Protein 4L3T (pdb70)

Organism: Homo sapiens (NCBI:txid9606)

GO terms:
  GO:0005759 mitochondrial matrix (C, IDA)
  GO:0008270 zinc ion binding (F, IDA)
  GO:0004222 metalloendopeptidase activity (F, IDA)
  GO:0006508 proteolysis (P, IDA)
  GO:0005739 mitochondrion (C, EXP)
  GO:0004222 metalloendopeptidase activity (F, IMP)
  GO:0006508 proteolysis (P, IMP)
  GO:0008047 enzyme activator activity (F, TAS)
  GO:0005739 mitochondrion (C, HTP)
  GO:0008237 metallopeptidase activity (F, EXP)
  GO:0005759 mitochondrial matrix (C, TAS)
  GO:0070585 protein localization to mitochondrion (P, TAS)
  GO:0005739 mitochondrion (C, IDA)
  GO:0005759 mitochondrial matrix (C, EXP)
  GO:0005515 protein binding (F, IPI)

Solvent-accessible surface area: 74390 Å² total

InterPro domains:
  IPR007863 Peptidase M16, C-terminal [PF05193] (245-429)
  IPR011249 Metalloenzyme, LuxS/M16 peptidase-like [SSF63411] (44-289)
  IPR011249 Metalloenzyme, LuxS/M16 peptidase-like [SSF63411] (300-562)
  IPR011249 Metalloenzyme, LuxS/M16 peptidase-like [SSF63411] (560-812)
  IPR011249 Metalloenzyme, LuxS/M16 peptidase-like [SSF63411] (846-1024)
  IPR011765 Peptidase M16, N-terminal [PF00675] (96-177)
  IPR013578 Peptidase M16C associated [PF08367] (504-752)
  IPR013578 Peptidase M16C associated [SM01264] (504-752)
  IPR055130 Presequence protease, mitochondrial-type, C-terminal domain [PF22516] (856-1001)

Nearest PDB structures (foldseek):
  4l3t-assembly2_B  TM=1.001E+00  e=0.000E+00  Homo sapiens
  4rpu-assembly2_B  TM=9.990E-01  e=0.000E+00  Homo sapiens
  4rpu-assembly1_A  TM=9.993E-01  e=0.000E+00  Homo sapiens
  6xot-assembly1_A  TM=9.472E-01  e=0.000E+00  Homo sapiens
  3s5k-assembly1_A  TM=8.993E-01  e=4.885E-51  Plasmodium falciparum HB3

Foldseek 3Di:
DQQVVQVPDDQQDDFLQWGKHDWADLVLLQWIWITARNFQRFAEIETTHAFLWKKKKKKWFFFDFAQLLLVQLLQQFLQQAFCLRAGRVQLLLLLFALWLDFDKDDDLGMIMGMTIDSPVSVLLVLLSVQRSLFGGADQLSSCLAFKAWAFPDLQDLVGHTDIFHQLLLVVLQVLQVLSVVVLCVQLVLQVDGRSVYNNSHDSLSPVDDRVNNVSSVQIRASSRMYIYMYHNPDPSVSSVNNPSHNVDGDDGPRADDDRDADPAEEEDEAEADLCWKWKKKKFWAAFCLVPLSLVLQQLLQCQQDPDCPHLLVLALLVVQALAWRRPAGWAHLARTIMHMTTHTSGDPVCRVVRVVSVLVSLVVCLVPPGDVLVSLLSLLVSCVSWDDSPVRVVLCVQQVRSVSNVHDSVVVSPPVSSVVSVCVVVDVSVSSVSCVGPVPGRSMYMYMYDYDHCVVCCVVSSVCSVVVVPDDPVNSVVSSVSVVSVVSLPDDDSPSDGDFLVVDDLADDAFDWDWDQFPHGATEIEGAFPRPQKKKKKKKWFCQAPDPVCLLCVQLLFQCLQQQAFDPGGNNNSRSLCSNWPDKTKAWDWFAAQADLAKITTTIMIITMHGLVCLLVVLVSLLRSLPGTFPSPSVSSSLSVLVVLSSCCSVCVQVLFALQFCLQQYVSSVSCCSRRHVVSSVVSCQVPDPDNVSRVSVSSVRHSARAAMYMYMFYHPVSVVVNSSVNVSNNSGDYDDGPAPDWDFDDFLPTHIMDGDPPRDGAEAAEEADPDQFKKKKKKFAAGANLPLCQLLLLLQLLLQSPAFCSQFPSCNFNGWTWADNSGIIMTITHSHNDDVSNVVSLLSLVVCVFDDPVSSRSSSSVSSVVVNDDRSSCVVCCVRRRNGSVSVSVSSVSNVVRDRVNSVSSVVTVDPPRHMYIYMYYHDDPVLVPDPRYYYD/DFFQVVQVVAAQDDFLQWGKHDWADQVLQQWIWITARNQQRFAEIETTHAFLWKKKKKKWFAFDFAQLLLVQLLQQQLCCFCLNAPRLQLLLLLFALWLDFDKDDDLGMIMGMTIDNDPVRVLLVLLSVQRSLFGGADQLSSCLAFKAWAFPDLQDLVGHTDMHQLLLVVLLQVLQVLSVQVLCVQLVLQVPGSSVYNNSHDSLNNVVDDSVNNCSSVQISASSRMYIYMYHRPDPSVSSVNSVSHNVDGDDRPRADDDRDADPAEEEDEAEADLFKWKKDKFWAAFCLVPLVLVVQQLLQCCQDPDPNHLLVLALLVPQAQAWRRPATWAHLARTIMHMTTHGHGDPVCLVVRVVSLVVSLVVCLVPPGDPLLSLLSLLVSCVSQFFDLPVRVVLCVVQVRSVSNVHDSVVVSPPVSSVNVVVVVDVSVSSVSVGCVGRRYMYMYDYDHCVVCCVVSSVVVSVVCVPADPVRSVVSSCSVVSVVSLVDDDSPRDGDFLVVFDLADDAFDWDWAQFLHRATEIEGAFPRRQKKKKKKKFFCFVPDVVCLLCVQLLQQPLLCAFDPGGSRRSVSLCSNWPDWTKAWDWFAAQADLAKITTTIMIITMHGLVCLLVVLVSLLRSLPGTFDNPSVSLSSLSVLVVLSSCCSVCVQVLFALQFCLLQYVSSVSCCSRRHVVSSVVSVCNPDPDNVSSVSVSSVRGSARAAMYMYMFYHPVSVVVNVVSVSVSNNSGDYDHDADWDWDPVTHTMHGDVPRDRAEAAEEADPRQFKKKKKKFAAGANLPLCLLLLLLQLLLQSPAFCSQFPSCNFNGWTWADNSGIIMTITHSHNDDVSSVVSLLSLVVCVFDDPVSSRSSSSVSSPVVRDDGSNCVVCCVRRVDGSVSSVSSVSNVVRDRVNNVRSVVTVDPPRHMGIYMYYHDDVVLVPDPRYDYD

Secondary structure (DSSP, 8-state):
-HHHHHTT--TT-EETTEE----EEEGGGTEEE--EETTT--EEEEEE-S-SSEEEEEEEE---SSSS-HHHHHHHHGGG-----SS-HHHHHHTS---SEE--EE-SSEEEEEEEES---HHHHHHHHHHHHH----HHHHHHHS-EEEESSTT-TTSPEEEE-HHHHH--GGGSHHHHHHHHHHHHHS-SSGGGS-TT-----TT--TTT--HHHHH-SGGGEEEEEEESS-HHHH--HIIIII------S---PPPPPPSS-EEEEE------EEEEEEEEEEETTSHHHHHHHHHHHHHHHSSTTSS----TTTTSSSEEPTT-EEE-SSSEEEEEEEEEEE-GGGHHHHHHHHHHHHHHHHHH---HHHHHHHH--TTT----S-HHHHHHHHHHHHHHTT--HHHH--HHHHHHHH---S-TTTTT--IIIIIS---EEEEEE---TTS---HHHHH-----TT--HHHHHHHH--HHHHHHH-----------GGGS-SS-PPPP-EEEEETTTEEEEEEE---SSEEEEEEEEE-TTS-GGGGGGHHHHHHHTTTS-BTTB-HHHHHHHHH---EEEEEEEEEE-SS-TTEEEEEEEEEEEEEGGGHHHHHHHHHHHHH-----TTT-----HHHHHHHTTTTTHHHHHHHHHHTTTSHHHHHHHHHHSHHHHHH--GGG-S------------SSSSTTEEEEEEE-TTTHHHH--HHHHHHHS-----SSS-EEEEE---EEEEEE-TT-------EEE---SSEEEEEEEE---TTSHHHHH--HHHHHIIIIIIIIII----SEEE---TTSEEEEEEEEES-SHHHHHHH--TTT-----HHHHHH--HHHHHHT----TT--HIIIII---HHHHHHHHHHHHH-----HHHIIIIIS----EEEEEEES--HHHHT-TTS-B-/--HHHHHTT----EETTEE----EEEGGGTEEE--EETTT--EEEEEE-S-SSEEEEEEEE---SSSS-HHHHHHHHH------SS-HHHHHTTS---SEE--EE-SSEEEEEEEES-HHHHHHHHHHHHHHHH----HHHHHHHS---EESSTT-TTSPEE--HHHHHHHHHTTSHHHHHHHHHHHHHSTTSGGGS-TT--TTTGGG--TTT--HHHHH-SGGGEEEEEEESS-HHHH--HIIIII------S---PPPPPPSS--EEEE-----EEEEEEEEEEETTSHHHHHHHHHHHHHHHSSTTSS----GGGTS-SEEPTT-EEE-SSSEEEEEEEEEEE-GGGHHHHHHHHHHHHHHHHHH---HHHHHHHH--HHHHH---TTHHHHHHHHHHHHHHTT--HHHH--HHHH------S-TTTTT----------EEEE---TTS---HHHHHHHHH--TT--HHHHHHHH--HHHHHHH-----------GGGS-SSPPPPP-EEEEETTTEEEEEEE---SSEEEEEEEEE-TTS-GGGGGGHHHHHHH----BTTB-HHHHHHHHH---EEEEEEEEEE-SS-TTEEEEEEEEEEEEEGGGHHHHHHHHHHHHH-----HHHHHHH--HHHHHHHTTGGGHHHHHHHHHHTTT-HHHHHHHHHHSHHHHHH--GGG-S------------SSSSSSEEEEEEE-TTTHHHHHHHHHHHHHHS-------EEEE---EEEEE-TT-------EEE---SSEEEEEEEE---TTSHHHHH--HHHHHIIIIIIIIII----SEEE---TT-EEEEEEEEES-SHHHHHHH--TTT-----HHHHHH--HHHHHHT----TT--HHHHHH---S---HHHHHHHH-----HHHIIIIIS----EEEEEEES--HHHHT-TTPPB-

Structure (mmCIF, N/CA/C/O backbone):
data_4L3T
#
_entry.id   4L3T
#
_cell.length_a   245.782
_cell.length_b   85.093
_cell.length_c   158.459
_cell.angle_alpha   90.00
_cell.angle_beta   127.54
_cell.angle_gamma   90.00
#
_symmetry.space_group_name_H-M   'C 1 2 1'
#
loop_
_entity.id
_entity.type
_entity.pdbx_description
1 polymer 'Presequence protease, mitochondrial'
2 polymer 'Presequence protease, mitochondrial'
3 non-polymer 'ZINC ION'
4 non-polymer GLYCEROL
5 non-polymer 'ACETATE ION'
6 water water
#
loop_
_atom_site.group_PDB
_atom_site.id
_atom_site.type_symbol
_atom_site.label_atom_id
_atom_site.label_alt_id
_atom_site.label_comp_id
_atom_site.label_asym_id
_atom_site.label_entity_id
_atom_site.label_seq_id
_atom_site.pdbx_PDB_ins_code
_atom_site.Cartn_x
_atom_site.Cartn_y
_atom_site.Cartn_z
_atom_site.occupancy
_atom_site.B_iso_or_equiv
_atom_site.auth_seq_id
_atom_site.auth_comp_id
_atom_site.auth_asym_id
_atom_site.auth_atom_id
_atom_site.pdbx_PDB_model_num
ATOM 1 N N . ALA A 1 9 ? 118.616 79.705 -8.076 1.00 50.43 32 ALA A N 1
ATOM 2 C CA . ALA A 1 9 ? 117.187 79.864 -7.813 1.00 49.46 32 ALA A CA 1
ATOM 3 C C . ALA A 1 9 ? 116.593 80.983 -8.659 1.00 48.42 32 ALA A C 1
ATOM 4 O O . ALA A 1 9 ? 117.198 82.045 -8.809 1.00 46.46 32 ALA A O 1
ATOM 6 N N . ALA A 1 10 ? 115.402 80.736 -9.196 1.00 45.63 33 ALA A N 1
ATOM 7 C CA . ALA A 1 10 ? 114.739 81.677 -10.092 1.00 40.39 33 ALA A CA 1
ATOM 8 C C . ALA A 1 10 ? 114.564 83.056 -9.462 1.00 32.73 33 ALA A C 1
ATOM 9 O O . ALA A 1 10 ? 114.821 84.071 -10.108 1.00 35.31 33 ALA A O 1
ATOM 11 N N . CYS A 1 11 ? 114.129 83.088 -8.206 1.00 32.08 34 CYS A N 1
ATOM 12 C CA . CYS A 1 11 ? 113.891 84.353 -7.516 1.00 36.94 34 CYS A CA 1
ATOM 13 C C . CYS A 1 11 ? 115.183 85.138 -7.340 1.00 40.74 34 CYS A C 1
ATOM 14 O O . CYS A 1 11 ? 115.176 86.369 -7.378 1.00 40.99 34 CYS A O 1
ATOM 17 N N . GLU A 1 12 ? 116.290 84.424 -7.154 1.00 47.17 35 GLU A N 1
ATOM 18 C CA . GLU A 1 12 ? 117.595 85.068 -7.027 1.00 54.55 35 GLU A CA 1
ATOM 19 C C . GLU A 1 12 ? 118.077 85.603 -8.371 1.00 47.51 35 GLU A C 1
ATOM 20 O O . GLU A 1 12 ? 118.619 86.705 -8.445 1.00 50.69 35 GLU A O 1
ATOM 26 N N . ARG A 1 13 ? 117.871 84.826 -9.431 1.00 42.66 36 ARG A N 1
ATOM 27 C CA . ARG A 1 13 ? 118.273 85.252 -10.770 1.00 45.95 36 ARG A CA 1
ATOM 28 C C . ARG A 1 13 ? 117.582 86.556 -11.153 1.00 43.98 36 ARG A C 1
ATOM 29 O O . ARG A 1 13 ? 118.202 87.454 -11.717 1.00 43.30 36 ARG A O 1
ATOM 37 N N . ALA A 1 14 ? 116.297 86.662 -10.825 1.00 36.23 37 ALA A N 1
ATOM 38 C CA . ALA A 1 14 ? 115.521 87.844 -11.182 1.00 38.19 37 ALA A CA 1
ATOM 39 C C . ALA A 1 14 ? 115.978 89.104 -10.440 1.00 34.95 37 ALA A C 1
ATOM 40 O O . ALA A 1 14 ? 115.777 90.220 -10.923 1.00 34.60 37 ALA A O 1
ATOM 42 N N . LEU A 1 15 ? 116.591 88.927 -9.272 1.00 33.51 38 LEU A N 1
ATOM 43 C CA . LEU A 1 15 ? 117.142 90.058 -8.522 1.00 41.15 38 LEU A CA 1
ATOM 44 C C . LEU A 1 15 ? 118.291 90.729 -9.276 1.00 43.05 38 LEU A C 1
ATOM 45 O O . LEU A 1 15 ? 118.702 91.838 -8.933 1.00 48.72 38 LEU A O 1
ATOM 50 N N . GLN A 1 16 ? 118.801 90.059 -10.306 1.00 35.37 39 GLN A N 1
ATOM 51 C CA . GLN A 1 16 ? 119.899 90.602 -11.097 1.00 39.84 39 GLN A CA 1
ATOM 52 C C . GLN A 1 16 ? 119.427 91.560 -12.184 1.00 41.28 39 GLN A C 1
ATOM 53 O O . GLN A 1 16 ? 120.239 92.268 -12.776 1.00 44.37 39 GLN A O 1
ATOM 59 N N . TYR A 1 17 ? 118.123 91.582 -12.452 1.00 38.04 40 TYR A N 1
ATOM 60 C CA . TYR A 1 17 ? 117.570 92.553 -13.394 1.00 37.15 40 TYR A CA 1
ATOM 61 C C . TYR A 1 17 ? 117.721 93.961 -12.836 1.00 39.11 40 TYR A C 1
ATOM 62 O O . TYR A 1 17 ? 117.517 94.193 -11.642 1.00 41.16 40 TYR A O 1
ATOM 71 N N . LYS A 1 18 ? 118.090 94.895 -13.706 1.00 40.29 41 LYS A N 1
ATOM 72 C CA . LYS A 1 18 ? 118.252 96.292 -13.319 1.00 44.88 41 LYS A CA 1
ATOM 73 C C . LYS A 1 18 ? 117.147 97.131 -13.950 1.00 39.57 41 LYS A C 1
ATOM 74 O O . LYS A 1 18 ? 116.645 96.796 -15.023 1.00 34.73 41 LYS A O 1
ATOM 80 N N . LEU A 1 19 ? 116.754 98.205 -13.273 1.00 37.75 42 LEU A N 1
ATOM 81 C CA . LEU A 1 19 ? 115.850 99.183 -13.865 1.00 38.72 42 LEU A CA 1
ATOM 82 C C . LEU A 1 19 ? 116.477 99.686 -15.154 1.00 37.93 42 LEU A C 1
ATOM 83 O O . LEU A 1 19 ? 117.685 99.921 -15.210 1.00 42.19 42 LEU A O 1
ATOM 88 N N . GLY A 1 20 ? 115.664 99.833 -16.195 1.00 36.01 43 GLY A N 1
ATOM 89 C CA . GLY A 1 20 ? 116.155 100.298 -17.480 1.00 35.19 43 GLY A CA 1
ATOM 90 C C . GLY A 1 20 ? 116.634 99.199 -18.411 1.00 37.20 43 GLY A C 1
ATOM 91 O O . GLY A 1 20 ? 116.912 99.460 -19.582 1.00 41.48 43 GLY A O 1
ATOM 92 N N . ASP A 1 21 ? 116.743 97.973 -17.904 1.00 33.47 44 ASP A N 1
ATOM 93 C CA . ASP A 1 21 ? 117.171 96.852 -18.743 1.00 33.90 44 ASP A CA 1
ATOM 94 C C . ASP A 1 21 ? 116.233 96.638 -19.928 1.00 34.22 44 ASP A C 1
ATOM 95 O O . ASP A 1 21 ? 115.008 96.721 -19.789 1.00 32.60 44 ASP A O 1
ATOM 100 N N . LYS A 1 22 ? 116.813 96.367 -21.093 1.00 34.28 45 LYS A N 1
ATOM 101 C CA . LYS A 1 22 ? 116.032 96.115 -22.300 1.00 39.32 45 LYS A CA 1
ATOM 102 C C . LYS A 1 22 ? 116.083 94.637 -22.653 1.00 39.05 45 LYS A C 1
ATOM 103 O O . LYS A 1 22 ? 117.163 94.071 -22.810 1.00 37.95 45 LYS A O 1
ATOM 109 N N . ILE A 1 23 ? 114.916 94.006 -22.756 1.00 37.14 46 ILE A N 1
ATOM 110 C CA . ILE A 1 23 ? 114.846 92.586 -23.084 1.00 33.88 46 ILE A CA 1
ATOM 111 C C . ILE A 1 23 ? 113.780 92.343 -24.134 1.00 31.41 46 ILE A C 1
ATOM 112 O O . ILE A 1 23 ? 112.586 92.443 -23.842 1.00 29.98 46 ILE A O 1
ATOM 117 N N . HIS A 1 24 ? 114.214 92.024 -25.350 1.00 25.53 47 HIS A N 1
ATOM 118 C CA . HIS A 1 24 ? 113.307 91.667 -26.438 1.00 26.74 47 HIS A CA 1
ATOM 119 C C . HIS A 1 24 ? 112.124 92.624 -26.580 1.00 30.41 47 HIS A C 1
ATOM 120 O O . HIS A 1 24 ? 110.970 92.196 -26.632 1.00 29.20 47 HIS A O 1
ATOM 127 N N . GLY A 1 25 ? 112.419 93.920 -26.621 1.00 28.39 48 GLY A N 1
ATOM 128 C CA . GLY A 1 25 ? 111.394 94.929 -26.826 1.00 28.73 48 GLY A CA 1
ATOM 129 C C . GLY A 1 25 ? 110.736 95.452 -25.562 1.00 30.88 48 GLY A C 1
ATOM 130 O O . GLY A 1 25 ? 109.918 96.374 -25.627 1.00 30.28 48 GLY A O 1
ATOM 131 N N . PHE A 1 26 ? 111.073 94.866 -24.415 1.00 29.51 49 PHE A N 1
ATOM 132 C CA . PHE A 1 26 ? 110.522 95.320 -23.139 1.00 25.68 49 PHE A CA 1
ATOM 133 C C . PHE A 1 26 ? 111.561 96.085 -22.341 1.00 26.17 49 PHE A C 1
ATOM 134 O O . PHE A 1 26 ? 112.761 95.896 -22.535 1.00 34.11 49 PHE A O 1
ATOM 142 N N . THR A 1 27 ? 111.093 96.935 -21.432 1.00 28.58 50 THR A N 1
ATOM 143 C CA . THR A 1 27 ? 111.978 97.596 -20.480 1.00 28.89 50 THR A CA 1
ATOM 144 C C . THR A 1 27 ? 111.563 97.242 -19.051 1.00 28.66 50 THR A C 1
ATOM 145 O O . THR A 1 27 ? 110.383 97.307 -18.703 1.00 30.19 50 THR A O 1
ATOM 149 N N . VAL A 1 28 ? 112.534 96.853 -18.231 1.00 31.94 51 VAL A N 1
ATOM 150 C CA . VAL A 1 28 ? 112.274 96.581 -16.821 1.00 31.99 51 VAL A CA 1
ATOM 151 C C . VAL A 1 28 ? 112.000 97.893 -16.091 1.00 36.74 51 VAL A C 1
ATOM 152 O O . VAL A 1 28 ? 112.817 98.817 -16.139 1.00 39.92 51 VAL A O 1
ATOM 156 N N . ASN A 1 29 ? 110.848 97.976 -15.428 1.00 35.23 52 ASN A N 1
ATOM 157 C CA . ASN A 1 29 ? 110.452 99.192 -14.718 1.00 32.12 52 ASN A CA 1
ATOM 158 C C . ASN A 1 29 ? 110.597 99.075 -13.203 1.00 32.01 52 ASN A C 1
ATOM 159 O O . ASN A 1 29 ? 110.750 100.081 -12.501 1.00 35.21 52 ASN A O 1
ATOM 164 N N . GLN A 1 30 ? 110.550 97.847 -12.697 1.00 29.51 53 GLN A N 1
ATOM 165 C CA . GLN A 1 30 ? 110.621 97.618 -11.255 1.00 28.41 53 GLN A CA 1
ATOM 166 C C . GLN A 1 30 ? 110.989 96.174 -10.931 1.00 31.92 53 GLN A C 1
ATOM 167 O O . GLN A 1 30 ? 110.527 95.246 -11.600 1.00 28.64 53 GLN A O 1
ATOM 173 N N . VAL A 1 31 ? 111.828 95.998 -9.911 1.00 30.10 54 VAL A N 1
ATOM 174 C CA . VAL A 1 31 ? 112.190 94.677 -9.408 1.00 30.68 54 VAL A CA 1
ATOM 175 C C . VAL A 1 31 ? 111.982 94.661 -7.897 1.00 37.41 54 VAL A C 1
ATOM 176 O O . VAL A 1 31 ? 112.574 95.468 -7.177 1.00 40.50 54 VAL A O 1
ATOM 180 N N . THR A 1 32 ? 111.133 93.754 -7.418 1.00 33.59 55 THR A N 1
ATOM 181 C CA . THR A 1 32 ? 110.738 93.750 -6.010 1.00 33.50 55 THR A CA 1
ATOM 182 C C . THR A 1 32 ? 110.785 92.354 -5.378 1.00 33.04 55 THR A C 1
ATOM 183 O O . THR A 1 32 ? 110.140 91.424 -5.863 1.00 30.48 55 THR A O 1
ATOM 187 N N . SER A 1 33 ? 111.547 92.209 -4.297 1.00 29.17 56 SER A N 1
ATOM 188 C CA . SER A 1 33 ? 111.520 90.977 -3.509 1.00 31.85 56 SER A CA 1
ATOM 189 C C . SER A 1 33 ? 110.241 90.903 -2.673 1.00 30.45 56 SER A C 1
ATOM 190 O O . SER A 1 33 ? 109.868 91.871 -2.016 1.00 30.62 56 SER A O 1
ATOM 193 N N . VAL A 1 34 ? 109.566 89.758 -2.711 1.00 27.64 57 VAL A N 1
ATOM 194 C CA . VAL A 1 34 ? 108.433 89.504 -1.823 1.00 29.44 57 VAL A CA 1
ATOM 195 C C . VAL A 1 34 ? 108.718 88.216 -1.055 1.00 29.14 57 VAL A C 1
ATOM 196 O O . VAL A 1 34 ? 108.167 87.159 -1.365 1.00 30.88 57 VAL A O 1
ATOM 200 N N . PRO A 1 35 ? 109.600 88.304 -0.052 1.00 34.83 58 PRO A N 1
ATOM 201 C CA . PRO A 1 35 ? 110.123 87.111 0.625 1.00 35.98 58 PRO A CA 1
ATOM 202 C C . PRO A 1 35 ? 109.046 86.268 1.305 1.00 33.12 58 PRO A C 1
ATOM 203 O O . PRO A 1 35 ? 109.241 85.058 1.449 1.00 33.21 58 PRO A O 1
ATOM 207 N N . GLU A 1 36 ? 107.931 86.876 1.705 1.00 28.21 59 GLU A N 1
ATOM 208 C CA . GLU A 1 36 ? 106.860 86.107 2.340 1.00 36.56 59 GLU A CA 1
ATOM 209 C C . GLU A 1 36 ? 106.205 85.132 1.360 1.00 39.09 59 GLU A C 1
ATOM 210 O O . GLU A 1 36 ? 105.535 84.184 1.768 1.00 39.66 59 GLU A O 1
ATOM 216 N N . LEU A 1 37 ? 106.415 85.363 0.068 1.00 34.13 60 LEU A N 1
ATOM 217 C CA . LEU A 1 37 ? 105.875 84.482 -0.961 1.00 34.44 60 LEU A CA 1
ATOM 218 C C . LEU A 1 37 ? 107.003 83.807 -1.741 1.00 35.89 60 LEU A C 1
ATOM 219 O O . LEU A 1 37 ? 106.762 83.171 -2.768 1.00 35.47 60 LEU A O 1
ATOM 224 N N . PHE A 1 38 ? 108.231 83.952 -1.243 1.00 32.27 61 PHE A N 1
ATOM 225 C CA . PHE A 1 38 ? 109.412 83.334 -1.854 1.00 34.49 61 PHE A CA 1
ATOM 226 C C . PHE A 1 38 ? 109.573 83.674 -3.332 1.00 33.84 61 PHE A C 1
ATOM 227 O O . PHE A 1 38 ? 109.936 82.812 -4.133 1.00 32.06 61 PHE A O 1
ATOM 235 N N . LEU A 1 39 ? 109.306 84.922 -3.699 1.00 26.21 62 LEU A N 1
ATOM 236 C CA . LEU A 1 39 ? 109.362 85.292 -5.106 1.00 26.60 62 LEU A CA 1
ATOM 237 C C . LEU A 1 39 ? 109.903 86.692 -5.339 1.00 23.17 62 LEU A C 1
ATOM 238 O O . LEU A 1 39 ? 109.924 87.524 -4.433 1.00 23.73 62 LEU A O 1
ATOM 243 N N . THR A 1 40 ? 110.335 86.937 -6.570 1.00 26.96 63 THR A N 1
ATOM 244 C CA . THR A 1 40 ? 110.760 88.264 -6.988 1.00 27.83 63 THR A CA 1
ATOM 245 C C . THR A 1 40 ? 109.832 88.710 -8.097 1.00 28.86 63 THR A C 1
ATOM 246 O O . THR A 1 40 ? 109.625 87.988 -9.077 1.00 22.46 63 THR A O 1
ATOM 250 N N . ALA A 1 41 ? 109.249 89.890 -7.929 1.00 25.09 64 ALA A N 1
ATOM 251 C CA . ALA A 1 41 ? 108.349 90.440 -8.931 1.00 27.41 64 ALA A CA 1
ATOM 252 C C . ALA A 1 41 ? 109.119 91.370 -9.848 1.00 29.99 64 ALA A C 1
ATOM 253 O O . ALA A 1 41 ? 109.811 92.277 -9.382 1.00 29.92 64 ALA A O 1
ATOM 255 N N . VAL A 1 42 ? 108.988 91.147 -11.150 1.00 28.02 65 VAL A N 1
ATOM 256 C CA . VAL A 1 42 ? 109.608 92.016 -12.141 1.00 25.15 65 VAL A CA 1
ATOM 257 C C . VAL A 1 42 ? 108.508 92.678 -12.961 1.00 25.48 65 VAL A C 1
ATOM 258 O O . VAL A 1 42 ? 107.693 91.991 -13.586 1.00 26.25 65 VAL A O 1
ATOM 273 N N . LEU A 1 44 ? 107.532 95.051 -16.154 1.00 24.83 67 LEU A N 1
ATOM 274 C CA . LEU A 1 44 ? 108.063 95.523 -17.430 1.00 24.60 67 LEU A CA 1
ATOM 275 C C . LEU A 1 44 ? 106.951 96.153 -18.260 1.00 28.29 67 LEU A C 1
ATOM 276 O O . LEU A 1 44 ? 105.768 95.903 -18.020 1.00 29.47 67 LEU A O 1
ATOM 281 N N . THR A 1 45 ? 107.341 96.960 -19.241 1.00 23.09 68 THR A N 1
ATOM 282 C CA . THR A 1 45 ? 106.410 97.481 -20.238 1.00 30.31 68 THR A CA 1
ATOM 283 C C . THR A 1 45 ? 106.993 97.249 -21.630 1.00 29.25 68 THR A C 1
ATOM 284 O O . THR A 1 45 ? 108.198 97.389 -21.834 1.00 32.47 68 THR A O 1
ATOM 288 N N . HIS A 1 46 ? 106.151 96.869 -22.585 1.00 25.26 69 HIS A N 1
ATOM 289 C CA . HIS A 1 46 ? 106.612 96.732 -23.963 1.00 27.47 69 HIS A CA 1
ATOM 290 C C . HIS A 1 46 ? 106.819 98.133 -24.533 1.00 32.21 69 HIS A C 1
ATOM 291 O O . HIS A 1 46 ? 105.920 98.968 -24.455 1.00 31.02 69 HIS A O 1
ATOM 298 N N . ASP A 1 47 ? 108.001 98.384 -25.092 1.00 32.65 70 ASP A N 1
ATOM 299 C CA . ASP A 1 47 ? 108.393 99.730 -25.529 1.00 37.26 70 ASP A CA 1
ATOM 300 C C . ASP A 1 47 ? 107.455 100.360 -26.565 1.00 38.38 70 ASP A C 1
ATOM 301 O O . ASP A 1 47 ? 107.037 101.511 -26.412 1.00 37.69 70 ASP A O 1
ATOM 306 N N . ASP A 1 48 ? 107.113 99.603 -27.603 1.00 35.47 71 ASP A N 1
ATOM 307 C CA . ASP A 1 48 ? 106.327 100.147 -28.714 1.00 36.76 71 ASP A CA 1
ATOM 308 C C . ASP A 1 48 ? 104.810 100.169 -28.501 1.00 35.38 71 ASP A C 1
ATOM 309 O O . ASP A 1 48 ? 104.120 101.033 -29.041 1.00 37.45 71 ASP A O 1
ATOM 314 N N . THR A 1 49 ? 104.286 99.221 -27.729 1.00 28.22 72 THR A N 1
ATOM 315 C CA . THR A 1 49 ? 102.839 99.143 -27.525 1.00 27.90 72 THR A CA 1
ATOM 316 C C . THR A 1 49 ? 102.399 99.638 -26.152 1.00 26.41 72 THR A C 1
ATOM 317 O O . THR A 1 49 ? 101.223 99.946 -25.943 1.00 31.62 72 THR A O 1
ATOM 321 N N . GLY A 1 50 ? 103.336 99.695 -25.212 1.00 27.84 73 GLY A N 1
ATOM 322 C CA . GLY A 1 50 ? 103.006 100.050 -23.843 1.00 28.88 73 GLY A CA 1
ATOM 323 C C . GLY A 1 50 ? 102.371 98.909 -23.061 1.00 33.40 73 GLY A C 1
ATOM 324 O O . GLY A 1 50 ? 101.932 99.105 -21.926 1.00 32.37 73 GLY A O 1
ATOM 325 N N . ALA A 1 51 ? 102.313 97.721 -23.663 1.00 24.32 74 ALA A N 1
ATOM 326 C CA . ALA A 1 51 ? 101.711 96.565 -22.992 1.00 24.27 74 ALA A CA 1
ATOM 327 C C . ALA A 1 51 ? 102.401 96.303 -21.660 1.00 21.35 74 ALA A C 1
ATOM 328 O O . ALA A 1 51 ? 103.633 96.307 -21.578 1.00 22.02 74 ALA A O 1
ATOM 330 N N . ARG A 1 52 ? 101.609 96.080 -20.618 1.00 22.03 75 ARG A N 1
ATOM 331 C CA . ARG A 1 52 ? 102.165 95.841 -19.289 1.00 23.49 75 ARG A CA 1
ATOM 332 C C . ARG A 1 52 ? 102.477 94.371 -19.031 1.00 25.82 75 ARG A C 1
ATOM 333 O O . ARG A 1 52 ? 101.732 93.484 -19.449 1.00 27.23 75 ARG A O 1
ATOM 341 N N . TYR A 1 53 ? 103.589 94.128 -18.342 1.00 24.10 76 TYR A N 1
ATOM 342 C CA . TYR A 1 53 ? 104.037 92.775 -18.052 1.00 22.38 76 TYR A CA 1
ATOM 343 C C . TYR A 1 53 ? 104.371 92.634 -16.573 1.00 28.41 76 TYR A C 1
ATOM 344 O O . TYR A 1 53 ? 104.974 93.528 -15.973 1.00 27.92 76 TYR A O 1
ATOM 353 N N . LEU A 1 54 ? 103.979 91.505 -15.991 1.00 23.23 77 LEU A N 1
ATOM 354 C CA . LEU A 1 54 ? 104.413 91.152 -14.644 1.00 20.86 77 LEU A CA 1
ATOM 355 C C . LEU A 1 54 ? 104.982 89.739 -14.638 1.00 21.78 77 LEU A C 1
ATOM 356 O O . LEU A 1 54 ? 104.294 88.784 -15.010 1.00 21.43 77 LEU A O 1
ATOM 361 N N . HIS A 1 55 ? 106.239 89.605 -14.226 1.00 19.82 78 HIS A N 1
ATOM 362 C CA . HIS A 1 55 ? 106.828 88.282 -14.044 1.00 21.98 78 HIS A CA 1
ATOM 363 C C . HIS A 1 55 ? 107.072 88.009 -12.570 1.00 25.04 78 HIS A C 1
ATOM 364 O O . HIS A 1 55 ? 107.695 88.814 -11.868 1.00 25.68 78 HIS A O 1
ATOM 371 N N . LEU A 1 56 ? 106.574 86.872 -12.102 1.00 21.74 79 LEU A N 1
ATOM 372 C CA . LEU A 1 56 ? 106.801 86.459 -10.724 1.00 19.05 79 LEU A CA 1
ATOM 373 C C . LEU A 1 56 ? 107.764 85.281 -10.730 1.00 23.37 79 LEU A C 1
ATOM 374 O O . LEU A 1 56 ? 107.392 84.155 -11.073 1.00 23.52 79 LEU A O 1
ATOM 379 N N . ALA A 1 57 ? 109.014 85.550 -10.372 1.00 19.76 80 ALA A N 1
ATOM 380 C CA . ALA A 1 57 ? 110.046 84.519 -10.413 1.00 24.51 80 ALA A CA 1
ATOM 381 C C . ALA A 1 57 ? 110.082 83.748 -9.100 1.00 30.13 80 ALA A C 1
ATOM 382 O O . ALA A 1 57 ? 110.313 84.329 -8.039 1.00 28.74 80 ALA A O 1
ATOM 384 N N . ARG A 1 58 ? 109.862 82.438 -9.187 1.00 27.51 81 ARG A N 1
ATOM 385 C CA . ARG A 1 58 ? 109.807 81.576 -8.012 1.00 26.65 81 ARG A CA 1
ATOM 386 C C . ARG A 1 58 ? 110.218 80.157 -8.388 1.00 28.93 81 ARG A C 1
ATOM 387 O O . ARG A 1 58 ? 109.958 79.706 -9.513 1.00 21.06 81 ARG A O 1
ATOM 395 N N . GLU A 1 59 ? 110.881 79.462 -7.465 1.00 26.94 82 GLU A N 1
ATOM 396 C CA . GLU A 1 59 ? 111.273 78.076 -7.705 1.00 34.68 82 GLU A CA 1
ATOM 397 C C . GLU A 1 59 ? 110.066 77.152 -7.662 1.00 33.09 82 GLU A C 1
ATOM 398 O O . GLU A 1 59 ? 109.815 76.470 -6.667 1.00 34.95 82 GLU A O 1
ATOM 404 N N . ASP A 1 60 ? 109.320 77.147 -8.760 1.00 27.75 83 ASP A N 1
ATOM 405 C CA . ASP A 1 60 ? 108.120 76.338 -8.888 1.00 26.04 83 ASP A CA 1
ATOM 406 C C . ASP A 1 60 ? 108.105 75.871 -10.330 1.00 27.48 83 ASP A C 1
ATOM 407 O O . ASP A 1 60 ? 108.108 76.689 -11.252 1.00 29.19 83 ASP A O 1
ATOM 412 N N . THR A 1 61 ? 108.120 74.558 -10.527 1.00 24.54 84 THR A N 1
ATOM 413 C CA . THR A 1 61 ? 108.186 73.989 -11.871 1.00 23.54 84 THR A CA 1
ATOM 414 C C . THR A 1 61 ? 106.858 74.079 -12.626 1.00 17.85 84 THR A C 1
ATOM 415 O O . THR A 1 61 ? 106.822 73.943 -13.852 1.00 27.56 84 THR A O 1
ATOM 419 N N . ASN A 1 62 ? 105.770 74.293 -11.894 1.00 21.55 85 ASN A N 1
ATOM 420 C CA . ASN A 1 62 ? 104.462 74.484 -12.520 1.00 19.62 85 ASN A CA 1
ATOM 421 C C . ASN A 1 62 ? 104.311 75.947 -12.942 1.00 23.52 85 ASN A C 1
ATOM 422 O O . ASN A 1 62 ? 103.790 76.773 -12.189 1.00 25.80 85 ASN A O 1
ATOM 427 N N . ASN A 1 63 ? 104.794 76.258 -14.142 1.00 22.65 86 ASN A N 1
ATOM 428 C CA . ASN A 1 63 ? 104.829 77.629 -14.635 1.00 23.93 86 ASN A CA 1
ATOM 429 C C . ASN A 1 63 ? 103.495 78.015 -15.241 1.00 26.23 86 ASN A C 1
ATOM 430 O O . ASN A 1 63 ? 102.812 77.175 -15.825 1.00 24.20 86 ASN A O 1
ATOM 435 N N . LEU A 1 64 ? 103.126 79.285 -15.126 1.00 21.03 87 LEU A N 1
ATOM 436 C CA . LEU A 1 64 ? 101.870 79.751 -15.708 1.00 21.93 87 LEU A CA 1
ATOM 437 C C . LEU A 1 64 ? 102.049 80.978 -16.598 1.00 21.85 87 LEU A C 1
ATOM 438 O O . LEU A 1 64 ? 102.853 81.859 -16.305 1.00 21.02 87 LEU A O 1
ATOM 443 N N . PHE A 1 65 ? 101.299 81.017 -17.691 1.00 19.86 88 PHE A N 1
ATOM 444 C CA . PHE A 1 65 ? 101.171 82.223 -18.492 1.00 17.59 88 PHE A CA 1
ATOM 445 C C . PHE A 1 65 ? 99.718 82.649 -18.466 1.00 20.40 88 PHE A C 1
ATOM 446 O O . PHE A 1 65 ? 98.822 81.805 -18.497 1.00 19.51 88 PHE A O 1
ATOM 454 N N . SER A 1 66 ? 99.475 83.952 -18.413 1.00 16.08 89 SER A N 1
ATOM 455 C CA . SER A 1 66 ? 98.145 84.454 -18.737 1.00 17.61 89 SER A CA 1
ATOM 456 C C . SER A 1 66 ? 98.222 85.776 -19.484 1.00 21.89 89 SER A C 1
ATOM 457 O O . SER A 1 66 ? 99.163 86.553 -19.307 1.00 19.77 89 SER A O 1
ATOM 460 N N . VAL A 1 67 ? 97.238 86.010 -20.344 1.00 20.68 90 VAL A N 1
ATOM 461 C CA . VAL A 1 67 ? 97.044 87.328 -20.923 1.00 23.51 90 VAL A CA 1
ATOM 462 C C . VAL A 1 67 ? 95.623 87.777 -20.605 1.00 21.80 90 VAL A C 1
ATOM 463 O O . VAL A 1 67 ? 94.680 86.985 -20.659 1.00 20.48 90 VAL A O 1
ATOM 467 N N . GLN A 1 68 ? 95.489 89.044 -20.230 1.00 16.98 91 GLN A N 1
ATOM 468 C CA . GLN A 1 68 ? 94.218 89.610 -19.805 1.00 16.68 91 GLN A CA 1
ATOM 469 C C . GLN A 1 68 ? 93.865 90.819 -20.673 1.00 20.78 91 GLN A C 1
ATOM 470 O O . GLN A 1 68 ? 94.729 91.647 -20.960 1.00 25.59 91 GLN A O 1
ATOM 476 N N . PHE A 1 69 ? 92.606 90.916 -21.097 1.00 19.51 92 PHE A N 1
ATOM 477 C CA . PHE A 1 69 ? 92.156 92.054 -21.900 1.00 23.10 92 PHE A CA 1
ATOM 478 C C . PHE A 1 69 ? 91.017 92.761 -21.185 1.00 28.22 92 PHE A C 1
ATOM 479 O O . PHE A 1 69 ? 90.124 92.110 -20.642 1.00 21.34 92 PHE A O 1
ATOM 487 N N . ARG A 1 70 ? 91.032 94.090 -21.175 1.00 21.40 93 ARG A N 1
ATOM 488 C CA . ARG A 1 70 ? 89.897 94.806 -20.607 1.00 18.72 93 ARG A CA 1
ATOM 489 C C . ARG A 1 70 ? 88.784 94.826 -21.644 1.00 18.98 93 ARG A C 1
ATOM 490 O O . ARG A 1 70 ? 88.928 95.414 -22.713 1.00 27.74 93 ARG A O 1
ATOM 498 N N . THR A 1 71 ? 87.682 94.159 -21.327 1.00 20.63 94 THR A N 1
ATOM 499 C CA . THR A 1 71 ? 86.588 93.967 -22.271 1.00 21.60 94 THR A CA 1
ATOM 500 C C . THR A 1 71 ? 85.320 94.532 -21.654 1.00 30.85 94 THR A C 1
ATOM 501 O O . THR A 1 71 ? 84.879 94.063 -20.610 1.00 33.49 94 THR A O 1
ATOM 505 N N . THR A 1 72 ? 84.732 95.535 -22.299 1.00 20.84 95 THR A N 1
ATOM 506 C CA . THR A 1 72 ? 83.641 96.289 -21.684 1.00 26.28 95 THR A CA 1
ATOM 507 C C . THR A 1 72 ? 82.384 96.271 -22.542 1.00 31.20 95 THR A C 1
ATOM 508 O O . THR A 1 72 ? 82.142 97.199 -23.316 1.00 34.82 95 THR A O 1
ATOM 512 N N . PRO A 1 73 ? 81.573 95.212 -22.403 1.00 28.66 96 PRO A N 1
ATOM 513 C CA . PRO A 1 73 ? 80.336 95.102 -23.183 1.00 24.50 96 PRO A CA 1
ATOM 514 C C . PRO A 1 73 ? 79.344 96.196 -22.811 1.00 25.08 96 PRO A C 1
ATOM 515 O O . PRO A 1 73 ? 79.279 96.588 -21.646 1.00 25.74 96 PRO A O 1
ATOM 519 N N . MET A 1 74 ? 78.578 96.674 -23.787 1.00 28.51 97 MET A N 1
ATOM 520 C CA . MET A 1 74 ? 77.547 97.672 -23.526 1.00 33.65 97 MET A CA 1
ATOM 521 C C . MET A 1 74 ? 76.150 97.120 -23.804 1.00 33.94 97 MET A C 1
ATOM 522 O O . MET A 1 74 ? 75.176 97.874 -23.872 1.00 36.49 97 MET A O 1
ATOM 527 N N . ASP A 1 75 ? 76.061 95.802 -23.973 1.00 29.94 98 ASP A N 1
ATOM 528 C CA . ASP A 1 75 ? 74.769 95.114 -24.036 1.00 27.52 98 ASP A CA 1
ATOM 529 C C . ASP A 1 75 ? 74.875 93.714 -23.427 1.00 26.05 98 ASP A C 1
ATOM 530 O O . ASP A 1 75 ? 75.957 93.298 -23.018 1.00 19.46 98 ASP A O 1
ATOM 535 N N . SER A 1 76 ? 73.758 92.991 -23.393 1.00 26.64 99 SER A N 1
ATOM 536 C CA . SER A 1 76 ? 73.708 91.666 -22.771 1.00 30.36 99 SER A CA 1
ATOM 537 C C . SER A 1 76 ? 73.742 90.509 -23.776 1.00 25.71 99 SER A C 1
ATOM 538 O O . SER A 1 76 ? 73.269 89.409 -23.474 1.00 22.83 99 SER A O 1
ATOM 541 N N . THR A 1 77 ? 74.292 90.761 -24.960 1.00 21.89 100 THR A N 1
ATOM 542 C CA . THR A 1 77 ? 74.442 89.729 -25.989 1.00 26.13 100 THR A CA 1
ATOM 543 C C . THR A 1 77 ? 75.484 88.676 -25.623 1.00 26.48 100 THR A C 1
ATOM 544 O O . THR A 1 77 ? 75.506 87.592 -26.208 1.00 27.83 100 THR A O 1
ATOM 548 N N . GLY A 1 78 ? 76.359 89.001 -24.677 1.00 23.79 101 GLY A N 1
ATOM 549 C CA . GLY A 1 78 ? 77.411 88.086 -24.278 1.00 21.59 101 GLY A CA 1
ATOM 550 C C . GLY A 1 78 ? 78.594 88.116 -25.225 1.00 26.81 101 GLY A C 1
ATOM 551 O O . GLY A 1 78 ? 79.400 87.179 -25.262 1.00 26.58 101 GLY A O 1
ATOM 552 N N . VAL A 1 79 ? 78.711 89.202 -25.983 1.00 20.92 102 VAL A N 1
ATOM 553 C CA . VAL A 1 79 ? 79.786 89.316 -26.962 1.00 22.69 102 VAL A CA 1
ATOM 554 C C . VAL A 1 79 ? 81.207 89.011 -26.424 1.00 20.32 102 VAL A C 1
ATOM 555 O O . VAL A 1 79 ? 81.953 88.289 -27.087 1.00 20.97 102 VAL A O 1
ATOM 559 N N . PRO A 1 80 ? 81.572 89.495 -25.212 1.00 20.44 103 PRO A N 1
ATOM 560 C CA . PRO A 1 80 ? 82.955 89.159 -24.843 1.00 20.82 103 PRO A CA 1
ATOM 561 C C . PRO A 1 80 ? 83.121 87.676 -24.502 1.00 22.73 103 PRO A C 1
ATOM 562 O O . PRO A 1 80 ? 84.221 87.132 -24.641 1.00 17.52 103 PRO A O 1
ATOM 566 N N . HIS A 1 81 ? 82.037 87.037 -24.071 1.00 22.28 104 HIS A N 1
ATOM 567 C CA . HIS A 1 81 ? 82.049 85.613 -23.733 1.00 21.25 104 HIS A CA 1
ATOM 568 C C . HIS A 1 81 ? 82.095 84.790 -25.013 1.00 21.81 104 HIS A C 1
ATOM 569 O O . HIS A 1 81 ? 82.885 83.855 -25.145 1.00 18.55 104 HIS A O 1
ATOM 576 N N . ILE A 1 82 ? 81.225 85.132 -25.953 1.00 22.70 105 ILE A N 1
ATOM 577 C CA . ILE A 1 82 ? 81.206 84.450 -27.239 1.00 24.76 105 ILE A CA 1
ATOM 578 C C . ILE A 1 82 ? 82.507 84.679 -28.015 1.00 22.01 105 ILE A C 1
ATOM 579 O O . ILE A 1 82 ? 83.005 83.766 -28.684 1.00 17.09 105 ILE A O 1
ATOM 584 N N . LEU A 1 83 ? 83.085 85.874 -27.899 1.00 18.08 106 LEU A N 1
ATOM 585 C CA . LEU A 1 83 ? 84.389 86.135 -28.513 1.00 17.06 106 LEU A CA 1
ATOM 586 C C . LEU A 1 83 ? 85.467 85.238 -27.926 1.00 17.31 106 LEU A C 1
ATOM 587 O O . LEU A 1 83 ? 86.308 84.699 -28.648 1.00 20.92 106 LEU A O 1
ATOM 592 N N . GLN A 1 84 ? 85.442 85.088 -26.609 1.00 21.14 107 GLN A N 1
ATOM 593 C CA . GLN A 1 84 ? 86.412 84.249 -25.918 1.00 21.19 107 GLN A CA 1
ATOM 594 C C . GLN A 1 84 ? 86.372 82.798 -26.417 1.00 22.03 107 GLN A C 1
ATOM 595 O O . GLN A 1 84 ? 87.413 82.163 -26.588 1.00 25.04 107 GLN A O 1
ATOM 601 N N . HIS A 1 85 ? 85.176 82.276 -26.675 1.00 13.48 108 HIS A N 1
ATOM 602 C CA . HIS A 1 85 ? 85.061 80.931 -27.262 1.00 19.42 108 HIS A CA 1
ATOM 603 C C . HIS A 1 85 ? 85.560 80.909 -28.707 1.00 24.03 108 HIS A C 1
ATOM 604 O O . HIS A 1 85 ? 86.187 79.941 -29.138 1.00 22.25 108 HIS A O 1
ATOM 611 N N . THR A 1 86 ? 85.269 81.966 -29.465 1.00 18.09 109 THR A N 1
ATOM 612 C CA . THR A 1 86 ? 85.507 81.945 -30.915 1.00 21.03 109 THR A CA 1
ATOM 613 C C . THR A 1 86 ? 86.975 82.135 -31.321 1.00 22.07 109 THR A C 1
ATOM 614 O O . THR A 1 86 ? 87.421 81.568 -32.325 1.00 23.84 109 THR A O 1
ATOM 618 N N . VAL A 1 87 ? 87.731 82.910 -30.544 1.00 15.62 110 VAL A N 1
ATOM 619 C CA . VAL A 1 87 ? 89.146 83.115 -30.855 1.00 20.63 110 VAL A CA 1
ATOM 620 C C . VAL A 1 87 ? 89.935 81.821 -30.724 1.00 23.76 110 VAL A C 1
ATOM 621 O O . VAL A 1 87 ? 91.017 81.689 -31.297 1.00 23.41 110 VAL A O 1
ATOM 625 N N . LEU A 1 88 ? 89.393 80.871 -29.966 1.00 23.60 111 LEU A N 1
ATOM 626 C CA . LEU A 1 88 ? 90.044 79.578 -29.785 1.00 26.24 111 LEU A CA 1
ATOM 627 C C . LEU A 1 88 ? 89.682 78.604 -30.902 1.00 26.83 111 LEU A C 1
ATOM 628 O O . LEU A 1 88 ? 90.083 77.443 -30.862 1.00 27.28 111 LEU A O 1
ATOM 633 N N . CYS A 1 89 ? 88.938 79.078 -31.903 1.00 26.36 112 CYS A N 1
ATOM 634 C CA . CYS A 1 89 ? 88.461 78.208 -32.983 1.00 24.77 112 CYS A CA 1
ATOM 635 C C . CYS A 1 89 ? 89.325 78.206 -34.241 1.00 28.31 112 CYS A C 1
ATOM 636 O O . CYS A 1 89 ? 89.011 77.509 -35.209 1.00 33.59 112 CYS A O 1
ATOM 639 N N . GLY A 1 90 ? 90.415 78.967 -34.227 1.00 22.02 113 GLY A N 1
ATOM 640 C CA . GLY A 1 90 ? 91.318 78.998 -35.364 1.00 20.35 113 GLY A CA 1
ATOM 641 C C . GLY A 1 90 ? 91.955 80.364 -35.523 1.00 24.64 113 GLY A C 1
ATOM 642 O O . GLY A 1 90 ? 91.315 81.391 -35.271 1.00 20.32 113 GLY A O 1
ATOM 643 N N . SER A 1 91 ? 93.214 80.383 -35.947 1.00 23.77 114 SER A N 1
ATOM 644 C CA . SER A 1 91 ? 93.951 81.637 -36.057 1.00 25.41 114 SER A CA 1
ATOM 645 C C . SER A 1 91 ? 94.874 81.631 -37.264 1.00 26.65 114 SER A C 1
ATOM 646 O O . SER A 1 91 ? 95.008 80.607 -37.945 1.00 21.36 114 SER A O 1
ATOM 649 N N . GLN A 1 92 ? 95.506 82.769 -37.537 1.00 23.35 115 GLN A N 1
ATOM 650 C CA . GLN A 1 92 ? 96.291 82.918 -38.760 1.00 27.63 115 GLN A CA 1
ATOM 651 C C . GLN A 1 92 ? 97.384 81.867 -38.910 1.00 29.20 115 GLN A C 1
ATOM 652 O O . GLN A 1 92 ? 97.560 81.304 -39.989 1.00 24.80 115 GLN A O 1
ATOM 669 N N . TYR A 1 94 ? 97.527 79.069 -37.043 1.00 28.43 117 TYR A N 1
ATOM 670 C CA . TYR A 1 94 ? 96.925 77.754 -36.830 1.00 28.25 117 TYR A CA 1
ATOM 671 C C . TYR A 1 94 ? 95.473 77.771 -37.296 1.00 30.31 117 TYR A C 1
ATOM 672 O O . TYR A 1 94 ? 94.553 77.815 -36.475 1.00 29.89 117 TYR A O 1
ATOM 681 N N . PRO A 1 95 ? 95.263 77.754 -38.624 1.00 31.45 118 PRO A N 1
ATOM 682 C CA . PRO A 1 95 ? 93.924 77.928 -39.200 1.00 33.29 118 PRO A CA 1
ATOM 683 C C . PRO A 1 95 ? 93.065 76.673 -39.129 1.00 35.41 118 PRO A C 1
ATOM 684 O O . PRO A 1 95 ? 91.903 76.701 -39.541 1.00 42.58 118 PRO A O 1
ATOM 688 N N . CYS A 1 96 ? 93.624 75.585 -38.615 1.00 33.92 119 CYS A N 1
ATOM 689 C CA . CYS A 1 96 ? 92.855 74.361 -38.456 1.00 35.91 119 CYS A CA 1
ATOM 690 C C . CYS A 1 96 ? 91.730 74.619 -37.473 1.00 38.78 119 CYS A C 1
ATOM 691 O O . CYS A 1 96 ? 91.792 75.551 -36.668 1.00 40.38 119 CYS A O 1
ATOM 694 N N . ARG A 1 97 ? 90.691 73.800 -37.550 1.00 37.78 120 ARG A N 1
ATOM 695 C CA . ARG A 1 97 ? 89.542 73.960 -36.678 1.00 40.89 120 ARG A CA 1
ATOM 696 C C . ARG A 1 97 ? 89.923 73.623 -35.237 1.00 39.00 120 ARG A C 1
ATOM 697 O O . ARG A 1 97 ? 90.625 72.641 -34.991 1.00 39.16 120 ARG A O 1
ATOM 705 N N . ASP A 1 98 ? 89.488 74.458 -34.298 1.00 32.12 121 ASP A N 1
ATOM 706 C CA . ASP A 1 98 ? 89.603 74.154 -32.872 1.00 33.35 121 ASP A CA 1
ATOM 707 C C . ASP A 1 98 ? 91.031 73.906 -32.347 1.00 31.79 121 ASP A C 1
ATOM 708 O O . ASP A 1 98 ? 91.305 72.838 -31.797 1.00 32.68 121 ASP A O 1
ATOM 713 N N . PRO A 1 99 ? 91.936 74.890 -32.495 1.00 31.78 122 PRO A N 1
ATOM 714 C CA . PRO A 1 99 ? 93.291 74.736 -31.944 1.00 26.63 122 PRO A CA 1
ATOM 715 C C . PRO A 1 99 ? 93.310 74.440 -30.446 1.00 27.52 122 PRO A C 1
ATOM 716 O O . PRO A 1 99 ? 94.106 73.614 -30.010 1.00 30.38 122 PRO A O 1
ATOM 720 N N . PHE A 1 100 ? 92.449 75.096 -29.675 1.00 22.85 123 PHE A N 1
ATOM 721 C CA . PHE A 1 100 ? 92.465 74.944 -28.224 1.00 23.49 123 PHE A CA 1
ATOM 722 C C . PHE A 1 100 ? 92.157 73.522 -27.758 1.00 26.50 123 PHE A C 1
ATOM 723 O O . PHE A 1 100 ? 92.911 72.949 -26.969 1.00 23.12 123 PHE A O 1
ATOM 731 N N . PHE A 1 101 ? 91.033 72.969 -28.207 1.00 19.60 124 PHE A N 1
ATOM 732 C CA . PHE A 1 101 ? 90.664 71.619 -27.803 1.00 25.88 124 PHE A CA 1
ATOM 733 C C . PHE A 1 101 ? 91.666 70.593 -28.317 1.00 24.09 124 PHE A C 1
ATOM 734 O O . PHE A 1 101 ? 91.953 69.618 -27.631 1.00 23.54 124 PHE A O 1
ATOM 742 N N . LYS A 1 102 ? 92.213 70.816 -29.508 1.00 24.10 125 LYS A N 1
ATOM 743 C CA . LYS A 1 102 ? 93.237 69.908 -30.027 1.00 25.82 125 LYS A CA 1
ATOM 744 C C . LYS A 1 102 ? 94.516 69.945 -29.187 1.00 30.27 125 LYS A C 1
ATOM 745 O O . LYS A 1 102 ? 95.099 68.896 -28.898 1.00 26.81 125 LYS A O 1
ATOM 751 N N . MET A 1 103 ? 94.935 71.142 -28.778 1.00 21.85 126 MET A N 1
ATOM 752 C CA . MET A 1 103 ? 96.115 71.273 -27.920 1.00 18.69 126 MET A CA 1
ATOM 753 C C . MET A 1 103 ? 95.947 70.598 -26.562 1.00 23.39 126 MET A C 1
ATOM 754 O O . MET A 1 103 ? 96.933 70.160 -25.973 1.00 18.55 126 MET A O 1
ATOM 759 N N . LEU A 1 104 ? 94.710 70.514 -26.068 1.00 25.38 127 LEU A N 1
ATOM 760 C CA . LEU A 1 104 ? 94.425 69.801 -24.824 1.00 29.90 127 LEU A CA 1
ATOM 761 C C . LEU A 1 104 ? 94.980 68.382 -24.866 1.00 28.03 127 LEU A C 1
ATOM 762 O O . LEU A 1 104 ? 95.367 67.825 -23.837 1.00 30.62 127 LEU A O 1
ATOM 767 N N . ASN A 1 105 ? 95.025 67.814 -26.067 1.00 27.05 128 ASN A N 1
ATOM 768 C CA . ASN A 1 105 ? 95.476 66.443 -26.259 1.00 30.42 128 ASN A CA 1
ATOM 769 C C . ASN A 1 105 ? 96.851 66.362 -26.906 1.00 30.88 128 ASN A C 1
ATOM 770 O O . ASN A 1 105 ? 97.278 65.288 -27.310 1.00 28.35 128 ASN A O 1
ATOM 775 N N . ARG A 1 106 ? 97.548 67.493 -27.000 1.00 21.88 129 ARG A N 1
ATOM 776 C CA . ARG A 1 106 ? 98.883 67.509 -27.604 1.00 22.01 129 ARG A CA 1
ATOM 777 C C . ARG A 1 106 ? 99.886 68.132 -26.649 1.00 28.76 129 ARG A C 1
ATOM 778 O O . ARG A 1 106 ? 100.939 68.633 -27.061 1.00 28.65 129 ARG A O 1
ATOM 786 N N . SER A 1 107 ? 99.557 68.068 -25.364 1.00 24.35 130 SER A N 1
ATOM 787 C CA . SER A 1 107 ? 100.274 68.809 -24.337 1.00 22.73 130 SER A CA 1
ATOM 788 C C . SER A 1 107 ? 100.293 68.023 -23.034 1.00 25.25 130 SER A C 1
ATOM 789 O O . SER A 1 107 ? 99.557 67.046 -22.881 1.00 26.40 130 SER A O 1
ATOM 792 N N . LEU A 1 108 ? 101.135 68.447 -22.096 1.00 22.74 131 LEU A N 1
ATOM 793 C CA . LEU A 1 108 ? 101.119 67.882 -20.750 1.00 27.78 131 LEU A CA 1
ATOM 794 C C . LEU A 1 108 ? 100.743 68.966 -19.758 1.00 27.46 131 LEU A C 1
ATOM 795 O O . LEU A 1 108 ? 101.224 68.988 -18.624 1.00 27.28 131 LEU A O 1
ATOM 800 N N . SER A 1 109 ? 99.873 69.867 -20.199 1.00 25.55 132 SER A N 1
ATOM 801 C CA . SER A 1 109 ? 99.464 71.006 -19.387 1.00 25.29 132 SER A CA 1
ATOM 802 C C . SER A 1 109 ? 98.889 70.579 -18.043 1.00 27.06 132 SER A C 1
ATOM 803 O O . SER A 1 109 ? 98.290 69.509 -17.916 1.00 24.68 132 SER A O 1
ATOM 806 N N . THR A 1 110 ? 99.080 71.423 -17.037 1.00 22.38 133 THR A N 1
ATOM 807 C CA . THR A 1 110 ? 98.465 71.211 -15.736 1.00 17.11 133 THR A CA 1
ATOM 808 C C . THR A 1 110 ? 97.171 72.017 -15.639 1.00 24.20 133 THR A C 1
ATOM 809 O O . THR A 1 110 ? 96.329 71.756 -14.781 1.00 24.95 133 THR A O 1
ATOM 813 N N . PHE A 1 111 ? 97.025 72.999 -16.523 1.00 21.67 134 PHE A N 1
ATOM 814 C CA . PHE A 1 111 ? 95.798 73.790 -16.616 1.00 17.64 134 PHE A CA 1
ATOM 815 C C . PHE A 1 111 ? 95.746 74.491 -17.970 1.00 18.55 134 PHE A C 1
ATOM 816 O O . PHE A 1 111 ? 96.752 75.022 -18.439 1.00 22.96 134 PHE A O 1
ATOM 824 N N . MET A 1 112 ? 94.575 74.483 -18.595 1.00 17.89 135 MET A N 1
ATOM 825 C CA . MET A 1 112 ? 94.372 75.140 -19.889 1.00 28.52 135 MET A CA 1
ATOM 826 C C . MET A 1 112 ? 92.921 75.577 -19.992 1.00 26.33 135 MET A C 1
ATOM 827 O O . MET A 1 112 ? 92.035 74.733 -20.111 1.00 26.29 135 MET A O 1
ATOM 832 N N . ASN A 1 113 ? 92.667 76.882 -19.950 1.00 19.28 136 ASN A N 1
ATOM 833 C CA . ASN A 1 113 ? 91.297 77.377 -20.085 1.00 19.75 136 ASN A CA 1
ATOM 834 C C . ASN A 1 113 ? 91.255 78.847 -20.489 1.00 19.94 136 ASN A C 1
ATOM 835 O O . ASN A 1 113 ? 92.251 79.407 -20.953 1.00 20.88 136 ASN A O 1
ATOM 840 N N . ALA A 1 114 ? 90.089 79.455 -20.322 1.00 19.12 137 ALA A N 1
ATOM 841 C CA . ALA A 1 114 ? 89.890 80.871 -20.592 1.00 25.76 137 ALA A CA 1
ATOM 842 C C . ALA A 1 114 ? 88.638 81.306 -19.844 1.00 28.69 137 ALA A C 1
ATOM 843 O O . ALA A 1 114 ? 87.677 80.546 -19.757 1.00 30.33 137 ALA A O 1
ATOM 845 N N . PHE A 1 115 ? 88.651 82.514 -19.288 1.00 26.68 138 PHE A N 1
ATOM 846 C CA . PHE A 1 115 ? 87.526 82.987 -18.480 1.00 27.57 138 PHE A CA 1
ATOM 847 C C . PHE A 1 115 ? 87.095 84.397 -18.873 1.00 24.16 138 PHE A C 1
ATOM 848 O O . PHE A 1 115 ? 87.935 85.251 -19.161 1.00 22.00 138 PHE A O 1
ATOM 856 N N . THR A 1 116 ? 85.787 84.643 -18.866 1.00 17.79 139 THR A N 1
ATOM 857 C CA . THR A 1 116 ? 85.264 85.987 -19.098 1.00 20.74 139 THR A CA 1
ATOM 858 C C . THR A 1 116 ? 84.630 86.525 -17.816 1.00 25.50 139 THR A C 1
ATOM 859 O O . THR A 1 116 ? 83.605 86.021 -17.369 1.00 24.57 139 THR A O 1
ATOM 863 N N . ALA A 1 117 ? 85.254 87.531 -17.213 1.00 20.92 140 ALA A N 1
ATOM 864 C CA . ALA A 1 117 ? 84.645 88.226 -16.083 1.00 19.76 140 ALA A CA 1
ATOM 865 C C . ALA A 1 117 ? 83.776 89.355 -16.620 1.00 21.87 140 ALA A C 1
ATOM 866 O O . ALA A 1 117 ? 83.589 89.475 -17.832 1.00 19.49 140 ALA A O 1
ATOM 868 N N . SER A 1 118 ? 83.260 90.198 -15.733 1.00 19.54 141 SER A N 1
ATOM 869 C CA . SER A 1 118 ? 82.392 91.289 -16.170 1.00 25.14 141 SER A CA 1
ATOM 870 C C . SER A 1 118 ? 83.091 92.256 -17.122 1.00 25.34 141 SER A C 1
ATOM 871 O O . SER A 1 118 ? 82.535 92.634 -18.154 1.00 24.88 141 SER A O 1
ATOM 874 N N . ASP A 1 119 ? 84.316 92.642 -16.791 1.00 22.74 142 ASP A N 1
ATOM 875 C CA . ASP A 1 119 ? 84.990 93.670 -17.583 1.00 20.22 142 ASP A CA 1
ATOM 876 C C . ASP A 1 119 ? 86.417 93.297 -17.959 1.00 21.85 142 ASP A C 1
ATOM 877 O O . ASP A 1 119 ? 87.222 94.158 -18.311 1.00 23.26 142 ASP A O 1
ATOM 882 N N . TYR A 1 120 ? 86.727 92.006 -17.874 1.00 17.69 143 TYR A N 1
ATOM 883 C CA . TYR A 1 120 ? 87.955 91.486 -18.454 1.00 18.79 143 TYR A CA 1
ATOM 884 C C . TYR A 1 120 ? 87.809 90.032 -18.868 1.00 19.77 143 TYR A C 1
ATOM 885 O O . TYR A 1 120 ? 86.957 89.302 -18.354 1.00 20.09 143 TYR A O 1
ATOM 894 N N . THR A 1 121 ? 88.643 89.634 -19.818 1.00 21.50 144 THR A N 1
ATOM 895 C CA . THR A 1 121 ? 88.714 88.256 -20.269 1.00 20.74 144 THR A CA 1
ATOM 896 C C . THR A 1 121 ? 90.153 87.814 -20.031 1.00 25.12 144 THR A C 1
ATOM 897 O O . THR A 1 121 ? 91.093 88.555 -20.332 1.00 22.29 144 THR A O 1
ATOM 901 N N . LEU A 1 122 ? 90.322 86.620 -19.470 1.00 18.28 145 LEU A N 1
ATOM 902 C CA . LEU A 1 122 ? 91.632 86.150 -19.019 1.00 14.94 145 LEU A CA 1
ATOM 903 C C . LEU A 1 122 ? 91.941 84.789 -19.650 1.00 18.23 145 LEU A C 1
ATOM 904 O O . LEU A 1 122 ? 91.097 83.891 -19.611 1.00 19.44 145 LEU A O 1
ATOM 909 N N . TYR A 1 123 ? 93.133 84.646 -20.236 1.00 17.87 146 TYR A N 1
ATOM 910 C CA . TYR A 1 123 ? 93.542 83.417 -20.932 1.00 17.15 146 TYR A CA 1
ATOM 911 C C . TYR A 1 123 ? 94.784 82.786 -20.296 1.00 18.71 146 TYR A C 1
ATOM 912 O O . TYR A 1 123 ? 95.908 83.129 -20.658 1.00 20.43 146 TYR A O 1
ATOM 921 N N . PRO A 1 124 ? 94.589 81.857 -19.349 1.00 18.88 147 PRO A N 1
ATOM 922 C CA . PRO A 1 124 ? 95.736 81.243 -18.676 1.00 15.74 147 PRO A CA 1
ATOM 923 C C . PRO A 1 124 ? 95.989 79.786 -19.061 1.00 20.59 147 PRO A C 1
ATOM 924 O O . PRO A 1 124 ? 95.048 79.041 -19.348 1.00 18.67 147 PRO A O 1
ATOM 928 N N . PHE A 1 125 ? 97.259 79.391 -19.055 1.00 18.32 148 PHE A N 1
ATOM 929 C CA . PHE A 1 125 ? 97.617 77.979 -19.065 1.00 18.83 148 PHE A CA 1
ATOM 930 C C . PHE A 1 125 ? 98.815 77.762 -18.160 1.00 21.41 148 PHE A C 1
ATOM 931 O O . PHE A 1 125 ? 99.556 78.702 -17.846 1.00 20.60 148 PHE A O 1
ATOM 939 N N . SER A 1 126 ? 99.016 76.516 -17.751 1.00 14.80 149 SER A N 1
ATOM 940 C CA . SER A 1 126 ? 100.180 76.173 -16.954 1.00 15.56 149 SER A CA 1
ATOM 941 C C . SER A 1 126 ? 100.685 74.789 -17.332 1.00 21.22 149 SER A C 1
ATOM 942 O O . SER A 1 126 ? 99.917 73.959 -17.813 1.00 17.41 149 SER A O 1
ATOM 945 N N . THR A 1 127 ? 101.978 74.557 -17.123 1.00 18.46 150 THR A N 1
ATOM 946 C CA . THR A 1 127 ? 102.604 73.276 -17.433 1.00 20.73 150 THR A CA 1
ATOM 947 C C . THR A 1 127 ? 103.963 73.208 -16.749 1.00 22.79 150 THR A C 1
ATOM 948 O O . THR A 1 127 ? 104.537 74.243 -16.396 1.00 16.98 150 THR A O 1
ATOM 952 N N . GLN A 1 128 ? 104.471 71.995 -16.548 1.00 20.27 151 GLN A N 1
ATOM 953 C CA . GLN A 1 128 ? 105.781 71.816 -15.929 1.00 22.27 151 GLN A CA 1
ATOM 954 C C . GLN A 1 128 ? 106.834 71.462 -16.965 1.00 24.17 151 GLN A C 1
ATOM 955 O O . GLN A 1 128 ? 107.989 71.205 -16.626 1.00 23.09 151 GLN A O 1
ATOM 961 N N . ASN A 1 129 ? 106.426 71.453 -18.229 1.00 23.05 152 ASN A N 1
ATOM 962 C CA . ASN A 1 129 ? 107.331 71.156 -19.331 1.00 21.26 152 ASN A CA 1
ATOM 963 C C . ASN A 1 129 ? 107.628 72.422 -20.140 1.00 25.66 152 ASN A C 1
ATOM 964 O O . ASN A 1 129 ? 106.706 73.059 -20.651 1.00 22.76 152 ASN A O 1
ATOM 969 N N . PRO A 1 130 ? 108.918 72.783 -20.263 1.00 29.47 153 PRO A N 1
ATOM 970 C CA . PRO A 1 130 ? 109.321 74.052 -20.886 1.00 25.71 153 PRO A CA 1
ATOM 971 C C . PRO A 1 130 ? 109.039 74.126 -22.382 1.00 29.16 153 PRO A C 1
ATOM 972 O O . PRO A 1 130 ? 108.761 75.218 -22.883 1.00 23.92 153 PRO A O 1
ATOM 987 N N . ASP A 1 132 ? 106.548 72.428 -23.898 1.00 20.23 155 ASP A N 1
ATOM 988 C CA . ASP A 1 132 ? 105.090 72.524 -23.864 1.00 20.45 155 ASP A CA 1
ATOM 989 C C . ASP A 1 132 ? 104.644 73.979 -23.604 1.00 18.70 155 ASP A C 1
ATOM 990 O O . ASP A 1 132 ? 103.694 74.471 -24.217 1.00 21.10 155 ASP A O 1
ATOM 995 N N . PHE A 1 133 ? 105.334 74.662 -22.695 1.00 16.64 156 PHE A N 1
ATOM 996 C CA . PHE A 1 133 ? 105.019 76.051 -22.372 1.00 15.30 156 PHE A CA 1
ATOM 997 C C . PHE A 1 133 ? 105.158 76.936 -23.620 1.00 18.92 156 PHE A C 1
ATOM 998 O O . PHE A 1 133 ? 104.284 77.764 -23.906 1.00 16.66 156 PHE A O 1
ATOM 1006 N N . GLN A 1 134 ? 106.255 76.765 -24.357 1.00 20.50 157 GLN A N 1
ATOM 1007 C CA . GLN A 1 134 ? 106.477 77.531 -25.583 1.00 19.94 157 GLN A CA 1
ATOM 1008 C C . GLN A 1 134 ? 105.410 77.220 -26.622 1.00 26.27 157 GLN A C 1
ATOM 1009 O O . GLN A 1 134 ? 104.932 78.119 -27.326 1.00 25.04 157 GLN A O 1
ATOM 1015 N N . ASN A 1 135 ? 105.054 75.941 -26.736 1.00 22.82 158 ASN A N 1
ATOM 1016 C CA . ASN A 1 135 ? 104.016 75.531 -27.676 1.00 24.59 158 ASN A CA 1
ATOM 1017 C C . ASN A 1 135 ? 102.692 76.217 -27.362 1.00 21.37 158 ASN A C 1
ATOM 1018 O O . ASN A 1 135 ? 102.054 76.787 -28.247 1.00 20.74 158 ASN A O 1
ATOM 1023 N N . LEU A 1 136 ? 102.278 76.149 -26.101 1.00 17.83 159 LEU A N 1
ATOM 1024 C CA . LEU A 1 136 ? 100.999 76.706 -25.691 1.00 19.57 159 LEU A CA 1
ATOM 1025 C C . LEU A 1 136 ? 101.021 78.226 -25.775 1.00 18.54 159 LEU A C 1
ATOM 1026 O O . LEU A 1 136 ? 99.996 78.855 -26.052 1.00 20.60 159 LEU A O 1
ATOM 1031 N N . LEU A 1 137 ? 102.188 78.817 -25.537 1.00 14.90 160 LEU A N 1
ATOM 1032 C CA . LEU A 1 137 ? 102.320 80.273 -25.635 1.00 23.58 160 LEU A CA 1
ATOM 1033 C C . LEU A 1 137 ? 102.068 80.747 -27.069 1.00 22.47 160 LEU A C 1
ATOM 1034 O O . LEU A 1 137 ? 101.389 81.751 -27.285 1.00 21.75 160 LEU A O 1
ATOM 1039 N N . SER A 1 138 ? 102.584 80.013 -28.051 1.00 22.37 161 SER A N 1
ATOM 1040 C CA . SER A 1 138 ? 102.373 80.396 -29.450 1.00 16.85 161 SER A CA 1
ATOM 1041 C C . SER A 1 138 ? 100.910 80.259 -29.869 1.00 20.73 161 SER A C 1
ATOM 1042 O O . SER A 1 138 ? 100.386 81.107 -30.593 1.00 21.80 161 SER A O 1
ATOM 1045 N N . VAL A 1 139 ? 100.242 79.212 -29.397 1.00 20.08 162 VAL A N 1
ATOM 1046 C CA . VAL A 1 139 ? 98.830 79.019 -29.720 1.00 19.93 162 VAL A CA 1
ATOM 1047 C C . VAL A 1 139 ? 97.938 80.094 -29.089 1.00 18.60 162 VAL A C 1
ATOM 1048 O O . VAL A 1 139 ? 97.033 80.618 -29.740 1.00 22.23 162 VAL A O 1
ATOM 1052 N N . TYR A 1 140 ? 98.198 80.421 -27.827 1.00 18.63 163 TYR A N 1
ATOM 1053 C CA . TYR A 1 140 ? 97.416 81.424 -27.108 1.00 20.24 163 TYR A CA 1
ATOM 1054 C C . TYR A 1 140 ? 97.611 82.816 -27.702 1.00 18.39 163 TYR A C 1
ATOM 1055 O O . TYR A 1 140 ? 96.652 83.574 -27.861 1.00 20.05 163 TYR A O 1
ATOM 1064 N N . LEU A 1 141 ? 98.859 83.148 -28.011 1.00 15.96 164 LEU A N 1
ATOM 1065 C CA . LEU A 1 141 ? 99.183 84.442 -28.608 1.00 21.66 164 LEU A CA 1
ATOM 1066 C C . LEU A 1 141 ? 98.523 84.591 -29.963 1.00 22.66 164 LEU A C 1
ATOM 1067 O O . LEU A 1 141 ? 97.940 85.632 -30.269 1.00 24.24 164 LEU A O 1
ATOM 1072 N N . ASP A 1 142 ? 98.603 83.544 -30.778 1.00 18.15 165 ASP A N 1
ATOM 1073 C CA . ASP A 1 142 ? 97.993 83.600 -32.100 1.00 25.16 165 ASP A CA 1
ATOM 1074 C C . ASP A 1 142 ? 96.470 83.655 -32.032 1.00 25.30 165 ASP A C 1
ATOM 1075 O O . ASP A 1 142 ? 95.829 84.354 -32.826 1.00 21.22 165 ASP A O 1
ATOM 1080 N N . ALA A 1 143 ? 95.891 82.920 -31.087 1.00 20.82 166 ALA A N 1
ATOM 1081 C CA . ALA A 1 143 ? 94.438 82.900 -30.941 1.00 25.73 166 ALA A CA 1
ATOM 1082 C C . ALA A 1 143 ? 93.896 84.255 -30.491 1.00 20.61 166 ALA A C 1
ATOM 1083 O O . ALA A 1 143 ? 92.916 84.752 -31.043 1.00 20.67 166 ALA A O 1
ATOM 1085 N N . THR A 1 144 ? 94.524 84.850 -29.483 1.00 15.69 167 THR A N 1
ATOM 1086 C CA . THR A 1 144 ? 94.007 86.111 -28.955 1.00 22.70 167 THR A CA 1
ATOM 1087 C C . THR A 1 144 ? 94.235 87.288 -29.909 1.00 20.74 167 THR A C 1
ATOM 1088 O O . THR A 1 144 ? 93.345 88.120 -30.097 1.00 23.61 167 THR A O 1
ATOM 1092 N N . PHE A 1 145 ? 95.410 87.339 -30.534 1.00 22.78 168 PHE A N 1
ATOM 1093 C CA . PHE A 1 145 ? 95.763 88.477 -31.383 1.00 21.81 168 PHE A CA 1
ATOM 1094 C C . PHE A 1 145 ? 95.432 88.335 -32.858 1.00 25.97 168 PHE A C 1
ATOM 1095 O O . PHE A 1 145 ? 95.076 89.320 -33.501 1.00 20.71 168 PHE A O 1
ATOM 1103 N N . PHE A 1 146 ? 95.541 87.122 -33.397 1.00 20.91 169 PHE A N 1
ATOM 1104 C CA . PHE A 1 146 ? 95.280 86.910 -34.824 1.00 18.12 169 PHE A CA 1
ATOM 1105 C C . PHE A 1 146 ? 94.246 85.813 -35.115 1.00 20.27 169 PHE A C 1
ATOM 1106 O O . PHE A 1 146 ? 94.522 84.894 -35.895 1.00 22.08 169 PHE A O 1
ATOM 1114 N N . PRO A 1 147 ? 93.040 85.925 -34.521 1.00 22.79 170 PRO A N 1
ATOM 1115 C CA . PRO A 1 147 ? 92.049 84.849 -34.633 1.00 20.49 170 PRO A CA 1
ATOM 1116 C C . PRO A 1 147 ? 91.349 84.811 -35.980 1.00 27.44 170 PRO A C 1
ATOM 1117 O O . PRO A 1 147 ? 91.250 85.828 -36.672 1.00 25.43 170 PRO A O 1
ATOM 1130 N N . LEU A 1 149 ? 88.014 84.127 -36.429 1.00 25.10 172 LEU A N 1
ATOM 1131 C CA . LEU A 1 149 ? 86.680 84.703 -36.329 1.00 29.65 172 LEU A CA 1
ATOM 1132 C C . LEU A 1 149 ? 85.831 84.356 -37.546 1.00 29.58 172 LEU A C 1
ATOM 1133 O O . LEU A 1 149 ? 85.178 85.224 -38.131 1.00 27.58 172 LEU A O 1
ATOM 1138 N N . ARG A 1 150 ? 85.843 83.080 -37.920 1.00 23.59 173 ARG A N 1
ATOM 1139 C CA . ARG A 1 150 ? 85.033 82.614 -39.044 1.00 27.90 173 ARG A CA 1
ATOM 1140 C C . ARG A 1 150 ? 83.556 82.610 -38.677 1.00 27.05 173 ARG A C 1
ATOM 1141 O O . ARG A 1 150 ? 83.196 82.289 -37.544 1.00 24.16 173 ARG A O 1
ATOM 1149 N N . GLU A 1 151 ? 82.705 82.978 -39.629 1.00 20.22 174 GLU A N 1
ATOM 1150 C CA . GLU A 1 151 ? 81.273 83.083 -39.368 1.00 23.79 174 GLU A CA 1
ATOM 1151 C C . GLU A 1 151 ? 80.707 81.793 -38.777 1.00 24.99 174 GLU A C 1
ATOM 1152 O O . GLU A 1 151 ? 79.909 81.826 -37.844 1.00 23.81 174 GLU A O 1
ATOM 1158 N N . LEU A 1 152 ? 81.143 80.655 -39.306 1.00 21.73 175 LEU A N 1
ATOM 1159 C CA . LEU A 1 152 ? 80.616 79.365 -38.866 1.00 25.18 175 LEU A CA 1
ATOM 1160 C C . LEU A 1 152 ? 81.157 78.858 -37.514 1.00 22.02 175 LEU A C 1
ATOM 1161 O O . LEU A 1 152 ? 80.472 78.097 -36.831 1.00 21.60 175 LEU A O 1
ATOM 1166 N N . ASP A 1 153 ? 82.347 79.312 -37.135 1.00 28.82 176 ASP A N 1
ATOM 1167 C CA . ASP A 1 153 ? 82.886 79.017 -35.815 1.00 43.97 176 ASP A CA 1
ATOM 1168 C C . ASP A 1 153 ? 82.069 79.765 -34.767 1.00 51.40 176 ASP A C 1
ATOM 1169 O O . ASP A 1 153 ? 81.885 79.287 -33.648 1.00 62.73 176 ASP A O 1
ATOM 1174 N N . PHE A 1 154 ? 81.575 80.940 -35.147 1.00 23.63 177 PHE A N 1
ATOM 1175 C CA . PHE A 1 154 ? 80.720 81.741 -34.279 1.00 27.07 177 PHE A CA 1
ATOM 1176 C C . PHE A 1 154 ? 79.356 81.074 -34.147 1.00 22.65 177 PHE A C 1
ATOM 1177 O O . PHE A 1 154 ? 78.858 80.861 -33.042 1.00 24.43 177 PHE A O 1
ATOM 1185 N N . TRP A 1 155 ? 78.760 80.742 -35.288 1.00 23.32 178 TRP A N 1
ATOM 1186 C CA . TRP A 1 155 ? 77.499 79.994 -35.324 1.00 22.52 178 TRP A CA 1
ATOM 1187 C C . TRP A 1 155 ? 77.518 78.781 -34.399 1.00 21.76 178 TRP A C 1
ATOM 1188 O O . TRP A 1 155 ? 76.514 78.457 -33.768 1.00 25.27 178 TRP A O 1
ATOM 1199 N N . GLN A 1 156 ? 78.657 78.102 -34.337 1.00 21.19 179 GLN A N 1
ATOM 1200 C CA . GLN A 1 156 ? 78.798 76.942 -33.465 1.00 21.09 179 GLN A CA 1
ATOM 1201 C C . GLN A 1 156 ? 78.870 77.361 -31.996 1.00 23.37 179 GLN A C 1
ATOM 1202 O O . GLN A 1 156 ? 78.123 76.858 -31.154 1.00 21.17 179 GLN A O 1
ATOM 1208 N N . GLU A 1 157 ? 79.763 78.299 -31.699 1.00 20.06 180 GLU A N 1
ATOM 1209 C CA . GLU A 1 157 ? 80.054 78.663 -30.318 1.00 20.16 180 GLU A CA 1
ATOM 1210 C C . GLU A 1 157 ? 79.046 79.629 -29.709 1.00 26.08 180 GLU A C 1
ATOM 1211 O O . GLU A 1 157 ? 78.811 79.590 -28.504 1.00 26.72 180 GLU A O 1
ATOM 1217 N N . GLY A 1 158 ? 78.465 80.493 -30.539 1.00 25.68 181 GLY A N 1
ATOM 1218 C CA . GLY A 1 158 ? 77.591 81.546 -30.049 1.00 24.04 181 GLY A CA 1
ATOM 1219 C C . GLY A 1 158 ? 76.122 81.198 -30.140 1.00 24.74 181 GLY A C 1
ATOM 1220 O O . GLY A 1 158 ? 75.521 80.751 -29.164 1.00 21.10 181 GLY A O 1
ATOM 1221 N N . TRP A 1 159 ? 75.543 81.422 -31.317 1.00 21.40 182 TRP A N 1
ATOM 1222 C CA . TRP A 1 159 ? 74.157 81.062 -31.582 1.00 25.07 182 TRP A CA 1
ATOM 1223 C C . TRP A 1 159 ? 73.948 80.945 -33.087 1.00 27.83 182 TRP A C 1
ATOM 1224 O O . TRP A 1 159 ? 74.659 81.571 -33.873 1.00 27.51 182 TRP A O 1
ATOM 1235 N N . ARG A 1 160 ? 72.970 80.146 -33.490 1.00 24.94 183 ARG A N 1
ATOM 1236 C CA . ARG A 1 160 ? 72.607 80.076 -34.897 1.00 25.96 183 ARG A CA 1
ATOM 1237 C C . ARG A 1 160 ? 71.166 79.637 -35.021 1.00 28.51 183 ARG A C 1
ATOM 1238 O O . ARG A 1 160 ? 70.590 79.102 -34.072 1.00 27.49 183 ARG A O 1
ATOM 1246 N N . LEU A 1 161 ? 70.585 79.887 -36.189 1.00 25.92 184 LEU A N 1
ATOM 1247 C CA . LEU A 1 161 ? 69.341 79.248 -36.575 1.00 29.54 184 LEU A CA 1
ATOM 1248 C C . LEU A 1 161 ? 69.730 78.002 -37.350 1.00 27.26 184 LEU A C 1
ATOM 1249 O O . LEU A 1 161 ? 70.591 78.056 -38.229 1.00 29.24 184 LEU A O 1
ATOM 1254 N N . GLU A 1 162 ? 69.112 76.876 -37.019 1.00 28.70 185 GLU A N 1
ATOM 1255 C CA . GLU A 1 162 ? 69.446 75.624 -37.677 1.00 33.85 185 GLU A CA 1
ATOM 1256 C C . GLU A 1 162 ? 68.199 74.770 -37.802 1.00 34.51 185 GLU A C 1
ATOM 1257 O O . GLU A 1 162 ? 67.373 74.722 -36.889 1.00 37.56 185 GLU A O 1
ATOM 1263 N N . HIS A 1 163 ? 68.055 74.113 -38.947 1.00 28.47 186 HIS A N 1
ATOM 1264 C CA . HIS A 1 163 ? 66.993 73.138 -39.122 1.00 36.88 186 HIS A CA 1
ATOM 1265 C C . HIS A 1 163 ? 67.268 71.972 -38.188 1.00 37.98 186 HIS A C 1
ATOM 1266 O O . HIS A 1 163 ? 68.425 71.609 -37.968 1.00 37.82 186 HIS A O 1
ATOM 1273 N N . GLU A 1 164 ? 66.209 71.386 -37.637 1.00 34.39 187 GLU A N 1
ATOM 1274 C CA . GLU A 1 164 ? 66.361 70.238 -36.745 1.00 45.16 187 GLU A CA 1
ATOM 1275 C C . GLU A 1 164 ? 67.086 69.078 -37.432 1.00 46.24 187 GLU A C 1
ATOM 1276 O O . GLU A 1 164 ? 67.777 68.296 -36.780 1.00 49.42 187 GLU A O 1
ATOM 1282 N N . ASN A 1 165 ? 66.916 68.979 -38.747 1.00 46.78 188 ASN A N 1
ATOM 1283 C CA . ASN A 1 165 ? 67.761 68.133 -39.586 1.00 43.65 188 ASN A CA 1
ATOM 1284 C C . ASN A 1 165 ? 68.381 69.013 -40.663 1.00 41.89 188 ASN A C 1
ATOM 1285 O O . ASN A 1 165 ? 67.702 69.404 -41.613 1.00 44.45 188 ASN A O 1
ATOM 1290 N N . PRO A 1 166 ? 69.676 69.335 -40.507 1.00 40.77 189 PRO A N 1
ATOM 1291 C CA . PRO A 1 166 ? 70.398 70.282 -41.368 1.00 46.07 189 PRO A CA 1
ATOM 1292 C C . PRO A 1 166 ? 70.343 69.928 -42.854 1.00 46.27 189 PRO A C 1
ATOM 1293 O O . PRO A 1 166 ? 70.473 70.817 -43.696 1.00 43.58 189 PRO A O 1
ATOM 1297 N N . SER A 1 167 ? 70.157 68.650 -43.171 1.00 46.95 190 SER A N 1
ATOM 1298 C CA . SER A 1 167 ? 70.053 68.226 -44.566 1.00 48.94 190 SER A CA 1
ATOM 1299 C C . SER A 1 167 ? 68.601 68.119 -45.045 1.00 49.21 190 SER A C 1
ATOM 1300 O O . SER A 1 167 ? 68.340 67.645 -46.153 1.00 44.72 190 SER A O 1
ATOM 1303 N N . ASP A 1 168 ? 67.664 68.566 -44.207 1.00 45.44 191 ASP A N 1
ATOM 1304 C CA . ASP A 1 168 ? 66.241 68.585 -44.558 1.00 42.58 191 ASP A CA 1
ATOM 1305 C C . ASP A 1 168 ? 65.611 69.945 -44.237 1.00 38.28 191 ASP A C 1
ATOM 1306 O O . ASP A 1 168 ? 65.136 70.163 -43.124 1.00 38.36 191 ASP A O 1
ATOM 1311 N N . PRO A 1 169 ? 65.576 70.847 -45.229 1.00 39.41 192 PRO A N 1
ATOM 1312 C CA . PRO A 1 169 ? 65.120 72.234 -45.062 1.00 46.33 192 PRO A CA 1
ATOM 1313 C C . PRO A 1 169 ? 63.619 72.382 -44.832 1.00 50.92 192 PRO A C 1
ATOM 1314 O O . PRO A 1 169 ? 63.131 73.513 -44.759 1.00 52.23 192 PRO A O 1
ATOM 1318 N N . GLN A 1 170 ? 62.901 71.270 -44.723 1.00 54.23 193 GLN A N 1
ATOM 1319 C CA . GLN A 1 170 ? 61.480 71.324 -44.389 1.00 60.11 193 GLN A CA 1
ATOM 1320 C C . GLN A 1 170 ? 61.249 71.094 -42.894 1.00 55.93 193 GLN A C 1
ATOM 1321 O O . GLN A 1 170 ? 60.117 71.154 -42.412 1.00 52.61 193 GLN A O 1
ATOM 1327 N N . THR A 1 171 ? 62.334 70.837 -42.168 1.00 50.54 194 THR A N 1
ATOM 1328 C CA . THR A 1 171 ? 62.284 70.737 -40.710 1.00 49.80 194 THR A CA 1
ATOM 1329 C C . THR A 1 171 ? 62.373 72.139 -40.096 1.00 46.53 194 THR A C 1
ATOM 1330 O O . THR A 1 171 ? 62.991 73.032 -40.676 1.00 42.88 194 THR A O 1
ATOM 1334 N N . PRO A 1 172 ? 61.740 72.343 -38.928 1.00 47.52 195 PRO A N 1
ATOM 1335 C CA . PRO A 1 172 ? 61.665 73.685 -38.332 1.00 48.63 195 PRO A CA 1
ATOM 1336 C C . PRO A 1 172 ? 63.027 74.254 -37.936 1.00 41.95 195 PRO A C 1
ATOM 1337 O O . PRO A 1 172 ? 63.934 73.498 -37.578 1.00 40.08 195 PRO A O 1
ATOM 1341 N N . LEU A 1 173 ? 63.158 75.577 -38.002 1.00 36.12 196 LEU A N 1
ATOM 1342 C CA . LEU A 1 173 ? 64.367 76.255 -37.547 1.00 41.42 196 LEU A CA 1
ATOM 1343 C C . LEU A 1 173 ? 64.315 76.427 -36.033 1.00 38.88 196 LEU A C 1
ATOM 1344 O O . LEU A 1 173 ? 63.282 76.810 -35.484 1.00 36.67 196 LEU A O 1
ATOM 1349 N N . VAL A 1 174 ? 65.419 76.121 -35.356 1.00 34.41 197 VAL A N 1
ATOM 1350 C CA . VAL A 1 174 ? 65.506 76.303 -33.905 1.00 30.47 197 VAL A CA 1
ATOM 1351 C C . VAL A 1 174 ? 66.811 77.012 -33.551 1.00 30.91 197 VAL A C 1
ATOM 1352 O O . VAL A 1 174 ? 67.717 77.090 -34.380 1.00 30.57 197 VAL A O 1
ATOM 1356 N N . PHE A 1 175 ? 66.900 77.531 -32.327 1.00 27.44 198 PHE A N 1
ATOM 1357 C CA . PHE A 1 175 ? 68.124 78.162 -31.834 1.00 28.61 198 PHE A CA 1
ATOM 1358 C C . PHE A 1 175 ? 69.098 77.101 -31.329 1.00 31.11 198 PHE A C 1
ATOM 1359 O O . PHE A 1 175 ? 68.697 76.164 -30.632 1.00 31.74 198 PHE A O 1
ATOM 1367 N N . LYS A 1 176 ? 70.375 77.250 -31.669 1.00 25.34 199 LYS A N 1
ATOM 1368 C CA . LYS A 1 176 ? 71.416 76.373 -31.135 1.00 26.91 199 LYS A CA 1
ATOM 1369 C C . LYS A 1 176 ? 72.676 77.175 -30.891 1.00 26.39 199 LYS A C 1
ATOM 1370 O O . LYS A 1 176 ? 72.841 78.260 -31.445 1.00 26.47 199 LYS A O 1
ATOM 1376 N N . GLY A 1 177 ? 73.575 76.627 -30.078 1.00 19.43 200 GLY A N 1
ATOM 1377 C CA . GLY A 1 177 ? 74.857 77.257 -29.830 1.00 19.69 200 GLY A CA 1
ATOM 1378 C C . GLY A 1 177 ? 75.402 76.876 -28.469 1.00 22.11 200 GLY A C 1
ATOM 1379 O O . GLY A 1 177 ? 74.635 76.706 -27.516 1.00 24.17 200 GLY A O 1
ATOM 1380 N N . VAL A 1 178 ? 76.724 76.750 -28.369 1.00 18.39 201 VAL A N 1
ATOM 1381 C CA . VAL A 1 178 ? 77.347 76.363 -27.108 1.00 17.70 201 VAL A CA 1
ATOM 1382 C C . VAL A 1 178 ? 77.116 77.385 -25.982 1.00 19.14 201 VAL A C 1
ATOM 1383 O O . VAL A 1 178 ? 76.585 77.034 -24.930 1.00 19.88 201 VAL A O 1
ATOM 1387 N N . VAL A 1 179 ? 77.512 78.639 -26.193 1.00 20.27 202 VAL A N 1
ATOM 1388 C CA . VAL A 1 179 ? 77.333 79.658 -25.155 1.00 21.26 202 VAL A CA 1
ATOM 1389 C C . VAL A 1 179 ? 75.859 79.832 -24.817 1.00 22.99 202 VAL A C 1
ATOM 1390 O O . VAL A 1 179 ? 75.494 80.028 -23.652 1.00 25.55 202 VAL A O 1
ATOM 1394 N N . PHE A 1 180 ? 75.019 79.749 -25.842 1.00 21.90 203 PHE A N 1
ATOM 1395 C CA . PHE A 1 180 ? 73.574 79.809 -25.660 1.00 19.68 203 PHE A CA 1
ATOM 1396 C C . PHE A 1 180 ? 73.127 78.859 -24.555 1.00 20.39 203 PHE A C 1
ATOM 1397 O O . PHE A 1 180 ? 72.466 79.266 -23.603 1.00 22.98 203 PHE A O 1
ATOM 1405 N N . ASN A 1 181 ? 73.510 77.593 -24.671 1.00 21.98 204 ASN A N 1
ATOM 1406 C CA . ASN A 1 181 ? 73.163 76.610 -23.648 1.00 19.80 204 ASN A CA 1
ATOM 1407 C C . ASN A 1 181 ? 73.960 76.741 -22.357 1.00 20.02 204 ASN A C 1
ATOM 1408 O O . ASN A 1 181 ? 73.440 76.486 -21.279 1.00 23.95 204 ASN A O 1
ATOM 1413 N N . GLU A 1 182 ? 75.228 77.122 -22.476 1.00 19.58 205 GLU A N 1
ATOM 1414 C CA . GLU A 1 182 ? 76.086 77.341 -21.318 1.00 23.09 205 GLU A CA 1
ATOM 1415 C C . GLU A 1 182 ? 75.410 78.348 -20.364 1.00 21.93 205 GLU A C 1
ATOM 1416 O O . GLU A 1 182 ? 75.352 78.147 -19.140 1.00 19.16 205 GLU A O 1
ATOM 1422 N N . MET A 1 183 ? 74.892 79.432 -20.935 1.00 16.15 206 MET A N 1
ATOM 1423 C CA . MET A 1 183 ? 74.291 80.500 -20.135 1.00 21.08 206 MET A CA 1
ATOM 1424 C C . MET A 1 183 ? 72.892 80.136 -19.622 1.00 22.52 206 MET A C 1
ATOM 1425 O O . MET A 1 183 ? 72.483 80.593 -18.555 1.00 21.37 206 MET A O 1
ATOM 1440 N N . GLY A 1 185 ? 72.183 77.197 -18.656 1.00 23.55 208 GLY A N 1
ATOM 1441 C CA . GLY A 1 185 ? 72.511 76.385 -17.495 1.00 21.48 208 GLY A CA 1
ATOM 1442 C C . GLY A 1 185 ? 73.082 77.199 -16.346 1.00 21.13 208 GLY A C 1
ATOM 1443 O O . GLY A 1 185 ? 72.838 76.898 -15.178 1.00 20.19 208 GLY A O 1
ATOM 1444 N N . ALA A 1 186 ? 73.851 78.232 -16.671 1.00 20.03 209 ALA A N 1
ATOM 1445 C CA . ALA A 1 186 ? 74.427 79.084 -15.634 1.00 22.11 209 ALA A CA 1
ATOM 1446 C C . ALA A 1 186 ? 73.326 79.752 -14.818 1.00 23.10 209 ALA A C 1
ATOM 1447 O O . ALA A 1 186 ? 73.409 79.831 -13.587 1.00 24.00 209 ALA A O 1
ATOM 1449 N N . PHE A 1 187 ? 72.289 80.227 -15.502 1.00 23.32 210 PHE A N 1
ATOM 1450 C CA . PHE A 1 187 ? 71.175 80.881 -14.817 1.00 25.61 210 PHE A CA 1
ATOM 1451 C C . PHE A 1 187 ? 70.061 79.908 -14.411 1.00 30.49 210 PHE A C 1
ATOM 1452 O O . PHE A 1 187 ? 68.932 80.313 -14.116 1.00 31.87 210 PHE A O 1
ATOM 1460 N N . THR A 1 188 ? 70.392 78.622 -14.394 1.00 24.11 211 THR A N 1
ATOM 1461 C CA . THR A 1 188 ? 69.544 77.622 -13.756 1.00 23.35 211 THR A CA 1
ATOM 1462 C C . THR A 1 188 ? 69.855 77.668 -12.260 1.00 23.58 211 THR A C 1
ATOM 1463 O O . THR A 1 188 ? 69.045 77.279 -11.420 1.00 26.83 211 THR A O 1
ATOM 1467 N N . ASP A 1 189 ? 71.039 78.178 -11.941 1.00 21.77 212 ASP A N 1
ATOM 1468 C CA . ASP A 1 189 ? 71.452 78.398 -10.559 1.00 25.92 212 ASP A CA 1
ATOM 1469 C C . ASP A 1 189 ? 70.830 79.711 -10.093 1.00 25.88 212 ASP A C 1
ATOM 1470 O O . ASP A 1 189 ? 71.203 80.785 -10.573 1.00 23.69 212 ASP A O 1
ATOM 1475 N N . ASN A 1 190 ? 69.880 79.631 -9.166 1.00 27.30 213 ASN A N 1
ATOM 1476 C CA . ASN A 1 190 ? 69.152 80.823 -8.724 1.00 31.20 213 ASN A CA 1
ATOM 1477 C C . ASN A 1 190 ? 69.997 81.844 -7.960 1.00 29.18 213 ASN A C 1
ATOM 1478 O O . ASN A 1 190 ? 69.661 83.032 -7.925 1.00 25.57 213 ASN A O 1
ATOM 1483 N N . GLU A 1 191 ? 71.087 81.387 -7.351 1.00 21.76 214 GLU A N 1
ATOM 1484 C CA . GLU A 1 191 ? 72.021 82.295 -6.696 1.00 30.44 214 GLU A CA 1
ATOM 1485 C C . GLU A 1 191 ? 72.760 83.134 -7.737 1.00 30.27 214 GLU A C 1
ATOM 1486 O O . GLU A 1 191 ? 73.132 84.284 -7.482 1.00 23.77 214 GLU A O 1
ATOM 1492 N N . ARG A 1 192 ? 72.967 82.549 -8.913 1.00 24.38 215 ARG A N 1
ATOM 1493 C CA . ARG A 1 192 ? 73.656 83.236 -10.006 1.00 24.03 215 ARG A CA 1
ATOM 1494 C C . ARG A 1 192 ? 72.744 84.290 -10.635 1.00 21.15 215 ARG A C 1
ATOM 1495 O O . ARG A 1 192 ? 73.202 85.360 -11.062 1.00 22.10 215 ARG A O 1
ATOM 1503 N N . ILE A 1 193 ? 71.449 83.994 -10.681 1.00 19.91 216 ILE A N 1
ATOM 1504 C CA . ILE A 1 193 ? 70.462 84.985 -11.104 1.00 26.46 216 ILE A CA 1
ATOM 1505 C C . ILE A 1 193 ? 70.480 86.184 -10.155 1.00 25.19 216 ILE A C 1
ATOM 1506 O O . ILE A 1 193 ? 70.519 87.335 -10.593 1.00 23.37 216 ILE A O 1
ATOM 1511 N N . PHE A 1 194 ? 70.460 85.905 -8.855 1.00 23.23 217 PHE A N 1
ATOM 1512 C CA . PHE A 1 194 ? 70.445 86.959 -7.840 1.00 23.59 217 PHE A CA 1
ATOM 1513 C C . PHE A 1 194 ? 71.715 87.785 -7.930 1.00 24.13 217 PHE A C 1
ATOM 1514 O O . PHE A 1 194 ? 71.683 89.019 -7.905 1.00 24.75 217 PHE A O 1
ATOM 1522 N N . SER A 1 195 ? 72.839 87.088 -8.027 1.00 20.37 218 SER A N 1
ATOM 1523 C CA . SER A 1 195 ? 74.138 87.729 -8.054 1.00 24.42 218 SER A CA 1
ATOM 1524 C C . SER A 1 195 ? 74.281 88.638 -9.276 1.00 25.28 218 SER A C 1
ATOM 1525 O O . SER A 1 195 ? 74.843 89.725 -9.188 1.00 21.71 218 SER A O 1
ATOM 1528 N N . GLN A 1 196 ? 73.769 88.190 -10.415 1.00 21.05 219 GLN A N 1
ATOM 1529 C CA . GLN A 1 196 ? 73.852 88.988 -11.632 1.00 20.62 219 GLN A CA 1
ATOM 1530 C C . GLN A 1 196 ? 73.048 90.286 -11.495 1.00 21.12 219 GLN A C 1
ATOM 1531 O O . GLN A 1 196 ? 73.535 91.372 -11.823 1.00 24.04 219 GLN A O 1
ATOM 1537 N N . HIS A 1 197 ? 71.816 90.163 -11.012 1.00 20.43 220 HIS A N 1
ATOM 1538 C CA . HIS A 1 197 ? 70.936 91.319 -10.838 1.00 28.93 220 HIS A CA 1
ATOM 1539 C C . HIS A 1 197 ? 71.461 92.314 -9.805 1.00 26.95 220 HIS A C 1
ATOM 1540 O O . HIS A 1 197 ? 71.313 93.528 -9.974 1.00 28.55 220 HIS A O 1
ATOM 1547 N N . LEU A 1 198 ? 72.054 91.797 -8.730 1.00 26.15 221 LEU A N 1
ATOM 1548 C CA . LEU A 1 198 ? 72.629 92.646 -7.686 1.00 20.76 221 LEU A CA 1
ATOM 1549 C C . LEU A 1 198 ? 73.640 93.588 -8.316 1.00 24.07 221 LEU A C 1
ATOM 1550 O O . LEU A 1 198 ? 73.550 94.804 -8.148 1.00 22.47 221 LEU A O 1
ATOM 1555 N N . GLN A 1 199 ? 74.595 93.021 -9.052 1.00 22.31 222 GLN A N 1
ATOM 1556 C CA . GLN A 1 199 ? 75.641 93.817 -9.685 1.00 22.20 222 GLN A CA 1
ATOM 1557 C C . GLN A 1 199 ? 75.051 94.801 -10.683 1.00 23.27 222 GLN A C 1
ATOM 1558 O O . GLN A 1 199 ? 75.408 95.979 -10.686 1.00 23.38 222 GLN A O 1
ATOM 1564 N N . ASN A 1 200 ? 74.148 94.314 -11.529 1.00 18.87 223 ASN A N 1
ATOM 1565 C CA . ASN A 1 200 ? 73.545 95.160 -12.556 1.00 24.31 223 ASN A CA 1
ATOM 1566 C C . ASN A 1 200 ? 72.799 96.373 -11.972 1.00 30.28 223 ASN A C 1
ATOM 1567 O O . ASN A 1 200 ? 72.833 97.461 -12.547 1.00 26.90 223 ASN A O 1
ATOM 1572 N N . ARG A 1 201 ? 72.149 96.185 -10.824 1.00 26.63 224 ARG A N 1
ATOM 1573 C CA . ARG A 1 201 ? 71.373 97.251 -10.186 1.00 28.02 224 ARG A CA 1
ATOM 1574 C C . ARG A 1 201 ? 72.224 98.178 -9.317 1.00 28.13 224 ARG A C 1
ATOM 1575 O O . ARG A 1 201 ? 71.916 99.362 -9.159 1.00 29.08 224 ARG A O 1
ATOM 1583 N N . LEU A 1 202 ? 73.290 97.638 -8.742 1.00 22.42 225 LEU A N 1
ATOM 1584 C CA . LEU A 1 202 ? 74.142 98.425 -7.866 1.00 22.82 225 LEU A CA 1
ATOM 1585 C C . LEU A 1 202 ? 75.057 99.335 -8.673 1.00 27.78 225 LEU A C 1
ATOM 1586 O O . LEU A 1 202 ? 75.411 100.424 -8.230 1.00 29.15 225 LEU A O 1
ATOM 1591 N N . LEU A 1 203 ? 75.432 98.878 -9.865 1.00 23.10 226 LEU A N 1
ATOM 1592 C CA . LEU A 1 203 ? 76.327 99.625 -10.739 1.00 27.87 226 LEU A CA 1
ATOM 1593 C C . LEU A 1 203 ? 75.668 99.789 -12.107 1.00 30.60 226 LEU A C 1
ATOM 1594 O O . LEU A 1 203 ? 76.067 99.145 -13.080 1.00 28.00 226 LEU A O 1
ATOM 1599 N N . PRO A 1 204 ? 74.647 100.655 -12.182 1.00 35.79 227 PRO A N 1
ATOM 1600 C CA . PRO A 1 204 ? 73.765 100.673 -13.353 1.00 34.85 227 PRO A CA 1
ATOM 1601 C C . PRO A 1 204 ? 74.218 101.578 -14.497 1.00 30.92 227 PRO A C 1
ATOM 1602 O O . PRO A 1 204 ? 73.557 101.582 -15.533 1.00 34.78 227 PRO A O 1
ATOM 1606 N N . ASP A 1 205 ? 75.313 102.314 -14.333 1.00 31.47 228 ASP A N 1
ATOM 1607 C CA . ASP A 1 205 ? 75.647 103.379 -15.291 1.00 39.03 228 ASP A CA 1
ATOM 1608 C C . ASP A 1 205 ? 76.418 102.969 -16.548 1.00 43.93 228 ASP A C 1
ATOM 1609 O O . ASP A 1 205 ? 76.294 103.617 -17.590 1.00 43.61 228 ASP A O 1
ATOM 1614 N N . HIS A 1 206 ? 77.224 101.917 -16.451 1.00 38.17 229 HIS A N 1
ATOM 1615 C CA . HIS A 1 206 ? 78.142 101.581 -17.534 1.00 36.77 229 HIS A CA 1
ATOM 1616 C C . HIS A 1 206 ? 78.123 100.082 -17.847 1.00 32.74 229 HIS A C 1
ATOM 1617 O O . HIS A 1 206 ? 77.061 99.459 -17.903 1.00 31.87 229 HIS A O 1
ATOM 1624 N N . THR A 1 207 ? 79.301 99.503 -18.043 1.00 31.15 230 THR A N 1
ATOM 1625 C CA . THR A 1 207 ? 79.403 98.114 -18.461 1.00 32.19 230 THR A CA 1
ATOM 1626 C C . THR A 1 207 ? 78.839 97.142 -17.416 1.00 24.84 230 THR A C 1
ATOM 1627 O O . THR A 1 207 ? 78.322 96.082 -17.761 1.00 23.22 230 THR A O 1
ATOM 1631 N N . TYR A 1 208 ? 78.900 97.515 -16.143 1.00 24.30 231 TYR A N 1
ATOM 1632 C CA . TYR A 1 208 ? 78.474 96.607 -15.084 1.00 26.07 231 TYR A CA 1
ATOM 1633 C C . TYR A 1 208 ? 76.960 96.421 -15.011 1.00 24.52 231 TYR A C 1
ATOM 1634 O O . TYR A 1 208 ? 76.481 95.592 -14.243 1.00 23.09 231 TYR A O 1
ATOM 1643 N N . SER A 1 209 ? 76.210 97.182 -15.807 1.00 18.64 232 SER A N 1
ATOM 1644 C CA . SER A 1 209 ? 74.753 97.069 -15.820 1.00 27.15 232 SER A CA 1
ATOM 1645 C C . SER A 1 209 ? 74.244 95.949 -16.734 1.00 28.08 232 SER A C 1
ATOM 1646 O O . SER A 1 209 ? 73.051 95.645 -16.734 1.00 27.63 232 SER A O 1
ATOM 1649 N N . VAL A 1 210 ? 75.135 95.349 -17.520 1.00 22.05 233 VAL A N 1
ATOM 1650 C CA . VAL A 1 210 ? 74.724 94.322 -18.480 1.00 26.01 233 VAL A CA 1
ATOM 1651 C C . VAL A 1 210 ? 75.180 92.921 -18.066 1.00 29.38 233 VAL A C 1
ATOM 1652 O O . VAL A 1 210 ? 75.982 92.763 -17.144 1.00 27.37 233 VAL A O 1
ATOM 1656 N N . VAL A 1 211 ? 74.663 91.909 -18.755 1.00 28.52 234 VAL A N 1
ATOM 1657 C CA . VAL A 1 211 ? 75.069 90.529 -18.520 1.00 27.61 234 VAL A CA 1
ATOM 1658 C C . VAL A 1 211 ? 76.231 90.161 -19.449 1.00 25.47 234 VAL A C 1
ATOM 1659 O O . VAL A 1 211 ? 76.025 89.799 -20.611 1.00 21.91 234 VAL A O 1
ATOM 1663 N N . SER A 1 212 ? 77.455 90.259 -18.937 1.00 24.72 235 SER A N 1
ATOM 1664 C CA . SER A 1 212 ? 78.650 90.010 -19.744 1.00 27.37 235 SER A CA 1
ATOM 1665 C C . SER A 1 212 ? 78.745 88.594 -20.307 1.00 24.43 235 SER A C 1
ATOM 1666 O O . SER A 1 212 ? 79.326 88.385 -21.375 1.00 24.87 235 SER A O 1
ATOM 1669 N N . GLY A 1 213 ? 78.194 87.616 -19.597 1.00 23.60 236 GLY A N 1
ATOM 1670 C CA . GLY A 1 213 ? 78.284 86.238 -20.066 1.00 21.18 236 GLY A CA 1
ATOM 1671 C C . GLY A 1 213 ? 77.276 85.970 -21.166 1.00 24.75 236 GLY A C 1
ATOM 1672 O O . GLY A 1 213 ? 77.440 85.048 -21.971 1.00 24.56 236 GLY A O 1
ATOM 1673 N N . GLY A 1 214 ? 76.231 86.793 -21.203 1.00 25.80 237 GLY A N 1
ATOM 1674 C CA . GLY A 1 214 ? 75.151 86.617 -22.155 1.00 23.70 237 GLY A CA 1
ATOM 1675 C C . GLY A 1 214 ? 73.844 86.218 -21.498 1.00 27.91 237 GLY A C 1
ATOM 1676 O O . GLY A 1 214 ? 73.742 85.148 -20.888 1.00 27.20 237 GLY A O 1
ATOM 1677 N N . ASP A 1 215 ? 72.848 87.092 -21.599 1.00 26.13 238 ASP A N 1
ATOM 1678 C CA . ASP A 1 215 ? 71.482 86.748 -21.228 1.00 22.34 238 ASP A CA 1
ATOM 1679 C C . ASP A 1 215 ? 70.952 85.952 -22.410 1.00 24.89 238 ASP A C 1
ATOM 1680 O O . ASP A 1 215 ? 70.956 86.447 -23.533 1.00 25.97 238 ASP A O 1
ATOM 1685 N N . PRO A 1 216 ? 70.528 84.704 -22.172 1.00 25.96 239 PRO A N 1
ATOM 1686 C CA . PRO A 1 216 ? 70.058 83.837 -23.263 1.00 31.20 239 PRO A CA 1
ATOM 1687 C C . PRO A 1 216 ? 69.019 84.497 -24.190 1.00 32.70 239 PRO A C 1
ATOM 1688 O O . PRO A 1 216 ? 69.000 84.189 -25.380 1.00 31.83 239 PRO A O 1
ATOM 1692 N N . LEU A 1 217 ? 68.179 85.368 -23.641 1.00 33.41 240 LEU A N 1
ATOM 1693 C CA . LEU A 1 217 ? 67.155 86.041 -24.430 1.00 36.38 240 LEU A CA 1
ATOM 1694 C C . LEU A 1 217 ? 67.747 87.217 -25.196 1.00 34.04 240 LEU A C 1
ATOM 1695 O O . LEU A 1 217 ? 67.044 87.906 -25.935 1.00 46.20 240 LEU A O 1
ATOM 1709 N N . ILE A 1 219 ? 71.266 86.833 -26.405 1.00 27.56 242 ILE A N 1
ATOM 1710 C CA . ILE A 1 219 ? 72.293 86.282 -27.286 1.00 26.80 242 ILE A CA 1
ATOM 1711 C C . ILE A 1 219 ? 72.000 86.337 -28.794 1.00 29.18 242 ILE A C 1
ATOM 1712 O O . ILE A 1 219 ? 72.878 86.725 -29.560 1.00 28.24 242 ILE A O 1
ATOM 1717 N N . PRO A 1 220 ? 70.771 85.985 -29.226 1.00 27.19 243 PRO A N 1
ATOM 1718 C CA . PRO A 1 220 ? 70.564 85.995 -30.683 1.00 31.22 243 PRO A CA 1
ATOM 1719 C C . PRO A 1 220 ? 70.536 87.394 -31.311 1.00 33.33 243 PRO A C 1
ATOM 1720 O O . PRO A 1 220 ? 70.334 87.497 -32.521 1.00 32.07 243 PRO A O 1
ATOM 1724 N N . GLU A 1 221 ? 70.723 88.442 -30.512 1.00 28.33 244 GLU A N 1
ATOM 1725 C CA . GLU A 1 221 ? 70.851 89.792 -31.057 1.00 32.49 244 GLU A CA 1
ATOM 1726 C C . GLU A 1 221 ? 72.270 90.040 -31.555 1.00 33.05 244 GLU A C 1
ATOM 1727 O O . GLU A 1 221 ? 72.514 90.971 -32.320 1.00 37.16 244 GLU A O 1
ATOM 1733 N N . LEU A 1 222 ? 73.205 89.202 -31.116 1.00 31.48 245 LEU A N 1
ATOM 1734 C CA . LEU A 1 222 ? 74.607 89.354 -31.499 1.00 30.91 245 LEU A CA 1
ATOM 1735 C C . LEU A 1 222 ? 74.840 89.047 -32.983 1.00 29.19 245 LEU A C 1
ATOM 1736 O O . LEU A 1 222 ? 74.415 88.004 -33.480 1.00 31.23 245 LEU A O 1
ATOM 1741 N N . THR A 1 223 ? 75.509 89.953 -33.692 1.00 25.58 246 THR A N 1
ATOM 1742 C CA . THR A 1 223 ? 75.832 89.704 -35.096 1.00 28.36 246 THR A CA 1
ATOM 1743 C C . THR A 1 223 ? 77.309 89.381 -35.257 1.00 27.84 246 THR A C 1
ATOM 1744 O O . THR A 1 223 ? 78.123 89.732 -34.404 1.00 25.12 246 THR A O 1
ATOM 1748 N N . TRP A 1 224 ? 77.641 88.714 -36.359 1.00 28.19 247 TRP A N 1
ATOM 1749 C CA . TRP A 1 224 ? 79.026 88.393 -36.686 1.00 28.47 247 TRP A CA 1
ATOM 1750 C C . TRP A 1 224 ? 79.892 89.650 -36.732 1.00 30.04 247 TRP A C 1
ATOM 1751 O O . TRP A 1 224 ? 80.993 89.674 -36.181 1.00 29.89 247 TRP A O 1
ATOM 1762 N N . GLU A 1 225 ? 79.392 90.702 -37.371 1.00 31.45 248 GLU A N 1
ATOM 1763 C CA . GLU A 1 225 ? 80.159 91.947 -37.465 1.00 30.00 248 GLU A CA 1
ATOM 1764 C C . GLU A 1 225 ? 80.397 92.594 -36.097 1.00 19.94 248 GLU A C 1
ATOM 1765 O O . GLU A 1 225 ? 81.490 93.101 -35.827 1.00 26.55 248 GLU A O 1
ATOM 1771 N N . GLN A 1 226 ? 79.379 92.583 -35.240 1.00 24.24 249 GLN A N 1
ATOM 1772 C CA . GLN A 1 226 ? 79.545 93.059 -33.866 1.00 33.91 249 GLN A CA 1
ATOM 1773 C C . GLN A 1 226 ? 80.636 92.268 -33.135 1.00 28.18 249 GLN A C 1
ATOM 1774 O O . GLN A 1 226 ? 81.427 92.832 -32.374 1.00 23.60 249 GLN A O 1
ATOM 1780 N N . LEU A 1 227 ? 80.670 90.961 -33.369 1.00 24.18 250 LEU A N 1
ATOM 1781 C CA . LEU A 1 227 ? 81.673 90.101 -32.752 1.00 26.94 250 LEU A CA 1
ATOM 1782 C C . LEU A 1 227 ? 83.082 90.520 -33.168 1.00 27.66 250 LEU A C 1
ATOM 1783 O O . LEU A 1 227 ? 83.960 90.675 -32.319 1.00 25.77 250 LEU A O 1
ATOM 1799 N N . GLN A 1 229 ? 84.044 93.436 -34.502 1.00 24.79 252 GLN A N 1
ATOM 1800 C CA . GLN A 1 229 ? 84.298 94.794 -34.015 1.00 27.59 252 GLN A CA 1
ATOM 1801 C C . GLN A 1 229 ? 84.780 94.783 -32.561 1.00 23.13 252 GLN A C 1
ATOM 1802 O O . GLN A 1 229 ? 85.761 95.443 -32.208 1.00 25.18 252 GLN A O 1
ATOM 1808 N N . PHE A 1 230 ? 84.091 94.020 -31.720 1.00 20.25 253 PHE A N 1
ATOM 1809 C CA . PHE A 1 230 ? 84.469 93.918 -30.314 1.00 20.50 253 PHE A CA 1
ATOM 1810 C C . PHE A 1 230 ? 85.910 93.427 -30.194 1.00 22.08 253 PHE A C 1
ATOM 1811 O O . PHE A 1 230 ? 86.669 93.916 -29.360 1.00 24.11 253 PHE A O 1
ATOM 1819 N N . HIS A 1 231 ? 86.303 92.481 -31.042 1.00 18.74 254 HIS A N 1
ATOM 1820 C CA . HIS A 1 231 ? 87.685 92.006 -31.005 1.00 25.11 254 HIS A CA 1
ATOM 1821 C C . HIS A 1 231 ? 88.673 93.103 -31.399 1.00 24.97 254 HIS A C 1
ATOM 1822 O O . HIS A 1 231 ? 89.709 93.274 -30.756 1.00 25.29 254 HIS A O 1
ATOM 1829 N N . ALA A 1 232 ? 88.354 93.843 -32.456 1.00 24.54 255 ALA A N 1
ATOM 1830 C CA . ALA A 1 232 ? 89.240 94.905 -32.928 1.00 25.41 255 ALA A CA 1
ATOM 1831 C C . ALA A 1 232 ? 89.456 95.991 -31.871 1.00 24.54 255 ALA A C 1
ATOM 1832 O O . ALA A 1 232 ? 90.552 96.539 -31.749 1.00 29.99 255 ALA A O 1
ATOM 1834 N N . THR A 1 233 ? 88.410 96.282 -31.105 1.00 27.41 256 THR A N 1
ATOM 1835 C CA . THR A 1 233 ? 88.447 97.330 -30.081 1.00 26.27 256 THR A CA 1
ATOM 1836 C C . THR A 1 233 ? 89.169 96.919 -28.785 1.00 27.95 256 THR A C 1
ATOM 1837 O O . THR A 1 233 ? 89.831 97.740 -28.145 1.00 30.66 256 THR A O 1
ATOM 1841 N N . HIS A 1 234 ? 89.060 95.650 -28.400 1.00 20.56 257 HIS A N 1
ATOM 1842 C CA . HIS A 1 234 ? 89.560 95.236 -27.082 1.00 21.01 257 HIS A CA 1
ATOM 1843 C C . HIS A 1 234 ? 90.800 94.345 -27.096 1.00 22.52 257 HIS A C 1
ATOM 1844 O O . HIS A 1 234 ? 91.475 94.223 -26.078 1.00 28.27 257 HIS A O 1
ATOM 1851 N N . TYR A 1 235 ? 91.098 93.717 -28.230 1.00 21.22 258 TYR A N 1
ATOM 1852 C CA . TYR A 1 235 ? 92.185 92.736 -28.275 1.00 24.74 258 TYR A CA 1
ATOM 1853 C C . TYR A 1 235 ? 93.458 93.285 -28.906 1.00 31.53 258 TYR A C 1
ATOM 1854 O O . TYR A 1 235 ? 94.050 92.691 -29.806 1.00 34.16 258 TYR A O 1
ATOM 1863 N N . HIS A 1 236 ? 93.869 94.435 -28.398 1.00 32.31 259 HIS A N 1
ATOM 1864 C CA . HIS A 1 236 ? 95.090 95.080 -28.818 1.00 23.76 259 HIS A CA 1
ATOM 1865 C C . HIS A 1 236 ? 96.011 95.031 -27.610 1.00 22.51 259 HIS A C 1
ATOM 1866 O O . HIS A 1 236 ? 95.547 95.186 -26.485 1.00 29.57 259 HIS A O 1
ATOM 1873 N N . PRO A 1 237 ? 97.314 94.793 -27.835 1.00 24.76 260 PRO A N 1
ATOM 1874 C CA . PRO A 1 237 ? 98.269 94.660 -26.727 1.00 25.18 260 PRO A CA 1
ATOM 1875 C C . PRO A 1 237 ? 98.335 95.886 -25.810 1.00 27.70 260 PRO A C 1
ATOM 1876 O O . PRO A 1 237 ? 98.710 95.732 -24.649 1.00 23.37 260 PRO A O 1
ATOM 1880 N N . SER A 1 238 ? 97.981 97.070 -26.310 1.00 26.73 261 SER A N 1
ATOM 1881 C CA . SER A 1 238 ? 97.903 98.258 -25.451 1.00 27.74 261 SER A CA 1
ATOM 1882 C C . SER A 1 238 ? 96.772 98.118 -24.433 1.00 26.92 261 SER A C 1
ATOM 1883 O O . SER A 1 238 ? 96.738 98.822 -23.423 1.00 25.58 261 SER A O 1
ATOM 1886 N N . ASN A 1 239 ? 95.841 97.210 -24.710 1.00 21.88 262 ASN A N 1
ATOM 1887 C CA . ASN A 1 239 ? 94.712 96.972 -23.823 1.00 18.95 262 ASN A CA 1
ATOM 1888 C C . ASN A 1 239 ? 94.876 95.684 -23.009 1.00 25.90 262 ASN A C 1
ATOM 1889 O O . ASN A 1 239 ? 93.906 95.174 -22.438 1.00 22.04 262 ASN A O 1
ATOM 1894 N N . ALA A 1 240 ? 96.104 95.174 -22.943 1.00 25.66 263 ALA A N 1
ATOM 1895 C CA . ALA A 1 240 ? 96.350 93.865 -22.337 1.00 25.20 263 ALA A CA 1
ATOM 1896 C C . ALA A 1 240 ? 97.300 93.896 -21.144 1.00 28.44 263 ALA A C 1
ATOM 1897 O O . ALA A 1 240 ? 98.062 94.850 -20.962 1.00 26.03 263 ALA A O 1
ATOM 1899 N N . ARG A 1 241 ? 97.248 92.836 -20.339 1.00 19.96 264 ARG A N 1
ATOM 1900 C CA . ARG A 1 241 ? 98.212 92.628 -19.261 1.00 21.06 264 ARG A CA 1
ATOM 1901 C C . ARG A 1 241 ? 98.808 91.234 -19.422 1.00 24.03 264 ARG A C 1
ATOM 1902 O O . ARG A 1 241 ? 98.069 90.245 -19.506 1.00 22.42 264 ARG A O 1
ATOM 1910 N N . PHE A 1 242 ? 100.132 91.144 -19.460 1.00 19.22 265 PHE A N 1
ATOM 1911 C CA . PHE A 1 242 ? 100.788 89.845 -19.583 1.00 20.71 265 PHE A CA 1
ATOM 1912 C C . PHE A 1 242 ? 101.371 89.411 -18.240 1.00 22.07 265 PHE A C 1
ATOM 1913 O O . PHE A 1 242 ? 101.946 90.220 -17.509 1.00 24.39 265 PHE A O 1
ATOM 1921 N N . PHE A 1 243 ? 101.232 88.126 -17.935 1.00 16.50 266 PHE A N 1
ATOM 1922 C CA . PHE A 1 243 ? 101.633 87.589 -16.642 1.00 19.34 266 PHE A CA 1
ATOM 1923 C C . PHE A 1 243 ? 102.334 86.250 -16.823 1.00 22.25 266 PHE A C 1
ATOM 1924 O O . PHE A 1 243 ? 101.830 85.366 -17.525 1.00 17.74 266 PHE A O 1
ATOM 1932 N N . THR A 1 244 ? 103.500 86.097 -16.208 1.00 21.18 267 THR A N 1
ATOM 1933 C CA . THR A 1 244 ? 104.112 84.771 -16.110 1.00 19.07 267 THR A CA 1
ATOM 1934 C C . THR A 1 244 ? 104.559 84.480 -14.682 1.00 22.66 267 THR A C 1
ATOM 1935 O O . THR A 1 244 ? 104.833 85.396 -13.901 1.00 21.30 267 THR A O 1
ATOM 1939 N N . TYR A 1 245 ? 104.612 83.197 -14.345 1.00 19.84 268 TYR A N 1
ATOM 1940 C CA . TYR A 1 245 ? 104.991 82.767 -13.007 1.00 17.00 268 TYR A CA 1
ATOM 1941 C C . TYR A 1 245 ? 105.809 81.490 -13.101 1.00 21.02 268 TYR A C 1
ATOM 1942 O O . TYR A 1 245 ? 105.489 80.601 -13.890 1.00 20.31 268 TYR A O 1
ATOM 1951 N N . GLY A 1 246 ? 106.851 81.391 -12.284 1.00 21.46 269 GLY A N 1
ATOM 1952 C CA . GLY A 1 246 ? 107.560 80.135 -12.151 1.00 25.45 269 GLY A CA 1
ATOM 1953 C C . GLY A 1 246 ? 109.044 80.256 -12.398 1.00 28.31 269 GLY A C 1
ATOM 1954 O O . GLY A 1 246 ? 109.610 81.349 -12.337 1.00 27.10 269 GLY A O 1
ATOM 1955 N N . ASN A 1 247 ? 109.678 79.126 -12.689 1.00 26.52 270 ASN A N 1
ATOM 1956 C CA . ASN A 1 247 ? 111.126 79.092 -12.780 1.00 25.86 270 ASN A CA 1
ATOM 1957 C C . ASN A 1 247 ? 111.677 79.045 -14.199 1.00 26.37 270 ASN A C 1
ATOM 1958 O O . ASN A 1 247 ? 112.891 79.044 -14.379 1.00 27.31 270 ASN A O 1
ATOM 1963 N N . PHE A 1 248 ? 110.806 78.990 -15.204 1.00 20.85 271 PHE A N 1
ATOM 1964 C CA . PHE A 1 248 ? 111.283 79.090 -16.585 1.00 24.04 271 PHE A CA 1
ATOM 1965 C C . PHE A 1 248 ? 111.784 80.513 -16.821 1.00 28.62 271 PHE A C 1
ATOM 1966 O O . PHE A 1 248 ? 111.163 81.473 -16.358 1.00 25.95 271 PHE A O 1
ATOM 1974 N N . PRO A 1 249 ? 112.910 80.651 -17.541 1.00 26.20 272 PRO A N 1
ATOM 1975 C CA . PRO A 1 249 ? 113.530 81.955 -17.812 1.00 30.65 272 PRO A CA 1
ATOM 1976 C C . PRO A 1 249 ? 112.593 82.947 -18.499 1.00 27.53 272 PRO A C 1
ATOM 1977 O O . PRO A 1 249 ? 111.927 82.616 -19.483 1.00 26.19 272 PRO A O 1
ATOM 1981 N N . LEU A 1 250 ? 112.551 84.162 -17.962 1.00 23.93 273 LEU A N 1
ATOM 1982 C CA . LEU A 1 250 ? 111.685 85.216 -18.474 1.00 23.01 273 LEU A CA 1
ATOM 1983 C C . LEU A 1 250 ? 111.994 85.576 -19.927 1.00 24.72 273 LEU A C 1
ATOM 1984 O O . LEU A 1 250 ? 111.079 85.838 -20.713 1.00 21.97 273 LEU A O 1
ATOM 1989 N N . GLU A 1 251 ? 113.279 85.580 -20.278 1.00 28.79 274 GLU A N 1
ATOM 1990 C CA . GLU A 1 251 ? 113.738 86.045 -21.592 1.00 26.72 274 GLU A CA 1
ATOM 1991 C C . GLU A 1 251 ? 113.072 85.327 -22.760 1.00 27.02 274 GLU A C 1
ATOM 1992 O O . GLU A 1 251 ? 112.680 85.964 -23.741 1.00 23.50 274 GLU A O 1
ATOM 1998 N N . GLN A 1 252 ? 112.947 84.007 -22.659 1.00 23.65 275 GLN A N 1
ATOM 1999 C CA . GLN A 1 252 ? 112.281 83.230 -23.703 1.00 24.35 275 GLN A CA 1
ATOM 2000 C C . GLN A 1 252 ? 110.804 83.619 -23.855 1.00 27.84 275 GLN A C 1
ATOM 2001 O O . GLN A 1 252 ? 110.278 83.640 -24.972 1.00 30.59 275 GLN A O 1
ATOM 2007 N N . HIS A 1 253 ? 110.133 83.922 -22.741 1.00 21.85 276 HIS A N 1
ATOM 2008 C CA . HIS A 1 253 ? 108.734 84.368 -22.812 1.00 26.26 276 HIS A CA 1
ATOM 2009 C C . HIS A 1 253 ? 108.652 85.686 -23.582 1.00 25.91 276 HIS A C 1
ATOM 2010 O O . HIS A 1 253 ? 107.866 85.823 -24.518 1.00 24.68 276 HIS A O 1
ATOM 2017 N N . LEU A 1 254 ? 109.458 86.662 -23.170 1.00 23.30 277 LEU A N 1
ATOM 2018 C CA . LEU A 1 254 ? 109.439 87.982 -23.804 1.00 25.04 277 LEU A CA 1
ATOM 2019 C C . LEU A 1 254 ? 109.779 87.913 -25.292 1.00 28.81 277 LEU A C 1
ATOM 2020 O O . LEU A 1 254 ? 109.196 88.642 -26.103 1.00 29.63 277 LEU A O 1
ATOM 2036 N N . GLN A 1 256 ? 109.224 85.375 -27.385 1.00 19.47 279 GLN A N 1
ATOM 2037 C CA . GLN A 1 256 ? 108.035 84.899 -28.097 1.00 23.66 279 GLN A CA 1
ATOM 2038 C C . GLN A 1 256 ? 106.947 85.959 -28.182 1.00 20.07 279 GLN A C 1
ATOM 2039 O O . GLN A 1 256 ? 106.357 86.168 -29.244 1.00 26.66 279 GLN A O 1
ATOM 2045 N N . ILE A 1 257 ? 106.669 86.617 -27.059 1.00 17.06 280 ILE A N 1
ATOM 2046 C CA . ILE A 1 257 ? 105.574 87.579 -27.018 1.00 21.76 280 ILE A CA 1
ATOM 2047 C C . ILE A 1 257 ? 105.843 88.751 -27.976 1.00 22.26 280 ILE A C 1
ATOM 2048 O O . ILE A 1 257 ? 104.961 89.162 -28.728 1.00 22.69 280 ILE A O 1
ATOM 2053 N N . HIS A 1 258 ? 107.073 89.248 -27.983 1.00 23.41 281 HIS A N 1
ATOM 2054 C CA . HIS A 1 258 ? 107.456 90.297 -28.927 1.00 26.57 281 HIS A CA 1
ATOM 2055 C C . HIS A 1 258 ? 107.439 89.839 -30.394 1.00 22.97 281 HIS A C 1
ATOM 2056 O O . HIS A 1 258 ? 106.810 90.471 -31.243 1.00 26.43 281 HIS A O 1
ATOM 2063 N N . GLU A 1 259 ? 108.122 88.740 -30.695 1.00 21.11 282 GLU A N 1
ATOM 2064 C CA . GLU A 1 259 ? 108.318 88.330 -32.088 1.00 23.77 282 GLU A CA 1
ATOM 2065 C C . GLU A 1 259 ? 107.093 87.698 -32.746 1.00 25.22 282 GLU A C 1
ATOM 2066 O O . GLU A 1 259 ? 106.919 87.804 -33.959 1.00 27.91 282 GLU A O 1
ATOM 2072 N N . GLU A 1 260 ? 106.244 87.042 -31.960 1.00 25.63 283 GLU A N 1
ATOM 2073 C CA . GLU A 1 260 ? 105.072 86.374 -32.528 1.00 26.40 283 GLU A CA 1
ATOM 2074 C C . GLU A 1 260 ? 103.800 87.228 -32.508 1.00 26.95 283 GLU A C 1
ATOM 2075 O O . GLU A 1 260 ? 102.807 86.880 -33.146 1.00 32.59 283 GLU A O 1
ATOM 2081 N N . ALA A 1 261 ? 103.828 88.344 -31.789 1.00 19.87 284 ALA A N 1
ATOM 2082 C CA . ALA A 1 261 ? 102.617 89.146 -31.628 1.00 19.89 284 ALA A CA 1
ATOM 2083 C C . ALA A 1 261 ? 102.855 90.653 -31.567 1.00 18.23 284 ALA A C 1
ATOM 2084 O O . ALA A 1 261 ? 102.495 91.381 -32.490 1.00 26.94 284 ALA A O 1
ATOM 2086 N N . LEU A 1 262 ? 103.454 91.113 -30.476 1.00 19.23 285 LEU A N 1
ATOM 2087 C CA . LEU A 1 262 ? 103.506 92.545 -30.170 1.00 22.60 285 LEU A CA 1
ATOM 2088 C C . LEU A 1 262 ? 104.245 93.398 -31.211 1.00 25.63 285 LEU A C 1
ATOM 2089 O O . LEU A 1 262 ? 103.924 94.572 -31.394 1.00 27.66 285 LEU A O 1
ATOM 2094 N N . SER A 1 263 ? 105.218 92.810 -31.901 1.00 25.72 286 SER A N 1
ATOM 2095 C CA . SER A 1 263 ? 105.981 93.537 -32.914 1.00 23.12 286 SER A CA 1
ATOM 2096 C C . SER A 1 263 ? 105.118 93.959 -34.105 1.00 27.59 286 SER A C 1
ATOM 2097 O O . SER A 1 263 ? 105.513 94.821 -34.888 1.00 28.38 286 SER A O 1
ATOM 2111 N N . PHE A 1 265 ? 102.226 95.400 -33.813 1.00 26.56 288 PHE A N 1
ATOM 2112 C CA . PHE A 1 265 ? 101.309 96.454 -33.369 1.00 29.33 288 PHE A CA 1
ATOM 2113 C C . PHE A 1 265 ? 102.016 97.751 -33.015 1.00 27.58 288 PHE A C 1
ATOM 2114 O O . PHE A 1 265 ? 103.215 97.765 -32.736 1.00 31.42 288 PHE A O 1
ATOM 2122 N N . GLN A 1 266 ? 101.256 98.840 -33.008 1.00 28.13 289 GLN A N 1
ATOM 2123 C CA . GLN A 1 266 ? 101.761 100.113 -32.510 1.00 34.79 289 GLN A CA 1
ATOM 2124 C C . GLN A 1 266 ? 100.883 100.550 -31.359 1.00 34.85 289 GLN A C 1
ATOM 2125 O O . GLN A 1 266 ? 99.801 100.004 -31.181 1.00 37.33 289 GLN A O 1
ATOM 2142 N N . ILE A 1 268 ? 98.209 102.215 -29.087 1.00 28.23 291 ILE A N 1
ATOM 2143 C CA . ILE A 1 268 ? 96.956 102.961 -29.145 1.00 28.55 291 ILE A CA 1
ATOM 2144 C C . ILE A 1 268 ? 96.507 103.324 -27.737 1.00 28.20 291 ILE A C 1
ATOM 2145 O O . ILE A 1 268 ? 97.033 102.802 -26.755 1.00 28.87 291 ILE A O 1
ATOM 2150 N N . GLU A 1 269 ? 95.540 104.231 -27.651 1.00 30.75 292 GLU A N 1
ATOM 2151 C CA . GLU A 1 269 ? 94.847 104.522 -26.402 1.00 33.06 292 GLU A CA 1
ATOM 2152 C C . GLU A 1 269 ? 93.500 103.821 -26.472 1.00 31.64 292 GLU A C 1
ATOM 2153 O O . GLU A 1 269 ? 92.585 104.305 -27.139 1.00 35.58 292 GLU A O 1
ATOM 2159 N N . PRO A 1 270 ? 93.372 102.670 -25.792 1.00 35.55 293 PRO A N 1
ATOM 2160 C CA . PRO A 1 270 ? 92.183 101.830 -25.976 1.00 31.60 293 PRO A CA 1
ATOM 2161 C C . PRO A 1 270 ? 90.910 102.555 -25.559 1.00 26.16 293 PRO A C 1
ATOM 2162 O O . PRO A 1 270 ? 90.929 103.295 -24.574 1.00 29.25 293 PRO A O 1
ATOM 2166 N N . SER A 1 271 ? 89.822 102.348 -26.294 1.00 25.86 294 SER A N 1
ATOM 2167 C CA . SER A 1 271 ? 88.538 102.926 -25.909 1.00 33.22 294 SER A CA 1
ATOM 2168 C C . SER A 1 271 ? 87.806 101.961 -24.984 1.00 30.61 294 SER A C 1
ATOM 2169 O O . SER A 1 271 ? 86.724 101.472 -25.313 1.00 36.37 294 SER A O 1
ATOM 2172 N N . THR A 1 272 ? 88.404 101.684 -23.828 1.00 29.31 295 THR A N 1
ATOM 2173 C CA . THR A 1 272 ? 87.934 100.602 -22.968 1.00 26.99 295 THR A CA 1
ATOM 2174 C C . THR A 1 272 ? 87.890 100.989 -21.495 1.00 32.32 295 THR A C 1
ATOM 2175 O O . THR A 1 272 ? 87.744 100.124 -20.623 1.00 24.94 295 THR A O 1
ATOM 2179 N N . VAL A 1 273 ? 88.029 102.279 -21.210 1.00 31.10 296 VAL A N 1
ATOM 2180 C CA . VAL A 1 273 ? 88.013 102.749 -19.827 1.00 35.57 296 VAL A CA 1
ATOM 2181 C C . VAL A 1 273 ? 86.651 102.522 -19.167 1.00 34.23 296 VAL A C 1
ATOM 2182 O O . VAL A 1 273 ? 85.611 102.825 -19.751 1.00 32.13 296 VAL A O 1
ATOM 2186 N N . VAL A 1 274 ? 86.661 101.967 -17.957 1.00 34.51 297 VAL A N 1
ATOM 2187 C CA . VAL A 1 274 ? 85.445 101.859 -17.161 1.00 30.20 297 VAL A CA 1
ATOM 2188 C C . VAL A 1 274 ? 85.412 103.026 -16.173 1.00 31.05 297 VAL A C 1
ATOM 2189 O O . VAL A 1 274 ? 86.230 103.082 -15.256 1.00 32.11 297 VAL A O 1
ATOM 2193 N N . PRO A 1 275 ? 84.476 103.970 -16.367 1.00 35.38 298 PRO A N 1
ATOM 2194 C CA . PRO A 1 275 ? 84.430 105.177 -15.531 1.00 39.21 298 PRO A CA 1
ATOM 2195 C C . PRO A 1 275 ? 83.920 104.888 -14.125 1.00 41.23 298 PRO A C 1
ATOM 2196 O O . PRO A 1 275 ? 83.313 103.843 -13.889 1.00 35.90 298 PRO A O 1
ATOM 2200 N N . ALA A 1 276 ? 84.166 105.809 -13.200 1.00 39.50 299 ALA A N 1
ATOM 2201 C CA . ALA A 1 276 ? 83.649 105.671 -11.848 1.00 39.36 299 ALA A CA 1
ATOM 2202 C C . ALA A 1 276 ? 82.126 105.652 -11.846 1.00 38.48 299 ALA A C 1
ATOM 2203 O O . ALA A 1 276 ? 81.480 106.370 -12.615 1.00 35.60 299 ALA A O 1
ATOM 2205 N N . GLN A 1 277 ? 81.553 104.815 -10.992 1.00 31.13 300 GLN A N 1
ATOM 2206 C CA . GLN A 1 277 ? 80.124 104.862 -10.754 1.00 29.49 300 GLN A CA 1
ATOM 2207 C C . GLN A 1 277 ? 79.826 106.117 -9.935 1.00 37.93 300 GLN A C 1
ATOM 2208 O O . GLN A 1 277 ? 80.414 106.323 -8.871 1.00 39.82 300 GLN A O 1
ATOM 2214 N N . THR A 1 278 ? 78.932 106.967 -10.426 1.00 40.64 301 THR A N 1
ATOM 2215 C CA . THR A 1 278 ? 78.527 108.135 -9.648 1.00 48.65 301 THR A CA 1
ATOM 2216 C C . THR A 1 278 ? 77.621 107.712 -8.492 1.00 41.42 301 THR A C 1
ATOM 2217 O O . THR A 1 278 ? 76.568 107.119 -8.713 1.00 37.84 301 THR A O 1
ATOM 2221 N N . PRO A 1 279 ? 78.044 108.005 -7.250 1.00 43.38 302 PRO A N 1
ATOM 2222 C CA . PRO A 1 279 ? 77.319 107.594 -6.039 1.00 42.52 302 PRO A CA 1
ATOM 2223 C C . PRO A 1 279 ? 75.900 108.159 -5.967 1.00 39.77 302 PRO A C 1
ATOM 2224 O O . PRO A 1 279 ? 75.677 109.311 -6.345 1.00 40.12 302 PRO A O 1
ATOM 2228 N N . TRP A 1 280 ? 74.958 107.349 -5.491 1.00 35.00 303 TRP A N 1
ATOM 2229 C CA . TRP A 1 280 ? 73.561 107.762 -5.380 1.00 42.00 303 TRP A CA 1
ATOM 2230 C C . TRP A 1 280 ? 73.359 108.771 -4.252 1.00 43.72 303 TRP A C 1
ATOM 2231 O O . TRP A 1 280 ? 74.207 108.904 -3.368 1.00 37.65 303 TRP A O 1
ATOM 2242 N N . ASP A 1 281 ? 72.232 109.478 -4.291 1.00 49.23 304 ASP A N 1
ATOM 2243 C CA . ASP A 1 281 ? 71.859 110.402 -3.221 1.00 48.58 304 ASP A CA 1
ATOM 2244 C C . ASP A 1 281 ? 70.983 109.693 -2.199 1.00 43.12 304 ASP A C 1
ATOM 2245 O O . ASP A 1 281 ? 70.977 110.040 -1.020 1.00 46.58 304 ASP A O 1
ATOM 2250 N N . LYS A 1 282 ? 70.239 108.696 -2.666 1.00 38.50 305 LYS A N 1
ATOM 2251 C CA . LYS A 1 282 ? 69.345 107.925 -1.810 1.00 41.79 305 LYS A CA 1
ATOM 2252 C C . LYS A 1 282 ? 69.358 106.448 -2.188 1.00 37.57 305 LYS A C 1
ATOM 2253 O O . LYS A 1 282 ? 69.566 106.105 -3.354 1.00 35.38 305 LYS A O 1
ATOM 2259 N N . PRO A 1 283 ? 69.151 105.569 -1.195 1.00 32.15 306 PRO A N 1
ATOM 2260 C CA . PRO A 1 283 ? 69.157 104.123 -1.436 1.00 31.30 306 PRO A CA 1
ATOM 2261 C C . PRO A 1 283 ? 68.100 103.728 -2.451 1.00 35.73 306 PRO A C 1
ATOM 2262 O O . PRO A 1 283 ? 67.158 104.487 -2.677 1.00 35.58 306 PRO A O 1
ATOM 2266 N N . ARG A 1 284 ? 68.260 102.564 -3.068 1.00 28.84 307 ARG A N 1
ATOM 2267 C CA . ARG A 1 284 ? 67.245 102.064 -3.980 1.00 27.96 307 ARG A CA 1
ATOM 2268 C C . ARG A 1 284 ? 66.839 100.664 -3.561 1.00 29.32 307 ARG A C 1
ATOM 2269 O O . ARG A 1 284 ? 67.541 100.009 -2.786 1.00 31.86 307 ARG A O 1
ATOM 2277 N N . GLU A 1 285 ? 65.694 100.212 -4.056 1.00 29.51 308 GLU A N 1
ATOM 2278 C CA . GLU A 1 285 ? 65.262 98.846 -3.807 1.00 35.43 308 GLU A CA 1
ATOM 2279 C C . GLU A 1 285 ? 64.580 98.265 -5.034 1.00 35.04 308 GLU A C 1
ATOM 2280 O O . GLU A 1 285 ? 63.933 98.986 -5.795 1.00 35.66 308 GLU A O 1
ATOM 2286 N N . PHE A 1 286 ? 64.749 96.961 -5.234 1.00 29.62 309 PHE A N 1
ATOM 2287 C CA . PHE A 1 286 ? 64.188 96.290 -6.401 1.00 31.88 309 PHE A CA 1
ATOM 2288 C C . PHE A 1 286 ? 63.732 94.890 -6.043 1.00 34.02 309 PHE A C 1
ATOM 2289 O O . PHE A 1 286 ? 64.175 94.317 -5.048 1.00 35.80 309 PHE A O 1
ATOM 2297 N N . GLN A 1 287 ? 62.845 94.343 -6.864 1.00 34.70 310 GLN A N 1
ATOM 2298 C CA . GLN A 1 287 ? 62.341 92.994 -6.674 1.00 36.07 310 GLN A CA 1
ATOM 2299 C C . GLN A 1 287 ? 62.471 92.257 -7.993 1.00 41.67 310 GLN A C 1
ATOM 2300 O O . GLN A 1 287 ? 62.218 92.829 -9.052 1.00 43.50 310 GLN A O 1
ATOM 2306 N N . ILE A 1 288 ? 62.876 90.993 -7.934 1.00 34.19 311 ILE A N 1
ATOM 2307 C CA . ILE A 1 288 ? 63.006 90.179 -9.136 1.00 32.96 311 ILE A CA 1
ATOM 2308 C C . ILE A 1 288 ? 62.435 88.798 -8.870 1.00 36.97 311 ILE A C 1
ATOM 2309 O O . ILE A 1 288 ? 61.997 88.511 -7.753 1.00 36.44 311 ILE A O 1
ATOM 2314 N N . THR A 1 289 ? 62.438 87.949 -9.892 1.00 33.34 312 THR A N 1
ATOM 2315 C CA . THR A 1 289 ? 61.947 86.583 -9.762 1.00 42.06 312 THR A CA 1
ATOM 2316 C C . THR A 1 289 ? 62.953 85.630 -10.397 1.00 49.67 312 THR A C 1
ATOM 2317 O O . THR A 1 289 ? 63.941 86.065 -10.987 1.00 47.11 312 THR A O 1
ATOM 2330 N N . GLY A 1 291 ? 63.511 80.929 -10.875 1.00 55.93 314 GLY A N 1
ATOM 2331 C CA . GLY A 1 291 ? 62.869 79.631 -10.837 1.00 54.05 314 GLY A CA 1
ATOM 2332 C C . GLY A 1 291 ? 62.524 78.892 -9.558 1.00 52.61 314 GLY A C 1
ATOM 2333 O O . GLY A 1 291 ? 63.092 79.195 -8.513 1.00 45.84 314 GLY A O 1
ATOM 2334 N N . PRO A 1 292 ? 61.596 77.926 -9.622 1.00 55.91 315 PRO A N 1
ATOM 2335 C CA . PRO A 1 292 ? 61.235 77.185 -8.406 1.00 60.10 315 PRO A CA 1
ATOM 2336 C C . PRO A 1 292 ? 62.374 76.277 -7.944 1.00 62.51 315 PRO A C 1
ATOM 2337 O O . PRO A 1 292 ? 63.354 76.119 -8.672 1.00 61.29 315 PRO A O 1
ATOM 2341 N N . ASP A 1 293 ? 62.253 75.694 -6.755 1.00 65.41 316 ASP A N 1
ATOM 2342 C CA . ASP A 1 293 ? 63.286 74.785 -6.263 1.00 70.64 316 ASP A CA 1
ATOM 2343 C C . ASP A 1 293 ? 63.101 73.386 -6.845 1.00 76.79 316 ASP A C 1
ATOM 2344 O O . ASP A 1 293 ? 61.986 72.987 -7.189 1.00 78.36 316 ASP A O 1
ATOM 2349 N N . LYS A 1 301 ? 57.898 81.676 1.538 1.00 53.29 324 LYS A N 1
ATOM 2350 C CA . LYS A 1 301 ? 58.499 80.370 1.788 1.00 52.26 324 LYS A CA 1
ATOM 2351 C C . LYS A 1 301 ? 60.008 80.368 1.522 1.00 51.75 324 LYS A C 1
ATOM 2352 O O . LYS A 1 301 ? 60.792 79.897 2.346 1.00 52.55 324 LYS A O 1
ATOM 2358 N N . GLN A 1 302 ? 60.404 80.908 0.374 1.00 48.91 325 GLN A N 1
ATOM 2359 C CA . GLN A 1 302 ? 61.800 80.911 -0.046 1.00 47.17 325 GLN A CA 1
ATOM 2360 C C . GLN A 1 302 ? 62.151 82.213 -0.763 1.00 43.20 325 GLN A C 1
ATOM 2361 O O . GLN A 1 302 ? 62.489 82.224 -1.948 1.00 46.47 325 GLN A O 1
ATOM 2367 N N . THR A 1 303 ? 62.061 83.311 -0.021 1.00 34.90 326 THR A N 1
ATOM 2368 C CA . THR A 1 303 ? 62.442 84.628 -0.517 1.00 29.39 326 THR A CA 1
ATOM 2369 C C . THR A 1 303 ? 63.896 84.920 -0.126 1.00 27.13 326 THR A C 1
ATOM 2370 O O . THR A 1 303 ? 64.344 84.545 0.964 1.00 26.27 326 THR A O 1
ATOM 2374 N N . THR A 1 304 ? 64.643 85.550 -1.029 1.00 20.87 327 THR A N 1
ATOM 2375 C CA . THR A 1 304 ? 65.988 86.012 -0.714 1.00 24.84 327 THR A CA 1
ATOM 2376 C C . THR A 1 304 ? 65.978 87.536 -0.652 1.00 28.41 327 THR A C 1
ATOM 2377 O O . THR A 1 304 ? 65.351 88.188 -1.487 1.00 25.99 327 THR A O 1
ATOM 2381 N N . VAL A 1 305 ? 66.645 88.103 0.350 1.00 28.31 328 VAL A N 1
ATOM 2382 C CA . VAL A 1 305 ? 66.802 89.553 0.437 1.00 25.23 328 VAL A CA 1
ATOM 2383 C C . VAL A 1 305 ? 68.221 89.911 0.859 1.00 26.32 328 VAL A C 1
ATOM 2384 O O . VAL A 1 305 ? 68.773 89.315 1.788 1.00 27.30 328 VAL A O 1
ATOM 2388 N N . SER A 1 306 ? 68.825 90.867 0.158 1.00 21.08 329 SER A N 1
ATOM 2389 C CA . SER A 1 306 ? 70.138 91.358 0.554 1.00 25.74 329 SER A CA 1
ATOM 2390 C C . SER A 1 306 ? 70.186 92.877 0.550 1.00 24.81 329 SER A C 1
ATOM 2391 O O . SER A 1 306 ? 69.425 93.544 -0.160 1.00 23.89 329 SER A O 1
ATOM 2394 N N . VAL A 1 307 ? 71.094 93.413 1.355 1.00 26.28 330 VAL A N 1
ATOM 2395 C CA . VAL A 1 307 ? 71.384 94.836 1.365 1.00 27.56 330 VAL A CA 1
ATOM 2396 C C . VAL A 1 307 ? 72.853 94.994 1.000 1.00 30.13 330 VAL A C 1
ATOM 2397 O O . VAL A 1 307 ? 73.714 94.346 1.598 1.00 26.24 330 VAL A O 1
ATOM 2401 N N . SER A 1 308 ? 73.137 95.835 0.008 1.00 25.51 331 SER A N 1
ATOM 2402 C CA . SER A 1 308 ? 74.504 96.004 -0.472 1.00 24.22 331 SER A CA 1
ATOM 2403 C C . SER A 1 308 ? 74.928 97.472 -0.507 1.00 27.62 331 SER A C 1
ATOM 2404 O O . SER A 1 308 ? 74.105 98.361 -0.734 1.00 26.49 331 SER A O 1
ATOM 2407 N N . PHE A 1 309 ? 76.221 97.709 -0.294 1.00 21.76 332 PHE A N 1
ATOM 2408 C CA . PHE A 1 309 ? 76.761 99.057 -0.151 1.00 27.75 332 PHE A CA 1
ATOM 2409 C C . PHE A 1 309 ? 77.920 99.240 -1.110 1.00 28.05 332 PHE A C 1
ATOM 2410 O O . PHE A 1 309 ? 78.823 98.401 -1.155 1.00 28.44 332 PHE A O 1
ATOM 2418 N N . LEU A 1 310 ? 77.915 100.338 -1.861 1.00 23.67 333 LEU A N 1
ATOM 2419 C CA . LEU A 1 310 ? 79.032 100.637 -2.751 1.00 27.73 333 LEU A CA 1
ATOM 2420 C C . LEU A 1 310 ? 80.257 101.056 -1.941 1.00 28.48 333 LEU A C 1
ATOM 2421 O O . LEU A 1 310 ? 80.153 101.849 -1.006 1.00 31.24 333 LEU A O 1
ATOM 2426 N N . LEU A 1 311 ? 81.413 100.516 -2.309 1.00 23.10 334 LEU A N 1
ATOM 2427 C CA . LEU A 1 311 ? 82.661 100.747 -1.585 1.00 24.59 334 LEU A CA 1
ATOM 2428 C C . LEU A 1 311 ? 83.683 101.421 -2.514 1.00 27.42 334 LEU A C 1
ATOM 2429 O O . LEU A 1 311 ? 83.423 101.559 -3.710 1.00 31.07 334 LEU A O 1
ATOM 2434 N N . PRO A 1 312 ? 84.840 101.860 -1.975 1.00 28.07 335 PRO A N 1
ATOM 2435 C CA . PRO A 1 312 ? 85.782 102.568 -2.854 1.00 33.79 335 PRO A CA 1
ATOM 2436 C C . PRO A 1 312 ? 86.416 101.743 -3.980 1.00 35.19 335 PRO A C 1
ATOM 2437 O O . PRO A 1 312 ? 86.290 100.514 -4.050 1.00 31.17 335 PRO A O 1
ATOM 2441 N N . ASP A 1 313 ? 87.106 102.474 -4.852 1.00 33.16 336 ASP A N 1
ATOM 2442 C CA . ASP A 1 313 ? 87.866 101.951 -5.981 1.00 37.95 336 ASP A CA 1
ATOM 2443 C C . ASP A 1 313 ? 88.886 100.938 -5.487 1.00 29.99 336 ASP A C 1
ATOM 2444 O O . ASP A 1 313 ? 89.663 101.245 -4.586 1.00 28.65 336 ASP A O 1
ATOM 2449 N N . ILE A 1 314 ? 88.897 99.737 -6.064 1.00 27.76 337 ILE A N 1
ATOM 2450 C CA . ILE A 1 314 ? 89.821 98.697 -5.599 1.00 26.44 337 ILE A CA 1
ATOM 2451 C C . ILE A 1 314 ? 91.290 99.044 -5.851 1.00 26.13 337 ILE A C 1
ATOM 2452 O O . ILE A 1 314 ? 92.186 98.410 -5.291 1.00 29.23 337 ILE A O 1
ATOM 2457 N N . THR A 1 315 ? 91.546 100.050 -6.682 1.00 24.71 338 THR A N 1
ATOM 2458 C CA . THR A 1 315 ? 92.931 100.460 -6.945 1.00 29.75 338 THR A CA 1
ATOM 2459 C C . THR A 1 315 ? 93.595 101.116 -5.725 1.00 35.15 338 THR A C 1
ATOM 2460 O O . THR A 1 315 ? 94.822 101.222 -5.659 1.00 31.07 338 THR A O 1
ATOM 2464 N N . ASP A 1 316 ? 92.785 101.556 -4.764 1.00 38.76 339 ASP A N 1
ATOM 2465 C CA . ASP A 1 316 ? 93.310 101.923 -3.447 1.00 35.77 339 ASP A CA 1
ATOM 2466 C C . ASP A 1 316 ? 93.510 100.625 -2.679 1.00 29.05 339 ASP A C 1
ATOM 2467 O O . ASP A 1 316 ? 92.620 100.175 -1.952 1.00 29.22 339 ASP A O 1
ATOM 2472 N N . THR A 1 317 ? 94.690 100.037 -2.841 1.00 31.03 340 THR A N 1
ATOM 2473 C CA . THR A 1 317 ? 94.935 98.664 -2.414 1.00 33.95 340 THR A CA 1
ATOM 2474 C C . THR A 1 317 ? 94.839 98.440 -0.908 1.00 31.22 340 THR A C 1
ATOM 2475 O O . THR A 1 317 ? 94.286 97.433 -0.476 1.00 30.10 340 THR A O 1
ATOM 2479 N N . PHE A 1 318 ? 95.367 99.357 -0.103 1.00 26.68 341 PHE A N 1
ATOM 2480 C CA . PHE A 1 318 ? 95.311 99.145 1.340 1.00 30.65 341 PHE A CA 1
ATOM 2481 C C . PHE A 1 318 ? 93.890 99.285 1.863 1.00 30.08 341 PHE A C 1
ATOM 2482 O O . PHE A 1 318 ? 93.481 98.563 2.777 1.00 27.76 341 PHE A O 1
ATOM 2490 N N . GLU A 1 319 ? 93.140 100.215 1.284 1.00 26.23 342 GLU A N 1
ATOM 2491 C CA . GLU A 1 319 ? 91.752 100.395 1.673 1.00 32.09 342 GLU A CA 1
ATOM 2492 C C . GLU A 1 319 ? 90.921 99.180 1.272 1.00 30.80 342 GLU A C 1
ATOM 2493 O O . GLU A 1 319 ? 90.022 98.770 2.004 1.00 32.60 342 GLU A O 1
ATOM 2499 N N . ALA A 1 320 ? 91.235 98.602 0.117 1.00 29.45 343 ALA A N 1
ATOM 2500 C CA . ALA A 1 320 ? 90.567 97.383 -0.323 1.00 26.09 343 ALA A CA 1
ATOM 2501 C C . ALA A 1 320 ? 90.868 96.249 0.647 1.00 23.60 343 ALA A C 1
ATOM 2502 O O . ALA A 1 320 ? 89.966 95.516 1.048 1.00 28.20 343 ALA A O 1
ATOM 2504 N N . PHE A 1 321 ? 92.141 96.114 1.015 1.00 24.08 344 PHE A N 1
ATOM 2505 C CA . PHE A 1 321 ? 92.583 95.108 1.980 1.00 23.85 344 PHE A CA 1
ATOM 2506 C C . PHE A 1 321 ? 91.865 95.279 3.311 1.00 26.58 344 PHE A C 1
ATOM 2507 O O . PHE A 1 321 ? 91.375 94.309 3.900 1.00 24.33 344 PHE A O 1
ATOM 2515 N N . THR A 1 322 ? 91.806 96.520 3.785 1.00 23.94 345 THR A N 1
ATOM 2516 C CA . THR A 1 322 ? 91.143 96.831 5.048 1.00 27.59 345 THR A CA 1
ATOM 2517 C C . THR A 1 322 ? 89.668 96.435 5.014 1.00 24.38 345 THR A C 1
ATOM 2518 O O . THR A 1 322 ? 89.157 95.807 5.945 1.00 25.10 345 THR A O 1
ATOM 2522 N N . LEU A 1 323 ? 88.992 96.789 3.928 1.00 25.27 346 LEU A N 1
ATOM 2523 C CA . LEU A 1 323 ? 87.565 96.514 3.805 1.00 28.68 346 LEU A CA 1
ATOM 2524 C C . LEU A 1 323 ? 87.266 95.026 3.611 1.00 29.23 346 LEU A C 1
ATOM 2525 O O . LEU A 1 323 ? 86.221 94.534 4.043 1.00 25.06 346 LEU A O 1
ATOM 2530 N N . SER A 1 324 ? 88.187 94.304 2.984 1.00 24.95 347 SER A N 1
ATOM 2531 C CA . SER A 1 324 ? 88.003 92.870 2.813 1.00 25.41 347 SER A CA 1
ATOM 2532 C C . SER A 1 324 ? 88.049 92.175 4.170 1.00 26.63 347 SER A C 1
ATOM 2533 O O . SER A 1 324 ? 87.186 91.355 4.491 1.00 23.81 347 SER A O 1
ATOM 2536 N N . LEU A 1 325 ? 89.050 92.518 4.973 1.00 23.61 348 LEU A N 1
ATOM 2537 C CA . LEU A 1 325 ? 89.154 91.989 6.331 1.00 27.49 348 LEU A CA 1
ATOM 2538 C C . LEU A 1 325 ? 87.936 92.394 7.164 1.00 28.99 348 LEU A C 1
ATOM 2539 O O . LEU A 1 325 ? 87.385 91.585 7.918 1.00 22.14 348 LEU A O 1
ATOM 2544 N N . LEU A 1 326 ? 87.515 93.647 7.024 1.00 25.35 349 LEU A N 1
ATOM 2545 C CA . LEU A 1 326 ? 86.352 94.137 7.757 1.00 26.22 349 LEU A CA 1
ATOM 2546 C C . LEU A 1 326 ? 85.113 93.317 7.416 1.00 23.52 349 LEU A C 1
ATOM 2547 O O . LEU A 1 326 ? 84.343 92.948 8.300 1.00 27.61 349 LEU A O 1
ATOM 2552 N N . SER A 1 327 ? 84.939 93.025 6.132 1.00 24.01 350 SER A N 1
ATOM 2553 C CA . SER A 1 327 ? 83.813 92.226 5.660 1.00 22.80 350 SER A CA 1
ATOM 2554 C C . SER A 1 327 ? 83.839 90.813 6.235 1.00 23.53 350 SER A C 1
ATOM 2555 O O . SER A 1 327 ? 82.794 90.232 6.532 1.00 25.47 350 SER A O 1
ATOM 2558 N N . SER A 1 328 ? 85.034 90.258 6.384 1.00 21.85 351 SER A N 1
ATOM 2559 C CA . SER A 1 328 ? 85.183 88.956 7.016 1.00 27.45 351 SER A CA 1
ATOM 2560 C C . SER A 1 328 ? 84.795 89.032 8.501 1.00 26.39 351 SER A C 1
ATOM 2561 O O . SER A 1 328 ? 84.073 88.176 9.012 1.00 25.03 351 SER A O 1
ATOM 2564 N N . LEU A 1 329 ? 85.261 90.064 9.196 1.00 22.91 352 LEU A N 1
ATOM 2565 C CA . LEU A 1 329 ? 84.891 90.238 10.603 1.00 22.06 352 LEU A CA 1
ATOM 2566 C C . LEU A 1 329 ? 83.374 90.348 10.783 1.00 26.11 352 LEU A C 1
ATOM 2567 O O . LEU A 1 329 ? 82.821 89.888 11.779 1.00 24.54 352 LEU A O 1
ATOM 2572 N N . LEU A 1 330 ? 82.707 90.943 9.799 1.00 21.81 353 LEU A N 1
ATOM 2573 C CA . LEU A 1 330 ? 81.273 91.176 9.870 1.00 21.29 353 LEU A CA 1
ATOM 2574 C C . LEU A 1 330 ? 80.437 89.931 9.591 1.00 23.22 353 LEU A C 1
ATOM 2575 O O . LEU A 1 330 ? 79.331 89.796 10.116 1.00 25.38 353 LEU A O 1
ATOM 2580 N N . THR A 1 331 ? 80.962 89.018 8.774 1.00 17.75 354 THR A N 1
ATOM 2581 C CA . THR A 1 331 ? 80.132 87.941 8.236 1.00 23.50 354 THR A CA 1
ATOM 2582 C C . THR A 1 331 ? 80.672 86.521 8.410 1.00 29.18 354 THR A C 1
ATOM 2583 O O . THR A 1 331 ? 79.953 85.553 8.162 1.00 29.06 354 THR A O 1
ATOM 2587 N N . SER A 1 332 ? 81.925 86.379 8.822 1.00 19.53 355 SER A N 1
ATOM 2588 C CA . SER A 1 332 ? 82.541 85.053 8.797 1.00 30.70 355 SER A CA 1
ATOM 2589 C C . SER A 1 332 ? 82.358 84.267 10.091 1.00 28.61 355 SER A C 1
ATOM 2590 O O . SER A 1 332 ? 82.856 84.661 11.142 1.00 29.94 355 SER A O 1
ATOM 2593 N N . GLY A 1 333 ? 81.639 83.153 10.005 1.00 28.70 356 GLY A N 1
ATOM 2594 C CA . GLY A 1 333 ? 81.490 82.256 11.137 1.00 29.78 356 GLY A CA 1
ATOM 2595 C C . GLY A 1 333 ? 80.437 82.667 12.147 1.00 33.22 356 GLY A C 1
ATOM 2596 O O . GLY A 1 333 ? 79.955 83.800 12.122 1.00 25.51 356 GLY A O 1
ATOM 2597 N N . PRO A 1 334 ? 80.094 81.743 13.061 1.00 36.22 357 PRO A N 1
ATOM 2598 C CA . PRO A 1 334 ? 79.031 81.910 14.058 1.00 32.01 357 PRO A CA 1
ATOM 2599 C C . PRO A 1 334 ? 79.280 83.016 15.080 1.00 30.25 357 PRO A C 1
ATOM 2600 O O . PRO A 1 334 ? 78.356 83.386 15.800 1.00 27.82 357 PRO A O 1
ATOM 2604 N N . ASN A 1 335 ? 80.496 83.543 15.149 1.00 25.44 358 ASN A N 1
ATOM 2605 C CA . ASN A 1 335 ? 80.758 84.650 16.071 1.00 27.51 358 ASN A CA 1
ATOM 2606 C C . ASN A 1 335 ? 80.668 86.026 15.413 1.00 24.89 358 ASN A C 1
ATOM 2607 O O . ASN A 1 335 ? 80.838 87.048 16.075 1.00 25.67 358 ASN A O 1
ATOM 2612 N N . SER A 1 336 ? 80.420 86.059 14.108 1.00 23.71 359 SER A N 1
ATOM 2613 C CA . SER A 1 336 ? 80.316 87.341 13.420 1.00 25.06 359 SER A CA 1
ATOM 2614 C C . SER A 1 336 ? 78.962 87.972 13.730 1.00 22.51 359 SER A C 1
ATOM 2615 O O . SER A 1 336 ? 77.970 87.259 13.916 1.00 22.06 359 SER A O 1
ATOM 2618 N N . PRO A 1 337 ? 78.921 89.311 13.815 1.00 26.12 360 PRO A N 1
ATOM 2619 C CA . PRO A 1 337 ? 77.680 90.027 14.141 1.00 28.08 360 PRO A CA 1
ATOM 2620 C C . PRO A 1 337 ? 76.507 89.714 13.208 1.00 28.70 360 PRO A C 1
ATOM 2621 O O . PRO A 1 337 ? 75.395 89.494 13.697 1.00 28.56 360 PRO A O 1
ATOM 2625 N N . PHE A 1 338 ? 76.732 89.690 11.897 1.00 23.22 361 PHE A N 1
ATOM 2626 C CA . PHE A 1 338 ? 75.632 89.399 10.976 1.00 23.54 361 PHE A CA 1
ATOM 2627 C C . PHE A 1 338 ? 75.147 87.948 11.068 1.00 21.54 361 PHE A C 1
ATOM 2628 O O . PHE A 1 338 ? 73.964 87.678 10.897 1.00 24.08 361 PHE A O 1
ATOM 2636 N N . TYR A 1 339 ? 76.052 87.019 11.362 1.00 25.06 362 TYR A N 1
ATOM 2637 C CA . TYR A 1 339 ? 75.658 85.626 11.576 1.00 23.45 362 TYR A CA 1
ATOM 2638 C C . TYR A 1 339 ? 74.759 85.508 12.806 1.00 26.06 362 TYR A C 1
ATOM 2639 O O . TYR A 1 339 ? 73.734 84.827 12.765 1.00 23.18 362 TYR A O 1
ATOM 2659 N N . ALA A 1 341 ? 72.981 87.876 14.226 1.00 26.12 364 ALA A N 1
ATOM 2660 C CA . ALA A 1 341 ? 71.743 88.625 14.052 1.00 29.62 364 ALA A CA 1
ATOM 2661 C C . ALA A 1 341 ? 70.790 87.971 13.050 1.00 27.48 364 ALA A C 1
ATOM 2662 O O . ALA A 1 341 ? 69.575 87.993 13.240 1.00 30.42 364 ALA A O 1
ATOM 2664 N N . LEU A 1 342 ? 71.338 87.395 11.983 1.00 26.24 365 LEU A N 1
ATOM 2665 C CA . LEU A 1 342 ? 70.506 86.924 10.873 1.00 24.94 365 LEU A CA 1
ATOM 2666 C C . LEU A 1 342 ? 70.320 85.401 10.808 1.00 25.47 365 LEU A C 1
ATOM 2667 O O . LEU A 1 342 ? 69.200 84.915 10.673 1.00 24.79 365 LEU A O 1
ATOM 2672 N N . ILE A 1 343 ? 71.418 84.658 10.891 1.00 23.17 366 ILE A N 1
ATOM 2673 C CA . ILE A 1 343 ? 71.371 83.200 10.815 1.00 32.72 366 ILE A CA 1
ATOM 2674 C C . ILE A 1 343 ? 70.769 82.607 12.087 1.00 35.03 366 ILE A C 1
ATOM 2675 O O . ILE A 1 343 ? 69.938 81.697 12.035 1.00 32.75 366 ILE A O 1
ATOM 2680 N N . GLU A 1 344 ? 71.201 83.132 13.231 1.00 43.11 367 GLU A N 1
ATOM 2681 C CA . GLU A 1 344 ? 70.714 82.680 14.531 1.00 47.81 367 GLU A CA 1
ATOM 2682 C C . GLU A 1 344 ? 69.298 83.168 14.810 1.00 40.26 367 GLU A C 1
ATOM 2683 O O . GLU A 1 344 ? 68.624 82.647 15.694 1.00 46.94 367 GLU A O 1
ATOM 2689 N N . SER A 1 345 ? 68.854 84.174 14.063 1.00 37.33 368 SER A N 1
ATOM 2690 C CA . SER A 1 345 ? 67.491 84.675 14.190 1.00 38.48 368 SER A CA 1
ATOM 2691 C C . SER A 1 345 ? 66.495 83.587 13.804 1.00 40.46 368 SER A C 1
ATOM 2692 O O . SER A 1 345 ? 65.367 83.561 14.297 1.00 38.09 368 SER A O 1
ATOM 2695 N N . GLY A 1 346 ? 66.919 82.693 12.915 1.00 39.28 369 GLY A N 1
ATOM 2696 C CA . GLY A 1 346 ? 66.050 81.646 12.414 1.00 36.61 369 GLY A CA 1
ATOM 2697 C C . GLY A 1 346 ? 65.037 82.182 11.419 1.00 36.19 369 GLY A C 1
ATOM 2698 O O . GLY A 1 346 ? 64.013 81.549 11.164 1.00 43.77 369 GLY A O 1
ATOM 2699 N N . LEU A 1 347 ? 65.316 83.353 10.855 1.00 33.49 370 LEU A N 1
ATOM 2700 C CA . LEU A 1 347 ? 64.422 83.932 9.853 1.00 39.27 370 LEU A CA 1
ATOM 2701 C C . LEU A 1 347 ? 64.673 83.358 8.461 1.00 39.76 370 LEU A C 1
ATOM 2702 O O . LEU A 1 347 ? 63.791 83.390 7.598 1.00 47.45 370 LEU A O 1
ATOM 2707 N N . GLY A 1 348 ? 65.871 82.822 8.250 1.00 29.83 371 GLY A N 1
ATOM 2708 C CA . GLY A 1 348 ? 66.228 82.240 6.963 1.00 34.89 371 GLY A CA 1
ATOM 2709 C C . GLY A 1 348 ? 66.950 80.910 7.085 1.00 34.16 371 GLY A C 1
ATOM 2710 O O . GLY A 1 348 ? 66.975 80.304 8.157 1.00 38.36 371 GLY A O 1
ATOM 2711 N N . THR A 1 349 ? 67.537 80.453 5.981 1.00 26.48 372 THR A N 1
ATOM 2712 C CA . THR A 1 349 ? 68.286 79.202 5.979 1.00 23.30 372 THR A CA 1
ATOM 2713 C C . THR A 1 349 ? 69.791 79.439 5.910 1.00 28.44 372 THR A C 1
ATOM 2714 O O . THR A 1 349 ? 70.567 78.640 6.424 1.00 28.16 372 THR A O 1
ATOM 2718 N N . ASP A 1 350 ? 70.197 80.530 5.265 1.00 21.96 373 ASP A N 1
ATOM 2719 C CA . ASP A 1 350 ? 71.616 80.789 5.009 1.00 20.50 373 ASP A CA 1
ATOM 2720 C C . ASP A 1 350 ? 71.784 82.230 4.533 1.00 26.40 373 ASP A C 1
ATOM 2721 O O . ASP A 1 350 ? 70.796 82.917 4.244 1.00 25.44 373 ASP A O 1
ATOM 2726 N N . PHE A 1 351 ? 73.027 82.698 4.465 1.00 22.45 374 PHE A N 1
ATOM 2727 C CA . PHE A 1 351 ? 73.302 84.025 3.913 1.00 23.84 374 PHE A CA 1
ATOM 2728 C C . PHE A 1 351 ? 72.855 84.102 2.456 1.00 28.05 374 PHE A C 1
ATOM 2729 O O . PHE A 1 351 ? 72.791 83.084 1.757 1.00 20.98 374 PHE A O 1
ATOM 2737 N N . SER A 1 352 ? 72.541 85.311 2.001 1.00 22.90 375 SER A N 1
ATOM 2738 C CA . SER A 1 352 ? 72.213 85.540 0.600 1.00 20.33 375 SER A CA 1
ATOM 2739 C C . SER A 1 352 ? 73.484 85.416 -0.244 1.00 23.85 375 SER A C 1
ATOM 2740 O O . SER A 1 352 ? 74.591 85.500 0.284 1.00 23.60 375 SER A O 1
ATOM 2743 N N . PRO A 1 353 ? 73.334 85.196 -1.557 1.00 26.00 376 PRO A N 1
ATOM 2744 C CA . PRO A 1 353 ? 74.519 85.039 -2.409 1.00 21.99 376 PRO A CA 1
ATOM 2745 C C . PRO A 1 353 ? 75.433 86.269 -2.388 1.00 28.24 376 PRO A C 1
ATOM 2746 O O . PRO A 1 353 ? 74.943 87.387 -2.213 1.00 26.66 376 PRO A O 1
ATOM 2750 N N . ASP A 1 354 ? 76.736 86.044 -2.561 1.00 24.61 377 ASP A N 1
ATOM 2751 C CA . ASP A 1 354 ? 77.755 87.100 -2.607 1.00 27.56 377 ASP A CA 1
ATOM 2752 C C . ASP A 1 354 ? 77.895 87.895 -1.314 1.00 24.80 377 ASP A C 1
ATOM 2753 O O . ASP A 1 354 ? 78.333 89.050 -1.338 1.00 23.33 377 ASP A O 1
ATOM 2758 N N . VAL A 1 355 ? 77.532 87.278 -0.193 1.00 22.19 378 VAL A N 1
ATOM 2759 C CA . VAL A 1 355 ? 77.730 87.893 1.120 1.00 25.78 378 VAL A CA 1
ATOM 2760 C C . VAL A 1 355 ? 79.204 88.257 1.328 1.00 25.10 378 VAL A C 1
ATOM 2761 O O . VAL A 1 355 ? 80.096 87.495 0.957 1.00 24.24 378 VAL A O 1
ATOM 2765 N N . GLY A 1 356 ? 79.464 89.427 1.901 1.00 25.80 379 GLY A N 1
ATOM 2766 C CA . GLY A 1 356 ? 80.829 89.827 2.189 1.00 18.50 379 GLY A CA 1
ATOM 2767 C C . GLY A 1 356 ? 81.365 90.776 1.141 1.00 20.60 379 GLY A C 1
ATOM 2768 O O . GLY A 1 356 ? 80.589 91.470 0.481 1.00 25.00 379 GLY A O 1
ATOM 2769 N N . TYR A 1 357 ? 82.690 90.792 0.987 1.00 20.26 380 TYR A N 1
ATOM 2770 C CA . TYR A 1 357 ? 83.379 91.712 0.086 1.00 22.97 380 TYR A CA 1
ATOM 2771 C C . TYR A 1 357 ? 83.409 91.201 -1.353 1.00 26.76 380 TYR A C 1
ATOM 2772 O O . TYR A 1 357 ? 83.800 90.062 -1.612 1.00 24.26 380 TYR A O 1
ATOM 2781 N N . ASN A 1 358 ? 83.001 92.057 -2.284 1.00 17.86 381 ASN A N 1
ATOM 2782 C CA . ASN A 1 358 ? 83.043 91.731 -3.706 1.00 23.97 381 ASN A CA 1
ATOM 2783 C C . ASN A 1 358 ? 83.974 92.695 -4.435 1.00 24.69 381 ASN A C 1
ATOM 2784 O O . ASN A 1 358 ? 83.675 93.883 -4.555 1.00 23.81 381 ASN A O 1
ATOM 2789 N N . GLY A 1 359 ? 85.107 92.185 -4.915 1.00 26.37 382 GLY A N 1
ATOM 2790 C CA . GLY A 1 359 ? 86.150 93.038 -5.459 1.00 23.88 382 GLY A CA 1
ATOM 2791 C C . GLY A 1 359 ? 86.531 92.768 -6.902 1.00 23.90 382 GLY A C 1
ATOM 2792 O O . GLY A 1 359 ? 87.670 92.996 -7.302 1.00 23.33 382 GLY A O 1
ATOM 2793 N N . TYR A 1 360 ? 85.575 92.295 -7.689 1.00 24.58 383 TYR A N 1
ATOM 2794 C CA . TYR A 1 360 ? 85.808 92.041 -9.107 1.00 25.48 383 TYR A CA 1
ATOM 2795 C C . TYR A 1 360 ? 85.556 93.288 -9.943 1.00 26.29 383 TYR A C 1
ATOM 2796 O O . TYR A 1 360 ? 86.052 93.415 -11.061 1.00 33.99 383 TYR A O 1
ATOM 2805 N N . THR A 1 361 ? 84.765 94.199 -9.394 1.00 22.19 384 THR A N 1
ATOM 2806 C CA . THR A 1 361 ? 84.342 95.391 -10.115 1.00 27.07 384 THR A CA 1
ATOM 2807 C C . THR A 1 361 ? 85.208 96.578 -9.701 1.00 29.78 384 THR A C 1
ATOM 2808 O O . THR A 1 361 ? 85.781 96.573 -8.607 1.00 28.56 384 THR A O 1
ATOM 2812 N N . ARG A 1 362 ? 85.309 97.582 -10.571 1.00 24.63 385 ARG A N 1
ATOM 2813 C CA . ARG A 1 362 ? 86.142 98.757 -10.302 1.00 22.18 385 ARG A CA 1
ATOM 2814 C C . ARG A 1 362 ? 85.887 99.342 -8.913 1.00 25.92 385 ARG A C 1
ATOM 2815 O O . ARG A 1 362 ? 86.826 99.581 -8.150 1.00 25.48 385 ARG A O 1
ATOM 2823 N N . GLU A 1 363 ? 84.618 99.568 -8.584 1.00 26.78 386 GLU A N 1
ATOM 2824 C CA . GLU A 1 363 ? 84.252 99.827 -7.199 1.00 28.39 386 GLU A CA 1
ATOM 2825 C C . GLU A 1 363 ? 83.823 98.520 -6.550 1.00 25.91 386 GLU A C 1
ATOM 2826 O O . GLU A 1 363 ? 82.966 97.809 -7.073 1.00 24.41 386 GLU A O 1
ATOM 2832 N N . ALA A 1 364 ? 84.422 98.199 -5.412 1.00 25.24 387 ALA A N 1
ATOM 2833 C CA . ALA A 1 364 ? 84.013 97.020 -4.664 1.00 27.76 387 ALA A CA 1
ATOM 2834 C C . ALA A 1 364 ? 82.642 97.244 -4.047 1.00 30.05 387 ALA A C 1
ATOM 2835 O O . ALA A 1 364 ? 82.139 98.372 -4.014 1.00 26.38 387 ALA A O 1
ATOM 2837 N N . TYR A 1 365 ? 82.032 96.171 -3.557 1.00 25.17 388 TYR A N 1
ATOM 2838 C CA . TYR A 1 365 ? 80.839 96.314 -2.731 1.00 24.00 388 TYR A CA 1
ATOM 2839 C C . TYR A 1 365 ? 80.715 95.235 -1.669 1.00 27.53 388 TYR A C 1
ATOM 2840 O O . TYR A 1 365 ? 81.207 94.117 -1.838 1.00 24.03 388 TYR A O 1
ATOM 2849 N N . PHE A 1 366 ? 80.067 95.594 -0.565 1.00 24.32 389 PHE A N 1
ATOM 2850 C CA . PHE A 1 366 ? 79.756 94.648 0.500 1.00 25.45 389 PHE A CA 1
ATOM 2851 C C . PHE A 1 366 ? 78.294 94.248 0.391 1.00 26.54 389 PHE A C 1
ATOM 2852 O O . PHE A 1 366 ? 77.436 95.082 0.099 1.00 24.82 389 PHE A O 1
ATOM 2860 N N . SER A 1 367 ? 78.001 92.976 0.641 1.00 24.94 390 SER A N 1
ATOM 2861 C CA . SER A 1 367 ? 76.614 92.532 0.647 1.00 21.63 390 SER A CA 1
ATOM 2862 C C . SER A 1 367 ? 76.319 91.644 1.851 1.00 22.15 390 SER A C 1
ATOM 2863 O O . SER A 1 367 ? 77.189 90.911 2.330 1.00 22.39 390 SER A O 1
ATOM 2866 N N . VAL A 1 368 ? 75.089 91.724 2.345 1.00 19.91 391 VAL A N 1
ATOM 2867 C CA . VAL A 1 368 ? 74.652 90.846 3.419 1.00 21.20 391 VAL A CA 1
ATOM 2868 C C . VAL A 1 368 ? 73.140 90.675 3.351 1.00 30.50 391 VAL A C 1
ATOM 2869 O O . VAL A 1 368 ? 72.424 91.555 2.861 1.00 29.03 391 VAL A O 1
ATOM 2873 N N . GLY A 1 369 ? 72.661 89.526 3.815 1.00 26.47 392 GLY A N 1
ATOM 2874 C CA . GLY A 1 369 ? 71.245 89.216 3.771 1.00 23.14 392 GLY A CA 1
ATOM 2875 C C . GLY A 1 369 ? 71.013 87.735 4.006 1.00 25.69 392 GLY A C 1
ATOM 2876 O O . GLY A 1 369 ? 71.907 87.030 4.470 1.00 24.30 392 GLY A O 1
ATOM 2877 N N . LEU A 1 370 ? 69.816 87.264 3.670 1.00 16.87 393 LEU A N 1
ATOM 2878 C CA . LEU A 1 370 ? 69.411 85.893 3.949 1.00 26.22 393 LEU A CA 1
ATOM 2879 C C . LEU A 1 370 ? 68.706 85.299 2.744 1.00 27.86 393 LEU A C 1
ATOM 2880 O O . LEU A 1 370 ? 68.106 86.026 1.956 1.00 24.64 393 LEU A O 1
ATOM 2885 N N . GLN A 1 371 ? 68.776 83.979 2.600 1.00 25.11 394 GLN A N 1
ATOM 2886 C CA . GLN A 1 371 ? 67.856 83.279 1.709 1.00 20.09 394 GLN A CA 1
ATOM 2887 C C . GLN A 1 371 ? 66.970 82.368 2.551 1.00 19.26 394 GLN A C 1
ATOM 2888 O O . GLN A 1 371 ? 67.196 82.211 3.755 1.00 22.31 394 GLN A O 1
ATOM 2894 N N . GLY A 1 372 ? 65.942 81.798 1.934 1.00 21.93 395 GLY A N 1
ATOM 2895 C CA . GLY A 1 372 ? 65.024 80.931 2.649 1.00 23.73 395 GLY A CA 1
ATOM 2896 C C . GLY A 1 372 ? 64.200 81.640 3.713 1.00 29.59 395 GLY A C 1
ATOM 2897 O O . GLY A 1 372 ? 63.892 81.061 4.759 1.00 29.09 395 GLY A O 1
ATOM 2898 N N . ILE A 1 373 ? 63.834 82.894 3.464 1.00 25.48 396 ILE A N 1
ATOM 2899 C CA . ILE A 1 373 ? 62.988 83.598 4.418 1.00 27.26 396 ILE A CA 1
ATOM 2900 C C . ILE A 1 373 ? 61.528 83.599 3.976 1.00 30.79 396 ILE A C 1
ATOM 2901 O O . ILE A 1 373 ? 61.222 83.655 2.782 1.00 28.01 396 ILE A O 1
ATOM 2906 N N . VAL A 1 374 ? 60.630 83.496 4.948 1.00 33.53 397 VAL A N 1
ATOM 2907 C CA . VAL A 1 374 ? 59.213 83.683 4.686 1.00 43.74 397 VAL A CA 1
ATOM 2908 C C . VAL A 1 374 ? 59.024 85.159 4.373 1.00 44.51 397 VAL A C 1
ATOM 2909 O O . VAL A 1 374 ? 59.555 86.019 5.078 1.00 39.91 397 VAL A O 1
ATOM 2913 N N . GLU A 1 375 ? 58.281 85.446 3.308 1.00 50.32 398 GLU A N 1
ATOM 2914 C CA . GLU A 1 375 ? 58.152 86.804 2.778 1.00 55.90 398 GLU A CA 1
ATOM 2915 C C . GLU A 1 375 ? 57.669 87.815 3.818 1.00 49.26 398 GLU A C 1
ATOM 2916 O O . GLU A 1 375 ? 57.910 89.018 3.686 1.00 48.03 398 GLU A O 1
ATOM 2922 N N . LYS A 1 376 ? 57.001 87.315 4.855 1.00 42.15 399 LYS A N 1
ATOM 2923 C CA . LYS A 1 376 ? 56.483 88.149 5.935 1.00 49.14 399 LYS A CA 1
ATOM 2924 C C . LYS A 1 376 ? 57.596 88.638 6.851 1.00 52.54 399 LYS A C 1
ATOM 2925 O O . LYS A 1 376 ? 57.345 89.399 7.788 1.00 48.97 399 LYS A O 1
ATOM 2931 N N . ASP A 1 377 ? 58.821 88.192 6.594 1.00 49.60 400 ASP A N 1
ATOM 2932 C CA . ASP A 1 377 ? 59.936 88.517 7.474 1.00 44.26 400 ASP A CA 1
ATOM 2933 C C . ASP A 1 377 ? 60.964 89.445 6.837 1.00 35.88 400 ASP A C 1
ATOM 2934 O O . ASP A 1 377 ? 61.985 89.754 7.454 1.00 37.34 400 ASP A O 1
ATOM 2939 N N . ILE A 1 378 ? 60.690 89.894 5.615 1.00 30.97 401 ILE A N 1
ATOM 2940 C CA . ILE A 1 378 ? 61.616 90.767 4.892 1.00 36.04 401 ILE A CA 1
ATOM 2941 C C . ILE A 1 378 ? 61.958 92.038 5.666 1.00 42.66 401 ILE A C 1
ATOM 2942 O O . ILE A 1 378 ? 63.131 92.391 5.805 1.00 39.70 401 ILE A O 1
ATOM 2947 N N . GLU A 1 379 ? 60.934 92.718 6.172 1.00 37.33 402 GLU A N 1
ATOM 2948 C CA . GLU A 1 379 ? 61.147 93.965 6.893 1.00 33.83 402 GLU A CA 1
ATOM 2949 C C . GLU A 1 379 ? 61.953 93.743 8.166 1.00 24.83 402 GLU A C 1
ATOM 2950 O O . GLU A 1 379 ? 62.803 94.563 8.514 1.00 27.22 402 GLU A O 1
ATOM 2956 N N . THR A 1 380 ? 61.698 92.631 8.853 1.00 25.43 403 THR A N 1
ATOM 2957 C CA . THR A 1 380 ? 62.458 92.304 10.056 1.00 29.02 403 THR A CA 1
ATOM 2958 C C . THR A 1 380 ? 63.940 92.096 9.727 1.00 30.14 403 THR A C 1
ATOM 2959 O O . THR A 1 380 ? 64.819 92.575 10.446 1.00 31.60 403 THR A O 1
ATOM 2963 N N . VAL A 1 381 ? 64.210 91.398 8.626 1.00 30.09 404 VAL A N 1
ATOM 2964 C CA . VAL A 1 381 ? 65.584 91.167 8.187 1.00 26.56 404 VAL A CA 1
ATOM 2965 C C . VAL A 1 381 ? 66.290 92.483 7.878 1.00 26.30 404 VAL A C 1
ATOM 2966 O O . VAL A 1 381 ? 67.427 92.704 8.308 1.00 22.68 404 VAL A O 1
ATOM 2970 N N . ARG A 1 382 ? 65.612 93.363 7.148 1.00 24.84 405 ARG A N 1
ATOM 2971 C CA . ARG A 1 382 ? 66.185 94.664 6.805 1.00 31.55 405 ARG A CA 1
ATOM 2972 C C . ARG A 1 382 ? 66.483 95.487 8.056 1.00 31.68 405 ARG A C 1
ATOM 2973 O O . ARG A 1 382 ? 67.508 96.170 8.134 1.00 32.37 405 ARG A O 1
ATOM 2981 N N . SER A 1 383 ? 65.586 95.406 9.035 1.00 30.63 406 SER A N 1
ATOM 2982 C CA . SER A 1 383 ? 65.756 96.111 10.303 1.00 28.49 406 SER A CA 1
ATOM 2983 C C . SER A 1 383 ? 66.940 95.566 11.098 1.00 24.42 406 SER A C 1
ATOM 2984 O O . SER A 1 383 ? 67.727 96.333 11.645 1.00 27.53 406 SER A O 1
ATOM 2987 N N . LEU A 1 384 ? 67.064 94.242 11.159 1.00 25.47 407 LEU A N 1
ATOM 2988 C CA . LEU A 1 384 ? 68.176 93.604 11.860 1.00 29.20 407 LEU A CA 1
ATOM 2989 C C . LEU A 1 384 ? 69.522 93.988 11.260 1.00 27.97 407 LEU A C 1
ATOM 2990 O O . LEU A 1 384 ? 70.510 94.144 11.978 1.00 28.38 407 LEU A O 1
ATOM 2995 N N . ILE A 1 385 ? 69.556 94.130 9.940 1.00 27.59 408 ILE A N 1
ATOM 2996 C CA . ILE A 1 385 ? 70.772 94.547 9.254 1.00 26.11 408 ILE A CA 1
ATOM 2997 C C . ILE A 1 385 ? 71.175 95.950 9.708 1.00 28.65 408 ILE A C 1
ATOM 2998 O O . ILE A 1 385 ? 72.332 96.186 10.053 1.00 29.48 408 ILE A O 1
ATOM 3003 N N . ASP A 1 386 ? 70.217 96.872 9.742 1.00 26.74 409 ASP A N 1
ATOM 3004 C CA . ASP A 1 386 ? 70.510 98.230 10.193 1.00 31.33 409 ASP A CA 1
ATOM 3005 C C . ASP A 1 386 ? 70.869 98.277 11.675 1.00 26.68 409 ASP A C 1
ATOM 3006 O O . ASP A 1 386 ? 71.790 98.993 12.073 1.00 30.09 409 ASP A O 1
ATOM 3011 N N . ARG A 1 387 ? 70.152 97.513 12.494 1.00 28.24 410 ARG A N 1
ATOM 3012 C CA . ARG A 1 387 ? 70.443 97.475 13.927 1.00 30.07 410 ARG A CA 1
ATOM 3013 C C . ARG A 1 387 ? 71.843 96.918 14.199 1.00 31.12 410 ARG A C 1
ATOM 3014 O O . ARG A 1 387 ? 72.545 97.386 15.096 1.00 26.85 410 ARG A O 1
ATOM 3022 N N . THR A 1 388 ? 72.248 95.925 13.414 1.00 25.39 411 THR A N 1
ATOM 3023 C CA . THR A 1 388 ? 73.560 95.301 13.589 1.00 24.19 411 THR A CA 1
ATOM 3024 C C . THR A 1 388 ? 74.684 96.284 13.259 1.00 28.14 411 THR A C 1
ATOM 3025 O O . THR A 1 388 ? 75.690 96.359 13.968 1.00 29.84 411 THR A O 1
ATOM 3029 N N . ILE A 1 389 ? 74.502 97.037 12.178 1.00 23.31 412 ILE A N 1
ATOM 3030 C CA . ILE A 1 389 ? 75.458 98.065 11.781 1.00 25.16 412 ILE A CA 1
ATOM 3031 C C . ILE A 1 389 ? 75.669 99.105 12.881 1.00 29.44 412 ILE A C 1
ATOM 3032 O O . ILE A 1 389 ? 76.808 99.459 13.197 1.00 29.00 412 ILE A O 1
ATOM 3037 N N . ASP A 1 390 ? 74.573 99.590 13.461 1.00 28.36 413 ASP A N 1
ATOM 3038 C CA . ASP A 1 390 ? 74.645 100.580 14.535 1.00 34.71 413 ASP A CA 1
ATOM 3039 C C . ASP A 1 390 ? 75.401 100.024 15.732 1.00 32.39 413 ASP A C 1
ATOM 3040 O O . ASP A 1 390 ? 76.192 100.722 16.361 1.00 30.95 413 ASP A O 1
ATOM 3045 N N . GLU A 1 391 ? 75.152 98.756 16.038 1.00 29.60 414 GLU A N 1
ATOM 3046 C CA . GLU A 1 391 ? 75.772 98.105 17.187 1.00 32.66 414 GLU A CA 1
ATOM 3047 C C . GLU A 1 391 ? 77.281 97.929 17.001 1.00 35.02 414 GLU A C 1
ATOM 3048 O O . GLU A 1 391 ? 78.056 98.157 17.933 1.00 30.97 414 GLU A O 1
ATOM 3054 N N . VAL A 1 392 ? 77.690 97.529 15.797 1.00 29.73 415 VAL A N 1
ATOM 3055 C CA . VAL A 1 392 ? 79.110 97.395 15.472 1.00 27.07 415 VAL A CA 1
ATOM 3056 C C . VAL A 1 392 ? 79.824 98.746 15.572 1.00 26.27 415 VAL A C 1
ATOM 3057 O O . VAL A 1 392 ? 80.893 98.845 16.179 1.00 26.74 415 VAL A O 1
ATOM 3061 N N . VAL A 1 393 ? 79.226 99.779 14.981 1.00 26.34 416 VAL A N 1
ATOM 3062 C CA . VAL A 1 393 ? 79.742 101.141 15.106 1.00 30.59 416 VAL A CA 1
ATOM 3063 C C . VAL A 1 393 ? 79.984 101.497 16.577 1.00 33.07 416 VAL A C 1
ATOM 3064 O O . VAL A 1 393 ? 81.009 102.078 16.927 1.00 33.74 416 VAL A O 1
ATOM 3068 N N . GLU A 1 394 ? 79.051 101.110 17.440 1.00 30.84 417 GLU A N 1
ATOM 3069 C CA . GLU A 1 394 ? 79.127 101.464 18.856 1.00 39.52 417 GLU A CA 1
ATOM 3070 C C . GLU A 1 394 ? 80.110 100.620 19.657 1.00 40.92 417 GLU A C 1
ATOM 3071 O O . GLU A 1 394 ? 80.800 101.138 20.531 1.00 43.56 417 GLU A O 1
ATOM 3077 N N . LYS A 1 395 ? 80.171 99.323 19.370 1.00 37.64 418 LYS A N 1
ATOM 3078 C CA . LYS A 1 395 ? 80.950 98.414 20.210 1.00 37.51 418 LYS A CA 1
ATOM 3079 C C . LYS A 1 395 ? 82.214 97.857 19.560 1.00 39.02 418 LYS A C 1
ATOM 3080 O O . LYS A 1 395 ? 83.104 97.366 20.255 1.00 41.70 418 LYS A O 1
ATOM 3086 N N . GLY A 1 396 ? 82.296 97.934 18.234 1.00 36.57 419 GLY A N 1
ATOM 3087 C CA . GLY A 1 396 ? 83.447 97.405 17.523 1.00 32.82 419 GLY A CA 1
ATOM 3088 C C . GLY A 1 396 ? 83.516 95.893 17.572 1.00 35.99 419 GLY A C 1
ATOM 3089 O O . GLY A 1 396 ? 82.495 95.229 17.752 1.00 37.19 419 GLY A O 1
ATOM 3090 N N . PHE A 1 397 ? 84.723 95.348 17.426 1.00 33.91 420 PHE A N 1
ATOM 3091 C CA . PHE A 1 397 ? 84.901 93.899 17.349 1.00 36.04 420 PHE A CA 1
ATOM 3092 C C . PHE A 1 397 ? 85.725 93.333 18.500 1.00 38.34 420 PHE A C 1
ATOM 3093 O O . PHE A 1 397 ? 86.579 94.017 19.065 1.00 36.13 420 PHE A O 1
ATOM 3101 N N . GLU A 1 398 ? 85.470 92.068 18.826 1.00 41.40 421 GLU A N 1
ATOM 3102 C CA . GLU A 1 398 ? 86.252 91.348 19.827 1.00 46.78 421 GLU A CA 1
ATOM 3103 C C . GLU A 1 398 ? 87.685 91.195 19.325 1.00 48.09 421 GLU A C 1
ATOM 3104 O O . GLU A 1 398 ? 87.908 90.848 18.162 1.00 46.79 421 GLU A O 1
ATOM 3110 N N . ASP A 1 399 ? 88.657 91.455 20.192 1.00 46.32 422 ASP A N 1
ATOM 3111 C CA . ASP A 1 399 ? 90.059 91.443 19.778 1.00 48.75 422 ASP A CA 1
ATOM 3112 C C . ASP A 1 399 ? 90.557 90.056 19.373 1.00 40.70 422 ASP A C 1
ATOM 3113 O O . ASP A 1 399 ? 91.394 89.930 18.478 1.00 34.15 422 ASP A O 1
ATOM 3118 N N . ASP A 1 400 ? 90.047 89.014 20.022 1.00 33.99 423 ASP A N 1
ATOM 3119 C CA . ASP A 1 400 ? 90.498 87.663 19.704 1.00 37.08 423 ASP A CA 1
ATOM 3120 C C . ASP A 1 400 ? 89.978 87.199 18.342 1.00 30.64 423 ASP A C 1
ATOM 3121 O O . ASP A 1 400 ? 90.583 86.333 17.711 1.00 35.42 423 ASP A O 1
ATOM 3126 N N . ARG A 1 401 ? 88.865 87.774 17.888 1.00 30.52 424 ARG A N 1
ATOM 3127 C CA . ARG A 1 401 ? 88.372 87.487 16.538 1.00 34.47 424 ARG A CA 1
ATOM 3128 C C . ARG A 1 401 ? 89.281 88.112 15.489 1.00 31.57 424 ARG A C 1
ATOM 3129 O O . ARG A 1 401 ? 89.522 87.525 14.434 1.00 31.74 424 ARG A O 1
ATOM 3137 N N . ILE A 1 402 ? 89.790 89.304 15.786 1.00 30.58 425 ILE A N 1
ATOM 3138 C CA . ILE A 1 402 ? 90.731 89.965 14.892 1.00 32.87 425 ILE A CA 1
ATOM 3139 C C . ILE A 1 402 ? 92.028 89.167 14.806 1.00 26.25 425 ILE A C 1
ATOM 3140 O O . ILE A 1 402 ? 92.584 88.982 13.720 1.00 24.72 425 ILE A O 1
ATOM 3145 N N . GLU A 1 403 ? 92.504 88.680 15.948 1.00 23.73 426 GLU A N 1
ATOM 3146 C CA . GLU A 1 403 ? 93.686 87.822 15.956 1.00 25.87 426 GLU A CA 1
ATOM 3147 C C . GLU A 1 403 ? 93.431 86.561 15.134 1.00 21.07 426 GLU A C 1
ATOM 3148 O O . GLU A 1 403 ? 94.296 86.129 14.385 1.00 23.00 426 GLU A O 1
ATOM 3154 N N . ALA A 1 404 ? 92.233 85.990 15.259 1.00 23.52 427 ALA A N 1
ATOM 3155 C CA . ALA A 1 404 ? 91.892 84.787 14.504 1.00 26.79 427 ALA A CA 1
ATOM 3156 C C . ALA A 1 404 ? 91.957 85.035 12.996 1.00 27.26 427 ALA A C 1
ATOM 3157 O O . ALA A 1 404 ? 92.440 84.190 12.239 1.00 25.28 427 ALA A O 1
ATOM 3159 N N . LEU A 1 405 ? 91.476 86.200 12.566 1.00 29.55 428 LEU A N 1
ATOM 3160 C CA . LEU A 1 405 ? 91.489 86.561 11.148 1.00 28.65 428 LEU A CA 1
ATOM 3161 C C . LEU A 1 405 ? 92.912 86.734 10.609 1.00 28.80 428 LEU A C 1
ATOM 3162 O O . LEU A 1 405 ? 93.244 86.234 9.530 1.00 23.87 428 LEU A O 1
ATOM 3167 N N . LEU A 1 406 ? 93.750 87.441 11.362 1.00 26.41 429 LEU A N 1
ATOM 3168 C CA . LEU A 1 406 ? 95.145 87.611 10.980 1.00 25.79 429 LEU A CA 1
ATOM 3169 C C . LEU A 1 406 ? 95.869 86.268 10.973 1.00 27.48 429 LEU A C 1
ATOM 3170 O O . LEU A 1 406 ? 96.750 86.038 10.146 1.00 28.21 429 LEU A O 1
ATOM 3175 N N . HIS A 1 407 ? 95.489 85.382 11.889 1.00 25.95 430 HIS A N 1
ATOM 3176 C CA . HIS A 1 407 ? 96.022 84.022 11.900 1.00 24.34 430 HIS A CA 1
ATOM 3177 C C . HIS A 1 407 ? 95.610 83.268 10.639 1.00 25.22 430 HIS A C 1
ATOM 3178 O O . HIS A 1 407 ? 96.420 82.558 10.043 1.00 26.81 430 HIS A O 1
ATOM 3196 N N . ILE A 1 409 ? 94.931 84.511 7.738 1.00 25.39 432 ILE A N 1
ATOM 3197 C CA . ILE A 1 409 ? 95.704 85.034 6.613 1.00 33.34 432 ILE A CA 1
ATOM 3198 C C . ILE A 1 409 ? 97.133 84.477 6.599 1.00 31.96 432 ILE A C 1
ATOM 3199 O O . ILE A 1 409 ? 97.680 84.196 5.535 1.00 30.26 432 ILE A O 1
ATOM 3204 N N . GLU A 1 410 ? 97.728 84.310 7.779 1.00 28.22 433 GLU A N 1
ATOM 3205 C CA . GLU A 1 410 ? 99.054 83.703 7.879 1.00 31.53 433 GLU A CA 1
ATOM 3206 C C . GLU A 1 410 ? 99.034 82.300 7.284 1.00 28.28 433 GLU A C 1
ATOM 3207 O O . GLU A 1 410 ? 99.953 81.900 6.570 1.00 24.00 433 GLU A O 1
ATOM 3213 N N . ILE A 1 411 ? 97.975 81.555 7.577 1.00 26.00 434 ILE A N 1
ATOM 3214 C CA . ILE A 1 411 ? 97.843 80.205 7.043 1.00 28.26 434 ILE A CA 1
ATOM 3215 C C . ILE A 1 411 ? 97.714 80.226 5.525 1.00 31.12 434 ILE A C 1
ATOM 3216 O O . ILE A 1 411 ? 98.346 79.424 4.834 1.00 31.35 434 ILE A O 1
ATOM 3221 N N . GLN A 1 412 ? 96.925 81.163 5.007 1.00 25.14 435 GLN A N 1
ATOM 3222 C CA . GLN A 1 412 ? 96.769 81.303 3.561 1.00 34.07 435 GLN A CA 1
ATOM 3223 C C . GLN A 1 412 ? 98.087 81.702 2.905 1.00 35.00 435 GLN A C 1
ATOM 3224 O O . GLN A 1 412 ? 98.355 81.329 1.763 1.00 33.95 435 GLN A O 1
ATOM 3230 N N . MET A 1 413 ? 98.913 82.453 3.629 1.00 32.90 436 MET A N 1
ATOM 3231 C CA . MET A 1 413 ? 100.217 82.855 3.110 1.00 34.00 436 MET A CA 1
ATOM 3232 C C . MET A 1 413 ? 101.217 81.702 3.092 1.00 30.99 436 MET A C 1
ATOM 3233 O O . MET A 1 413 ? 102.007 81.578 2.156 1.00 34.12 436 MET A O 1
ATOM 3248 N N . HIS A 1 415 ? 100.592 78.239 3.453 1.00 27.41 438 HIS A N 1
ATOM 3249 C CA . HIS A 1 415 ? 100.180 76.992 2.811 1.00 29.79 438 HIS A CA 1
ATOM 3250 C C . HIS A 1 415 ? 100.671 76.902 1.366 1.00 29.38 438 HIS A C 1
ATOM 3251 O O . HIS A 1 415 ? 100.483 77.830 0.580 1.00 31.61 438 HIS A O 1
ATOM 3258 N N . GLN A 1 416 ? 101.294 75.780 1.020 1.00 28.76 439 GLN A N 1
ATOM 3259 C CA . GLN A 1 416 ? 101.802 75.565 -0.333 1.00 26.47 439 GLN A CA 1
ATOM 3260 C C . GLN A 1 416 ? 100.763 74.883 -1.212 1.00 30.27 439 GLN A C 1
ATOM 3261 O O . GLN A 1 416 ? 100.362 73.755 -0.935 1.00 29.05 439 GLN A O 1
ATOM 3267 N N . SER A 1 417 ? 100.334 75.559 -2.274 1.00 27.39 440 SER A N 1
ATOM 3268 C CA . SER A 1 417 ? 99.392 74.959 -3.219 1.00 26.41 440 SER A CA 1
ATOM 3269 C C . SER A 1 417 ? 100.096 74.629 -4.537 1.00 30.01 440 SER A C 1
ATOM 3270 O O . SER A 1 417 ? 101.187 75.134 -4.802 1.00 31.65 440 SER A O 1
ATOM 3273 N N . THR A 1 418 ? 99.482 73.777 -5.356 1.00 25.40 441 THR A N 1
ATOM 3274 C CA . THR A 1 418 ? 100.074 73.388 -6.637 1.00 32.02 441 THR A CA 1
ATOM 3275 C C . THR A 1 418 ? 99.687 74.336 -7.760 1.00 36.75 441 THR A C 1
ATOM 3276 O O . THR A 1 418 ? 100.176 74.208 -8.883 1.00 40.20 441 THR A O 1
ATOM 3280 N N . SER A 1 419 ? 98.797 75.275 -7.460 1.00 29.92 442 SER A N 1
ATOM 3281 C CA . SER A 1 419 ? 98.290 76.187 -8.477 1.00 35.10 442 SER A CA 1
ATOM 3282 C C . SER A 1 419 ? 98.485 77.641 -8.063 1.00 28.58 442 SER A C 1
ATOM 3283 O O . SER A 1 419 ? 97.578 78.461 -8.195 1.00 28.74 442 SER A O 1
ATOM 3286 N N . PHE A 1 420 ? 99.676 77.962 -7.572 1.00 24.46 443 PHE A N 1
ATOM 3287 C CA . PHE A 1 420 ? 99.958 79.309 -7.087 1.00 27.06 443 PHE A CA 1
ATOM 3288 C C . PHE A 1 420 ? 99.888 80.363 -8.197 1.00 25.77 443 PHE A C 1
ATOM 3289 O O . PHE A 1 420 ? 99.345 81.449 -7.990 1.00 21.11 443 PHE A O 1
ATOM 3297 N N . GLY A 1 421 ? 100.438 80.045 -9.368 1.00 21.17 444 GLY A N 1
ATOM 3298 C CA . GLY A 1 421 ? 100.400 80.963 -10.495 1.00 26.80 444 GLY A CA 1
ATOM 3299 C C . GLY A 1 421 ? 98.983 81.351 -10.884 1.00 24.62 444 GLY A C 1
ATOM 3300 O O . GLY A 1 421 ? 98.673 82.532 -11.076 1.00 21.43 444 GLY A O 1
ATOM 3301 N N . LEU A 1 422 ? 98.111 80.357 -10.989 1.00 20.28 445 LEU A N 1
ATOM 3302 C CA . LEU A 1 422 ? 96.709 80.616 -11.299 1.00 23.44 445 LEU A CA 1
ATOM 3303 C C . LEU A 1 422 ? 96.019 81.449 -10.218 1.00 24.46 445 LEU A C 1
ATOM 3304 O O . LEU A 1 422 ? 95.239 82.356 -10.529 1.00 21.51 445 LEU A O 1
ATOM 3309 N N . MET A 1 423 ? 96.297 81.144 -8.953 1.00 19.57 446 MET A N 1
ATOM 3310 C CA . MET A 1 423 ? 95.705 81.901 -7.845 1.00 25.52 446 MET A CA 1
ATOM 3311 C C . MET A 1 423 ? 96.135 83.361 -7.901 1.00 21.56 446 MET A C 1
ATOM 3312 O O . MET A 1 423 ? 95.339 84.265 -7.651 1.00 20.82 446 MET A O 1
ATOM 3317 N N . LEU A 1 424 ? 97.403 83.581 -8.228 1.00 19.56 447 LEU A N 1
ATOM 3318 C CA . LEU A 1 424 ? 97.965 84.924 -8.222 1.00 20.51 447 LEU A CA 1
ATOM 3319 C C . LEU A 1 424 ? 97.423 85.787 -9.365 1.00 26.20 447 LEU A C 1
ATOM 3320 O O . LEU A 1 424 ? 97.028 86.932 -9.138 1.00 21.11 447 LEU A O 1
ATOM 3325 N N . THR A 1 425 ? 97.390 85.249 -10.585 1.00 24.94 448 THR A N 1
ATOM 3326 C CA . THR A 1 425 ? 96.882 86.034 -11.709 1.00 21.19 448 THR A CA 1
ATOM 3327 C C . THR A 1 425 ? 95.389 86.336 -11.540 1.00 23.71 448 THR A C 1
ATOM 3328 O O . THR A 1 425 ? 94.924 87.419 -11.896 1.00 21.35 448 THR A O 1
ATOM 3332 N N . SER A 1 426 ? 94.645 85.394 -10.967 1.00 18.52 449 SER A N 1
ATOM 3333 C CA . SER A 1 426 ? 93.217 85.602 -10.740 1.00 18.39 449 SER A CA 1
ATOM 3334 C C . SER A 1 426 ? 92.987 86.652 -9.652 1.00 20.16 449 SER A C 1
ATOM 3335 O O . SER A 1 426 ? 92.035 87.427 -9.716 1.00 25.23 449 SER A O 1
ATOM 3338 N N . TYR A 1 427 ? 93.874 86.668 -8.661 1.00 21.50 450 TYR A N 1
ATOM 3339 C CA . TYR A 1 427 ? 93.777 87.578 -7.519 1.00 24.61 450 TYR A CA 1
ATOM 3340 C C . TYR A 1 427 ? 94.080 89.031 -7.901 1.00 23.34 450 TYR A C 1
ATOM 3341 O O . TYR A 1 427 ? 93.423 89.952 -7.424 1.00 20.61 450 TYR A O 1
ATOM 3350 N N . ILE A 1 428 ? 95.077 89.233 -8.758 1.00 18.72 451 ILE A N 1
ATOM 3351 C CA . ILE A 1 428 ? 95.460 90.586 -9.170 1.00 22.83 451 ILE A CA 1
ATOM 3352 C C . ILE A 1 428 ? 94.671 91.119 -10.364 1.00 23.66 451 ILE A C 1
ATOM 3353 O O . ILE A 1 428 ? 94.760 92.306 -10.678 1.00 23.84 451 ILE A O 1
ATOM 3358 N N . ALA A 1 429 ? 93.909 90.251 -11.032 1.00 17.32 452 ALA A N 1
ATOM 3359 C CA . ALA A 1 429 ? 93.271 90.612 -12.303 1.00 18.29 452 ALA A CA 1
ATOM 3360 C C . ALA A 1 429 ? 92.438 91.903 -12.278 1.00 24.42 452 ALA A C 1
ATOM 3361 O O . ALA A 1 429 ? 92.655 92.794 -13.100 1.00 23.51 452 ALA A O 1
ATOM 3363 N N . SER A 1 430 ? 91.482 92.002 -11.358 1.00 22.16 453 SER A N 1
ATOM 3364 C CA . SER A 1 430 ? 90.564 93.146 -11.369 1.00 24.02 453 SER A CA 1
ATOM 3365 C C . SER A 1 430 ? 91.238 94.482 -11.028 1.00 22.73 453 SER A C 1
ATOM 3366 O O . SER A 1 430 ? 90.905 95.512 -11.612 1.00 23.10 453 SER A O 1
ATOM 3369 N N . CYS A 1 431 ? 92.176 94.465 -10.087 1.00 21.43 454 CYS A N 1
ATOM 3370 C CA . CYS A 1 431 ? 92.917 95.674 -9.725 1.00 28.47 454 CYS A CA 1
ATOM 3371 C C . CYS A 1 431 ? 93.780 96.133 -10.898 1.00 31.41 454 CYS A C 1
ATOM 3372 O O . CYS A 1 431 ? 93.841 97.322 -11.229 1.00 28.45 454 CYS A O 1
ATOM 3375 N N . TRP A 1 432 ? 94.432 95.169 -11.535 1.00 22.65 455 TRP A N 1
ATOM 3376 C CA . TRP A 1 432 ? 95.290 95.434 -12.681 1.00 23.69 455 TRP A CA 1
ATOM 3377 C C . TRP A 1 432 ? 94.463 95.932 -13.851 1.00 28.45 455 TRP A C 1
ATOM 3378 O O . TRP A 1 432 ? 94.918 96.775 -14.631 1.00 26.13 455 TRP A O 1
ATOM 3389 N N . ASN A 1 433 ? 93.249 95.400 -13.974 1.00 19.28 456 ASN A N 1
ATOM 3390 C CA . ASN A 1 433 ? 92.350 95.780 -15.055 1.00 21.92 456 ASN A CA 1
ATOM 3391 C C . ASN A 1 433 ? 92.116 97.286 -15.084 1.00 26.11 456 ASN A C 1
ATOM 3392 O O . ASN A 1 433 ? 91.956 97.881 -16.148 1.00 26.56 456 ASN A O 1
ATOM 3397 N N . HIS A 1 434 ? 92.093 97.898 -13.904 1.00 25.92 457 HIS A N 1
ATOM 3398 C CA . HIS A 1 434 ? 91.836 99.330 -13.803 1.00 28.35 457 HIS A CA 1
ATOM 3399 C C . HIS A 1 434 ? 93.101 100.112 -13.497 1.00 29.63 457 HIS A C 1
ATOM 3400 O O . HIS A 1 434 ? 93.066 101.118 -12.795 1.00 31.29 457 HIS A O 1
ATOM 3407 N N . ASP A 1 435 ? 94.217 99.623 -14.033 1.00 28.28 458 ASP A N 1
ATOM 3408 C CA . ASP A 1 435 ? 95.499 100.319 -13.967 1.00 33.95 458 ASP A CA 1
ATOM 3409 C C . ASP A 1 435 ? 96.027 100.481 -12.536 1.00 36.50 458 ASP A C 1
ATOM 3410 O O . ASP A 1 435 ? 96.807 101.388 -12.240 1.00 36.11 458 ASP A O 1
ATOM 3415 N N . GLY A 1 436 ? 95.607 99.586 -11.651 1.00 29.30 459 GLY A N 1
ATOM 3416 C CA . GLY A 1 436 ? 96.177 99.536 -10.316 1.00 25.46 459 GLY A CA 1
ATOM 3417 C C . GLY A 1 436 ? 97.525 98.846 -10.371 1.00 31.49 459 GLY A C 1
ATOM 3418 O O . GLY A 1 436 ? 97.940 98.374 -11.433 1.00 32.29 459 GLY A O 1
ATOM 3419 N N . ASP A 1 437 ? 98.212 98.781 -9.234 1.00 27.38 460 ASP A N 1
ATOM 3420 C CA . ASP A 1 437 ? 99.541 98.179 -9.190 1.00 31.88 460 ASP A CA 1
ATOM 3421 C C . ASP A 1 437 ? 99.483 96.816 -8.520 1.00 31.68 460 ASP A C 1
ATOM 3422 O O . ASP A 1 437 ? 99.400 96.731 -7.299 1.00 30.96 460 ASP A O 1
ATOM 3427 N N . PRO A 1 438 ? 99.557 95.743 -9.324 1.00 30.93 461 PRO A N 1
ATOM 3428 C CA . PRO A 1 438 ? 99.413 94.368 -8.829 1.00 29.03 461 PRO A CA 1
ATOM 3429 C C . PRO A 1 438 ? 100.476 93.988 -7.802 1.00 27.23 461 PRO A C 1
ATOM 3430 O O . PRO A 1 438 ? 100.222 93.123 -6.964 1.00 28.90 461 PRO A O 1
ATOM 3434 N N . VAL A 1 439 ? 101.646 94.619 -7.865 1.00 28.46 462 VAL A N 1
ATOM 3435 C CA . VAL A 1 439 ? 102.729 94.305 -6.933 1.00 28.87 462 VAL A CA 1
ATOM 3436 C C . VAL A 1 439 ? 102.364 94.663 -5.485 1.00 29.34 462 VAL A C 1
ATOM 3437 O O . VAL A 1 439 ? 102.719 93.937 -4.551 1.00 31.85 462 VAL A O 1
ATOM 3441 N N . GLU A 1 440 ? 101.630 95.758 -5.300 1.00 27.97 463 GLU A N 1
ATOM 3442 C CA . GLU A 1 440 ? 101.149 96.123 -3.966 1.00 34.24 463 GLU A CA 1
ATOM 3443 C C . GLU A 1 440 ? 100.250 95.043 -3.365 1.00 35.04 463 GLU A C 1
ATOM 3444 O O . GLU A 1 440 ? 100.224 94.860 -2.151 1.00 31.42 463 GLU A O 1
ATOM 3450 N N . LEU A 1 441 ? 99.526 94.322 -4.218 1.00 30.28 464 LEU A N 1
ATOM 3451 C CA . LEU A 1 441 ? 98.653 93.235 -3.767 1.00 29.13 464 LEU A CA 1
ATOM 3452 C C . LEU A 1 441 ? 99.457 92.042 -3.269 1.00 31.95 464 LEU A C 1
ATOM 3453 O O . LEU A 1 441 ? 98.958 91.226 -2.496 1.00 34.70 464 LEU A O 1
ATOM 3458 N N . LEU A 1 442 ? 100.700 91.934 -3.723 1.00 25.64 465 LEU A N 1
ATOM 3459 C CA . LEU A 1 442 ? 101.551 90.812 -3.337 1.00 34.19 465 LEU A CA 1
ATOM 3460 C C . LEU A 1 442 ? 102.264 91.077 -2.014 1.00 33.24 465 LEU A C 1
ATOM 3461 O O . LEU A 1 442 ? 102.783 90.154 -1.386 1.00 31.84 465 LEU A O 1
ATOM 3477 N N . LEU A 1 444 ? 101.711 91.332 1.102 1.00 35.39 467 LEU A N 1
ATOM 3478 C CA . LEU A 1 444 ? 100.822 91.025 2.216 1.00 40.59 467 LEU A CA 1
ATOM 3479 C C . LEU A 1 444 ? 101.431 91.390 3.568 1.00 43.26 467 LEU A C 1
ATOM 3480 O O . LEU A 1 444 ? 100.731 91.888 4.450 1.00 42.12 467 LEU A O 1
ATOM 3485 N N . GLY A 1 445 ? 102.727 91.130 3.730 1.00 40.42 468 GLY A N 1
ATOM 3486 C CA . GLY A 1 445 ? 103.419 91.434 4.973 1.00 36.42 468 GLY A CA 1
ATOM 3487 C C . GLY A 1 445 ? 103.295 92.900 5.337 1.00 35.65 468 GLY A C 1
ATOM 3488 O O . GLY A 1 445 ? 102.989 93.247 6.479 1.00 39.12 468 GLY A O 1
ATOM 3489 N N . ASN A 1 446 ? 103.524 93.767 4.356 1.00 34.00 469 ASN A N 1
ATOM 3490 C CA . ASN A 1 446 ? 103.338 95.197 4.554 1.00 36.59 469 ASN A CA 1
ATOM 3491 C C . ASN A 1 446 ? 101.897 95.525 4.926 1.00 37.95 469 ASN A C 1
ATOM 3492 O O . ASN A 1 446 ? 101.651 96.265 5.876 1.00 35.98 469 ASN A O 1
ATOM 3497 N N . GLN A 1 447 ? 100.950 94.969 4.174 1.00 33.02 470 GLN A N 1
ATOM 3498 C CA . GLN A 1 447 ? 99.532 95.237 4.406 1.00 33.11 470 GLN A CA 1
ATOM 3499 C C . GLN A 1 447 ? 99.101 94.811 5.804 1.00 31.70 470 GLN A C 1
ATOM 3500 O O . GLN A 1 447 ? 98.376 95.540 6.491 1.00 29.25 470 GLN A O 1
ATOM 3506 N N . LEU A 1 448 ? 99.547 93.632 6.224 1.00 28.26 471 LEU A N 1
ATOM 3507 C CA . LEU A 1 448 ? 99.247 93.146 7.565 1.00 33.22 471 LEU A CA 1
ATOM 3508 C C . LEU A 1 448 ? 99.829 94.071 8.631 1.00 36.37 471 LEU A C 1
ATOM 3509 O O . LEU A 1 448 ? 99.134 94.458 9.572 1.00 33.99 471 LEU A O 1
ATOM 3514 N N . ALA A 1 449 ? 101.100 94.434 8.473 1.00 39.49 472 ALA A N 1
ATOM 3515 C CA . ALA A 1 449 ? 101.771 95.302 9.436 1.00 37.48 472 ALA A CA 1
ATOM 3516 C C . ALA A 1 449 ? 101.109 96.673 9.511 1.00 36.08 472 ALA A C 1
ATOM 3517 O O . ALA A 1 449 ? 100.946 97.228 10.598 1.00 42.17 472 ALA A O 1
ATOM 3519 N N . LYS A 1 450 ? 100.722 97.219 8.362 1.00 29.57 473 LYS A N 1
ATOM 3520 C CA . LYS A 1 450 ? 100.041 98.508 8.360 1.00 36.16 473 LYS A CA 1
ATOM 3521 C C . LYS A 1 450 ? 98.651 98.407 8.995 1.00 38.64 473 LYS A C 1
ATOM 3522 O O . LYS A 1 450 ? 98.228 99.313 9.715 1.00 43.07 473 LYS A O 1
ATOM 3528 N N . PHE A 1 451 ? 97.949 97.307 8.730 1.00 34.75 474 PHE A N 1
ATOM 3529 C CA . PHE A 1 451 ? 96.640 97.062 9.344 1.00 33.10 474 PHE A CA 1
ATOM 3530 C C . PHE A 1 451 ? 96.763 97.007 10.866 1.00 33.32 474 PHE A C 1
ATOM 3531 O O . PHE A 1 451 ? 95.958 97.607 11.587 1.00 33.15 474 PHE A O 1
ATOM 3539 N N . ARG A 1 452 ? 97.773 96.284 11.347 1.00 32.17 475 ARG A N 1
ATOM 3540 C CA . ARG A 1 452 ? 98.035 96.174 12.783 1.00 35.73 475 ARG A CA 1
ATOM 3541 C C . ARG A 1 452 ? 98.377 97.523 13.398 1.00 39.08 475 ARG A C 1
ATOM 3542 O O . ARG A 1 452 ? 97.891 97.860 14.482 1.00 38.67 475 ARG A O 1
ATOM 3550 N N . GLN A 1 453 ? 99.212 98.292 12.706 1.00 34.41 476 GLN A N 1
ATOM 3551 C CA . GLN A 1 453 ? 99.613 99.609 13.184 1.00 41.39 476 GLN A CA 1
ATOM 3552 C C . GLN A 1 453 ? 98.419 100.556 13.251 1.00 43.61 476 GLN A C 1
ATOM 3553 O O . GLN A 1 453 ? 98.375 101.458 14.087 1.00 44.11 476 GLN A O 1
ATOM 3568 N N . LEU A 1 455 ? 95.365 99.604 13.925 1.00 39.93 478 LEU A N 1
ATOM 3569 C CA . LEU A 1 455 ? 94.577 99.196 15.082 1.00 40.88 478 LEU A CA 1
ATOM 3570 C C . LEU A 1 455 ? 95.188 99.722 16.376 1.00 44.59 478 LEU A C 1
ATOM 3571 O O . LEU A 1 455 ? 94.473 100.136 17.288 1.00 41.89 478 LEU A O 1
ATOM 3576 N N . GLN A 1 456 ? 96.515 99.704 16.448 1.00 47.80 479 GLN A N 1
ATOM 3577 C CA . GLN A 1 456 ? 97.226 100.184 17.630 1.00 51.03 479 GLN A CA 1
ATOM 3578 C C . GLN A 1 456 ? 97.087 101.696 17.803 1.00 47.93 479 GLN A C 1
ATOM 3579 O O . GLN A 1 456 ? 96.923 102.187 18.920 1.00 50.48 479 GLN A O 1
ATOM 3585 N N . GLU A 1 457 ? 97.141 102.429 16.695 1.00 44.19 480 GLU A N 1
ATOM 3586 C CA . GLU A 1 457 ? 97.123 103.892 16.750 1.00 47.55 480 GLU A CA 1
ATOM 3587 C C . GLU A 1 457 ? 95.721 104.481 16.899 1.00 47.21 480 GLU A C 1
ATOM 3588 O O . GLU A 1 457 ? 95.553 105.533 17.513 1.00 49.39 480 GLU A O 1
ATOM 3594 N N . ASN A 1 458 ? 94.721 103.812 16.330 1.00 42.80 481 ASN A N 1
ATOM 3595 C CA . ASN A 1 458 ? 93.331 104.236 16.494 1.00 40.78 481 ASN A CA 1
ATOM 3596 C C . ASN A 1 458 ? 92.441 103.082 16.954 1.00 44.26 481 ASN A C 1
ATOM 3597 O O . ASN A 1 458 ? 92.104 102.197 16.169 1.00 38.54 481 ASN A O 1
ATOM 3602 N N . PRO A 1 459 ? 92.040 103.102 18.233 1.00 51.40 482 PRO A N 1
ATOM 3603 C CA . PRO A 1 459 ? 91.210 102.033 18.801 1.00 52.81 482 PRO A CA 1
ATOM 3604 C C . PRO A 1 459 ? 89.784 102.028 18.248 1.00 49.72 482 PRO A C 1
ATOM 3605 O O . PRO A 1 459 ? 89.029 101.095 18.521 1.00 55.36 482 PRO A O 1
ATOM 3609 N N . LYS A 1 460 ? 89.421 103.053 17.483 1.00 40.66 483 LYS A N 1
ATOM 3610 C CA . LYS A 1 460 ? 88.094 103.113 16.874 1.00 43.98 483 LYS A CA 1
ATOM 3611 C C . LYS A 1 460 ? 88.181 103.064 15.351 1.00 43.90 483 LYS A C 1
ATOM 3612 O O . LYS A 1 460 ? 87.237 103.430 14.652 1.00 42.92 483 LYS A O 1
ATOM 3618 N N . PHE A 1 461 ? 89.322 102.596 14.853 1.00 42.04 484 PHE A N 1
ATOM 3619 C CA . PHE A 1 461 ? 89.588 102.502 13.418 1.00 40.05 484 PHE A CA 1
ATOM 3620 C C . PHE A 1 461 ? 88.497 101.757 12.639 1.00 34.62 484 PHE A C 1
ATOM 3621 O O . PHE A 1 461 ? 87.912 102.302 11.701 1.00 31.80 484 PHE A O 1
ATOM 3629 N N . LEU A 1 462 ? 88.213 100.521 13.039 1.00 33.48 485 LEU A N 1
ATOM 3630 C CA . LEU A 1 462 ? 87.239 99.701 12.324 1.00 34.04 485 LEU A CA 1
ATOM 3631 C C . LEU A 1 462 ? 85.807 100.231 12.470 1.00 32.01 485 LEU A C 1
ATOM 3632 O O . LEU A 1 462 ? 85.000 100.124 11.543 1.00 34.22 485 LEU A O 1
ATOM 3637 N N . GLN A 1 463 ? 85.500 100.812 13.628 1.00 33.74 486 GLN A N 1
ATOM 3638 C CA . GLN A 1 463 ? 84.183 101.398 13.871 1.00 28.49 486 GLN A CA 1
ATOM 3639 C C . GLN A 1 463 ? 83.935 102.585 12.945 1.00 27.23 486 GLN A C 1
ATOM 3640 O O . GLN A 1 463 ? 82.844 102.732 12.391 1.00 29.88 486 GLN A O 1
ATOM 3646 N N . GLU A 1 464 ? 84.955 103.420 12.772 1.00 30.86 487 GLU A N 1
ATOM 3647 C CA . GLU A 1 464 ? 84.873 104.565 11.868 1.00 35.83 487 GLU A CA 1
ATOM 3648 C C . GLU A 1 464 ? 84.661 104.121 10.425 1.00 33.41 487 GLU A C 1
ATOM 3649 O O . GLU A 1 464 ? 83.962 104.788 9.661 1.00 31.71 487 GLU A O 1
ATOM 3666 N N . VAL A 1 466 ? 83.139 101.283 9.457 1.00 31.69 489 VAL A N 1
ATOM 3667 C CA . VAL A 1 466 ? 81.762 100.806 9.386 1.00 32.70 489 VAL A CA 1
ATOM 3668 C C . VAL A 1 466 ? 80.794 101.982 9.329 1.00 32.70 489 VAL A C 1
ATOM 3669 O O . VAL A 1 466 ? 79.848 101.988 8.535 1.00 30.86 489 VAL A O 1
ATOM 3673 N N . LYS A 1 467 ? 81.045 102.989 10.161 1.00 34.35 490 LYS A N 1
ATOM 3674 C CA . LYS A 1 467 ? 80.209 104.185 10.180 1.00 32.85 490 LYS A CA 1
ATOM 3675 C C . LYS A 1 467 ? 80.239 104.901 8.826 1.00 30.61 490 LYS A C 1
ATOM 3676 O O . LYS A 1 467 ? 79.203 105.321 8.311 1.00 34.80 490 LYS A O 1
ATOM 3682 N N . GLN A 1 468 ? 81.425 105.014 8.240 1.00 30.77 491 GLN A N 1
ATOM 3683 C CA . GLN A 1 468 ? 81.582 105.711 6.966 1.00 35.31 491 GLN A CA 1
ATOM 3684 C C . GLN A 1 468 ? 80.991 104.963 5.765 1.00 38.03 491 GLN A C 1
ATOM 3685 O O . GLN A 1 468 ? 80.317 105.566 4.925 1.00 33.48 491 GLN A O 1
ATOM 3691 N N . TYR A 1 469 ? 81.239 103.659 5.677 1.00 30.96 492 TYR A N 1
ATOM 3692 C CA . TYR A 1 469 ? 80.867 102.914 4.474 1.00 30.10 492 TYR A CA 1
ATOM 3693 C C . TYR A 1 469 ? 79.526 102.193 4.562 1.00 27.45 492 TYR A C 1
ATOM 3694 O O . TYR A 1 469 ? 78.986 101.758 3.547 1.00 29.94 492 TYR A O 1
ATOM 3703 N N . PHE A 1 470 ? 78.988 102.064 5.768 1.00 24.37 493 PHE A N 1
ATOM 3704 C CA . PHE A 1 470 ? 77.727 101.354 5.945 1.00 29.08 493 PHE A CA 1
ATOM 3705 C C . PHE A 1 470 ? 76.629 102.268 6.473 1.00 35.00 493 PHE A C 1
ATOM 3706 O O . PHE A 1 470 ? 75.556 102.360 5.880 1.00 46.23 493 PHE A O 1
ATOM 3714 N N . LYS A 1 471 ? 76.905 102.956 7.575 1.00 35.33 494 LYS A N 1
ATOM 3715 C CA . LYS A 1 471 ? 75.895 103.796 8.224 1.00 32.94 494 LYS A CA 1
ATOM 3716 C C . LYS A 1 471 ? 75.537 105.040 7.404 1.00 33.29 494 LYS A C 1
ATOM 3717 O O . LYS A 1 471 ? 74.367 105.302 7.139 1.00 41.02 494 LYS A O 1
ATOM 3723 N N . ASN A 1 472 ? 76.548 105.794 6.988 1.00 31.18 495 ASN A N 1
ATOM 3724 C CA . ASN A 1 472 ? 76.321 107.057 6.288 1.00 36.36 495 ASN A CA 1
ATOM 3725 C C . ASN A 1 472 ? 76.355 106.970 4.762 1.00 44.60 495 ASN A C 1
ATOM 3726 O O . ASN A 1 472 ? 76.294 107.988 4.072 1.00 47.36 495 ASN A O 1
ATOM 3731 N N . ASN A 1 473 ? 76.444 105.755 4.237 1.00 40.97 496 ASN A N 1
ATOM 3732 C CA . ASN A 1 473 ? 76.549 105.557 2.797 1.00 33.92 496 ASN A CA 1
ATOM 3733 C C . ASN A 1 473 ? 75.177 105.434 2.150 1.00 31.11 496 ASN A C 1
ATOM 3734 O O . ASN A 1 473 ? 74.437 104.484 2.423 1.00 30.63 496 ASN A O 1
ATOM 3739 N N . GLN A 1 474 ? 74.840 106.394 1.291 1.00 27.83 497 GLN A N 1
ATOM 3740 C CA . GLN A 1 474 ? 73.544 106.400 0.612 1.00 31.39 497 GLN A CA 1
ATOM 3741 C C . GLN A 1 474 ? 73.492 105.464 -0.595 1.00 31.40 497 GLN A C 1
ATOM 3742 O O . GLN A 1 474 ? 72.406 105.118 -1.070 1.00 25.24 497 GLN A O 1
ATOM 3748 N N . HIS A 1 475 ? 74.654 105.061 -1.101 1.00 26.69 498 HIS A N 1
ATOM 3749 C CA . HIS A 1 475 ? 74.672 104.154 -2.245 1.00 27.00 498 HIS A CA 1
ATOM 3750 C C . HIS A 1 475 ? 74.442 102.735 -1.748 1.00 27.91 498 HIS A C 1
ATOM 3751 O O . HIS A 1 475 ? 75.370 101.919 -1.685 1.00 27.58 498 HIS A O 1
ATOM 3758 N N . LYS A 1 476 ? 73.190 102.461 -1.399 1.00 26.38 499 LYS A N 1
ATOM 3759 C CA . LYS A 1 476 ? 72.801 101.210 -0.771 1.00 32.24 499 LYS A CA 1
ATOM 3760 C C . LYS A 1 476 ? 71.662 100.584 -1.565 1.00 32.54 499 LYS A C 1
ATOM 3761 O O . LYS A 1 476 ? 70.699 101.264 -1.922 1.00 27.48 499 LYS A O 1
ATOM 3767 N N . LEU A 1 477 ? 71.781 99.293 -1.860 1.00 24.25 500 LEU A N 1
ATOM 3768 C CA . LEU A 1 477 ? 70.753 98.596 -2.619 1.00 23.46 500 LEU A CA 1
ATOM 3769 C C . LEU A 1 477 ? 70.120 97.497 -1.787 1.00 27.77 500 LEU A C 1
ATOM 3770 O O . LEU A 1 477 ? 70.822 96.664 -1.204 1.00 27.40 500 LEU A O 1
ATOM 3775 N N . THR A 1 478 ? 68.794 97.508 -1.722 1.00 23.32 501 THR A N 1
ATOM 3776 C CA . THR A 1 478 ? 68.056 96.389 -1.163 1.00 27.63 501 THR A CA 1
ATOM 3777 C C . THR A 1 478 ? 67.457 95.628 -2.334 1.00 29.21 501 THR A C 1
ATOM 3778 O O . THR A 1 478 ? 66.742 96.198 -3.160 1.00 30.09 501 THR A O 1
ATOM 3782 N N . LEU A 1 479 ? 67.783 94.345 -2.429 1.00 24.52 502 LEU A N 1
ATOM 3783 C CA . LEU A 1 479 ? 67.286 93.521 -3.522 1.00 22.66 502 LEU A CA 1
ATOM 3784 C C . LEU A 1 479 ? 66.600 92.304 -2.931 1.00 23.90 502 LEU A C 1
ATOM 3785 O O . LEU A 1 479 ? 67.166 91.613 -2.083 1.00 28.07 502 LEU A O 1
ATOM 3790 N N . SER A 1 480 ? 65.369 92.055 -3.357 1.00 22.18 503 SER A N 1
ATOM 3791 C CA . SER A 1 480 ? 64.653 90.877 -2.902 1.00 26.27 503 SER A CA 1
ATOM 3792 C C . SER A 1 480 ? 64.284 90.031 -4.104 1.00 30.00 503 SER A C 1
ATOM 3793 O O . SER A 1 480 ? 64.045 90.556 -5.194 1.00 28.38 503 SER A O 1
ATOM 3796 N N . MET A 1 481 ? 64.271 88.717 -3.910 1.00 26.06 504 MET A N 1
ATOM 3797 C CA . MET A 1 481 ? 63.976 87.793 -4.996 1.00 25.00 504 MET A CA 1
ATOM 3798 C C . MET A 1 481 ? 62.984 86.747 -4.507 1.00 30.21 504 MET A C 1
ATOM 3799 O O . MET A 1 481 ? 63.133 86.203 -3.409 1.00 29.27 504 MET A O 1
ATOM 3804 N N . ARG A 1 482 ? 61.972 86.483 -5.328 1.00 29.59 505 ARG A N 1
ATOM 3805 C CA . ARG A 1 482 ? 60.868 85.595 -4.980 1.00 36.57 505 ARG A CA 1
ATOM 3806 C C . ARG A 1 482 ? 60.678 84.619 -6.134 1.00 41.83 505 ARG A C 1
ATOM 3807 O O . ARG A 1 482 ? 60.697 85.027 -7.295 1.00 34.39 505 ARG A O 1
ATOM 3815 N N . PRO A 1 483 ? 60.493 83.326 -5.825 1.00 49.98 506 PRO A N 1
ATOM 3816 C CA . PRO A 1 483 ? 60.373 82.309 -6.878 1.00 51.67 506 PRO A CA 1
ATOM 3817 C C . PRO A 1 483 ? 59.107 82.430 -7.728 1.00 50.42 506 PRO A C 1
ATOM 3818 O O . PRO A 1 483 ? 58.039 82.783 -7.224 1.00 50.61 506 PRO A O 1
ATOM 3822 N N . ASP A 1 484 ? 59.250 82.129 -9.015 1.00 51.23 507 ASP A N 1
ATOM 3823 C CA . ASP A 1 484 ? 58.129 82.035 -9.947 1.00 54.30 507 ASP A CA 1
ATOM 3824 C C . ASP A 1 484 ? 58.101 80.593 -10.441 1.00 56.25 507 ASP A C 1
ATOM 3825 O O . ASP A 1 484 ? 59.084 80.114 -11.007 1.00 54.67 507 ASP A O 1
ATOM 3830 N N . ASP A 1 485 ? 56.987 79.898 -10.226 1.00 59.39 508 ASP A N 1
ATOM 3831 C CA . ASP A 1 485 ? 56.900 78.476 -10.574 1.00 69.33 508 ASP A CA 1
ATOM 3832 C C . ASP A 1 485 ? 56.893 78.206 -12.084 1.00 68.74 508 ASP A C 1
ATOM 3833 O O . ASP A 1 485 ? 57.109 77.073 -12.519 1.00 71.33 508 ASP A O 1
ATOM 3838 N N . LYS A 1 486 ? 56.647 79.247 -12.874 1.00 64.83 509 LYS A N 1
ATOM 3839 C CA . LYS A 1 486 ? 56.676 79.132 -14.329 1.00 63.55 509 LYS A CA 1
ATOM 3840 C C . LYS A 1 486 ? 57.771 80.016 -14.919 1.00 59.07 509 LYS A C 1
ATOM 3841 O O . LYS A 1 486 ? 57.642 80.501 -16.043 1.00 58.27 509 LYS A O 1
ATOM 3847 N N . TYR A 1 487 ? 58.844 80.224 -14.160 1.00 53.88 510 TYR A N 1
ATOM 3848 C CA . TYR A 1 487 ? 59.922 81.121 -14.576 1.00 53.00 510 TYR A CA 1
ATOM 3849 C C . TYR A 1 487 ? 60.510 80.748 -15.934 1.00 53.46 510 TYR A C 1
ATOM 3850 O O . TYR A 1 487 ? 60.535 81.566 -16.855 1.00 51.28 510 TYR A O 1
ATOM 3859 N N . HIS A 1 488 ? 60.981 79.511 -16.054 1.00 53.49 511 HIS A N 1
ATOM 3860 C CA . HIS A 1 488 ? 61.617 79.060 -17.287 1.00 58.60 511 HIS A CA 1
ATOM 3861 C C . HIS A 1 488 ? 60.605 78.863 -18.415 1.00 58.72 511 HIS A C 1
ATOM 3862 O O . HIS A 1 488 ? 60.935 79.039 -19.588 1.00 58.53 511 HIS A O 1
ATOM 3869 N N . GLU A 1 489 ? 59.375 78.508 -18.054 1.00 60.45 512 GLU A N 1
ATOM 3870 C CA . GLU A 1 489 ? 58.298 78.355 -19.029 1.00 64.11 512 GLU A CA 1
ATOM 3871 C C . GLU A 1 489 ? 58.005 79.681 -19.724 1.00 58.58 512 GLU A C 1
ATOM 3872 O O . GLU A 1 489 ? 57.803 79.721 -20.942 1.00 57.67 512 GLU A O 1
ATOM 3889 N N . GLN A 1 491 ? 60.180 82.053 -19.962 1.00 52.17 514 GLN A N 1
ATOM 3890 C CA . GLN A 1 491 ? 61.379 82.292 -20.759 1.00 54.83 514 GLN A CA 1
ATOM 3891 C C . GLN A 1 491 ? 61.276 81.569 -22.099 1.00 47.15 514 GLN A C 1
ATOM 3892 O O . GLN A 1 491 ? 61.582 82.137 -23.148 1.00 45.45 514 GLN A O 1
ATOM 3898 N N . ALA A 1 492 ? 60.846 80.311 -22.052 1.00 44.39 515 ALA A N 1
ATOM 3899 C CA . ALA A 1 492 ? 60.675 79.507 -23.257 1.00 49.44 515 ALA A CA 1
ATOM 3900 C C . ALA A 1 492 ? 59.630 80.127 -24.183 1.00 51.47 515 ALA A C 1
ATOM 3901 O O . ALA A 1 492 ? 59.825 80.191 -25.399 1.00 49.81 515 ALA A O 1
ATOM 3903 N N . GLN A 1 493 ? 58.524 80.583 -23.598 1.00 48.77 516 GLN A N 1
ATOM 3904 C CA . GLN A 1 493 ? 57.463 81.243 -24.353 1.00 51.58 516 GLN A CA 1
ATOM 3905 C C . GLN A 1 493 ? 57.988 82.500 -25.049 1.00 50.06 516 GLN A C 1
ATOM 3906 O O . GLN A 1 493 ? 57.704 82.735 -26.228 1.00 50.17 516 GLN A O 1
ATOM 3912 N N . VAL A 1 494 ? 58.761 83.300 -24.317 1.00 46.56 517 VAL A N 1
ATOM 3913 C CA . VAL A 1 494 ? 59.409 84.473 -24.895 1.00 45.38 517 VAL A CA 1
ATOM 3914 C C . VAL A 1 494 ? 60.379 84.054 -26.001 1.00 48.12 517 VAL A C 1
ATOM 3915 O O . VAL A 1 494 ? 60.433 84.682 -27.060 1.00 49.75 517 VAL A O 1
ATOM 3919 N N . GLU A 1 495 ? 61.125 82.979 -25.762 1.00 44.76 518 GLU A N 1
ATOM 3920 C CA . GLU A 1 495 ? 62.075 82.481 -26.755 1.00 52.31 518 GLU A CA 1
ATOM 3921 C C . GLU A 1 495 ? 61.368 81.976 -28.012 1.00 48.14 518 GLU A C 1
ATOM 3922 O O . GLU A 1 495 ? 61.759 82.315 -29.131 1.00 47.33 518 GLU A O 1
ATOM 3928 N N . ALA A 1 496 ? 60.326 81.170 -27.821 1.00 47.11 519 ALA A N 1
ATOM 3929 C CA . ALA A 1 496 ? 59.509 80.692 -28.932 1.00 47.20 519 ALA A CA 1
ATOM 3930 C C . ALA A 1 496 ? 58.934 81.870 -29.710 1.00 44.89 519 ALA A C 1
ATOM 3931 O O . ALA A 1 496 ? 58.767 81.803 -30.929 1.00 44.03 519 ALA A O 1
ATOM 3933 N N . THR A 1 497 ? 58.643 82.951 -28.992 1.00 39.26 520 THR A N 1
ATOM 3934 C CA . THR A 1 497 ? 58.127 84.171 -29.601 1.00 45.99 520 THR A CA 1
ATOM 3935 C C . THR A 1 497 ? 59.185 84.877 -30.453 1.00 48.03 520 THR A C 1
ATOM 3936 O O . THR A 1 497 ? 58.930 85.217 -31.611 1.00 49.46 520 THR A O 1
ATOM 3951 N N . LEU A 1 499 ? 61.920 83.594 -31.594 1.00 42.89 522 LEU A N 1
ATOM 3952 C CA . LEU A 1 499 ? 62.238 82.670 -32.677 1.00 42.71 522 LEU A CA 1
ATOM 3953 C C . LEU A 1 499 ? 61.296 82.893 -33.849 1.00 44.70 522 LEU A C 1
ATOM 3954 O O . LEU A 1 499 ? 61.735 83.049 -34.992 1.00 47.56 522 LEU A O 1
ATOM 3959 N N . LYS A 1 500 ? 60.000 82.918 -33.551 1.00 44.95 523 LYS A N 1
ATOM 3960 C CA . LYS A 1 500 ? 58.968 83.089 -34.569 1.00 47.27 523 LYS A CA 1
ATOM 3961 C C . LYS A 1 500 ? 59.133 84.4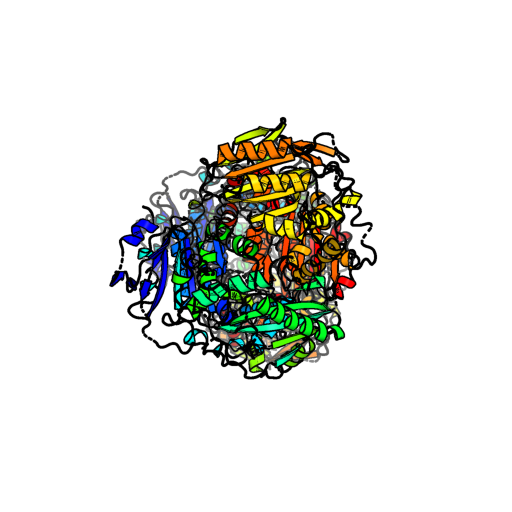02 -35.332 1.00 46.19 523 LYS A C 1
ATOM 3962 O O . LYS A 1 500 ? 58.983 84.436 -36.550 1.00 48.20 523 LYS A O 1
ATOM 3968 N N . GLN A 1 501 ? 59.454 85.476 -34.614 1.00 52.30 524 GLN A N 1
ATOM 3969 C CA . GLN A 1 501 ? 59.656 86.785 -35.237 1.00 56.94 524 GLN A CA 1
ATOM 3970 C C . GLN A 1 501 ? 60.843 86.797 -36.198 1.00 55.93 524 GLN A C 1
ATOM 3971 O O . GLN A 1 501 ? 60.786 87.411 -37.262 1.00 59.96 524 GLN A O 1
ATOM 3987 N N . VAL A 1 503 ? 62.289 84.088 -37.664 1.00 50.32 526 VAL A N 1
ATOM 3988 C CA . VAL A 1 503 ? 61.996 83.181 -38.769 1.00 48.92 526 VAL A CA 1
ATOM 3989 C C . VAL A 1 503 ? 61.052 83.796 -39.806 1.00 53.63 526 VAL A C 1
ATOM 3990 O O . VAL A 1 503 ? 61.289 83.691 -41.012 1.00 51.44 526 VAL A O 1
ATOM 3994 N N . GLU A 1 504 ? 59.991 84.443 -39.338 1.00 58.17 527 GLU A N 1
ATOM 3995 C CA . GLU A 1 504 ? 59.021 85.062 -40.239 1.00 63.42 527 GLU A CA 1
ATOM 3996 C C . GLU A 1 504 ? 59.632 86.221 -41.025 1.00 62.92 527 GLU A C 1
ATOM 3997 O O . GLU A 1 504 ? 59.183 86.541 -42.126 1.00 63.04 527 GLU A O 1
ATOM 4003 N N . ALA A 1 505 ? 60.662 86.841 -40.457 1.00 60.86 528 ALA A N 1
ATOM 4004 C CA . ALA A 1 505 ? 61.332 87.964 -41.104 1.00 61.80 528 ALA A CA 1
ATOM 4005 C C . ALA A 1 505 ? 62.246 87.513 -42.244 1.00 62.90 528 ALA A C 1
ATOM 4006 O O . ALA A 1 505 ? 62.711 88.331 -43.039 1.00 62.62 528 ALA A O 1
ATOM 4008 N N . LEU A 1 506 ? 62.494 86.209 -42.326 1.00 59.82 529 LEU A N 1
ATOM 4009 C CA . LEU A 1 506 ? 63.423 85.666 -43.315 1.00 54.53 529 LEU A CA 1
ATOM 4010 C C . LEU A 1 506 ? 62.909 85.737 -44.754 1.00 51.38 529 LEU A C 1
ATOM 4011 O O . LEU A 1 506 ? 61.825 85.242 -45.068 1.00 49.05 529 LEU A O 1
ATOM 4016 N N . SER A 1 507 ? 63.704 86.354 -45.623 1.00 52.93 530 SER A N 1
ATOM 4017 C CA . SER A 1 507 ? 63.457 86.327 -47.059 1.00 59.69 530 SER A CA 1
ATOM 4018 C C . SER A 1 507 ? 63.781 84.930 -47.593 1.00 63.44 530 SER A C 1
ATOM 4019 O O . SER A 1 507 ? 64.461 84.154 -46.918 1.00 63.98 530 SER A O 1
ATOM 4022 N N . PRO A 1 508 ? 63.274 84.591 -48.791 1.00 67.67 531 PRO A N 1
ATOM 4023 C CA . PRO A 1 508 ? 63.588 83.290 -49.395 1.00 66.09 531 PRO A CA 1
ATOM 4024 C C . PRO A 1 508 ? 65.091 83.063 -49.536 1.00 59.97 531 PRO A C 1
ATOM 4025 O O . PRO A 1 508 ? 65.557 81.937 -49.360 1.00 56.67 531 PRO A O 1
ATOM 4029 N N . GLY A 1 509 ? 65.832 84.122 -49.852 1.00 57.51 532 GLY A N 1
ATOM 4030 C CA . GLY A 1 509 ? 67.280 84.049 -49.920 1.00 54.25 532 GLY A CA 1
ATOM 4031 C C . GLY A 1 509 ? 67.888 83.742 -48.564 1.00 55.88 532 GLY A C 1
ATOM 4032 O O . GLY A 1 509 ? 68.821 82.941 -48.458 1.00 56.89 532 GLY A O 1
ATOM 4033 N N . ASP A 1 510 ? 67.352 84.382 -47.526 1.00 53.65 533 ASP A N 1
ATOM 4034 C CA . ASP A 1 510 ? 67.813 84.170 -46.158 1.00 51.01 533 ASP A CA 1
ATOM 4035 C C . ASP A 1 510 ? 67.687 82.705 -45.752 1.00 46.73 533 ASP A C 1
ATOM 4036 O O . ASP A 1 510 ? 68.613 82.132 -45.175 1.00 47.22 533 ASP A O 1
ATOM 4041 N N . ARG A 1 511 ? 66.538 82.107 -46.056 1.00 45.55 534 ARG A N 1
ATOM 4042 C CA . ARG A 1 511 ? 66.290 80.704 -45.737 1.00 47.54 534 ARG A CA 1
ATOM 4043 C C . ARG A 1 511 ? 67.280 79.795 -46.444 1.00 47.80 534 ARG A C 1
ATOM 4044 O O . ARG A 1 511 ? 67.706 78.781 -45.892 1.00 50.71 534 ARG A O 1
ATOM 4052 N N . GLN A 1 512 ? 67.646 80.170 -47.665 1.00 42.87 535 GLN A N 1
ATOM 4053 C CA . GLN A 1 512 ? 68.548 79.367 -48.478 1.00 45.57 535 GLN A CA 1
ATOM 4054 C C . GLN A 1 512 ? 69.981 79.483 -47.961 1.00 43.49 535 GLN A C 1
ATOM 4055 O O . GLN A 1 512 ? 70.714 78.494 -47.922 1.00 44.53 535 GLN A O 1
ATOM 4061 N N . GLN A 1 513 ? 70.368 80.694 -47.563 1.00 42.79 536 GLN A N 1
ATOM 4062 C CA . GLN A 1 513 ? 71.670 80.931 -46.940 1.00 47.53 536 GLN A CA 1
ATOM 4063 C C . GLN A 1 513 ? 71.812 80.120 -45.659 1.00 42.83 536 GLN A C 1
ATOM 4064 O O . GLN A 1 513 ? 72.858 79.519 -45.401 1.00 40.45 536 GLN A O 1
ATOM 4070 N N . ILE A 1 514 ? 70.755 80.124 -44.853 1.00 36.65 537 ILE A N 1
ATOM 4071 C CA . ILE A 1 514 ? 70.736 79.385 -43.595 1.00 40.67 537 ILE A CA 1
ATOM 4072 C C . ILE A 1 514 ? 70.873 77.880 -43.839 1.00 41.06 537 ILE A C 1
ATOM 4073 O O . ILE A 1 514 ? 71.636 77.202 -43.151 1.00 36.05 537 ILE A O 1
ATOM 4078 N N . TYR A 1 515 ? 70.145 77.366 -44.828 1.00 39.69 538 TYR A N 1
ATOM 4079 C CA . TYR A 1 515 ? 70.226 75.949 -45.174 1.00 37.46 538 TYR A CA 1
ATOM 4080 C C . TYR A 1 515 ? 71.634 75.559 -45.605 1.00 33.32 538 TYR A C 1
ATOM 4081 O O . TYR A 1 515 ? 72.203 74.602 -45.079 1.00 34.83 538 TYR A O 1
ATOM 4090 N N . GLU A 1 516 ? 72.190 76.304 -46.557 1.00 29.50 539 GLU A N 1
ATOM 4091 C CA . GLU A 1 516 ? 73.522 76.016 -47.089 1.00 37.89 539 GLU A CA 1
ATOM 4092 C C . GLU A 1 516 ? 74.643 76.139 -46.050 1.00 33.62 539 GLU A C 1
ATOM 4093 O O . GLU A 1 516 ? 75.559 75.318 -46.025 1.00 31.06 539 GLU A O 1
ATOM 4110 N N . GLY A 1 518 ? 74.244 75.914 -42.798 1.00 28.22 541 GLY A N 1
ATOM 4111 C CA . GLY A 1 518 ? 74.010 74.858 -41.831 1.00 28.30 541 GLY A CA 1
ATOM 4112 C C . GLY A 1 518 ? 74.658 73.565 -42.292 1.00 31.16 541 GLY A C 1
ATOM 4113 O O . GLY A 1 518 ? 75.315 72.873 -41.511 1.00 28.05 541 GLY A O 1
ATOM 4114 N N . LEU A 1 519 ? 74.480 73.244 -43.571 1.00 24.39 542 LEU A N 1
ATOM 4115 C CA . LEU A 1 519 ? 75.082 72.051 -44.150 1.00 31.94 542 LEU A CA 1
ATOM 4116 C C . LEU A 1 519 ? 76.593 72.179 -44.162 1.00 29.21 542 LEU A C 1
ATOM 4117 O O . LEU A 1 519 ? 77.312 71.219 -43.884 1.00 30.96 542 LEU A O 1
ATOM 4122 N N . GLU A 1 520 ? 77.068 73.375 -44.485 1.00 20.98 543 GLU A N 1
ATOM 4123 C CA . GLU A 1 520 ? 78.499 73.654 -44.514 1.00 26.03 543 GLU A CA 1
ATOM 4124 C C . GLU A 1 520 ? 79.136 73.456 -43.136 1.00 28.53 543 GLU A C 1
ATOM 4125 O O . GLU A 1 520 ? 80.196 72.831 -43.018 1.00 27.06 543 GLU A O 1
ATOM 4131 N N . LEU A 1 521 ? 78.485 73.979 -42.097 1.00 23.60 544 LEU A N 1
ATOM 4132 C CA . LEU A 1 521 ? 78.971 73.807 -40.725 1.00 24.75 544 LEU A CA 1
ATOM 4133 C C . LEU A 1 521 ? 79.003 72.332 -40.322 1.00 23.04 544 LEU A C 1
ATOM 4134 O O . LEU A 1 521 ? 80.005 71.848 -39.789 1.00 23.54 544 LEU A O 1
ATOM 4139 N N . ARG A 1 522 ? 77.907 71.622 -40.573 1.00 20.85 545 ARG A N 1
ATOM 4140 C CA . ARG A 1 522 ? 77.844 70.189 -40.282 1.00 25.62 545 ARG A CA 1
ATOM 4141 C C . ARG A 1 522 ? 78.986 69.455 -40.984 1.00 27.06 545 ARG A C 1
ATOM 4142 O O . ARG A 1 522 ? 79.647 68.592 -40.395 1.00 26.91 545 ARG A O 1
ATOM 4150 N N . SER A 1 523 ? 79.248 69.831 -42.232 1.00 24.94 546 SER A N 1
ATOM 4151 C CA . SER A 1 523 ? 80.363 69.254 -42.980 1.00 25.76 546 SER A CA 1
ATOM 4152 C C . SER A 1 523 ? 81.715 69.525 -42.306 1.00 27.94 546 SER A C 1
ATOM 4153 O O . SER A 1 523 ? 82.524 68.610 -42.138 1.00 28.27 546 SER A O 1
ATOM 4156 N N A GLN A 1 524 ? 81.955 70.774 -41.918 0.61 27.02 547 GLN A N 1
ATOM 4157 N N B GLN A 1 524 ? 81.943 70.780 -41.919 0.39 26.96 547 GLN A N 1
ATOM 4158 C CA A GLN A 1 524 ? 83.198 71.135 -41.238 0.61 25.40 547 GLN A CA 1
ATOM 4159 C CA B GLN A 1 524 ? 83.169 71.170 -41.223 0.39 26.52 547 GLN A CA 1
ATOM 4160 C C A GLN A 1 524 ? 83.346 70.439 -39.881 0.61 25.93 547 GLN A C 1
ATOM 4161 C C B GLN A 1 524 ? 83.336 70.400 -39.915 0.39 25.93 547 GLN A C 1
ATOM 4162 O O A GLN A 1 524 ? 84.462 70.173 -39.430 0.61 26.72 547 GLN A O 1
ATOM 4163 O O B GLN A 1 524 ? 84.453 70.053 -39.530 0.39 26.73 547 GLN A O 1
ATOM 4174 N N . GLN A 1 525 ? 82.219 70.139 -39.239 1.00 22.50 548 GLN A N 1
ATOM 4175 C CA . GLN A 1 525 ? 82.226 69.416 -37.966 1.00 25.99 548 GLN A CA 1
ATOM 4176 C C . GLN A 1 525 ? 82.481 67.919 -38.150 1.00 29.93 548 GLN A C 1
ATOM 4177 O O . GLN A 1 525 ? 82.851 67.226 -37.201 1.00 30.12 548 GLN A O 1
ATOM 4183 N N . SER A 1 526 ? 82.286 67.432 -39.373 1.00 29.54 549 SER A N 1
ATOM 4184 C CA . SER A 1 526 ? 82.354 65.998 -39.666 1.00 28.33 549 SER A CA 1
ATOM 4185 C C . SER A 1 526 ? 83.670 65.572 -40.306 1.00 28.83 549 SER A C 1
ATOM 4186 O O . SER A 1 526 ? 84.240 64.544 -39.945 1.00 37.45 549 SER A O 1
ATOM 4199 N N . PRO A 1 528 ? 87.203 64.829 -41.230 1.00 43.73 551 PRO A N 1
ATOM 4200 C CA . PRO A 1 528 ? 88.490 64.752 -40.528 1.00 43.64 551 PRO A CA 1
ATOM 4201 C C . PRO A 1 528 ? 89.472 65.726 -41.169 1.00 48.26 551 PRO A C 1
ATOM 4202 O O . PRO A 1 528 ? 89.507 65.836 -42.395 1.00 44.66 551 PRO A O 1
ATOM 4206 N N . GLN A 1 529 ? 90.250 66.429 -40.355 1.00 54.96 552 GLN A N 1
ATOM 4207 C CA . GLN A 1 529 ? 91.076 67.519 -40.859 1.00 57.50 552 GLN A CA 1
ATOM 4208 C C . GLN A 1 529 ? 92.542 67.339 -40.479 1.00 54.73 552 GLN A C 1
ATOM 4209 O O . GLN A 1 529 ? 92.859 66.677 -39.489 1.00 53.71 552 GLN A O 1
ATOM 4215 N N . ASP A 1 530 ? 93.431 67.927 -41.276 1.00 54.89 553 ASP A N 1
ATOM 4216 C CA . ASP A 1 530 ? 94.859 67.919 -40.980 1.00 55.53 553 ASP A CA 1
ATOM 4217 C C . ASP A 1 530 ? 95.168 68.870 -39.827 1.00 50.19 553 ASP A C 1
ATOM 4218 O O . ASP A 1 530 ? 94.760 70.033 -39.847 1.00 53.75 553 ASP A O 1
ATOM 4223 N N . ALA A 1 531 ? 95.882 68.372 -38.821 1.00 41.37 554 ALA A N 1
ATOM 4224 C CA . ALA A 1 531 ? 96.255 69.186 -37.669 1.00 42.19 554 ALA A CA 1
ATOM 4225 C C . ALA A 1 531 ? 97.767 69.361 -37.547 1.00 43.46 554 ALA A C 1
ATOM 4226 O O . ALA A 1 531 ? 98.256 69.798 -36.502 1.00 41.11 554 ALA A O 1
ATOM 4228 N N . SER A 1 532 ? 98.494 68.995 -38.597 1.00 39.75 555 SER A N 1
ATOM 4229 C CA . SER A 1 532 ? 99.949 69.083 -38.591 1.00 44.84 555 SER A CA 1
ATOM 4230 C C . SER A 1 532 ? 100.397 70.523 -38.392 1.00 43.63 555 SER A C 1
ATOM 4231 O O . SER A 1 532 ? 101.592 70.813 -38.343 1.00 44.29 555 SER A O 1
ATOM 4243 N N . LEU A 1 534 ? 99.420 72.452 -35.713 1.00 30.43 557 LEU A N 1
ATOM 4244 C CA . LEU A 1 534 ? 99.747 72.606 -34.305 1.00 32.53 557 LEU A CA 1
ATOM 4245 C C . LEU A 1 534 ? 101.028 71.977 -33.783 1.00 26.42 557 LEU A C 1
ATOM 4246 O O . LEU A 1 534 ? 101.441 70.911 -34.248 1.00 25.30 557 LEU A O 1
ATOM 4251 N N . PRO A 1 535 ? 101.667 72.636 -32.807 1.00 26.61 558 PRO A N 1
ATOM 4252 C CA . PRO A 1 535 ? 102.806 71.983 -32.165 1.00 29.05 558 PRO A CA 1
ATOM 4253 C C . PRO A 1 535 ? 102.290 70.797 -31.363 1.00 31.15 558 PRO A C 1
ATOM 4254 O O . PRO A 1 535 ? 101.077 70.671 -31.156 1.00 27.15 558 PRO A O 1
ATOM 4258 N N . ALA A 1 536 ? 103.189 69.927 -30.926 1.00 25.77 559 ALA A N 1
ATOM 4259 C CA . ALA A 1 536 ? 102.786 68.807 -30.084 1.00 28.78 559 ALA A CA 1
ATOM 4260 C C . ALA A 1 536 ? 103.973 68.220 -29.346 1.00 26.13 559 ALA A C 1
ATOM 4261 O O . ALA A 1 536 ? 105.085 68.187 -29.878 1.00 29.89 559 ALA A O 1
ATOM 4263 N N . LEU A 1 537 ? 103.737 67.765 -28.118 1.00 22.58 560 LEU A N 1
ATOM 4264 C CA . LEU A 1 537 ? 104.696 66.905 -27.439 1.00 27.38 560 LEU A CA 1
ATOM 4265 C C . LEU A 1 537 ? 104.510 65.493 -27.977 1.00 23.98 560 LEU A C 1
ATOM 4266 O O . LEU A 1 537 ? 103.564 65.227 -28.721 1.00 26.53 560 LEU A O 1
ATOM 4271 N N . LYS A 1 538 ? 105.411 64.592 -27.607 1.00 26.33 561 LYS A N 1
ATOM 4272 C CA . LYS A 1 538 ? 105.290 63.193 -27.986 1.00 28.45 561 LYS A CA 1
ATOM 4273 C C . LYS A 1 538 ? 105.174 62.356 -26.723 1.00 25.22 561 LYS A C 1
ATOM 4274 O O . LYS A 1 538 ? 105.475 62.836 -25.633 1.00 27.13 561 LYS A O 1
ATOM 4280 N N . VAL A 1 539 ? 104.758 61.104 -26.870 1.00 27.50 562 VAL A N 1
ATOM 4281 C CA . VAL A 1 539 ? 104.633 60.205 -25.724 1.00 31.64 562 VAL A CA 1
ATOM 4282 C C . VAL A 1 539 ? 105.985 60.034 -25.034 1.00 27.27 562 VAL A C 1
ATOM 4283 O O . VAL A 1 539 ? 106.059 59.838 -23.822 1.00 25.28 562 VAL A O 1
ATOM 4287 N N . SER A 1 540 ? 107.057 60.160 -25.809 1.00 28.88 563 SER A N 1
ATOM 4288 C CA . SER A 1 540 ? 108.412 60.047 -25.274 1.00 36.01 563 SER A CA 1
ATOM 4289 C C . SER A 1 540 ? 108.770 61.197 -24.332 1.00 38.44 563 SER A C 1
ATOM 4290 O O . SER A 1 540 ? 109.742 61.111 -23.581 1.00 45.90 563 SER A O 1
ATOM 4293 N N . ASP A 1 541 ? 107.986 62.270 -24.366 1.00 33.30 564 ASP A N 1
ATOM 4294 C CA . ASP A 1 541 ? 108.207 63.391 -23.452 1.00 34.86 564 ASP A CA 1
ATOM 4295 C C . ASP A 1 541 ? 107.607 63.135 -22.066 1.00 37.24 564 ASP A C 1
ATOM 4296 O O . ASP A 1 541 ? 107.793 63.928 -21.143 1.00 38.54 564 ASP A O 1
ATOM 4301 N N . ILE A 1 542 ? 106.882 62.027 -21.930 1.00 36.20 565 ILE A N 1
ATOM 4302 C CA . ILE A 1 542 ? 106.368 61.597 -20.632 1.00 34.23 565 ILE A CA 1
ATOM 4303 C C . ILE A 1 542 ? 107.461 60.855 -19.864 1.00 33.85 565 ILE A C 1
ATOM 4304 O O . ILE A 1 542 ? 108.155 60.004 -20.429 1.00 36.50 565 ILE A O 1
ATOM 4309 N N . GLU A 1 543 ? 107.621 61.181 -18.584 1.00 31.21 566 GLU A N 1
ATOM 4310 C CA . GLU A 1 543 ? 108.568 60.471 -17.726 1.00 35.62 566 GLU A CA 1
ATOM 4311 C C . GLU A 1 543 ? 108.166 59.002 -17.596 1.00 32.73 566 GLU A C 1
ATOM 4312 O O . GLU A 1 543 ? 106.998 58.695 -17.357 1.00 32.18 566 GLU A O 1
ATOM 4318 N N . PRO A 1 544 ? 109.134 58.088 -17.766 1.00 36.75 567 PRO A N 1
ATOM 4319 C CA . PRO A 1 544 ? 108.881 56.644 -17.675 1.00 38.13 567 PRO A CA 1
ATOM 4320 C C . PRO A 1 544 ? 108.520 56.209 -16.261 1.00 35.37 567 PRO A C 1
ATOM 4321 O O . PRO A 1 544 ? 107.736 55.274 -16.093 1.00 35.38 567 PRO A O 1
ATOM 4325 N N . THR A 1 545 ? 109.105 56.866 -15.262 1.00 35.64 568 THR A N 1
ATOM 4326 C CA . THR A 1 545 ? 108.828 56.546 -13.861 1.00 38.80 568 THR A CA 1
ATOM 4327 C C . THR A 1 545 ? 108.553 57.809 -13.040 1.00 40.72 568 THR A C 1
ATOM 4328 O O . THR A 1 545 ? 108.846 58.922 -13.478 1.00 43.74 568 THR A O 1
ATOM 4332 N N . ILE A 1 546 ? 107.997 57.631 -11.848 1.00 43.80 569 ILE A N 1
ATOM 4333 C CA . ILE A 1 546 ? 107.664 58.761 -10.982 1.00 46.37 569 ILE A CA 1
ATOM 4334 C C . ILE A 1 546 ? 108.553 58.755 -9.746 1.00 38.91 569 ILE A C 1
ATOM 4335 O O . ILE A 1 546 ? 109.010 57.694 -9.325 1.00 34.34 569 ILE A O 1
ATOM 4340 N N . PRO A 1 547 ? 108.811 59.938 -9.162 1.00 50.19 570 PRO A N 1
ATOM 4341 C CA . PRO A 1 547 ? 109.616 59.956 -7.936 1.00 50.62 570 PRO A CA 1
ATOM 4342 C C . PRO A 1 547 ? 108.910 59.170 -6.840 1.00 47.06 570 PRO A C 1
ATOM 4343 O O . PRO A 1 547 ? 107.692 59.277 -6.703 1.00 41.43 570 PRO A O 1
ATOM 4347 N N . VAL A 1 548 ? 109.656 58.372 -6.085 1.00 47.02 571 VAL A N 1
ATOM 4348 C CA . VAL A 1 548 ? 109.053 57.584 -5.019 1.00 46.68 571 VAL A CA 1
ATOM 4349 C C . VAL A 1 548 ? 108.683 58.489 -3.840 1.00 45.70 571 VAL A C 1
ATOM 4350 O O . VAL A 1 548 ? 109.381 59.459 -3.545 1.00 42.49 571 VAL A O 1
ATOM 4354 N N . THR A 1 549 ? 107.558 58.197 -3.196 1.00 47.76 572 THR A N 1
ATOM 4355 C CA . THR A 1 549 ? 107.144 58.944 -2.014 1.00 49.25 572 THR A CA 1
ATOM 4356 C C . THR A 1 549 ? 107.655 58.228 -0.770 1.00 42.36 572 THR A C 1
ATOM 4357 O O . THR A 1 549 ? 107.381 57.045 -0.569 1.00 41.47 572 THR A O 1
ATOM 4361 N N . GLU A 1 550 ? 108.416 58.941 0.052 1.00 35.22 573 GLU A N 1
ATOM 4362 C CA . GLU A 1 550 ? 108.998 58.344 1.250 1.00 41.45 573 GLU A CA 1
ATOM 4363 C C . GLU A 1 550 ? 108.087 58.557 2.453 1.00 38.10 573 GLU A C 1
ATOM 4364 O O . GLU A 1 550 ? 107.748 59.689 2.798 1.00 34.73 573 GLU A O 1
ATOM 4370 N N . LEU A 1 551 ? 107.689 57.465 3.092 1.00 32.57 574 LEU A N 1
ATOM 4371 C CA . LEU A 1 551 ? 106.866 57.563 4.287 1.00 40.05 574 LEU A CA 1
ATOM 4372 C C . LEU A 1 551 ? 107.229 56.499 5.316 1.00 41.13 574 LEU A C 1
ATOM 4373 O O . LEU A 1 551 ? 107.761 55.439 4.976 1.00 35.75 574 LEU A O 1
ATOM 4378 N N . ASP A 1 552 ? 106.950 56.801 6.579 1.00 34.65 575 ASP A N 1
ATOM 4379 C CA . ASP A 1 552 ? 107.266 55.894 7.670 1.00 40.98 575 ASP A CA 1
ATOM 4380 C C . ASP A 1 552 ? 105.994 55.593 8.456 1.00 41.19 575 ASP A C 1
ATOM 4381 O O . ASP A 1 552 ? 105.345 56.505 8.976 1.00 41.16 575 ASP A O 1
ATOM 4386 N N . VAL A 1 553 ? 105.626 54.319 8.522 1.00 37.46 576 VAL A N 1
ATOM 4387 C CA . VAL A 1 553 ? 104.448 53.909 9.279 1.00 43.15 576 VAL A CA 1
ATOM 4388 C C . VAL A 1 553 ? 104.836 53.435 10.676 1.00 48.04 576 VAL A C 1
ATOM 4389 O O . VAL A 1 553 ? 105.601 52.483 10.828 1.00 51.60 576 VAL A O 1
ATOM 4393 N N . VAL A 1 554 ? 104.310 54.107 11.695 1.00 44.17 577 VAL A N 1
ATOM 4394 C CA . VAL A 1 554 ? 104.627 53.765 13.077 1.00 41.89 577 VAL A CA 1
ATOM 4395 C C . VAL A 1 554 ? 103.379 53.338 13.837 1.00 42.69 577 VAL A C 1
ATOM 4396 O O . VAL A 1 554 ? 102.421 54.109 13.948 1.00 40.78 577 VAL A O 1
ATOM 4400 N N . LEU A 1 555 ? 103.385 52.105 14.342 1.00 42.52 578 LEU A N 1
ATOM 4401 C CA . LEU A 1 555 ? 102.317 51.640 15.224 1.00 44.97 578 LEU A CA 1
ATOM 4402 C C . LEU A 1 555 ? 102.327 52.473 16.499 1.00 43.87 578 LEU A C 1
ATOM 4403 O O . LEU A 1 555 ? 103.377 52.669 17.111 1.00 47.71 578 LEU A O 1
ATOM 4408 N N . THR A 1 556 ? 101.156 52.975 16.883 1.00 44.00 579 THR A N 1
ATOM 4409 C CA . THR A 1 556 ? 101.051 53.989 17.929 1.00 47.01 579 THR A CA 1
ATOM 4410 C C . THR A 1 556 ? 99.886 53.672 18.861 1.00 49.66 579 THR A C 1
ATOM 4411 O O . THR A 1 556 ? 98.874 53.125 18.418 1.00 49.27 579 THR A O 1
ATOM 4415 N N . ALA A 1 557 ? 100.035 54.018 20.141 1.00 54.79 580 ALA A N 1
ATOM 4416 C CA . ALA A 1 557 ? 99.012 53.770 21.158 1.00 53.56 580 ALA A CA 1
ATOM 4417 C C . ALA A 1 557 ? 98.568 52.319 21.113 1.00 55.67 580 ALA A C 1
ATOM 4418 O O . ALA A 1 557 ? 97.374 52.015 21.127 1.00 59.79 580 ALA A O 1
ATOM 4420 N N . GLY A 1 558 ? 99.549 51.427 21.041 1.00 55.80 581 GLY A N 1
ATOM 4421 C CA . GLY A 1 558 ? 99.285 50.014 20.871 1.00 59.82 581 GLY A CA 1
ATOM 4422 C C . GLY A 1 558 ? 99.522 49.573 19.439 1.00 63.35 581 GLY A C 1
ATOM 4423 O O . GLY A 1 558 ? 100.644 49.220 19.069 1.00 69.23 581 GLY A O 1
ATOM 4424 N N . ASP A 1 559 ? 98.465 49.613 18.631 1.00 53.98 582 ASP A N 1
ATOM 4425 C CA . ASP A 1 559 ? 98.507 49.071 17.276 1.00 53.16 582 ASP A CA 1
ATOM 4426 C C . ASP A 1 559 ? 97.800 49.954 16.247 1.00 45.16 582 ASP A C 1
ATOM 4427 O O . ASP A 1 559 ? 97.358 49.464 15.207 1.00 46.18 582 ASP A O 1
ATOM 4432 N N . ILE A 1 560 ? 97.675 51.246 16.537 1.00 38.61 583 ILE A N 1
ATOM 4433 C CA . ILE A 1 560 ? 97.114 52.182 15.567 1.00 34.56 583 ILE A CA 1
ATOM 4434 C C . ILE A 1 560 ? 98.220 52.674 14.645 1.00 32.85 583 ILE A C 1
ATOM 4435 O O . ILE A 1 560 ? 99.164 53.325 15.096 1.00 37.11 583 ILE A O 1
ATOM 4440 N N . PRO A 1 561 ? 98.116 52.357 13.346 1.00 30.73 584 PRO A N 1
ATOM 4441 C CA . PRO A 1 561 ? 99.166 52.785 12.419 1.00 30.45 584 PRO A CA 1
ATOM 4442 C C . PRO A 1 561 ? 99.076 54.278 12.117 1.00 32.97 584 PRO A C 1
ATOM 4443 O O . PRO A 1 561 ? 97.990 54.789 11.828 1.00 32.20 584 PRO A O 1
ATOM 4447 N N . VAL A 1 562 ? 100.209 54.968 12.215 1.00 34.44 585 VAL A N 1
ATOM 4448 C CA . VAL A 1 562 ? 100.293 56.375 11.850 1.00 31.86 585 VAL A CA 1
ATOM 4449 C C . VAL A 1 562 ? 101.332 56.540 10.751 1.00 33.08 585 VAL A C 1
ATOM 4450 O O . VAL A 1 562 ? 102.474 56.092 10.883 1.00 33.11 585 VAL A O 1
ATOM 4454 N N . GLN A 1 563 ? 100.926 57.182 9.664 1.00 33.03 586 GLN A N 1
ATOM 4455 C CA . GLN A 1 563 ? 101.785 57.353 8.500 1.00 31.83 586 GLN A CA 1
ATOM 4456 C C . GLN A 1 563 ? 102.427 58.737 8.521 1.00 32.11 586 GLN A C 1
ATOM 4457 O O . GLN A 1 563 ? 101.726 59.752 8.534 1.00 31.52 586 GLN A O 1
ATOM 4463 N N . TYR A 1 564 ? 103.757 58.780 8.537 1.00 30.18 587 TYR A N 1
ATOM 4464 C CA . TYR A 1 564 ? 104.472 60.055 8.555 1.00 27.98 587 TYR A CA 1
ATOM 4465 C C . TYR A 1 564 ? 105.138 60.326 7.215 1.00 26.98 587 TYR A C 1
ATOM 4466 O O . TYR A 1 564 ? 105.852 59.475 6.680 1.00 28.44 587 TYR A O 1
ATOM 4475 N N . CYS A 1 565 ? 104.888 61.511 6.669 1.00 26.63 588 CYS A N 1
ATOM 4476 C CA . CYS A 1 565 ? 105.455 61.892 5.378 1.00 27.53 588 CYS A CA 1
ATOM 4477 C C . CYS A 1 565 ? 106.087 63.265 5.504 1.00 32.12 588 CYS A C 1
ATOM 4478 O O . CYS A 1 565 ? 105.384 64.276 5.593 1.00 28.28 588 CYS A O 1
ATOM 4481 N N . ALA A 1 566 ? 107.416 63.299 5.533 1.00 29.83 589 ALA A N 1
ATOM 4482 C CA . ALA A 1 566 ? 108.138 64.557 5.654 1.00 31.92 589 ALA A CA 1
ATOM 4483 C C . ALA A 1 566 ? 108.080 65.295 4.329 1.00 31.90 589 ALA A C 1
ATOM 4484 O O . ALA A 1 566 ? 108.398 64.725 3.285 1.00 32.24 589 ALA A O 1
ATOM 4486 N N . GLN A 1 567 ? 107.664 66.559 4.370 1.00 27.44 590 GLN A N 1
ATOM 4487 C CA . GLN A 1 567 ? 107.501 67.353 3.151 1.00 26.10 590 GLN A CA 1
ATOM 4488 C C . GLN A 1 567 ? 107.813 68.824 3.410 1.00 31.77 590 GLN A C 1
ATOM 4489 O O . GLN A 1 567 ? 107.744 69.284 4.549 1.00 31.36 590 GLN A O 1
ATOM 4495 N N . PRO A 1 568 ? 108.160 69.572 2.353 1.00 28.42 591 PRO A N 1
ATOM 4496 C CA . PRO A 1 568 ? 108.369 71.008 2.569 1.00 32.80 591 PRO A CA 1
ATOM 4497 C C . PRO A 1 568 ? 107.033 71.742 2.664 1.00 30.20 591 PRO A C 1
ATOM 4498 O O . PRO A 1 568 ? 106.601 72.365 1.697 1.00 27.56 591 PRO A O 1
ATOM 4502 N N . THR A 1 569 ? 106.396 71.671 3.830 1.00 26.67 592 THR A N 1
ATOM 4503 C CA . THR A 1 569 ? 105.066 72.252 4.024 1.00 26.81 592 THR A CA 1
ATOM 4504 C C . THR A 1 569 ? 105.105 73.720 4.436 1.00 29.01 592 THR A C 1
ATOM 4505 O O . THR A 1 569 ? 104.056 74.338 4.611 1.00 28.99 592 THR A O 1
ATOM 4509 N N . ASN A 1 570 ? 106.308 74.263 4.608 1.00 31.70 593 ASN A N 1
ATOM 4510 C CA . ASN A 1 570 ? 106.487 75.664 5.000 1.00 30.16 593 ASN A CA 1
ATOM 4511 C C . ASN A 1 570 ? 105.878 75.985 6.366 1.00 26.91 593 ASN A C 1
ATOM 4512 O O . ASN A 1 570 ? 105.176 76.983 6.525 1.00 32.59 593 ASN A O 1
ATOM 4517 N N . GLY A 1 571 ? 106.139 75.128 7.350 1.00 27.20 594 GLY A N 1
ATOM 4518 C CA . GLY A 1 571 ? 105.722 75.387 8.720 1.00 29.97 594 GLY A CA 1
ATOM 4519 C C . GLY A 1 571 ? 104.269 75.055 9.011 1.00 32.18 594 GLY A C 1
ATOM 4520 O O . GLY A 1 571 ? 103.681 75.592 9.952 1.00 30.72 594 GLY A O 1
ATOM 4521 N N . MET A 1 572 ? 103.695 74.166 8.204 1.00 26.93 595 MET A N 1
ATOM 4522 C CA . MET A 1 572 ? 102.312 73.735 8.374 1.00 22.02 595 MET A CA 1
ATOM 4523 C C . MET A 1 572 ? 102.268 72.247 8.708 1.00 21.89 595 MET A C 1
ATOM 4524 O O . MET A 1 572 ? 103.119 71.477 8.255 1.00 27.51 595 MET A O 1
ATOM 4529 N N . VAL A 1 573 ? 101.271 71.844 9.492 1.00 22.49 596 VAL A N 1
ATOM 4530 C CA . VAL A 1 573 ? 101.069 70.431 9.816 1.00 25.07 596 VAL A CA 1
ATOM 4531 C C . VAL A 1 573 ? 99.699 69.990 9.315 1.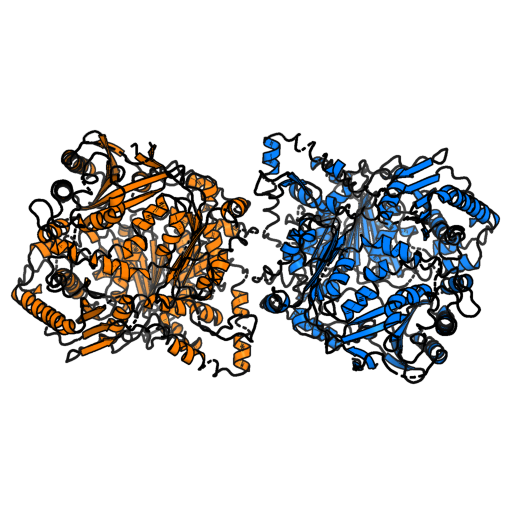00 24.33 596 VAL A C 1
ATOM 4532 O O . VAL A 1 573 ? 98.707 70.687 9.531 1.00 23.84 596 VAL A O 1
ATOM 4536 N N . TYR A 1 574 ? 99.641 68.848 8.633 1.00 24.25 597 TYR A N 1
ATOM 4537 C CA . TYR A 1 574 ? 98.366 68.333 8.125 1.00 24.75 597 TYR A CA 1
ATOM 4538 C C . TYR A 1 574 ? 98.074 66.970 8.740 1.00 30.06 597 TYR A C 1
ATOM 4539 O O . TYR A 1 574 ? 98.837 66.019 8.560 1.00 31.11 597 TYR A O 1
ATOM 4548 N N . PHE A 1 575 ? 96.970 66.885 9.474 1.00 25.81 598 PHE A N 1
ATOM 4549 C CA . PHE A 1 575 ? 96.624 65.657 10.175 1.00 24.93 598 PHE A CA 1
ATOM 4550 C C . PHE A 1 575 ? 95.350 65.047 9.624 1.00 24.40 598 PHE A C 1
ATOM 4551 O O . PHE A 1 575 ? 94.366 65.751 9.396 1.00 24.29 598 PHE A O 1
ATOM 4559 N N . ARG A 1 576 ? 95.383 63.737 9.397 1.00 21.44 599 ARG A N 1
ATOM 4560 C CA . ARG A 1 576 ? 94.195 62.989 9.008 1.00 21.18 599 ARG A CA 1
ATOM 4561 C C . ARG A 1 576 ? 94.070 61.753 9.869 1.00 25.50 599 ARG A C 1
ATOM 4562 O O . ARG A 1 576 ? 95.076 61.119 10.194 1.00 23.58 599 ARG A O 1
ATOM 4570 N N . ALA A 1 577 ? 92.832 61.422 10.233 1.00 23.90 600 ALA A N 1
ATOM 4571 C CA . ALA A 1 577 ? 92.515 60.155 10.873 1.00 25.62 600 ALA A CA 1
ATOM 4572 C C . ALA A 1 577 ? 91.381 59.521 10.091 1.00 28.57 600 ALA A C 1
ATOM 4573 O O . ALA A 1 577 ? 90.449 60.214 9.679 1.00 27.81 600 ALA A O 1
ATOM 4575 N N . PHE A 1 578 ? 91.458 58.211 9.879 1.00 24.60 601 PHE A N 1
ATOM 4576 C CA . PHE A 1 578 ? 90.388 57.489 9.199 1.00 23.90 601 PHE A CA 1
ATOM 4577 C C . PHE A 1 578 ? 89.812 56.427 10.125 1.00 25.26 601 PHE A C 1
ATOM 4578 O O . PHE A 1 578 ? 90.529 55.545 10.593 1.00 28.92 601 PHE A O 1
ATOM 4586 N N . SER A 1 579 ? 88.513 56.516 10.388 1.00 24.86 602 SER A N 1
ATOM 4587 C CA . SER A 1 579 ? 87.859 55.590 11.298 1.00 28.02 602 SER A CA 1
ATOM 4588 C C . SER A 1 579 ? 86.793 54.769 10.571 1.00 28.34 602 SER A C 1
ATOM 4589 O O . SER A 1 579 ? 85.904 55.323 9.924 1.00 26.07 602 SER A O 1
ATOM 4592 N N . SER A 1 580 ? 86.888 53.447 10.689 1.00 29.04 603 SER A N 1
ATOM 4593 C CA . SER A 1 580 ? 85.995 52.528 9.978 1.00 32.99 603 SER A CA 1
ATOM 4594 C C . SER A 1 580 ? 84.525 52.639 10.377 1.00 32.49 603 SER A C 1
ATOM 4595 O O . SER A 1 580 ? 84.199 52.947 11.518 1.00 33.26 603 SER A O 1
ATOM 4598 N N . LEU A 1 581 ? 83.645 52.368 9.420 1.00 32.03 604 LEU A N 1
ATOM 4599 C CA . LEU A 1 581 ? 82.207 52.379 9.656 1.00 32.47 604 LEU A CA 1
ATOM 4600 C C . LEU A 1 581 ? 81.637 50.963 9.791 1.00 30.05 604 LEU A C 1
ATOM 4601 O O . LEU A 1 581 ? 80.418 50.778 9.826 1.00 31.75 604 LEU A O 1
ATOM 4606 N N . ASN A 1 582 ? 82.521 49.972 9.877 1.00 26.05 605 ASN A N 1
ATOM 4607 C CA . ASN A 1 582 ? 82.115 48.562 9.830 1.00 29.08 605 ASN A CA 1
ATOM 4608 C C . ASN A 1 582 ? 81.212 48.070 10.967 1.00 32.16 605 ASN A C 1
ATOM 4609 O O . ASN A 1 582 ? 80.446 47.128 10.778 1.00 37.36 605 ASN A O 1
ATOM 4614 N N . THR A 1 583 ? 81.297 48.692 12.141 1.00 30.73 606 THR A N 1
ATOM 4615 C CA . THR A 1 583 ? 80.458 48.272 13.268 1.00 37.01 606 THR A CA 1
ATOM 4616 C C . THR A 1 583 ? 79.137 49.034 13.350 1.00 41.95 606 THR A C 1
ATOM 4617 O O . THR A 1 583 ? 78.238 48.651 14.100 1.00 43.14 606 THR A O 1
ATOM 4621 N N . LEU A 1 584 ? 79.021 50.108 12.576 1.00 36.55 607 LEU A N 1
ATOM 4622 C CA . LEU A 1 584 ? 77.821 50.945 12.603 1.00 34.61 607 LEU A CA 1
ATOM 4623 C C . LEU A 1 584 ? 76.594 50.232 12.044 1.00 32.95 607 LEU A C 1
ATOM 4624 O O . LEU A 1 584 ? 76.631 49.719 10.926 1.00 31.61 607 LEU A O 1
ATOM 4629 N N . PRO A 1 585 ? 75.497 50.211 12.820 1.00 38.71 608 PRO A N 1
ATOM 4630 C CA . PRO A 1 585 ? 74.227 49.662 12.326 1.00 36.79 608 PRO A CA 1
ATOM 4631 C C . PRO A 1 585 ? 73.829 50.371 11.039 1.00 43.38 608 PRO A C 1
ATOM 4632 O O . PRO A 1 585 ? 73.870 51.601 10.996 1.00 42.89 608 PRO A O 1
ATOM 4636 N N . GLU A 1 586 ? 73.455 49.610 10.014 1.00 42.77 609 GLU A N 1
ATOM 4637 C CA . GLU A 1 586 ? 73.241 50.166 8.681 1.00 46.28 609 GLU A CA 1
ATOM 4638 C C . GLU A 1 586 ? 72.128 51.207 8.611 1.00 41.63 609 GLU A C 1
ATOM 4639 O O . GLU A 1 586 ? 72.115 52.043 7.710 1.00 43.65 609 GLU A O 1
ATOM 4645 N N . GLU A 1 587 ? 71.204 51.159 9.566 1.00 39.50 610 GLU A N 1
ATOM 4646 C CA . GLU A 1 587 ? 70.090 52.102 9.609 1.00 43.91 610 GLU A CA 1
ATOM 4647 C C . GLU A 1 587 ? 70.573 53.531 9.869 1.00 41.93 610 GLU A C 1
ATOM 4648 O O . GLU A 1 587 ? 69.865 54.498 9.576 1.00 37.29 610 GLU A O 1
ATOM 4654 N N . LEU A 1 588 ? 71.780 53.657 10.417 1.00 37.90 611 LEU A N 1
ATOM 4655 C CA . LEU A 1 588 ? 72.335 54.960 10.780 1.00 36.35 611 LEU A CA 1
ATOM 4656 C C . LEU A 1 588 ? 73.212 55.542 9.675 1.00 36.82 611 LEU A C 1
ATOM 4657 O O . LEU A 1 588 ? 73.641 56.690 9.756 1.00 36.10 611 LEU A O 1
ATOM 4662 N N . ARG A 1 589 ? 73.484 54.743 8.650 1.00 34.78 612 ARG A N 1
ATOM 4663 C CA . ARG A 1 589 ? 74.349 55.171 7.552 1.00 36.83 612 ARG A CA 1
ATOM 4664 C C . ARG A 1 589 ? 73.930 56.472 6.839 1.00 33.23 612 ARG A C 1
ATOM 4665 O O . ARG A 1 589 ? 74.778 57.322 6.573 1.00 31.77 612 ARG A O 1
ATOM 4673 N N . PRO A 1 590 ? 72.630 56.640 6.535 1.00 32.34 613 PRO A N 1
ATOM 4674 C CA . PRO A 1 590 ? 72.263 57.891 5.859 1.00 32.12 613 PRO A CA 1
ATOM 4675 C C . PRO A 1 590 ? 72.464 59.148 6.709 1.00 31.81 613 PRO A C 1
ATOM 4676 O O . PRO A 1 590 ? 72.470 60.246 6.151 1.00 28.96 613 PRO A O 1
ATOM 4680 N N . TYR A 1 591 ? 72.630 59.000 8.022 1.00 27.63 614 TYR A N 1
ATOM 4681 C CA . TYR A 1 591 ? 72.777 60.162 8.905 1.00 27.08 614 TYR A CA 1
ATOM 4682 C C . TYR A 1 591 ? 74.240 60.484 9.200 1.00 24.47 614 TYR A C 1
ATOM 4683 O O . TYR A 1 591 ? 74.554 61.476 9.866 1.00 25.76 614 TYR A O 1
ATOM 4692 N N . VAL A 1 592 ? 75.130 59.639 8.693 1.00 23.01 615 VAL A N 1
ATOM 4693 C CA . VAL A 1 592 ? 76.567 59.854 8.830 1.00 22.34 615 VAL A CA 1
ATOM 4694 C C . VAL A 1 592 ? 77.084 61.167 8.198 1.00 26.46 615 VAL A C 1
ATOM 4695 O O . VAL A 1 592 ? 77.917 61.846 8.802 1.00 26.19 615 VAL A O 1
ATOM 4699 N N . PRO A 1 593 ? 76.603 61.533 6.990 1.00 21.62 616 PRO A N 1
ATOM 4700 C CA . PRO A 1 593 ? 77.078 62.827 6.476 1.00 22.24 616 PRO A CA 1
ATOM 4701 C C . PRO A 1 593 ? 76.660 64.005 7.357 1.00 22.94 616 PRO A C 1
ATOM 4702 O O . PRO A 1 593 ? 77.455 64.925 7.545 1.00 24.13 616 PRO A O 1
ATOM 4706 N N . LEU A 1 594 ? 75.441 63.974 7.888 1.00 24.76 617 LEU A N 1
ATOM 4707 C CA . LEU A 1 594 ? 74.980 65.010 8.820 1.00 29.44 617 LEU A CA 1
ATOM 4708 C C . LEU A 1 594 ? 75.811 65.028 10.105 1.00 29.10 617 LEU A C 1
ATOM 4709 O O . LEU A 1 594 ? 76.229 66.094 10.575 1.00 24.54 617 LEU A O 1
ATOM 4714 N N . PHE A 1 595 ? 76.023 63.845 10.677 1.00 23.50 618 PHE A N 1
ATOM 4715 C CA . PHE A 1 595 ? 76.915 63.683 11.821 1.00 25.47 618 PHE A CA 1
ATOM 4716 C C . PHE A 1 595 ? 78.253 64.368 11.540 1.00 22.83 618 PHE A C 1
ATOM 4717 O O . PHE A 1 595 ? 78.713 65.193 12.333 1.00 21.74 618 PHE A O 1
ATOM 4725 N N . CYS A 1 596 ? 78.855 64.040 10.395 1.00 24.18 619 CYS A N 1
ATOM 4726 C CA . CYS A 1 596 ? 80.149 64.598 10.006 1.00 26.19 619 CYS A CA 1
ATOM 4727 C C . CYS A 1 596 ? 80.145 66.124 9.895 1.00 27.17 619 CYS A C 1
ATOM 4728 O O . CYS A 1 596 ? 81.103 66.785 10.295 1.00 25.82 619 CYS A O 1
ATOM 4731 N N . SER A 1 597 ? 79.068 66.683 9.357 1.00 23.94 620 SER A N 1
ATOM 4732 C CA . SER A 1 597 ? 79.018 68.121 9.120 1.00 31.08 620 SER A CA 1
ATOM 4733 C C . SER A 1 597 ? 78.838 68.927 10.408 1.00 32.30 620 SER A C 1
ATOM 4734 O O . SER A 1 597 ? 79.249 70.086 10.478 1.00 31.94 620 SER A O 1
ATOM 4737 N N . VAL A 1 598 ? 78.235 68.325 11.429 1.00 25.70 621 VAL A N 1
ATOM 4738 C CA . VAL A 1 598 ? 78.018 69.058 12.678 1.00 23.59 621 VAL A CA 1
ATOM 4739 C C . VAL A 1 598 ? 79.008 68.692 13.787 1.00 28.85 621 VAL A C 1
ATOM 4740 O O . VAL A 1 598 ? 79.076 69.388 14.804 1.00 27.16 621 VAL A O 1
ATOM 4744 N N . LEU A 1 599 ? 79.766 67.612 13.595 1.00 26.94 622 LEU A N 1
ATOM 4745 C CA . LEU A 1 599 ? 80.638 67.081 14.655 1.00 25.91 622 LEU A CA 1
ATOM 4746 C C . LEU A 1 599 ? 81.598 68.114 15.243 1.00 25.48 622 LEU A C 1
ATOM 4747 O O . LEU A 1 599 ? 81.799 68.164 16.453 1.00 27.73 622 LEU A O 1
ATOM 4752 N N . THR A 1 600 ? 82.185 68.936 14.382 1.00 27.03 623 THR A N 1
ATOM 4753 C CA . THR A 1 600 ? 83.153 69.935 14.821 1.00 28.78 623 THR A CA 1
ATOM 4754 C C . THR A 1 600 ? 82.515 71.303 15.057 1.00 28.34 623 THR A C 1
ATOM 4755 O O . THR A 1 600 ? 83.223 72.305 15.144 1.00 25.32 623 THR A O 1
ATOM 4759 N N . LYS A 1 601 ? 81.188 71.353 15.159 1.00 23.18 624 LYS A N 1
ATOM 4760 C CA . LYS A 1 601 ? 80.494 72.647 15.205 1.00 26.80 624 LYS A CA 1
ATOM 4761 C C . LYS A 1 601 ? 79.467 72.819 16.325 1.00 30.11 624 LYS A C 1
ATOM 4762 O O . LYS A 1 601 ? 78.859 73.884 16.444 1.00 27.40 624 LYS A O 1
ATOM 4768 N N . LEU A 1 602 ? 79.268 71.789 17.144 1.00 24.57 625 LEU A N 1
ATOM 4769 C CA . LEU A 1 602 ? 78.222 71.843 18.168 1.00 24.81 625 LEU A CA 1
ATOM 4770 C C . LEU A 1 602 ? 78.758 72.171 19.561 1.00 25.89 625 LEU A C 1
ATOM 4771 O O . LEU A 1 602 ? 77.995 72.236 20.526 1.00 25.91 625 LEU A O 1
ATOM 4776 N N . GLY A 1 603 ? 80.065 72.387 19.659 1.00 26.50 626 GLY A N 1
ATOM 4777 C CA . GLY A 1 603 ? 80.707 72.567 20.949 1.00 29.62 626 GLY A CA 1
ATOM 4778 C C . GLY A 1 603 ? 81.348 71.271 21.411 1.00 33.23 626 GLY A C 1
ATOM 4779 O O . GLY A 1 603 ? 80.943 70.185 20.991 1.00 27.67 626 GLY A O 1
ATOM 4780 N N . CYS A 1 604 ? 82.360 71.383 22.266 1.00 31.60 627 CYS A N 1
ATOM 4781 C CA . CYS A 1 604 ? 83.009 70.207 22.832 1.00 30.51 627 CYS A CA 1
ATOM 4782 C C . CYS A 1 604 ? 83.483 70.483 24.256 1.00 29.37 627 CYS A C 1
ATOM 4783 O O . CYS A 1 604 ? 84.143 71.494 24.518 1.00 26.53 627 CYS A O 1
ATOM 4786 N N . GLY A 1 605 ? 83.147 69.577 25.170 1.00 27.25 628 GLY A N 1
ATOM 4787 C CA . GLY A 1 605 ? 83.518 69.727 26.567 1.00 26.11 628 GLY A CA 1
ATOM 4788 C C . GLY A 1 605 ? 82.962 71.012 27.145 1.00 29.81 628 GLY A C 1
ATOM 4789 O O . GLY A 1 605 ? 81.769 71.294 27.026 1.00 28.64 628 GLY A O 1
ATOM 4790 N N . LEU A 1 606 ? 83.833 71.811 27.751 1.00 29.42 629 LEU A N 1
ATOM 4791 C CA . LEU A 1 606 ? 83.409 73.080 28.320 1.00 29.58 629 LEU A CA 1
ATOM 4792 C C . LEU A 1 606 ? 83.341 74.172 27.264 1.00 29.67 629 LEU A C 1
ATOM 4793 O O . LEU A 1 606 ? 83.047 75.308 27.577 1.00 30.04 629 LEU A O 1
ATOM 4798 N N . LEU A 1 607 ? 83.642 73.850 26.016 1.00 22.18 630 LEU A N 1
ATOM 4799 C CA . LEU A 1 607 ? 83.579 74.869 24.972 1.00 25.76 630 LEU A CA 1
ATOM 4800 C C . LEU A 1 607 ? 82.227 74.798 24.264 1.00 31.76 630 LEU A C 1
ATOM 4801 O O . LEU A 1 607 ? 81.908 73.786 23.637 1.00 27.43 630 LEU A O 1
ATOM 4806 N N . ASP A 1 608 ? 81.421 75.853 24.369 1.00 25.83 631 ASP A N 1
ATOM 4807 C CA . ASP A 1 608 ? 80.160 75.874 23.627 1.00 27.85 631 ASP A CA 1
ATOM 4808 C C . ASP A 1 608 ? 80.449 76.113 22.144 1.00 26.52 631 ASP A C 1
ATOM 4809 O O . ASP A 1 608 ? 81.606 76.324 21.773 1.00 24.08 631 ASP A O 1
ATOM 4814 N N . TYR A 1 609 ? 79.424 76.082 21.294 1.00 26.80 632 TYR A N 1
ATOM 4815 C CA . TYR A 1 609 ? 79.679 76.129 19.850 1.00 25.63 632 TYR A CA 1
ATOM 4816 C C . TYR A 1 609 ? 80.384 77.419 19.417 1.00 22.35 632 TYR A C 1
ATOM 4817 O O . TYR A 1 609 ? 81.123 77.427 18.437 1.00 24.24 632 TYR A O 1
ATOM 4826 N N . ARG A 1 610 ? 80.165 78.499 20.161 1.00 22.99 633 ARG A N 1
ATOM 4827 C CA . ARG A 1 610 ? 80.814 79.773 19.864 1.00 25.63 633 ARG A CA 1
ATOM 4828 C C . ARG A 1 610 ? 82.267 79.782 20.306 1.00 25.27 633 ARG A C 1
ATOM 4829 O O . ARG A 1 610 ? 83.138 80.265 19.587 1.00 22.08 633 ARG A O 1
ATOM 4837 N N . GLU A 1 611 ? 82.524 79.266 21.502 1.00 25.33 634 GLU A N 1
ATOM 4838 C CA . GLU A 1 611 ? 83.891 79.170 21.989 1.00 27.33 634 GLU A CA 1
ATOM 4839 C C . GLU A 1 611 ? 84.693 78.220 21.121 1.00 22.99 634 GLU A C 1
ATOM 4840 O O . GLU A 1 611 ? 85.859 78.475 20.829 1.00 26.31 634 GLU A O 1
ATOM 4846 N N . GLN A 1 612 ? 84.067 77.115 20.725 1.00 24.02 635 GLN A N 1
ATOM 4847 C CA . GLN A 1 612 ? 84.732 76.130 19.880 1.00 25.76 635 GLN A CA 1
ATOM 4848 C C . GLN A 1 612 ? 85.094 76.710 18.511 1.00 29.77 635 GLN A C 1
ATOM 4849 O O . GLN A 1 612 ? 86.199 76.503 18.017 1.00 27.79 635 GLN A O 1
ATOM 4855 N N . ALA A 1 613 ? 84.166 77.442 17.902 1.00 29.29 636 ALA A N 1
ATOM 4856 C CA . ALA A 1 613 ? 84.443 78.071 16.612 1.00 27.23 636 ALA A CA 1
ATOM 4857 C C . ALA A 1 613 ? 85.621 79.032 16.700 1.00 21.86 636 ALA A C 1
ATOM 4858 O O . ALA A 1 613 ? 86.476 79.062 15.812 1.00 23.30 636 ALA A O 1
ATOM 4860 N N . GLN A 1 614 ? 85.663 79.823 17.770 1.00 26.97 637 GLN A N 1
ATOM 4861 C CA . GLN A 1 614 ? 86.747 80.788 17.949 1.00 27.96 637 GLN A CA 1
ATOM 4862 C C . GLN A 1 614 ? 88.099 80.090 18.097 1.00 24.28 637 GLN A C 1
ATOM 4863 O O . GLN A 1 614 ? 89.092 80.532 17.525 1.00 26.97 637 GLN A O 1
ATOM 4869 N N . GLN A 1 615 ? 88.135 78.997 18.858 1.00 24.74 638 GLN A N 1
ATOM 4870 C CA . GLN A 1 615 ? 89.377 78.239 19.033 1.00 27.82 638 GLN A CA 1
ATOM 4871 C C . GLN A 1 615 ? 89.850 77.605 17.733 1.00 28.25 638 GLN A C 1
ATOM 4872 O O . GLN A 1 615 ? 91.046 77.598 17.425 1.00 27.96 638 GLN A O 1
ATOM 4878 N N . ILE A 1 616 ? 88.907 77.059 16.976 1.00 22.66 639 ILE A N 1
ATOM 4879 C CA . ILE A 1 616 ? 89.225 76.450 15.686 1.00 22.98 639 ILE A CA 1
ATOM 4880 C C . ILE A 1 616 ? 89.766 77.492 14.698 1.00 21.64 639 ILE A C 1
ATOM 4881 O O . ILE A 1 616 ? 90.760 77.249 14.007 1.00 23.11 639 ILE A O 1
ATOM 4886 N N . GLU A 1 617 ? 89.133 78.662 14.653 1.00 21.34 640 GLU A N 1
ATOM 4887 C CA . GLU A 1 617 ? 89.585 79.744 13.776 1.00 20.33 640 GLU A CA 1
ATOM 4888 C C . GLU A 1 617 ? 90.934 80.309 14.225 1.00 27.05 640 GLU A C 1
ATOM 4889 O O . GLU A 1 617 ? 91.745 80.737 13.403 1.00 31.55 640 GLU A O 1
ATOM 4895 N N . LEU A 1 618 ? 91.169 80.319 15.533 1.00 26.13 641 LEU A N 1
ATOM 4896 C CA . LEU A 1 618 ? 92.399 80.896 16.070 1.00 24.08 641 LEU A CA 1
ATOM 4897 C C . LEU A 1 618 ? 93.584 79.945 15.972 1.00 22.62 641 LEU A C 1
ATOM 4898 O O . LEU A 1 618 ? 94.714 80.387 15.782 1.00 26.98 641 LEU A O 1
ATOM 4914 N N . THR A 1 620 ? 93.617 76.659 14.159 1.00 25.55 643 THR A N 1
ATOM 4915 C CA . THR A 1 620 ? 93.715 75.782 12.988 1.00 24.17 643 THR A CA 1
ATOM 4916 C C . THR A 1 620 ? 93.351 76.492 11.692 1.00 25.98 643 THR A C 1
ATOM 4917 O O . THR A 1 620 ? 92.793 77.588 11.707 1.00 25.53 643 THR A O 1
ATOM 4921 N N . GLY A 1 621 ? 93.646 75.848 10.565 1.00 26.82 644 GLY A N 1
ATOM 4922 C CA . GLY A 1 621 ? 93.163 76.315 9.276 1.00 28.39 644 GLY A CA 1
ATOM 4923 C C . GLY A 1 621 ? 91.824 75.681 8.956 1.00 32.25 644 GLY A C 1
ATOM 4924 O O . GLY A 1 621 ? 91.265 75.879 7.876 1.00 32.97 644 GLY A O 1
ATOM 4925 N N . GLY A 1 622 ? 91.308 74.905 9.905 1.00 26.49 645 GLY A N 1
ATOM 4926 C CA . GLY A 1 622 ? 90.052 74.206 9.707 1.00 26.92 645 GLY A CA 1
ATOM 4927 C C . GLY A 1 622 ? 90.103 72.793 10.253 1.00 24.55 645 GLY A C 1
ATOM 4928 O O . GLY A 1 622 ? 91.162 72.164 10.301 1.00 20.89 645 GLY A O 1
ATOM 4929 N N . MET A 1 623 ? 88.950 72.300 10.683 1.00 22.55 646 MET A N 1
ATOM 4930 C CA . MET A 1 623 ? 88.829 70.941 11.185 1.00 25.77 646 MET A CA 1
ATOM 4931 C C . MET A 1 623 ? 87.544 70.366 10.619 1.00 28.08 646 MET A C 1
ATOM 4932 O O . MET A 1 623 ? 86.471 70.939 10.804 1.00 30.35 646 MET A O 1
ATOM 4937 N N . SER A 1 624 ? 87.641 69.242 9.921 1.00 28.38 647 SER A N 1
ATOM 4938 C CA . SER A 1 624 ? 86.453 68.698 9.281 1.00 27.97 647 SER A CA 1
ATOM 4939 C C . SER A 1 624 ? 86.392 67.180 9.313 1.00 27.62 647 SER A C 1
ATOM 4940 O O . SER A 1 624 ? 87.416 66.498 9.421 1.00 23.12 647 SER A O 1
ATOM 4943 N N . ALA A 1 625 ? 85.175 66.658 9.217 1.00 24.99 648 ALA A N 1
ATOM 4944 C CA . ALA A 1 625 ? 84.958 65.227 9.070 1.00 27.23 648 ALA A CA 1
ATOM 4945 C C . ALA A 1 625 ? 84.097 64.999 7.840 1.00 28.53 648 ALA A C 1
ATOM 4946 O O . ALA A 1 625 ? 83.184 65.779 7.564 1.00 24.02 648 ALA A O 1
ATOM 4948 N N . SER A 1 626 ? 84.390 63.937 7.095 1.00 24.97 649 SER A N 1
ATOM 4949 C CA . SER A 1 626 ? 83.607 63.606 5.904 1.00 27.28 649 SER A CA 1
ATOM 4950 C C . SER A 1 626 ? 83.581 62.099 5.674 1.00 27.35 649 SER A C 1
ATOM 4951 O O . SER A 1 626 ? 84.590 61.424 5.863 1.00 25.49 649 SER A O 1
ATOM 4954 N N . PRO A 1 627 ? 82.425 61.569 5.254 1.00 32.01 650 PRO A N 1
ATOM 4955 C CA . PRO A 1 627 ? 82.314 60.128 5.006 1.00 30.15 650 PRO A CA 1
ATOM 4956 C C . PRO A 1 627 ? 82.906 59.746 3.662 1.00 30.18 650 PRO A C 1
ATOM 4957 O O . PRO A 1 627 ? 82.763 60.495 2.692 1.00 28.37 650 PRO A O 1
ATOM 4961 N N . HIS A 1 628 ? 83.569 58.597 3.603 1.00 25.92 651 HIS A N 1
ATOM 4962 C CA . HIS A 1 628 ? 84.158 58.139 2.353 1.00 30.36 651 HIS A CA 1
ATOM 4963 C C . HIS A 1 628 ? 83.871 56.666 2.084 1.00 32.76 651 HIS A C 1
ATOM 4964 O O . HIS A 1 628 ? 83.743 55.856 3.009 1.00 28.01 651 HIS A O 1
ATOM 4971 N N . VAL A 1 629 ? 83.752 56.338 0.804 1.00 28.16 652 VAL A N 1
ATOM 4972 C CA . VAL A 1 629 ? 83.659 54.962 0.350 1.00 29.47 652 VAL A CA 1
ATOM 4973 C C . VAL A 1 629 ? 84.842 54.756 -0.572 1.00 30.36 652 VAL A C 1
ATOM 4974 O O . VAL A 1 629 ? 84.932 55.389 -1.621 1.00 29.33 652 VAL A O 1
ATOM 4978 N N . LEU A 1 630 ? 85.767 53.895 -0.168 1.00 26.77 653 LEU A N 1
ATOM 4979 C CA . LEU A 1 630 ? 86.991 53.703 -0.924 1.00 23.98 653 LEU A CA 1
ATOM 4980 C C . LEU A 1 630 ? 86.982 52.328 -1.588 1.00 30.82 653 LEU A C 1
ATOM 4981 O O . LEU A 1 630 ? 87.105 51.305 -0.919 1.00 29.00 653 LEU A O 1
ATOM 4986 N N . PRO A 1 631 ? 86.808 52.303 -2.914 1.00 38.43 654 PRO A N 1
ATOM 4987 C CA . PRO A 1 631 ? 86.754 51.041 -3.660 1.00 37.48 654 PRO A CA 1
ATOM 4988 C C . PRO A 1 631 ? 88.066 50.275 -3.603 1.00 32.69 654 PRO A C 1
ATOM 4989 O O . PRO A 1 631 ? 89.136 50.880 -3.633 1.00 36.29 654 PRO A O 1
ATOM 4993 N N . ASP A 1 632 ? 87.973 48.952 -3.516 1.00 28.65 655 ASP A N 1
ATOM 4994 C CA . ASP A 1 632 ? 89.143 48.087 -3.555 1.00 28.69 655 ASP A CA 1
ATOM 4995 C C . ASP A 1 632 ? 89.777 48.151 -4.941 1.00 32.61 655 ASP A C 1
ATOM 4996 O O . ASP A 1 632 ? 89.097 48.424 -5.928 1.00 34.71 655 ASP A O 1
ATOM 5001 N N . ASP A 1 633 ? 91.077 47.898 -5.016 1.00 32.58 656 ASP A N 1
ATOM 5002 C CA . ASP A 1 633 ? 91.801 48.021 -6.277 1.00 37.95 656 ASP A CA 1
ATOM 5003 C C . ASP A 1 633 ? 91.686 46.786 -7.171 1.00 34.07 656 ASP A C 1
ATOM 5004 O O . ASP A 1 633 ? 92.051 46.840 -8.343 1.00 32.41 656 ASP A O 1
ATOM 5009 N N . SER A 1 634 ? 91.181 45.680 -6.630 1.00 28.45 657 SER A N 1
ATOM 5010 C CA . SER A 1 634 ? 91.219 44.410 -7.363 1.00 33.67 657 SER A CA 1
ATOM 5011 C C . SER A 1 634 ? 89.883 43.677 -7.443 1.00 30.84 657 SER A C 1
ATOM 5012 O O . SER A 1 634 ? 89.759 42.683 -8.160 1.00 33.53 657 SER A O 1
ATOM 5015 N N A HIS A 1 635 ? 88.884 44.173 -6.720 0.55 28.67 658 HIS A N 1
ATOM 5016 N N B HIS A 1 635 ? 88.890 44.158 -6.704 0.45 28.95 658 HIS A N 1
ATOM 5017 C CA A HIS A 1 635 ? 87.581 43.513 -6.666 0.55 31.18 658 HIS A CA 1
ATOM 5018 C CA B HIS A 1 635 ? 87.582 43.510 -6.683 0.45 31.13 658 HIS A CA 1
ATOM 5019 C C A HIS A 1 635 ? 86.442 44.530 -6.688 0.55 32.46 658 HIS A C 1
ATOM 5020 C C B HIS A 1 635 ? 86.455 44.538 -6.702 0.45 32.30 658 HIS A C 1
ATOM 5021 O O A HIS A 1 635 ? 86.341 45.371 -5.795 0.55 32.13 658 HIS A O 1
ATOM 5022 O O B HIS A 1 635 ? 86.379 45.398 -5.824 0.45 32.25 658 HIS A O 1
ATOM 5035 N N . MET A 1 636 ? 85.584 44.436 -7.702 1.00 29.53 659 MET A N 1
ATOM 5036 C CA . MET A 1 636 ? 84.486 45.393 -7.895 1.00 30.92 659 MET A CA 1
ATOM 5037 C C . MET A 1 636 ? 83.486 45.457 -6.743 1.00 34.08 659 MET A C 1
ATOM 5038 O O . MET A 1 636 ? 82.864 46.496 -6.513 1.00 35.10 659 MET A O 1
ATOM 5043 N N . ASP A 1 637 ? 83.320 44.350 -6.027 1.00 31.30 660 ASP A N 1
ATOM 5044 C CA . ASP A 1 637 ? 82.296 44.281 -4.988 1.00 31.51 660 ASP A CA 1
ATOM 5045 C C . ASP A 1 637 ? 82.903 44.284 -3.590 1.00 33.83 660 ASP A C 1
ATOM 5046 O O . ASP A 1 637 ? 82.320 43.754 -2.640 1.00 31.97 660 ASP A O 1
ATOM 5051 N N . THR A 1 638 ? 84.077 44.892 -3.474 1.00 27.79 661 THR A N 1
ATOM 5052 C CA . THR A 1 638 ? 84.736 45.061 -2.185 1.00 28.17 661 THR A CA 1
ATOM 5053 C C . THR A 1 638 ? 85.067 46.540 -2.003 1.00 28.89 661 THR A C 1
ATOM 5054 O O . THR A 1 638 ? 85.490 47.204 -2.948 1.00 25.74 661 THR A O 1
ATOM 5058 N N . TYR A 1 639 ? 84.855 47.065 -0.802 1.00 22.83 662 TYR A N 1
ATOM 5059 C CA . TYR A 1 639 ? 85.120 48.479 -0.546 1.00 28.93 662 TYR A CA 1
ATOM 5060 C C . TYR A 1 639 ? 85.479 48.732 0.912 1.00 33.92 662 TYR A C 1
ATOM 5061 O O . TYR A 1 639 ? 85.228 47.894 1.789 1.00 31.58 662 TYR A O 1
ATOM 5070 N N . GLU A 1 640 ? 86.075 49.892 1.166 1.00 27.03 663 GLU A N 1
ATOM 5071 C CA . GLU A 1 640 ? 86.281 50.343 2.531 1.00 25.58 663 GLU A CA 1
ATOM 5072 C C . GLU A 1 640 ? 85.366 51.529 2.798 1.00 29.94 663 GLU A C 1
ATOM 5073 O O . GLU A 1 640 ? 85.200 52.402 1.944 1.00 30.67 663 GLU A O 1
ATOM 5079 N N . GLN A 1 641 ? 84.758 51.540 3.979 1.00 27.03 664 GLN A N 1
ATOM 5080 C CA . GLN A 1 641 ? 83.852 52.603 4.374 1.00 29.43 664 GLN A CA 1
ATOM 5081 C C . GLN A 1 641 ? 84.311 53.181 5.704 1.00 34.74 664 GLN A C 1
ATOM 5082 O O . GLN A 1 641 ? 84.689 52.444 6.623 1.00 30.90 664 GLN A O 1
ATOM 5088 N N . GLY A 1 642 ? 84.300 54.503 5.805 1.00 29.32 665 GLY A N 1
ATOM 5089 C CA . GLY A 1 642 ? 84.696 55.149 7.039 1.00 26.54 665 GLY A CA 1
ATOM 5090 C C . GLY A 1 642 ? 84.569 56.654 6.981 1.00 29.04 665 GLY A C 1
ATOM 5091 O O . GLY A 1 642 ? 84.117 57.219 5.979 1.00 28.81 665 GLY A O 1
ATOM 5092 N N . VAL A 1 643 ? 84.966 57.300 8.072 1.00 27.91 666 VAL A N 1
ATOM 5093 C CA . VAL A 1 643 ? 84.949 58.746 8.156 1.00 24.36 666 VAL A CA 1
ATOM 5094 C C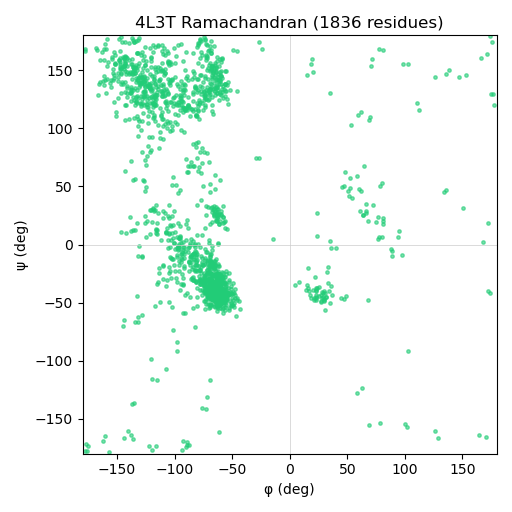 . VAL A 1 643 ? 86.376 59.268 8.178 1.00 27.26 666 VAL A C 1
ATOM 5095 O O . VAL A 1 643 ? 87.220 58.769 8.929 1.00 25.30 666 VAL A O 1
ATOM 5099 N N . LEU A 1 644 ? 86.648 60.250 7.325 1.00 19.78 667 LEU A N 1
ATOM 5100 C CA . LEU A 1 644 ? 87.953 60.894 7.291 1.00 21.37 667 LEU A CA 1
ATOM 5101 C C . LEU A 1 644 ? 87.919 62.176 8.112 1.00 25.87 667 LEU A C 1
ATOM 5102 O O . LEU A 1 644 ? 87.100 63.067 7.867 1.00 24.99 667 LEU A O 1
ATOM 5107 N N . PHE A 1 645 ? 88.801 62.256 9.101 1.00 21.14 668 PHE A N 1
ATOM 5108 C CA . PHE A 1 645 ? 88.941 63.460 9.910 1.00 25.22 668 PHE A CA 1
ATOM 5109 C C . PHE A 1 645 ? 90.173 64.194 9.417 1.00 24.65 668 PHE A C 1
ATOM 5110 O O . PHE A 1 645 ? 91.244 63.606 9.306 1.00 24.94 668 PHE A O 1
ATOM 5118 N N A SER A 1 646 ? 90.018 65.476 9.113 0.45 21.98 669 SER A N 1
ATOM 5119 N N B SER A 1 646 ? 90.021 65.481 9.124 0.55 21.68 669 SER A N 1
ATOM 5120 C CA A SER A 1 646 ? 91.089 66.239 8.489 0.45 22.64 669 SER A CA 1
ATOM 5121 C CA B SER A 1 646 ? 91.094 66.238 8.493 0.55 22.56 669 SER A CA 1
ATOM 5122 C C A SER A 1 646 ? 91.254 67.592 9.161 0.45 23.23 669 SER A C 1
ATOM 5123 C C B SER A 1 646 ? 91.255 67.615 9.117 0.55 23.35 669 SER A C 1
ATOM 5124 O O A SER A 1 646 ? 90.269 68.239 9.515 0.45 23.14 669 SER A O 1
ATOM 5125 O O B SER A 1 646 ? 90.270 68.303 9.385 0.55 22.46 669 SER A O 1
ATOM 5130 N N . SER A 1 647 ? 92.501 68.018 9.336 1.00 22.79 670 SER A N 1
ATOM 5131 C CA . SER A 1 647 ? 92.786 69.323 9.920 1.00 26.66 670 SER A CA 1
ATOM 5132 C C . SER A 1 647 ? 94.180 69.790 9.526 1.00 28.33 670 SER A C 1
ATOM 5133 O O . SER A 1 647 ? 95.014 68.994 9.084 1.00 26.14 670 SER A O 1
ATOM 5136 N N . LEU A 1 648 ? 94.422 71.087 9.688 1.00 23.35 671 LEU A N 1
ATOM 5137 C CA . LEU A 1 648 ? 95.723 71.677 9.399 1.00 25.43 671 LEU A CA 1
ATOM 5138 C C . LEU A 1 648 ? 95.974 72.843 10.353 1.00 21.06 671 LEU A C 1
ATOM 5139 O O . LEU A 1 648 ? 95.028 73.468 10.844 1.00 24.15 671 LEU A O 1
ATOM 5144 N N . CYS A 1 649 ? 97.243 73.133 10.621 1.00 21.26 672 CYS A N 1
ATOM 5145 C CA . CYS A 1 649 ? 97.598 74.233 11.513 1.00 25.32 672 CYS A CA 1
ATOM 5146 C C . CYS A 1 649 ? 99.055 74.622 11.345 1.00 26.08 672 CYS A C 1
ATOM 5147 O O . CYS A 1 649 ? 99.840 73.883 10.748 1.00 24.11 672 CYS A O 1
ATOM 5150 N N . LEU A 1 650 ? 99.406 75.790 11.873 1.00 27.56 673 LEU A N 1
ATOM 5151 C CA . LEU A 1 650 ? 100.797 76.210 11.961 1.00 29.12 673 LEU A CA 1
ATOM 5152 C C . LEU A 1 650 ? 101.510 75.324 12.980 1.00 28.64 673 LEU A C 1
ATOM 5153 O O . LEU A 1 650 ? 100.876 74.819 13.908 1.00 29.44 673 LEU A O 1
ATOM 5158 N N . ASP A 1 651 ? 102.815 75.125 12.794 1.00 30.53 674 ASP A N 1
ATOM 5159 C CA . ASP A 1 651 ? 103.630 74.318 13.707 1.00 32.87 674 ASP A CA 1
ATOM 5160 C C . ASP A 1 651 ? 103.340 74.590 15.184 1.00 30.08 674 ASP A C 1
ATOM 5161 O O . ASP A 1 651 ? 103.018 73.674 15.943 1.00 29.80 674 ASP A O 1
ATOM 5166 N N . ARG A 1 652 ? 103.445 75.853 15.583 1.00 25.40 675 ARG A N 1
ATOM 5167 C CA . ARG A 1 652 ? 103.298 76.241 16.984 1.00 29.99 675 ARG A CA 1
ATOM 5168 C C . ARG A 1 652 ? 101.916 75.927 17.578 1.00 34.14 675 ARG A C 1
ATOM 5169 O O . ARG A 1 652 ? 101.763 75.873 18.798 1.00 31.46 675 ARG A O 1
ATOM 5177 N N . ASN A 1 653 ? 100.915 75.718 16.726 1.00 25.76 676 ASN A N 1
ATOM 5178 C CA . ASN A 1 653 ? 99.554 75.479 17.208 1.00 28.05 676 ASN A CA 1
ATOM 5179 C C . ASN A 1 653 ? 99.147 74.006 17.183 1.00 26.31 676 ASN A C 1
ATOM 5180 O O . ASN A 1 653 ? 97.998 73.667 17.450 1.00 26.42 676 ASN A O 1
ATOM 5185 N N . LEU A 1 654 ? 100.093 73.135 16.852 1.00 25.04 677 LEU A N 1
ATOM 5186 C CA . LEU A 1 654 ? 99.818 71.703 16.796 1.00 28.31 677 LEU A CA 1
ATOM 5187 C C . LEU A 1 654 ? 99.238 71.099 18.087 1.00 28.42 677 LEU A C 1
ATOM 5188 O O . LEU A 1 654 ? 98.258 70.355 18.024 1.00 30.20 677 LEU A O 1
ATOM 5193 N N . PRO A 1 655 ? 99.826 71.414 19.261 1.00 33.89 678 PRO A N 1
ATOM 5194 C CA . PRO A 1 655 ? 99.234 70.835 20.477 1.00 30.11 678 PRO A CA 1
ATOM 5195 C C . PRO A 1 655 ? 97.790 71.282 20.707 1.00 27.27 678 PRO A C 1
ATOM 5196 O O . PRO A 1 655 ? 96.971 70.475 21.156 1.00 24.58 678 PRO A O 1
ATOM 5200 N N . ASP A 1 656 ? 97.483 72.543 20.410 1.00 27.37 679 ASP A N 1
ATOM 5201 C CA . ASP A 1 656 ? 96.114 73.046 20.540 1.00 26.21 679 ASP A CA 1
ATOM 5202 C C . ASP A 1 656 ? 95.163 72.332 19.586 1.00 24.09 679 ASP A C 1
ATOM 5203 O O . ASP A 1 656 ? 94.015 72.050 19.935 1.00 29.09 679 ASP A O 1
ATOM 5208 N N . MET A 1 657 ? 95.641 72.046 18.381 1.00 26.43 680 MET A N 1
ATOM 5209 C CA . MET A 1 657 ? 94.827 71.342 17.396 1.00 24.37 680 MET A CA 1
ATOM 5210 C C . MET A 1 657 ? 94.450 69.954 17.903 1.00 22.16 680 MET A C 1
ATOM 5211 O O . MET A 1 657 ? 93.283 69.562 17.845 1.00 25.46 680 MET A O 1
ATOM 5216 N N . MET A 1 658 ? 95.435 69.221 18.417 1.00 21.23 681 MET A N 1
ATOM 5217 C CA . MET A 1 658 ? 95.189 67.871 18.926 1.00 26.94 681 MET A CA 1
ATOM 5218 C C . MET A 1 658 ? 94.340 67.871 20.205 1.00 25.98 681 MET A C 1
ATOM 5219 O O . MET A 1 658 ? 93.549 66.949 20.426 1.00 27.74 681 MET A O 1
ATOM 5224 N N . GLN A 1 659 ? 94.488 68.905 21.038 1.00 24.47 682 GLN A N 1
ATOM 5225 C CA . GLN A 1 659 ? 93.587 69.076 22.179 1.00 26.57 682 GLN A CA 1
ATOM 5226 C C . GLN A 1 659 ? 92.148 69.185 21.692 1.00 29.29 682 GLN A C 1
ATOM 5227 O O . GLN A 1 659 ? 91.233 68.616 22.291 1.00 25.52 682 GLN A O 1
ATOM 5233 N N . LEU A 1 660 ? 91.949 69.924 20.605 1.00 26.00 683 LEU A N 1
ATOM 5234 C CA . LEU A 1 660 ? 90.609 70.079 20.048 1.00 26.13 683 LEU A CA 1
ATOM 5235 C C . LEU A 1 660 ? 90.085 68.738 19.541 1.00 21.49 683 LEU A C 1
ATOM 5236 O O . LEU A 1 660 ? 88.949 68.364 19.839 1.00 19.74 683 LEU A O 1
ATOM 5241 N N . TRP A 1 661 ? 90.908 68.009 18.787 1.00 24.48 684 TRP A N 1
ATOM 5242 C CA . TRP A 1 661 ? 90.489 66.691 18.307 1.00 23.43 684 TRP A CA 1
ATOM 5243 C C . TRP A 1 661 ? 90.137 65.778 19.479 1.00 27.53 684 TRP A C 1
ATOM 5244 O O . TRP A 1 661 ? 89.152 65.038 19.430 1.00 26.56 684 TRP A O 1
ATOM 5255 N N . SER A 1 662 ? 90.928 65.845 20.544 1.00 24.63 685 SER A N 1
ATOM 5256 C CA . SER A 1 662 ? 90.665 64.990 21.697 1.00 30.03 685 SER A CA 1
ATOM 5257 C C . SER A 1 662 ? 89.294 65.275 22.306 1.00 28.92 685 SER A C 1
ATOM 5258 O O . SER A 1 662 ? 88.536 64.348 22.599 1.00 26.25 685 SER A O 1
ATOM 5261 N N . GLU A 1 663 ? 88.957 66.552 22.468 1.00 24.54 686 GLU A N 1
ATOM 5262 C CA . GLU A 1 663 ? 87.658 66.914 23.031 1.00 26.71 686 GLU A CA 1
ATOM 5263 C C . GLU A 1 663 ? 86.509 66.567 22.088 1.00 25.87 686 GLU A C 1
ATOM 5264 O O . GLU A 1 663 ? 85.457 66.113 22.523 1.00 25.05 686 GLU A O 1
ATOM 5270 N N . ILE A 1 664 ? 86.712 66.793 20.796 1.00 23.59 687 ILE A N 1
ATOM 5271 C CA . ILE A 1 664 ? 85.692 66.476 19.801 1.00 26.72 687 ILE A CA 1
ATOM 5272 C C . ILE A 1 664 ? 85.390 64.979 19.784 1.00 27.66 687 ILE A C 1
ATOM 5273 O O . ILE A 1 664 ? 84.236 64.569 19.660 1.00 28.63 687 ILE A O 1
ATOM 5278 N N . PHE A 1 665 ? 86.429 64.162 19.922 1.00 21.71 688 PHE A N 1
ATOM 5279 C CA . PHE A 1 665 ? 86.247 62.716 19.996 1.00 28.07 688 PHE A CA 1
ATOM 5280 C C . PHE A 1 665 ? 85.636 62.257 21.316 1.00 33.29 688 PHE A C 1
ATOM 5281 O O . PHE A 1 665 ? 84.871 61.293 21.346 1.00 33.45 688 PHE A O 1
ATOM 5289 N N . ASN A 1 666 ? 85.965 62.944 22.405 1.00 29.49 689 ASN A N 1
ATOM 5290 C CA . ASN A 1 666 ? 85.518 62.504 23.730 1.00 34.35 689 ASN A CA 1
ATOM 5291 C C . ASN A 1 666 ? 84.241 63.150 24.268 1.00 35.87 689 ASN A C 1
ATOM 5292 O O . ASN A 1 666 ? 83.420 62.470 24.880 1.00 32.18 689 ASN A O 1
ATOM 5297 N N . ASN A 1 667 ? 84.069 64.451 24.043 1.00 33.32 690 ASN A N 1
ATOM 5298 C CA . ASN A 1 667 ? 82.908 65.153 24.592 1.00 32.50 690 ASN A CA 1
ATOM 5299 C C . ASN A 1 667 ? 82.184 66.123 23.645 1.00 31.29 690 ASN A C 1
ATOM 5300 O O . ASN A 1 667 ? 81.995 67.292 23.988 1.00 31.36 690 ASN A O 1
ATOM 5305 N N . PRO A 1 668 ? 81.746 65.641 22.467 1.00 27.17 691 PRO A N 1
ATOM 5306 C CA . PRO A 1 668 ? 81.084 66.548 21.518 1.00 27.89 691 PRO A CA 1
ATOM 5307 C C . PRO A 1 668 ? 79.708 67.009 22.013 1.00 32.35 691 PRO A C 1
ATOM 5308 O O . PRO A 1 668 ? 79.044 66.254 22.716 1.00 28.48 691 PRO A O 1
ATOM 5321 N N . PHE A 1 670 ? 76.361 67.184 21.738 1.00 29.34 693 PHE A N 1
ATOM 5322 C CA . PHE A 1 670 ? 75.146 66.659 21.095 1.00 33.59 693 PHE A CA 1
ATOM 5323 C C . PHE A 1 670 ? 73.820 67.092 21.733 1.00 38.58 693 PHE A C 1
ATOM 5324 O O . PHE A 1 670 ? 72.744 66.681 21.286 1.00 38.62 693 PHE A O 1
ATOM 5332 N N . GLU A 1 671 ? 73.903 67.927 22.764 1.00 38.16 694 GLU A N 1
ATOM 5333 C CA . GLU A 1 671 ? 72.717 68.504 23.393 1.00 44.75 694 GLU A CA 1
ATOM 5334 C C . GLU A 1 671 ? 72.381 69.873 22.800 1.00 42.31 694 GLU A C 1
ATOM 5335 O O . GLU A 1 671 ? 71.328 70.450 23.079 1.00 40.10 694 GLU A O 1
ATOM 5341 N N . GLU A 1 672 ? 73.284 70.381 21.971 1.00 38.89 695 GLU A N 1
ATOM 5342 C CA . GLU A 1 672 ? 73.127 71.691 21.356 1.00 30.82 695 GLU A CA 1
ATOM 5343 C C . GLU A 1 672 ? 72.075 71.632 20.248 1.00 35.53 695 GLU A C 1
ATOM 5344 O O . GLU A 1 672 ? 72.408 71.552 19.067 1.00 41.53 695 GLU A O 1
ATOM 5350 N N . GLU A 1 673 ? 70.804 71.669 20.639 1.00 38.19 696 GLU A N 1
ATOM 5351 C CA . GLU A 1 673 ? 69.689 71.501 19.707 1.00 34.86 696 GLU A CA 1
ATOM 5352 C C . GLU A 1 673 ? 69.468 72.721 18.822 1.00 34.95 696 GLU A C 1
ATOM 5353 O O . GLU A 1 673 ? 69.156 72.589 17.634 1.00 28.40 696 GLU A O 1
ATOM 5359 N N . GLU A 1 674 ? 69.623 73.905 19.408 1.00 32.38 697 GLU A N 1
ATOM 5360 C CA . GLU A 1 674 ? 69.400 75.159 18.694 1.00 37.01 697 GLU A CA 1
ATOM 5361 C C . GLU A 1 674 ? 70.355 75.329 17.522 1.00 37.61 697 GLU A C 1
ATOM 5362 O O . GLU A 1 674 ? 69.929 75.547 16.387 1.00 36.82 697 GLU A O 1
ATOM 5368 N N . HIS A 1 675 ? 71.650 75.238 17.798 1.00 30.71 698 HIS A N 1
ATOM 5369 C CA . HIS A 1 675 ? 72.634 75.433 16.748 1.00 26.58 698 HIS A CA 1
ATOM 5370 C C . HIS A 1 675 ? 72.579 74.296 15.734 1.00 26.55 698 HIS A C 1
ATOM 5371 O O . HIS A 1 675 ? 72.863 74.501 14.559 1.00 25.87 698 HIS A O 1
ATOM 5378 N N . PHE A 1 676 ? 72.201 73.104 16.189 1.00 26.42 699 PHE A N 1
ATOM 5379 C CA . PHE A 1 676 ? 72.043 71.959 15.296 1.00 27.53 699 PHE A CA 1
ATOM 5380 C C . PHE A 1 676 ? 71.027 72.249 14.192 1.00 29.66 699 PHE A C 1
ATOM 5381 O O . PHE A 1 676 ? 71.266 71.934 13.026 1.00 28.72 699 PHE A O 1
ATOM 5400 N N . VAL A 1 678 ? 70.114 75.209 13.047 1.00 28.68 701 VAL A N 1
ATOM 5401 C CA . VAL A 1 678 ? 70.728 76.182 12.154 1.00 27.92 701 VAL A CA 1
ATOM 5402 C C . VAL A 1 678 ? 71.636 75.492 11.129 1.00 29.82 701 VAL A C 1
ATOM 5403 O O . VAL A 1 678 ? 71.551 75.757 9.926 1.00 26.77 701 VAL A O 1
ATOM 5407 N N . LEU A 1 679 ? 72.487 74.589 11.605 1.00 24.67 702 LEU A N 1
ATOM 5408 C CA . LEU A 1 679 ? 73.445 73.899 10.734 1.00 23.66 702 LEU A CA 1
ATOM 5409 C C . LEU A 1 679 ? 72.737 73.032 9.697 1.00 27.68 702 LEU A C 1
ATOM 5410 O O . LEU A 1 679 ? 73.113 73.018 8.523 1.00 27.56 702 LEU A O 1
ATOM 5415 N N . VAL A 1 680 ? 71.713 72.312 10.143 1.00 23.88 703 VAL A N 1
ATOM 5416 C CA . VAL A 1 680 ? 70.918 71.463 9.266 1.00 29.55 703 VAL A CA 1
ATOM 5417 C C . VAL A 1 680 ? 70.289 72.257 8.122 1.00 28.35 703 VAL A C 1
ATOM 5418 O O . VAL A 1 680 ? 70.383 71.862 6.956 1.00 27.84 703 VAL A O 1
ATOM 5433 N N . MET A 1 682 ? 71.169 75.268 7.004 1.00 24.40 705 MET A N 1
ATOM 5434 C CA . MET A 1 682 ? 72.236 75.786 6.140 1.00 27.66 705 MET A CA 1
ATOM 5435 C C . MET A 1 682 ? 72.703 74.718 5.154 1.00 28.54 705 MET A C 1
ATOM 5436 O O . MET A 1 682 ? 72.809 74.971 3.953 1.00 21.49 705 MET A O 1
ATOM 5441 N N . THR A 1 683 ? 72.982 73.526 5.670 1.00 29.43 706 THR A N 1
ATOM 5442 C CA . THR A 1 683 ? 73.471 72.423 4.847 1.00 30.22 706 THR A CA 1
ATOM 5443 C C . THR A 1 683 ? 72.462 72.038 3.771 1.00 23.76 706 THR A C 1
ATOM 5444 O O . THR A 1 683 ? 72.821 71.876 2.602 1.00 27.89 706 THR A O 1
ATOM 5448 N N . ALA A 1 684 ? 71.199 71.905 4.164 1.00 23.95 707 ALA A N 1
ATOM 5449 C CA . ALA A 1 684 ? 70.149 71.556 3.214 1.00 27.33 707 ALA A CA 1
ATOM 5450 C C . ALA A 1 684 ? 70.024 72.610 2.116 1.00 27.85 707 ALA A C 1
ATOM 5451 O O . ALA A 1 684 ? 69.898 72.272 0.937 1.00 23.77 707 ALA A O 1
ATOM 5453 N N . GLN A 1 685 ? 70.061 73.884 2.504 1.00 21.19 708 GLN A N 1
ATOM 5454 C CA . GLN A 1 685 ? 69.993 74.978 1.537 1.00 22.15 708 GLN A CA 1
ATOM 5455 C C . GLN A 1 685 ? 71.145 74.918 0.544 1.00 19.46 708 GLN A C 1
ATOM 5456 O O . GLN A 1 685 ? 70.952 75.030 -0.670 1.00 23.92 708 GLN A O 1
ATOM 5462 N N . GLU A 1 686 ? 72.351 74.745 1.067 1.00 21.89 709 GLU A N 1
ATOM 5463 C CA . GLU A 1 686 ? 73.535 74.705 0.222 1.00 22.95 709 GLU A CA 1
ATOM 5464 C C . GLU A 1 686 ? 73.519 73.502 -0.713 1.00 26.46 709 GLU A C 1
ATOM 5465 O O . GLU A 1 686 ? 73.891 73.616 -1.883 1.00 25.10 709 GLU A O 1
ATOM 5471 N N . LEU A 1 687 ? 73.078 72.353 -0.213 1.00 23.23 710 LEU A N 1
ATOM 5472 C CA . LEU A 1 687 ? 73.032 71.166 -1.063 1.00 25.73 710 LEU A CA 1
ATOM 5473 C C . LEU A 1 687 ? 72.032 71.359 -2.195 1.00 25.93 710 LEU A C 1
ATOM 5474 O O . LEU A 1 687 ? 72.321 71.024 -3.340 1.00 28.70 710 LEU A O 1
ATOM 5479 N N . ALA A 1 688 ? 70.867 71.922 -1.881 1.00 20.95 711 ALA A N 1
ATOM 5480 C CA . ALA A 1 688 ? 69.856 72.174 -2.908 1.00 24.18 711 ALA A CA 1
ATOM 5481 C C . ALA A 1 688 ? 70.353 73.174 -3.953 1.00 29.16 711 ALA A C 1
ATOM 5482 O O . ALA A 1 688 ? 70.200 72.950 -5.153 1.00 26.77 711 ALA A O 1
ATOM 5484 N N . ASN A 1 689 ? 70.955 74.271 -3.501 1.00 25.94 712 ASN A N 1
ATOM 5485 C CA . ASN A 1 689 ? 71.471 75.282 -4.425 1.00 25.75 712 ASN A CA 1
ATOM 5486 C C . ASN A 1 689 ? 72.522 74.756 -5.408 1.00 27.94 712 ASN A C 1
ATOM 5487 O O . ASN A 1 689 ? 72.645 75.264 -6.520 1.00 30.38 712 ASN A O 1
ATOM 5492 N N . GLY A 1 690 ? 73.292 73.754 -4.992 1.00 24.68 713 GLY A N 1
ATOM 5493 C CA . GLY A 1 690 ? 74.408 73.287 -5.795 1.00 25.09 713 GLY A CA 1
ATOM 5494 C C . GLY A 1 690 ? 74.070 72.232 -6.837 1.00 25.69 713 GLY A C 1
ATOM 5495 O O . GLY A 1 690 ? 74.950 71.793 -7.579 1.00 22.50 713 GLY A O 1
ATOM 5496 N N . ILE A 1 691 ? 72.805 71.828 -6.906 1.00 20.55 714 ILE A N 1
ATOM 5497 C CA . ILE A 1 691 ? 72.392 70.781 -7.849 1.00 23.56 714 ILE A CA 1
ATOM 5498 C C . ILE A 1 691 ? 72.682 71.072 -9.334 1.00 24.82 714 ILE A C 1
ATOM 5499 O O . ILE A 1 691 ? 73.332 70.257 -9.991 1.00 20.94 714 ILE A O 1
ATOM 5504 N N . PRO A 1 692 ? 72.213 72.223 -9.867 1.00 24.14 715 PRO A N 1
ATOM 5505 C CA . PRO A 1 692 ? 72.471 72.476 -11.292 1.00 26.85 715 PRO A CA 1
ATOM 5506 C C . PRO A 1 692 ? 73.965 72.507 -11.629 1.00 27.15 715 PRO A C 1
ATOM 5507 O O . PRO A 1 692 ? 74.376 71.911 -12.624 1.00 22.37 715 PRO A O 1
ATOM 5511 N N . ASP A 1 693 ? 74.768 73.175 -10.809 1.00 22.77 716 ASP A N 1
ATOM 5512 C CA . ASP A 1 693 ? 76.197 73.269 -11.091 1.00 21.72 716 ASP A CA 1
ATOM 5513 C C . ASP A 1 693 ? 76.875 71.900 -11.151 1.00 22.20 716 ASP A C 1
ATOM 5514 O O . ASP A 1 693 ? 77.840 71.714 -11.899 1.00 20.21 716 ASP A O 1
ATOM 5519 N N . SER A 1 694 ? 76.357 70.945 -10.377 1.00 20.06 717 SER A N 1
ATOM 5520 C CA . SER A 1 694 ? 76.912 69.593 -10.339 1.00 23.33 717 SER A CA 1
ATOM 5521 C C . SER A 1 694 ? 75.943 68.552 -10.889 1.00 19.13 717 SER A C 1
ATOM 5522 O O . SER A 1 694 ? 76.004 67.379 -10.507 1.00 17.80 717 SER A O 1
ATOM 5525 N N . GLY A 1 695 ? 75.058 68.982 -11.784 1.00 19.86 718 GLY A N 1
ATOM 5526 C CA . GLY A 1 695 ? 73.999 68.127 -12.302 1.00 26.55 718 GLY A CA 1
ATOM 5527 C C . GLY A 1 695 ? 74.472 66.807 -12.885 1.00 26.91 718 GLY A C 1
ATOM 5528 O O . GLY A 1 695 ? 73.877 65.751 -12.643 1.00 25.01 718 GLY A O 1
ATOM 5529 N N . HIS A 1 696 ? 75.550 66.864 -13.657 1.00 20.23 719 HIS A N 1
ATOM 5530 C CA . HIS A 1 696 ? 76.121 65.660 -14.251 1.00 20.56 719 HIS A CA 1
ATOM 5531 C C . HIS A 1 696 ? 76.679 64.710 -13.192 1.00 23.78 719 HIS A C 1
ATOM 5532 O O . HIS A 1 696 ? 76.654 63.491 -13.374 1.00 22.26 719 HIS A O 1
ATOM 5539 N N . LEU A 1 697 ? 77.170 65.259 -12.083 1.00 25.66 720 LEU A N 1
ATOM 5540 C CA . LEU A 1 697 ? 77.689 64.420 -11.002 1.00 23.31 720 LEU A CA 1
ATOM 5541 C C . LEU A 1 697 ? 76.555 63.681 -10.301 1.00 21.86 720 LEU A C 1
ATOM 5542 O O . LEU A 1 697 ? 76.671 62.489 -10.003 1.00 20.06 720 LEU A O 1
ATOM 5547 N N . TYR A 1 698 ? 75.458 64.388 -10.039 1.00 22.04 721 TYR A N 1
ATOM 5548 C CA . TYR A 1 698 ? 74.288 63.761 -9.432 1.00 22.21 721 TYR A CA 1
ATOM 5549 C C . TYR A 1 698 ? 73.690 62.710 -10.350 1.00 24.87 721 TYR A C 1
ATOM 5550 O O . TYR A 1 698 ? 73.198 61.682 -9.886 1.00 23.17 721 TYR A O 1
ATOM 5559 N N . ALA A 1 699 ? 73.728 62.968 -11.652 1.00 16.68 722 ALA A N 1
ATOM 5560 C CA . ALA A 1 699 ? 73.217 61.992 -12.602 1.00 20.29 722 ALA A CA 1
ATOM 5561 C C . ALA A 1 699 ? 74.063 60.726 -12.572 1.00 20.68 722 ALA A C 1
ATOM 5562 O O . ALA A 1 699 ? 73.526 59.620 -12.548 1.00 20.60 722 ALA A O 1
ATOM 5564 N N . SER A 1 700 ? 75.385 60.886 -12.578 1.00 15.97 723 SER A N 1
ATOM 5565 C CA . SER A 1 700 ? 76.275 59.728 -12.653 1.00 21.99 723 SER A CA 1
ATOM 5566 C C . SER A 1 700 ? 76.280 58.927 -11.355 1.00 17.48 723 SER A C 1
ATOM 5567 O O . SER A 1 700 ? 76.331 57.693 -11.379 1.00 18.30 723 SER A O 1
ATOM 5570 N N . ILE A 1 701 ? 76.223 59.625 -10.223 1.00 15.33 724 ILE A N 1
ATOM 5571 C CA . ILE A 1 701 ? 76.089 58.965 -8.924 1.00 21.23 724 ILE A CA 1
ATOM 5572 C C . ILE A 1 701 ? 74.823 58.105 -8.872 1.00 24.62 724 ILE A C 1
ATOM 5573 O O . ILE A 1 701 ? 74.851 56.967 -8.386 1.00 22.80 724 ILE A O 1
ATOM 5578 N N . ARG A 1 702 ? 73.712 58.637 -9.376 1.00 18.39 725 ARG A N 1
ATOM 5579 C CA . ARG A 1 702 ? 72.491 57.841 -9.434 1.00 20.61 725 ARG A CA 1
ATOM 5580 C C . ARG A 1 702 ? 72.648 56.674 -10.404 1.00 19.66 725 ARG A C 1
ATOM 5581 O O . ARG A 1 702 ? 72.281 55.545 -10.084 1.00 18.59 725 ARG A O 1
ATOM 5589 N N . ALA A 1 703 ? 73.203 56.942 -11.580 1.00 21.73 726 ALA A N 1
ATOM 5590 C CA . ALA A 1 703 ? 73.350 55.901 -12.598 1.00 27.60 726 ALA A CA 1
ATOM 5591 C C . ALA A 1 703 ? 74.233 54.747 -12.123 1.00 25.34 726 ALA A C 1
ATOM 5592 O O . ALA A 1 703 ? 74.001 53.591 -12.480 1.00 24.48 726 ALA A O 1
ATOM 5594 N N . GLY A 1 704 ? 75.235 55.061 -11.310 1.00 23.84 727 GLY A N 1
ATOM 5595 C CA . GLY A 1 704 ? 76.165 54.053 -10.835 1.00 22.51 727 GLY A CA 1
ATOM 5596 C C . GLY A 1 704 ? 75.713 53.299 -9.598 1.00 24.65 727 GLY A C 1
ATOM 5597 O O . GLY A 1 704 ? 76.328 52.295 -9.222 1.00 21.38 727 GLY A O 1
ATOM 5598 N N . ARG A 1 705 ? 74.632 53.760 -8.970 1.00 19.14 728 ARG A N 1
ATOM 5599 C CA . ARG A 1 705 ? 74.273 53.270 -7.642 1.00 23.98 728 ARG A CA 1
ATOM 5600 C C . ARG A 1 705 ? 73.809 51.811 -7.613 1.00 26.98 728 ARG A C 1
ATOM 5601 O O . ARG A 1 705 ? 73.789 51.193 -6.555 1.00 22.91 728 ARG A O 1
ATOM 5609 N N . THR A 1 706 ? 73.447 51.257 -8.765 1.00 22.33 729 THR A N 1
ATOM 5610 C CA . THR A 1 706 ? 72.982 49.874 -8.793 1.00 29.58 729 THR A CA 1
ATOM 5611 C C . THR A 1 706 ? 74.021 48.956 -9.416 1.00 30.26 729 THR A C 1
ATOM 5612 O O . THR A 1 706 ? 73.743 47.785 -9.688 1.00 29.30 729 THR A O 1
ATOM 5616 N N . LEU A 1 707 ? 75.221 49.493 -9.626 1.00 23.40 730 LEU A N 1
ATOM 5617 C CA . LEU A 1 707 ? 76.275 48.777 -10.344 1.00 26.46 730 LEU A CA 1
ATOM 5618 C C . LEU A 1 707 ? 77.303 48.099 -9.445 1.00 22.79 730 LEU A C 1
ATOM 5619 O O . LEU A 1 707 ? 77.901 47.097 -9.833 1.00 23.50 730 LEU A O 1
ATOM 5624 N N . THR A 1 708 ? 77.525 48.664 -8.261 1.00 21.81 731 THR A N 1
ATOM 5625 C CA . THR A 1 708 ? 78.461 48.110 -7.280 1.00 25.87 731 THR A CA 1
ATOM 5626 C C . THR A 1 708 ? 77.944 48.448 -5.890 1.00 23.43 731 THR A C 1
ATOM 5627 O O . THR A 1 708 ? 77.167 49.393 -5.738 1.00 24.08 731 THR A O 1
ATOM 5631 N N . PRO A 1 709 ? 78.380 47.689 -4.866 1.00 24.79 732 PRO A N 1
ATOM 5632 C CA . PRO A 1 709 ? 78.007 48.018 -3.484 1.00 25.78 732 PRO A CA 1
ATOM 5633 C C . PRO A 1 709 ? 78.501 49.405 -3.073 1.00 25.21 732 PRO A C 1
ATOM 5634 O O . PRO A 1 709 ? 77.804 50.114 -2.346 1.00 26.24 732 PRO A O 1
ATOM 5638 N N . ALA A 1 710 ? 79.701 49.773 -3.516 1.00 27.50 733 ALA A N 1
ATOM 5639 C CA . ALA A 1 710 ? 80.248 51.093 -3.214 1.00 32.50 733 ALA A CA 1
ATOM 5640 C C . ALA A 1 710 ? 79.359 52.181 -3.807 1.00 31.66 733 ALA A C 1
ATOM 5641 O O . ALA A 1 710 ? 79.091 53.197 -3.163 1.00 26.43 733 ALA A O 1
ATOM 5643 N N . GLY A 1 711 ? 78.901 51.957 -5.035 1.00 31.62 734 GLY A N 1
ATOM 5644 C CA . GLY A 1 711 ? 78.055 52.915 -5.724 1.00 29.06 734 GLY A CA 1
ATOM 5645 C C . GLY A 1 711 ? 76.766 53.188 -4.980 1.00 29.48 734 GLY A C 1
ATOM 5646 O O . GLY A 1 711 ? 76.303 54.334 -4.915 1.00 29.10 734 GLY A O 1
ATOM 5647 N N . ASP A 1 712 ? 76.186 52.137 -4.410 1.00 27.35 735 ASP A N 1
ATOM 5648 C CA . ASP A 1 712 ? 74.954 52.274 -3.648 1.00 27.02 735 ASP A CA 1
ATOM 5649 C C . ASP A 1 712 ? 75.200 53.152 -2.426 1.00 29.08 735 ASP A C 1
ATOM 5650 O O . ASP A 1 712 ? 74.393 54.023 -2.091 1.00 25.34 735 ASP A O 1
ATOM 5655 N N . LEU A 1 713 ? 76.332 52.933 -1.768 1.00 27.04 736 LEU A N 1
ATOM 5656 C CA . LEU A 1 713 ? 76.661 53.691 -0.567 1.00 28.37 736 LEU A CA 1
ATOM 5657 C C . LEU A 1 713 ? 76.938 55.166 -0.885 1.00 26.89 736 LEU A C 1
ATOM 5658 O O . LEU A 1 713 ? 76.552 56.054 -0.124 1.00 31.17 736 LEU A O 1
ATOM 5663 N N . GLN A 1 714 ? 77.594 55.416 -2.015 1.00 24.79 737 GLN A N 1
ATOM 5664 C CA . GLN A 1 714 ? 77.907 56.778 -2.443 1.00 28.22 737 GLN A CA 1
ATOM 5665 C C . GLN A 1 714 ? 76.642 57.607 -2.683 1.00 23.26 737 GLN A C 1
ATOM 5666 O O . GLN A 1 714 ? 76.575 58.774 -2.299 1.00 24.54 737 GLN A O 1
ATOM 5672 N N . GLU A 1 715 ? 75.642 57.004 -3.322 1.00 21.21 738 GLU A N 1
ATOM 5673 C CA . GLU A 1 715 ? 74.347 57.662 -3.484 1.00 23.36 738 GLU A CA 1
ATOM 5674 C C . GLU A 1 715 ? 73.793 58.063 -2.117 1.00 29.80 738 GLU A C 1
ATOM 5675 O O . GLU A 1 715 ? 73.317 59.181 -1.939 1.00 26.78 738 GLU A O 1
ATOM 5681 N N . THR A 1 716 ? 73.884 57.155 -1.148 1.00 27.66 739 THR A N 1
ATOM 5682 C CA . THR A 1 716 ? 73.368 57.414 0.193 1.00 27.62 739 THR A CA 1
ATOM 5683 C C . THR A 1 716 ? 74.121 58.564 0.862 1.00 24.79 739 THR A C 1
ATOM 5684 O O . THR A 1 716 ? 73.526 59.388 1.556 1.00 26.38 739 THR A O 1
ATOM 5688 N N . PHE A 1 717 ? 75.427 58.632 0.626 1.00 25.38 740 PHE A N 1
ATOM 5689 C CA . PHE A 1 717 ? 76.261 59.637 1.281 1.00 21.43 740 PHE A CA 1
ATOM 5690 C C . PHE A 1 717 ? 76.193 61.014 0.618 1.00 25.42 740 PHE A C 1
ATOM 5691 O O . PHE A 1 717 ? 76.218 62.028 1.308 1.00 27.92 740 PHE A O 1
ATOM 5699 N N . SER A 1 718 ? 76.111 61.053 -0.713 1.00 25.32 741 SER A N 1
ATOM 5700 C CA . SER A 1 718 ? 76.263 62.322 -1.425 1.00 27.11 741 SER A CA 1
ATOM 5701 C C . SER A 1 718 ? 75.418 62.454 -2.691 1.00 24.70 741 SER A C 1
ATOM 5702 O O . SER A 1 718 ? 75.601 63.391 -3.471 1.00 23.63 741 SER A O 1
ATOM 5705 N N . GLY A 1 719 ? 74.490 61.525 -2.892 1.00 22.43 742 GLY A N 1
ATOM 5706 C CA . GLY A 1 719 ? 73.636 61.565 -4.065 1.00 23.40 742 GLY A CA 1
ATOM 5707 C C . GLY A 1 719 ? 72.382 62.373 -3.811 1.00 24.22 742 GLY A C 1
ATOM 5708 O O . GLY A 1 719 ? 72.255 63.016 -2.767 1.00 23.14 742 GLY A O 1
ATOM 5709 N N . MET A 1 720 ? 71.458 62.348 -4.767 1.00 19.07 743 MET A N 1
ATOM 5710 C CA . MET A 1 720 ? 70.183 63.040 -4.614 1.00 20.67 743 MET A CA 1
ATOM 5711 C C . MET A 1 720 ? 69.416 62.542 -3.391 1.00 25.87 743 MET A C 1
ATOM 5712 O O . MET A 1 720 ? 68.642 63.294 -2.792 1.00 25.19 743 MET A O 1
ATOM 5717 N N . ASP A 1 721 ? 69.636 61.284 -3.011 1.00 21.48 744 ASP A N 1
ATOM 5718 C CA . ASP A 1 721 ? 68.999 60.741 -1.811 1.00 22.70 744 ASP A CA 1
ATOM 5719 C C . ASP A 1 721 ? 69.411 61.543 -0.578 1.00 25.79 744 ASP A C 1
ATOM 5720 O O . ASP A 1 721 ? 68.597 61.817 0.305 1.00 27.15 744 ASP A O 1
ATOM 5725 N N . GLN A 1 722 ? 70.681 61.923 -0.525 1.00 23.32 745 GLN A N 1
ATOM 5726 C CA . GLN A 1 722 ? 71.192 62.656 0.623 1.00 22.33 745 GLN A CA 1
ATOM 5727 C C . GLN A 1 722 ? 70.681 64.090 0.618 1.00 22.05 745 GLN A C 1
ATOM 5728 O O . GLN A 1 722 ? 70.344 64.636 1.666 1.00 20.27 745 GLN A O 1
ATOM 5734 N N . VAL A 1 723 ? 70.619 64.697 -0.562 1.00 23.80 746 VAL A N 1
ATOM 5735 C CA . VAL A 1 723 ? 70.058 66.038 -0.680 1.00 24.81 746 VAL A CA 1
ATOM 5736 C C . VAL A 1 723 ? 68.610 66.047 -0.193 1.00 28.26 746 VAL A C 1
ATOM 5737 O O . VAL A 1 723 ? 68.211 66.914 0.588 1.00 27.67 746 VAL A O 1
ATOM 5741 N N . ARG A 1 724 ? 67.829 65.070 -0.641 1.00 21.75 747 ARG A N 1
ATOM 5742 C CA . ARG A 1 724 ? 66.424 64.978 -0.236 1.00 29.50 747 ARG A CA 1
ATOM 5743 C C . ARG A 1 724 ? 66.240 64.669 1.251 1.00 23.82 747 ARG A C 1
ATOM 5744 O O . ARG A 1 724 ? 65.344 65.215 1.895 1.00 22.67 747 ARG A O 1
ATOM 5752 N N . LEU A 1 725 ? 67.091 63.809 1.798 1.00 27.62 748 LEU A N 1
ATOM 5753 C CA . LEU A 1 725 ? 67.052 63.533 3.231 1.00 26.23 748 LEU A CA 1
ATOM 5754 C C . LEU A 1 725 ? 67.327 64.793 4.052 1.00 30.24 748 LEU A C 1
ATOM 5755 O O . LEU A 1 725 ? 66.608 65.082 5.007 1.00 29.66 748 LEU A O 1
ATOM 5760 N N . MET A 1 726 ? 68.365 65.542 3.683 1.00 28.37 749 MET A N 1
ATOM 5761 C CA . MET A 1 726 ? 68.688 66.778 4.402 1.00 27.64 749 MET A CA 1
ATOM 5762 C C . MET A 1 726 ? 67.524 67.772 4.362 1.00 28.21 749 MET A C 1
ATOM 5763 O O . MET A 1 726 ? 67.204 68.395 5.372 1.00 29.61 749 MET A O 1
ATOM 5779 N N . ARG A 1 728 ? 64.329 67.053 3.982 1.00 31.52 751 ARG A N 1
ATOM 5780 C CA . ARG A 1 728 ? 63.329 66.523 4.911 1.00 34.19 751 ARG A CA 1
ATOM 5781 C C . ARG A 1 728 ? 63.644 66.971 6.335 1.00 32.78 751 ARG A C 1
ATOM 5782 O O . ARG A 1 728 ? 62.810 67.582 7.006 1.00 35.84 751 ARG A O 1
ATOM 5790 N N . ILE A 1 729 ? 64.859 66.656 6.781 1.00 31.68 752 ILE A N 1
ATOM 5791 C CA . ILE A 1 729 ? 65.306 66.952 8.143 1.00 32.81 752 ILE A CA 1
ATOM 5792 C C . ILE A 1 729 ? 65.207 68.442 8.467 1.00 29.81 752 ILE A C 1
ATOM 5793 O O . ILE A 1 729 ? 64.832 68.821 9.578 1.00 30.75 752 ILE A O 1
ATOM 5798 N N . ALA A 1 730 ? 65.522 69.287 7.489 1.00 27.43 753 ALA A N 1
ATOM 5799 C CA . ALA A 1 730 ? 65.440 70.737 7.673 1.00 29.13 753 ALA A CA 1
ATOM 5800 C C . ALA A 1 730 ? 64.006 71.243 7.852 1.00 35.34 753 ALA A C 1
ATOM 5801 O O . ALA A 1 730 ? 63.794 72.365 8.313 1.00 36.87 753 ALA A O 1
ATOM 5803 N N . GLU A 1 731 ? 63.027 70.425 7.478 1.00 35.80 754 GLU A N 1
ATOM 5804 C CA . GLU A 1 731 ? 61.624 70.825 7.558 1.00 41.41 754 GLU A CA 1
ATOM 5805 C C . GLU A 1 731 ? 60.924 70.274 8.801 1.00 45.88 754 GLU A C 1
ATOM 5806 O O . GLU A 1 731 ? 59.758 70.581 9.049 1.00 47.92 754 GLU A O 1
ATOM 5812 N N . MET A 1 732 ? 61.632 69.458 9.576 1.00 42.58 755 MET A N 1
ATOM 5813 C CA . MET A 1 732 ? 61.041 68.821 10.750 1.00 41.78 755 MET A CA 1
ATOM 5814 C C . MET A 1 732 ? 60.737 69.828 11.854 1.00 45.59 755 MET A C 1
ATOM 5815 O O . MET A 1 732 ? 61.569 70.678 12.177 1.00 39.20 755 MET A O 1
ATOM 5820 N N . THR A 1 733 ? 59.540 69.717 12.426 1.00 46.83 756 THR A N 1
ATOM 5821 C CA . THR A 1 733 ? 59.123 70.549 13.551 1.00 51.20 756 THR A CA 1
ATOM 5822 C C . THR A 1 733 ? 59.873 70.160 14.828 1.00 53.03 756 THR A C 1
ATOM 5823 O O . THR A 1 733 ? 60.265 71.019 15.621 1.00 56.60 756 THR A O 1
ATOM 5827 N N . ASP A 1 734 ? 60.069 68.858 15.016 1.00 50.09 757 ASP A N 1
ATOM 5828 C CA . ASP A 1 734 ? 60.854 68.339 16.135 1.00 49.95 757 ASP A CA 1
ATOM 5829 C C . ASP A 1 734 ? 62.070 67.574 15.604 1.00 44.84 757 ASP A C 1
ATOM 5830 O O . ASP A 1 734 ? 61.930 66.492 15.033 1.00 41.29 757 ASP A O 1
ATOM 5835 N N . ILE A 1 735 ? 63.261 68.142 15.787 1.00 43.88 758 ILE A N 1
ATOM 5836 C CA . ILE A 1 735 ? 64.487 67.528 15.276 1.00 46.02 758 ILE A CA 1
ATOM 5837 C C . ILE A 1 735 ? 65.142 66.571 16.270 1.00 46.11 758 ILE A C 1
ATOM 5838 O O . ILE A 1 735 ? 66.184 65.983 15.972 1.00 44.90 758 ILE A O 1
ATOM 5854 N N . PRO A 1 737 ? 64.418 63.449 17.397 1.00 33.28 760 PRO A N 1
ATOM 5855 C CA . PRO A 1 737 ? 64.692 62.055 17.021 1.00 38.46 760 PRO A CA 1
ATOM 5856 C C . PRO A 1 737 ? 65.927 61.903 16.127 1.00 41.57 760 PRO A C 1
ATOM 5857 O O . PRO A 1 737 ? 66.560 60.846 16.142 1.00 44.17 760 PRO A O 1
ATOM 5861 N N . ILE A 1 738 ? 66.254 62.935 15.352 1.00 37.41 761 ILE A N 1
ATOM 5862 C CA . ILE A 1 738 ? 67.473 62.930 14.552 1.00 36.75 761 ILE A CA 1
ATOM 5863 C C . ILE A 1 738 ? 68.691 63.134 15.445 1.00 32.99 761 ILE A C 1
ATOM 5864 O O . ILE A 1 738 ? 69.681 62.402 15.360 1.00 37.72 761 ILE A O 1
ATOM 5869 N N . LEU A 1 739 ? 68.603 64.143 16.301 1.00 34.14 762 LEU A N 1
ATOM 5870 C CA . LEU A 1 739 ? 69.696 64.526 17.184 1.00 36.77 762 LEU A CA 1
ATOM 5871 C C . LEU A 1 739 ? 70.155 63.359 18.057 1.00 38.86 762 LEU A C 1
ATOM 5872 O O . LEU A 1 739 ? 71.341 63.235 18.369 1.00 34.97 762 LEU A O 1
ATOM 5877 N N . ARG A 1 740 ? 69.216 62.493 18.428 1.00 38.79 763 ARG A N 1
ATOM 5878 C CA . ARG A 1 740 ? 69.521 61.351 19.290 1.00 36.97 763 ARG A CA 1
ATOM 5879 C C . ARG A 1 740 ? 70.260 60.223 18.565 1.00 37.65 763 ARG A C 1
ATOM 5880 O O . ARG A 1 740 ? 70.772 59.300 19.200 1.00 39.94 763 ARG A O 1
ATOM 5899 N N . LEU A 1 742 ? 72.906 60.845 16.794 1.00 34.79 765 LEU A N 1
ATOM 5900 C CA . LEU A 1 742 ? 74.302 61.276 16.830 1.00 33.93 765 LEU A CA 1
ATOM 5901 C C . LEU A 1 742 ? 75.148 60.559 17.893 1.00 32.14 765 LEU A C 1
ATOM 5902 O O . LEU A 1 742 ? 76.255 60.115 17.589 1.00 31.76 765 LEU A O 1
ATOM 5907 N N . PRO A 1 743 ? 74.641 60.442 19.139 1.00 35.81 766 PRO A N 1
ATOM 5908 C CA . PRO A 1 743 ? 75.437 59.676 20.107 1.00 36.76 766 PRO A CA 1
ATOM 5909 C C . PRO A 1 743 ? 75.600 58.213 19.697 1.00 35.15 766 PRO A C 1
ATOM 5910 O O . PRO A 1 743 ? 76.641 57.620 19.980 1.00 36.17 766 PRO A O 1
ATOM 5914 N N . ARG A 1 744 ? 74.596 57.642 19.036 1.00 29.23 767 ARG A N 1
ATOM 5915 C CA . ARG A 1 744 ? 74.690 56.261 18.570 1.00 35.59 767 ARG A CA 1
ATOM 5916 C C . ARG A 1 744 ? 75.815 56.101 17.550 1.00 40.16 767 ARG A C 1
ATOM 5917 O O . ARG A 1 744 ? 76.529 55.094 17.549 1.00 37.23 767 ARG A O 1
ATOM 5925 N N . ILE A 1 745 ? 75.958 57.098 16.677 1.00 36.59 768 ILE A N 1
ATOM 5926 C CA . ILE A 1 745 ? 77.020 57.106 15.676 1.00 29.84 768 ILE A CA 1
ATOM 5927 C C . ILE A 1 745 ? 78.388 57.332 16.317 1.00 28.26 768 ILE A C 1
ATOM 5928 O O . ILE A 1 745 ? 79.369 56.679 15.943 1.00 29.03 768 ILE A O 1
ATOM 5943 N N . LYS A 1 747 ? 79.410 56.461 19.096 1.00 35.54 770 LYS A N 1
ATOM 5944 C CA . LYS A 1 747 ? 79.854 55.245 19.771 1.00 38.28 770 LYS A CA 1
ATOM 5945 C C . LYS A 1 747 ? 80.636 54.285 18.866 1.00 37.98 770 LYS A C 1
ATOM 5946 O O . LYS A 1 747 ? 81.583 53.634 19.313 1.00 35.75 770 LYS A O 1
ATOM 5952 N N . HIS A 1 748 ? 80.249 54.201 17.596 1.00 31.23 771 HIS A N 1
ATOM 5953 C CA . HIS A 1 748 ? 80.877 53.255 16.672 1.00 30.87 771 HIS A CA 1
ATOM 5954 C C . HIS A 1 748 ? 82.012 53.860 15.850 1.00 36.53 771 HIS A C 1
ATOM 5955 O O . HIS A 1 748 ? 82.615 53.178 15.019 1.00 39.60 771 HIS A O 1
ATOM 5962 N N . LEU A 1 749 ? 82.309 55.132 16.084 1.00 34.70 772 LEU A N 1
ATOM 5963 C CA . LEU A 1 749 ? 83.165 55.882 15.172 1.00 30.82 772 LEU A CA 1
ATOM 5964 C C . LEU A 1 749 ? 84.259 56.664 15.894 1.00 28.26 772 LEU A C 1
ATOM 5965 O O . LEU A 1 749 ? 85.423 56.657 15.478 1.00 27.91 772 LEU A O 1
ATOM 5970 N N . LEU A 1 750 ? 83.893 57.326 16.987 1.00 25.46 773 LEU A N 1
ATOM 5971 C CA . LEU A 1 750 ? 84.845 58.175 17.699 1.00 25.05 773 LEU A CA 1
ATOM 5972 C C . LEU A 1 750 ? 85.631 57.392 18.750 1.00 30.08 773 LEU A C 1
ATOM 5973 O O . LEU A 1 750 ? 85.477 57.606 19.948 1.00 37.19 773 LEU A O 1
ATOM 5978 N N . ASN A 1 751 ? 86.477 56.483 18.283 1.00 34.74 774 ASN A N 1
ATOM 5979 C CA . ASN A 1 751 ? 87.337 55.698 19.161 1.00 40.12 774 ASN A CA 1
ATOM 5980 C C . ASN A 1 751 ? 88.544 55.205 18.377 1.00 37.15 774 ASN A C 1
ATOM 5981 O O . ASN A 1 751 ? 88.680 55.507 17.191 1.00 31.52 774 ASN A O 1
ATOM 5986 N N . GLY A 1 752 ? 89.413 54.442 19.030 1.00 31.18 775 GLY A N 1
ATOM 5987 C CA . GLY A 1 752 ? 90.624 53.969 18.387 1.00 25.55 775 GLY A CA 1
ATOM 5988 C C . GLY A 1 752 ? 90.567 52.516 17.953 1.00 24.33 775 GLY A C 1
ATOM 5989 O O . GLY A 1 752 ? 91.604 51.916 17.666 1.00 33.19 775 GLY A O 1
ATOM 5990 N N . ASP A 1 753 ? 89.364 51.950 17.891 1.00 22.84 776 ASP A N 1
ATOM 5991 C CA . ASP A 1 753 ? 89.203 50.516 17.619 1.00 30.20 776 ASP A CA 1
ATOM 5992 C C . ASP A 1 753 ? 89.535 50.113 16.183 1.00 34.99 776 ASP A C 1
ATOM 5993 O O . ASP A 1 753 ? 90.005 48.999 15.936 1.00 32.91 776 ASP A O 1
ATOM 5998 N N A ASN A 1 754 ? 89.290 51.024 15.245 0.45 32.34 777 ASN A N 1
ATOM 5999 N N B ASN A 1 754 ? 89.269 51.008 15.236 0.55 32.22 777 ASN A N 1
ATOM 6000 C CA A ASN A 1 754 ? 89.500 50.755 13.825 0.45 33.17 777 ASN A CA 1
ATOM 6001 C CA B ASN A 1 754 ? 89.532 50.731 13.825 0.55 33.03 777 ASN A CA 1
ATOM 6002 C C A ASN A 1 754 ? 89.993 52.004 13.101 0.45 31.50 777 ASN A C 1
ATOM 6003 C C B ASN A 1 754 ? 89.999 51.990 13.100 0.55 31.58 777 ASN A C 1
ATOM 6004 O O A ASN A 1 754 ? 89.275 52.584 12.287 0.45 30.18 777 ASN A O 1
ATOM 6005 O O B ASN A 1 754 ? 89.269 52.563 12.290 0.55 30.02 777 ASN A O 1
ATOM 6014 N N . MET A 1 755 ? 91.224 52.409 13.395 1.00 29.13 778 MET A N 1
ATOM 6015 C CA . MET A 1 755 ? 91.716 53.705 12.959 1.00 29.90 778 MET A CA 1
ATOM 6016 C C . MET A 1 755 ? 93.117 53.631 12.379 1.00 32.18 778 MET A C 1
ATOM 6017 O O . MET A 1 755 ? 93.919 52.788 12.781 1.00 31.15 778 MET A O 1
ATOM 6022 N N . ARG A 1 756 ? 93.388 54.496 11.404 1.00 25.16 779 ARG A N 1
ATOM 6023 C CA . ARG A 1 756 ? 94.751 54.801 10.987 1.00 22.18 779 ARG A CA 1
ATOM 6024 C C . ARG A 1 756 ? 94.859 56.311 10.808 1.00 22.41 779 ARG A C 1
ATOM 6025 O O . ARG A 1 756 ? 93.861 56.970 10.534 1.00 26.99 779 ARG A O 1
ATOM 6033 N N . CYS A 1 757 ? 96.056 56.862 10.984 1.00 22.52 780 CYS A N 1
ATOM 6034 C CA . CYS A 1 757 ? 96.245 58.303 10.854 1.00 22.96 780 CYS A CA 1
ATOM 6035 C C . CYS A 1 757 ? 97.386 58.628 9.906 1.00 27.36 780 CYS A C 1
ATOM 6036 O O . CYS A 1 757 ? 98.192 57.760 9.566 1.00 29.49 780 CYS A O 1
ATOM 6039 N N . SER A 1 758 ? 97.457 59.888 9.488 1.00 20.50 781 SER A N 1
ATOM 6040 C CA . SER A 1 758 ? 98.562 60.345 8.662 1.00 23.76 781 SER A CA 1
ATOM 6041 C C . SER A 1 758 ? 99.023 61.721 9.110 1.00 26.17 781 SER A C 1
ATOM 6042 O O . SER A 1 758 ? 98.224 62.535 9.589 1.00 24.77 781 SER A O 1
ATOM 6045 N N . VAL A 1 759 ? 100.316 61.978 8.956 1.00 21.90 782 VAL A N 1
ATOM 6046 C CA . VAL A 1 759 ? 100.873 63.283 9.284 1.00 26.38 782 VAL A CA 1
ATOM 6047 C C . VAL A 1 759 ? 101.763 63.761 8.145 1.00 25.06 782 VAL A C 1
ATOM 6048 O O . VAL A 1 759 ? 102.642 63.031 7.689 1.00 25.72 782 VAL A O 1
ATOM 6052 N N . ASN A 1 760 ? 101.509 64.977 7.668 1.00 25.57 783 ASN A N 1
ATOM 6053 C CA . ASN A 1 760 ? 102.401 65.630 6.720 1.00 26.14 783 ASN A CA 1
ATOM 6054 C C . ASN A 1 760 ? 102.960 66.895 7.348 1.00 29.04 783 ASN A C 1
ATOM 6055 O O . ASN A 1 760 ? 102.204 67.789 7.716 1.00 26.42 783 ASN A O 1
ATOM 6060 N N . ALA A 1 761 ? 104.281 66.967 7.469 1.00 25.80 784 ALA A N 1
ATOM 6061 C CA . ALA A 1 761 ? 104.939 68.122 8.072 1.00 28.39 784 ALA A CA 1
ATOM 6062 C C . ALA A 1 761 ? 106.398 68.147 7.649 1.00 27.56 784 ALA A C 1
ATOM 6063 O O . ALA A 1 761 ? 106.881 67.205 7.017 1.00 25.59 784 ALA A O 1
ATOM 6065 N N . THR A 1 762 ? 107.095 69.226 7.995 1.00 26.53 785 THR A N 1
ATOM 6066 C CA . THR A 1 762 ? 108.526 69.337 7.728 1.00 30.13 785 THR A CA 1
ATOM 6067 C C . THR A 1 762 ? 109.262 68.322 8.592 1.00 33.95 785 THR A C 1
ATOM 6068 O O . THR A 1 762 ? 108.772 67.950 9.661 1.00 31.69 785 THR A O 1
ATOM 6072 N N . PRO A 1 763 ? 110.429 67.850 8.127 1.00 38.80 786 PRO A N 1
ATOM 6073 C CA . PRO A 1 763 ? 111.168 66.861 8.920 1.00 41.92 786 PRO A CA 1
ATOM 6074 C C . PRO A 1 763 ? 111.580 67.371 10.302 1.00 40.12 786 PRO A C 1
ATOM 6075 O O . PRO A 1 763 ? 111.726 66.562 11.218 1.00 41.60 786 PRO A O 1
ATOM 6079 N N . GLN A 1 764 ? 111.748 68.682 10.458 1.00 37.87 787 GLN A N 1
ATOM 6080 C CA . GLN A 1 764 ? 112.112 69.243 11.761 1.00 45.73 787 GLN A CA 1
ATOM 6081 C C . GLN A 1 764 ? 110.927 69.370 12.725 1.00 49.88 787 GLN A C 1
ATOM 6082 O O . GLN A 1 764 ? 111.118 69.490 13.938 1.00 48.61 787 GLN A O 1
ATOM 6088 N N . GLN A 1 765 ? 109.709 69.340 12.187 1.00 41.27 788 GLN A N 1
ATOM 6089 C CA . GLN A 1 765 ? 108.508 69.418 13.014 1.00 33.53 788 GLN A CA 1
ATOM 6090 C C . GLN A 1 765 ? 108.017 68.020 13.395 1.00 35.34 788 GLN A C 1
ATOM 6091 O O . GLN A 1 765 ? 107.285 67.853 14.371 1.00 37.77 788 GLN A O 1
ATOM 6097 N N . MET A 1 766 ? 108.440 67.017 12.629 1.00 35.36 789 MET A N 1
ATOM 6098 C CA . MET A 1 766 ? 108.024 65.626 12.859 1.00 41.09 789 MET A CA 1
ATOM 6099 C C . MET A 1 766 ? 108.066 65.107 14.314 1.00 44.41 789 MET A C 1
ATOM 6100 O O . MET A 1 766 ? 107.089 64.508 14.772 1.00 42.37 789 MET A O 1
ATOM 6105 N N . PRO A 1 767 ? 109.182 65.332 15.042 1.00 48.18 790 PRO A N 1
ATOM 6106 C CA . PRO A 1 767 ? 109.251 64.757 16.393 1.00 46.15 790 PRO A CA 1
ATOM 6107 C C . PRO A 1 767 ? 108.157 65.243 17.348 1.00 45.01 790 PRO A C 1
ATOM 6108 O O . PRO A 1 767 ? 107.562 64.403 18.027 1.00 48.52 790 PRO A O 1
ATOM 6112 N N . GLN A 1 768 ? 107.892 66.547 17.409 1.00 42.96 791 GLN A N 1
ATOM 6113 C CA . GLN A 1 768 ? 106.804 67.038 18.254 1.00 50.56 791 GLN A CA 1
ATOM 6114 C C . GLN A 1 768 ? 105.474 66.428 17.823 1.00 47.59 791 GLN A C 1
ATOM 6115 O O . GLN A 1 768 ? 104.643 66.064 18.661 1.00 47.50 791 GLN A O 1
ATOM 6121 N N . THR A 1 769 ? 105.289 66.296 16.513 1.00 45.57 792 THR A N 1
ATOM 6122 C CA . THR A 1 769 ? 104.022 65.809 15.983 1.00 45.76 792 THR A CA 1
ATOM 6123 C C . THR A 1 769 ? 103.723 64.380 16.414 1.00 37.06 792 THR A C 1
ATOM 6124 O O . THR A 1 769 ? 102.591 64.071 16.784 1.00 37.64 792 THR A O 1
ATOM 6128 N N . GLU A 1 770 ? 104.734 63.517 16.376 1.00 36.93 793 GLU A N 1
ATOM 6129 C CA . GLU A 1 770 ? 104.559 62.128 16.796 1.00 46.16 793 GLU A CA 1
ATOM 6130 C C . GLU A 1 770 ? 104.036 62.039 18.231 1.00 41.61 793 GLU A C 1
ATOM 6131 O O . GLU A 1 770 ? 103.177 61.210 18.537 1.00 36.33 793 GLU A O 1
ATOM 6148 N N . ALA A 1 772 ? 102.389 64.573 19.963 1.00 39.46 795 ALA A N 1
ATOM 6149 C CA . ALA A 1 772 ? 101.050 65.143 19.995 1.00 34.12 795 ALA A CA 1
ATOM 6150 C C . ALA A 1 772 ? 100.017 64.148 19.462 1.00 33.43 795 ALA A C 1
ATOM 6151 O O . ALA A 1 772 ? 98.922 64.035 20.004 1.00 33.97 795 ALA A O 1
ATOM 6153 N N . VAL A 1 773 ? 100.377 63.425 18.405 1.00 38.31 796 VAL A N 1
ATOM 6154 C CA . VAL A 1 773 ? 99.489 62.426 17.819 1.00 34.39 796 VAL A CA 1
ATOM 6155 C C . VAL A 1 773 ? 99.285 61.229 18.755 1.00 37.51 796 VAL A C 1
ATOM 6156 O O . VAL A 1 773 ? 98.154 60.762 18.937 1.00 33.49 796 VAL A O 1
ATOM 6160 N N . GLU A 1 774 ? 100.371 60.747 19.359 1.00 37.39 797 GLU A N 1
ATOM 6161 C CA . GLU A 1 774 ? 100.287 59.626 20.299 1.00 40.38 797 GLU A CA 1
ATOM 6162 C C . GLU A 1 774 ? 99.392 59.956 21.491 1.00 36.17 797 GLU A C 1
ATOM 6163 O O . GLU A 1 774 ? 98.614 59.113 21.950 1.00 33.43 797 GLU A O 1
ATOM 6169 N N . ASP A 1 775 ? 99.506 61.183 21.991 1.00 34.41 798 ASP A N 1
ATOM 6170 C CA . ASP A 1 775 ? 98.686 61.620 23.118 1.00 34.54 798 ASP A CA 1
ATOM 6171 C C . ASP A 1 775 ? 97.213 61.645 22.748 1.00 34.23 798 ASP A C 1
ATOM 6172 O O . ASP A 1 775 ? 96.361 61.248 23.543 1.00 33.59 798 ASP A O 1
ATOM 6177 N N . PHE A 1 776 ? 96.915 62.129 21.545 1.00 32.17 799 PHE A N 1
ATOM 6178 C CA . PHE A 1 776 ? 95.539 62.139 21.068 1.00 28.51 799 PHE A CA 1
ATOM 6179 C C . PHE A 1 776 ? 94.986 60.723 21.027 1.00 24.65 799 PHE A C 1
ATOM 6180 O O . PHE A 1 776 ? 93.893 60.460 21.526 1.00 27.19 799 PHE A O 1
ATOM 6188 N N . LEU A 1 777 ? 95.749 59.813 20.432 1.00 23.98 800 LEU A N 1
ATOM 6189 C CA . LEU A 1 777 ? 95.315 58.425 20.297 1.00 27.45 800 LEU A CA 1
ATOM 6190 C C . LEU A 1 777 ? 95.128 57.735 21.654 1.00 31.72 800 LEU A C 1
ATOM 6191 O O . LEU A 1 777 ? 94.199 56.946 21.837 1.00 30.11 800 LEU A O 1
ATOM 6196 N N . ARG A 1 778 ? 95.999 58.036 22.612 1.00 32.83 801 ARG A N 1
ATOM 6197 C CA . ARG A 1 778 ? 95.843 57.467 23.949 1.00 35.53 801 ARG A CA 1
ATOM 6198 C C . ARG A 1 778 ? 94.655 58.080 24.682 1.00 34.27 801 ARG A C 1
ATOM 6199 O O . ARG A 1 778 ? 94.092 57.465 25.586 1.00 36.16 801 ARG A O 1
ATOM 6207 N N . SER A 1 779 ? 94.267 59.289 24.282 1.00 25.82 802 SER A N 1
ATOM 6208 C CA . SER A 1 779 ? 93.185 59.998 24.965 1.00 27.63 802 SER A CA 1
ATOM 6209 C C . SER A 1 779 ? 91.805 59.546 24.511 1.00 30.91 802 SER A C 1
ATOM 6210 O O . SER A 1 779 ? 90.813 59.858 25.162 1.00 33.10 802 SER A O 1
ATOM 6213 N N . ILE A 1 780 ? 91.722 58.820 23.399 1.00 31.91 803 ILE A N 1
ATOM 6214 C CA . ILE A 1 780 ? 90.409 58.384 22.922 1.00 32.33 803 ILE A CA 1
ATOM 6215 C C . ILE A 1 780 ? 90.090 56.946 23.323 1.00 35.53 803 ILE A C 1
ATOM 6216 O O . ILE A 1 780 ? 90.986 56.178 23.670 1.00 37.01 803 ILE A O 1
ATOM 6221 N N . GLY A 1 781 ? 88.809 56.593 23.266 1.00 39.16 804 GLY A N 1
ATOM 6222 C CA . GLY A 1 781 ? 88.339 55.298 23.731 1.00 43.66 804 GLY A CA 1
ATOM 6223 C C . GLY A 1 781 ? 88.861 54.088 22.976 1.00 44.81 804 GLY A C 1
ATOM 6224 O O . GLY A 1 781 ? 89.187 54.173 21.788 1.00 40.25 804 GLY A O 1
ATOM 6225 N N . ARG A 1 782 ? 88.942 52.959 23.680 1.00 45.64 805 ARG A N 1
ATOM 6226 C CA . ARG A 1 782 ? 89.348 51.683 23.090 1.00 51.30 805 ARG A CA 1
ATOM 6227 C C . ARG A 1 782 ? 88.414 50.558 23.529 1.00 60.25 805 ARG A C 1
ATOM 6228 O O . ARG A 1 782 ? 87.805 50.629 24.599 1.00 62.55 805 ARG A O 1
ATOM 6236 N N . SER A 1 783 ? 88.306 49.532 22.688 1.00 67.37 806 SER A N 1
ATOM 6237 C CA . SER A 1 783 ? 87.632 48.282 23.043 1.00 72.09 806 SER A CA 1
ATOM 6238 C C . SER A 1 783 ? 86.152 48.467 23.372 1.00 72.04 806 SER A C 1
ATOM 6239 O O . SER A 1 783 ? 85.332 48.704 22.484 1.00 71.65 806 SER A O 1
ATOM 6242 N N . ARG A 1 788 ? 82.704 43.859 16.462 1.00 79.40 811 ARG A N 1
ATOM 6243 C CA . ARG A 1 788 ? 82.243 42.893 15.470 1.00 80.20 811 ARG A CA 1
ATOM 6244 C C . ARG A 1 788 ? 81.453 43.586 14.356 1.00 74.13 811 ARG A C 1
ATOM 6245 O O . ARG A 1 788 ? 80.427 44.223 14.615 1.00 68.04 811 ARG A O 1
ATOM 6253 N N . PRO A 1 789 ? 81.942 43.465 13.110 1.00 69.93 812 PRO A N 1
ATOM 6254 C CA . PRO A 1 789 ? 81.374 44.081 11.901 1.00 69.20 812 PRO A CA 1
ATOM 6255 C C . PRO A 1 789 ? 79.963 43.594 11.561 1.00 72.48 812 PRO A C 1
ATOM 6256 O O . PRO A 1 789 ? 79.701 42.390 11.601 1.00 75.69 812 PRO A O 1
ATOM 6260 N N . VAL A 1 790 ? 79.077 44.525 11.210 1.00 72.17 813 VAL A N 1
ATOM 6261 C CA . VAL A 1 790 ? 77.680 44.202 10.916 1.00 72.28 813 VAL A CA 1
ATOM 6262 C C . VAL A 1 790 ? 77.513 43.401 9.621 1.00 71.46 813 VAL A C 1
ATOM 6263 O O . VAL A 1 790 ? 76.450 42.836 9.367 1.00 70.91 813 VAL A O 1
ATOM 6267 N N . ARG A 1 791 ? 78.564 43.360 8.807 1.00 73.38 814 ARG A N 1
ATOM 6268 C CA . ARG A 1 791 ? 78.576 42.532 7.605 1.00 75.35 814 ARG A CA 1
ATOM 6269 C C . ARG A 1 791 ? 79.309 41.221 7.891 1.00 72.63 814 ARG A C 1
ATOM 6270 O O . ARG A 1 791 ? 80.344 41.221 8.560 1.00 68.96 814 ARG A O 1
ATOM 6278 N N . PRO A 1 792 ? 78.771 40.098 7.386 1.00 71.63 815 PRO A N 1
ATOM 6279 C CA . PRO A 1 792 ? 79.348 38.778 7.665 1.00 71.70 815 PRO A CA 1
ATOM 6280 C C . PRO A 1 792 ? 80.671 38.568 6.943 1.00 73.38 815 PRO A C 1
ATOM 6281 O O . PRO A 1 792 ? 81.496 37.778 7.402 1.00 72.83 815 PRO A O 1
ATOM 6285 N N . HIS A 1 793 ? 80.866 39.265 5.828 1.00 75.62 816 HIS A N 1
ATOM 6286 C CA . HIS A 1 793 ? 82.081 39.099 5.039 1.00 77.57 816 HIS A CA 1
ATOM 6287 C C . HIS A 1 793 ? 82.971 40.339 5.055 1.00 76.25 816 HIS A C 1
ATOM 6288 O O . HIS A 1 793 ? 82.811 41.255 4.245 1.00 74.57 816 HIS A O 1
ATOM 6295 N N . THR A 1 794 ? 83.896 40.357 6.010 1.00 76.17 817 THR A N 1
ATOM 6296 C CA . THR A 1 794 ? 84.931 41.377 6.075 1.00 75.96 817 THR A CA 1
ATOM 6297 C C . THR A 1 794 ? 86.271 40.705 5.813 1.00 72.91 817 THR A C 1
ATOM 6298 O O . THR A 1 794 ? 86.506 39.574 6.250 1.00 76.55 817 THR A O 1
ATOM 6302 N N . VAL A 1 795 ? 87.135 41.388 5.068 1.00 65.34 818 VAL A N 1
ATOM 6303 C CA . VAL A 1 795 ? 88.423 40.815 4.693 1.00 64.29 818 VAL A CA 1
ATOM 6304 C C . VAL A 1 795 ? 89.573 41.734 5.058 1.00 64.15 818 VAL A C 1
ATOM 6305 O O . VAL A 1 795 ? 89.493 42.951 4.886 1.00 60.63 818 VAL A O 1
ATOM 6309 N N . GLU A 1 796 ? 90.656 41.138 5.537 1.00 71.26 819 GLU A N 1
ATOM 6310 C CA . GLU A 1 796 ? 91.857 41.890 5.852 1.00 77.95 819 GLU A CA 1
ATOM 6311 C C . GLU A 1 796 ? 92.728 42.034 4.612 1.00 78.83 819 GLU A C 1
ATOM 6312 O O . GLU A 1 796 ? 93.293 41.056 4.124 1.00 81.83 819 GLU A O 1
ATOM 6318 N N . LYS A 1 797 ? 92.821 43.257 4.097 1.00 75.98 820 LYS A N 1
ATOM 6319 C CA . LYS A 1 797 ? 93.695 43.551 2.967 1.00 72.89 820 LYS A CA 1
ATOM 6320 C C . LYS A 1 797 ? 94.939 44.276 3.460 1.00 71.99 820 LYS A C 1
ATOM 6321 O O . LYS A 1 797 ? 94.877 45.455 3.806 1.00 66.70 820 LYS A O 1
ATOM 6327 N N . PRO A 1 798 ? 96.073 43.563 3.511 1.00 78.14 821 PRO A N 1
ATOM 6328 C CA . PRO A 1 798 ? 97.345 44.162 3.929 1.00 81.72 821 PRO A CA 1
ATOM 6329 C C . PRO A 1 798 ? 97.827 45.237 2.958 1.00 84.29 821 PRO A C 1
ATOM 6330 O O . PRO A 1 798 ? 97.471 45.212 1.779 1.00 83.17 821 PRO A O 1
ATOM 6334 N N . VAL A 1 799 ? 98.625 46.171 3.469 1.00 86.88 822 VAL A N 1
ATOM 6335 C CA . VAL A 1 799 ? 99.183 47.263 2.677 1.00 89.71 822 VAL A CA 1
ATOM 6336 C C . VAL A 1 799 ? 100.709 47.207 2.753 1.00 90.38 822 VAL A C 1
ATOM 6337 O O . VAL A 1 799 ? 101.265 47.024 3.837 1.00 86.76 822 VAL A O 1
ATOM 6341 N N . PRO A 1 800 ? 101.398 47.352 1.605 1.00 94.39 823 PRO A N 1
ATOM 6342 C CA . PRO A 1 800 ? 100.882 47.511 0.238 1.00 93.07 823 PRO A CA 1
ATOM 6343 C C . PRO A 1 800 ? 100.298 46.224 -0.333 1.00 92.05 823 PRO A C 1
ATOM 6344 O O . PRO A 1 800 ? 100.000 46.193 -1.527 1.00 90.96 823 PRO A O 1
ATOM 6348 N N . VAL A 1 815 ? 99.952 48.367 7.979 1.00 87.13 838 VAL A N 1
ATOM 6349 C CA . VAL A 1 815 ? 98.566 48.811 7.882 1.00 87.38 838 VAL A CA 1
ATOM 6350 C C . VAL A 1 815 ? 97.681 47.730 7.268 1.00 85.26 838 VAL A C 1
ATOM 6351 O O . VAL A 1 815 ? 97.703 47.515 6.057 1.00 88.95 838 VAL A O 1
ATOM 6355 N N . ILE A 1 816 ? 96.913 47.040 8.105 1.00 78.01 839 ILE A N 1
ATOM 6356 C CA . ILE A 1 816 ? 95.894 46.132 7.597 1.00 71.41 839 ILE A CA 1
ATOM 6357 C C . ILE A 1 816 ? 94.572 46.885 7.536 1.00 65.87 839 ILE A C 1
ATOM 6358 O O . ILE A 1 816 ? 94.118 47.432 8.540 1.00 69.34 839 ILE A O 1
ATOM 6363 N N . ARG A 1 817 ? 93.969 46.935 6.353 1.00 56.95 840 ARG A N 1
ATOM 6364 C CA . ARG A 1 817 ? 92.679 47.593 6.190 1.00 55.26 840 ARG A CA 1
ATOM 6365 C C . ARG A 1 817 ? 91.570 46.553 6.242 1.00 51.85 840 ARG A C 1
ATOM 6366 O O . ARG A 1 817 ? 91.691 45.476 5.653 1.00 50.96 840 ARG A O 1
ATOM 6374 N N . LYS A 1 818 ? 90.498 46.869 6.962 1.00 49.01 841 LYS A N 1
ATOM 6375 C CA . LYS A 1 818 ? 89.364 45.961 7.078 1.00 48.57 841 LYS A CA 1
ATOM 6376 C C . LYS A 1 818 ? 88.253 46.374 6.123 1.00 42.12 841 LYS A C 1
ATOM 6377 O O . LYS A 1 818 ? 87.558 47.364 6.346 1.00 35.57 841 LYS A O 1
ATOM 6383 N N . LEU A 1 819 ? 88.101 45.612 5.047 1.00 39.03 842 LEU A N 1
ATOM 6384 C CA . LEU A 1 819 ? 87.164 45.981 3.999 1.00 35.42 842 LEU A CA 1
ATOM 6385 C C . LEU A 1 819 ? 85.909 45.123 4.020 1.00 37.05 842 LEU A C 1
ATOM 6386 O O . LEU A 1 819 ? 85.905 44.006 4.540 1.00 39.90 842 LEU A O 1
ATOM 6391 N N . VAL A 1 820 ? 84.836 45.675 3.472 1.00 27.67 843 VAL A N 1
ATOM 6392 C CA . VAL A 1 820 ? 83.590 44.946 3.315 1.00 29.18 843 VAL A CA 1
ATOM 6393 C C . VAL A 1 820 ? 83.601 44.321 1.936 1.00 36.06 843 VAL A C 1
ATOM 6394 O O . VAL A 1 820 ? 83.916 44.995 0.956 1.00 30.65 843 VAL A O 1
ATOM 6398 N N . MET A 1 821 ? 83.289 43.034 1.844 1.00 36.40 844 MET A N 1
ATOM 6399 C CA . MET A 1 821 ? 83.048 42.449 0.535 1.00 36.83 844 MET A CA 1
ATOM 6400 C C . MET A 1 821 ? 81.655 41.843 0.466 1.00 38.84 844 MET A C 1
ATOM 6401 O O . MET A 1 821 ? 81.199 41.187 1.406 1.00 38.51 844 MET A O 1
ATOM 6406 N N . GLU A 1 822 ? 80.963 42.106 -0.636 1.00 36.14 845 GLU A N 1
ATOM 6407 C CA . GLU A 1 822 ? 79.619 41.584 -0.827 1.00 40.73 845 GLU A CA 1
ATOM 6408 C C . GLU A 1 822 ? 79.645 40.596 -1.979 1.00 43.21 845 GLU A C 1
ATOM 6409 O O . GLU A 1 822 ? 79.315 40.946 -3.112 1.00 41.14 845 GLU A O 1
ATOM 6415 N N . PRO A 1 823 ? 80.032 39.346 -1.682 1.00 47.24 846 PRO A N 1
ATOM 6416 C CA . PRO A 1 823 ? 80.308 38.327 -2.699 1.00 46.60 846 PRO A CA 1
ATOM 6417 C C . PRO A 1 823 ? 79.053 37.872 -3.436 1.00 48.28 846 PRO A C 1
ATOM 6418 O O . PRO A 1 823 ? 79.156 37.224 -4.476 1.00 51.78 846 PRO A O 1
ATOM 6422 N N . THR A 1 824 ? 77.884 38.208 -2.901 1.00 49.63 847 THR A N 1
ATOM 6423 C CA . THR A 1 824 ? 76.628 37.848 -3.545 1.00 52.91 847 THR A CA 1
ATOM 6424 C C . THR A 1 824 ? 75.939 39.056 -4.174 1.00 52.84 847 THR A C 1
ATOM 6425 O O . THR A 1 824 ? 74.780 38.970 -4.580 1.00 55.91 847 THR A O 1
ATOM 6429 N N . PHE A 1 825 ? 76.642 40.183 -4.245 1.00 45.80 848 PHE A N 1
ATOM 6430 C CA . PHE A 1 825 ? 76.095 41.355 -4.920 1.00 39.29 848 PHE A CA 1
ATOM 6431 C C . PHE A 1 825 ? 75.881 41.055 -6.392 1.00 36.18 848 PHE A C 1
ATOM 6432 O O . PHE A 1 825 ? 76.744 40.468 -7.047 1.00 38.33 848 PHE A O 1
ATOM 6440 N N . LYS A 1 826 ? 74.733 41.464 -6.916 1.00 33.97 849 LYS A N 1
ATOM 6441 C CA . LYS A 1 826 ? 74.477 41.333 -8.346 1.00 39.68 849 LYS A CA 1
ATOM 6442 C C . LYS A 1 826 ? 74.015 42.666 -8.912 1.00 32.35 849 LYS A C 1
ATOM 6443 O O . LYS A 1 826 ? 73.000 43.207 -8.479 1.00 30.91 849 LYS A O 1
ATOM 6449 N N . PRO A 1 827 ? 74.772 43.213 -9.873 1.00 27.40 850 PRO A N 1
ATOM 6450 C CA . PRO A 1 827 ? 74.373 44.508 -10.432 1.00 29.92 850 PRO A CA 1
ATOM 6451 C C . PRO A 1 827 ? 73.082 44.388 -11.230 1.00 33.08 850 PRO A C 1
ATOM 6452 O O . PRO A 1 827 ? 72.764 43.304 -11.731 1.00 30.15 850 PRO A O 1
ATOM 6456 N N . TRP A 1 828 ? 72.340 45.486 -11.331 1.00 25.01 851 TRP A N 1
ATOM 6457 C CA . TRP A 1 828 ? 71.137 45.510 -12.156 1.00 28.76 851 TRP A CA 1
ATOM 6458 C C . TRP A 1 828 ? 70.978 46.873 -12.797 1.00 28.67 851 TRP A C 1
ATOM 6459 O O . TRP A 1 828 ? 71.586 47.852 -12.357 1.00 26.32 851 TRP A O 1
ATOM 6470 N N . GLN A 1 829 ? 70.173 46.930 -13.850 1.00 28.56 852 GLN A N 1
ATOM 6471 C CA . GLN A 1 829 ? 70.014 48.149 -14.627 1.00 31.32 852 GLN A CA 1
ATOM 6472 C C . GLN A 1 829 ? 68.846 48.984 -14.112 1.00 30.12 852 GLN A C 1
ATOM 6473 O O . GLN A 1 829 ? 67.802 48.447 -13.753 1.00 25.37 852 GLN A O 1
ATOM 6479 N N . MET A 1 830 ? 69.040 50.297 -14.046 1.00 26.28 853 MET A N 1
ATOM 6480 C CA . MET A 1 830 ? 67.959 51.221 -13.715 1.00 23.47 853 MET A CA 1
ATOM 6481 C C . MET A 1 830 ? 68.083 52.470 -14.582 1.00 25.58 853 MET A C 1
ATOM 6482 O O . MET A 1 830 ? 69.183 52.856 -14.983 1.00 21.57 853 MET A O 1
ATOM 6498 N N . THR A 1 832 ? 66.655 56.420 -14.444 1.00 19.37 855 THR A N 1
ATOM 6499 C CA . THR A 1 832 ? 65.936 57.360 -13.591 1.00 16.41 855 THR A CA 1
ATOM 6500 C C . THR A 1 832 ? 65.911 58.735 -14.235 1.00 22.62 855 THR A C 1
ATOM 6501 O O . THR A 1 832 ? 66.947 59.248 -14.649 1.00 22.98 855 THR A O 1
ATOM 6505 N N . HIS A 1 833 ? 64.731 59.332 -14.335 1.00 21.08 856 HIS A N 1
ATOM 6506 C CA . HIS A 1 833 ? 64.641 60.722 -14.763 1.00 23.89 856 HIS A CA 1
ATOM 6507 C C . HIS A 1 833 ? 64.178 61.576 -13.591 1.00 26.53 856 HIS A C 1
ATOM 6508 O O . HIS A 1 833 ? 63.029 61.473 -13.159 1.00 25.63 856 HIS A O 1
ATOM 6515 N N . PHE A 1 834 ? 65.074 62.409 -13.066 1.00 21.55 857 PHE A N 1
ATOM 6516 C CA . PHE A 1 834 ? 64.690 63.383 -12.048 1.00 22.91 857 PHE A CA 1
ATOM 6517 C C . PHE A 1 834 ? 64.051 64.567 -12.753 1.00 27.24 857 PHE A C 1
ATOM 6518 O O . PHE A 1 834 ? 64.739 65.310 -13.450 1.00 24.10 857 PHE A O 1
ATOM 6526 N N . LEU A 1 835 ? 62.747 64.749 -12.574 1.00 24.13 858 LEU A N 1
ATOM 6527 C CA . LEU A 1 835 ? 62.050 65.902 -13.139 1.00 29.73 858 LEU A CA 1
ATOM 6528 C C . LEU A 1 835 ? 62.530 67.174 -12.456 1.00 30.48 858 LEU A C 1
ATOM 6529 O O . LEU A 1 835 ? 62.320 67.353 -11.258 1.00 29.54 858 LEU A O 1
ATOM 6534 N N . MET A 1 836 ? 63.178 68.055 -13.211 1.00 25.08 859 MET A N 1
ATOM 6535 C CA . MET A 1 836 ? 63.677 69.307 -12.645 1.00 27.50 859 MET A CA 1
ATOM 6536 C C . MET A 1 836 ? 63.197 70.475 -13.490 1.00 29.88 859 MET A C 1
ATOM 6537 O O . MET A 1 836 ? 63.112 70.363 -14.712 1.00 29.60 859 MET A O 1
ATOM 6542 N N . PRO A 1 837 ? 62.893 71.610 -12.845 1.00 34.97 860 PRO A N 1
ATOM 6543 C CA . PRO A 1 837 ? 62.465 72.785 -13.608 1.00 39.20 860 PRO A CA 1
ATOM 6544 C C . PRO A 1 837 ? 63.673 73.496 -14.207 1.00 36.95 860 PRO A C 1
ATOM 6545 O O . PRO A 1 837 ? 63.953 74.646 -13.854 1.00 37.76 860 PRO A O 1
ATOM 6549 N N . PHE A 1 838 ? 64.378 72.804 -15.099 1.00 29.02 861 PHE A N 1
ATOM 6550 C CA . PHE A 1 838 ? 65.591 73.321 -15.721 1.00 24.85 861 PHE A CA 1
ATOM 6551 C C . PHE A 1 838 ? 65.327 73.590 -17.193 1.00 27.82 861 PHE A C 1
ATOM 6552 O O . PHE A 1 838 ? 64.511 72.904 -17.811 1.00 29.24 861 PHE A O 1
ATOM 6560 N N . PRO A 1 839 ? 66.024 74.583 -17.768 1.00 28.32 862 PRO A N 1
ATOM 6561 C CA . PRO A 1 839 ? 65.944 74.799 -19.216 1.00 28.73 862 PRO A CA 1
ATOM 6562 C C . PRO A 1 839 ? 66.935 73.916 -19.985 1.00 31.62 862 PRO A C 1
ATOM 6563 O O . PRO A 1 839 ? 66.873 73.876 -21.213 1.00 25.64 862 PRO A O 1
ATOM 6567 N N . VAL A 1 840 ? 67.835 73.232 -19.278 1.00 24.30 863 VAL A N 1
ATOM 6568 C CA . VAL A 1 840 ? 68.787 72.321 -19.916 1.00 22.74 863 VAL A CA 1
ATOM 6569 C C . VAL A 1 840 ? 68.820 70.983 -19.188 1.00 20.91 863 VAL A C 1
ATOM 6570 O O . VAL A 1 840 ? 68.171 70.818 -18.161 1.00 20.43 863 VAL A O 1
ATOM 6574 N N . ASN A 1 841 ? 69.590 70.035 -19.717 1.00 20.25 864 ASN A N 1
ATOM 6575 C CA . ASN A 1 841 ? 69.646 68.691 -19.152 1.00 19.69 864 ASN A CA 1
ATOM 6576 C C . ASN A 1 841 ? 71.043 68.282 -18.710 1.00 21.65 864 ASN A C 1
ATOM 6577 O O . ASN A 1 841 ? 72.041 68.861 -19.144 1.00 21.53 864 ASN A O 1
ATOM 6582 N N . TYR A 1 842 ? 71.092 67.270 -17.846 1.00 20.38 865 TYR A N 1
ATOM 6583 C CA . TYR A 1 842 ? 72.337 66.670 -17.381 1.00 17.12 865 TYR A CA 1
ATOM 6584 C C . TYR A 1 842 ? 72.131 65.163 -17.475 1.00 23.08 865 TYR A C 1
ATOM 6585 O O . TYR A 1 842 ? 71.184 64.624 -16.910 1.00 19.29 865 TYR A O 1
ATOM 6594 N N . VAL A 1 843 ? 73.000 64.488 -18.218 1.00 20.00 866 VAL A N 1
ATOM 6595 C CA . VAL A 1 843 ? 72.786 63.082 -18.548 1.00 22.75 866 VAL A CA 1
ATOM 6596 C C . VAL A 1 843 ? 73.980 62.256 -18.100 1.00 28.78 866 VAL A C 1
ATOM 6597 O O . VAL A 1 843 ? 75.123 62.690 -18.240 1.00 23.92 866 VAL A O 1
ATOM 6601 N N . GLY A 1 844 ? 73.718 61.077 -17.544 1.00 21.52 867 GLY A N 1
ATOM 6602 C CA . GLY A 1 844 ? 74.790 60.170 -17.168 1.00 21.16 867 GLY A CA 1
ATOM 6603 C C . GLY A 1 844 ? 74.457 58.736 -17.540 1.00 25.34 867 GLY A C 1
ATOM 6604 O O . GLY A 1 844 ? 73.329 58.281 -17.334 1.00 20.72 867 GLY A O 1
ATOM 6605 N N . GLU A 1 845 ? 75.429 58.031 -18.113 1.00 20.13 868 GLU A N 1
ATOM 6606 C CA . GLU A 1 845 ? 75.315 56.588 -18.295 1.00 20.10 868 GLU A CA 1
ATOM 6607 C C . GLU A 1 845 ? 76.546 55.911 -17.728 1.00 22.04 868 GLU A C 1
ATOM 6608 O O . GLU A 1 845 ? 77.674 56.235 -18.103 1.00 22.76 868 GLU A O 1
ATOM 6614 N N . CYS A 1 846 ? 76.328 54.970 -16.821 1.00 19.99 869 CYS A N 1
ATOM 6615 C CA . CYS A 1 846 ? 77.429 54.296 -16.160 1.00 20.63 869 CYS A CA 1
ATOM 6616 C C . CYS A 1 846 ? 77.474 52.839 -16.574 1.00 20.21 869 CYS A C 1
ATOM 6617 O O . CYS A 1 846 ? 76.432 52.211 -16.761 1.00 20.93 869 CYS A O 1
ATOM 6620 N N . ILE A 1 847 ? 78.687 52.320 -16.740 1.00 16.17 870 ILE A N 1
ATOM 6621 C CA . ILE A 1 847 ? 78.892 50.945 -17.169 1.00 16.93 870 ILE A CA 1
ATOM 6622 C C . ILE A 1 847 ? 79.914 50.261 -16.272 1.00 21.84 870 ILE A C 1
ATOM 6623 O O . ILE A 1 847 ? 81.026 50.759 -16.080 1.00 23.16 870 ILE A O 1
ATOM 6628 N N . ARG A 1 848 ? 79.527 49.117 -15.719 1.00 18.47 871 ARG A N 1
ATOM 6629 C CA . ARG A 1 848 ? 80.396 48.351 -14.833 1.00 24.19 871 ARG A CA 1
ATOM 6630 C C . ARG A 1 848 ? 81.483 47.668 -15.655 1.00 24.33 871 ARG A C 1
ATOM 6631 O O . ARG A 1 848 ? 81.185 46.870 -16.544 1.00 23.40 871 ARG A O 1
ATOM 6639 N N . THR A 1 849 ? 82.742 48.005 -15.391 1.00 21.03 872 THR A N 1
ATOM 6640 C CA . THR A 1 849 ? 83.848 47.370 -16.108 1.00 22.77 872 THR A CA 1
ATOM 6641 C C . THR A 1 849 ? 84.790 46.622 -15.157 1.00 26.94 872 THR A C 1
ATOM 6642 O O . THR A 1 849 ? 84.377 45.656 -14.520 1.00 25.96 872 THR A O 1
ATOM 6646 N N . VAL A 1 850 ? 86.042 47.054 -15.050 1.00 23.09 873 VAL A N 1
ATOM 6647 C CA . VAL A 1 850 ? 87.007 46.320 -14.226 1.00 26.23 873 VAL A CA 1
ATOM 6648 C C . VAL A 1 850 ? 87.819 47.224 -13.303 1.00 24.25 873 VAL A C 1
ATOM 6649 O O . VAL A 1 850 ? 88.045 48.393 -13.617 1.00 30.14 873 VAL A O 1
ATOM 6653 N N . PRO A 1 851 ? 88.274 46.680 -12.161 1.00 26.79 874 PRO A N 1
ATOM 6654 C CA . PRO A 1 851 ? 89.016 47.520 -11.214 1.00 25.73 874 PRO A CA 1
ATOM 6655 C C . PRO A 1 851 ? 90.427 47.888 -11.685 1.00 24.91 874 PRO A C 1
ATOM 6656 O O . PRO A 1 851 ? 90.928 47.360 -12.688 1.00 23.41 874 PRO A O 1
ATOM 6660 N N . TYR A 1 852 ? 91.053 48.780 -10.922 1.00 24.93 875 TYR A N 1
ATOM 6661 C CA . TYR A 1 852 ? 92.345 49.391 -11.235 1.00 28.38 875 TYR A CA 1
ATOM 6662 C C . TYR A 1 852 ? 93.439 48.403 -11.643 1.00 25.96 875 TYR A C 1
ATOM 6663 O O . TYR A 1 852 ? 94.128 48.625 -12.635 1.00 23.97 875 TYR A O 1
ATOM 6672 N N . THR A 1 853 ? 93.601 47.321 -10.885 1.00 23.89 876 THR A N 1
ATOM 6673 C CA . THR A 1 853 ? 94.708 46.391 -11.127 1.00 25.34 876 THR A CA 1
ATOM 6674 C C . THR A 1 853 ? 94.450 45.415 -12.268 1.00 25.96 876 THR A C 1
ATOM 6675 O O . THR A 1 853 ? 95.343 44.674 -12.669 1.00 31.00 876 THR A O 1
ATOM 6679 N N . ASP A 1 854 ? 93.229 45.401 -12.784 1.00 25.53 877 ASP A N 1
ATOM 6680 C CA . ASP A 1 854 ? 92.946 44.604 -13.969 1.00 25.90 877 ASP A CA 1
ATOM 6681 C C . ASP A 1 854 ? 93.634 45.276 -15.158 1.00 32.23 877 ASP A C 1
ATOM 6682 O O . ASP A 1 854 ? 93.523 46.488 -15.332 1.00 30.42 877 ASP A O 1
ATOM 6687 N N . PRO A 1 855 ? 94.364 44.495 -15.970 1.00 38.55 878 PRO A N 1
ATOM 6688 C CA . PRO A 1 855 ? 95.130 45.052 -17.094 1.00 40.16 878 PRO A CA 1
ATOM 6689 C C . PRO A 1 855 ? 94.261 45.797 -18.106 1.00 31.31 878 PRO A C 1
ATOM 6690 O O . PRO A 1 855 ? 94.750 46.708 -18.775 1.00 32.91 878 PRO A O 1
ATOM 6694 N N . ASP A 1 856 ? 92.991 45.422 -18.217 1.00 25.19 879 ASP A N 1
ATOM 6695 C CA . ASP A 1 856 ? 92.086 46.116 -19.130 1.00 22.78 879 ASP A CA 1
ATOM 6696 C C . ASP A 1 856 ? 91.710 47.524 -18.645 1.00 22.38 879 ASP A C 1
ATOM 6697 O O . ASP A 1 856 ? 91.201 48.335 -19.417 1.00 20.97 879 ASP A O 1
ATOM 6702 N N . HIS A 1 857 ? 91.950 47.809 -17.371 1.00 20.20 880 HIS A N 1
ATOM 6703 C CA . HIS A 1 857 ? 91.599 49.113 -16.806 1.00 21.22 880 HIS A CA 1
ATOM 6704 C C . HIS A 1 857 ? 92.349 50.240 -17.531 1.00 21.52 880 HIS A C 1
ATOM 6705 O O . HIS A 1 857 ? 91.744 51.231 -17.934 1.00 20.16 880 HIS A O 1
ATOM 6712 N N . ALA A 1 858 ? 93.658 50.075 -17.713 1.00 21.62 881 ALA A N 1
ATOM 6713 C CA . ALA A 1 858 ? 94.461 51.059 -18.445 1.00 21.80 881 ALA A CA 1
ATOM 6714 C C . ALA A 1 858 ? 93.920 51.327 -19.852 1.00 21.32 881 ALA A C 1
ATOM 6715 O O . ALA A 1 858 ? 93.839 52.480 -20.281 1.00 20.08 881 ALA A O 1
ATOM 6717 N N . SER A 1 859 ? 93.539 50.268 -20.565 1.00 15.44 882 SER A N 1
ATOM 6718 C CA . SER A 1 859 ? 92.949 50.425 -21.895 1.00 20.45 882 SER A CA 1
ATOM 6719 C C . SER A 1 859 ? 91.653 51.234 -21.871 1.00 20.49 882 SER A C 1
ATOM 6720 O O . SER A 1 859 ? 91.431 52.102 -22.729 1.00 17.13 882 SER A O 1
ATOM 6723 N N . LEU A 1 860 ? 90.795 50.945 -20.898 1.00 20.87 883 LEU A N 1
ATOM 6724 C CA . LEU A 1 860 ? 89.516 51.639 -20.792 1.00 22.73 883 LEU A CA 1
ATOM 6725 C C . LEU A 1 860 ? 89.732 53.112 -20.450 1.00 20.98 883 LEU A C 1
ATOM 6726 O O . LEU A 1 860 ? 88.947 53.973 -20.854 1.00 22.32 883 LEU A O 1
ATOM 6742 N N . ILE A 1 862 ? 92.443 55.001 -21.340 1.00 21.19 885 ILE A N 1
ATOM 6743 C CA . ILE A 1 862 ? 92.820 55.620 -22.607 1.00 20.24 885 ILE A CA 1
ATOM 6744 C C . ILE A 1 862 ? 91.580 55.785 -23.489 1.00 23.93 885 ILE A C 1
ATOM 6745 O O . ILE A 1 862 ? 91.354 56.849 -24.068 1.00 26.41 885 ILE A O 1
ATOM 6750 N N . LEU A 1 863 ? 90.775 54.729 -23.582 1.00 17.38 886 LEU A N 1
ATOM 6751 C CA . LEU A 1 863 ? 89.542 54.772 -24.370 1.00 22.76 886 LEU A CA 1
ATOM 6752 C C . LEU A 1 863 ? 88.594 55.908 -23.957 1.00 19.33 886 LEU A C 1
ATOM 6753 O O . LEU A 1 863 ? 87.985 56.544 -24.813 1.00 20.96 886 LEU A O 1
ATOM 6758 N N . ALA A 1 864 ? 88.457 56.164 -22.657 1.00 16.77 887 ALA A N 1
ATOM 6759 C CA . ALA A 1 864 ? 87.575 57.253 -22.222 1.00 21.76 887 ALA A CA 1
ATOM 6760 C C . ALA A 1 864 ? 87.989 58.609 -22.820 1.00 20.77 887 ALA A C 1
ATOM 6761 O O . ALA A 1 864 ? 87.137 59.372 -23.282 1.00 17.31 887 ALA A O 1
ATOM 6763 N N A ARG A 1 865 ? 89.290 58.890 -22.828 0.49 18.85 888 ARG A N 1
ATOM 6764 N N B ARG A 1 865 ? 89.288 58.898 -22.826 0.51 18.84 888 ARG A N 1
ATOM 6765 C CA A ARG A 1 865 ? 89.792 60.158 -23.357 0.49 21.78 888 ARG A CA 1
ATOM 6766 C CA B ARG A 1 865 ? 89.774 60.170 -23.364 0.51 21.77 888 ARG A CA 1
ATOM 6767 C C A ARG A 1 865 ? 89.725 60.204 -24.876 0.49 21.86 888 ARG A C 1
ATOM 6768 C C B ARG A 1 865 ? 89.746 60.213 -24.885 0.51 21.88 888 ARG A C 1
ATOM 6769 O O A ARG A 1 865 ? 89.404 61.242 -25.460 0.49 23.59 888 ARG A O 1
ATOM 6770 O O B ARG A 1 865 ? 89.476 61.258 -25.480 0.51 23.76 888 ARG A O 1
ATOM 6785 N N . LEU A 1 866 ? 90.027 59.072 -25.506 1.00 16.81 889 LEU A N 1
ATOM 6786 C CA . LEU A 1 866 ? 89.960 58.950 -26.956 1.00 17.96 889 LEU A CA 1
ATOM 6787 C C . LEU A 1 866 ? 88.543 59.227 -27.438 1.00 21.97 889 LEU A C 1
ATOM 6788 O O . LEU A 1 866 ? 88.335 60.037 -28.349 1.00 21.12 889 LEU A O 1
ATOM 6793 N N . MET A 1 867 ? 87.572 58.568 -26.807 1.00 18.16 890 MET A N 1
ATOM 6794 C CA . MET A 1 867 ? 86.160 58.731 -27.160 1.00 22.42 890 MET A CA 1
ATOM 6795 C C . MET A 1 867 ? 85.692 60.163 -26.913 1.00 24.57 890 MET A C 1
ATOM 6796 O O . MET A 1 867 ? 84.883 60.700 -27.671 1.00 20.12 890 MET A O 1
ATOM 6801 N N . THR A 1 868 ? 86.199 60.776 -25.846 1.00 20.66 891 THR A N 1
ATOM 6802 C CA . THR A 1 868 ? 85.812 62.142 -25.515 1.00 23.63 891 THR A CA 1
ATOM 6803 C C . THR A 1 868 ? 86.334 63.081 -26.589 1.00 24.38 891 THR A C 1
ATOM 6804 O O . THR A 1 868 ? 85.589 63.878 -27.150 1.00 24.36 891 THR A O 1
ATOM 6808 N N . ALA A 1 869 ? 87.625 62.961 -26.873 1.00 25.76 892 ALA A N 1
ATOM 6809 C CA . ALA A 1 869 ? 88.308 63.851 -27.800 1.00 26.06 892 ALA A CA 1
ATOM 6810 C C . ALA A 1 869 ? 87.853 63.677 -29.247 1.00 26.91 892 ALA A C 1
ATOM 6811 O O . ALA A 1 869 ? 87.694 64.658 -29.972 1.00 23.49 892 ALA A O 1
ATOM 6813 N N . LYS A 1 870 ? 87.648 62.434 -29.672 1.00 20.16 893 LYS A N 1
ATOM 6814 C CA . LYS A 1 870 ? 87.399 62.175 -31.094 1.00 19.05 893 LYS A CA 1
ATOM 6815 C C . LYS A 1 870 ? 85.937 61.944 -31.461 1.00 23.96 893 LYS A C 1
ATOM 6816 O O . LYS A 1 870 ? 85.596 61.932 -32.639 1.00 28.18 893 LYS A O 1
ATOM 6822 N N . PHE A 1 871 ? 85.070 61.749 -30.474 1.00 20.49 894 PHE A N 1
ATOM 6823 C CA . PHE A 1 871 ? 83.669 61.498 -30.793 1.00 20.76 894 PHE A CA 1
ATOM 6824 C C . PHE A 1 871 ? 82.684 62.346 -29.992 1.00 22.41 894 PHE A C 1
ATOM 6825 O O . PHE A 1 871 ? 81.928 63.131 -30.563 1.00 25.37 894 PHE A O 1
ATOM 6833 N N . LEU A 1 872 ? 82.685 62.180 -28.671 1.00 18.55 895 LEU A N 1
ATOM 6834 C CA . LEU A 1 872 ? 81.660 62.796 -27.826 1.00 21.05 895 LEU A CA 1
ATOM 6835 C C . LEU A 1 872 ? 81.659 64.329 -27.836 1.00 20.68 895 LEU A C 1
ATOM 6836 O O . LEU A 1 872 ? 80.596 64.946 -27.826 1.00 20.25 895 LEU A O 1
ATOM 6841 N N . HIS A 1 873 ? 82.837 64.944 -27.850 1.00 22.55 896 HIS A N 1
ATOM 6842 C CA . HIS A 1 873 ? 82.908 66.405 -27.842 1.00 25.12 896 HIS A CA 1
ATOM 6843 C C . HIS A 1 873 ? 82.247 66.998 -29.088 1.00 24.43 896 HIS A C 1
ATOM 6844 O O . HIS A 1 873 ? 81.499 67.970 -29.009 1.00 28.48 896 HIS A O 1
ATOM 6851 N N . THR A 1 874 ? 82.525 66.396 -30.238 1.00 21.70 897 THR A N 1
ATOM 6852 C CA . THR A 1 874 ? 81.923 66.816 -31.501 1.00 23.13 897 THR A CA 1
ATOM 6853 C C . THR A 1 874 ? 80.403 66.609 -31.533 1.00 21.32 897 THR A C 1
ATOM 6854 O O . THR A 1 874 ? 79.656 67.520 -31.900 1.00 23.18 897 THR A O 1
ATOM 6858 N N . GLU A 1 875 ? 79.940 65.423 -31.138 1.00 16.93 898 GLU A N 1
ATOM 6859 C CA . GLU A 1 875 ? 78.517 65.086 -31.262 1.00 21.81 898 GLU A CA 1
ATOM 6860 C C . GLU A 1 875 ? 77.657 65.863 -30.280 1.00 21.66 898 GLU A C 1
ATOM 6861 O O . GLU A 1 875 ? 76.597 66.385 -30.625 1.00 28.01 898 GLU A O 1
ATOM 6867 N N . ILE A 1 876 ? 78.114 65.922 -29.040 1.00 16.84 899 ILE A N 1
ATOM 6868 C CA . ILE A 1 876 ? 77.278 66.440 -27.971 1.00 19.41 899 ILE A CA 1
ATOM 6869 C C . ILE A 1 876 ? 77.430 67.951 -27.798 1.00 22.53 899 ILE A C 1
ATOM 6870 O O . ILE A 1 876 ? 76.436 68.658 -27.608 1.00 23.37 899 ILE A O 1
ATOM 6875 N N . ARG A 1 877 ? 78.663 68.448 -27.885 1.00 20.22 900 ARG A N 1
ATOM 6876 C CA . ARG A 1 877 ? 78.910 69.882 -27.723 1.00 21.31 900 ARG A CA 1
ATOM 6877 C C . ARG A 1 877 ? 78.898 70.629 -29.054 1.00 23.15 900 ARG A C 1
ATOM 6878 O O . ARG A 1 877 ? 78.087 71.537 -29.246 1.00 26.14 900 ARG A O 1
ATOM 6886 N N . GLU A 1 878 ? 79.781 70.249 -29.976 1.00 21.96 901 GLU A N 1
ATOM 6887 C CA . GLU A 1 878 ? 79.901 70.988 -31.231 1.00 26.98 901 GLU A CA 1
ATOM 6888 C C . GLU A 1 878 ? 78.613 70.941 -32.046 1.00 27.90 901 GLU A C 1
ATOM 6889 O O . GLU A 1 878 ? 78.050 71.989 -32.374 1.00 22.15 901 GLU A O 1
ATOM 6906 N N . GLY A 1 880 ? 75.587 69.259 -31.078 1.00 24.88 903 GLY A N 1
ATOM 6907 C CA . GLY A 1 880 ? 74.413 69.387 -30.227 1.00 22.81 903 GLY A CA 1
ATOM 6908 C C . GLY A 1 880 ? 74.249 70.735 -29.545 1.00 24.28 903 GLY A C 1
ATOM 6909 O O . GLY A 1 880 ? 73.124 71.187 -29.305 1.00 22.48 903 GLY A O 1
ATOM 6910 N N . GLY A 1 881 ? 75.361 71.380 -29.215 1.00 22.98 904 GLY A N 1
ATOM 6911 C CA . GLY A 1 881 ? 75.297 72.659 -28.529 1.00 24.28 904 GLY A CA 1
ATOM 6912 C C . GLY A 1 881 ? 75.374 72.561 -27.014 1.00 29.64 904 GLY A C 1
ATOM 6913 O O . GLY A 1 881 ? 75.215 73.568 -26.326 1.00 29.76 904 GLY A O 1
ATOM 6914 N N . ALA A 1 882 ? 75.615 71.363 -26.482 1.00 21.76 905 ALA A N 1
ATOM 6915 C CA . ALA A 1 882 ? 75.758 71.207 -25.031 1.00 18.11 905 ALA A CA 1
ATOM 6916 C C . ALA A 1 882 ? 77.048 71.857 -24.546 1.00 21.66 905 ALA A C 1
ATOM 6917 O O . ALA A 1 882 ? 77.995 72.019 -25.309 1.00 20.62 905 ALA A O 1
ATOM 6919 N N . TYR A 1 883 ? 77.097 72.227 -23.275 1.00 22.85 906 TYR A N 1
ATOM 6920 C CA . TYR A 1 883 ? 78.302 72.854 -22.754 1.00 22.45 906 TYR A CA 1
ATOM 6921 C C . TYR A 1 883 ? 79.420 71.833 -22.540 1.00 26.04 906 TYR A C 1
ATOM 6922 O O . TYR A 1 883 ? 80.597 72.153 -22.692 1.00 25.69 906 TYR A O 1
ATOM 6931 N N . GLY A 1 884 ? 79.048 70.604 -22.196 1.00 24.73 907 GLY A N 1
ATOM 6932 C CA . GLY A 1 884 ? 80.029 69.556 -21.976 1.00 26.33 907 GLY A CA 1
ATOM 6933 C C . GLY A 1 884 ? 79.517 68.188 -22.390 1.00 27.95 907 GLY A C 1
ATOM 6934 O O . GLY A 1 884 ? 78.323 67.904 -22.285 1.00 20.88 907 GLY A O 1
ATOM 6935 N N . GLY A 1 885 ? 80.424 67.344 -22.872 1.00 29.22 908 GLY A N 1
ATOM 6936 C CA . GLY A 1 885 ? 80.101 65.974 -23.229 1.00 29.31 908 GLY A CA 1
ATOM 6937 C C . GLY A 1 885 ? 81.371 65.148 -23.267 1.00 29.39 908 GLY A C 1
ATOM 6938 O O . GLY A 1 885 ? 82.351 65.562 -23.885 1.00 28.11 908 GLY A O 1
ATOM 6939 N N . GLY A 1 886 ? 81.372 63.994 -22.598 1.00 28.01 909 GLY A N 1
ATOM 6940 C CA . GLY A 1 886 ? 82.555 63.147 -22.581 1.00 25.70 909 GLY A CA 1
ATOM 6941 C C . GLY A 1 886 ? 82.398 61.812 -21.874 1.00 25.32 909 GLY A C 1
ATOM 6942 O O . GLY A 1 886 ? 81.301 61.431 -21.474 1.00 20.67 909 GLY A O 1
ATOM 6943 N N . ALA A 1 887 ? 83.506 61.092 -21.735 1.00 21.51 910 ALA A N 1
ATOM 6944 C CA . ALA A 1 887 ? 83.520 59.826 -21.008 1.00 17.85 910 ALA A CA 1
ATOM 6945 C C . ALA A 1 887 ? 84.666 59.826 -20.010 1.00 25.41 910 ALA A C 1
ATOM 6946 O O . ALA A 1 887 ? 85.684 60.480 -20.225 1.00 19.76 910 ALA A O 1
ATOM 6959 N N . LEU A 1 889 ? 86.665 57.249 -16.671 1.00 19.62 912 LEU A N 1
ATOM 6960 C CA . LEU A 1 889 ? 86.732 55.982 -15.958 1.00 22.13 912 LEU A CA 1
ATOM 6961 C C . LEU A 1 889 ? 87.175 56.235 -14.526 1.00 26.55 912 LEU A C 1
ATOM 6962 O O . LEU A 1 889 ? 88.202 56.866 -14.293 1.00 29.07 912 LEU A O 1
ATOM 6967 N N . SER A 1 890 ? 86.398 55.744 -13.567 1.00 27.37 913 SER A N 1
ATOM 6968 C CA . SER A 1 890 ? 86.731 55.917 -12.161 1.00 33.70 913 SER A CA 1
ATOM 6969 C C . SER A 1 890 ? 87.601 54.776 -11.641 1.00 33.59 913 SER A C 1
ATOM 6970 O O . SER A 1 890 ? 87.729 53.733 -12.282 1.00 27.89 913 SER A O 1
ATOM 6973 N N . HIS A 1 891 ? 88.190 54.991 -10.468 1.00 36.71 914 HIS A N 1
ATOM 6974 C CA . HIS A 1 891 ? 89.047 54.010 -9.808 1.00 39.11 914 HIS A CA 1
ATOM 6975 C C . HIS A 1 891 ? 88.283 52.713 -9.554 1.00 33.97 914 HIS A C 1
ATOM 6976 O O . HIS A 1 891 ? 88.861 51.626 -9.582 1.00 35.90 914 HIS A O 1
ATOM 6983 N N A ASN A 1 892 ? 86.982 52.818 -9.297 0.45 33.69 915 ASN A N 1
ATOM 6984 N N B ASN A 1 892 ? 86.979 52.852 -9.330 0.55 33.58 915 ASN A N 1
ATOM 6985 C CA A ASN A 1 892 ? 86.183 51.623 -9.026 0.45 35.00 915 ASN A CA 1
ATOM 6986 C CA B ASN A 1 892 ? 86.085 51.735 -9.033 0.55 35.22 915 ASN A CA 1
ATOM 6987 C C A ASN A 1 892 ? 85.764 50.863 -10.272 0.45 36.24 915 ASN A C 1
ATOM 6988 C C B ASN A 1 892 ? 85.774 50.879 -10.260 0.55 36.30 915 ASN A C 1
ATOM 6989 O O A ASN A 1 892 ? 85.066 49.858 -10.180 0.45 39.02 915 ASN A O 1
ATOM 6990 O O B ASN A 1 892 ? 85.181 49.810 -10.143 0.55 39.41 915 ASN A O 1
ATOM 6999 N N . GLY A 1 893 ? 86.176 51.351 -11.437 1.00 30.30 916 GLY A N 1
ATOM 7000 C CA . GLY A 1 893 ? 85.934 50.628 -12.673 1.00 28.21 916 GLY A CA 1
ATOM 7001 C C . GLY A 1 893 ? 84.620 50.956 -13.352 1.00 26.39 916 GLY A C 1
ATOM 7002 O O . GLY A 1 893 ? 84.161 50.219 -14.237 1.00 24.79 916 GLY A O 1
ATOM 7003 N N . ILE A 1 894 ? 84.011 52.063 -12.943 1.00 22.32 917 ILE A N 1
ATOM 7004 C CA . ILE A 1 894 ? 82.783 52.527 -13.577 1.00 22.72 917 ILE A CA 1
ATOM 7005 C C . ILE A 1 894 ? 83.115 53.446 -14.748 1.00 19.15 917 ILE A C 1
ATOM 7006 O O . ILE A 1 894 ? 83.726 54.499 -14.563 1.00 20.32 917 ILE A O 1
ATOM 7011 N N . PHE A 1 895 ? 82.719 53.033 -15.949 1.00 15.35 918 PHE A N 1
ATOM 7012 C CA . PHE A 1 895 ? 82.937 53.818 -17.161 1.00 17.35 918 PHE A CA 1
ATOM 7013 C C . PHE A 1 895 ? 81.699 54.684 -17.342 1.00 20.76 918 PHE A C 1
ATOM 7014 O O . PHE A 1 895 ? 80.583 54.172 -17.490 1.00 22.08 918 PHE A O 1
ATOM 7022 N N . THR A 1 896 ? 81.890 55.998 -17.300 1.00 17.48 919 THR A N 1
ATOM 7023 C CA . THR A 1 896 ? 80.765 56.924 -17.312 1.00 18.76 919 THR A CA 1
ATOM 7024 C C . THR A 1 896 ? 80.779 57.807 -18.549 1.00 18.27 919 THR A C 1
ATOM 7025 O O . THR A 1 896 ? 81.787 58.432 -18.856 1.00 20.33 919 THR A O 1
ATOM 7029 N N . LEU A 1 897 ? 79.657 57.843 -19.259 1.00 16.75 920 LEU A N 1
ATOM 7030 C CA . LEU A 1 897 ? 79.454 58.813 -20.325 1.00 22.49 920 LEU A CA 1
ATOM 7031 C C . LEU A 1 897 ? 78.490 59.856 -19.783 1.00 22.66 920 LEU A C 1
ATOM 7032 O O . LEU A 1 897 ? 77.527 59.510 -19.097 1.00 19.77 920 LEU A O 1
ATOM 7037 N N . TYR A 1 898 ? 78.739 61.129 -20.073 1.00 15.21 921 TYR A N 1
ATOM 7038 C CA . TYR A 1 898 ? 77.938 62.182 -19.449 1.00 15.75 921 TYR A CA 1
ATOM 7039 C C . TYR A 1 898 ? 77.758 63.384 -20.376 1.00 19.23 921 TYR A C 1
ATOM 7040 O O . TYR A 1 898 ? 78.520 63.557 -21.326 1.00 19.55 921 TYR A O 1
ATOM 7049 N N . SER A 1 899 ? 76.748 64.207 -20.098 1.00 18.19 922 SER A N 1
ATOM 7050 C CA . SER A 1 899 ? 76.639 65.523 -20.724 1.00 19.62 922 SER A CA 1
ATOM 7051 C C . SER A 1 899 ? 76.242 66.565 -19.679 1.00 23.18 922 SER A C 1
ATOM 7052 O O . SER A 1 899 ? 75.701 66.225 -18.621 1.00 19.28 922 SER A O 1
ATOM 7055 N N . TYR A 1 900 ? 76.508 67.833 -19.980 1.00 20.00 923 TYR A N 1
ATOM 7056 C CA . TYR A 1 900 ? 76.360 68.908 -19.001 1.00 21.16 923 TYR A CA 1
ATOM 7057 C C . TYR A 1 900 ? 75.782 70.143 -19.687 1.00 19.17 923 TYR A C 1
ATOM 7058 O O . TYR A 1 900 ? 76.311 70.590 -20.706 1.00 19.82 923 TYR A O 1
ATOM 7067 N N . ARG A 1 901 ? 74.697 70.681 -19.132 1.00 20.32 924 ARG A N 1
ATOM 7068 C CA . ARG A 1 901 ? 73.945 71.771 -19.766 1.00 17.40 924 ARG A CA 1
ATOM 7069 C C . ARG A 1 901 ? 73.593 71.404 -21.204 1.00 23.51 924 ARG A C 1
ATOM 7070 O O . ARG A 1 901 ? 73.934 72.119 -22.147 1.00 20.73 924 ARG A O 1
ATOM 7078 N N . ASP A 1 902 ? 72.897 70.280 -21.345 1.00 23.70 925 ASP A N 1
ATOM 7079 C CA . ASP A 1 902 ? 72.592 69.665 -22.633 1.00 17.15 925 ASP A CA 1
ATOM 7080 C C . ASP A 1 902 ? 71.156 70.003 -23.047 1.00 19.10 925 ASP A C 1
ATOM 7081 O O . ASP A 1 902 ? 70.222 69.788 -22.267 1.00 23.89 925 ASP A O 1
ATOM 7086 N N . PRO A 1 903 ? 70.965 70.539 -24.266 1.00 21.23 926 PRO A N 1
ATOM 7087 C CA . PRO A 1 903 ? 69.589 70.781 -24.712 1.00 19.81 926 PRO A CA 1
ATOM 7088 C C . PRO A 1 903 ? 68.894 69.478 -25.084 1.00 25.83 926 PRO A C 1
ATOM 7089 O O . PRO A 1 903 ? 67.676 69.464 -25.229 1.00 27.16 926 PRO A O 1
ATOM 7093 N N . ASN A 1 904 ? 69.656 68.398 -25.229 1.00 23.68 927 ASN A N 1
ATOM 7094 C CA . ASN A 1 904 ? 69.088 67.112 -25.631 1.00 24.23 927 ASN A CA 1
ATOM 7095 C C . ASN A 1 904 ? 69.100 66.085 -24.503 1.00 29.90 927 ASN A C 1
ATOM 7096 O O . ASN A 1 904 ? 69.798 66.259 -23.500 1.00 26.74 927 ASN A O 1
ATOM 7101 N N . THR A 1 905 ? 68.319 65.021 -24.675 1.00 27.23 928 THR A N 1
ATOM 7102 C CA . THR A 1 905 ? 68.322 63.881 -23.760 1.00 27.30 928 THR A CA 1
ATOM 7103 C C . THR A 1 905 ? 68.420 62.589 -24.565 1.00 27.48 928 THR A C 1
ATOM 7104 O O . THR A 1 905 ? 69.423 61.881 -24.503 1.00 27.16 928 THR A O 1
ATOM 7108 N N . ILE A 1 906 ? 67.366 62.299 -25.323 1.00 25.88 929 ILE A N 1
ATOM 7109 C CA . ILE A 1 906 ? 67.299 61.115 -26.180 1.00 28.76 929 ILE A CA 1
ATOM 7110 C C . ILE A 1 906 ? 68.444 61.055 -27.190 1.00 27.07 929 ILE A C 1
ATOM 7111 O O . ILE A 1 906 ? 69.108 60.023 -27.327 1.00 28.24 929 ILE A O 1
ATOM 7116 N N . GLU A 1 907 ? 68.676 62.158 -27.896 1.00 21.63 930 GLU A N 1
ATOM 7117 C CA . GLU A 1 907 ? 69.742 62.206 -28.894 1.00 27.54 930 GLU A CA 1
ATOM 7118 C C . GLU A 1 907 ? 71.105 61.991 -28.239 1.00 28.74 930 GLU A C 1
ATOM 7119 O O . GLU A 1 907 ? 72.015 61.418 -28.844 1.00 25.27 930 GLU A O 1
ATOM 7125 N N . THR A 1 908 ? 71.240 62.440 -26.993 1.00 17.95 931 THR A N 1
ATOM 7126 C CA . THR A 1 908 ? 72.503 62.292 -26.273 1.00 21.23 931 THR A CA 1
ATOM 7127 C C . THR A 1 908 ? 72.743 60.826 -25.892 1.00 21.91 931 THR A C 1
ATOM 7128 O O . THR A 1 908 ? 73.850 60.307 -26.048 1.00 21.64 931 THR A O 1
ATOM 7132 N N . LEU A 1 909 ? 71.707 60.156 -25.402 1.00 18.36 932 LEU A N 1
ATOM 7133 C CA . LEU A 1 909 ? 71.810 58.721 -25.135 1.00 25.73 932 LEU A CA 1
ATOM 7134 C C . LEU A 1 909 ? 72.129 57.953 -26.421 1.00 26.43 932 LEU A C 1
ATOM 7135 O O . LEU A 1 909 ? 72.914 56.999 -26.413 1.00 25.26 932 LEU A O 1
ATOM 7140 N N . GLN A 1 910 ? 71.534 58.377 -27.531 1.00 24.78 933 GLN A N 1
ATOM 7141 C CA . GLN A 1 910 ? 71.826 57.752 -28.818 1.00 27.04 933 GLN A CA 1
ATOM 7142 C C . GLN A 1 910 ? 73.284 57.960 -29.208 1.00 30.41 933 GLN A C 1
ATOM 7143 O O . GLN A 1 910 ? 73.918 57.057 -29.754 1.00 25.40 933 GLN A O 1
ATOM 7149 N N . SER A 1 911 ? 73.824 59.137 -28.904 1.00 28.61 934 SER A N 1
ATOM 7150 C CA . SER A 1 911 ? 75.225 59.417 -29.201 1.00 25.20 934 SER A CA 1
ATOM 7151 C C . SER A 1 911 ? 76.162 58.575 -28.346 1.00 22.87 934 SER A C 1
ATOM 7152 O O . SER A 1 911 ? 77.240 58.200 -28.799 1.00 27.78 934 SER A O 1
ATOM 7155 N N . PHE A 1 912 ? 75.752 58.284 -27.114 1.00 24.25 935 PHE A N 1
ATOM 7156 C CA . PHE A 1 912 ? 76.522 57.395 -26.252 1.00 22.68 935 PHE A CA 1
ATOM 7157 C C . PHE A 1 912 ? 76.683 56.037 -26.937 1.00 25.11 935 PHE A C 1
ATOM 7158 O O . PHE A 1 912 ? 77.784 55.494 -26.989 1.00 27.69 935 PHE A O 1
ATOM 7166 N N . GLY A 1 913 ? 75.584 55.509 -27.474 1.00 25.14 936 GLY A N 1
ATOM 7167 C CA . GLY A 1 913 ? 75.602 54.232 -28.173 1.00 30.41 936 GLY A CA 1
ATOM 7168 C C . GLY A 1 913 ? 76.468 54.237 -29.423 1.00 31.16 936 GLY A C 1
ATOM 7169 O O . GLY A 1 913 ? 77.197 53.278 -29.692 1.00 29.61 936 GLY A O 1
ATOM 7181 N N . ALA A 1 915 ? 78.964 56.235 -29.924 1.00 31.05 938 ALA A N 1
ATOM 7182 C CA . ALA A 1 915 ? 80.346 56.395 -29.468 1.00 28.08 938 ALA A CA 1
ATOM 7183 C C . ALA A 1 915 ? 80.986 55.028 -29.277 1.00 23.38 938 ALA A C 1
ATOM 7184 O O . ALA A 1 915 ? 82.139 54.805 -29.647 1.00 24.90 938 ALA A O 1
ATOM 7186 N N . VAL A 1 916 ? 80.227 54.120 -28.676 1.00 24.72 939 VAL A N 1
ATOM 7187 C CA . VAL A 1 916 ? 80.688 52.759 -28.461 1.00 22.79 939 VAL A CA 1
ATOM 7188 C C . VAL A 1 916 ? 80.855 52.024 -29.798 1.00 20.01 939 VAL A C 1
ATOM 7189 O O . VAL A 1 916 ? 81.870 51.356 -30.026 1.00 24.33 939 VAL A O 1
ATOM 7193 N N . ASP A 1 917 ? 79.878 52.169 -30.689 1.00 23.09 940 ASP A N 1
ATOM 7194 C CA . ASP A 1 917 ? 79.991 51.617 -32.042 1.00 26.67 940 ASP A CA 1
ATOM 7195 C C . ASP A 1 917 ? 81.226 52.146 -32.775 1.00 28.99 940 ASP A C 1
ATOM 7196 O O . ASP A 1 917 ? 81.886 51.410 -33.508 1.00 25.02 940 ASP A O 1
ATOM 7201 N N . TRP A 1 918 ? 81.523 53.428 -32.586 1.00 25.02 941 TRP A N 1
ATOM 7202 C CA . TRP A 1 918 ? 82.694 54.033 -33.209 1.00 23.77 941 TRP A CA 1
ATOM 7203 C C . TRP A 1 918 ? 83.974 53.444 -32.627 1.00 21.71 941 TRP A C 1
ATOM 7204 O O . TRP A 1 918 ? 84.923 53.156 -33.359 1.00 25.67 941 TRP A O 1
ATOM 7215 N N . ALA A 1 919 ? 83.997 53.259 -31.312 1.00 21.64 942 ALA A N 1
ATOM 7216 C CA . ALA A 1 919 ? 85.164 52.679 -30.655 1.00 24.04 942 ALA A CA 1
ATOM 7217 C C . ALA A 1 919 ? 85.424 51.256 -31.141 1.00 23.55 942 ALA A C 1
ATOM 7218 O O . ALA A 1 919 ? 86.566 50.899 -31.424 1.00 21.90 942 ALA A O 1
ATOM 7231 N N . SER A 1 921 ? 84.616 49.988 -33.955 1.00 22.90 944 SER A N 1
ATOM 7232 C CA . SER A 1 921 ? 85.016 50.015 -35.368 1.00 22.90 944 SER A CA 1
ATOM 7233 C C . SER A 1 921 ? 86.521 50.204 -35.567 1.00 25.79 944 SER A C 1
ATOM 7234 O O . SER A 1 921 ? 87.049 49.921 -36.645 1.00 25.78 944 SER A O 1
ATOM 7237 N N . GLY A 1 922 ? 87.204 50.705 -34.540 1.00 22.30 945 GLY A N 1
ATOM 7238 C CA . GLY A 1 922 ? 88.640 50.910 -34.604 1.00 23.99 945 GLY A CA 1
ATOM 7239 C C . GLY A 1 922 ? 89.056 52.019 -35.552 1.00 22.36 945 GLY A C 1
ATOM 7240 O O . GLY A 1 922 ? 90.216 52.087 -35.967 1.00 21.96 945 GLY A O 1
ATOM 7252 N N . PHE A 1 924 ? 90.189 54.981 -35.591 1.00 26.66 947 PHE A N 1
ATOM 7253 C CA . PHE A 1 924 ? 90.999 56.053 -35.040 1.00 25.17 947 PHE A CA 1
ATOM 7254 C C . PHE A 1 924 ? 92.445 55.667 -35.292 1.00 24.47 947 PHE A C 1
ATOM 7255 O O . PHE A 1 924 ? 92.743 54.497 -35.517 1.00 23.53 947 PHE A O 1
ATOM 7263 N N . THR A 1 925 ? 93.342 56.643 -35.261 1.00 25.91 948 THR A N 1
ATOM 7264 C CA . THR A 1 925 ? 94.728 56.415 -35.654 1.00 26.97 948 THR A CA 1
ATOM 7265 C C . THR A 1 925 ? 95.643 56.233 -34.456 1.00 24.36 948 THR A C 1
ATOM 7266 O O . THR A 1 925 ? 95.249 56.491 -33.319 1.00 28.45 948 THR A O 1
ATOM 7270 N N . GLN A 1 926 ? 96.868 55.794 -34.723 1.00 19.95 949 GLN A N 1
ATOM 7271 C CA . GLN A 1 926 ? 97.907 55.715 -33.706 1.00 22.23 949 GLN A CA 1
ATOM 7272 C C . GLN A 1 926 ? 98.155 57.086 -33.077 1.00 28.00 949 GLN A C 1
ATOM 7273 O O . GLN A 1 926 ? 98.424 57.193 -31.878 1.00 22.80 949 GLN A O 1
ATOM 7279 N N A GLN A 1 927 ? 98.071 58.137 -33.890 0.57 27.45 950 GLN A N 1
ATOM 7280 N N B GLN A 1 927 ? 98.063 58.131 -33.892 0.43 27.54 950 GLN A N 1
ATOM 7281 C CA A GLN A 1 927 ? 98.251 59.496 -33.384 0.57 27.47 950 GLN A CA 1
ATOM 7282 C CA B GLN A 1 927 ? 98.248 59.489 -33.399 0.43 27.52 950 GLN A CA 1
ATOM 7283 C C A GLN A 1 927 ? 97.128 59.868 -32.417 0.57 26.51 950 GLN A C 1
ATOM 7284 C C B GLN A 1 927 ? 97.132 59.863 -32.423 0.43 26.53 950 GLN A C 1
ATOM 7285 O O A GLN A 1 927 ? 97.360 60.542 -31.414 0.57 26.56 950 GLN A O 1
ATOM 7286 O O B GLN A 1 927 ? 97.375 60.532 -31.420 0.43 26.54 950 GLN A O 1
ATOM 7297 N N . ASP A 1 928 ? 95.910 59.427 -32.717 1.00 24.51 951 ASP A N 1
ATOM 7298 C CA . ASP A 1 928 ? 94.786 59.639 -31.806 1.00 23.62 951 ASP A CA 1
ATOM 7299 C C . ASP A 1 928 ? 95.067 58.971 -30.455 1.00 19.95 951 ASP A C 1
ATOM 7300 O O . ASP A 1 928 ? 94.768 59.530 -29.396 1.00 20.66 951 ASP A O 1
ATOM 7305 N N . ILE A 1 929 ? 95.650 57.776 -30.497 1.00 19.67 952 ILE A N 1
ATOM 7306 C CA . ILE A 1 929 ? 95.980 57.043 -29.273 1.00 17.67 952 ILE A CA 1
ATOM 7307 C C . ILE A 1 929 ? 97.086 57.735 -28.478 1.00 19.11 952 ILE A C 1
ATOM 7308 O O . ILE A 1 929 ? 96.996 57.839 -27.254 1.00 22.82 952 ILE A O 1
ATOM 7313 N N . ASP A 1 930 ? 98.121 58.209 -29.172 1.00 25.36 953 ASP A N 1
ATOM 7314 C CA . ASP A 1 930 ? 99.216 58.924 -28.521 1.00 24.42 953 ASP A CA 1
ATOM 7315 C C . ASP A 1 930 ? 98.683 60.167 -27.817 1.00 23.10 953 ASP A C 1
ATOM 7316 O O . ASP A 1 930 ? 99.111 60.505 -26.712 1.00 19.96 953 ASP A O 1
ATOM 7321 N N . GLU A 1 931 ? 97.739 60.841 -28.463 1.00 19.13 954 GLU A N 1
ATOM 7322 C CA . GLU A 1 931 ? 97.142 62.045 -27.897 1.00 27.12 954 GLU A CA 1
ATOM 7323 C C . GLU A 1 931 ? 96.262 61.743 -26.690 1.00 24.64 954 GLU A C 1
ATOM 7324 O O . GLU A 1 931 ? 96.211 62.529 -25.746 1.00 21.04 954 GLU A O 1
ATOM 7330 N N . ALA A 1 932 ? 95.572 60.606 -26.718 1.00 19.58 955 ALA A N 1
ATOM 7331 C CA . ALA A 1 932 ? 94.797 60.162 -25.567 1.00 16.81 955 ALA A CA 1
ATOM 7332 C C . ALA A 1 932 ? 95.714 59.899 -24.376 1.00 19.07 955 ALA A C 1
ATOM 7333 O O . ALA A 1 932 ? 95.353 60.178 -23.231 1.00 24.08 955 ALA A O 1
ATOM 7346 N N . LEU A 1 934 ? 98.783 61.335 -23.821 1.00 22.05 957 LEU A N 1
ATOM 7347 C CA . LEU A 1 934 ? 99.212 62.654 -23.357 1.00 22.00 957 LEU A CA 1
ATOM 7348 C C . LEU A 1 934 ? 98.171 63.261 -22.423 1.00 20.83 957 LEU A C 1
ATOM 7349 O O . LEU A 1 934 ? 98.498 63.721 -21.330 1.00 26.61 957 LEU A O 1
ATOM 7354 N N . SER A 1 935 ? 96.913 63.238 -22.852 1.00 20.03 958 SER A N 1
ATOM 7355 C CA . SER A 1 935 ? 95.811 63.744 -22.044 1.00 26.03 958 SER A CA 1
ATOM 7356 C C . SER A 1 935 ? 95.719 63.039 -20.685 1.00 23.53 958 SER A C 1
ATOM 7357 O O . SER A 1 935 ? 95.686 63.692 -19.642 1.00 21.59 958 SER A O 1
ATOM 7360 N N . VAL A 1 936 ? 95.688 61.709 -20.698 1.00 20.73 959 VAL A N 1
ATOM 7361 C CA . VAL A 1 936 ? 95.611 60.935 -19.460 1.00 20.57 959 VAL A CA 1
ATOM 7362 C C . VAL A 1 936 ? 96.781 61.240 -18.528 1.00 17.00 959 VAL A C 1
ATOM 7363 O O . VAL A 1 936 ? 96.597 61.432 -17.322 1.00 20.79 959 VAL A O 1
ATOM 7367 N N . PHE A 1 937 ? 97.984 61.300 -19.086 1.00 19.34 960 PHE A N 1
ATOM 7368 C CA . PHE A 1 937 ? 99.160 61.605 -18.275 1.00 22.79 960 PHE A CA 1
ATOM 7369 C C . PHE A 1 937 ? 99.181 63.058 -17.784 1.00 26.76 960 PHE A C 1
ATOM 7370 O O . PHE A 1 937 ? 99.740 63.342 -16.728 1.00 30.52 960 PHE A O 1
ATOM 7378 N N . SER A 1 938 ? 98.566 63.968 -18.539 1.00 22.27 961 SER A N 1
ATOM 7379 C CA . SER A 1 938 ? 98.351 65.335 -18.054 1.00 31.11 961 SER A CA 1
ATOM 7380 C C . SER A 1 938 ? 97.627 65.311 -16.711 1.00 31.43 961 SER A C 1
ATOM 7381 O O . SER A 1 938 ? 98.017 65.999 -15.765 1.00 31.86 961 SER A O 1
ATOM 7384 N N . THR A 1 939 ? 96.573 64.508 -16.637 1.00 28.67 962 THR A N 1
ATOM 7385 C CA . THR A 1 939 ? 95.808 64.355 -15.405 1.00 30.58 962 THR A CA 1
ATOM 7386 C C . THR A 1 939 ? 96.608 63.599 -14.346 1.00 32.94 962 THR A C 1
ATOM 7387 O O . THR A 1 939 ? 96.803 64.084 -13.231 1.00 29.93 962 THR A O 1
ATOM 7391 N N . VAL A 1 940 ? 97.074 62.410 -14.713 1.00 30.35 963 VAL A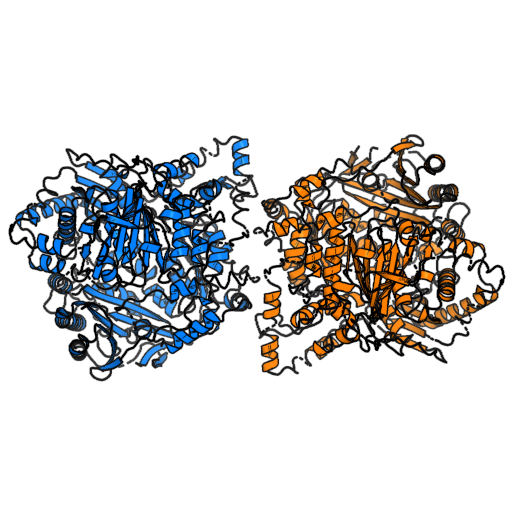 N 1
ATOM 7392 C CA . VAL A 1 940 ? 97.741 61.500 -13.786 1.00 30.97 963 VAL A CA 1
ATOM 7393 C C . VAL A 1 940 ? 98.994 62.087 -13.131 1.00 35.19 963 VAL A C 1
ATOM 7394 O O . VAL A 1 940 ? 99.221 61.898 -11.934 1.00 31.37 963 VAL A O 1
ATOM 7398 N N . ASP A 1 941 ? 99.797 62.808 -13.909 1.00 30.19 964 ASP A N 1
ATOM 7399 C CA . ASP A 1 941 ? 101.056 63.352 -13.402 1.00 29.02 964 ASP A CA 1
ATOM 7400 C C . ASP A 1 941 ? 100.947 64.815 -12.950 1.00 29.58 964 ASP A C 1
ATOM 7401 O O . ASP A 1 941 ? 101.958 65.507 -12.829 1.00 34.84 964 ASP A O 1
ATOM 7406 N N . ALA A 1 942 ? 99.725 65.282 -12.709 1.00 29.97 965 ALA A N 1
ATOM 7407 C CA . ALA A 1 942 ? 99.514 66.630 -12.194 1.00 34.36 965 ALA A CA 1
ATOM 7408 C C . ALA A 1 942 ? 100.218 66.756 -10.847 1.00 34.71 965 ALA A C 1
ATOM 7409 O O . ALA A 1 942 ? 100.277 65.787 -10.092 1.00 29.56 965 ALA A O 1
ATOM 7411 N N . PRO A 1 943 ? 100.762 67.947 -10.547 1.00 32.44 966 PRO A N 1
ATOM 7412 C CA . PRO A 1 943 ? 101.546 68.143 -9.321 1.00 31.17 966 PRO A CA 1
ATOM 7413 C C . PRO A 1 943 ? 100.746 67.830 -8.057 1.00 26.88 966 PRO A C 1
ATOM 7414 O O . PRO A 1 943 ? 99.547 68.105 -7.997 1.00 28.59 966 PRO A O 1
ATOM 7418 N N . VAL A 1 944 ? 101.411 67.254 -7.062 1.00 27.07 967 VAL A N 1
ATOM 7419 C CA . VAL A 1 944 ? 100.784 66.968 -5.778 1.00 24.11 967 VAL A CA 1
ATOM 7420 C C . VAL A 1 944 ? 101.365 67.901 -4.725 1.00 23.32 967 VAL A C 1
ATOM 7421 O O . VAL A 1 944 ? 102.581 68.034 -4.624 1.00 26.85 967 VAL A O 1
ATOM 7425 N N . ALA A 1 945 ? 100.506 68.549 -3.942 1.00 23.45 968 ALA A N 1
ATOM 7426 C CA . ALA A 1 945 ? 100.975 69.469 -2.902 1.00 26.90 968 ALA A CA 1
ATOM 7427 C C . ALA A 1 945 ? 101.662 68.705 -1.776 1.00 31.70 968 ALA A C 1
ATOM 7428 O O . ALA A 1 945 ? 101.307 67.553 -1.504 1.00 30.61 968 ALA A O 1
ATOM 7430 N N . PRO A 1 946 ? 102.645 69.343 -1.114 1.00 31.70 969 PRO A N 1
ATOM 7431 C CA . PRO A 1 946 ? 103.331 68.728 0.029 1.00 30.51 969 PRO A CA 1
ATOM 7432 C C . PRO A 1 946 ? 102.350 68.187 1.073 1.00 27.56 969 PRO A C 1
ATOM 7433 O O . PRO A 1 946 ? 102.614 67.147 1.668 1.00 28.79 969 PRO A O 1
ATOM 7437 N N . SER A 1 947 ? 101.228 68.876 1.264 1.00 19.56 970 SER A N 1
ATOM 7438 C CA . SER A 1 947 ? 100.205 68.460 2.223 1.00 27.13 970 SER A CA 1
ATOM 7439 C C . SER A 1 947 ? 99.469 67.182 1.814 1.00 25.38 970 SER A C 1
ATOM 7440 O O . SER A 1 947 ? 98.844 66.531 2.652 1.00 27.91 970 SER A O 1
ATOM 7443 N N . ASP A 1 948 ? 99.536 66.830 0.532 1.00 24.72 971 ASP A N 1
ATOM 7444 C CA . ASP A 1 948 ? 98.757 65.708 -0.006 1.00 28.37 971 ASP A CA 1
ATOM 7445 C C . ASP A 1 948 ? 99.595 64.486 -0.394 1.00 25.59 971 ASP A C 1
ATOM 7446 O O . ASP A 1 948 ? 99.051 63.474 -0.853 1.00 28.47 971 ASP A O 1
ATOM 7462 N N . GLY A 1 950 ? 101.443 61.082 -0.162 1.00 23.86 973 GLY A N 1
ATOM 7463 C CA . GLY A 1 950 ? 101.159 59.885 0.610 1.00 27.79 973 GLY A CA 1
ATOM 7464 C C . GLY A 1 950 ? 99.684 59.563 0.770 1.00 28.07 973 GLY A C 1
ATOM 7465 O O . GLY A 1 950 ? 99.330 58.537 1.361 1.00 29.89 973 GLY A O 1
ATOM 7466 N N . MET A 1 951 ? 98.816 60.425 0.244 1.00 30.66 974 MET A N 1
ATOM 7467 C CA . MET A 1 951 ? 97.372 60.238 0.415 1.00 33.23 974 MET A CA 1
ATOM 7468 C C . MET A 1 951 ? 96.811 59.104 -0.431 1.00 32.38 974 MET A C 1
ATOM 7469 O O . MET A 1 951 ? 95.838 58.452 -0.051 1.00 31.84 974 MET A O 1
ATOM 7474 N N . ASP A 1 952 ? 97.426 58.881 -1.583 1.00 31.05 975 ASP A N 1
ATOM 7475 C CA . ASP A 1 952 ? 97.091 57.742 -2.418 1.00 38.52 975 ASP A CA 1
ATOM 7476 C C . ASP A 1 952 ? 97.317 56.456 -1.627 1.00 38.75 975 ASP A C 1
ATOM 7477 O O . ASP A 1 952 ? 96.475 55.555 -1.617 1.00 37.43 975 ASP A O 1
ATOM 7482 N N . HIS A 1 953 ? 98.459 56.382 -0.952 1.00 29.31 976 HIS A N 1
ATOM 7483 C CA . HIS A 1 953 ? 98.765 55.242 -0.101 1.00 29.81 976 HIS A CA 1
ATOM 7484 C C . HIS A 1 953 ? 97.829 55.199 1.109 1.00 30.76 976 HIS A C 1
ATOM 7485 O O . HIS A 1 953 ? 97.269 54.152 1.429 1.00 29.57 976 HIS A O 1
ATOM 7492 N N . PHE A 1 954 ? 97.650 56.339 1.772 1.00 30.87 977 PHE A N 1
ATOM 7493 C CA . PHE A 1 954 ? 96.861 56.391 3.004 1.00 30.95 977 PHE A CA 1
ATOM 7494 C C . PHE A 1 954 ? 95.398 56.008 2.792 1.00 34.84 977 PHE A C 1
ATOM 7495 O O . PHE A 1 954 ? 94.828 55.228 3.561 1.00 33.30 977 PHE A O 1
ATOM 7503 N N . LEU A 1 955 ? 94.792 56.556 1.745 1.00 30.33 978 LEU A N 1
ATOM 7504 C CA . LEU A 1 955 ? 93.374 56.328 1.485 1.00 35.90 978 LEU A CA 1
ATOM 7505 C C . LEU A 1 955 ? 93.092 55.028 0.730 1.00 40.39 978 LEU A C 1
ATOM 7506 O O . LEU A 1 955 ? 92.305 54.194 1.190 1.00 42.75 978 LEU A O 1
ATOM 7511 N N . TYR A 1 956 ? 93.732 54.859 -0.423 1.00 37.00 979 TYR A N 1
ATOM 7512 C CA . TYR A 1 956 ? 93.399 53.756 -1.321 1.00 35.10 979 TYR A CA 1
ATOM 7513 C C . TYR A 1 956 ? 94.329 52.565 -1.166 1.00 38.35 979 TYR A C 1
ATOM 7514 O O . TYR A 1 956 ? 94.064 51.491 -1.698 1.00 41.11 979 TYR A O 1
ATOM 7523 N N . GLY A 1 957 ? 95.421 52.756 -0.437 1.00 38.39 980 GLY A N 1
ATOM 7524 C CA . GLY A 1 957 ? 96.355 51.674 -0.199 1.00 40.81 980 GLY A CA 1
ATOM 7525 C C . GLY A 1 957 ? 97.118 51.211 -1.427 1.00 43.28 980 GLY A C 1
ATOM 7526 O O . GLY A 1 957 ? 97.640 50.097 -1.442 1.00 45.02 980 GLY A O 1
ATOM 7527 N N . LEU A 1 958 ? 97.193 52.045 -2.462 1.00 42.42 981 LEU A N 1
ATOM 7528 C CA . LEU A 1 958 ? 98.046 51.694 -3.595 1.00 47.27 981 LEU A CA 1
ATOM 7529 C C . LEU A 1 958 ? 99.475 52.186 -3.396 1.00 44.65 981 LEU A C 1
ATOM 7530 O O . LEU A 1 958 ? 99.714 53.358 -3.098 1.00 45.09 981 LEU A O 1
ATOM 7535 N N . SER A 1 959 ? 100.417 51.262 -3.534 1.00 40.06 982 SER A N 1
ATOM 7536 C CA . SER A 1 959 ? 101.834 51.561 -3.391 1.00 43.15 982 SER A CA 1
ATOM 7537 C C . SER A 1 959 ? 102.376 52.233 -4.641 1.00 44.91 982 SER A C 1
ATOM 7538 O O . SER A 1 959 ? 101.667 52.382 -5.638 1.00 38.88 982 SER A O 1
ATOM 7541 N N . ASP A 1 960 ? 103.642 52.631 -4.586 1.00 46.48 983 ASP A N 1
ATOM 7542 C CA . ASP A 1 960 ? 104.309 53.173 -5.759 1.00 48.60 983 ASP A CA 1
ATOM 7543 C C . ASP A 1 960 ? 104.496 52.069 -6.790 1.00 40.40 983 ASP A C 1
ATOM 7544 O O . ASP A 1 960 ? 104.449 52.315 -7.993 1.00 36.50 983 ASP A O 1
ATOM 7549 N N . GLU A 1 961 ? 104.693 50.848 -6.304 1.00 41.06 984 GLU A N 1
ATOM 7550 C CA . GLU A 1 961 ? 104.870 49.682 -7.160 1.00 42.33 984 GLU A CA 1
ATOM 7551 C C . GLU A 1 961 ? 103.604 49.389 -7.962 1.00 41.16 984 GLU A C 1
ATOM 7552 O O . GLU A 1 961 ? 103.675 48.961 -9.115 1.00 43.20 984 GLU A O 1
ATOM 7558 N N . MET A 1 962 ? 102.445 49.631 -7.356 1.00 35.49 985 MET A N 1
ATOM 7559 C CA . MET A 1 962 ? 101.171 49.415 -8.041 1.00 38.04 985 MET A CA 1
ATOM 7560 C C . MET A 1 962 ? 100.896 50.497 -9.089 1.00 32.62 985 MET A C 1
ATOM 7561 O O . MET A 1 962 ? 100.425 50.192 -10.187 1.00 27.46 985 MET A O 1
ATOM 7566 N N . LYS A 1 963 ? 101.193 51.752 -8.747 1.00 29.57 986 LYS A N 1
ATOM 7567 C CA . LYS A 1 963 ? 101.016 52.874 -9.670 1.00 32.92 986 LYS A CA 1
ATOM 7568 C C . LYS A 1 963 ? 101.930 52.749 -10.880 1.00 34.27 986 LYS A C 1
ATOM 7569 O O . LYS A 1 963 ? 101.545 53.074 -12.006 1.00 28.30 986 LYS A O 1
ATOM 7575 N N . GLN A 1 964 ? 103.158 52.306 -10.634 1.00 31.49 987 GLN A N 1
ATOM 7576 C CA . GLN A 1 964 ? 104.137 52.183 -11.698 1.00 31.59 987 GLN A CA 1
ATOM 7577 C C . GLN A 1 964 ? 103.732 51.061 -12.641 1.00 32.00 987 GLN A C 1
ATOM 7578 O O . GLN A 1 964 ? 103.926 51.158 -13.850 1.00 32.47 987 GLN A O 1
ATOM 7584 N N . ALA A 1 965 ? 103.151 50.000 -12.091 1.00 30.80 988 ALA A N 1
ATOM 7585 C CA . ALA A 1 965 ? 102.659 48.918 -12.935 1.00 29.20 988 ALA A CA 1
ATOM 7586 C C . ALA A 1 965 ? 101.527 49.430 -13.817 1.00 28.35 988 ALA A C 1
ATOM 7587 O O . ALA A 1 965 ? 101.430 49.078 -14.994 1.00 24.15 988 ALA A O 1
ATOM 7589 N N . HIS A 1 966 ? 100.669 50.265 -13.243 1.00 27.76 989 HIS A N 1
ATOM 7590 C CA . HIS A 1 966 ? 99.550 50.813 -13.996 1.00 31.73 989 HIS A CA 1
ATOM 7591 C C . HIS A 1 966 ? 100.062 51.755 -15.078 1.00 26.19 989 HIS A C 1
ATOM 7592 O O . HIS A 1 966 ? 99.556 51.771 -16.198 1.00 23.13 989 HIS A O 1
ATOM 7599 N N . ARG A 1 967 ? 101.070 52.543 -14.720 1.00 25.57 990 ARG A N 1
ATOM 7600 C CA . ARG A 1 967 ? 101.710 53.473 -15.641 1.00 30.83 990 ARG A CA 1
ATOM 7601 C C . ARG A 1 967 ? 102.283 52.743 -16.859 1.00 24.18 990 ARG A C 1
ATOM 7602 O O . ARG A 1 967 ? 102.146 53.199 -17.998 1.00 25.42 990 ARG A O 1
ATOM 7610 N N . GLU A 1 968 ? 102.922 51.605 -16.614 1.00 20.43 991 GLU A N 1
ATOM 7611 C CA . GLU A 1 968 ? 103.490 50.802 -17.694 1.00 23.58 991 GLU A CA 1
ATOM 7612 C C . GLU A 1 968 ? 102.402 50.204 -18.578 1.00 22.86 991 GLU A C 1
ATOM 7613 O O . GLU A 1 968 ? 102.585 50.067 -19.790 1.00 28.10 991 GLU A O 1
ATOM 7619 N N . GLN A 1 969 ? 101.274 49.845 -17.971 1.00 24.15 992 GLN A N 1
ATOM 7620 C CA . GLN A 1 969 ? 100.138 49.339 -18.735 1.00 25.51 992 GLN A CA 1
ATOM 7621 C C . GLN A 1 969 ? 99.552 50.434 -19.621 1.00 21.05 992 GLN A C 1
ATOM 7622 O O . GLN A 1 969 ? 99.201 50.187 -20.773 1.00 21.57 992 GLN A O 1
ATOM 7628 N N . LEU A 1 970 ? 99.457 51.646 -19.081 1.00 20.21 993 LEU A N 1
ATOM 7629 C CA . LEU A 1 970 ? 99.014 52.798 -19.866 1.00 21.08 993 LEU A CA 1
ATOM 7630 C C . LEU A 1 970 ? 99.933 53.029 -21.061 1.00 22.06 993 LEU A C 1
ATOM 7631 O O . LEU A 1 970 ? 99.460 53.243 -22.181 1.00 23.96 993 LEU A O 1
ATOM 7636 N N . PHE A 1 971 ? 101.242 52.966 -20.825 1.00 26.45 994 PHE A N 1
ATOM 7637 C CA . PHE A 1 971 ? 102.234 53.096 -21.897 1.00 27.96 994 PHE A CA 1
ATOM 7638 C C . PHE A 1 971 ? 102.101 52.009 -22.954 1.00 31.75 994 PHE A C 1
ATOM 7639 O O . PHE A 1 971 ? 102.519 52.198 -24.084 1.00 34.27 994 PHE A O 1
ATOM 7647 N N . ALA A 1 972 ? 101.551 50.859 -22.582 1.00 25.74 995 ALA A N 1
ATOM 7648 C CA . ALA A 1 972 ? 101.491 49.723 -23.503 1.00 24.72 995 ALA A CA 1
ATOM 7649 C C . ALA A 1 972 ? 100.150 49.596 -24.234 1.00 26.37 995 ALA A C 1
ATOM 7650 O O . ALA A 1 972 ? 99.977 48.701 -25.056 1.00 27.17 995 ALA A O 1
ATOM 7652 N N . VAL A 1 973 ? 99.203 50.481 -23.938 1.00 23.92 996 VAL A N 1
ATOM 7653 C CA . VAL A 1 973 ? 97.885 50.395 -24.568 1.00 21.96 996 VAL A CA 1
ATOM 7654 C C . VAL A 1 973 ? 98.002 50.546 -26.084 1.00 28.35 996 VAL A C 1
ATOM 7655 O O . VAL A 1 973 ? 98.534 51.529 -26.571 1.00 21.59 996 VAL A O 1
ATOM 7659 N N . SER A 1 974 ? 97.500 49.570 -26.831 1.00 24.44 997 SER A N 1
ATOM 7660 C CA . SER A 1 974 ? 97.633 49.584 -28.285 1.00 23.98 997 SER A CA 1
ATOM 7661 C C . SER A 1 974 ? 96.270 49.660 -28.963 1.00 19.62 997 SER A C 1
ATOM 7662 O O . SER A 1 974 ? 95.240 49.508 -28.305 1.00 24.21 997 SER A O 1
ATOM 7665 N N . HIS A 1 975 ? 96.274 49.885 -30.278 1.00 20.09 998 HIS A N 1
ATOM 7666 C CA . HIS A 1 975 ? 95.043 49.956 -31.071 1.00 20.46 998 HIS A CA 1
ATOM 7667 C C . HIS A 1 975 ? 94.192 48.699 -30.914 1.00 23.66 998 HIS A C 1
ATOM 7668 O O . HIS A 1 975 ? 92.983 48.786 -30.702 1.00 22.36 998 HIS A O 1
ATOM 7675 N N . ASP A 1 976 ? 94.820 47.532 -31.011 1.00 19.95 999 ASP A N 1
ATOM 7676 C CA . ASP A 1 976 ? 94.083 46.272 -30.896 1.00 28.32 999 ASP A CA 1
ATOM 7677 C C . ASP A 1 976 ? 93.447 46.094 -29.517 1.00 25.47 999 ASP A C 1
ATOM 7678 O O . ASP A 1 976 ? 92.346 45.556 -29.403 1.00 29.87 999 ASP A O 1
ATOM 7694 N N . LEU A 1 978 ? 92.419 48.527 -27.607 1.00 21.58 1001 LEU A N 1
ATOM 7695 C CA . LEU A 1 978 ? 91.342 49.505 -27.481 1.00 22.69 1001 LEU A CA 1
ATOM 7696 C C . LEU A 1 978 ? 90.042 48.998 -28.099 1.00 22.22 1001 LEU A C 1
ATOM 7697 O O . LEU A 1 978 ? 88.968 49.170 -27.528 1.00 22.65 1001 LEU A O 1
ATOM 7702 N N . LEU A 1 979 ? 90.132 48.359 -29.260 1.00 26.73 1002 LEU A N 1
ATOM 7703 C CA . LEU A 1 979 ? 88.924 47.836 -29.887 1.00 33.10 1002 LEU A CA 1
ATOM 7704 C C . LEU A 1 979 ? 88.431 46.578 -29.171 1.00 27.02 1002 LEU A C 1
ATOM 7705 O O . LEU A 1 979 ? 87.237 46.286 -29.161 1.00 26.01 1002 LEU A O 1
ATOM 7710 N N . ALA A 1 980 ? 89.350 45.847 -28.552 1.00 25.09 1003 ALA A N 1
ATOM 7711 C CA . ALA A 1 980 ? 88.972 44.660 -27.792 1.00 32.17 1003 ALA A CA 1
ATOM 7712 C C . ALA A 1 980 ? 88.170 44.996 -26.529 1.00 33.53 1003 ALA A C 1
ATOM 7713 O O . ALA A 1 980 ? 87.136 44.381 -26.266 1.00 35.80 1003 ALA A O 1
ATOM 7715 N N . VAL A 1 981 ? 88.642 45.963 -25.745 1.00 26.73 1004 VAL A N 1
ATOM 7716 C CA . VAL A 1 981 ? 87.938 46.320 -24.518 1.00 21.60 1004 VAL A CA 1
ATOM 7717 C C . VAL A 1 981 ? 86.621 47.037 -24.812 1.00 24.31 1004 VAL A C 1
ATOM 7718 O O . VAL A 1 981 ? 85.674 46.934 -24.038 1.00 25.66 1004 VAL A O 1
ATOM 7722 N N . SER A 1 982 ? 86.558 47.751 -25.933 1.00 18.58 1005 SER A N 1
ATOM 7723 C CA . SER A 1 982 ? 85.307 48.364 -26.363 1.00 26.40 1005 SER A CA 1
ATOM 7724 C C . SER A 1 982 ? 84.255 47.286 -26.576 1.00 26.65 1005 SER A C 1
ATOM 7725 O O . SER A 1 982 ? 83.128 47.399 -26.099 1.00 28.72 1005 SER A O 1
ATOM 7728 N N . ASP A 1 983 ? 84.625 46.239 -27.305 1.00 24.70 1006 ASP A N 1
ATOM 7729 C CA . ASP A 1 983 ? 83.701 45.140 -27.564 1.00 24.99 1006 ASP A CA 1
ATOM 7730 C C . ASP A 1 983 ? 83.406 44.344 -26.295 1.00 23.51 1006 ASP A C 1
ATOM 7731 O O . ASP A 1 983 ? 82.266 43.938 -26.056 1.00 26.01 1006 ASP A O 1
ATOM 7736 N N . ARG A 1 984 ? 84.435 44.120 -25.484 1.00 21.68 1007 ARG A N 1
ATOM 7737 C CA . ARG A 1 984 ? 84.296 43.284 -24.292 1.00 24.30 1007 ARG A CA 1
ATOM 7738 C C . ARG A 1 984 ? 83.412 43.887 -23.196 1.00 28.89 1007 ARG A C 1
ATOM 7739 O O . ARG A 1 984 ? 82.658 43.166 -22.542 1.00 25.73 1007 ARG A O 1
ATOM 7747 N N . TYR A 1 985 ? 83.496 45.201 -22.998 1.00 25.33 1008 TYR A N 1
ATOM 7748 C CA . TYR A 1 985 ? 82.834 45.826 -21.846 1.00 21.92 1008 TYR A CA 1
ATOM 7749 C C . TYR A 1 985 ? 81.711 46.797 -22.182 1.00 24.66 1008 TYR A C 1
ATOM 7750 O O . TYR A 1 985 ? 80.741 46.904 -21.431 1.00 32.08 1008 TYR A O 1
ATOM 7759 N N . LEU A 1 986 ? 81.839 47.515 -23.295 1.00 24.62 1009 LEU A N 1
ATOM 7760 C CA . LEU A 1 986 ? 80.921 48.625 -23.566 1.00 27.35 1009 LEU A CA 1
ATOM 7761 C C . LEU A 1 986 ? 79.754 48.248 -24.480 1.00 27.53 1009 LEU A C 1
ATOM 7762 O O . LEU A 1 986 ? 78.706 48.897 -24.456 1.00 32.18 1009 LEU A O 1
ATOM 7767 N N . GLY A 1 987 ? 79.933 47.192 -25.267 1.00 25.68 1010 GLY A N 1
ATOM 7768 C CA . GLY A 1 987 ? 78.904 46.749 -26.192 1.00 34.73 1010 GLY A CA 1
ATOM 7769 C C . GLY A 1 987 ? 77.604 46.371 -25.511 1.00 35.36 1010 GLY A C 1
ATOM 7770 O O . GLY A 1 987 ? 77.581 46.040 -24.322 1.00 32.76 1010 GLY A O 1
ATOM 7771 N N . THR A 1 988 ? 76.514 46.424 -26.270 1.00 39.87 1011 THR A N 1
ATOM 7772 C CA . THR A 1 988 ? 75.190 46.115 -25.743 1.00 46.58 1011 THR A CA 1
ATOM 7773 C C . THR A 1 988 ? 75.150 44.695 -25.183 1.00 41.12 1011 THR A C 1
ATOM 7774 O O . THR A 1 988 ? 75.651 43.759 -25.809 1.00 36.53 1011 THR A O 1
ATOM 7778 N N . GLY A 1 989 ? 74.583 44.546 -23.988 1.00 41.09 1012 GLY A N 1
ATOM 7779 C CA . GLY A 1 989 ? 74.435 43.242 -23.364 1.00 39.35 1012 GLY A CA 1
ATOM 7780 C C . GLY A 1 989 ? 75.687 42.675 -22.715 1.00 40.45 1012 GLY A C 1
ATOM 7781 O O . GLY A 1 989 ? 75.628 41.625 -22.069 1.00 36.48 1012 GLY A O 1
ATOM 7793 N N . SER A 1 991 ? 77.870 44.315 -20.387 1.00 31.54 1014 SER A N 1
ATOM 7794 C CA . SER A 1 991 ? 77.952 44.657 -18.974 1.00 35.90 1014 SER A CA 1
ATOM 7795 C C . SER A 1 991 ? 76.658 45.321 -18.535 1.00 29.76 1014 SER A C 1
ATOM 7796 O O . SER A 1 991 ? 75.843 45.715 -19.366 1.00 34.30 1014 SER A O 1
ATOM 7799 N N . THR A 1 992 ? 76.478 45.452 -17.226 1.00 24.44 1015 THR A N 1
ATOM 7800 C CA . THR A 1 992 ? 75.315 46.141 -16.683 1.00 27.27 1015 THR A CA 1
ATOM 7801 C C . THR A 1 992 ? 75.474 47.659 -16.812 1.00 22.27 1015 THR A C 1
ATOM 7802 O O . THR A 1 992 ? 76.542 48.203 -16.523 1.00 24.62 1015 THR A O 1
ATOM 7806 N N . HIS A 1 993 ? 74.414 48.331 -17.253 1.00 23.86 1016 HIS A N 1
ATOM 7807 C CA . HIS A 1 993 ? 74.417 49.787 -17.408 1.00 28.55 1016 HIS A CA 1
ATOM 7808 C C . HIS A 1 993 ? 73.440 50.427 -16.434 1.00 27.21 1016 HIS A C 1
ATOM 7809 O O . HIS A 1 993 ? 72.446 49.815 -16.054 1.00 27.83 1016 HIS A O 1
ATOM 7816 N N . GLY A 1 994 ? 73.707 51.675 -16.058 1.00 24.49 1017 GLY A N 1
ATOM 7817 C CA . GLY A 1 994 ? 72.745 52.475 -15.316 1.00 18.63 1017 GLY A CA 1
ATOM 7818 C C . GLY A 1 994 ? 72.599 53.819 -16.008 1.00 25.77 1017 GLY A C 1
ATOM 7819 O O . GLY A 1 994 ? 73.564 54.320 -16.572 1.00 24.32 1017 GLY A O 1
ATOM 7820 N N . LEU A 1 995 ? 71.402 54.399 -15.985 1.00 22.50 1018 LEU A N 1
ATOM 7821 C CA . LEU A 1 995 ? 71.168 55.682 -16.649 1.00 22.26 1018 LEU A CA 1
ATOM 7822 C C . LEU A 1 995 ? 70.445 56.645 -15.718 1.00 25.62 1018 LEU A C 1
ATOM 7823 O O . LEU A 1 995 ? 69.588 56.232 -14.936 1.00 22.34 1018 LEU A O 1
ATOM 7828 N N . ALA A 1 996 ? 70.787 57.929 -15.796 1.00 19.87 1019 ALA A N 1
ATOM 7829 C CA . ALA A 1 996 ? 70.042 58.949 -15.058 1.00 24.97 1019 ALA A CA 1
ATOM 7830 C C . ALA A 1 996 ? 70.048 60.285 -15.782 1.00 24.34 1019 ALA A C 1
ATOM 7831 O O . ALA A 1 996 ? 71.018 60.626 -16.459 1.00 22.21 1019 ALA A O 1
ATOM 7833 N N . ILE A 1 997 ? 68.966 61.043 -15.630 1.00 21.53 1020 ILE A N 1
ATOM 7834 C CA . ILE A 1 997 ? 68.859 62.359 -16.249 1.00 22.55 1020 ILE A CA 1
ATOM 7835 C C . ILE A 1 997 ? 68.275 63.372 -15.268 1.00 24.00 1020 ILE A C 1
ATOM 7836 O O . ILE A 1 997 ? 67.282 63.086 -14.604 1.00 21.30 1020 ILE A O 1
ATOM 7841 N N . LEU A 1 998 ? 68.896 64.546 -15.157 1.00 20.67 1021 LEU A N 1
ATOM 7842 C CA . LEU A 1 998 ? 68.263 65.667 -14.456 1.00 19.71 1021 LEU A CA 1
ATOM 7843 C C . LEU A 1 998 ? 67.814 66.671 -15.510 1.00 22.53 1021 LEU A C 1
ATOM 7844 O O . LEU A 1 998 ? 68.634 67.181 -16.278 1.00 20.42 1021 LEU A O 1
ATOM 7849 N N . GLY A 1 999 ? 66.514 66.940 -15.568 1.00 20.78 1022 GLY A N 1
ATOM 7850 C CA . GLY A 1 999 ? 65.990 67.846 -16.577 1.00 23.66 1022 GLY A CA 1
ATOM 7851 C C . GLY A 1 999 ? 64.476 67.907 -16.581 1.00 22.08 1022 GLY A C 1
ATOM 7852 O O . GLY A 1 999 ? 63.829 67.217 -15.797 1.00 26.11 1022 GLY A O 1
ATOM 7853 N N . PRO A 1 1000 ? 63.900 68.732 -17.470 1.00 20.98 1023 PRO A N 1
ATOM 7854 C CA . PRO A 1 1000 ? 62.443 68.930 -17.475 1.00 24.14 1023 PRO A CA 1
ATOM 7855 C C . PRO A 1 1000 ? 61.712 67.755 -18.110 1.00 28.23 1023 PRO A C 1
ATOM 7856 O O . PRO A 1 1000 ? 62.362 66.837 -18.617 1.00 25.04 1023 PRO A O 1
ATOM 7860 N N . GLU A 1 1001 ? 60.381 67.792 -18.071 1.00 34.04 1024 GLU A N 1
ATOM 7861 C CA . GLU A 1 1001 ? 59.536 66.761 -18.675 1.00 38.89 1024 GLU A CA 1
ATOM 7862 C C . GLU A 1 1001 ? 59.983 66.388 -20.080 1.00 33.12 1024 GLU A C 1
ATOM 7863 O O . GLU A 1 1001 ? 60.244 67.259 -20.913 1.00 33.90 1024 GLU A O 1
ATOM 7869 N N . ASN A 1 1002 ? 60.087 65.087 -20.326 1.00 30.88 1025 ASN A N 1
ATOM 7870 C CA . ASN A 1 1002 ? 60.321 64.569 -21.666 1.00 38.87 1025 ASN A CA 1
ATOM 7871 C C . ASN A 1 1002 ? 59.264 63.519 -21.975 1.00 38.74 1025 ASN A C 1
ATOM 7872 O O . ASN A 1 1002 ? 59.229 62.467 -21.335 1.00 33.42 1025 ASN A O 1
ATOM 7877 N N . PRO A 1 1003 ? 58.386 63.816 -22.945 1.00 44.94 1026 PRO A N 1
ATOM 7878 C CA . PRO A 1 1003 ? 57.247 62.966 -23.317 1.00 45.93 1026 PRO A CA 1
ATOM 7879 C C . PRO A 1 1003 ? 57.640 61.529 -23.656 1.00 42.83 1026 PRO A C 1
ATOM 7880 O O . PRO A 1 1003 ? 56.944 60.603 -23.242 1.00 44.85 1026 PRO A O 1
ATOM 7884 N N . LYS A 1 1004 ? 58.730 61.344 -24.394 1.00 38.77 1027 LYS A N 1
ATOM 7885 C CA . LYS A 1 1004 ? 59.138 60.004 -24.815 1.00 40.54 1027 LYS A CA 1
ATOM 7886 C C . LYS A 1 1004 ? 59.584 59.154 -23.630 1.00 38.66 1027 LYS A C 1
ATOM 7887 O O . LYS A 1 1004 ? 59.220 57.984 -23.524 1.00 45.31 1027 LYS A O 1
ATOM 7893 N N . ILE A 1 1005 ? 60.364 59.751 -22.737 1.00 37.68 1028 ILE A N 1
ATOM 7894 C CA . ILE A 1 1005 ? 60.820 59.052 -21.541 1.00 34.33 1028 ILE A CA 1
ATOM 7895 C C . ILE A 1 1005 ? 59.635 58.723 -20.639 1.00 31.76 1028 ILE A C 1
ATOM 7896 O O . ILE A 1 1005 ? 59.522 57.610 -20.119 1.00 27.88 1028 ILE A O 1
ATOM 7901 N N . ALA A 1 1006 ? 58.744 59.697 -20.477 1.00 27.65 1029 ALA A N 1
ATOM 7902 C CA . ALA A 1 1006 ? 57.567 59.548 -19.631 1.00 32.49 1029 ALA A CA 1
ATOM 7903 C C . ALA A 1 1006 ? 56.673 58.389 -20.062 1.00 36.97 1029 ALA A C 1
ATOM 7904 O O . ALA A 1 1006 ? 55.984 57.793 -19.232 1.00 41.47 1029 ALA A O 1
ATOM 7906 N N . LYS A 1 1007 ? 56.685 58.077 -21.355 1.00 36.81 1030 LYS A N 1
ATOM 7907 C CA . LYS A 1 1007 ? 55.862 56.996 -21.891 1.00 44.75 1030 LYS A CA 1
ATOM 7908 C C . LYS A 1 1007 ? 56.592 55.656 -21.932 1.00 44.12 1030 LYS A C 1
ATOM 7909 O O . LYS A 1 1007 ? 56.017 54.643 -22.332 1.00 45.15 1030 LYS A O 1
ATOM 7915 N N . ASP A 1 1008 ? 57.856 55.657 -21.521 1.00 40.02 1031 ASP A N 1
ATOM 7916 C CA . ASP A 1 1008 ? 58.663 54.438 -21.506 1.00 38.97 1031 ASP A CA 1
ATOM 7917 C C . ASP A 1 1008 ? 58.698 53.882 -20.090 1.00 35.92 1031 ASP A C 1
ATOM 7918 O O . ASP A 1 1008 ? 59.288 54.491 -19.197 1.00 34.50 1031 ASP A O 1
ATOM 7923 N N . PRO A 1 1009 ? 58.063 52.719 -19.879 1.00 43.28 1032 PRO A N 1
ATOM 7924 C CA . PRO A 1 1009 ? 57.917 52.128 -18.542 1.00 40.03 1032 PRO A CA 1
ATOM 7925 C C . PRO A 1 1009 ? 59.232 51.618 -17.953 1.00 35.53 1032 PRO A C 1
ATOM 7926 O O . PRO A 1 1009 ? 59.269 51.272 -16.771 1.00 40.08 1032 PRO A O 1
ATOM 7930 N N . SER A 1 1010 ? 60.290 51.572 -18.756 1.00 37.84 1033 SER A N 1
ATOM 7931 C CA . SER A 1 1010 ? 61.607 51.189 -18.251 1.00 39.97 1033 SER A CA 1
ATOM 7932 C C . SER A 1 1010 ? 62.323 52.368 -17.580 1.00 35.24 1033 SER A C 1
ATOM 7933 O O . SER A 1 1010 ? 63.433 52.216 -17.069 1.00 35.88 1033 SER A O 1
ATOM 7936 N N . TRP A 1 1011 ? 61.684 53.537 -17.586 1.00 27.78 1034 TRP A N 1
ATOM 7937 C CA . TRP A 1 1011 ? 62.221 54.721 -16.914 1.00 27.06 1034 TRP A CA 1
ATOM 7938 C C . TRP A 1 1011 ? 61.454 55.033 -15.634 1.00 33.36 1034 TRP A C 1
ATOM 7939 O O . TRP A 1 1011 ? 60.222 55.069 -15.621 1.00 31.49 1034 TRP A O 1
ATOM 7950 N N . ILE A 1 1012 ? 62.192 55.278 -14.561 1.00 27.39 1035 ILE A N 1
ATOM 7951 C CA . ILE A 1 1012 ? 61.589 55.701 -13.312 1.00 34.35 1035 ILE A CA 1
ATOM 7952 C C . ILE A 1 1012 ? 61.604 57.222 -13.240 1.00 35.82 1035 ILE A C 1
ATOM 7953 O O . ILE A 1 1012 ? 62.651 57.844 -13.405 1.00 33.43 1035 ILE A O 1
ATOM 7958 N N . ILE A 1 1013 ? 60.437 57.821 -13.015 1.00 23.70 1036 ILE A N 1
ATOM 7959 C CA . ILE A 1 1013 ? 60.345 59.274 -12.924 1.00 22.62 1036 ILE A CA 1
ATOM 7960 C C . ILE A 1 1013 ? 60.400 59.697 -11.465 1.00 31.77 1036 ILE A C 1
ATOM 7961 O O . ILE A 1 1013 ? 59.574 59.263 -10.661 1.00 35.49 1036 ILE A O 1
ATOM 7966 N N . ARG A 1 1014 ? 61.372 60.543 -11.130 1.00 32.70 1037 ARG A N 1
ATOM 7967 C CA . ARG A 1 1014 ? 61.591 60.987 -9.751 1.00 34.55 1037 ARG A CA 1
ATOM 7968 C C . ARG A 1 1014 ? 61.679 62.509 -9.682 1.00 42.74 1037 ARG A C 1
ATOM 7969 O O . ARG A 1 1014 ? 62.110 63.070 -8.675 1.00 54.79 1037 ARG A O 1
ATOM 7978 N N . ALA B 2 8 ? 105.648 58.240 -84.790 1.00 80.20 31 ALA B N 1
ATOM 7979 C CA . ALA B 2 8 ? 104.773 58.729 -85.848 1.00 80.65 31 ALA B CA 1
ATOM 7980 C C . ALA B 2 8 ? 104.891 57.879 -87.108 1.00 76.02 31 ALA B C 1
ATOM 7981 O O . ALA B 2 8 ? 105.652 58.218 -88.016 1.00 79.90 31 ALA B O 1
ATOM 7983 N N . ALA B 2 9 ? 104.155 56.770 -87.164 1.00 63.75 32 ALA B N 1
ATOM 7984 C CA . ALA B 2 9 ? 103.342 56.295 -86.052 1.00 52.74 32 ALA B CA 1
ATOM 7985 C C . ALA B 2 9 ? 104.148 55.289 -85.231 1.00 45.78 32 ALA B C 1
ATOM 7986 O O . ALA B 2 9 ? 105.319 55.047 -85.523 1.00 37.01 32 ALA B O 1
ATOM 7988 N N . ALA B 2 10 ? 103.524 54.699 -84.215 1.00 38.13 33 ALA B N 1
ATOM 7989 C CA . ALA B 2 10 ? 104.234 53.785 -83.317 1.00 35.15 33 ALA B CA 1
ATOM 7990 C C . ALA B 2 10 ? 104.840 52.574 -84.029 1.00 28.56 33 ALA B C 1
ATOM 7991 O O . ALA B 2 10 ? 105.990 52.212 -83.773 1.00 26.31 33 ALA B O 1
ATOM 7993 N N . CYS B 2 11 ? 104.064 51.946 -84.910 1.00 29.20 34 CYS B N 1
ATOM 7994 C CA . CYS B 2 11 ? 104.519 50.739 -85.602 1.00 34.44 34 CYS B CA 1
ATOM 7995 C C . CYS B 2 11 ? 105.646 51.048 -86.581 1.00 35.70 34 CYS B C 1
ATOM 7996 O O . CYS B 2 11 ? 106.504 50.203 -86.841 1.00 36.58 34 CYS B O 1
ATOM 7999 N N . GLU B 2 12 ? 105.638 52.264 -87.120 1.00 32.64 35 GLU B N 1
ATOM 8000 C CA . GLU B 2 12 ? 106.693 52.707 -88.024 1.00 39.43 35 GLU B CA 1
ATOM 8001 C C . GLU B 2 12 ? 107.990 52.954 -87.266 1.00 35.98 35 GLU B C 1
ATOM 8002 O O . GLU B 2 12 ? 109.071 52.610 -87.744 1.00 36.75 35 GLU B O 1
ATOM 8008 N N . ARG B 2 13 ? 107.876 53.551 -86.082 1.00 31.76 36 ARG B N 1
ATOM 8009 C CA . ARG B 2 13 ? 109.044 53.832 -85.256 1.00 35.36 36 ARG B CA 1
ATOM 8010 C C . ARG B 2 13 ? 109.741 52.540 -84.851 1.00 30.10 36 ARG B C 1
ATOM 8011 O O . ARG B 2 13 ? 110.968 52.462 -84.841 1.00 28.89 36 ARG B O 1
ATOM 8019 N N . ALA B 2 14 ? 108.949 51.521 -84.534 1.00 26.49 37 ALA B N 1
ATOM 8020 C CA . ALA B 2 14 ? 109.491 50.243 -84.086 1.00 29.88 37 ALA B CA 1
ATOM 8021 C C . ALA B 2 14 ? 110.297 49.545 -85.180 1.00 24.81 37 ALA B C 1
ATOM 8022 O O . ALA B 2 14 ? 111.211 48.776 -84.884 1.00 29.79 37 ALA B O 1
ATOM 8024 N N . LEU B 2 15 ? 109.957 49.813 -86.438 1.00 26.20 38 LEU B N 1
ATOM 8025 C CA . LEU B 2 15 ? 110.713 49.263 -87.565 1.00 29.71 38 LEU B CA 1
ATOM 8026 C C . LEU B 2 15 ? 112.101 49.880 -87.682 1.00 32.26 38 LEU B C 1
ATOM 8027 O O . LEU B 2 15 ? 112.932 49.389 -88.439 1.00 41.03 38 LEU B O 1
ATOM 8032 N N . GLN B 2 16 ? 112.359 50.950 -86.935 1.00 26.26 39 GLN B N 1
ATOM 8033 C CA . GLN B 2 16 ? 113.679 51.585 -86.969 1.00 31.05 39 GLN B CA 1
ATOM 8034 C C . GLN B 2 16 ? 114.686 50.873 -86.074 1.00 28.80 39 GLN B C 1
ATOM 8035 O O . GLN B 2 16 ? 115.889 51.071 -86.215 1.00 30.20 39 GLN B O 1
ATOM 8041 N N . TYR B 2 17 ? 114.194 50.057 -85.146 1.00 25.55 40 TYR B N 1
ATOM 8042 C CA . TYR B 2 17 ? 115.077 49.279 -84.273 1.00 26.59 40 TYR B CA 1
ATOM 8043 C C . TYR B 2 17 ? 115.925 48.328 -85.098 1.00 28.48 40 TYR B C 1
ATOM 8044 O O . TYR B 2 17 ? 115.425 47.691 -86.028 1.00 25.48 40 TYR B O 1
ATOM 8064 N N . LEU B 2 19 ? 118.326 44.886 -85.142 1.00 28.33 42 LEU B N 1
ATOM 8065 C CA . LEU B 2 19 ? 118.646 43.674 -84.393 1.00 28.77 42 LEU B CA 1
ATOM 8066 C C . LEU B 2 19 ? 120.003 43.862 -83.733 1.00 31.21 42 LEU B C 1
ATOM 8067 O O . LEU B 2 19 ? 120.963 44.283 -84.384 1.00 27.88 42 LEU B O 1
ATOM 8072 N N . GLY B 2 20 ? 120.079 43.575 -82.437 1.00 30.25 43 GLY B N 1
ATOM 8073 C CA . GLY B 2 20 ? 121.325 43.733 -81.706 1.00 30.78 43 GLY B CA 1
ATOM 8074 C C . GLY B 2 20 ? 121.414 45.045 -80.944 1.00 26.46 43 GLY B C 1
ATOM 8075 O O . GLY B 2 20 ? 122.348 45.246 -80.167 1.00 30.15 43 GLY B O 1
ATOM 8076 N N . ASP B 2 21 ? 120.460 45.947 -81.173 1.00 29.55 44 ASP B N 1
ATOM 8077 C CA . ASP B 2 21 ? 120.409 47.202 -80.420 1.00 31.46 44 ASP B CA 1
ATOM 8078 C C . ASP B 2 21 ? 120.312 46.912 -78.928 1.00 34.42 44 ASP B C 1
ATOM 8079 O O . ASP B 2 21 ? 119.564 46.027 -78.508 1.00 28.71 44 ASP B O 1
ATOM 8084 N N . LYS B 2 22 ? 121.080 47.651 -78.133 1.00 35.38 45 LYS B N 1
ATOM 8085 C CA . LYS B 2 22 ? 121.052 47.503 -76.684 1.00 33.02 45 LYS B CA 1
ATOM 8086 C C . LYS B 2 22 ? 120.252 48.660 -76.115 1.00 36.53 45 LYS B C 1
ATOM 8087 O O . LYS B 2 22 ? 120.569 49.823 -76.371 1.00 35.37 45 LYS B O 1
ATOM 8093 N N . ILE B 2 23 ? 119.200 48.342 -75.364 1.00 30.57 46 ILE B N 1
ATOM 8094 C CA . ILE B 2 23 ? 118.343 49.366 -74.771 1.00 32.14 46 ILE B CA 1
ATOM 8095 C C . ILE B 2 23 ? 118.089 49.055 -73.302 1.00 33.56 46 ILE B C 1
ATOM 8096 O O . ILE B 2 23 ? 117.399 48.086 -72.985 1.00 28.91 46 ILE B O 1
ATOM 8101 N N . HIS B 2 24 ? 118.657 49.874 -72.419 1.00 28.72 47 HIS B N 1
ATOM 8102 C CA . HIS B 2 24 ? 118.460 49.751 -70.973 1.00 27.92 47 HIS B CA 1
ATOM 8103 C C . HIS B 2 24 ? 118.569 48.313 -70.456 1.00 27.72 47 HIS B C 1
ATOM 8104 O O . HIS B 2 24 ? 117.692 47.836 -69.733 1.00 23.10 47 HIS B O 1
ATOM 8111 N N . GLY B 2 25 ? 119.635 47.619 -70.847 1.00 23.53 48 GLY B N 1
ATOM 8112 C CA . GLY B 2 25 ? 119.890 46.276 -70.351 1.00 26.35 48 GLY B CA 1
ATOM 8113 C C . GLY B 2 25 ? 119.241 45.171 -71.162 1.00 27.15 48 GLY B C 1
ATOM 8114 O O . GLY B 2 25 ? 119.445 43.982 -70.880 1.00 29.33 48 GLY B O 1
ATOM 8115 N N . PHE B 2 26 ? 118.461 45.563 -72.167 1.00 22.33 49 PHE B N 1
ATOM 8116 C CA . PHE B 2 26 ? 117.804 44.616 -73.059 1.00 23.46 49 PHE B CA 1
ATOM 8117 C C . PHE B 2 26 ? 118.456 44.624 -74.442 1.00 27.37 49 PHE B C 1
ATOM 8118 O O . PHE B 2 26 ? 118.984 45.647 -74.883 1.00 24.29 49 PHE B O 1
ATOM 8126 N N . THR B 2 27 ? 118.402 43.488 -75.131 1.00 29.86 50 THR B N 1
ATOM 8127 C CA . THR B 2 27 ? 118.870 43.401 -76.515 1.00 27.94 50 THR B CA 1
ATOM 8128 C C . THR B 2 27 ? 117.714 43.058 -77.453 1.00 27.01 50 THR B C 1
ATOM 8129 O O . THR B 2 27 ? 116.984 42.097 -77.211 1.00 26.72 50 THR B O 1
ATOM 8133 N N . VAL B 2 28 ? 117.552 43.841 -78.519 1.00 24.01 51 VAL B N 1
ATOM 8134 C CA . VAL B 2 28 ? 116.552 43.558 -79.550 1.00 21.14 51 VAL B CA 1
ATOM 8135 C C . VAL B 2 28 ? 116.901 42.289 -80.330 1.00 26.47 51 VAL B C 1
ATOM 8136 O O . VAL B 2 28 ? 117.962 42.214 -80.957 1.00 29.23 51 VAL B O 1
ATOM 8140 N N . ASN B 2 29 ? 116.017 41.293 -80.307 1.00 25.29 52 ASN B N 1
ATOM 8141 C CA . ASN B 2 29 ? 116.296 40.024 -80.993 1.00 24.35 52 ASN B CA 1
ATOM 8142 C C . ASN B 2 29 ? 115.553 39.854 -82.309 1.00 27.44 52 ASN B C 1
ATOM 8143 O O . ASN B 2 29 ? 116.019 39.154 -83.207 1.00 29.03 52 ASN B O 1
ATOM 8148 N N . GLN B 2 30 ? 114.385 40.474 -82.419 1.00 22.67 53 GLN B N 1
ATOM 8149 C CA . GLN B 2 30 ? 113.551 40.284 -83.597 1.00 24.10 53 GLN B CA 1
ATOM 8150 C C . GLN B 2 30 ? 112.581 41.440 -83.753 1.00 24.86 53 GLN B C 1
ATOM 8151 O O . GLN B 2 30 ? 112.062 41.966 -82.770 1.00 24.49 53 GLN B O 1
ATOM 8157 N N . VAL B 2 31 ? 112.343 41.845 -84.992 1.00 23.27 54 VAL B N 1
ATOM 8158 C CA . VAL B 2 31 ? 111.369 42.887 -85.268 1.00 25.41 54 VAL B CA 1
ATOM 8159 C C . VAL B 2 31 ? 110.516 42.425 -86.436 1.00 30.34 54 VAL B C 1
ATOM 8160 O O . VAL B 2 31 ? 111.034 42.174 -87.525 1.00 25.22 54 VAL B O 1
ATOM 8164 N N . THR B 2 32 ? 109.210 42.311 -86.206 1.00 25.36 55 THR B N 1
ATOM 8165 C CA . THR B 2 32 ? 108.312 41.723 -87.195 1.00 26.42 55 THR B CA 1
ATOM 8166 C C . THR B 2 32 ? 107.094 42.601 -87.459 1.00 26.81 55 THR B C 1
ATOM 8167 O O . THR B 2 32 ? 106.334 42.926 -86.547 1.00 26.99 55 THR B O 1
ATOM 8171 N N . SER B 2 33 ? 106.910 42.988 -88.713 1.00 23.92 56 SER B N 1
ATOM 8172 C CA . SER B 2 33 ? 105.718 43.733 -89.100 1.00 26.78 56 SER B CA 1
ATOM 8173 C C . SER B 2 33 ? 104.536 42.776 -89.195 1.00 28.09 56 SER B C 1
ATOM 8174 O O . SER B 2 33 ? 104.653 41.705 -89.792 1.00 25.87 56 SER B O 1
ATOM 8177 N N . VAL B 2 34 ? 103.408 43.155 -88.590 1.00 24.85 57 VAL B N 1
ATOM 8178 C CA . VAL B 2 34 ? 102.176 42.367 -88.653 1.00 24.92 57 VAL B CA 1
ATOM 8179 C C . VAL B 2 34 ? 101.036 43.285 -89.098 1.00 29.25 57 VAL B C 1
ATOM 8180 O O . VAL B 2 34 ? 100.251 43.758 -88.265 1.00 23.79 57 VAL B O 1
ATOM 8184 N N . PRO B 2 35 ? 100.953 43.557 -90.413 1.00 25.95 58 PRO B N 1
ATOM 8185 C CA . PRO B 2 35 ? 100.027 44.573 -90.934 1.00 28.13 58 PRO B CA 1
ATOM 8186 C C . PRO B 2 35 ? 98.559 44.204 -90.763 1.00 30.45 58 PRO B C 1
ATOM 8187 O O . PRO B 2 35 ? 97.730 45.110 -90.674 1.00 30.64 58 PRO B O 1
ATOM 8191 N N . GLU B 2 36 ? 98.235 42.913 -90.711 1.00 29.00 59 GLU B N 1
ATOM 8192 C CA . GLU B 2 36 ? 96.844 42.513 -90.518 1.00 30.46 59 GLU B CA 1
ATOM 8193 C C . GLU B 2 36 ? 96.326 42.957 -89.150 1.00 32.87 59 GLU B C 1
ATOM 8194 O O . GLU B 2 36 ? 95.117 43.071 -88.946 1.00 35.06 59 GLU B O 1
ATOM 8200 N N . LEU B 2 37 ? 97.244 43.227 -88.224 1.00 28.77 60 LEU B N 1
ATOM 8201 C CA . LEU B 2 37 ? 96.869 43.705 -86.895 1.00 29.06 60 LEU B CA 1
ATOM 8202 C C . LEU B 2 37 ? 97.398 45.113 -86.651 1.00 24.77 60 LEU B C 1
ATOM 8203 O O . LEU B 2 37 ? 97.401 45.588 -85.518 1.00 25.54 60 LEU B O 1
ATOM 8208 N N . PHE B 2 38 ? 97.851 45.769 -87.717 1.00 24.31 61 PHE B N 1
ATOM 8209 C CA . PHE B 2 38 ? 98.367 47.141 -87.643 1.00 27.08 61 PHE B CA 1
ATOM 8210 C C . PHE B 2 38 ? 99.440 47.346 -86.569 1.00 30.18 61 PHE B C 1
ATOM 8211 O O . PHE B 2 38 ? 99.440 48.358 -85.863 1.00 31.28 61 PHE B O 1
ATOM 8219 N N . LEU B 2 39 ? 100.355 46.389 -86.443 1.00 23.38 62 LEU B N 1
ATOM 8220 C CA . LEU B 2 39 ? 101.378 46.483 -85.410 1.00 27.34 62 LEU B CA 1
ATOM 8221 C C . LEU B 2 39 ? 102.739 45.971 -85.851 1.00 25.49 62 LEU B C 1
ATOM 8222 O O . LEU B 2 39 ? 102.859 45.224 -86.831 1.00 25.59 62 LEU B O 1
ATOM 8227 N N . THR B 2 40 ? 103.758 46.389 -85.109 1.00 24.12 63 THR B N 1
ATOM 8228 C CA . THR B 2 40 ? 105.106 45.865 -85.262 1.00 25.84 63 THR B CA 1
ATOM 8229 C C . THR B 2 40 ? 105.501 45.224 -83.940 1.00 28.12 63 THR B C 1
ATOM 8230 O O . THR B 2 40 ? 105.415 45.852 -82.879 1.00 23.52 63 THR B O 1
ATOM 8234 N N . ALA B 2 41 ? 105.900 43.959 -84.006 1.00 23.28 64 ALA B N 1
ATOM 8235 C CA . ALA B 2 41 ? 106.297 43.215 -82.817 1.00 23.57 64 ALA B CA 1
ATOM 8236 C C . ALA B 2 41 ? 107.810 43.273 -82.633 1.00 26.50 64 ALA B C 1
ATOM 8237 O O . ALA B 2 41 ? 108.566 43.081 -83.588 1.00 25.09 64 ALA B O 1
ATOM 8239 N N . VAL B 2 42 ? 108.240 43.544 -81.404 1.00 24.58 65 VAL B N 1
ATOM 8240 C CA . VAL B 2 42 ? 109.657 43.585 -81.060 1.00 26.05 65 VAL B CA 1
ATOM 8241 C C . VAL B 2 42 ? 109.928 42.590 -79.939 1.00 25.94 65 VAL B C 1
ATOM 8242 O O . VAL B 2 42 ? 109.363 42.720 -78.852 1.00 24.29 65 VAL B O 1
ATOM 8257 N N . LEU B 2 44 ? 112.640 41.121 -77.284 1.00 24.47 67 LEU B N 1
ATOM 8258 C CA . LEU B 2 44 ? 113.907 41.450 -76.646 1.00 27.24 67 LEU B CA 1
ATOM 8259 C C . LEU B 2 44 ? 114.217 40.440 -75.554 1.00 28.16 67 LEU B C 1
ATOM 8260 O O . LEU B 2 44 ? 113.340 39.694 -75.111 1.00 24.29 67 LEU B O 1
ATOM 8265 N N . THR B 2 45 ? 115.473 40.421 -75.126 1.00 28.39 68 THR B N 1
ATOM 8266 C CA . THR B 2 45 ? 115.899 39.594 -74.007 1.00 27.46 68 THR B CA 1
ATOM 8267 C C . THR B 2 45 ? 116.674 40.482 -73.043 1.00 24.84 68 THR B C 1
ATOM 8268 O O . THR B 2 45 ? 117.475 41.315 -73.472 1.00 25.11 68 THR B O 1
ATOM 8272 N N . HIS B 2 46 ? 116.431 40.330 -71.745 1.00 24.28 69 HIS B N 1
ATOM 8273 C CA . HIS B 2 46 ? 117.212 41.065 -70.756 1.00 26.04 69 HIS B CA 1
ATOM 8274 C C . HIS B 2 46 ? 118.580 40.407 -70.615 1.00 27.65 69 HIS B C 1
ATOM 8275 O O . HIS B 2 46 ? 118.664 39.223 -70.281 1.00 29.90 69 HIS B O 1
ATOM 8282 N N . ASP B 2 47 ? 119.643 41.172 -70.861 1.00 26.99 70 ASP B N 1
ATOM 8283 C CA . ASP B 2 47 ? 120.999 40.614 -70.931 1.00 29.57 70 ASP B CA 1
ATOM 8284 C C . ASP B 2 47 ? 121.415 39.835 -69.677 1.00 28.48 70 ASP B C 1
ATOM 8285 O O . ASP B 2 47 ? 121.888 38.701 -69.772 1.00 32.53 70 ASP B O 1
ATOM 8290 N N . ASP B 2 48 ? 121.223 40.433 -68.507 1.00 27.08 71 ASP B N 1
ATOM 8291 C CA . ASP B 2 48 ? 121.708 39.837 -67.257 1.00 33.80 71 ASP B CA 1
ATOM 8292 C C . ASP B 2 48 ? 120.839 38.709 -66.685 1.00 34.32 71 ASP B C 1
ATOM 8293 O O . ASP B 2 48 ? 121.346 37.843 -65.974 1.00 37.39 71 ASP B O 1
ATOM 8298 N N . THR B 2 49 ? 119.541 38.716 -66.977 1.00 31.18 72 THR B N 1
ATOM 8299 C CA . THR B 2 49 ? 118.646 37.718 -66.383 1.00 29.35 72 THR B CA 1
ATOM 8300 C C . THR B 2 49 ? 118.052 36.738 -67.392 1.00 29.60 72 THR B C 1
ATOM 8301 O O . THR B 2 49 ? 117.590 35.660 -67.017 1.00 28.50 72 THR B O 1
ATOM 8305 N N . GLY B 2 50 ? 118.045 37.113 -68.664 1.00 28.92 73 GLY B N 1
ATOM 8306 C CA . GLY B 2 50 ? 117.412 36.292 -69.682 1.00 29.16 73 GLY B CA 1
ATOM 8307 C C . GLY B 2 50 ? 115.901 36.471 -69.730 1.00 30.05 73 GLY B C 1
ATOM 8308 O O . GLY B 2 50 ? 115.208 35.758 -70.461 1.00 27.56 73 GLY B O 1
ATOM 8309 N N . ALA B 2 51 ? 115.384 37.419 -68.950 1.00 24.39 74 ALA B N 1
ATOM 8310 C CA . ALA B 2 51 ? 113.952 37.720 -68.967 1.00 23.43 74 ALA B CA 1
ATOM 8311 C C . ALA B 2 51 ? 113.496 38.031 -70.385 1.00 25.05 74 ALA B C 1
ATOM 8312 O O . ALA B 2 51 ? 114.183 38.743 -71.118 1.00 24.20 74 ALA B O 1
ATOM 8314 N N . ARG B 2 52 ? 112.344 37.496 -70.775 1.00 20.59 75 ARG B N 1
ATOM 8315 C CA . ARG B 2 52 ? 111.827 37.728 -72.124 1.00 24.72 75 ARG B CA 1
ATOM 8316 C C . ARG B 2 52 ? 110.913 38.943 -72.196 1.00 24.18 75 ARG B C 1
ATOM 8317 O O . ARG B 2 52 ? 110.231 39.282 -71.229 1.00 24.13 75 ARG B O 1
ATOM 8325 N N . TYR B 2 53 ? 110.892 39.586 -73.355 1.00 21.31 76 TYR B N 1
ATOM 8326 C CA . TYR B 2 53 ? 110.080 40.774 -73.545 1.00 22.92 76 TYR B CA 1
ATOM 8327 C C . TYR B 2 53 ? 109.468 40.777 -74.941 1.00 21.26 76 TYR B C 1
ATOM 8328 O O . TYR B 2 53 ? 110.151 40.507 -75.930 1.00 25.21 76 TYR B O 1
ATOM 8337 N N . LEU B 2 54 ? 108.180 41.092 -75.012 1.00 19.89 77 LEU B N 1
ATOM 8338 C CA . LEU B 2 54 ? 107.502 41.275 -76.287 1.00 21.98 77 LEU B CA 1
ATOM 8339 C C . LEU B 2 54 ? 106.818 42.630 -76.272 1.00 23.69 77 LEU B C 1
ATOM 8340 O O . LEU B 2 54 ? 105.968 42.887 -75.422 1.00 21.94 77 LEU B O 1
ATOM 8345 N N . HIS B 2 55 ? 107.193 43.504 -77.199 1.00 23.79 78 HIS B N 1
ATOM 8346 C CA . HIS B 2 55 ? 106.494 44.775 -77.338 1.00 23.58 78 HIS B CA 1
ATOM 8347 C C . HIS B 2 55 ? 105.721 44.801 -78.641 1.00 23.19 78 HIS B C 1
ATOM 8348 O O . HIS B 2 55 ? 106.280 44.538 -79.706 1.00 20.30 78 HIS B O 1
ATOM 8355 N N . LEU B 2 56 ? 104.434 45.116 -78.550 1.00 19.17 79 LEU B N 1
ATOM 8356 C CA . LEU B 2 56 ? 103.594 45.255 -79.730 1.00 25.49 79 LEU B CA 1
ATOM 8357 C C . LEU B 2 56 ? 103.304 46.732 -79.954 1.00 26.97 79 LEU B C 1
ATOM 8358 O O . LEU B 2 56 ? 102.450 47.326 -79.288 1.00 24.59 79 LEU B O 1
ATOM 8363 N N . ALA B 2 57 ? 104.040 47.330 -80.882 1.00 21.07 80 ALA B N 1
ATOM 8364 C CA . ALA B 2 57 ? 103.896 48.754 -81.159 1.00 21.02 80 ALA B CA 1
ATOM 8365 C C . ALA B 2 57 ? 102.720 49.003 -82.090 1.00 29.71 80 ALA B C 1
ATOM 8366 O O . ALA B 2 57 ? 102.716 48.555 -83.237 1.00 31.12 80 ALA B O 1
ATOM 8368 N N . ARG B 2 58 ? 101.719 49.717 -81.591 1.00 26.95 81 ARG B N 1
ATOM 8369 C CA . ARG B 2 58 ? 100.539 50.029 -82.387 1.00 27.92 81 ARG B CA 1
ATOM 8370 C C . ARG B 2 58 ? 99.988 51.402 -82.011 1.00 28.37 81 ARG B C 1
ATOM 8371 O O . ARG B 2 58 ? 100.104 51.825 -80.860 1.00 26.14 81 ARG B O 1
ATOM 8379 N N . GLU B 2 59 ? 99.404 52.102 -82.979 1.00 27.86 82 GLU B N 1
ATOM 8380 C CA . GLU B 2 59 ? 98.865 53.433 -82.727 1.00 34.09 82 GLU B CA 1
ATOM 8381 C C . GLU B 2 59 ? 97.536 53.336 -81.983 1.00 36.36 82 GLU B C 1
ATOM 8382 O O . GLU B 2 59 ? 96.472 53.613 -82.535 1.00 36.78 82 GLU B O 1
ATOM 8388 N N . ASP B 2 60 ? 97.621 52.937 -80.718 1.00 29.26 83 ASP B N 1
ATOM 8389 C CA . ASP B 2 60 ? 96.460 52.734 -79.870 1.00 26.35 83 ASP B CA 1
ATOM 8390 C C . ASP B 2 60 ? 96.803 53.381 -78.535 1.00 28.12 83 ASP B C 1
ATOM 8391 O O . ASP B 2 60 ? 97.825 53.052 -77.930 1.00 25.28 83 ASP B O 1
ATOM 8396 N N . THR B 2 61 ? 95.965 54.306 -78.075 1.00 26.00 84 THR B N 1
ATOM 8397 C CA . THR B 2 61 ? 96.279 55.057 -76.857 1.00 29.33 84 THR B CA 1
ATOM 8398 C C . THR B 2 61 ? 96.031 54.253 -75.583 1.00 25.66 84 THR B C 1
ATOM 8399 O O . THR B 2 61 ? 96.553 54.582 -74.517 1.00 26.20 84 THR B O 1
ATOM 8403 N N . ASN B 2 62 ? 95.233 53.198 -75.686 1.00 21.26 85 ASN B N 1
ATOM 8404 C CA . ASN B 2 62 ? 95.023 52.332 -74.531 1.00 24.66 85 ASN B CA 1
ATOM 8405 C C . ASN B 2 62 ? 96.180 51.343 -74.378 1.00 23.89 85 ASN B C 1
ATOM 8406 O O . ASN B 2 62 ? 96.119 50.220 -74.884 1.00 24.29 85 ASN B O 1
ATOM 8411 N N . ASN B 2 63 ? 97.228 51.769 -73.676 1.00 22.34 86 ASN B N 1
ATOM 8412 C CA . ASN B 2 63 ? 98.449 50.975 -73.533 1.00 22.55 86 ASN B CA 1
ATOM 8413 C C . ASN B 2 63 ? 98.317 49.959 -72.416 1.00 24.20 86 ASN B C 1
ATOM 8414 O O . ASN B 2 63 ? 97.713 50.251 -71.399 1.00 24.86 86 ASN B O 1
ATOM 8419 N N . LEU B 2 64 ? 98.911 48.782 -72.592 1.00 21.35 87 LEU B N 1
ATOM 8420 C CA . LEU B 2 64 ? 98.843 47.731 -71.582 1.00 19.49 87 LEU B CA 1
ATOM 8421 C C . LEU B 2 64 ? 100.223 47.208 -71.216 1.00 23.34 87 LEU B C 1
ATOM 8422 O O . LEU B 2 64 ? 101.101 47.103 -72.074 1.00 19.95 87 LEU B O 1
ATOM 8427 N N . PHE B 2 65 ? 100.408 46.900 -69.933 1.00 22.56 88 PHE B N 1
ATOM 8428 C CA . PHE B 2 65 ? 101.574 46.161 -69.467 1.00 21.99 88 PHE B CA 1
ATOM 8429 C C . PHE B 2 65 ? 101.098 44.874 -68.816 1.00 22.69 88 PHE B C 1
ATOM 8430 O O . PHE B 2 65 ? 100.054 44.855 -68.162 1.00 24.24 88 PHE B O 1
ATOM 8438 N N . SER B 2 66 ? 101.870 43.805 -68.974 1.00 17.86 89 SER B N 1
ATOM 8439 C CA . SER B 2 66 ? 101.666 42.620 -68.154 1.00 17.91 89 SER B CA 1
ATOM 8440 C C . SER B 2 66 ? 102.991 41.936 -67.886 1.00 22.13 89 SER B C 1
ATOM 8441 O O . SER B 2 66 ? 103.928 42.048 -68.674 1.00 21.42 89 SER B O 1
ATOM 8444 N N . VAL B 2 67 ? 103.075 41.247 -66.754 1.00 20.75 90 VAL B N 1
ATOM 8445 C CA . VAL B 2 67 ? 104.198 40.356 -66.502 1.00 23.77 90 VAL B CA 1
ATOM 8446 C C . VAL B 2 67 ? 103.627 38.993 -66.152 1.00 18.64 90 VAL B C 1
ATOM 8447 O O . VAL B 2 67 ? 102.620 38.894 -65.457 1.00 22.17 90 VAL B O 1
ATOM 8451 N N . GLN B 2 68 ? 104.267 37.944 -66.655 1.00 20.99 91 GLN B N 1
ATOM 8452 C CA . GLN B 2 68 ? 103.766 36.584 -66.511 1.00 21.76 91 GLN B CA 1
ATOM 8453 C C . GLN B 2 68 ? 104.847 35.702 -65.897 1.00 22.34 91 GLN B C 1
ATOM 8454 O O . GLN B 2 68 ? 105.993 35.731 -66.332 1.00 26.60 91 GLN B O 1
ATOM 8460 N N . PHE B 2 69 ? 104.490 34.921 -64.883 1.00 23.03 92 PHE B N 1
ATOM 8461 C CA . PHE B 2 69 ? 105.449 34.007 -64.266 1.00 21.27 92 PHE B CA 1
ATOM 8462 C C . PHE B 2 69 ? 104.980 32.574 -64.449 1.00 22.13 92 PHE B C 1
ATOM 8463 O O . PHE B 2 69 ? 103.792 32.283 -64.297 1.00 22.32 92 PHE B O 1
ATOM 8471 N N . ARG B 2 70 ? 105.900 31.671 -64.768 1.00 20.67 93 ARG B N 1
ATOM 8472 C CA . ARG B 2 70 ? 105.529 30.265 -64.869 1.00 21.90 93 ARG B CA 1
ATOM 8473 C C . ARG B 2 70 ? 105.469 29.702 -63.461 1.00 23.39 93 ARG B C 1
ATOM 8474 O O . ARG B 2 70 ? 106.480 29.656 -62.755 1.00 24.94 93 ARG B O 1
ATOM 8482 N N . THR B 2 71 ? 104.273 29.297 -63.052 1.00 22.67 94 THR B N 1
ATOM 8483 C CA . THR B 2 71 ? 104.017 28.890 -61.675 1.00 31.13 94 THR B CA 1
ATOM 8484 C C . THR B 2 71 ? 103.460 27.484 -61.676 1.00 33.59 94 THR B C 1
ATOM 8485 O O . THR B 2 71 ? 102.388 27.243 -62.217 1.00 38.90 94 THR B O 1
ATOM 8489 N N . THR B 2 72 ? 104.177 26.557 -61.057 1.00 29.89 95 THR B N 1
ATOM 8490 C CA . THR B 2 72 ? 103.854 25.143 -61.205 1.00 31.93 95 THR B CA 1
ATOM 8491 C C . THR B 2 72 ? 103.555 24.457 -59.875 1.00 33.19 95 THR B C 1
ATOM 8492 O O . THR B 2 72 ? 104.411 23.765 -59.328 1.00 33.36 95 THR B O 1
ATOM 8496 N N . PRO B 2 73 ? 102.328 24.641 -59.354 1.00 28.04 96 PRO B N 1
ATOM 8497 C CA . PRO B 2 73 ? 101.961 24.022 -58.078 1.00 29.78 96 PRO B CA 1
ATOM 8498 C C . PRO B 2 73 ? 102.043 22.497 -58.138 1.00 30.48 96 PRO B C 1
ATOM 8499 O O . PRO B 2 73 ? 101.778 21.906 -59.183 1.00 25.26 96 PRO B O 1
ATOM 8503 N N . MET B 2 74 ? 102.421 21.876 -57.027 1.00 29.56 97 MET B N 1
ATOM 8504 C CA . MET B 2 74 ? 102.496 20.422 -56.942 1.00 29.31 97 MET B CA 1
ATOM 8505 C C . MET B 2 74 ? 101.480 19.899 -55.939 1.00 31.28 97 MET B C 1
ATOM 8506 O O . MET B 2 74 ? 101.492 18.718 -55.584 1.00 29.60 97 MET B O 1
ATOM 8511 N N . ASP B 2 75 ? 100.603 20.790 -55.482 1.00 27.47 98 ASP B N 1
ATOM 8512 C CA . ASP B 2 75 ? 99.503 20.405 -54.610 1.00 25.00 98 ASP B CA 1
ATOM 8513 C C . ASP B 2 75 ? 98.289 21.294 -54.854 1.00 21.84 98 ASP B C 1
ATOM 8514 O O . ASP B 2 75 ? 98.360 22.248 -55.636 1.00 27.04 98 ASP B O 1
ATOM 8519 N N . SER B 2 76 ? 97.191 20.996 -54.169 1.00 22.66 99 SER B N 1
ATOM 8520 C CA . SER B 2 76 ? 95.935 21.712 -54.373 1.00 22.61 99 SER B CA 1
ATOM 8521 C C . SER B 2 76 ? 95.659 22.763 -53.303 1.00 19.01 99 SER B C 1
ATOM 8522 O O . SER B 2 76 ? 94.506 23.080 -53.018 1.00 24.16 99 SER B O 1
ATOM 8525 N N . THR B 2 77 ? 96.721 23.312 -52.725 1.00 24.22 100 THR B N 1
ATOM 8526 C CA . THR B 2 77 ? 96.580 24.301 -51.665 1.00 25.66 100 THR B CA 1
ATOM 8527 C C . THR B 2 77 ? 96.171 25.663 -52.210 1.00 22.80 100 THR B C 1
ATOM 8528 O O . THR B 2 77 ? 95.715 26.525 -51.459 1.00 25.66 100 THR B O 1
ATOM 8532 N N . GLY B 2 78 ? 96.350 25.854 -53.514 1.00 22.77 101 GLY B N 1
ATOM 8533 C CA . GLY B 2 78 ? 96.075 27.135 -54.145 1.00 25.44 101 GLY B CA 1
ATOM 8534 C C . GLY B 2 78 ? 97.195 28.140 -53.979 1.00 22.74 101 GLY B C 1
ATOM 8535 O O . GLY B 2 78 ? 97.002 29.343 -54.177 1.00 24.88 101 GLY B O 1
ATOM 8536 N N . VAL B 2 79 ? 98.377 27.645 -53.630 1.00 21.48 102 VAL B N 1
ATOM 8537 C CA . VAL B 2 79 ? 99.511 28.525 -53.366 1.00 15.89 102 VAL B CA 1
ATOM 8538 C C . VAL B 2 79 ? 99.794 29.619 -54.429 1.00 18.99 102 VAL B C 1
ATOM 8539 O O . VAL B 2 79 ? 100.042 30.767 -54.054 1.00 21.29 102 VAL B O 1
ATOM 8543 N N . PRO B 2 80 ? 99.709 29.297 -55.743 1.00 20.55 103 PRO B N 1
ATOM 8544 C CA . PRO B 2 80 ? 99.978 30.404 -56.673 1.00 18.03 103 PRO B CA 1
ATOM 8545 C C . PRO B 2 80 ? 98.882 31.452 -56.665 1.00 21.52 103 PRO B C 1
ATOM 8546 O O . PRO B 2 80 ? 99.155 32.644 -56.838 1.00 23.74 103 PRO B O 1
ATOM 8550 N N . HIS B 2 81 ? 97.648 30.999 -56.476 1.00 21.55 104 HIS B N 1
ATOM 8551 C CA . HIS B 2 81 ? 96.493 31.880 -56.434 1.00 17.04 104 HIS B CA 1
ATOM 8552 C C . HIS B 2 81 ? 96.562 32.762 -55.183 1.00 20.19 104 HIS B C 1
ATOM 8553 O O . HIS B 2 81 ? 96.378 33.976 -55.251 1.00 18.35 104 HIS B O 1
ATOM 8560 N N . ILE B 2 82 ? 96.847 32.151 -54.041 1.00 19.95 105 ILE B N 1
ATOM 8561 C CA . ILE B 2 82 ? 96.938 32.903 -52.790 1.00 19.98 105 ILE B CA 1
ATOM 8562 C C . ILE B 2 82 ? 98.133 33.854 -52.802 1.00 18.61 105 ILE B C 1
ATOM 8563 O O . ILE B 2 82 ? 98.058 34.966 -52.268 1.00 18.97 105 ILE B O 1
ATOM 8568 N N . LEU B 2 83 ? 99.231 33.418 -53.420 1.00 24.11 106 LEU B N 1
ATOM 8569 C CA . LEU B 2 83 ? 100.412 34.262 -53.569 1.00 19.80 106 LEU B CA 1
ATOM 8570 C C . LEU B 2 83 ? 100.095 35.492 -54.414 1.00 19.29 106 LEU B C 1
ATOM 8571 O O . LEU B 2 83 ? 100.469 36.611 -54.064 1.00 21.76 106 LEU B O 1
ATOM 8576 N N . GLN B 2 84 ? 99.409 35.264 -55.529 1.00 17.46 107 GLN B N 1
ATOM 8577 C CA . GLN B 2 84 ? 98.931 36.333 -56.407 1.00 19.65 107 GLN B CA 1
ATOM 8578 C C . GLN B 2 84 ? 98.132 37.410 -55.668 1.00 23.24 107 GLN B C 1
ATOM 8579 O O . GLN B 2 84 ? 98.285 38.600 -55.944 1.00 25.44 107 GLN B O 1
ATOM 8585 N N . HIS B 2 85 ? 97.277 36.994 -54.734 1.00 18.06 108 HIS B N 1
ATOM 8586 C CA . HIS B 2 85 ? 96.530 37.946 -53.913 1.00 21.92 108 HIS B CA 1
ATOM 8587 C C . HIS B 2 85 ? 97.472 38.653 -52.943 1.00 26.86 108 HIS B C 1
ATOM 8588 O O . HIS B 2 85 ? 97.370 39.859 -52.723 1.00 26.61 108 HIS B O 1
ATOM 8595 N N . THR B 2 86 ? 98.384 37.888 -52.354 1.00 20.20 109 THR B N 1
ATOM 8596 C CA . THR B 2 86 ? 99.225 38.394 -51.272 1.00 26.41 109 THR B CA 1
ATOM 8597 C C . THR B 2 86 ? 100.325 39.354 -51.735 1.00 22.82 109 THR B C 1
ATOM 8598 O O . THR B 2 86 ? 100.677 40.286 -51.005 1.00 20.88 109 THR B O 1
ATOM 8602 N N . VAL B 2 87 ? 100.859 39.153 -52.941 1.00 16.54 110 VAL B N 1
ATOM 8603 C CA . VAL B 2 87 ? 101.903 40.056 -53.431 1.00 21.39 110 VAL B CA 1
ATOM 8604 C C . VAL B 2 87 ? 101.371 41.470 -53.601 1.00 25.44 110 VAL B C 1
ATOM 8605 O O . VAL B 2 87 ? 102.126 42.437 -53.534 1.00 23.57 110 VAL B O 1
ATOM 8609 N N . LEU B 2 88 ? 100.065 41.591 -53.810 1.00 20.68 111 LEU B N 1
ATOM 8610 C CA . LEU B 2 88 ? 99.442 42.899 -53.991 1.00 25.03 111 LEU B CA 1
ATOM 8611 C C . LEU B 2 88 ? 99.133 43.528 -52.633 1.00 28.92 111 LEU B C 1
ATOM 8612 O O . LEU B 2 88 ? 98.445 44.554 -52.554 1.00 25.96 111 LEU B O 1
ATOM 8626 N N . GLY B 2 90 ? 101.368 44.607 -50.327 1.00 23.88 113 GLY B N 1
ATOM 8627 C CA . GLY B 2 90 ? 102.372 45.526 -49.821 1.00 27.69 113 GLY B CA 1
ATOM 8628 C C . GLY B 2 90 ? 103.741 45.085 -50.303 1.00 27.60 113 GLY B C 1
ATOM 8629 O O . GLY B 2 90 ? 104.014 43.885 -50.423 1.00 19.14 113 GLY B O 1
ATOM 8630 N N . SER B 2 91 ? 104.608 46.049 -50.586 1.00 20.00 114 SER B N 1
ATOM 8631 C CA . SER B 2 91 ? 105.926 45.732 -51.128 1.00 21.44 114 SER B CA 1
ATOM 8632 C C . SER B 2 91 ? 107.002 46.611 -50.500 1.00 25.10 114 SER B C 1
ATOM 8633 O O . SER B 2 91 ? 106.688 47.533 -49.745 1.00 25.89 114 SER B O 1
ATOM 8636 N N . GLN B 2 92 ? 108.265 46.327 -50.815 1.00 28.70 115 GLN B N 1
ATOM 8637 C CA . GLN B 2 92 ? 109.381 47.050 -50.214 1.00 31.18 115 GLN B CA 1
ATOM 8638 C C . GLN B 2 92 ? 109.283 48.567 -50.377 1.00 27.97 115 GLN B C 1
ATOM 8639 O O . GLN B 2 92 ? 109.476 49.308 -49.415 1.00 25.07 115 GLN B O 1
ATOM 8656 N N . TYR B 2 94 ? 106.474 50.155 -51.386 1.00 23.37 117 TYR B N 1
ATOM 8657 C CA . TYR B 2 94 ? 105.138 50.588 -50.965 1.00 24.32 117 TYR B CA 1
ATOM 8658 C C . TYR B 2 94 ? 104.572 49.656 -49.894 1.00 30.87 117 TYR B C 1
ATOM 8659 O O . TYR B 2 94 ? 103.679 48.854 -50.176 1.00 28.01 117 TYR B O 1
ATOM 8668 N N . PRO B 2 95 ? 105.086 49.763 -48.655 1.00 35.98 118 PRO B N 1
ATOM 8669 C CA . PRO B 2 95 ? 104.737 48.795 -47.605 1.00 37.50 118 PRO B CA 1
ATOM 8670 C C . PRO B 2 95 ? 103.387 49.028 -46.936 1.00 34.58 118 PRO B C 1
ATOM 8671 O O . PRO B 2 95 ? 103.028 48.256 -46.044 1.00 36.77 118 PRO B O 1
ATOM 8675 N N . CYS B 2 96 ? 102.651 50.058 -47.345 1.00 27.22 119 CYS B N 1
ATOM 8676 C CA . CYS B 2 96 ? 101.307 50.266 -46.811 1.00 34.95 119 CYS B CA 1
ATOM 8677 C C . CYS B 2 96 ? 100.425 49.083 -47.201 1.00 32.16 119 CYS B C 1
ATOM 8678 O O . CYS B 2 96 ? 100.768 48.328 -48.111 1.00 34.46 119 CYS B O 1
ATOM 8681 N N . ARG B 2 97 ? 99.309 48.923 -46.498 1.00 29.94 120 ARG B N 1
ATOM 8682 C CA . ARG B 2 97 ? 98.431 47.775 -46.694 1.00 34.90 120 ARG B CA 1
ATOM 8683 C C . ARG B 2 97 ? 97.746 48.056 -48.028 1.00 36.76 120 ARG B C 1
ATOM 8684 O O . ARG B 2 97 ? 97.194 49.135 -48.241 1.00 42.94 120 ARG B O 1
ATOM 8692 N N . ASP B 2 98 ? 97.782 47.070 -48.918 1.00 30.60 121 ASP B N 1
ATOM 8693 C CA . ASP B 2 98 ? 96.942 47.014 -50.108 1.00 36.64 121 ASP B CA 1
ATOM 8694 C C . ASP B 2 98 ? 97.221 48.138 -51.101 1.00 31.21 121 ASP B C 1
ATOM 8695 O O . ASP B 2 98 ? 96.374 49.004 -51.321 1.00 29.12 121 ASP B O 1
ATOM 8700 N N . PRO B 2 99 ? 98.403 48.115 -51.708 1.00 30.97 122 PRO B N 1
ATOM 8701 C CA . PRO B 2 99 ? 98.725 49.064 -52.778 1.00 31.57 122 PRO B CA 1
ATOM 8702 C C . PRO B 2 99 ? 97.773 48.890 -53.952 1.00 26.95 122 PRO B C 1
ATOM 8703 O O . PRO B 2 99 ? 97.330 49.883 -54.518 1.00 28.39 122 PRO B O 1
ATOM 8707 N N . PHE B 2 100 ? 97.454 47.647 -54.301 1.00 26.60 123 PHE B N 1
ATOM 8708 C CA . PHE B 2 100 ? 96.620 47.375 -55.466 1.00 28.91 123 PHE B CA 1
ATOM 8709 C C . PHE B 2 100 ? 95.261 48.051 -55.373 1.00 26.90 123 PHE B C 1
ATOM 8710 O O . PHE B 2 100 ? 94.890 48.839 -56.241 1.00 24.71 123 PHE B O 1
ATOM 8718 N N . PHE B 2 101 ? 94.516 47.728 -54.323 1.00 23.28 124 PHE B N 1
ATOM 8719 C CA . PHE B 2 101 ? 93.186 48.301 -54.144 1.00 25.28 124 PHE B CA 1
ATOM 8720 C C . PHE B 2 101 ? 93.205 49.818 -53.952 1.00 26.48 124 PHE B C 1
ATOM 8721 O O . PHE B 2 101 ? 92.295 50.505 -54.401 1.00 26.45 124 PHE B O 1
ATOM 8729 N N . LYS B 2 102 ? 94.233 50.342 -53.290 1.00 26.07 125 LYS B N 1
ATOM 8730 C CA . LYS B 2 102 ? 94.358 51.795 -53.165 1.00 29.14 125 LYS B CA 1
ATOM 8731 C C . LYS B 2 102 ? 94.633 52.448 -54.525 1.00 30.75 125 LYS B C 1
ATOM 8732 O O . LYS B 2 102 ? 94.048 53.484 -54.847 1.00 28.62 125 LYS B O 1
ATOM 8738 N N . MET B 2 103 ? 95.497 51.829 -55.330 1.00 32.30 126 MET B N 1
ATOM 8739 C CA . MET B 2 103 ? 95.818 52.364 -56.655 1.00 31.60 126 MET B CA 1
ATOM 8740 C C . MET B 2 103 ? 94.609 52.399 -57.598 1.00 29.29 126 MET B C 1
ATOM 8741 O O . MET B 2 103 ? 94.575 53.200 -58.538 1.00 23.05 126 MET B O 1
ATOM 8746 N N . LEU B 2 104 ? 93.624 51.536 -57.351 1.00 25.11 127 LEU B N 1
ATOM 8747 C CA . LEU B 2 104 ? 92.381 51.557 -58.125 1.00 28.12 127 LEU B CA 1
ATOM 8748 C C . LEU B 2 104 ? 91.731 52.930 -58.053 1.00 26.59 127 LEU B C 1
ATOM 8749 O O . LEU B 2 104 ? 91.093 53.372 -59.005 1.00 30.29 127 LEU B O 1
ATOM 8754 N N . ASN B 2 105 ? 91.910 53.607 -56.921 1.00 24.71 128 ASN B N 1
ATOM 8755 C CA . ASN B 2 105 ? 91.267 54.894 -56.691 1.00 29.14 128 ASN B CA 1
ATOM 8756 C C . ASN B 2 105 ? 92.248 56.051 -56.817 1.00 33.86 128 ASN B C 1
ATOM 8757 O O . ASN B 2 105 ? 91.925 57.191 -56.492 1.00 33.27 128 ASN B O 1
ATOM 8762 N N . ARG B 2 106 ? 93.450 55.751 -57.297 1.00 22.59 129 ARG B N 1
ATOM 8763 C CA . ARG B 2 106 ? 94.480 56.771 -57.455 1.00 26.80 129 ARG B CA 1
ATOM 8764 C C . ARG B 2 106 ? 94.962 56.801 -58.902 1.00 33.85 129 ARG B C 1
ATOM 8765 O O . ARG B 2 106 ? 96.047 57.305 -59.199 1.00 30.04 129 ARG B O 1
ATOM 8773 N N . SER B 2 107 ? 94.146 56.266 -59.805 1.00 27.13 130 SER B N 1
ATOM 8774 C CA . SER B 2 107 ? 94.547 56.157 -61.204 1.00 29.85 130 SER B CA 1
ATOM 8775 C C . SER B 2 107 ? 93.374 56.334 -62.163 1.00 27.80 130 SER B C 1
ATOM 8776 O O . SER B 2 107 ? 92.220 56.423 -61.742 1.00 31.84 130 SER B O 1
ATOM 8779 N N . LEU B 2 108 ? 93.677 56.374 -63.457 1.00 25.78 131 LEU B N 1
ATOM 8780 C CA . LEU B 2 108 ? 92.640 56.432 -64.482 1.00 27.45 131 LEU B CA 1
ATOM 8781 C C . LEU B 2 108 ? 92.720 55.203 -65.382 1.00 31.43 131 LEU B C 1
ATOM 8782 O O . LEU B 2 108 ? 92.380 55.258 -66.568 1.00 28.52 131 LEU B O 1
ATOM 8787 N N . SER B 2 109 ? 93.153 54.090 -64.798 1.00 29.32 132 SER B N 1
ATOM 8788 C CA . SER B 2 109 ? 93.339 52.848 -65.536 1.00 23.72 132 SER B CA 1
ATOM 8789 C C . SER B 2 109 ? 92.066 52.418 -66.257 1.00 29.45 132 SER B C 1
ATOM 8790 O O . SER B 2 109 ? 90.950 52.703 -65.814 1.00 29.31 132 SER B O 1
ATOM 8793 N N . THR B 2 110 ? 92.245 51.748 -67.387 1.00 24.15 133 THR B N 1
ATOM 8794 C CA . THR B 2 110 ? 91.123 51.172 -68.107 1.00 22.98 133 THR B CA 1
ATOM 8795 C C . THR B 2 110 ? 90.950 49.718 -67.700 1.00 27.11 133 THR B C 1
ATOM 8796 O O . THR B 2 110 ? 89.921 49.113 -67.974 1.00 28.50 133 THR B O 1
ATOM 8800 N N . PHE B 2 111 ? 91.972 49.163 -67.053 1.00 24.36 134 PHE B N 1
ATOM 8801 C CA . PHE B 2 111 ? 91.923 47.792 -66.550 1.00 19.18 134 PHE B CA 1
ATOM 8802 C C . PHE B 2 111 ? 93.064 47.577 -65.561 1.00 22.35 134 PHE B C 1
ATOM 8803 O O . PHE B 2 111 ? 94.185 48.025 -65.790 1.00 22.55 134 PHE B O 1
ATOM 8811 N N . MET B 2 112 ? 92.770 46.900 -64.458 1.00 23.94 135 MET B N 1
ATOM 8812 C CA . MET B 2 112 ? 93.764 46.601 -63.431 1.00 26.42 135 MET B CA 1
ATOM 8813 C C . MET B 2 112 ? 93.329 45.307 -62.771 1.00 24.71 135 MET B C 1
ATOM 8814 O O . MET B 2 112 ? 92.288 45.269 -62.119 1.00 27.46 135 MET B O 1
ATOM 8819 N N . ASN B 2 113 ? 94.109 44.246 -62.933 1.00 18.50 136 ASN B N 1
ATOM 8820 C CA . ASN B 2 113 ? 93.785 42.992 -62.266 1.00 25.82 136 ASN B CA 1
ATOM 8821 C C . ASN B 2 113 ? 94.983 42.057 -62.221 1.00 27.72 136 ASN B C 1
ATOM 8822 O O . ASN B 2 113 ? 96.117 42.460 -62.504 1.00 26.94 136 ASN B O 1
ATOM 8827 N N . ALA B 2 114 ? 94.717 40.811 -61.845 1.00 22.12 137 ALA B N 1
ATOM 8828 C CA . ALA B 2 114 ? 95.724 39.762 -61.807 1.00 25.82 137 ALA B CA 1
ATOM 8829 C C . ALA B 2 114 ? 94.970 38.445 -61.934 1.00 27.95 137 ALA B C 1
ATOM 8830 O O . ALA B 2 114 ? 93.849 38.317 -61.440 1.00 25.05 137 ALA B O 1
ATOM 8832 N N A PHE B 2 115 ? 95.568 37.482 -62.627 0.54 22.59 138 PHE B N 1
ATOM 8833 N N B PHE B 2 115 ? 95.594 37.459 -62.566 0.46 22.94 138 PHE B N 1
ATOM 8834 C CA A PHE B 2 115 ? 94.919 36.197 -62.859 0.54 24.68 138 PHE B CA 1
ATOM 8835 C CA B PHE B 2 115 ? 94.919 36.202 -62.859 0.46 24.80 138 PHE B CA 1
ATOM 8836 C C A PHE B 2 115 ? 95.886 35.048 -62.598 0.54 24.12 138 PHE B C 1
ATOM 8837 C C B PHE B 2 115 ? 95.865 35.016 -62.691 0.46 24.23 138 PHE B C 1
ATOM 8838 O O A PHE B 2 115 ? 97.085 35.166 -62.838 0.54 23.64 138 PHE B O 1
ATOM 8839 O O B PHE B 2 115 ? 97.034 35.085 -63.064 0.46 24.13 138 PHE B O 1
ATOM 8854 N N . THR B 2 116 ? 95.356 33.931 -62.116 1.00 18.42 139 THR B N 1
ATOM 8855 C CA . THR B 2 116 ? 96.152 32.731 -61.920 1.00 19.35 139 THR B CA 1
ATOM 8856 C C . THR B 2 116 ? 95.571 31.612 -62.767 1.00 20.91 139 THR B C 1
ATOM 8857 O O . THR B 2 116 ? 94.460 31.152 -62.514 1.00 22.61 139 THR B O 1
ATOM 8861 N N . ALA B 2 117 ? 96.313 31.194 -63.785 1.00 23.06 140 ALA B N 1
ATOM 8862 C CA . ALA B 2 117 ? 95.933 30.026 -64.572 1.00 22.64 140 ALA B CA 1
ATOM 8863 C C . ALA B 2 117 ? 96.562 28.786 -63.949 1.00 23.07 140 ALA B C 1
ATOM 8864 O O . ALA B 2 117 ? 97.182 28.872 -62.886 1.00 23.33 140 ALA B O 1
ATOM 8866 N N . SER B 2 118 ? 96.416 27.642 -64.612 1.00 21.25 141 SER B N 1
ATOM 8867 C CA . SER B 2 118 ? 96.937 26.387 -64.078 1.00 23.47 141 SER B CA 1
ATOM 8868 C C . SER B 2 118 ? 98.436 26.448 -63.835 1.00 23.55 141 SER B C 1
ATOM 8869 O O . SER B 2 118 ? 98.912 26.113 -62.751 1.00 22.26 141 SER B O 1
ATOM 8872 N N . ASP B 2 119 ? 99.183 26.893 -64.836 1.00 22.44 142 ASP B N 1
ATOM 8873 C CA . ASP B 2 119 ? 100.633 26.899 -64.709 1.00 20.67 142 ASP B CA 1
ATOM 8874 C C . ASP B 2 119 ? 101.277 28.256 -64.973 1.00 21.28 142 ASP B C 1
ATOM 8875 O O . ASP B 2 119 ? 102.474 28.327 -65.241 1.00 19.53 142 ASP B O 1
ATOM 8880 N N . TYR B 2 120 ? 100.490 29.326 -64.911 1.00 18.08 143 TYR B N 1
ATOM 8881 C CA . TYR B 2 120 ? 101.064 30.670 -64.965 1.00 22.08 143 TYR B CA 1
ATOM 8882 C C . TYR B 2 120 ? 100.211 31.682 -64.220 1.00 21.01 143 TYR B C 1
ATOM 8883 O O . TYR B 2 120 ? 99.012 31.479 -64.020 1.00 21.62 143 TYR B O 1
ATOM 8892 N N . THR B 2 121 ? 100.850 32.761 -63.782 1.00 20.14 144 THR B N 1
ATOM 8893 C CA . THR B 2 121 ? 100.141 33.857 -63.141 1.00 21.17 144 THR B CA 1
ATOM 8894 C C . THR B 2 121 ? 100.448 35.110 -63.951 1.00 24.91 144 THR B C 1
ATOM 8895 O O . THR B 2 121 ? 101.591 35.338 -64.338 1.00 21.72 144 THR B O 1
ATOM 8899 N N . LEU B 2 122 ? 99.423 35.913 -64.217 1.00 23.07 145 LEU B N 1
ATOM 8900 C CA . LEU B 2 122 ? 99.537 37.034 -65.145 1.00 20.74 145 LEU B CA 1
ATOM 8901 C C . LEU B 2 122 ? 99.079 38.311 -64.459 1.00 19.68 145 LEU B C 1
ATOM 8902 O O . LEU B 2 122 ? 98.014 38.328 -63.849 1.00 19.42 145 LEU B O 1
ATOM 8907 N N . TYR B 2 123 ? 99.873 39.376 -64.561 1.00 16.33 146 TYR B N 1
ATOM 8908 C CA . TYR B 2 123 ? 99.565 40.643 -63.887 1.00 19.24 146 TYR B CA 1
ATOM 8909 C C . TYR B 2 123 ? 99.477 41.787 -64.888 1.00 20.34 146 TYR B C 1
ATOM 8910 O O . TYR B 2 123 ? 100.488 42.411 -65.202 1.00 19.32 146 TYR B O 1
ATOM 8919 N N . PRO B 2 124 ? 98.272 42.067 -65.396 1.00 19.18 147 PRO B N 1
ATOM 8920 C CA . PRO B 2 124 ? 98.111 43.100 -66.421 1.00 18.50 147 PRO B CA 1
ATOM 8921 C C . PRO B 2 124 ? 97.429 44.376 -65.932 1.00 19.51 147 PRO B C 1
ATOM 8922 O O . PRO B 2 124 ? 96.570 44.323 -65.052 1.00 20.06 147 PRO B O 1
ATOM 8926 N N . PHE B 2 125 ? 97.816 45.514 -66.506 1.00 18.18 148 PHE B N 1
ATOM 8927 C CA . PHE B 2 125 ? 97.063 46.752 -66.334 1.00 19.97 148 PHE B CA 1
ATOM 8928 C C . PHE B 2 125 ? 97.088 47.534 -67.641 1.00 20.23 148 PHE B C 1
ATOM 8929 O O . PHE B 2 125 ? 97.980 47.350 -68.466 1.00 20.48 148 PHE B O 1
ATOM 8937 N N . SER B 2 126 ? 96.122 48.423 -67.820 1.00 19.12 149 SER B N 1
ATOM 8938 C CA . SER B 2 126 ? 96.110 49.277 -68.996 1.00 19.77 149 SER B CA 1
ATOM 8939 C C . SER B 2 126 ? 95.589 50.664 -68.653 1.00 22.69 149 SER B C 1
ATOM 8940 O O . SER B 2 126 ? 94.789 50.823 -67.728 1.00 21.71 149 SER B O 1
ATOM 8943 N N . THR B 2 127 ? 96.049 51.663 -69.400 1.00 20.65 150 THR B N 1
ATOM 8944 C CA . THR B 2 127 ? 95.620 53.042 -69.191 1.00 23.58 150 THR B CA 1
ATOM 8945 C C . THR B 2 127 ? 95.918 53.886 -70.426 1.00 23.52 150 THR B C 1
ATOM 8946 O O . THR B 2 127 ? 96.768 53.524 -71.247 1.00 25.53 150 THR B O 1
ATOM 8950 N N . GLN B 2 128 ? 95.219 55.007 -70.564 1.00 22.83 151 GLN B N 1
ATOM 8951 C CA . GLN B 2 128 ? 95.482 55.925 -71.671 1.00 21.81 151 GLN B CA 1
ATOM 8952 C C . GLN B 2 128 ? 96.332 57.115 -71.227 1.00 27.43 151 GLN B C 1
ATOM 8953 O O . GLN B 2 128 ? 96.658 57.996 -72.026 1.00 30.30 151 GLN B O 1
ATOM 8959 N N . ASN B 2 129 ? 96.711 57.125 -69.954 1.00 25.11 152 ASN B N 1
ATOM 8960 C CA . ASN B 2 129 ? 97.529 58.206 -69.416 1.00 26.41 152 ASN B CA 1
ATOM 8961 C C . ASN B 2 129 ? 98.958 57.737 -69.160 1.00 30.77 152 ASN B C 1
ATOM 8962 O O . ASN B 2 129 ? 99.175 56.801 -68.387 1.00 34.66 152 ASN B O 1
ATOM 8967 N N . PRO B 2 130 ? 99.942 58.394 -69.802 1.00 33.02 153 PRO B N 1
ATOM 8968 C CA . PRO B 2 130 ? 101.347 57.976 -69.714 1.00 30.41 153 PRO B CA 1
ATOM 8969 C C . PRO B 2 130 ? 101.945 58.100 -68.312 1.00 28.52 153 PRO B C 1
ATOM 8970 O O . PRO B 2 130 ? 102.784 57.278 -67.949 1.00 32.90 153 PRO B O 1
ATOM 8974 N N . LYS B 2 131 ? 101.536 59.099 -67.537 1.00 29.24 154 LYS B N 1
ATOM 8975 C CA . LYS B 2 131 ? 102.025 59.204 -66.165 1.00 33.23 154 LYS B CA 1
ATOM 8976 C C . LYS B 2 131 ? 101.434 58.080 -65.326 1.00 28.99 154 LYS B C 1
ATOM 8977 O O . LYS B 2 131 ? 102.132 57.429 -64.546 1.00 26.97 154 LYS B O 1
ATOM 8983 N N . ASP B 2 132 ? 100.138 57.861 -65.505 1.00 21.00 155 ASP B N 1
ATOM 8984 C CA . ASP B 2 132 ? 99.430 56.768 -64.854 1.00 23.97 155 ASP B CA 1
ATOM 8985 C C . ASP B 2 132 ? 100.116 55.427 -65.154 1.00 27.26 155 ASP B C 1
ATOM 8986 O O . ASP B 2 132 ? 100.280 54.586 -64.266 1.00 23.02 155 ASP B O 1
ATOM 8991 N N . PHE B 2 133 ? 100.533 55.244 -66.404 1.00 24.54 156 PHE B N 1
ATOM 8992 C CA . PHE B 2 133 ? 101.199 54.011 -66.824 1.00 22.10 156 PHE B CA 1
ATOM 8993 C C . PHE B 2 133 ? 102.487 53.794 -66.029 1.00 25.79 156 PHE B C 1
ATOM 8994 O O . PHE B 2 133 ? 102.746 52.691 -65.537 1.00 24.58 156 PHE B O 1
ATOM 9002 N N . GLN B 2 134 ? 103.289 54.847 -65.888 1.00 25.81 157 GLN B N 1
ATOM 9003 C CA . GLN B 2 134 ? 104.531 54.751 -65.117 1.00 25.44 157 GLN B CA 1
ATOM 9004 C C . GLN B 2 134 ? 104.276 54.437 -63.648 1.00 27.60 157 GLN B C 1
ATOM 9005 O O . GLN B 2 134 ? 105.000 53.637 -63.042 1.00 26.06 157 GLN B O 1
ATOM 9011 N N . ASN B 2 135 ? 103.256 55.077 -63.080 1.00 23.69 158 ASN B N 1
ATOM 9012 C CA . ASN B 2 135 ? 102.885 54.850 -61.687 1.00 23.30 158 ASN B CA 1
ATOM 9013 C C . ASN B 2 135 ? 102.494 53.399 -61.458 1.00 19.75 158 ASN B C 1
ATOM 9014 O O . ASN B 2 135 ? 102.987 52.751 -60.532 1.00 20.46 158 ASN B O 1
ATOM 9019 N N . LEU B 2 136 ? 101.588 52.900 -62.296 1.00 20.10 159 LEU B N 1
ATOM 9020 C CA . LEU B 2 136 ? 101.109 51.526 -62.166 1.00 23.78 159 LEU B CA 1
ATOM 9021 C C . LEU B 2 136 ? 102.237 50.521 -62.396 1.00 21.77 159 LEU B C 1
ATOM 9022 O O . LEU B 2 136 ? 102.329 49.513 -61.688 1.00 29.31 159 LEU B O 1
ATOM 9027 N N . LEU B 2 137 ? 103.102 50.810 -63.367 1.00 22.99 160 LEU B N 1
ATOM 9028 C CA . LEU B 2 137 ? 104.260 49.958 -63.645 1.00 21.58 160 LEU B CA 1
ATOM 9029 C C . LEU B 2 137 ? 105.147 49.793 -62.411 1.00 26.62 160 LEU B C 1
ATOM 9030 O O . LEU B 2 137 ? 105.552 48.675 -62.075 1.00 23.61 160 LEU B O 1
ATOM 9035 N N . SER B 2 138 ? 105.433 50.897 -61.726 1.00 21.89 161 SER B N 1
ATOM 9036 C CA . SER B 2 138 ? 106.253 50.842 -60.511 1.00 22.98 161 SER B CA 1
ATOM 9037 C C . SER B 2 138 ? 105.600 50.009 -59.415 1.00 22.00 161 SER B C 1
ATOM 9038 O O . SER B 2 138 ? 106.278 49.256 -58.714 1.00 21.68 161 SER B O 1
ATOM 9041 N N . VAL B 2 139 ? 104.288 50.149 -59.259 1.00 23.08 162 VAL B N 1
ATOM 9042 C CA . VAL B 2 139 ? 103.575 49.403 -58.227 1.00 20.19 162 VAL B CA 1
ATOM 9043 C C . VAL B 2 139 ? 103.549 47.910 -58.547 1.00 18.99 162 VAL B C 1
ATOM 9044 O O . VAL B 2 139 ? 103.745 47.073 -57.664 1.00 20.30 162 VAL B O 1
ATOM 9048 N N . TYR B 2 140 ? 103.312 47.582 -59.816 1.00 15.52 163 TYR B N 1
ATOM 9049 C CA . TYR B 2 140 ? 103.262 46.191 -60.254 1.00 19.65 163 TYR B CA 1
ATOM 9050 C C . TYR B 2 140 ? 104.628 45.514 -60.179 1.00 23.79 163 TYR B C 1
ATOM 9051 O O . TYR B 2 140 ? 104.730 44.352 -59.782 1.00 22.65 163 TYR B O 1
ATOM 9060 N N . LEU B 2 141 ? 105.677 46.236 -60.566 1.00 20.69 164 LEU B N 1
ATOM 9061 C CA . LEU B 2 141 ? 107.032 45.687 -60.500 1.00 19.01 164 LEU B CA 1
ATOM 9062 C C . LEU B 2 141 ? 107.445 45.426 -59.055 1.00 20.99 164 LEU B C 1
ATOM 9063 O O . LEU B 2 141 ? 107.994 44.369 -58.737 1.00 21.31 164 LEU B O 1
ATOM 9068 N N . ASP B 2 142 ? 107.165 46.381 -58.175 1.00 18.55 165 ASP B N 1
ATOM 9069 C CA . ASP B 2 142 ? 107.567 46.240 -56.786 1.00 20.65 165 ASP B CA 1
ATOM 9070 C C . ASP B 2 142 ? 106.771 45.143 -56.093 1.00 22.10 165 ASP B C 1
ATOM 9071 O O . ASP B 2 142 ? 107.318 44.380 -55.299 1.00 19.09 165 ASP B O 1
ATOM 9076 N N . ALA B 2 143 ? 105.483 45.056 -56.414 1.00 19.24 166 ALA B N 1
ATOM 9077 C CA . ALA B 2 143 ? 104.627 44.010 -55.866 1.00 21.21 166 ALA B CA 1
ATOM 9078 C C . ALA B 2 143 ? 105.090 42.611 -56.256 1.00 23.24 166 ALA B C 1
ATOM 9079 O O . ALA B 2 143 ? 105.230 41.735 -55.400 1.00 22.21 166 ALA B O 1
ATOM 9081 N N . THR B 2 144 ? 105.306 42.397 -57.550 1.00 22.77 167 THR B N 1
ATOM 9082 C CA . THR B 2 144 ? 105.628 41.065 -58.038 1.00 23.14 167 THR B CA 1
ATOM 9083 C C . THR B 2 144 ? 107.036 40.614 -57.654 1.00 26.61 167 THR B C 1
ATOM 9084 O O . THR B 2 144 ? 107.246 39.445 -57.317 1.00 27.54 167 THR B O 1
ATOM 9088 N N . PHE B 2 145 ? 107.997 41.534 -57.691 1.00 17.15 168 PHE B N 1
ATOM 9089 C CA . PHE B 2 145 ? 109.382 41.173 -57.376 1.00 18.03 168 PHE B CA 1
ATOM 9090 C C . PHE B 2 145 ? 109.811 41.359 -55.926 1.00 21.60 168 PHE B C 1
ATOM 9091 O O . PHE B 2 145 ? 110.619 40.580 -55.419 1.00 24.66 168 PHE B O 1
ATOM 9099 N N . PHE B 2 146 ? 109.279 42.377 -55.256 1.00 20.70 169 PHE B N 1
ATOM 9100 C CA . PHE B 2 146 ? 109.665 42.632 -53.866 1.00 23.70 169 PHE B CA 1
ATOM 9101 C C . PHE B 2 146 ? 108.483 42.753 -52.906 1.00 27.35 169 PHE B C 1
ATOM 9102 O O . PHE B 2 146 ? 108.367 43.747 -52.181 1.00 27.39 169 PHE B O 1
ATOM 9110 N N . PRO B 2 147 ? 107.615 41.726 -52.871 1.00 22.65 170 PRO B N 1
ATOM 9111 C CA . PRO B 2 147 ? 106.423 41.833 -52.029 1.00 23.17 170 PRO B CA 1
ATOM 9112 C C . PRO B 2 147 ? 106.721 41.721 -50.551 1.00 31.12 170 PRO B C 1
ATOM 9113 O O . PRO B 2 147 ? 107.742 41.149 -50.147 1.00 27.03 170 PRO B O 1
ATOM 9126 N N . LEU B 2 149 ? 104.680 40.042 -48.362 1.00 24.49 172 LEU B N 1
ATOM 9127 C CA . LEU B 2 149 ? 104.320 38.710 -47.891 1.00 26.01 172 LEU B CA 1
ATOM 9128 C C . LEU B 2 149 ? 104.246 38.649 -46.368 1.00 21.47 172 LEU B C 1
ATOM 9129 O O . LEU B 2 149 ? 104.762 37.718 -45.742 1.00 22.18 172 LEU B O 1
ATOM 9134 N N . ARG B 2 150 ? 103.598 39.648 -45.773 1.00 24.07 173 ARG B N 1
ATOM 9135 C CA . ARG B 2 150 ? 103.374 39.642 -44.330 1.00 25.34 173 ARG B CA 1
ATOM 9136 C C . ARG B 2 150 ? 102.405 38.529 -43.931 1.00 25.57 173 ARG B C 1
ATOM 9137 O O . ARG B 2 150 ? 101.481 38.193 -44.681 1.00 23.19 173 ARG B O 1
ATOM 9145 N N . GLU B 2 151 ? 102.624 37.957 -42.750 1.00 20.49 174 GLU B N 1
ATOM 9146 C CA . GLU B 2 151 ? 101.821 36.832 -42.279 1.00 20.88 174 GLU B CA 1
ATOM 9147 C C . GLU B 2 151 ? 100.331 37.154 -42.249 1.00 23.47 174 GLU B C 1
ATOM 9148 O O . GLU B 2 151 ? 99.513 36.375 -42.737 1.00 21.69 174 GLU B O 1
ATOM 9154 N N . LEU B 2 152 ? 99.979 38.304 -41.680 1.00 18.02 175 LEU B N 1
ATOM 9155 C CA . LEU B 2 152 ? 98.568 38.657 -41.503 1.00 22.41 175 LEU B CA 1
ATOM 9156 C C . LEU B 2 152 ? 97.889 39.017 -42.821 1.00 22.81 175 LEU B C 1
ATOM 9157 O O . LEU B 2 152 ? 96.658 38.945 -42.942 1.00 21.93 175 LEU B O 1
ATOM 9162 N N . ASP B 2 153 ? 98.691 39.405 -43.804 1.00 23.46 176 ASP B N 1
ATOM 9163 C CA . ASP B 2 153 ? 98.176 39.622 -45.146 1.00 25.47 176 ASP B CA 1
ATOM 9164 C C . ASP B 2 153 ? 97.822 38.286 -45.791 1.00 27.35 176 ASP B C 1
ATOM 9165 O O . ASP B 2 153 ? 96.799 38.147 -46.467 1.00 20.90 176 ASP B O 1
ATOM 9170 N N . PHE B 2 154 ? 98.680 37.302 -45.562 1.00 23.75 177 PHE B N 1
ATOM 9171 C CA . PHE B 2 154 ? 98.399 35.931 -45.952 1.00 25.30 177 PHE B CA 1
ATOM 9172 C C . PHE B 2 154 ? 97.134 35.438 -45.231 1.00 25.02 177 PHE B C 1
ATOM 9173 O O . PHE B 2 154 ? 96.266 34.821 -45.854 1.00 22.73 177 PHE B O 1
ATOM 9181 N N . TRP B 2 155 ? 97.003 35.750 -43.940 1.00 18.88 178 TRP B N 1
ATOM 9182 C CA . TRP B 2 155 ? 95.821 35.331 -43.174 1.00 16.66 178 TRP B CA 1
ATOM 9183 C C . TRP B 2 155 ? 94.531 35.913 -43.737 1.00 20.58 178 TRP B C 1
ATOM 9184 O O . TRP B 2 155 ? 93.499 35.248 -43.742 1.00 18.25 178 TRP B O 1
ATOM 9195 N N . GLN B 2 156 ? 94.587 37.154 -44.212 1.00 16.92 179 GLN B N 1
ATOM 9196 C CA . GLN B 2 156 ? 93.396 37.791 -44.767 1.00 22.39 179 GLN B CA 1
ATOM 9197 C C . GLN B 2 156 ? 93.016 37.210 -46.128 1.00 22.54 179 GLN B C 1
ATOM 9198 O O . GLN B 2 156 ? 91.849 36.893 -46.375 1.00 21.66 179 GLN B O 1
ATOM 9204 N N . GLU B 2 157 ? 94.006 37.068 -47.005 1.00 23.18 180 GLU B N 1
ATOM 9205 C CA . GLU B 2 157 ? 93.760 36.711 -48.402 1.00 23.27 180 GLU B CA 1
ATOM 9206 C C . GLU B 2 157 ? 93.660 35.208 -48.637 1.00 25.21 180 GLU B C 1
ATOM 9207 O O . GLU B 2 157 ? 92.963 34.767 -49.550 1.00 28.74 180 GLU B O 1
ATOM 9213 N N . GLY B 2 158 ? 94.355 34.427 -47.812 1.00 21.59 181 GLY B N 1
ATOM 9214 C CA . GLY B 2 158 ? 94.386 32.985 -47.980 1.00 21.15 181 GLY B CA 1
ATOM 9215 C C . GLY B 2 158 ? 93.411 32.262 -47.077 1.00 23.70 181 GLY B C 1
ATOM 9216 O O . GLY B 2 158 ? 92.253 32.043 -47.438 1.00 23.32 181 GLY B O 1
ATOM 9217 N N . TRP B 2 159 ? 93.889 31.881 -45.899 1.00 18.50 182 TRP B N 1
ATOM 9218 C CA . TRP B 2 159 ? 93.039 31.267 -44.896 1.00 22.97 182 TRP B CA 1
ATOM 9219 C C . TRP B 2 159 ? 93.616 31.594 -43.530 1.00 21.02 182 TRP B C 1
ATOM 9220 O O . TRP B 2 159 ? 94.813 31.858 -43.401 1.00 21.45 182 TRP B O 1
ATOM 9231 N N . ARG B 2 160 ? 92.759 31.576 -42.515 1.00 23.84 183 ARG B N 1
ATOM 9232 C CA . ARG B 2 160 ? 93.185 31.766 -41.135 1.00 23.15 183 ARG B CA 1
ATOM 9233 C C . ARG B 2 160 ? 92.182 31.093 -40.220 1.00 22.75 183 ARG B C 1
ATOM 9234 O O . ARG B 2 160 ? 91.049 30.830 -40.628 1.00 22.69 183 ARG B O 1
ATOM 9242 N N . LEU B 2 161 ? 92.607 30.796 -38.994 1.00 22.73 184 LEU B N 1
ATOM 9243 C CA . LEU B 2 161 ? 91.685 30.458 -37.919 1.00 22.77 184 LEU B CA 1
ATOM 9244 C C . LEU B 2 161 ? 91.330 31.750 -37.200 1.00 28.47 184 LEU B C 1
ATOM 9245 O O . LEU B 2 161 ? 92.211 32.553 -36.869 1.00 25.82 184 LEU B O 1
ATOM 9250 N N . GLU B 2 162 ? 90.044 31.955 -36.954 1.00 28.58 185 GLU B N 1
ATOM 9251 C CA . GLU B 2 162 ? 89.592 33.179 -36.312 1.00 30.15 185 GLU B CA 1
ATOM 9252 C C . GLU B 2 162 ? 88.416 32.880 -35.399 1.00 25.29 185 GLU B C 1
ATOM 9253 O O . GLU B 2 162 ? 87.531 32.099 -35.751 1.00 22.04 185 GLU B O 1
ATOM 9259 N N . HIS B 2 163 ? 88.421 33.488 -34.214 1.00 23.58 186 HIS B N 1
ATOM 9260 C CA . HIS B 2 163 ? 87.272 33.410 -33.323 1.00 27.35 186 HIS B CA 1
ATOM 9261 C C . HIS B 2 163 ? 86.092 34.096 -33.989 1.00 31.39 186 HIS B C 1
ATOM 9262 O O . HIS B 2 163 ? 86.267 35.122 -34.650 1.00 30.22 186 HIS B O 1
ATOM 9269 N N . GLU B 2 164 ? 84.897 33.534 -33.820 1.00 28.34 187 GLU B N 1
ATOM 9270 C CA . GLU B 2 164 ? 83.682 34.146 -34.361 1.00 39.61 187 GLU B CA 1
ATOM 9271 C C . GLU B 2 164 ? 83.541 35.602 -33.909 1.00 41.44 187 GLU B C 1
ATOM 9272 O O . GLU B 2 164 ? 83.095 36.451 -34.673 1.00 45.88 187 GLU B O 1
ATOM 9278 N N . ASN B 2 165 ? 83.931 35.886 -32.670 1.00 37.11 188 ASN B N 1
ATOM 9279 C CA . ASN B 2 165 ? 84.185 37.267 -32.264 1.00 41.79 188 ASN B CA 1
ATOM 9280 C C . ASN B 2 165 ? 85.648 37.416 -31.879 1.00 33.67 188 ASN B C 1
ATOM 9281 O O . ASN B 2 165 ? 86.056 36.968 -30.806 1.00 30.88 188 ASN B O 1
ATOM 9286 N N . PRO B 2 166 ? 86.432 38.072 -32.748 1.00 36.18 189 PRO B N 1
ATOM 9287 C CA . PRO B 2 166 ? 87.882 38.256 -32.599 1.00 33.24 189 PRO B CA 1
ATOM 9288 C C . PRO B 2 166 ? 88.276 38.860 -31.252 1.00 31.51 189 PRO B C 1
ATOM 9289 O O . PRO B 2 166 ? 89.408 38.667 -30.800 1.00 39.14 189 PRO B O 1
ATOM 9293 N N . SER B 2 167 ? 87.354 39.579 -30.621 1.00 29.20 190 SER B N 1
ATOM 9294 C CA . SER B 2 167 ? 87.620 40.203 -29.325 1.00 35.49 190 SER B CA 1
ATOM 9295 C C . SER B 2 167 ? 87.225 39.306 -28.146 1.00 35.31 190 SER B C 1
ATOM 9296 O O . SER B 2 167 ? 87.431 39.668 -26.984 1.00 36.83 190 SER B O 1
ATOM 9299 N N . ASP B 2 168 ? 86.669 38.134 -28.450 1.00 29.85 191 ASP B N 1
ATOM 9300 C CA . ASP B 2 168 ? 86.230 37.196 -27.413 1.00 34.67 191 ASP B CA 1
ATOM 9301 C C . ASP B 2 168 ? 86.785 35.792 -27.663 1.00 34.43 191 ASP B C 1
ATOM 9302 O O . ASP B 2 168 ? 86.221 35.028 -28.450 1.00 30.59 191 ASP B O 1
ATOM 9307 N N . PRO B 2 169 ? 87.883 35.447 -26.969 1.00 38.17 192 PRO B N 1
ATOM 9308 C CA . PRO B 2 169 ? 88.608 34.179 -27.140 1.00 43.66 192 PRO B CA 1
ATOM 9309 C C . PRO B 2 169 ? 87.820 32.948 -26.690 1.00 45.96 192 PRO B C 1
ATOM 9310 O O . PRO B 2 169 ? 88.291 31.825 -26.876 1.00 48.40 192 PRO B O 1
ATOM 9314 N N . GLN B 2 170 ? 86.642 33.153 -26.111 1.00 43.86 193 GLN B N 1
ATOM 9315 C CA . GLN B 2 170 ? 85.801 32.035 -25.691 1.00 51.17 193 GLN B CA 1
ATOM 9316 C C . GLN B 2 170 ? 84.886 31.556 -26.816 1.00 46.55 193 GLN B C 1
ATOM 9317 O O . GLN B 2 170 ? 84.310 30.471 -26.740 1.00 44.89 193 GLN B O 1
ATOM 9323 N N . THR B 2 171 ? 84.755 32.371 -27.858 1.00 43.78 194 THR B N 1
ATOM 9324 C CA . THR B 2 171 ? 83.959 32.001 -29.026 1.00 41.86 194 THR B CA 1
ATOM 9325 C C . THR B 2 171 ? 84.722 30.985 -29.891 1.00 34.26 194 THR B C 1
ATOM 9326 O O . THR B 2 171 ? 85.951 30.947 -29.859 1.00 31.20 194 THR B O 1
ATOM 9330 N N . PRO B 2 172 ? 83.993 30.145 -30.650 1.00 31.69 195 PRO B N 1
ATOM 9331 C CA . PRO B 2 172 ? 84.651 29.086 -31.431 1.00 33.15 195 PRO B CA 1
ATOM 9332 C C . PRO B 2 172 ? 85.544 29.612 -32.552 1.00 31.01 195 PRO B C 1
ATOM 9333 O O . PRO B 2 172 ? 85.278 30.672 -33.125 1.00 31.87 195 PRO B O 1
ATOM 9337 N N . LEU B 2 173 ? 86.595 28.862 -32.861 1.00 28.15 196 LEU B N 1
ATOM 9338 C CA . LEU B 2 173 ? 87.471 29.190 -33.975 1.00 30.78 196 LEU B CA 1
ATOM 9339 C C . LEU B 2 173 ? 86.861 28.671 -35.268 1.00 30.96 196 LEU B C 1
ATOM 9340 O O . LEU B 2 173 ? 86.362 27.543 -35.311 1.00 29.44 196 LEU B O 1
ATOM 9345 N N . VAL B 2 174 ? 86.882 29.496 -36.314 1.00 24.89 197 VAL B N 1
ATOM 9346 C CA . VAL B 2 174 ? 86.394 29.068 -37.626 1.00 23.93 197 VAL B CA 1
ATOM 9347 C C . VAL B 2 174 ? 87.396 29.419 -38.718 1.00 24.47 197 VAL B C 1
ATOM 9348 O O . VAL B 2 174 ? 88.319 30.212 -38.490 1.00 25.89 197 VAL B O 1
ATOM 9352 N N . PHE B 2 175 ? 87.223 28.823 -39.897 1.00 26.65 198 PHE B N 1
ATOM 9353 C CA . PHE B 2 175 ? 88.057 29.145 -41.056 1.00 24.67 198 PHE B CA 1
ATOM 9354 C C . PHE B 2 175 ? 87.557 30.431 -41.704 1.00 22.21 198 PHE B C 1
ATOM 9355 O O . PHE B 2 175 ? 86.352 30.614 -41.868 1.00 21.11 198 PHE B O 1
ATOM 9374 N N . GLY B 2 177 ? 88.820 33.555 -44.933 1.00 25.34 200 GLY B N 1
ATOM 9375 C CA . GLY B 2 177 ? 89.759 33.924 -45.978 1.00 22.92 200 GLY B CA 1
ATOM 9376 C C . GLY B 2 177 ? 89.102 34.238 -47.310 1.00 24.70 200 GLY B C 1
ATOM 9377 O O . GLY B 2 177 ? 88.112 33.605 -47.685 1.00 24.68 200 GLY B O 1
ATOM 9378 N N . VAL B 2 178 ? 89.657 35.210 -48.032 1.00 21.71 201 VAL B N 1
ATOM 9379 C CA . VAL B 2 178 ? 89.110 35.608 -49.330 1.00 17.48 201 VAL B CA 1
ATOM 9380 C C . VAL B 2 178 ? 89.208 34.490 -50.386 1.00 19.69 201 VAL B C 1
ATOM 9381 O O . VAL B 2 178 ? 88.200 34.120 -50.996 1.00 23.53 201 VAL B O 1
ATOM 9385 N N . VAL B 2 179 ? 90.405 33.949 -50.601 1.00 18.47 202 VAL B N 1
ATOM 9386 C CA . VAL B 2 179 ? 90.569 32.878 -51.595 1.00 17.63 202 VAL B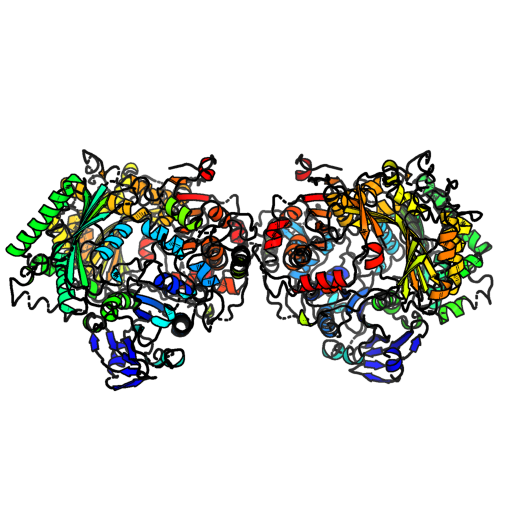 CA 1
ATOM 9387 C C . VAL B 2 179 ? 89.766 31.640 -51.188 1.00 22.92 202 VAL B C 1
ATOM 9388 O O . VAL B 2 179 ? 89.186 30.961 -52.032 1.00 26.90 202 VAL B O 1
ATOM 9392 N N . PHE B 2 180 ? 89.722 31.378 -49.884 1.00 21.60 203 PHE B N 1
ATOM 9393 C CA . PHE B 2 180 ? 88.939 30.283 -49.314 1.00 22.74 203 PHE B CA 1
ATOM 9394 C C . PHE B 2 180 ? 87.495 30.331 -49.816 1.00 31.20 203 PHE B C 1
ATOM 9395 O O . PHE B 2 180 ? 86.968 29.338 -50.323 1.00 26.08 203 PHE B O 1
ATOM 9403 N N . ASN B 2 181 ? 86.863 31.495 -49.687 1.00 23.24 204 ASN B N 1
ATOM 9404 C CA . ASN B 2 181 ? 85.495 31.674 -50.166 1.00 25.10 204 ASN B CA 1
ATOM 9405 C C . ASN B 2 181 ? 85.384 31.895 -51.674 1.00 27.07 204 ASN B C 1
ATOM 9406 O O . ASN B 2 181 ? 84.379 31.519 -52.284 1.00 24.18 204 ASN B O 1
ATOM 9411 N N . GLU B 2 182 ? 86.405 32.507 -52.269 1.00 17.24 205 GLU B N 1
ATOM 9412 C CA . GLU B 2 182 ? 86.443 32.696 -53.719 1.00 21.36 205 GLU B CA 1
ATOM 9413 C C . GLU B 2 182 ? 86.311 31.333 -54.395 1.00 24.50 205 GLU B C 1
ATOM 9414 O O . GLU B 2 182 ? 85.547 31.167 -55.355 1.00 24.08 205 GLU B O 1
ATOM 9420 N N . MET B 2 183 ? 87.034 30.349 -53.866 1.00 19.77 206 MET B N 1
ATOM 9421 C CA . MET B 2 183 ? 87.069 29.020 -54.478 1.00 22.29 206 MET B CA 1
ATOM 9422 C C . MET B 2 183 ? 85.829 28.185 -54.166 1.00 23.62 206 MET B C 1
ATOM 9423 O O . MET B 2 183 ? 85.381 27.398 -55.002 1.00 26.87 206 MET B O 1
ATOM 9428 N N . LYS B 2 184 ? 85.276 28.354 -52.968 1.00 27.28 207 LYS B N 1
ATOM 9429 C CA . LYS B 2 184 ? 83.996 27.735 -52.641 1.00 29.52 207 LYS B CA 1
ATOM 9430 C C . LYS B 2 184 ? 82.939 28.169 -53.652 1.00 31.74 207 LYS B C 1
ATOM 9431 O O . LYS B 2 184 ? 82.178 27.343 -54.163 1.00 26.87 207 LYS B O 1
ATOM 9437 N N . GLY B 2 185 ? 82.902 29.470 -53.939 1.00 27.40 208 GLY B N 1
ATOM 9438 C CA . GLY B 2 185 ? 81.980 30.011 -54.923 1.00 26.82 208 GLY B CA 1
ATOM 9439 C C . GLY B 2 185 ? 82.293 29.530 -56.326 1.00 27.54 208 GLY B C 1
ATOM 9440 O O . GLY B 2 185 ? 81.386 29.218 -57.099 1.00 23.85 208 GLY B O 1
ATOM 9441 N N . ALA B 2 186 ? 83.579 29.467 -56.657 1.00 24.48 209 ALA B N 1
ATOM 9442 C CA . ALA B 2 186 ? 83.994 28.984 -57.966 1.00 23.99 209 ALA B CA 1
ATOM 9443 C C . ALA B 2 186 ? 83.464 27.577 -58.217 1.00 25.29 209 ALA B C 1
ATOM 9444 O O . ALA B 2 186 ? 82.951 27.283 -59.300 1.00 24.67 209 ALA B O 1
ATOM 9446 N N . PHE B 2 187 ? 83.581 26.709 -57.214 1.00 24.71 210 PHE B N 1
ATOM 9447 C CA . PHE B 2 187 ? 83.141 25.320 -57.368 1.00 20.60 210 PHE B CA 1
ATOM 9448 C C . PHE B 2 187 ? 81.669 25.098 -57.015 1.00 26.59 210 PHE B C 1
ATOM 9449 O O . PHE B 2 187 ? 81.223 23.963 -56.843 1.00 27.47 210 PHE B O 1
ATOM 9457 N N . THR B 2 188 ? 80.925 26.196 -56.912 1.00 24.72 211 THR B N 1
ATOM 9458 C CA . THR B 2 188 ? 79.472 26.139 -56.801 1.00 30.08 211 THR B CA 1
ATOM 9459 C C . THR B 2 188 ? 78.911 25.946 -58.212 1.00 32.82 211 THR B C 1
ATOM 9460 O O . THR B 2 188 ? 77.798 25.451 -58.404 1.00 34.93 211 THR B O 1
ATOM 9464 N N . ASP B 2 189 ? 79.710 26.335 -59.199 1.00 30.38 212 ASP B N 1
ATOM 9465 C CA . ASP B 2 189 ? 79.398 26.091 -60.600 1.00 24.99 212 ASP B CA 1
ATOM 9466 C C . ASP B 2 189 ? 79.801 24.654 -60.929 1.00 24.93 212 ASP B C 1
ATOM 9467 O O . ASP B 2 189 ? 80.991 24.319 -60.951 1.00 22.45 212 ASP B O 1
ATOM 9472 N N . ASN B 2 190 ? 78.809 23.808 -61.183 1.00 26.28 213 ASN B N 1
ATOM 9473 C CA . ASN B 2 190 ? 79.061 22.390 -61.434 1.00 31.60 213 ASN B CA 1
ATOM 9474 C C . ASN B 2 190 ? 79.865 22.126 -62.699 1.00 26.95 213 ASN B C 1
ATOM 9475 O O . ASN B 2 190 ? 80.557 21.109 -62.796 1.00 28.41 213 ASN B O 1
ATOM 9480 N N . GLU B 2 191 ? 79.772 23.031 -63.670 1.00 28.39 214 GLU B N 1
ATOM 9481 C CA . GLU B 2 191 ? 80.569 22.915 -64.891 1.00 30.60 214 GLU B CA 1
ATOM 9482 C C . GLU B 2 191 ? 82.058 23.087 -64.600 1.00 28.03 214 GLU B C 1
ATOM 9483 O O . GLU B 2 191 ? 82.900 22.461 -65.242 1.00 26.59 214 GLU B O 1
ATOM 9489 N N . ARG B 2 192 ? 82.370 23.944 -63.630 1.00 25.38 215 ARG B N 1
ATOM 9490 C CA . ARG B 2 192 ? 83.750 24.190 -63.218 1.00 27.86 215 ARG B CA 1
ATOM 9491 C C . ARG B 2 192 ? 84.324 23.000 -62.447 1.00 24.25 215 ARG B C 1
ATOM 9492 O O . ARG B 2 192 ? 85.501 22.666 -62.589 1.00 26.55 215 ARG B O 1
ATOM 9500 N N . ILE B 2 193 ? 83.492 22.356 -61.634 1.00 23.25 216 ILE B N 1
ATOM 9501 C CA . ILE B 2 193 ? 83.895 21.110 -60.994 1.00 22.52 216 ILE B CA 1
ATOM 9502 C C . ILE B 2 193 ? 84.267 20.089 -62.067 1.00 24.56 216 ILE B C 1
ATOM 9503 O O . ILE B 2 193 ? 85.315 19.444 -61.992 1.00 21.96 216 ILE B O 1
ATOM 9508 N N . PHE B 2 194 ? 83.406 19.958 -63.071 1.00 23.37 217 PHE B N 1
ATOM 9509 C CA . PHE B 2 194 ? 83.612 18.981 -64.134 1.00 22.67 217 PHE B CA 1
ATOM 9510 C C . PHE B 2 194 ? 84.900 19.286 -64.886 1.00 22.98 217 PHE B C 1
ATOM 9511 O O . PHE B 2 194 ? 85.758 18.414 -65.070 1.00 20.92 217 PHE B O 1
ATOM 9519 N N . SER B 2 195 ? 85.031 20.538 -65.308 1.00 19.11 218 SER B N 1
ATOM 9520 C CA . SER B 2 195 ? 86.188 20.986 -66.072 1.00 24.40 218 SER B CA 1
ATOM 9521 C C . SER B 2 195 ? 87.501 20.761 -65.320 1.00 23.32 218 SER B C 1
ATOM 9522 O O . SER B 2 195 ? 88.508 20.374 -65.916 1.00 25.94 218 SER B O 1
ATOM 9525 N N . GLN B 2 196 ? 87.479 21.002 -64.013 1.00 18.68 219 GLN B N 1
ATOM 9526 C CA . GLN B 2 196 ? 88.660 20.833 -63.174 1.00 22.88 219 GLN B CA 1
ATOM 9527 C C . GLN B 2 196 ? 89.110 19.370 -63.098 1.00 26.12 219 GLN B C 1
ATOM 9528 O O . GLN B 2 196 ? 90.297 19.066 -63.248 1.00 22.89 219 GLN B O 1
ATOM 9534 N N . HIS B 2 197 ? 88.162 18.468 -62.854 1.00 21.80 220 HIS B N 1
ATOM 9535 C CA . HIS B 2 197 ? 88.467 17.036 -62.776 1.00 25.32 220 HIS B CA 1
ATOM 9536 C C . HIS B 2 197 ? 88.886 16.498 -64.138 1.00 23.29 220 HIS B C 1
ATOM 9537 O O . HIS B 2 197 ? 89.714 15.583 -64.239 1.00 23.17 220 HIS B O 1
ATOM 9544 N N . LEU B 2 198 ? 88.302 17.064 -65.190 1.00 22.23 221 LEU B N 1
ATOM 9545 C CA . LEU B 2 198 ? 88.648 16.669 -66.549 1.00 20.45 221 LEU B CA 1
ATOM 9546 C C . LEU B 2 198 ? 90.131 16.926 -66.810 1.00 24.94 221 LEU B C 1
ATOM 9547 O O . LEU B 2 198 ? 90.851 16.030 -67.260 1.00 21.84 221 LEU B O 1
ATOM 9552 N N . GLN B 2 199 ? 90.586 18.145 -66.530 1.00 22.71 222 GLN B N 1
ATOM 9553 C CA . GLN B 2 199 ? 91.993 18.487 -66.733 1.00 25.40 222 GLN B CA 1
ATOM 9554 C C . GLN B 2 199 ? 92.893 17.639 -65.841 1.00 23.44 222 GLN B C 1
ATOM 9555 O O . GLN B 2 199 ? 93.915 17.126 -66.296 1.00 22.10 222 GLN B O 1
ATOM 9561 N N . ASN B 2 200 ? 92.508 17.492 -64.574 1.00 20.53 223 ASN B N 1
ATOM 9562 C CA . ASN B 2 200 ? 93.301 16.727 -63.614 1.00 23.22 223 ASN B CA 1
ATOM 9563 C C . ASN B 2 200 ? 93.485 15.253 -63.985 1.00 25.26 223 ASN B C 1
ATOM 9564 O O . ASN B 2 200 ? 94.564 14.701 -63.788 1.00 26.18 223 ASN B O 1
ATOM 9569 N N . ARG B 2 201 ? 92.433 14.626 -64.515 1.00 23.74 224 ARG B N 1
ATOM 9570 C CA . ARG B 2 201 ? 92.475 13.209 -64.895 1.00 26.65 224 ARG B CA 1
ATOM 9571 C C . ARG B 2 201 ? 93.128 12.975 -66.250 1.00 27.32 224 ARG B C 1
ATOM 9572 O O . ARG B 2 201 ? 93.746 11.936 -66.475 1.00 26.91 224 ARG B O 1
ATOM 9580 N N . LEU B 2 202 ? 92.971 13.930 -67.160 1.00 25.34 225 LEU B N 1
ATOM 9581 C CA . LEU B 2 202 ? 93.524 13.791 -68.499 1.00 23.30 225 LEU B CA 1
ATOM 9582 C C . LEU B 2 202 ? 95.022 14.077 -68.510 1.00 25.45 225 LEU B C 1
ATOM 9583 O O . LEU B 2 202 ? 95.761 13.515 -69.313 1.00 24.54 225 LEU B O 1
ATOM 9588 N N . LEU B 2 203 ? 95.470 14.945 -67.608 1.00 23.77 226 LEU B N 1
ATOM 9589 C CA . LEU B 2 203 ? 96.887 15.299 -67.533 1.00 25.37 226 LEU B CA 1
ATOM 9590 C C . LEU B 2 203 ? 97.426 15.052 -66.121 1.00 29.33 226 LEU B C 1
ATOM 9591 O O . LEU B 2 203 ? 97.781 15.996 -65.411 1.00 29.44 226 LEU B O 1
ATOM 9596 N N . PRO B 2 204 ? 97.514 13.770 -65.720 1.00 28.74 227 PRO B N 1
ATOM 9597 C CA . PRO B 2 204 ? 97.761 13.411 -64.318 1.00 27.16 227 PRO B CA 1
ATOM 9598 C C . PRO B 2 204 ? 99.229 13.459 -63.884 1.00 25.73 227 PRO B C 1
ATOM 9599 O O . PRO B 2 204 ? 99.498 13.292 -62.695 1.00 33.15 227 PRO B O 1
ATOM 9603 N N . ASP B 2 205 ? 100.153 13.696 -64.810 1.00 26.63 228 ASP B N 1
ATOM 9604 C CA . ASP B 2 205 ? 101.575 13.470 -64.521 1.00 33.63 228 ASP B CA 1
ATOM 9605 C C . ASP B 2 205 ? 102.331 14.595 -63.808 1.00 35.22 228 ASP B C 1
ATOM 9606 O O . ASP B 2 205 ? 103.303 14.330 -63.100 1.00 36.56 228 ASP B O 1
ATOM 9611 N N . HIS B 2 206 ? 101.900 15.841 -63.984 1.00 30.33 229 HIS B N 1
ATOM 9612 C CA . HIS B 2 206 ? 102.626 16.961 -63.389 1.00 28.59 229 HIS B CA 1
ATOM 9613 C C . HIS B 2 206 ? 101.682 17.985 -62.765 1.00 31.26 229 HIS B C 1
ATOM 9614 O O . HIS B 2 206 ? 100.703 17.622 -62.099 1.00 29.19 229 HIS B O 1
ATOM 9621 N N . THR B 2 207 ? 101.973 19.264 -62.990 1.00 25.44 230 THR B N 1
ATOM 9622 C CA . THR B 2 207 ? 101.246 20.340 -62.324 1.00 29.33 230 THR B CA 1
ATOM 9623 C C . THR B 2 207 ? 99.765 20.376 -62.702 1.00 25.00 230 THR B C 1
ATOM 9624 O O . THR B 2 207 ? 98.938 20.828 -61.916 1.00 26.43 230 THR B O 1
ATOM 9628 N N . TYR B 2 208 ? 99.419 19.876 -63.887 1.00 23.63 231 TYR B N 1
ATOM 9629 C CA . TYR B 2 208 ? 98.025 19.939 -64.331 1.00 23.84 231 TYR B CA 1
ATOM 9630 C C . TYR B 2 208 ? 97.110 18.977 -63.563 1.00 24.41 231 TYR B C 1
ATOM 9631 O O . TYR B 2 208 ? 95.891 19.007 -63.729 1.00 27.32 231 TYR B O 1
ATOM 9640 N N . SER B 2 209 ? 97.697 18.139 -62.713 1.00 19.89 232 SER B N 1
ATOM 9641 C CA . SER B 2 209 ? 96.927 17.165 -61.945 1.00 22.81 232 SER B CA 1
ATOM 9642 C C . SER B 2 209 ? 96.330 17.759 -60.674 1.00 25.29 232 SER B C 1
ATOM 9643 O O . SER B 2 209 ? 95.536 17.109 -60.002 1.00 24.86 232 SER B O 1
ATOM 9646 N N . VAL B 2 210 ? 96.706 18.992 -60.348 1.00 24.15 233 VAL B N 1
ATOM 9647 C CA . VAL B 2 210 ? 96.238 19.618 -59.116 1.00 22.96 233 VAL B CA 1
ATOM 9648 C C . VAL B 2 210 ? 95.281 20.778 -59.381 1.00 25.65 233 VAL B C 1
ATOM 9649 O O . VAL B 2 210 ? 95.086 21.195 -60.525 1.00 22.31 233 VAL B O 1
ATOM 9653 N N . VAL B 2 211 ? 94.685 21.285 -58.308 1.00 22.31 234 VAL B N 1
ATOM 9654 C CA . VAL B 2 211 ? 93.773 22.414 -58.386 1.00 23.33 234 VAL B CA 1
ATOM 9655 C C . VAL B 2 211 ? 94.579 23.679 -58.114 1.00 27.83 234 VAL B C 1
ATOM 9656 O O . VAL B 2 211 ? 94.857 24.011 -56.962 1.00 30.36 234 VAL B O 1
ATOM 9660 N N . SER B 2 212 ? 94.977 24.369 -59.180 1.00 26.45 235 SER B N 1
ATOM 9661 C CA . SER B 2 212 ? 95.864 25.525 -59.058 1.00 24.37 235 SER B CA 1
ATOM 9662 C C . SER B 2 212 ? 95.211 26.647 -58.268 1.00 19.37 235 SER B C 1
ATOM 9663 O O . SER B 2 212 ? 95.874 27.338 -57.502 1.00 25.18 235 SER B O 1
ATOM 9666 N N . GLY B 2 213 ? 93.909 26.825 -58.463 1.00 19.38 236 GLY B N 1
ATOM 9667 C CA . GLY B 2 213 ? 93.172 27.868 -57.773 1.00 16.74 236 GLY B CA 1
ATOM 9668 C C . GLY B 2 213 ? 93.043 27.584 -56.292 1.00 25.53 236 GLY B C 1
ATOM 9669 O O . GLY B 2 213 ? 92.874 28.501 -55.485 1.00 20.49 236 GLY B O 1
ATOM 9670 N N . GLY B 2 214 ? 93.129 26.305 -55.934 1.00 25.77 237 GLY B N 1
ATOM 9671 C CA . GLY B 2 214 ? 92.958 25.893 -54.553 1.00 17.32 237 GLY B CA 1
ATOM 9672 C C . GLY B 2 214 ? 91.682 25.112 -54.320 1.00 24.15 237 GLY B C 1
ATOM 9673 O O . GLY B 2 214 ? 90.580 25.600 -54.593 1.00 24.89 237 GLY B O 1
ATOM 9674 N N . ASP B 2 215 ? 91.832 23.889 -53.822 1.00 22.00 238 ASP B N 1
ATOM 9675 C CA . ASP B 2 215 ? 90.686 23.106 -53.374 1.00 24.54 238 ASP B CA 1
ATOM 9676 C C . ASP B 2 215 ? 90.403 23.546 -51.941 1.00 23.88 238 ASP B C 1
ATOM 9677 O O . ASP B 2 215 ? 91.299 23.500 -51.097 1.00 28.16 238 ASP B O 1
ATOM 9682 N N . PRO B 2 216 ? 89.166 23.999 -51.667 1.00 26.55 239 PRO B N 1
ATOM 9683 C CA . PRO B 2 216 ? 88.822 24.554 -50.350 1.00 26.18 239 PRO B CA 1
ATOM 9684 C C . PRO B 2 216 ? 89.185 23.621 -49.200 1.00 31.40 239 PRO B C 1
ATOM 9685 O O . PRO B 2 216 ? 89.534 24.099 -48.122 1.00 33.18 239 PRO B O 1
ATOM 9689 N N . LEU B 2 217 ? 89.121 22.314 -49.433 1.00 34.88 240 LEU B N 1
ATOM 9690 C CA . LEU B 2 217 ? 89.486 21.343 -48.405 1.00 36.08 240 LEU B CA 1
ATOM 9691 C C . LEU B 2 217 ? 90.998 21.225 -48.231 1.00 30.88 240 LEU B C 1
ATOM 9692 O O . LEU B 2 217 ? 91.467 20.700 -47.225 1.00 36.29 240 LEU B O 1
ATOM 9697 N N . CYS B 2 218 ? 91.760 21.714 -49.207 1.00 27.97 241 CYS B N 1
ATOM 9698 C CA . CYS B 2 218 ? 93.221 21.615 -49.143 1.00 26.82 241 CYS B CA 1
ATOM 9699 C C . CYS B 2 218 ? 93.906 22.939 -48.779 1.00 27.71 241 CYS B C 1
ATOM 9700 O O . CYS B 2 218 ? 95.028 22.944 -48.278 1.00 26.04 241 CYS B O 1
ATOM 9703 N N . ILE B 2 219 ? 93.222 24.052 -49.015 1.00 25.36 242 ILE B N 1
ATOM 9704 C CA . ILE B 2 219 ? 93.763 25.379 -48.695 1.00 24.29 242 ILE B CA 1
ATOM 9705 C C . ILE B 2 219 ? 94.375 25.542 -47.283 1.00 27.47 242 ILE B C 1
ATOM 9706 O O . ILE B 2 219 ? 95.477 26.079 -47.154 1.00 24.73 242 ILE B O 1
ATOM 9711 N N . PRO B 2 220 ? 93.689 25.061 -46.221 1.00 26.97 243 PRO B N 1
ATOM 9712 C CA . PRO B 2 220 ? 94.306 25.225 -44.894 1.00 26.12 243 PRO B CA 1
ATOM 9713 C C . PRO B 2 220 ? 95.590 24.417 -44.652 1.00 30.30 243 PRO B C 1
ATOM 9714 O O . PRO B 2 220 ? 96.154 24.521 -43.558 1.00 26.05 243 PRO B O 1
ATOM 9718 N N . GLU B 2 221 ? 96.036 23.626 -45.627 1.00 26.92 244 GLU B N 1
ATOM 9719 C CA . GLU B 2 221 ? 97.319 22.925 -45.517 1.00 28.78 244 GLU B CA 1
ATOM 9720 C C . GLU B 2 221 ? 98.481 23.855 -45.856 1.00 33.54 244 GLU B C 1
ATOM 9721 O O . GLU B 2 221 ? 99.645 23.541 -45.598 1.00 33.98 244 GLU B O 1
ATOM 9727 N N . LEU B 2 222 ? 98.159 25.001 -46.444 1.00 28.19 245 LEU B N 1
ATOM 9728 C CA . LEU B 2 222 ? 99.185 25.944 -46.875 1.00 30.24 245 LEU B CA 1
ATOM 9729 C C . LEU B 2 222 ? 99.746 26.728 -45.691 1.00 23.21 245 LEU B C 1
ATOM 9730 O O . LEU B 2 222 ? 98.994 27.281 -44.889 1.00 23.60 245 LEU B O 1
ATOM 9735 N N . THR B 2 223 ? 101.070 26.759 -45.575 1.00 24.22 246 THR B N 1
ATOM 9736 C CA . THR B 2 223 ? 101.715 27.525 -44.515 1.00 27.72 246 THR B CA 1
ATOM 9737 C C . THR B 2 223 ? 102.318 28.797 -45.080 1.00 25.10 246 THR B C 1
ATOM 9738 O O . THR B 2 223 ? 102.613 28.878 -46.273 1.00 23.30 246 THR B O 1
ATOM 9742 N N . TRP B 2 224 ? 102.496 29.785 -44.211 1.00 22.67 247 TRP B N 1
ATOM 9743 C CA . TRP B 2 224 ? 103.130 31.042 -44.578 1.00 23.51 247 TRP B CA 1
ATOM 9744 C C . TRP B 2 224 ? 104.503 30.770 -45.182 1.00 30.87 247 TRP B C 1
ATOM 9745 O O . TRP B 2 224 ? 104.879 31.365 -46.193 1.00 29.87 247 TRP B O 1
ATOM 9756 N N . GLU B 2 225 ? 105.246 29.854 -44.568 1.00 31.16 248 GLU B N 1
ATOM 9757 C CA . GLU B 2 225 ? 106.568 29.479 -45.078 1.00 35.12 248 GLU B CA 1
ATOM 9758 C C . GLU B 2 225 ? 106.506 28.923 -46.512 1.00 29.05 248 GLU B C 1
ATOM 9759 O O . GLU B 2 225 ? 107.315 29.296 -47.366 1.00 29.94 248 GLU B O 1
ATOM 9765 N N . GLN B 2 226 ? 105.549 28.037 -46.777 1.00 26.95 249 GLN B N 1
ATOM 9766 C CA . GLN B 2 226 ? 105.394 27.475 -48.121 1.00 30.29 249 GLN B CA 1
ATOM 9767 C C . GLN B 2 226 ? 105.033 28.558 -49.141 1.00 28.98 249 GLN B C 1
ATOM 9768 O O . GLN B 2 226 ? 105.385 28.459 -50.314 1.00 27.77 249 GLN B O 1
ATOM 9774 N N . LEU B 2 227 ? 104.317 29.583 -48.688 1.00 23.23 250 LEU B N 1
ATOM 9775 C CA . LEU B 2 227 ? 103.931 30.691 -49.550 1.00 25.57 250 LEU B CA 1
ATOM 9776 C C . LEU B 2 227 ? 105.152 31.491 -49.966 1.00 23.55 250 LEU B C 1
ATOM 9777 O O . LEU B 2 227 ? 105.317 31.810 -51.145 1.00 28.07 250 LEU B O 1
ATOM 9793 N N . GLN B 2 229 ? 108.299 30.497 -49.897 1.00 22.60 252 GLN B N 1
ATOM 9794 C CA . GLN B 2 229 ? 109.162 29.631 -50.702 1.00 26.93 252 GLN B CA 1
ATOM 9795 C C . GLN B 2 229 ? 108.712 29.573 -52.167 1.00 26.62 252 GLN B C 1
ATOM 9796 O O . GLN B 2 229 ? 109.535 29.592 -53.084 1.00 26.48 252 GLN B O 1
ATOM 9802 N N . PHE B 2 230 ? 107.403 29.503 -52.384 1.00 26.71 253 PHE B N 1
ATOM 9803 C CA . PHE B 2 230 ? 106.864 29.439 -53.737 1.00 20.14 253 PHE B CA 1
ATOM 9804 C C . PHE B 2 230 ? 107.180 30.723 -54.501 1.00 21.47 253 PHE B C 1
ATOM 9805 O O . PHE B 2 230 ? 107.478 30.691 -55.697 1.00 22.43 253 PHE B O 1
ATOM 9813 N N . HIS B 2 231 ? 107.109 31.858 -53.812 1.00 18.41 254 HIS B N 1
ATOM 9814 C CA . HIS B 2 231 ? 107.462 33.128 -54.445 1.00 21.17 254 HIS B CA 1
ATOM 9815 C C . HIS B 2 231 ? 108.946 33.153 -54.804 1.00 24.43 254 HIS B C 1
ATOM 9816 O O . HIS B 2 231 ? 109.324 33.569 -55.899 1.00 24.14 254 HIS B O 1
ATOM 9823 N N . ALA B 2 232 ? 109.792 32.707 -53.882 1.00 29.91 255 ALA B N 1
ATOM 9824 C CA . ALA B 2 232 ? 111.233 32.708 -54.132 1.00 30.22 255 ALA B CA 1
ATOM 9825 C C . ALA B 2 232 ? 111.585 31.852 -55.351 1.00 30.59 255 ALA B C 1
ATOM 9826 O O . ALA B 2 232 ? 112.432 32.229 -56.158 1.00 34.28 255 ALA B O 1
ATOM 9828 N N . THR B 2 233 ? 110.913 30.713 -55.489 1.00 25.79 256 THR B N 1
ATOM 9829 C CA . THR B 2 233 ? 111.184 29.765 -56.577 1.00 22.91 256 THR B CA 1
ATOM 9830 C C . THR B 2 233 ? 110.657 30.212 -57.952 1.00 29.75 256 THR B C 1
ATOM 9831 O O . THR B 2 233 ? 111.238 29.874 -58.984 1.00 30.17 256 THR B O 1
ATOM 9835 N N . HIS B 2 234 ? 109.573 30.986 -57.973 1.00 23.94 257 HIS B N 1
ATOM 9836 C CA . HIS B 2 234 ? 108.891 31.282 -59.237 1.00 24.71 257 HIS B CA 1
ATOM 9837 C C . HIS B 2 234 ? 108.939 32.741 -59.682 1.00 22.16 257 HIS B C 1
ATOM 9838 O O . HIS B 2 234 ? 108.815 33.027 -60.871 1.00 25.92 257 HIS B O 1
ATOM 9845 N N . TYR B 2 235 ? 109.115 33.662 -58.742 1.00 23.30 258 TYR B N 1
ATOM 9846 C CA . TYR B 2 235 ? 109.044 35.083 -59.086 1.00 26.00 258 TYR B CA 1
ATOM 9847 C C . TYR B 2 235 ? 110.414 35.710 -59.320 1.00 26.73 258 TYR B C 1
ATOM 9848 O O . TYR B 2 235 ? 110.710 36.809 -58.856 1.00 35.13 258 TYR B O 1
ATOM 9857 N N . HIS B 2 236 ? 111.244 34.990 -60.054 1.00 34.17 259 HIS B N 1
ATOM 9858 C CA . HIS B 2 236 ? 112.536 35.499 -60.478 1.00 28.62 259 HIS B CA 1
ATOM 9859 C C . HIS B 2 236 ? 112.404 35.916 -61.938 1.00 25.57 259 HIS B C 1
ATOM 9860 O O . HIS B 2 236 ? 111.709 35.255 -62.704 1.00 30.78 259 HIS B O 1
ATOM 9867 N N . PRO B 2 237 ? 113.056 37.025 -62.329 1.00 29.53 260 PRO B N 1
ATOM 9868 C CA . PRO B 2 237 ? 112.969 37.517 -63.713 1.00 26.12 260 PRO B CA 1
ATOM 9869 C C . PRO B 2 237 ? 113.376 36.500 -64.785 1.00 28.29 260 PRO B C 1
ATOM 9870 O O . PRO B 2 237 ? 112.867 36.572 -65.907 1.00 26.42 260 PRO B O 1
ATOM 9874 N N . SER B 2 238 ? 114.262 35.565 -64.454 1.00 23.07 261 SER B N 1
ATOM 9875 C CA . SER B 2 238 ? 114.632 34.518 -65.407 1.00 24.98 261 SER B CA 1
ATOM 9876 C C . SER B 2 238 ? 113.425 33.633 -65.718 1.00 27.70 261 SER B C 1
ATOM 9877 O O . SER B 2 238 ? 113.410 32.913 -66.720 1.00 24.69 261 SER B O 1
ATOM 9880 N N . ASN B 2 239 ? 112.414 33.704 -64.854 1.00 23.52 262 ASN B N 1
ATOM 9881 C CA . ASN B 2 239 ? 111.196 32.912 -64.995 1.00 25.67 262 ASN B CA 1
ATOM 9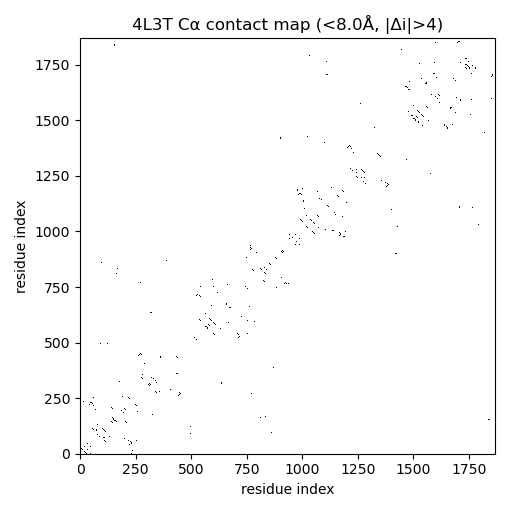882 C C . ASN B 2 239 ? 110.005 33.762 -65.460 1.00 29.64 262 ASN B C 1
ATOM 9883 O O . ASN B 2 239 ? 108.856 33.319 -65.396 1.00 23.87 262 ASN B O 1
ATOM 9888 N N . ALA B 2 240 ? 110.283 34.973 -65.945 1.00 25.79 263 ALA B N 1
ATOM 9889 C CA . ALA B 2 240 ? 109.226 35.941 -66.258 1.00 29.98 263 ALA B CA 1
ATOM 9890 C C . ALA B 2 240 ? 109.151 36.314 -67.737 1.00 26.71 263 ALA B C 1
ATOM 9891 O O . ALA B 2 240 ? 110.164 36.295 -68.439 1.00 26.13 263 ALA B O 1
ATOM 9893 N N . ARG B 2 241 ? 107.951 36.673 -68.199 1.00 25.29 264 ARG B N 1
ATOM 9894 C CA . ARG B 2 241 ? 107.774 37.242 -69.541 1.00 26.15 264 ARG B CA 1
ATOM 9895 C C . ARG B 2 241 ? 107.110 38.610 -69.430 1.00 25.55 264 ARG B C 1
ATOM 9896 O O . ARG B 2 241 ? 106.040 38.736 -68.829 1.00 25.32 264 ARG B O 1
ATOM 9904 N N . PHE B 2 242 ? 107.726 39.628 -70.020 1.00 19.02 265 PHE B N 1
ATOM 9905 C CA . PHE B 2 242 ? 107.176 40.978 -69.978 1.00 20.15 265 PHE B CA 1
ATOM 9906 C C . PHE B 2 242 ? 106.532 41.344 -71.318 1.00 24.46 265 PHE B C 1
ATOM 9907 O O . PHE B 2 242 ? 107.052 40.999 -72.381 1.00 21.56 265 PHE B O 1
ATOM 9915 N N . PHE B 2 243 ? 105.406 42.053 -71.261 1.00 20.80 266 PHE B N 1
ATOM 9916 C CA . PHE B 2 243 ? 104.630 42.384 -72.456 1.00 20.13 266 PHE B CA 1
ATOM 9917 C C . PHE B 2 243 ? 104.131 43.821 -72.366 1.00 23.54 266 PHE B C 1
ATOM 9918 O O . PHE B 2 243 ? 103.570 44.217 -71.349 1.00 25.07 266 PHE B O 1
ATOM 9926 N N . THR B 2 244 ? 104.344 44.608 -73.416 1.00 22.48 267 THR B N 1
ATOM 9927 C CA . THR B 2 244 ? 103.692 45.910 -73.511 1.00 18.72 267 THR B CA 1
ATOM 9928 C C . THR B 2 244 ? 103.041 46.069 -74.873 1.00 24.81 267 THR B C 1
ATOM 9929 O O . THR B 2 244 ? 103.427 45.412 -75.843 1.00 23.66 267 THR B O 1
ATOM 9933 N N . TYR B 2 245 ? 102.033 46.928 -74.931 1.00 21.59 268 TYR B N 1
ATOM 9934 C CA . TYR B 2 245 ? 101.261 47.131 -76.145 1.00 21.46 268 TYR B CA 1
ATOM 9935 C C . TYR B 2 245 ? 100.842 48.584 -76.179 1.00 22.10 268 TYR B C 1
ATOM 9936 O O . TYR B 2 245 ? 100.431 49.127 -75.156 1.00 21.69 268 TYR B O 1
ATOM 9945 N N . GLY B 2 246 ? 100.923 49.213 -77.345 1.00 23.11 269 GLY B N 1
ATOM 9946 C CA . GLY B 2 246 ? 100.389 50.554 -77.491 1.00 26.38 269 GLY B CA 1
ATOM 9947 C C . GLY B 2 246 ? 101.360 51.548 -78.085 1.00 28.24 269 GLY B C 1
ATOM 9948 O O . GLY B 2 246 ? 102.408 51.168 -78.614 1.00 28.36 269 GLY B O 1
ATOM 9949 N N . ASN B 2 247 ? 101.019 52.830 -77.987 1.00 24.60 270 ASN B N 1
ATOM 9950 C CA . ASN B 2 247 ? 101.813 53.870 -78.628 1.00 25.78 270 ASN B CA 1
ATOM 9951 C C . ASN B 2 247 ? 102.807 54.578 -77.710 1.00 27.44 270 ASN B C 1
ATOM 9952 O O . ASN B 2 247 ? 103.569 55.428 -78.168 1.00 30.57 270 ASN B O 1
ATOM 9957 N N . PHE B 2 248 ? 102.807 54.235 -76.422 1.00 23.36 271 PHE B N 1
ATOM 9958 C CA . PHE B 2 248 ? 103.810 54.794 -75.513 1.00 26.66 271 PHE B CA 1
ATOM 9959 C C . PHE B 2 248 ? 105.177 54.234 -75.900 1.00 28.77 271 PHE B C 1
ATOM 9960 O O . PHE B 2 248 ? 105.280 53.071 -76.291 1.00 33.65 271 PHE B O 1
ATOM 9968 N N . PRO B 2 249 ? 106.225 55.070 -75.818 1.00 32.63 272 PRO B N 1
ATOM 9969 C CA . PRO B 2 249 ? 107.586 54.687 -76.227 1.00 31.26 272 PRO B CA 1
ATOM 9970 C C . PRO B 2 249 ? 108.143 53.511 -75.425 1.00 31.94 272 PRO B C 1
ATOM 9971 O O . PRO B 2 249 ? 108.116 53.540 -74.190 1.00 27.41 272 PRO B O 1
ATOM 9975 N N . LEU B 2 250 ? 108.655 52.498 -76.120 1.00 26.01 273 LEU B N 1
ATOM 9976 C CA . LEU B 2 250 ? 109.187 51.302 -75.467 1.00 26.40 273 LEU B CA 1
ATOM 9977 C C . LEU B 2 250 ? 110.333 51.618 -74.509 1.00 28.05 273 LEU B C 1
ATOM 9978 O O . LEU B 2 250 ? 110.404 51.049 -73.416 1.00 29.63 273 LEU B O 1
ATOM 9983 N N . GLU B 2 251 ? 111.221 52.522 -74.924 1.00 25.89 274 GLU B N 1
ATOM 9984 C CA . GLU B 2 251 ? 112.427 52.868 -74.162 1.00 30.06 274 GLU B CA 1
ATOM 9985 C C . GLU B 2 251 ? 112.140 53.139 -72.690 1.00 26.51 274 GLU B C 1
ATOM 9986 O O . GLU B 2 251 ? 112.868 52.678 -71.805 1.00 26.26 274 GLU B O 1
ATOM 9992 N N . GLN B 2 252 ? 111.066 53.881 -72.440 1.00 22.04 275 GLN B N 1
ATOM 9993 C CA . GLN B 2 252 ? 110.674 54.249 -71.084 1.00 26.86 275 GLN B CA 1
ATOM 9994 C C . GLN B 2 252 ? 110.265 53.035 -70.250 1.00 28.55 275 GLN B C 1
ATOM 9995 O O . GLN B 2 252 ? 110.563 52.971 -69.054 1.00 23.60 275 GLN B O 1
ATOM 10001 N N . HIS B 2 253 ? 109.583 52.079 -70.878 1.00 22.01 276 HIS B N 1
ATOM 10002 C CA . HIS B 2 253 ? 109.187 50.851 -70.189 1.00 25.49 276 HIS B CA 1
ATOM 10003 C C . HIS B 2 253 ? 110.434 50.091 -69.756 1.00 25.40 276 HIS B C 1
ATOM 10004 O O . HIS B 2 253 ? 110.565 49.694 -68.597 1.00 24.15 276 HIS B O 1
ATOM 10011 N N . LEU B 2 254 ? 111.339 49.879 -70.708 1.00 28.19 277 LEU B N 1
ATOM 10012 C CA . LEU B 2 254 ? 112.559 49.109 -70.478 1.00 25.50 277 LEU B CA 1
ATOM 10013 C C . LEU B 2 254 ? 113.417 49.722 -69.375 1.00 27.30 277 LEU B C 1
ATOM 10014 O O . LEU B 2 254 ? 113.989 49.003 -68.542 1.00 22.39 277 LEU B O 1
ATOM 10030 N N . GLN B 2 256 ? 112.432 51.635 -66.778 1.00 27.82 279 GLN B N 1
ATOM 10031 C CA . GLN B 2 256 ? 111.802 51.365 -65.486 1.00 28.39 279 GLN B CA 1
ATOM 10032 C C . GLN B 2 256 ? 111.996 49.920 -65.053 1.00 26.30 279 GLN B C 1
ATOM 10033 O O . GLN B 2 256 ? 112.357 49.646 -63.910 1.00 22.18 279 GLN B O 1
ATOM 10039 N N . ILE B 2 257 ? 111.734 48.996 -65.972 1.00 20.78 280 ILE B N 1
ATOM 10040 C CA . ILE B 2 257 ? 111.777 47.571 -65.657 1.00 24.67 280 ILE B CA 1
ATOM 10041 C C . ILE B 2 257 ? 113.191 47.143 -65.241 1.00 30.12 280 ILE B C 1
ATOM 10042 O O . ILE B 2 257 ? 113.368 46.393 -64.278 1.00 28.88 280 ILE B O 1
ATOM 10047 N N . HIS B 2 258 ? 114.194 47.647 -65.952 1.00 27.20 281 HIS B N 1
ATOM 10048 C CA . HIS B 2 258 ? 115.581 47.336 -65.629 1.00 32.97 281 HIS B CA 1
ATOM 10049 C C . HIS B 2 258 ? 116.020 47.984 -64.315 1.00 28.71 281 HIS B C 1
ATOM 10050 O O . HIS B 2 258 ? 116.522 47.310 -63.415 1.00 28.32 281 HIS B O 1
ATOM 10057 N N . GLU B 2 259 ? 115.833 49.293 -64.208 1.00 22.54 282 GLU B N 1
ATOM 10058 C CA . GLU B 2 259 ? 116.333 50.037 -63.054 1.00 29.52 282 GLU B CA 1
ATOM 10059 C C . GLU B 2 259 ? 115.591 49.756 -61.748 1.00 30.08 282 GLU B C 1
ATOM 10060 O O . GLU B 2 259 ? 116.211 49.699 -60.690 1.00 35.10 282 GLU B O 1
ATOM 10066 N N . GLU B 2 260 ? 114.276 49.569 -61.810 1.00 31.92 283 GLU B N 1
ATOM 10067 C CA . GLU B 2 260 ? 113.496 49.393 -60.584 1.00 31.40 283 GLU B CA 1
ATOM 10068 C C . GLU B 2 260 ? 113.424 47.943 -60.103 1.00 31.70 283 GLU B C 1
ATOM 10069 O O . GLU B 2 260 ? 113.024 47.688 -58.968 1.00 35.34 283 GLU B O 1
ATOM 10075 N N . ALA B 2 261 ? 113.802 46.993 -60.955 1.00 26.25 284 ALA B N 1
ATOM 10076 C CA . ALA B 2 261 ? 113.633 45.579 -60.604 1.00 27.35 284 ALA B CA 1
ATOM 10077 C C . ALA B 2 261 ? 114.732 44.636 -61.097 1.00 26.99 284 ALA B C 1
ATOM 10078 O O . ALA B 2 261 ? 115.447 44.039 -60.294 1.00 28.77 284 ALA B O 1
ATOM 10080 N N . LEU B 2 262 ? 114.849 44.487 -62.414 1.00 28.77 285 LEU B N 1
ATOM 10081 C CA . LEU B 2 262 ? 115.689 43.440 -62.997 1.00 29.15 285 LEU B CA 1
ATOM 10082 C C . LEU B 2 262 ? 117.173 43.556 -62.649 1.00 30.08 285 LEU B C 1
ATOM 10083 O O . LEU B 2 262 ? 117.881 42.550 -62.613 1.00 29.23 285 LEU B O 1
ATOM 10088 N N . SER B 2 263 ? 117.642 44.773 -62.392 1.00 28.36 286 SER B N 1
ATOM 10089 C CA . SER B 2 263 ? 119.051 44.995 -62.070 1.00 36.59 286 SER B CA 1
ATOM 10090 C C . SER B 2 263 ? 119.448 44.430 -60.709 1.00 40.08 286 SER B C 1
ATOM 10091 O O . SER B 2 263 ? 120.635 44.355 -60.389 1.00 45.03 286 SER B O 1
ATOM 10105 N N . PHE B 2 265 ? 118.858 41.388 -59.848 1.00 29.10 288 PHE B N 1
ATOM 10106 C CA . PHE B 2 265 ? 118.949 39.935 -59.980 1.00 32.90 288 PHE B CA 1
ATOM 10107 C C . PHE B 2 265 ? 120.098 39.475 -60.874 1.00 32.79 288 PHE B C 1
ATOM 10108 O O . PHE B 2 265 ? 120.551 40.214 -61.749 1.00 34.46 288 PHE B O 1
ATOM 10116 N N . GLN B 2 266 ? 120.553 38.243 -60.655 1.00 34.63 289 GLN B N 1
ATOM 10117 C CA . GLN B 2 266 ? 121.451 37.572 -61.596 1.00 42.83 289 GLN B CA 1
ATOM 10118 C C . GLN B 2 266 ? 120.647 36.486 -62.291 1.00 41.78 289 GLN B C 1
ATOM 10119 O O . GLN B 2 266 ? 119.558 36.145 -61.840 1.00 40.49 289 GLN B O 1
ATOM 10136 N N . ILE B 2 268 ? 119.320 32.889 -63.306 1.00 35.47 291 ILE B N 1
ATOM 10137 C CA . ILE B 2 268 ? 119.216 31.543 -62.752 1.00 38.02 291 ILE B CA 1
ATOM 10138 C C . ILE B 2 268 ? 118.604 30.617 -63.790 1.00 39.19 291 ILE B C 1
ATOM 10139 O O . ILE B 2 268 ? 118.104 31.069 -64.817 1.00 39.85 291 ILE B O 1
ATOM 10144 N N . GLU B 2 269 ? 118.662 29.318 -63.527 1.00 41.86 292 GLU B N 1
ATOM 10145 C CA . GLU B 2 269 ? 117.906 28.353 -64.308 1.00 47.71 292 GLU B CA 1
ATOM 10146 C C . GLU B 2 269 ? 116.699 27.955 -63.475 1.00 40.85 292 GLU B C 1
ATOM 10147 O O . GLU B 2 269 ? 116.810 27.123 -62.570 1.00 36.16 292 GLU B O 1
ATOM 10153 N N . PRO B 2 270 ? 115.541 28.568 -63.763 1.00 36.63 293 PRO B N 1
ATOM 10154 C CA . PRO B 2 270 ? 114.365 28.345 -62.915 1.00 35.55 293 PRO B CA 1
ATOM 10155 C C . PRO B 2 270 ? 113.902 26.895 -62.974 1.00 31.81 293 PRO B C 1
ATOM 10156 O O . PRO B 2 270 ? 113.849 26.305 -64.052 1.00 32.65 293 PRO B O 1
ATOM 10160 N N . SER B 2 271 ? 113.591 26.329 -61.813 1.00 37.52 294 SER B N 1
ATOM 10161 C CA . SER B 2 271 ? 113.153 24.942 -61.724 1.00 40.27 294 SER B CA 1
ATOM 10162 C C . SER B 2 271 ? 111.645 24.881 -61.894 1.00 40.14 294 SER B C 1
ATOM 10163 O O . SER B 2 271 ? 110.931 24.460 -60.979 1.00 37.80 294 SER B O 1
ATOM 10166 N N . THR B 2 272 ? 111.162 25.302 -63.062 1.00 30.33 295 THR B N 1
ATOM 10167 C CA . THR B 2 272 ? 109.728 25.497 -63.259 1.00 33.20 295 THR B CA 1
ATOM 10168 C C . THR B 2 272 ? 109.197 24.910 -64.565 1.00 32.90 295 THR B C 1
ATOM 10169 O O . THR B 2 272 ? 108.073 25.205 -64.970 1.00 34.06 295 THR B O 1
ATOM 10173 N N . VAL B 2 273 ? 110.001 24.089 -65.229 1.00 22.37 296 VAL B N 1
ATOM 10174 C CA . VAL B 2 273 ? 109.602 23.534 -66.518 1.00 26.09 296 VAL B CA 1
ATOM 10175 C C . VAL B 2 273 ? 108.432 22.566 -66.358 1.00 27.83 296 VAL B C 1
ATOM 10176 O O . VAL B 2 273 ? 108.423 21.738 -65.448 1.00 27.98 296 VAL B O 1
ATOM 10180 N N . VAL B 2 274 ? 107.426 22.697 -67.218 1.00 28.73 297 VAL B N 1
ATOM 10181 C CA . VAL B 2 274 ? 106.350 21.717 -67.258 1.00 29.87 297 VAL B CA 1
ATOM 10182 C C . VAL B 2 274 ? 106.707 20.672 -68.308 1.00 22.84 297 VAL B C 1
ATOM 10183 O O . VAL B 2 274 ? 106.797 20.988 -69.491 1.00 25.64 297 VAL B O 1
ATOM 10187 N N . PRO B 2 275 ? 106.953 19.427 -67.872 1.00 26.34 298 PRO B N 1
ATOM 10188 C CA . PRO B 2 275 ? 107.356 18.377 -68.815 1.00 28.20 298 PRO B CA 1
ATOM 10189 C C . PRO B 2 275 ? 106.200 17.920 -69.693 1.00 33.85 298 PRO B C 1
ATOM 10190 O O . PRO B 2 275 ? 105.034 18.111 -69.341 1.00 32.39 298 PRO B O 1
ATOM 10194 N N . ALA B 2 276 ? 106.525 17.325 -70.834 1.00 35.72 299 ALA B N 1
ATOM 10195 C CA . ALA B 2 276 ? 105.503 16.787 -71.721 1.00 35.30 299 ALA B CA 1
ATOM 10196 C C . ALA B 2 276 ? 104.726 15.672 -71.031 1.00 34.81 299 ALA B C 1
ATOM 10197 O O . ALA B 2 276 ? 105.296 14.876 -70.288 1.00 33.09 299 ALA B O 1
ATOM 10199 N N . GLN B 2 277 ? 103.418 15.627 -71.258 1.00 30.86 300 GLN B N 1
ATOM 10200 C CA . GLN B 2 277 ? 102.620 14.502 -70.791 1.00 32.91 300 GLN B CA 1
ATOM 10201 C C . GLN B 2 277 ? 102.908 13.290 -71.669 1.00 36.67 300 GLN B C 1
ATOM 10202 O O . GLN B 2 277 ? 102.789 13.360 -72.896 1.00 34.39 300 GLN B O 1
ATOM 10208 N N . THR B 2 278 ? 103.289 12.178 -71.052 1.00 26.11 301 THR B N 1
ATOM 10209 C CA . THR B 2 278 ? 103.508 10.952 -71.811 1.00 35.83 301 THR B CA 1
ATOM 10210 C C . THR B 2 278 ? 102.164 10.303 -72.112 1.00 33.51 301 THR B C 1
ATOM 10211 O O . THR B 2 278 ? 101.376 10.042 -71.197 1.00 29.19 301 THR B O 1
ATOM 10215 N N . PRO B 2 279 ? 101.894 10.056 -73.402 1.00 36.83 302 PRO B N 1
ATOM 10216 C CA . PRO B 2 279 ? 100.607 9.496 -73.821 1.00 36.41 302 PRO B CA 1
ATOM 10217 C C . PRO B 2 279 ? 100.330 8.127 -73.207 1.00 33.37 302 PRO B C 1
ATOM 10218 O O . PRO B 2 279 ? 101.243 7.313 -73.062 1.00 34.16 302 PRO B O 1
ATOM 10222 N N . TRP B 2 280 ? 99.075 7.898 -72.837 1.00 27.10 303 TRP B N 1
ATOM 10223 C CA . TRP B 2 280 ? 98.621 6.594 -72.368 1.00 30.36 303 TRP B CA 1
ATOM 10224 C C . TRP B 2 280 ? 98.656 5.596 -73.529 1.00 31.60 303 TRP B C 1
ATOM 10225 O O . TRP B 2 280 ? 98.548 5.983 -74.695 1.00 26.60 303 TRP B O 1
ATOM 10236 N N . ASP B 2 281 ? 98.806 4.315 -73.210 1.00 35.47 304 ASP B N 1
ATOM 10237 C CA . ASP B 2 281 ? 98.731 3.268 -74.226 1.00 40.83 304 ASP B CA 1
ATOM 10238 C C . ASP B 2 281 ? 97.291 2.784 -74.337 1.00 40.09 304 ASP B C 1
ATOM 10239 O O . ASP B 2 281 ? 96.953 1.996 -75.222 1.00 38.33 304 ASP B O 1
ATOM 10244 N N . LYS B 2 282 ? 96.446 3.296 -73.445 1.00 40.81 305 LYS B N 1
ATOM 10245 C CA . LYS B 2 282 ? 95.115 2.750 -73.215 1.00 42.40 305 LYS B CA 1
ATOM 10246 C C . LYS B 2 282 ? 94.190 3.824 -72.634 1.00 34.66 305 LYS B C 1
ATOM 10247 O O . LYS B 2 282 ? 94.605 4.602 -71.771 1.00 36.12 305 LYS B O 1
ATOM 10253 N N . PRO B 2 283 ? 92.932 3.873 -73.107 1.00 33.42 306 PRO B N 1
ATOM 10254 C CA . PRO B 2 283 ? 91.953 4.853 -72.611 1.00 33.63 306 PRO B CA 1
ATOM 10255 C C . PRO B 2 283 ? 91.595 4.649 -71.141 1.00 34.09 306 PRO B C 1
ATOM 10256 O O . PRO B 2 283 ? 91.731 3.547 -70.610 1.00 34.56 306 PRO B O 1
ATOM 10260 N N . ARG B 2 284 ? 91.139 5.713 -70.491 1.00 27.85 307 ARG B N 1
ATOM 10261 C CA . ARG B 2 284 ? 90.704 5.623 -69.109 1.00 29.50 307 ARG B CA 1
ATOM 10262 C C . ARG B 2 284 ? 89.299 6.194 -68.959 1.00 32.78 307 ARG B C 1
ATOM 10263 O O . ARG B 2 284 ? 88.837 6.969 -69.804 1.00 33.19 307 ARG B O 1
ATOM 10271 N N . GLU B 2 285 ? 88.624 5.797 -67.888 1.00 30.82 308 GLU B N 1
ATOM 10272 C CA . GLU B 2 285 ? 87.328 6.363 -67.537 1.00 31.17 308 GLU B CA 1
ATOM 10273 C C . GLU B 2 285 ? 87.243 6.595 -66.033 1.00 30.89 308 GLU B C 1
ATOM 10274 O O . GLU B 2 285 ? 87.849 5.860 -65.253 1.00 31.43 308 GLU B O 1
ATOM 10280 N N . PHE B 2 286 ? 86.508 7.631 -65.635 1.00 29.74 309 PHE B N 1
ATOM 10281 C CA . PHE B 2 286 ? 86.323 7.962 -64.222 1.00 30.68 309 PHE B CA 1
ATOM 10282 C C . PHE B 2 286 ? 84.915 8.486 -63.981 1.00 31.01 309 PHE B C 1
ATOM 10283 O O . PHE B 2 286 ? 84.283 9.034 -64.887 1.00 33.53 309 PHE B O 1
ATOM 10291 N N . GLN B 2 287 ? 84.438 8.318 -62.751 1.00 29.80 310 GLN B N 1
ATOM 10292 C CA . GLN B 2 287 ? 83.157 8.861 -62.307 1.00 37.74 310 GLN B CA 1
ATOM 10293 C C . GLN B 2 287 ? 83.419 9.864 -61.192 1.00 39.37 310 GLN B C 1
ATOM 10294 O O . GLN B 2 287 ? 84.270 9.632 -60.334 1.00 41.43 310 GLN B O 1
ATOM 10300 N N . ILE B 2 288 ? 82.697 10.979 -61.208 1.00 36.26 311 ILE B N 1
ATOM 10301 C CA . ILE B 2 288 ? 82.773 11.954 -60.124 1.00 36.19 311 ILE B CA 1
ATOM 10302 C C . ILE B 2 288 ? 81.372 12.398 -59.734 1.00 38.88 311 ILE B C 1
ATOM 10303 O O . ILE B 2 288 ? 80.400 12.050 -60.407 1.00 34.90 311 ILE B O 1
ATOM 10308 N N . THR B 2 289 ? 81.319 13.198 -58.669 1.00 40.32 312 THR B N 1
ATOM 10309 C CA . THR B 2 289 ? 80.086 13.761 -58.138 1.00 41.76 312 THR B CA 1
ATOM 10310 C C . THR B 2 289 ? 80.197 15.290 -58.209 1.00 44.42 312 THR B C 1
ATOM 10311 O O . THR B 2 289 ? 81.259 15.875 -57.997 1.00 46.19 312 THR B O 1
ATOM 10324 N N . GLY B 2 291 ? 77.869 19.065 -57.069 1.00 45.76 314 GLY B N 1
ATOM 10325 C CA . GLY B 2 291 ? 76.712 19.649 -56.402 1.00 45.26 314 GLY B CA 1
ATOM 10326 C C . GLY B 2 291 ? 75.441 19.558 -57.256 1.00 45.99 314 GLY B C 1
ATOM 10327 O O . GLY B 2 291 ? 75.542 19.394 -58.475 1.00 41.33 314 GLY B O 1
ATOM 10328 N N . PRO B 2 292 ? 74.252 19.588 -56.655 1.00 47.12 315 PRO B N 1
ATOM 10329 C CA . PRO B 2 292 ? 73.011 19.287 -57.399 1.00 52.66 315 PRO B CA 1
ATOM 10330 C C . PRO B 2 292 ? 72.279 20.513 -57.963 1.00 59.15 315 PRO B C 1
ATOM 10331 O O . PRO B 2 292 ? 72.684 21.629 -57.640 1.00 52.64 315 PRO B O 1
ATOM 10335 N N . ASP B 2 293 ? 71.231 20.329 -58.777 1.00 68.48 316 ASP B N 1
ATOM 10336 C CA . ASP B 2 293 ? 70.525 21.507 -59.279 1.00 75.05 316 ASP B CA 1
ATOM 10337 C C . ASP B 2 293 ? 69.202 21.892 -58.626 1.00 70.96 316 ASP B C 1
ATOM 10338 O O . ASP B 2 293 ? 69.159 22.756 -57.753 1.00 69.58 316 ASP B O 1
ATOM 10353 N N . GLN B 2 302 ? 70.238 13.811 -64.995 1.00 45.41 325 GLN B N 1
ATOM 10354 C CA . GLN B 2 302 ? 71.211 14.853 -64.680 1.00 44.63 325 GLN B CA 1
ATOM 10355 C C . GLN B 2 302 ? 72.657 14.371 -64.774 1.00 40.46 325 GLN B C 1
ATOM 10356 O O . GLN B 2 302 ? 73.523 14.850 -64.039 1.00 34.15 325 GLN B O 1
ATOM 10362 N N . THR B 2 303 ? 72.922 13.426 -65.669 1.00 32.42 326 THR B N 1
ATOM 10363 C CA . THR B 2 303 ? 74.286 12.954 -65.867 1.00 28.20 326 THR B CA 1
ATOM 10364 C C . THR B 2 303 ? 74.984 13.758 -66.959 1.00 29.33 326 THR B C 1
ATOM 10365 O O . THR B 2 303 ? 74.385 14.068 -67.995 1.00 27.85 326 THR B O 1
ATOM 10369 N N . THR B 2 304 ? 76.244 14.114 -66.708 1.00 22.72 327 THR B N 1
ATOM 10370 C CA . THR B 2 304 ? 77.105 14.714 -67.723 1.00 26.46 327 THR B CA 1
ATOM 10371 C C . THR B 2 304 ? 78.192 13.710 -68.093 1.00 30.30 327 THR B C 1
ATOM 10372 O O . THR B 2 304 ? 78.823 13.127 -67.212 1.00 33.53 327 THR B O 1
ATOM 10376 N N . VAL B 2 305 ? 78.406 13.499 -69.389 1.00 27.30 328 VAL B N 1
ATOM 10377 C CA . VAL B 2 305 ? 79.494 12.636 -69.844 1.00 26.22 328 VAL B CA 1
ATOM 10378 C C . VAL B 2 305 ? 80.268 13.305 -70.980 1.00 31.80 328 VAL B C 1
ATOM 10379 O O . VAL B 2 305 ? 79.678 13.961 -71.841 1.00 33.22 328 VAL B O 1
ATOM 10383 N N . SER B 2 306 ? 81.591 13.165 -70.969 1.00 29.01 329 SER B N 1
ATOM 10384 C CA . SER B 2 306 ? 82.398 13.632 -72.088 1.00 28.39 329 SER B CA 1
ATOM 10385 C C . SER B 2 306 ? 83.540 12.676 -72.388 1.00 28.10 329 SER B C 1
ATOM 10386 O O . SER B 2 306 ? 84.008 11.947 -71.507 1.00 24.52 329 SER B O 1
ATOM 10389 N N . VAL B 2 307 ? 83.977 12.685 -73.642 1.00 23.04 330 VAL B N 1
ATOM 10390 C CA . VAL B 2 307 ? 85.172 11.974 -74.060 1.00 25.01 330 VAL B CA 1
ATOM 10391 C C . VAL B 2 307 ? 86.187 13.020 -74.510 1.00 27.11 330 VAL B C 1
ATOM 10392 O O . VAL B 2 307 ? 85.868 13.895 -75.314 1.00 27.25 330 VAL B O 1
ATOM 10396 N N . SER B 2 308 ? 87.401 12.947 -73.976 1.00 22.64 331 SER B N 1
ATOM 10397 C CA . SER B 2 308 ? 88.416 13.952 -74.275 1.00 23.12 331 SER B CA 1
ATOM 10398 C C . SER B 2 308 ? 89.667 13.303 -74.833 1.00 27.93 331 SER B C 1
ATOM 10399 O O . SER B 2 308 ? 90.054 12.216 -74.399 1.00 28.48 331 SER B O 1
ATOM 10402 N N . PHE B 2 309 ? 90.303 13.985 -75.784 1.00 22.78 332 PHE B N 1
ATOM 10403 C CA . PHE B 2 309 ? 91.455 13.439 -76.494 1.00 24.23 332 PHE B CA 1
ATOM 10404 C C . PHE B 2 309 ? 92.660 14.352 -76.302 1.00 26.21 332 PHE B C 1
ATOM 10405 O O . PHE B 2 309 ? 92.545 15.573 -76.440 1.00 27.70 332 PHE B O 1
ATOM 10413 N N . LEU B 2 310 ? 93.815 13.764 -75.993 1.00 26.34 333 LEU B N 1
ATOM 10414 C CA . LEU B 2 310 ? 95.060 14.524 -75.876 1.00 27.04 333 LEU B CA 1
ATOM 10415 C C . LEU B 2 310 ? 95.568 14.966 -77.246 1.00 31.23 333 LEU B C 1
ATOM 10416 O O . LEU B 2 310 ? 95.625 14.172 -78.184 1.00 27.51 333 LEU B O 1
ATOM 10421 N N . LEU B 2 311 ? 95.938 16.240 -77.350 1.00 23.42 334 LEU B N 1
ATOM 10422 C CA . LEU B 2 311 ? 96.424 16.816 -78.599 1.00 25.59 334 LEU B CA 1
ATOM 10423 C C . LEU B 2 311 ? 97.898 17.215 -78.410 1.00 24.35 334 LEU B C 1
ATOM 10424 O O . LEU B 2 311 ? 98.411 17.136 -77.291 1.00 25.06 334 LEU B O 1
ATOM 10429 N N . PRO B 2 312 ? 98.595 17.614 -79.491 1.00 27.05 335 PRO B N 1
ATOM 10430 C CA . PRO B 2 312 ? 100.020 17.943 -79.318 1.00 28.86 335 PRO B CA 1
ATOM 10431 C C . PRO B 2 312 ? 100.300 19.251 -78.577 1.00 30.58 335 PRO B C 1
ATOM 10432 O O . PRO B 2 312 ? 99.382 20.022 -78.282 1.00 27.42 335 PRO B O 1
ATOM 10436 N N . ASP B 2 313 ? 101.583 19.476 -78.291 1.00 33.40 336 ASP B N 1
ATOM 10437 C CA . ASP B 2 313 ? 102.079 20.712 -77.694 1.00 34.91 336 ASP B CA 1
ATOM 10438 C C . ASP B 2 313 ? 101.623 21.947 -78.454 1.00 31.13 336 ASP B C 1
ATOM 10439 O O . ASP B 2 313 ? 101.749 22.016 -79.677 1.00 29.23 336 ASP B O 1
ATOM 10444 N N . ILE B 2 314 ? 101.126 22.936 -77.721 1.00 22.08 337 ILE B N 1
ATOM 10445 C CA . ILE B 2 314 ? 100.675 24.181 -78.332 1.00 25.15 337 ILE B CA 1
ATOM 10446 C C . ILE B 2 314 ? 101.830 25.005 -78.891 1.00 22.87 337 ILE B C 1
ATOM 10447 O O . ILE B 2 314 ? 101.615 25.915 -79.694 1.00 28.67 337 ILE B O 1
ATOM 10452 N N . THR B 2 315 ? 103.056 24.690 -78.474 1.00 20.50 338 THR B N 1
ATOM 10453 C CA . THR B 2 315 ? 104.233 25.378 -79.014 1.00 24.64 338 THR B CA 1
ATOM 10454 C C . THR B 2 315 ? 104.464 25.070 -80.502 1.00 30.23 338 THR B C 1
ATOM 10455 O O . THR B 2 315 ? 105.190 25.795 -81.187 1.00 29.23 338 THR B O 1
ATOM 10459 N N . ASP B 2 316 ? 103.852 23.998 -80.998 1.00 30.09 339 ASP B N 1
ATOM 10460 C CA . ASP B 2 316 ? 103.760 23.783 -82.444 1.00 31.77 339 ASP B CA 1
ATOM 10461 C C . ASP B 2 316 ? 102.589 24.627 -82.936 1.00 31.34 339 ASP B C 1
ATOM 10462 O O . ASP B 2 316 ? 101.467 24.132 -83.077 1.00 30.82 339 ASP B O 1
ATOM 10467 N N . THR B 2 317 ? 102.855 25.902 -83.196 1.00 25.60 340 THR B N 1
ATOM 10468 C CA . THR B 2 317 ? 101.789 26.879 -83.405 1.00 28.23 340 THR B CA 1
ATOM 10469 C C . THR B 2 317 ? 100.864 26.577 -84.584 1.00 29.91 340 THR B C 1
ATOM 10470 O O . THR B 2 317 ? 99.655 26.763 -84.481 1.00 28.78 340 THR B O 1
ATOM 10474 N N . PHE B 2 318 ? 101.413 26.110 -85.700 1.00 30.40 341 PHE B N 1
ATOM 10475 C CA . PHE B 2 318 ? 100.555 25.837 -86.848 1.00 28.45 341 PHE B CA 1
ATOM 10476 C C . PHE B 2 318 ? 99.640 24.636 -86.644 1.00 26.74 341 PHE B C 1
ATOM 10477 O O . PHE B 2 318 ? 98.469 24.670 -87.030 1.00 27.21 341 PHE B O 1
ATOM 10485 N N . GLU B 2 319 ? 100.167 23.570 -86.052 1.00 26.83 342 GLU B N 1
ATOM 10486 C CA . GLU B 2 319 ? 99.345 22.393 -85.785 1.00 28.48 342 GLU B CA 1
ATOM 10487 C C . GLU B 2 319 ? 98.245 22.742 -84.781 1.00 33.07 342 GLU B C 1
ATOM 10488 O O . GLU B 2 319 ? 97.120 22.251 -84.879 1.00 31.50 342 GLU B O 1
ATOM 10494 N N . ALA B 2 320 ? 98.576 23.611 -83.829 1.00 27.01 343 ALA B N 1
ATOM 10495 C CA . ALA B 2 320 ? 97.601 24.098 -82.862 1.00 26.24 343 ALA B CA 1
ATOM 10496 C C . ALA B 2 320 ? 96.517 24.927 -83.547 1.00 24.96 343 ALA B C 1
ATOM 10497 O O . ALA B 2 320 ? 95.336 24.812 -83.224 1.00 27.59 343 ALA B O 1
ATOM 10499 N N . PHE B 2 321 ? 96.927 25.784 -84.474 1.00 23.63 344 PHE B N 1
ATOM 10500 C CA . PHE B 2 321 ? 95.977 26.537 -85.283 1.00 24.06 344 PHE B CA 1
ATOM 10501 C C . PHE B 2 321 ? 95.094 25.563 -86.053 1.00 26.58 344 PHE B C 1
ATOM 10502 O O . PHE B 2 321 ? 93.864 25.688 -86.060 1.00 26.31 344 PHE B O 1
ATOM 10510 N N . THR B 2 322 ? 95.727 24.580 -86.688 1.00 26.42 345 THR B N 1
ATOM 10511 C CA . THR B 2 322 ? 95.000 23.568 -87.452 1.00 28.22 345 THR B CA 1
ATOM 10512 C C . THR B 2 322 ? 93.959 22.836 -86.608 1.00 21.85 345 THR B C 1
ATOM 10513 O O . THR B 2 322 ? 92.812 22.684 -87.022 1.00 22.94 345 THR B O 1
ATOM 10517 N N . LEU B 2 323 ? 94.356 22.387 -85.422 1.00 25.61 346 LEU B N 1
ATOM 10518 C CA . LEU B 2 323 ? 93.452 21.601 -84.590 1.00 24.51 346 LEU B CA 1
ATOM 10519 C C . LEU B 2 323 ? 92.372 22.456 -83.935 1.00 25.25 346 LEU B C 1
ATOM 10520 O O . LEU B 2 323 ? 91.278 21.967 -83.651 1.00 23.53 346 LEU B O 1
ATOM 10525 N N . SER B 2 324 ? 92.664 23.735 -83.708 1.00 19.63 347 SER B N 1
ATOM 10526 C CA . SER B 2 324 ? 91.640 24.644 -83.209 1.00 21.70 347 SER B CA 1
ATOM 10527 C C . SER B 2 324 ? 90.523 24.803 -84.241 1.00 19.87 347 SER B C 1
ATOM 10528 O O . SER B 2 324 ? 89.342 24.667 -83.917 1.00 23.79 347 SER B O 1
ATOM 10531 N N . LEU B 2 325 ? 90.907 25.083 -85.484 1.00 24.08 348 LEU B N 1
ATOM 10532 C CA . LEU B 2 325 ? 89.953 25.184 -86.588 1.00 24.81 348 LEU B CA 1
ATOM 10533 C C . LEU B 2 325 ? 89.182 23.883 -86.761 1.00 23.53 348 LEU B C 1
ATOM 10534 O O . LEU B 2 325 ? 87.962 23.890 -86.946 1.00 24.13 348 LEU B O 1
ATOM 10539 N N . LEU B 2 326 ? 89.898 22.765 -86.703 1.00 23.99 349 LEU B N 1
ATOM 10540 C CA . LEU B 2 326 ? 89.271 21.453 -86.839 1.00 27.28 349 LEU B CA 1
ATOM 10541 C C . LEU B 2 326 ? 88.245 21.222 -85.729 1.00 29.02 349 LEU B C 1
ATOM 10542 O O . LEU B 2 326 ? 87.166 20.676 -85.968 1.00 25.92 349 LEU B O 1
ATOM 10547 N N . SER B 2 327 ? 88.576 21.657 -84.516 1.00 25.49 350 SER B N 1
ATOM 10548 C CA . SER B 2 327 ? 87.668 21.496 -83.386 1.00 27.82 350 SER B CA 1
ATOM 10549 C C . SER B 2 327 ? 86.369 22.272 -83.597 1.00 25.78 350 SER B C 1
ATOM 10550 O O . SER B 2 327 ? 85.293 21.802 -83.227 1.00 23.82 350 SER B O 1
ATOM 10553 N N . SER B 2 328 ? 86.467 23.453 -84.200 1.00 23.73 351 SER B N 1
ATOM 10554 C CA . SER B 2 328 ? 85.272 24.226 -84.532 1.00 27.55 351 SER B CA 1
ATOM 10555 C C . SER B 2 328 ? 84.458 23.550 -85.634 1.00 25.26 351 SER B C 1
ATOM 10556 O O . SER B 2 328 ? 83.233 23.517 -85.569 1.00 27.67 351 SER B O 1
ATOM 10559 N N . LEU B 2 329 ? 85.134 23.013 -86.644 1.00 28.97 352 LEU B N 1
ATOM 10560 C CA . LEU B 2 329 ? 84.439 22.273 -87.695 1.00 27.19 352 LEU B CA 1
ATOM 10561 C C . LEU B 2 329 ? 83.656 21.112 -87.079 1.00 27.34 352 LEU B C 1
ATOM 10562 O O . LEU B 2 329 ? 82.523 20.825 -87.475 1.00 26.24 352 LEU B O 1
ATOM 10567 N N . LEU B 2 330 ? 84.247 20.486 -86.067 1.00 25.91 353 LEU B N 1
ATOM 10568 C CA . LEU B 2 330 ? 83.653 19.311 -85.430 1.00 27.76 353 LEU B CA 1
ATOM 10569 C C . LEU B 2 330 ? 82.460 19.595 -84.514 1.00 28.51 353 LEU B C 1
ATOM 10570 O O . LEU B 2 330 ? 81.552 18.767 -84.415 1.00 24.43 353 LEU B O 1
ATOM 10575 N N . THR B 2 331 ? 82.456 20.751 -83.849 1.00 22.02 354 THR B N 1
ATOM 10576 C CA . THR B 2 331 ? 81.500 20.994 -82.766 1.00 22.83 354 THR B CA 1
ATOM 10577 C C . THR B 2 331 ? 80.677 22.279 -82.823 1.00 27.49 354 THR B C 1
ATOM 10578 O O . THR B 2 331 ? 79.748 22.440 -82.036 1.00 26.67 354 THR B O 1
ATOM 10582 N N . SER B 2 332 ? 81.004 23.198 -83.724 1.00 27.15 355 SER B N 1
ATOM 10583 C CA . SER B 2 332 ? 80.356 24.508 -83.695 1.00 32.38 355 SER B CA 1
ATOM 10584 C C . SER B 2 332 ? 79.124 24.604 -84.593 1.00 27.09 355 SER B C 1
ATOM 10585 O O . SER B 2 332 ? 79.217 24.445 -85.811 1.00 27.27 355 SER B O 1
ATOM 10588 N N . GLY B 2 333 ? 77.970 24.864 -83.988 1.00 29.66 356 GLY B N 1
ATOM 10589 C CA . GLY B 2 333 ? 76.748 25.085 -84.747 1.00 28.10 356 GLY B CA 1
ATOM 10590 C C . GLY B 2 333 ? 76.097 23.822 -85.278 1.00 28.67 356 GLY B C 1
ATOM 10591 O O . GLY B 2 333 ? 76.705 22.752 -85.252 1.00 28.69 356 GLY B O 1
ATOM 10592 N N . PRO B 2 334 ? 74.853 23.948 -85.772 1.00 34.91 357 PRO B N 1
ATOM 10593 C CA . PRO B 2 334 ? 73.996 22.837 -86.212 1.00 34.81 357 PRO B CA 1
ATOM 10594 C C . PRO B 2 334 ? 74.468 22.114 -87.471 1.00 32.82 357 PRO B C 1
ATOM 10595 O O . PRO B 2 334 ? 73.888 21.088 -87.825 1.00 36.09 357 PRO B O 1
ATOM 10599 N N . ASN B 2 335 ? 75.484 22.633 -88.149 1.00 27.08 358 ASN B N 1
ATOM 10600 C CA . ASN B 2 335 ? 76.050 21.909 -89.280 1.00 24.85 358 ASN B CA 1
ATOM 10601 C C . ASN B 2 335 ? 77.245 21.043 -88.888 1.00 26.35 358 ASN B C 1
ATOM 10602 O O . ASN B 2 335 ? 77.748 20.282 -89.705 1.00 28.16 358 ASN B O 1
ATOM 10607 N N . SER B 2 336 ? 77.699 21.157 -87.640 1.00 25.61 359 SER B N 1
ATOM 10608 C CA . SER B 2 336 ? 78.845 20.367 -87.186 1.00 24.22 359 SER B CA 1
ATOM 10609 C C . SER B 2 336 ? 78.425 18.932 -86.870 1.00 25.41 359 SER B C 1
ATOM 10610 O O . SER B 2 336 ? 77.310 18.697 -86.412 1.00 23.57 359 SER B O 1
ATOM 10613 N N . PRO B 2 337 ? 79.315 17.965 -87.134 1.00 28.64 360 PRO B N 1
ATOM 10614 C CA . PRO B 2 337 ? 78.951 16.554 -86.973 1.00 30.40 360 PRO B CA 1
ATOM 10615 C C . PRO B 2 337 ? 78.579 16.158 -85.551 1.00 27.98 360 PRO B C 1
ATOM 10616 O O . PRO B 2 337 ? 77.686 15.332 -85.382 1.00 32.73 360 PRO B O 1
ATOM 10620 N N . PHE B 2 338 ? 79.238 16.721 -84.545 1.00 29.94 361 PHE B N 1
ATOM 10621 C CA . PHE B 2 338 ? 78.894 16.367 -83.168 1.00 27.34 361 PHE B CA 1
ATOM 10622 C C . PHE B 2 338 ? 77.578 16.992 -82.710 1.00 25.39 361 PHE B C 1
ATOM 10623 O O . PHE B 2 338 ? 76.859 16.406 -81.905 1.00 26.92 361 PHE B O 1
ATOM 10631 N N . TYR B 2 339 ? 77.257 18.175 -83.226 1.00 25.22 362 TYR B N 1
ATOM 10632 C CA . TYR B 2 339 ? 75.965 18.792 -82.941 1.00 25.00 362 TYR B CA 1
ATOM 10633 C C . TYR B 2 339 ? 74.859 17.887 -83.471 1.00 25.43 362 TYR B C 1
ATOM 10634 O O . TYR B 2 339 ? 73.884 17.606 -82.767 1.00 25.42 362 TYR B O 1
ATOM 10654 N N . ALA B 2 341 ? 74.985 14.609 -84.333 1.00 26.25 364 ALA B N 1
ATOM 10655 C CA . ALA B 2 341 ? 74.953 13.308 -83.664 1.00 26.80 364 ALA B CA 1
ATOM 10656 C C . ALA B 2 341 ? 74.494 13.377 -82.201 1.00 30.85 364 ALA B C 1
ATOM 10657 O O . ALA B 2 341 ? 73.761 12.503 -81.742 1.00 32.45 364 ALA B O 1
ATOM 10659 N N . LEU B 2 342 ? 74.921 14.409 -81.472 1.00 22.70 365 LEU B N 1
ATOM 10660 C CA . LEU B 2 342 ? 74.679 14.472 -80.023 1.00 23.49 365 LEU B CA 1
ATOM 10661 C C . LEU B 2 342 ? 73.545 15.405 -79.583 1.00 26.51 365 LEU B C 1
ATOM 10662 O O . LEU B 2 342 ? 72.642 14.996 -78.853 1.00 25.83 365 LEU B O 1
ATOM 10667 N N . ILE B 2 343 ? 73.607 16.665 -80.004 1.00 28.86 366 ILE B N 1
ATOM 10668 C CA . ILE B 2 343 ? 72.601 17.648 -79.607 1.00 28.26 366 ILE B CA 1
ATOM 10669 C C . ILE B 2 343 ? 71.226 17.262 -80.163 1.00 33.70 366 ILE B C 1
ATOM 10670 O O . ILE B 2 343 ? 70.200 17.431 -79.499 1.00 39.34 366 ILE B O 1
ATOM 10675 N N . GLU B 2 344 ? 71.211 16.714 -81.373 1.00 35.42 367 GLU B N 1
ATOM 10676 C CA . GLU B 2 344 ? 69.950 16.349 -82.017 1.00 41.07 367 GLU B CA 1
ATOM 10677 C C . GLU B 2 344 ? 69.539 14.896 -81.760 1.00 43.26 367 GLU B C 1
ATOM 10678 O O . GLU B 2 344 ? 68.511 14.437 -82.257 1.00 44.45 367 GLU B O 1
ATOM 10684 N N . SER B 2 345 ? 70.342 14.185 -80.971 1.00 41.81 368 SER B N 1
ATOM 10685 C CA . SER B 2 345 ? 70.008 12.828 -80.549 1.00 42.09 368 SER B CA 1
ATOM 10686 C C . SER B 2 345 ? 68.828 12.861 -79.583 1.00 40.44 368 SER B C 1
ATOM 10687 O O . SER B 2 345 ? 68.101 11.877 -79.433 1.00 42.44 368 SER B O 1
ATOM 10690 N N . GLY B 2 346 ? 68.650 13.999 -78.918 1.00 38.38 369 GLY B N 1
ATOM 10691 C CA . GLY B 2 346 ? 67.609 14.139 -77.917 1.00 37.97 369 GLY B CA 1
ATOM 10692 C C . GLY B 2 346 ? 67.983 13.466 -76.608 1.00 37.94 369 GLY B C 1
ATOM 10693 O O . GLY B 2 346 ? 67.178 13.412 -75.680 1.00 39.11 369 GLY B O 1
ATOM 10694 N N . LEU B 2 347 ? 69.210 12.957 -76.531 1.00 33.53 370 LEU B N 1
ATOM 10695 C CA . LEU B 2 347 ? 69.682 12.263 -75.334 1.00 36.20 370 LEU B CA 1
ATOM 10696 C C . LEU B 2 347 ? 69.973 13.206 -74.163 1.00 35.49 370 LEU B C 1
ATOM 10697 O O . LEU B 2 347 ? 69.851 12.808 -73.004 1.00 34.49 370 LEU B O 1
ATOM 10702 N N . GLY B 2 348 ? 70.354 14.447 -74.463 1.00 25.76 371 GLY B N 1
ATOM 10703 C CA . GLY B 2 348 ? 70.714 15.399 -73.421 1.00 30.17 371 GLY B CA 1
ATOM 10704 C C . GLY B 2 348 ? 70.162 16.793 -73.652 1.00 34.06 371 GLY B C 1
ATOM 10705 O O . GLY B 2 348 ? 69.248 16.975 -74.452 1.00 35.38 371 GLY B O 1
ATOM 10706 N N . THR B 2 349 ? 70.710 17.779 -72.946 1.00 28.42 372 THR B N 1
ATOM 10707 C CA . THR B 2 349 ? 70.215 19.150 -73.045 1.00 27.15 372 THR B CA 1
ATOM 10708 C C . THR B 2 349 ? 71.192 20.083 -73.760 1.00 30.06 372 THR B C 1
ATOM 10709 O O . THR B 2 349 ? 70.777 21.053 -74.392 1.00 32.33 372 THR B O 1
ATOM 10713 N N . ASP B 2 350 ? 72.486 19.787 -73.657 1.00 25.79 373 ASP B N 1
ATOM 10714 C CA . ASP B 2 350 ? 73.523 20.674 -74.175 1.00 23.48 373 ASP B CA 1
ATOM 10715 C C . ASP B 2 350 ? 74.853 19.932 -74.194 1.00 24.31 373 ASP B C 1
ATOM 10716 O O . ASP B 2 350 ? 74.970 18.857 -73.609 1.00 28.67 373 ASP B O 1
ATOM 10721 N N . PHE B 2 351 ? 75.849 20.499 -74.871 1.00 21.95 374 PHE B N 1
ATOM 10722 C CA . PHE B 2 351 ? 77.201 19.944 -74.850 1.00 27.61 374 PHE B CA 1
ATOM 10723 C C . PHE B 2 351 ? 77.729 19.938 -73.420 1.00 27.01 374 PHE B C 1
ATOM 10724 O O . PHE B 2 351 ? 77.383 20.811 -72.625 1.00 28.43 374 PHE B O 1
ATOM 10732 N N . SER B 2 352 ? 78.565 18.955 -73.100 1.00 26.78 375 SER B N 1
ATOM 10733 C CA . SER B 2 352 ? 79.324 18.932 -71.846 1.00 23.05 375 SER B CA 1
ATOM 10734 C C . SER B 2 352 ? 80.247 20.154 -71.768 1.00 24.97 375 SER B C 1
ATOM 10735 O O . SER B 2 352 ? 80.551 20.765 -72.794 1.00 25.32 375 SER B O 1
ATOM 10738 N N . PRO B 2 353 ? 80.699 20.519 -70.555 1.00 25.17 376 PRO B N 1
ATOM 10739 C CA . PRO B 2 353 ? 81.590 21.682 -70.416 1.00 22.18 376 PRO B CA 1
ATOM 10740 C C . PRO B 2 353 ? 82.936 21.501 -71.123 1.00 25.87 376 PRO B C 1
ATOM 10741 O O . PRO B 2 353 ? 83.402 20.371 -71.285 1.00 25.90 376 PRO B O 1
ATOM 10745 N N . ASP B 2 354 ? 83.536 22.616 -71.538 1.00 22.72 377 ASP B N 1
ATOM 10746 C CA . ASP B 2 354 ? 84.814 22.633 -72.247 1.00 28.22 377 ASP B CA 1
ATOM 10747 C C . ASP B 2 354 ? 84.800 21.895 -73.583 1.00 31.12 377 ASP B C 1
ATOM 10748 O O . ASP B 2 354 ? 85.832 21.389 -74.026 1.00 23.94 377 ASP B O 1
ATOM 10753 N N . VAL B 2 355 ? 83.641 21.844 -74.231 1.00 29.76 378 VAL B N 1
ATOM 10754 C CA . VAL B 2 355 ? 83.550 21.202 -75.536 1.00 27.82 378 VAL B CA 1
ATOM 10755 C C . VAL B 2 355 ? 84.428 21.950 -76.536 1.00 26.10 378 VAL B C 1
ATOM 10756 O O . VAL B 2 355 ? 84.473 23.181 -76.532 1.00 27.46 378 VAL B O 1
ATOM 10760 N N . GLY B 2 356 ? 85.157 21.204 -77.361 1.00 26.83 379 GLY B N 1
ATOM 10761 C CA . GLY B 2 356 ? 86.018 21.802 -78.364 1.00 28.66 379 GLY B CA 1
ATOM 10762 C C . GLY B 2 356 ? 87.482 21.804 -77.968 1.00 27.51 379 GLY B C 1
ATOM 10763 O O . GLY B 2 356 ?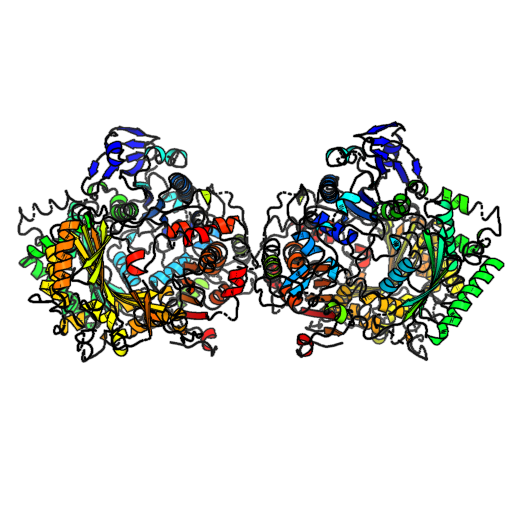 87.916 20.996 -77.143 1.00 23.02 379 GLY B O 1
ATOM 10764 N N . TYR B 2 357 ? 88.240 22.719 -78.564 1.00 21.44 380 TYR B N 1
ATOM 10765 C CA . TYR B 2 357 ? 89.681 22.808 -78.355 1.00 19.07 380 TYR B CA 1
ATOM 10766 C C . TYR B 2 357 ? 89.986 23.519 -77.040 1.00 25.70 380 TYR B C 1
ATOM 10767 O O . TYR B 2 357 ? 89.412 24.569 -76.742 1.00 28.83 380 TYR B O 1
ATOM 10776 N N . ASN B 2 358 ? 90.890 22.941 -76.257 1.00 22.13 381 ASN B N 1
ATOM 10777 C CA . ASN B 2 358 ? 91.311 23.540 -74.993 1.00 20.54 381 ASN B CA 1
ATOM 10778 C C . ASN B 2 358 ? 92.818 23.738 -75.014 1.00 26.38 381 ASN B C 1
ATOM 10779 O O . ASN B 2 358 ? 93.568 22.766 -74.973 1.00 21.86 381 ASN B O 1
ATOM 10784 N N . GLY B 2 359 ? 93.262 24.993 -75.074 1.00 26.33 382 GLY B N 1
ATOM 10785 C CA . GLY B 2 359 ? 94.669 25.290 -75.308 1.00 24.38 382 GLY B CA 1
ATOM 10786 C C . GLY B 2 359 ? 95.378 26.092 -74.234 1.00 26.88 382 GLY B C 1
ATOM 10787 O O . GLY B 2 359 ? 96.319 26.824 -74.530 1.00 24.26 382 GLY B O 1
ATOM 10788 N N . TYR B 2 360 ? 94.943 25.949 -72.986 1.00 22.25 383 TYR B N 1
ATOM 10789 C CA . TYR B 2 360 ? 95.586 26.636 -71.870 1.00 25.39 383 TYR B CA 1
ATOM 10790 C C . TYR B 2 360 ? 96.752 25.817 -71.317 1.00 33.17 383 TYR B C 1
ATOM 10791 O O . TYR B 2 360 ? 97.613 26.339 -70.608 1.00 31.26 383 TYR B O 1
ATOM 10800 N N . THR B 2 361 ? 96.775 24.530 -71.651 1.00 23.39 384 THR B N 1
ATOM 10801 C CA . THR B 2 361 ? 97.771 23.609 -71.114 1.00 25.52 384 THR B CA 1
ATOM 10802 C C . THR B 2 361 ? 98.834 23.304 -72.170 1.00 30.32 384 THR B C 1
ATOM 10803 O O . THR B 2 361 ? 98.577 23.448 -73.367 1.00 30.31 384 THR B O 1
ATOM 10807 N N . ARG B 2 362 ? 100.020 22.883 -71.730 1.00 25.67 385 ARG B N 1
ATOM 10808 C CA . ARG B 2 362 ? 101.131 22.626 -72.650 1.00 24.76 385 ARG B CA 1
ATOM 10809 C C . ARG B 2 362 ? 100.738 21.698 -73.802 1.00 23.49 385 ARG B C 1
ATOM 10810 O O . ARG B 2 362 ? 101.021 21.992 -74.967 1.00 22.08 385 ARG B O 1
ATOM 10818 N N . GLU B 2 363 ? 100.088 20.582 -73.480 1.00 20.61 386 GLU B N 1
ATOM 10819 C CA . GLU B 2 363 ? 99.404 19.805 -74.509 1.00 25.67 386 GLU B CA 1
ATOM 10820 C C . GLU B 2 363 ? 97.951 20.232 -74.506 1.00 26.70 386 GLU B C 1
ATOM 10821 O O . GLU B 2 363 ? 97.296 20.216 -73.466 1.00 23.08 386 GLU B O 1
ATOM 10827 N N . ALA B 2 364 ? 97.452 20.629 -75.670 1.00 22.05 387 ALA B N 1
ATOM 10828 C CA . ALA B 2 364 ? 96.046 20.968 -75.814 1.00 24.52 387 ALA B CA 1
ATOM 10829 C C . ALA B 2 364 ? 95.203 19.697 -75.744 1.00 27.65 387 ALA B C 1
ATOM 10830 O O . ALA B 2 364 ? 95.734 18.585 -75.827 1.00 27.48 387 ALA B O 1
ATOM 10832 N N . TYR B 2 365 ? 93.895 19.857 -75.576 1.00 19.67 388 TYR B N 1
ATOM 10833 C CA . TYR B 2 365 ? 92.984 18.718 -75.686 1.00 22.88 388 TYR B CA 1
ATOM 10834 C C . TYR B 2 365 ? 91.641 19.088 -76.296 1.00 27.35 388 TYR B C 1
ATOM 10835 O O . TYR B 2 365 ? 91.207 20.238 -76.216 1.00 25.52 388 TYR B O 1
ATOM 10844 N N . PHE B 2 366 ? 91.003 18.102 -76.923 1.00 21.32 389 PHE B N 1
ATOM 10845 C CA . PHE B 2 366 ? 89.659 18.262 -77.460 1.00 25.53 389 PHE B CA 1
ATOM 10846 C C . PHE B 2 366 ? 88.689 17.519 -76.567 1.00 27.69 389 PHE B C 1
ATOM 10847 O O . PHE B 2 366 ? 88.999 16.437 -76.071 1.00 28.46 389 PHE B O 1
ATOM 10855 N N . SER B 2 367 ? 87.507 18.086 -76.365 1.00 21.31 390 SER B N 1
ATOM 10856 C CA . SER B 2 367 ? 86.495 17.399 -75.579 1.00 19.29 390 SER B CA 1
ATOM 10857 C C . SER B 2 367 ? 85.134 17.505 -76.251 1.00 23.18 390 SER B C 1
ATOM 10858 O O . SER B 2 367 ? 84.830 18.509 -76.901 1.00 26.09 390 SER B O 1
ATOM 10861 N N . VAL B 2 368 ? 84.326 16.459 -76.103 1.00 23.00 391 VAL B N 1
ATOM 10862 C CA . VAL B 2 368 ? 82.945 16.479 -76.579 1.00 24.69 391 VAL B CA 1
ATOM 10863 C C . VAL B 2 368 ? 82.078 15.521 -75.755 1.00 26.20 391 VAL B C 1
ATOM 10864 O O . VAL B 2 368 ? 82.557 14.493 -75.259 1.00 24.87 391 VAL B O 1
ATOM 10868 N N . GLY B 2 369 ? 80.807 15.874 -75.590 1.00 24.84 392 GLY B N 1
ATOM 10869 C CA . GLY B 2 369 ? 79.892 15.090 -74.781 1.00 21.99 392 GLY B CA 1
ATOM 10870 C C . GLY B 2 369 ? 78.580 15.820 -74.574 1.00 23.29 392 GLY B C 1
ATOM 10871 O O . GLY B 2 369 ? 78.293 16.796 -75.270 1.00 26.95 392 GLY B O 1
ATOM 10872 N N . LEU B 2 370 ? 77.783 15.343 -73.621 1.00 23.03 393 LEU B N 1
ATOM 10873 C CA . LEU B 2 370 ? 76.488 15.939 -73.320 1.00 24.86 393 LEU B CA 1
ATOM 10874 C C . LEU B 2 370 ? 76.287 16.083 -71.820 1.00 25.94 393 LEU B C 1
ATOM 10875 O O . LEU B 2 370 ? 76.842 15.316 -71.030 1.00 27.80 393 LEU B O 1
ATOM 10880 N N . GLN B 2 371 ? 75.495 17.073 -71.427 1.00 24.72 394 GLN B N 1
ATOM 10881 C CA . GLN B 2 371 ? 74.961 17.101 -70.078 1.00 25.64 394 GLN B CA 1
ATOM 10882 C C . GLN B 2 371 ? 73.454 16.855 -70.146 1.00 31.07 394 GLN B C 1
ATOM 10883 O O . GLN B 2 371 ? 72.866 16.889 -71.228 1.00 30.17 394 GLN B O 1
ATOM 10889 N N . GLY B 2 372 ? 72.837 16.573 -69.004 1.00 32.52 395 GLY B N 1
ATOM 10890 C CA . GLY B 2 372 ? 71.406 16.319 -68.959 1.00 31.72 395 GLY B CA 1
ATOM 10891 C C . GLY B 2 372 ? 70.944 14.993 -69.549 1.00 32.68 395 GLY B C 1
ATOM 10892 O O . GLY B 2 372 ? 69.855 14.916 -70.118 1.00 37.23 395 GLY B O 1
ATOM 10893 N N . ILE B 2 373 ? 71.757 13.948 -69.417 1.00 32.45 396 ILE B N 1
ATOM 10894 C CA . ILE B 2 373 ? 71.359 12.618 -69.883 1.00 33.86 396 ILE B CA 1
ATOM 10895 C C . ILE B 2 373 ? 71.017 11.680 -68.726 1.00 39.90 396 ILE B C 1
ATOM 10896 O O . ILE B 2 373 ? 71.316 11.971 -67.567 1.00 38.66 396 ILE B O 1
ATOM 10901 N N . VAL B 2 374 ? 70.384 10.556 -69.055 1.00 46.45 397 VAL B N 1
ATOM 10902 C CA . VAL B 2 374 ? 70.152 9.479 -68.094 1.00 51.92 397 VAL B CA 1
ATOM 10903 C C . VAL B 2 374 ? 71.391 8.587 -68.038 1.00 49.94 397 VAL B C 1
ATOM 10904 O O . VAL B 2 374 ? 72.032 8.352 -69.066 1.00 48.94 397 VAL B O 1
ATOM 10908 N N . GLU B 2 375 ? 71.730 8.110 -66.840 1.00 50.23 398 GLU B N 1
ATOM 10909 C CA . GLU B 2 375 ? 72.950 7.332 -66.606 1.00 59.34 398 GLU B CA 1
ATOM 10910 C C . GLU B 2 375 ? 73.138 6.150 -67.565 1.00 58.78 398 GLU B C 1
ATOM 10911 O O . GLU B 2 375 ? 74.256 5.868 -68.003 1.00 54.25 398 GLU B O 1
ATOM 10917 N N . LYS B 2 376 ? 72.045 5.469 -67.895 1.00 60.39 399 LYS B N 1
ATOM 10918 C CA . LYS B 2 376 ? 72.114 4.319 -68.793 1.00 66.92 399 LYS B CA 1
ATOM 10919 C C . LYS B 2 376 ? 72.469 4.736 -70.219 1.00 62.85 399 LYS B C 1
ATOM 10920 O O . LYS B 2 376 ? 72.955 3.924 -71.008 1.00 58.98 399 LYS B O 1
ATOM 10926 N N . ASP B 2 377 ? 72.231 6.004 -70.543 1.00 58.63 400 ASP B N 1
ATOM 10927 C CA . ASP B 2 377 ? 72.512 6.509 -71.884 1.00 55.59 400 ASP B CA 1
ATOM 10928 C C . ASP B 2 377 ? 73.965 6.942 -72.082 1.00 50.68 400 ASP B C 1
ATOM 10929 O O . ASP B 2 377 ? 74.326 7.438 -73.147 1.00 53.45 400 ASP B O 1
ATOM 10934 N N . ILE B 2 378 ? 74.795 6.749 -71.059 1.00 45.40 401 ILE B N 1
ATOM 10935 C CA . ILE B 2 378 ? 76.222 7.050 -71.160 1.00 49.13 401 ILE B CA 1
ATOM 10936 C C . ILE B 2 378 ? 76.883 6.266 -72.296 1.00 55.86 401 ILE B C 1
ATOM 10937 O O . ILE B 2 378 ? 77.631 6.830 -73.098 1.00 54.53 401 ILE B O 1
ATOM 10942 N N . GLU B 2 379 ? 76.588 4.972 -72.377 1.00 55.94 402 GLU B N 1
ATOM 10943 C CA . GLU B 2 379 ? 77.228 4.123 -73.377 1.00 56.41 402 GLU B CA 1
ATOM 10944 C C . GLU B 2 379 ? 76.800 4.453 -74.810 1.00 45.50 402 GLU B C 1
ATOM 10945 O O . GLU B 2 379 ? 77.610 4.378 -75.733 1.00 45.64 402 GLU B O 1
ATOM 10951 N N . THR B 2 380 ? 75.537 4.821 -75.004 1.00 39.78 403 THR B N 1
ATOM 10952 C CA . THR B 2 380 ? 75.090 5.207 -76.340 1.00 42.49 403 THR B CA 1
ATOM 10953 C C . THR B 2 380 ? 75.698 6.542 -76.800 1.00 43.18 403 THR B C 1
ATOM 10954 O O . THR B 2 380 ? 75.995 6.709 -77.984 1.00 39.81 403 THR B O 1
ATOM 10958 N N . VAL B 2 381 ? 75.906 7.476 -75.872 1.00 39.71 404 VAL B N 1
ATOM 10959 C CA . VAL B 2 381 ? 76.628 8.707 -76.200 1.00 37.56 404 VAL B CA 1
ATOM 10960 C C . VAL B 2 381 ? 78.058 8.386 -76.621 1.00 34.47 404 VAL B C 1
ATOM 10961 O O . VAL B 2 381 ? 78.555 8.911 -77.624 1.00 38.38 404 VAL B O 1
ATOM 10965 N N . ARG B 2 382 ? 78.716 7.516 -75.860 1.00 35.76 405 ARG B N 1
ATOM 10966 C CA . ARG B 2 382 ? 80.066 7.071 -76.205 1.00 43.34 405 ARG B CA 1
ATOM 10967 C C . ARG B 2 382 ? 80.087 6.405 -77.577 1.00 37.93 405 ARG B C 1
ATOM 10968 O O . ARG B 2 382 ? 81.003 6.621 -78.373 1.00 37.00 405 ARG B O 1
ATOM 10976 N N . SER B 2 383 ? 79.069 5.594 -77.847 1.00 36.14 406 SER B N 1
ATOM 10977 C CA . SER B 2 383 ? 78.952 4.909 -79.129 1.00 35.19 406 SER B CA 1
ATOM 10978 C C . SER B 2 383 ? 78.775 5.923 -80.259 1.00 33.16 406 SER B C 1
ATOM 10979 O O . SER B 2 383 ? 79.446 5.844 -81.293 1.00 36.10 406 SER B O 1
ATOM 10982 N N . LEU B 2 384 ? 77.874 6.881 -80.046 1.00 33.25 407 LEU B N 1
ATOM 10983 C CA . LEU B 2 384 ? 77.625 7.950 -81.013 1.00 34.84 407 LEU B CA 1
ATOM 10984 C C . LEU B 2 384 ? 78.890 8.749 -81.326 1.00 27.98 407 LEU B C 1
ATOM 10985 O O . LEU B 2 384 ? 79.133 9.123 -82.474 1.00 26.76 407 LEU B O 1
ATOM 10990 N N . ILE B 2 385 ? 79.694 9.009 -80.300 1.00 30.65 408 ILE B N 1
ATOM 10991 C CA . ILE B 2 385 ? 80.950 9.730 -80.480 1.00 30.84 408 ILE B CA 1
ATOM 10992 C C . ILE B 2 385 ? 81.916 8.937 -81.357 1.00 32.19 408 ILE B C 1
ATOM 10993 O O . ILE B 2 385 ? 82.489 9.482 -82.304 1.00 30.95 408 ILE B O 1
ATOM 10998 N N . ASP B 2 386 ? 82.084 7.652 -81.052 1.00 31.17 409 ASP B N 1
ATOM 10999 C CA . ASP B 2 386 ? 82.915 6.767 -81.869 1.00 36.83 409 ASP B CA 1
ATOM 11000 C C . ASP B 2 386 ? 82.446 6.744 -83.323 1.00 33.28 409 ASP B C 1
ATOM 11001 O O . ASP B 2 386 ? 83.256 6.839 -84.251 1.00 32.73 409 ASP B O 1
ATOM 11006 N N . ARG B 2 387 ? 81.135 6.619 -83.514 1.00 33.56 410 ARG B N 1
ATOM 11007 C CA . ARG B 2 387 ? 80.557 6.506 -84.852 1.00 34.22 410 ARG B CA 1
ATOM 11008 C C . ARG B 2 387 ? 80.767 7.781 -85.657 1.00 36.00 410 ARG B C 1
ATOM 11009 O O . ARG B 2 387 ? 81.050 7.731 -86.855 1.00 34.86 410 ARG B O 1
ATOM 11017 N N . THR B 2 388 ? 80.631 8.924 -84.991 1.00 33.36 411 THR B N 1
ATOM 11018 C CA . THR B 2 388 ? 80.818 10.213 -85.645 1.00 31.68 411 THR B CA 1
ATOM 11019 C C . THR B 2 388 ? 82.251 10.363 -86.141 1.00 33.88 411 THR B C 1
ATOM 11020 O O . THR B 2 388 ? 82.485 10.825 -87.263 1.00 33.39 411 THR B O 1
ATOM 11024 N N . ILE B 2 389 ? 83.204 9.954 -85.308 1.00 31.31 412 ILE B N 1
ATOM 11025 C CA . ILE B 2 389 ? 84.612 9.968 -85.688 1.00 28.79 412 ILE B CA 1
ATOM 11026 C C . ILE B 2 389 ? 84.843 9.166 -86.972 1.00 32.58 412 ILE B C 1
ATOM 11027 O O . ILE B 2 389 ? 85.518 9.635 -87.893 1.00 35.75 412 ILE B O 1
ATOM 11032 N N . ASP B 2 390 ? 84.274 7.963 -87.030 1.00 34.36 413 ASP B N 1
ATOM 11033 C CA . ASP B 2 390 ? 84.399 7.107 -88.212 1.00 35.76 413 ASP B CA 1
ATOM 11034 C C . ASP B 2 390 ? 83.838 7.791 -89.454 1.00 33.67 413 ASP B C 1
ATOM 11035 O O . ASP B 2 390 ? 84.442 7.744 -90.524 1.00 37.69 413 ASP B O 1
ATOM 11040 N N . GLU B 2 391 ? 82.683 8.435 -89.306 1.00 32.98 414 GLU B N 1
ATOM 11041 C CA . GLU B 2 391 ? 82.045 9.115 -90.429 1.00 36.41 414 GLU B CA 1
ATOM 11042 C C . GLU B 2 391 ? 82.870 10.298 -90.951 1.00 37.59 414 GLU B C 1
ATOM 11043 O O . GLU B 2 391 ? 83.029 10.464 -92.160 1.00 33.73 414 GLU B O 1
ATOM 11049 N N . VAL B 2 392 ? 83.394 11.120 -90.044 1.00 32.89 415 VAL B N 1
ATOM 11050 C CA . VAL B 2 392 ? 84.205 12.269 -90.450 1.00 30.97 415 VAL B CA 1
ATOM 11051 C C . VAL B 2 392 ? 85.482 11.816 -91.158 1.00 34.72 415 VAL B C 1
ATOM 11052 O O . VAL B 2 392 ? 85.915 12.428 -92.142 1.00 36.41 415 VAL B O 1
ATOM 11056 N N . VAL B 2 393 ? 86.072 10.727 -90.671 1.00 32.22 416 VAL B N 1
ATOM 11057 C CA . VAL B 2 393 ? 87.262 10.168 -91.303 1.00 28.99 416 VAL B CA 1
ATOM 11058 C C . VAL B 2 393 ? 86.969 9.744 -92.743 1.00 30.72 416 VAL B C 1
ATOM 11059 O O . VAL B 2 393 ? 87.791 9.951 -93.636 1.00 33.58 416 VAL B O 1
ATOM 11063 N N . GLU B 2 394 ? 85.790 9.181 -92.983 1.00 37.48 417 GLU B N 1
ATOM 11064 C CA . GLU B 2 394 ? 85.469 8.708 -94.330 1.00 43.06 417 GLU B CA 1
ATOM 11065 C C . GLU B 2 394 ? 84.954 9.812 -95.258 1.00 41.93 417 GLU B C 1
ATOM 11066 O O . GLU B 2 394 ? 85.194 9.764 -96.462 1.00 44.12 417 GLU B O 1
ATOM 11072 N N . LYS B 2 395 ? 84.275 10.812 -94.698 1.00 42.89 418 LYS B N 1
ATOM 11073 C CA . LYS B 2 395 ? 83.611 11.832 -95.512 1.00 46.56 418 LYS B CA 1
ATOM 11074 C C . LYS B 2 395 ? 84.291 13.199 -95.498 1.00 44.99 418 LYS B C 1
ATOM 11075 O O . LYS B 2 395 ? 84.285 13.906 -96.503 1.00 45.76 418 LYS B O 1
ATOM 11081 N N . GLY B 2 396 ? 84.860 13.582 -94.360 1.00 40.15 419 GLY B N 1
ATOM 11082 C CA . GLY B 2 396 ? 85.515 14.876 -94.255 1.00 37.67 419 GLY B CA 1
ATOM 11083 C C . GLY B 2 396 ? 84.549 16.033 -94.081 1.00 38.92 419 GLY B C 1
ATOM 11084 O O . GLY B 2 396 ? 83.447 15.857 -93.565 1.00 39.10 419 GLY B O 1
ATOM 11085 N N . PHE B 2 397 ? 84.959 17.223 -94.510 1.00 35.63 420 PHE B N 1
ATOM 11086 C CA . PHE B 2 397 ? 84.129 18.409 -94.327 1.00 39.88 420 PHE B CA 1
ATOM 11087 C C . PHE B 2 397 ? 83.762 19.083 -95.648 1.00 41.47 420 PHE B C 1
ATOM 11088 O O . PHE B 2 397 ? 84.488 18.976 -96.637 1.00 39.31 420 PHE B O 1
ATOM 11096 N N . GLU B 2 398 ? 82.630 19.778 -95.657 1.00 38.43 421 GLU B N 1
ATOM 11097 C CA . GLU B 2 398 ? 82.199 20.525 -96.833 1.00 41.44 421 GLU B CA 1
ATOM 11098 C C . GLU B 2 398 ? 83.008 21.806 -97.011 1.00 38.15 421 GLU B C 1
ATOM 11099 O O . GLU B 2 398 ? 83.312 22.499 -96.037 1.00 34.27 421 GLU B O 1
ATOM 11105 N N . ASP B 2 399 ? 83.347 22.109 -98.260 1.00 31.11 422 ASP B N 1
ATOM 11106 C CA . ASP B 2 399 ? 84.102 23.312 -98.605 1.00 37.50 422 ASP B CA 1
ATOM 11107 C C . ASP B 2 399 ? 83.478 24.595 -98.059 1.00 30.79 422 ASP B C 1
ATOM 11108 O O . ASP B 2 399 ? 84.185 25.476 -97.567 1.00 30.88 422 ASP B O 1
ATOM 11113 N N . ASP B 2 400 ? 82.157 24.708 -98.154 1.00 28.30 423 ASP B N 1
ATOM 11114 C CA . ASP B 2 400 ? 81.494 25.939 -97.741 1.00 27.02 423 ASP B CA 1
ATOM 11115 C C . ASP B 2 400 ? 81.557 26.159 -96.228 1.00 28.61 423 ASP B C 1
ATOM 11116 O O . ASP B 2 400 ? 81.576 27.302 -95.770 1.00 28.96 423 ASP B O 1
ATOM 11121 N N . ARG B 2 401 ? 81.599 25.077 -95.453 1.00 32.31 424 ARG B N 1
ATOM 11122 C CA . ARG B 2 401 ? 81.777 25.205 -94.004 1.00 37.15 424 ARG B CA 1
ATOM 11123 C C . ARG B 2 401 ? 83.173 25.718 -93.679 1.00 32.96 424 ARG B C 1
ATOM 11124 O O . ARG B 2 401 ? 83.353 26.544 -92.782 1.00 26.01 424 ARG B O 1
ATOM 11132 N N . ILE B 2 402 ? 84.161 25.220 -94.411 1.00 34.18 425 ILE B N 1
ATOM 11133 C CA . ILE B 2 402 ? 85.533 25.657 -94.211 1.00 31.22 425 ILE B CA 1
ATOM 11134 C C . ILE B 2 402 ? 85.676 27.132 -94.580 1.00 34.60 425 ILE B C 1
ATOM 11135 O O . ILE B 2 402 ? 86.327 27.896 -93.863 1.00 31.27 425 ILE B O 1
ATOM 11140 N N . GLU B 2 403 ? 85.051 27.528 -95.686 1.00 32.29 426 GLU B N 1
ATOM 11141 C CA . GLU B 2 403 ? 85.056 28.925 -96.111 1.00 35.49 426 GLU B CA 1
ATOM 11142 C C . GLU B 2 403 ? 84.410 29.835 -95.062 1.00 31.04 426 GLU B C 1
ATOM 11143 O O . GLU B 2 403 ? 84.892 30.937 -94.806 1.00 29.11 426 GLU B O 1
ATOM 11149 N N . ALA B 2 404 ? 83.322 29.369 -94.457 1.00 23.76 427 ALA B N 1
ATOM 11150 C CA . ALA B 2 404 ? 82.619 30.149 -93.446 1.00 24.72 427 ALA B CA 1
ATOM 11151 C C . ALA B 2 404 ? 83.462 30.333 -92.188 1.00 25.07 427 ALA B C 1
ATOM 11152 O O . ALA B 2 404 ? 83.440 31.395 -91.567 1.00 25.45 427 ALA B O 1
ATOM 11154 N N . LEU B 2 405 ? 84.195 29.291 -91.807 1.00 23.09 428 LEU B N 1
ATOM 11155 C CA . LEU B 2 405 ? 85.060 29.356 -90.633 1.00 23.80 428 LEU B CA 1
ATOM 11156 C C . LEU B 2 405 ? 86.236 30.308 -90.853 1.00 24.97 428 LEU B C 1
ATOM 11157 O O . LEU B 2 405 ? 86.595 31.084 -89.968 1.00 23.67 428 LEU B O 1
ATOM 11162 N N . LEU B 2 406 ? 86.837 30.251 -92.035 1.00 27.45 429 LEU B N 1
ATOM 11163 C CA . LEU B 2 406 ? 87.938 31.153 -92.354 1.00 28.01 429 LEU B CA 1
ATOM 11164 C C . LEU B 2 406 ? 87.436 32.596 -92.431 1.00 30.52 429 LEU B C 1
ATOM 11165 O O . LEU B 2 406 ? 88.141 33.529 -92.051 1.00 26.83 429 LEU B O 1
ATOM 11170 N N . HIS B 2 407 ? 86.204 32.770 -92.903 1.00 28.53 430 HIS B N 1
ATOM 11171 C CA . HIS B 2 407 ? 85.571 34.084 -92.914 1.00 29.84 430 HIS B CA 1
ATOM 11172 C C . HIS B 2 407 ? 85.351 34.587 -91.489 1.00 30.51 430 HIS B C 1
ATOM 11173 O O . HIS B 2 407 ? 85.507 35.777 -91.203 1.00 29.23 430 HIS B O 1
ATOM 11191 N N . ILE B 2 409 ? 87.142 33.873 -88.849 1.00 28.20 432 ILE B N 1
ATOM 11192 C CA . ILE B 2 409 ? 88.441 34.309 -88.345 1.00 31.46 432 ILE B CA 1
ATOM 11193 C C . ILE B 2 409 ? 88.842 35.670 -88.912 1.00 30.73 432 ILE B C 1
ATOM 11194 O O . ILE B 2 409 ? 89.423 36.497 -88.203 1.00 30.87 432 ILE B O 1
ATOM 11199 N N . GLU B 2 410 ? 88.522 35.903 -90.183 1.00 28.64 433 GLU B N 1
ATOM 11200 C CA . GLU B 2 410 ? 88.780 37.195 -90.813 1.00 27.96 433 GLU B CA 1
ATOM 11201 C C . GLU B 2 410 ? 88.079 38.323 -90.055 1.00 26.20 433 GLU B C 1
ATOM 11202 O O . GLU B 2 410 ? 88.666 39.376 -89.807 1.00 28.40 433 GLU B O 1
ATOM 11208 N N . ILE B 2 411 ? 86.821 38.099 -89.687 1.00 25.38 434 ILE B N 1
ATOM 11209 C CA . ILE B 2 411 ? 86.076 39.095 -88.924 1.00 27.57 434 ILE B CA 1
ATOM 11210 C C . ILE B 2 411 ? 86.698 39.325 -87.548 1.00 29.55 434 ILE B C 1
ATOM 11211 O O . ILE B 2 411 ? 86.816 40.469 -87.102 1.00 27.69 434 ILE B O 1
ATOM 11216 N N . GLN B 2 412 ? 87.102 38.243 -86.884 1.00 29.68 435 GLN B N 1
ATOM 11217 C CA . GLN B 2 412 ? 87.746 38.349 -85.574 1.00 36.17 435 GLN B CA 1
ATOM 11218 C C . GLN B 2 412 ? 89.034 39.158 -85.686 1.00 34.74 435 GLN B C 1
ATOM 11219 O O . GLN B 2 412 ? 89.390 39.908 -84.781 1.00 37.80 435 GLN B O 1
ATOM 11225 N N . MET B 2 413 ? 89.713 39.013 -86.818 1.00 33.33 436 MET B N 1
ATOM 11226 C CA . MET B 2 413 ? 90.974 39.702 -87.068 1.00 36.09 436 MET B CA 1
ATOM 11227 C C . MET B 2 413 ? 90.786 41.192 -87.357 1.00 34.87 436 MET B C 1
ATOM 11228 O O . MET B 2 413 ? 91.637 42.010 -87.008 1.00 37.46 436 MET B O 1
ATOM 11233 N N . LYS B 2 414 ? 89.666 41.540 -87.985 1.00 31.72 437 LYS B N 1
ATOM 11234 C CA . LYS B 2 414 ? 89.428 42.914 -88.425 1.00 29.70 437 LYS B CA 1
ATOM 11235 C C . LYS B 2 414 ? 88.644 43.766 -87.429 1.00 34.44 437 LYS B C 1
ATOM 11236 O O . LYS B 2 414 ? 88.753 44.996 -87.439 1.00 30.87 437 LYS B O 1
ATOM 11242 N N . HIS B 2 415 ? 87.848 43.116 -86.583 1.00 33.12 438 HIS B N 1
ATOM 11243 C CA . HIS B 2 415 ? 87.039 43.821 -85.591 1.00 30.20 438 HIS B CA 1
ATOM 11244 C C . HIS B 2 415 ? 87.918 44.648 -84.657 1.00 30.61 438 HIS B C 1
ATOM 11245 O O . HIS B 2 415 ? 88.913 44.151 -84.134 1.00 30.91 438 HIS B O 1
ATOM 11252 N N . GLN B 2 416 ? 87.550 45.910 -84.455 1.00 26.53 439 GLN B N 1
ATOM 11253 C CA . GLN B 2 416 ? 88.336 46.810 -83.618 1.00 28.04 439 GLN B CA 1
ATOM 11254 C C . GLN B 2 416 ? 87.806 46.821 -82.190 1.00 29.99 439 GLN B C 1
ATOM 11255 O O . GLN B 2 416 ? 86.647 47.170 -81.947 1.00 29.88 439 GLN B O 1
ATOM 11261 N N . SER B 2 417 ? 88.665 46.436 -81.250 1.00 31.19 440 SER B N 1
ATOM 11262 C CA . SER B 2 417 ? 88.294 46.320 -79.842 1.00 33.06 440 SER B CA 1
ATOM 11263 C C . SER B 2 417 ? 88.982 47.392 -78.999 1.00 32.73 440 SER B C 1
ATOM 11264 O O . SER B 2 417 ? 90.035 47.896 -79.378 1.00 35.29 440 SER B O 1
ATOM 11267 N N . THR B 2 418 ? 88.392 47.725 -77.853 1.00 31.57 441 THR B N 1
ATOM 11268 C CA . THR B 2 418 ? 88.988 48.696 -76.930 1.00 40.74 441 THR B CA 1
ATOM 11269 C C . THR B 2 418 ? 89.988 48.051 -75.981 1.00 39.57 441 THR B C 1
ATOM 11270 O O . THR B 2 418 ? 90.710 48.741 -75.262 1.00 41.43 441 THR B O 1
ATOM 11274 N N . SER B 2 419 ? 90.018 46.724 -75.968 1.00 32.83 442 SER B N 1
ATOM 11275 C CA . SER B 2 419 ? 90.912 46.002 -75.080 1.00 34.02 442 SER B CA 1
ATOM 11276 C C . SER B 2 419 ? 91.791 45.032 -75.869 1.00 31.38 442 SER B C 1
ATOM 11277 O O . SER B 2 419 ? 91.909 43.856 -75.515 1.00 26.67 442 SER B O 1
ATOM 11280 N N . PHE B 2 420 ? 92.410 45.527 -76.937 1.00 27.57 443 PHE B N 1
ATOM 11281 C CA . PHE B 2 420 ? 93.205 44.670 -77.813 1.00 27.51 443 PHE B CA 1
ATOM 11282 C C . PHE B 2 420 ? 94.454 44.152 -77.097 1.00 25.99 443 PHE B C 1
ATOM 11283 O O . PHE B 2 420 ? 94.815 42.979 -77.227 1.00 23.98 443 PHE B O 1
ATOM 11291 N N . GLY B 2 421 ? 95.098 45.028 -76.333 1.00 21.07 444 GLY B N 1
ATOM 11292 C CA . GLY B 2 421 ? 96.281 44.665 -75.569 1.00 25.47 444 GLY B CA 1
ATOM 11293 C C . GLY B 2 421 ? 96.024 43.517 -74.612 1.00 23.77 444 GLY B C 1
ATOM 11294 O O . GLY B 2 421 ? 96.827 42.586 -74.517 1.00 23.67 444 GLY B O 1
ATOM 11295 N N . LEU B 2 422 ? 94.891 43.567 -73.917 1.00 21.15 445 LEU B N 1
ATOM 11296 C CA . LEU B 2 422 ? 94.557 42.541 -72.935 1.00 24.17 445 LEU B CA 1
ATOM 11297 C C . LEU B 2 422 ? 94.236 41.220 -73.630 1.00 24.03 445 LEU B C 1
ATOM 11298 O O . LEU B 2 422 ? 94.625 40.148 -73.164 1.00 23.04 445 LEU B O 1
ATOM 11303 N N . MET B 2 423 ? 93.524 41.302 -74.746 1.00 22.73 446 MET B N 1
ATOM 11304 C CA . MET B 2 423 ? 93.203 40.116 -75.528 1.00 26.55 446 MET B CA 1
ATOM 11305 C C . MET B 2 423 ? 94.475 39.448 -76.037 1.00 23.70 446 MET B C 1
ATOM 11306 O O . MET B 2 423 ? 94.592 38.225 -76.011 1.00 26.45 446 MET B O 1
ATOM 11311 N N . LEU B 2 424 ? 95.428 40.253 -76.496 1.00 20.52 447 LEU B N 1
ATOM 11312 C CA . LEU B 2 424 ? 96.663 39.712 -77.059 1.00 22.26 447 LEU B CA 1
ATOM 11313 C C . LEU B 2 424 ? 97.538 39.017 -76.015 1.00 23.83 447 LEU B C 1
ATOM 11314 O O . LEU B 2 424 ? 98.017 37.904 -76.248 1.00 20.57 447 LEU B O 1
ATOM 11319 N N . THR B 2 425 ? 97.737 39.653 -74.862 1.00 19.52 448 THR B N 1
ATOM 11320 C CA . THR B 2 425 ? 98.565 39.038 -73.828 1.00 18.35 448 THR B CA 1
ATOM 11321 C C . THR B 2 425 ? 97.951 37.735 -73.292 1.00 20.18 448 THR B C 1
ATOM 11322 O O . THR B 2 425 ? 98.675 36.778 -73.001 1.00 20.99 448 THR B O 1
ATOM 11326 N N . SER B 2 426 ? 96.623 37.689 -73.197 1.00 19.08 449 SER B N 1
ATOM 11327 C CA . SER B 2 426 ? 95.926 36.485 -72.740 1.00 26.40 449 SER B CA 1
ATOM 11328 C C . SER B 2 426 ? 96.020 35.389 -73.795 1.00 23.39 449 SER B C 1
ATOM 11329 O O . SER B 2 426 ? 96.208 34.214 -73.481 1.00 24.91 449 SER B O 1
ATOM 11332 N N . TYR B 2 427 ? 95.880 35.792 -75.050 1.00 19.23 450 TYR B N 1
ATOM 11333 C CA . TYR B 2 427 ? 95.934 34.872 -76.182 1.00 24.98 450 TYR B CA 1
ATOM 11334 C C . TYR B 2 427 ? 97.268 34.134 -76.285 1.00 24.71 450 TYR B C 1
ATOM 11335 O O . TYR B 2 427 ? 97.300 32.923 -76.520 1.00 21.10 450 TYR B O 1
ATOM 11344 N N . ILE B 2 428 ? 98.371 34.853 -76.100 1.00 18.56 451 ILE B N 1
ATOM 11345 C CA . ILE B 2 428 ? 99.693 34.253 -76.273 1.00 21.69 451 ILE B CA 1
ATOM 11346 C C . ILE B 2 428 ? 100.236 33.585 -75.011 1.00 20.67 451 ILE B C 1
ATOM 11347 O O . ILE B 2 428 ? 101.204 32.823 -75.080 1.00 21.95 451 ILE B O 1
ATOM 11352 N N . ALA B 2 429 ? 99.622 33.880 -73.868 1.00 19.87 452 ALA B N 1
ATOM 11353 C CA . ALA B 2 429 ? 100.181 33.518 -72.561 1.00 18.32 452 ALA B CA 1
ATOM 11354 C C . ALA B 2 429 ? 100.595 32.052 -72.414 1.00 22.83 452 ALA B C 1
ATOM 11355 O O . ALA B 2 429 ? 101.713 31.765 -71.984 1.00 21.74 452 ALA B O 1
ATOM 11357 N N . SER B 2 430 ? 99.707 31.125 -72.761 1.00 20.59 453 SER B N 1
ATOM 11358 C CA . SER B 2 430 ? 99.994 29.707 -72.536 1.00 24.52 453 SER B CA 1
ATOM 11359 C C . SER B 2 430 ? 101.119 29.197 -73.442 1.00 25.34 453 SER B C 1
ATOM 11360 O O . SER B 2 430 ? 102.004 28.462 -72.995 1.00 24.11 453 SER B O 1
ATOM 11363 N N . CYS B 2 431 ? 101.093 29.597 -74.709 1.00 20.23 454 CYS B N 1
ATOM 11364 C CA . CYS B 2 431 ? 102.150 29.226 -75.643 1.00 23.23 454 CYS B CA 1
ATOM 11365 C C . CYS B 2 431 ? 103.497 29.783 -75.189 1.00 24.19 454 CYS B C 1
ATOM 11366 O O . CYS B 2 431 ? 104.510 29.081 -75.189 1.00 20.66 454 CYS B O 1
ATOM 11369 N N . TRP B 2 432 ? 103.498 31.053 -74.797 1.00 20.44 455 TRP B N 1
ATOM 11370 C CA . TRP B 2 432 ? 104.706 31.714 -74.322 1.00 21.32 455 TRP B CA 1
ATOM 11371 C C . TRP B 2 432 ? 105.235 31.064 -73.042 1.00 21.38 455 TRP B C 1
ATOM 11372 O O . TRP B 2 432 ? 106.443 31.021 -72.811 1.00 24.73 455 TRP B O 1
ATOM 11383 N N . ASN B 2 433 ? 104.325 30.549 -72.221 1.00 22.40 456 ASN B N 1
ATOM 11384 C CA . ASN B 2 433 ? 104.683 29.934 -70.940 1.00 23.10 456 ASN B CA 1
ATOM 11385 C C . ASN B 2 433 ? 105.618 28.741 -71.117 1.00 25.32 456 ASN B C 1
ATOM 11386 O O . ASN B 2 433 ? 106.419 28.422 -70.237 1.00 27.03 456 ASN B O 1
ATOM 11391 N N . HIS B 2 434 ? 105.512 28.084 -72.264 1.00 27.13 457 HIS B N 1
ATOM 11392 C CA . HIS B 2 434 ? 106.327 26.910 -72.538 1.00 27.95 457 HIS B CA 1
ATOM 11393 C C . HIS B 2 434 ? 107.354 27.206 -73.616 1.00 27.63 457 HIS B C 1
ATOM 11394 O O . HIS B 2 434 ? 107.765 26.316 -74.364 1.00 30.50 457 HIS B O 1
ATOM 11401 N N . ASP B 2 435 ? 107.754 28.475 -73.682 1.00 24.89 458 ASP B N 1
ATOM 11402 C CA . ASP B 2 435 ? 108.862 28.920 -74.522 1.00 28.59 458 ASP B CA 1
ATOM 11403 C C . ASP B 2 435 ? 108.577 28.777 -76.018 1.00 31.64 458 ASP B C 1
ATOM 11404 O O . ASP B 2 435 ? 109.491 28.626 -76.824 1.00 32.63 458 ASP B O 1
ATOM 11409 N N . GLY B 2 436 ? 107.299 28.832 -76.377 1.00 32.53 459 GLY B N 1
ATOM 11410 C CA . GLY B 2 436 ? 106.906 28.931 -77.771 1.00 32.67 459 GLY B CA 1
ATOM 11411 C C . GLY B 2 436 ? 107.069 30.362 -78.243 1.00 28.82 459 GLY B C 1
ATOM 11412 O O . GLY B 2 436 ? 107.359 31.251 -77.439 1.00 26.13 459 GLY B O 1
ATOM 11413 N N . ASP B 2 437 ? 106.882 30.585 -79.541 1.00 25.17 460 ASP B N 1
ATOM 11414 C CA . ASP B 2 437 ? 107.073 31.901 -80.144 1.00 26.78 460 ASP B CA 1
ATOM 11415 C C . ASP B 2 437 ? 105.740 32.614 -80.295 1.00 26.69 460 ASP B C 1
ATOM 11416 O O . ASP B 2 437 ? 104.977 32.323 -81.216 1.00 30.43 460 ASP B O 1
ATOM 11421 N N . PRO B 2 438 ? 105.471 33.583 -79.410 1.00 23.22 461 PRO B N 1
ATOM 11422 C CA . PRO B 2 438 ? 104.192 34.300 -79.419 1.00 26.23 461 PRO B CA 1
ATOM 11423 C C . PRO B 2 438 ? 103.976 35.098 -80.702 1.00 26.60 461 PRO B C 1
ATOM 11424 O O . PRO B 2 438 ? 102.829 35.350 -81.065 1.00 27.84 461 PRO B O 1
ATOM 11428 N N . VAL B 2 439 ? 105.055 35.495 -81.373 1.00 25.55 462 VAL B N 1
ATOM 11429 C CA . VAL B 2 439 ? 104.932 36.271 -82.606 1.00 27.47 462 VAL B CA 1
ATOM 11430 C C . VAL B 2 439 ? 104.290 35.436 -83.716 1.00 27.06 462 VAL B C 1
ATOM 11431 O O . VAL B 2 439 ? 103.568 35.969 -84.565 1.00 26.09 462 VAL B O 1
ATOM 11435 N N . GLU B 2 440 ? 104.524 34.124 -83.691 1.00 24.57 463 GLU B N 1
ATOM 11436 C CA . GLU B 2 440 ? 103.893 33.231 -84.665 1.00 28.46 463 GLU B CA 1
ATOM 11437 C C . GLU B 2 440 ? 102.374 33.155 -84.505 1.00 32.97 463 GLU B C 1
ATOM 11438 O O . GLU B 2 440 ? 101.663 32.894 -85.476 1.00 32.33 463 GLU B O 1
ATOM 11444 N N . LEU B 2 441 ? 101.881 33.402 -83.291 1.00 25.49 464 LEU B N 1
ATOM 11445 C CA . LEU B 2 441 ? 100.441 33.440 -83.039 1.00 30.05 464 LEU B CA 1
ATOM 11446 C C . LEU B 2 441 ? 99.806 34.713 -83.585 1.00 31.87 464 LEU B C 1
ATOM 11447 O O . LEU B 2 441 ? 98.607 34.753 -83.865 1.00 30.26 464 LEU B O 1
ATOM 11452 N N . LEU B 2 442 ? 100.611 35.761 -83.720 1.00 30.15 465 LEU B N 1
ATOM 11453 C CA . LEU B 2 442 ? 100.109 37.040 -84.203 1.00 27.85 465 LEU B CA 1
ATOM 11454 C C . LEU B 2 442 ? 99.953 37.029 -85.720 1.00 26.93 465 LEU B C 1
ATOM 11455 O O . LEU B 2 442 ? 99.122 37.757 -86.277 1.00 26.93 465 LEU B O 1
ATOM 11471 N N . LEU B 2 444 ? 98.386 35.805 -88.140 1.00 33.74 467 LEU B N 1
ATOM 11472 C CA . LEU B 2 444 ? 97.152 35.121 -88.518 1.00 38.29 467 LEU B CA 1
ATOM 11473 C C . LEU B 2 444 ? 97.009 34.940 -90.027 1.00 38.70 467 LEU B C 1
ATOM 11474 O O . LEU B 2 444 ? 96.568 33.887 -90.493 1.00 37.02 467 LEU B O 1
ATOM 11479 N N . GLY B 2 445 ? 97.365 35.974 -90.785 1.00 40.14 468 GLY B N 1
ATOM 11480 C CA . GLY B 2 445 ? 97.290 35.916 -92.235 1.00 36.71 468 GLY B CA 1
ATOM 11481 C C . GLY B 2 445 ? 98.146 34.795 -92.786 1.00 35.58 468 GLY B C 1
ATOM 11482 O O . GLY B 2 445 ? 97.726 34.052 -93.675 1.00 35.18 468 GLY B O 1
ATOM 11483 N N . ASN B 2 446 ? 99.350 34.674 -92.240 1.00 36.25 469 ASN B N 1
ATOM 11484 C CA . ASN B 2 446 ? 100.274 33.613 -92.615 1.00 41.39 469 ASN B CA 1
ATOM 11485 C C . ASN B 2 446 ? 99.696 32.234 -92.288 1.00 39.31 469 ASN B C 1
ATOM 11486 O O . ASN B 2 446 ? 99.812 31.297 -93.082 1.00 33.35 469 ASN B O 1
ATOM 11491 N N . GLN B 2 447 ? 99.057 32.120 -91.125 1.00 33.26 470 GLN B N 1
ATOM 11492 C CA . GLN B 2 447 ? 98.448 30.858 -90.704 1.00 35.32 470 GLN B CA 1
ATOM 11493 C C . GLN B 2 447 ? 97.275 30.448 -91.597 1.00 33.83 470 GLN B C 1
ATOM 11494 O O . GLN B 2 447 ? 97.163 29.282 -91.983 1.00 31.07 470 GLN B O 1
ATOM 11500 N N . LEU B 2 448 ? 96.407 31.406 -91.915 1.00 30.09 471 LEU B N 1
ATOM 11501 C CA . LEU B 2 448 ? 95.270 31.158 -92.798 1.00 34.09 471 LEU B CA 1
ATOM 11502 C C . LEU B 2 448 ? 95.742 30.723 -94.179 1.00 35.74 471 LEU B C 1
ATOM 11503 O O . LEU B 2 448 ? 95.243 29.745 -94.737 1.00 39.09 471 LEU B O 1
ATOM 11508 N N . ALA B 2 449 ? 96.711 31.456 -94.719 1.00 33.70 472 ALA B N 1
ATOM 11509 C CA . ALA B 2 449 ? 97.263 31.165 -96.040 1.00 38.20 472 ALA B CA 1
ATOM 11510 C C . ALA B 2 449 ? 97.816 29.745 -96.143 1.00 39.64 472 ALA B C 1
ATOM 11511 O O . ALA B 2 449 ? 97.551 29.042 -97.119 1.00 36.87 472 ALA B O 1
ATOM 11524 N N . PHE B 2 451 ? 97.089 27.211 -94.145 1.00 28.25 474 PHE B N 1
ATOM 11525 C CA . PHE B 2 451 ? 95.967 26.295 -93.948 1.00 25.58 474 PHE B CA 1
ATOM 11526 C C . PHE B 2 451 ? 95.249 26.045 -95.272 1.00 31.94 474 PHE B C 1
ATOM 11527 O O . PHE B 2 451 ? 94.935 24.900 -95.606 1.00 33.66 474 PHE B O 1
ATOM 11535 N N . ARG B 2 452 ? 94.994 27.114 -96.025 1.00 26.93 475 ARG B N 1
ATOM 11536 C CA . ARG B 2 452 ? 94.373 26.989 -97.344 1.00 34.67 475 ARG B CA 1
ATOM 11537 C C . ARG B 2 452 ? 95.214 26.140 -98.290 1.00 35.47 475 ARG B C 1
ATOM 11538 O O . ARG B 2 452 ? 94.699 25.228 -98.933 1.00 40.29 475 ARG B O 1
ATOM 11546 N N . GLN B 2 453 ? 96.505 26.454 -98.379 1.00 38.70 476 GLN B N 1
ATOM 11547 C CA . GLN B 2 453 ? 97.436 25.680 -99.199 1.00 40.75 476 GLN B CA 1
ATOM 11548 C C . GLN B 2 453 ? 97.423 24.239 -98.715 1.00 43.18 476 GLN B C 1
ATOM 11549 O O . GLN B 2 453 ? 97.563 23.300 -99.505 1.00 41.94 476 GLN B O 1
ATOM 11564 N N . LEU B 2 455 ? 95.008 22.552 -97.509 1.00 34.62 478 LEU B N 1
ATOM 11565 C CA . LEU B 2 455 ? 93.792 21.957 -98.073 1.00 40.53 478 LEU B CA 1
ATOM 11566 C C . LEU B 2 455 ? 93.893 21.625 -99.574 1.00 41.11 478 LEU B C 1
ATOM 11567 O O . LEU B 2 455 ? 93.479 20.552 -100.014 1.00 39.54 478 LEU B O 1
ATOM 11572 N N . GLN B 2 456 ? 94.442 22.561 -100.341 1.00 43.53 479 GLN B N 1
ATOM 11573 C CA . GLN B 2 456 ? 94.543 22.488 -101.796 1.00 50.74 479 GLN B CA 1
ATOM 11574 C C . GLN B 2 456 ? 95.529 21.420 -102.260 1.00 47.34 479 GLN B C 1
ATOM 11575 O O . GLN B 2 456 ? 95.300 20.751 -103.265 1.00 52.95 479 GLN B O 1
ATOM 11581 N N . GLU B 2 457 ? 96.615 21.253 -101.516 1.00 44.40 480 GLU B N 1
ATOM 11582 C CA . GLU B 2 457 ? 97.635 20.271 -101.872 1.00 44.43 480 GLU B CA 1
ATOM 11583 C C . GLU B 2 457 ? 97.263 18.867 -101.404 1.00 46.64 480 GLU B C 1
ATOM 11584 O O . GLU B 2 457 ? 97.752 17.876 -101.946 1.00 46.01 480 GLU B O 1
ATOM 11590 N N . ASN B 2 458 ? 96.396 18.788 -100.398 1.00 42.74 481 ASN B N 1
ATOM 11591 C CA . ASN B 2 458 ? 95.953 17.500 -99.867 1.00 44.74 481 ASN B CA 1
ATOM 11592 C C . ASN B 2 458 ? 94.480 17.534 -99.475 1.00 48.50 481 ASN B C 1
ATOM 11593 O O . ASN B 2 458 ? 94.113 18.147 -98.476 1.00 45.90 481 ASN B O 1
ATOM 11598 N N . PRO B 2 459 ? 93.631 16.871 -100.272 1.00 55.88 482 PRO B N 1
ATOM 11599 C CA . PRO B 2 459 ? 92.179 16.830 -100.065 1.00 56.16 482 PRO B CA 1
ATOM 11600 C C . PRO B 2 459 ? 91.780 15.982 -98.858 1.00 48.31 482 PRO B C 1
ATOM 11601 O O . PRO B 2 459 ? 90.666 16.129 -98.357 1.00 49.49 482 PRO B O 1
ATOM 11605 N N . LYS B 2 460 ? 92.673 15.107 -98.406 1.00 40.71 483 LYS B N 1
ATOM 11606 C CA . LYS B 2 460 ? 92.393 14.250 -97.254 1.00 43.96 483 LYS B CA 1
ATOM 11607 C C . LYS B 2 460 ? 93.020 14.797 -95.969 1.00 40.06 483 LYS B C 1
ATOM 11608 O O . LYS B 2 460 ? 93.048 14.115 -94.942 1.00 38.73 483 LYS B O 1
ATOM 11614 N N . PHE B 2 461 ? 93.512 16.032 -96.043 1.00 36.29 484 PHE B N 1
ATOM 11615 C CA . PHE B 2 461 ? 94.197 16.698 -94.932 1.00 39.11 484 PHE B CA 1
ATOM 11616 C C . PHE B 2 461 ? 93.457 16.576 -93.600 1.00 35.76 484 PHE B C 1
ATOM 11617 O O . PHE B 2 461 ? 93.974 15.997 -92.643 1.00 34.45 484 PHE B O 1
ATOM 11625 N N . LEU B 2 462 ? 92.244 17.115 -93.545 1.00 30.84 485 LEU B N 1
ATOM 11626 C CA . LEU B 2 462 ? 91.481 17.143 -92.299 1.00 28.22 485 LEU B CA 1
ATOM 11627 C C . LEU B 2 462 ? 91.076 15.741 -91.843 1.00 32.61 485 LEU B C 1
ATOM 11628 O O . LEU B 2 462 ? 91.125 15.431 -90.651 1.00 31.05 485 LEU B O 1
ATOM 11633 N N . GLN B 2 463 ? 90.693 14.894 -92.794 1.00 30.09 486 GLN B N 1
ATOM 11634 C CA . GLN B 2 463 ? 90.354 13.510 -92.481 1.00 29.47 486 GLN B CA 1
ATOM 11635 C C . GLN B 2 463 ? 91.518 12.799 -91.804 1.00 22.52 486 GLN B C 1
ATOM 11636 O O . GLN B 2 463 ? 91.327 12.097 -90.813 1.00 31.40 486 GLN B O 1
ATOM 11642 N N . GLU B 2 464 ? 92.724 13.002 -92.325 1.00 31.94 487 GLU B N 1
ATOM 11643 C CA . GLU B 2 464 ? 93.911 12.364 -91.758 1.00 36.52 487 GLU B CA 1
ATOM 11644 C C . GLU B 2 464 ? 94.229 12.865 -90.347 1.00 35.62 487 GLU B C 1
ATOM 11645 O O . GLU B 2 464 ? 94.648 12.079 -89.491 1.00 32.24 487 GLU B O 1
ATOM 11662 N N . VAL B 2 466 ? 91.968 13.908 -88.217 1.00 25.12 489 VAL B N 1
ATOM 11663 C CA . VAL B 2 466 ? 90.950 13.278 -87.380 1.00 31.05 489 VAL B CA 1
ATOM 11664 C C . VAL B 2 466 ? 91.300 11.817 -87.095 1.00 32.12 489 VAL B C 1
ATOM 11665 O O . VAL B 2 466 ? 91.125 11.330 -85.979 1.00 31.36 489 VAL B O 1
ATOM 11679 N N . GLN B 2 468 ? 94.274 10.562 -87.021 1.00 28.29 491 GLN B N 1
ATOM 11680 C CA . GLN B 2 468 ? 95.451 10.515 -86.159 1.00 33.34 491 GLN B CA 1
ATOM 11681 C C . GLN B 2 468 ? 95.158 10.899 -84.709 1.00 31.22 491 GLN B C 1
ATOM 11682 O O . GLN B 2 468 ? 95.629 10.238 -83.779 1.00 29.48 491 GLN B O 1
ATOM 11688 N N . TYR B 2 469 ? 94.372 11.954 -84.512 1.00 32.12 492 TYR B N 1
ATOM 11689 C CA . TYR B 2 469 ? 94.177 12.506 -83.168 1.00 31.24 492 TYR B CA 1
ATOM 11690 C C . TYR B 2 469 ? 92.912 12.047 -82.452 1.00 33.27 492 TYR B C 1
ATOM 11691 O O . TYR B 2 469 ? 92.732 12.313 -81.263 1.00 32.80 492 TYR B O 1
ATOM 11700 N N . PHE B 2 470 ? 92.035 11.359 -83.168 1.00 28.13 493 PHE B N 1
ATOM 11701 C CA . PHE B 2 470 ? 90.783 10.922 -82.577 1.00 29.63 493 PHE B CA 1
ATOM 11702 C C . PHE B 2 470 ? 90.597 9.416 -82.713 1.00 36.35 493 PHE B C 1
ATOM 11703 O O . PHE B 2 470 ? 90.384 8.724 -81.722 1.00 46.46 493 PHE B O 1
ATOM 11721 N N . ASN B 2 472 ? 92.821 6.993 -83.898 1.00 27.71 495 ASN B N 1
ATOM 11722 C CA . ASN B 2 472 ? 93.956 6.178 -83.467 1.00 31.88 495 ASN B CA 1
ATOM 11723 C C . ASN B 2 472 ? 94.596 6.637 -82.159 1.00 38.26 495 ASN B C 1
ATOM 11724 O O . ASN B 2 472 ? 95.613 6.089 -81.733 1.00 43.21 495 ASN B O 1
ATOM 11729 N N . ASN B 2 473 ? 94.002 7.641 -81.528 1.00 37.28 496 ASN B N 1
ATOM 11730 C CA . ASN B 2 473 ? 94.540 8.212 -80.298 1.00 30.99 496 ASN B CA 1
ATOM 11731 C C . ASN B 2 473 ? 94.096 7.414 -79.071 1.00 29.40 496 ASN B C 1
ATOM 11732 O O . ASN B 2 473 ? 92.909 7.376 -78.753 1.00 35.52 496 ASN B O 1
ATOM 11737 N N . GLN B 2 474 ? 95.044 6.791 -78.374 1.00 27.79 497 GLN B N 1
ATOM 11738 C CA . GLN B 2 474 ? 94.719 5.993 -77.186 1.00 26.87 497 GLN B CA 1
ATOM 11739 C C . GLN B 2 474 ? 94.633 6.821 -75.901 1.00 29.38 497 GLN B C 1
ATOM 11740 O O . GLN B 2 474 ? 94.105 6.359 -74.882 1.00 25.53 497 GLN B O 1
ATOM 11746 N N . HIS B 2 475 ? 95.156 8.042 -75.945 1.00 21.74 498 HIS B N 1
ATOM 11747 C CA . HIS B 2 475 ? 95.047 8.928 -74.798 1.00 24.18 498 HIS B CA 1
ATOM 11748 C C . HIS B 2 475 ? 93.670 9.574 -74.773 1.00 29.19 498 HIS B C 1
ATOM 11749 O O . HIS B 2 475 ? 93.520 10.765 -75.074 1.00 28.53 498 HIS B O 1
ATOM 11767 N N . LEU B 2 477 ? 90.131 10.104 -72.444 1.00 24.92 500 LEU B N 1
ATOM 11768 C CA . LEU B 2 477 ? 89.470 10.055 -71.149 1.00 25.21 500 LEU B CA 1
ATOM 11769 C C . LEU B 2 477 ? 87.956 10.127 -71.306 1.00 29.93 500 LEU B C 1
ATOM 11770 O O . LEU B 2 477 ? 87.435 11.019 -71.983 1.00 30.79 500 LEU B O 1
ATOM 11775 N N . THR B 2 478 ? 87.252 9.182 -70.689 1.00 23.59 501 THR B N 1
ATOM 11776 C CA . THR B 2 478 ? 85.800 9.269 -70.568 1.00 26.21 501 THR B CA 1
ATOM 11777 C C . THR B 2 478 ? 85.444 9.644 -69.132 1.00 29.88 501 THR B C 1
ATOM 11778 O O . THR B 2 478 ? 85.708 8.889 -68.195 1.00 34.45 501 THR B O 1
ATOM 11782 N N . LEU B 2 479 ? 84.866 10.826 -68.953 1.00 25.91 502 LEU B N 1
ATOM 11783 C CA . LEU B 2 479 ? 84.533 11.308 -67.617 1.00 26.91 502 LEU B CA 1
ATOM 11784 C C . LEU B 2 479 ? 83.032 11.488 -67.496 1.00 28.50 502 LEU B C 1
ATOM 11785 O O . LEU B 2 479 ? 82.411 12.127 -68.344 1.00 27.02 502 LEU B O 1
ATOM 11790 N N . SER B 2 480 ? 82.444 10.925 -66.446 1.00 22.69 503 SER B N 1
ATOM 11791 C CA . SER B 2 480 ? 81.018 11.106 -66.218 1.00 25.25 503 SER B CA 1
ATOM 11792 C C . SER B 2 480 ? 80.791 11.691 -64.837 1.00 27.11 503 SER B C 1
ATOM 11793 O O . SER B 2 480 ? 81.588 11.476 -63.918 1.00 27.44 503 SER B O 1
ATOM 11796 N N . MET B 2 481 ? 79.711 12.450 -64.699 1.00 22.76 504 MET B N 1
ATOM 11797 C CA . MET B 2 481 ? 79.436 13.146 -63.454 1.00 24.29 504 MET B CA 1
ATOM 11798 C C . MET B 2 481 ? 77.946 13.097 -63.164 1.00 29.44 504 MET B C 1
ATOM 11799 O O . MET B 2 481 ? 77.124 13.285 -64.064 1.00 28.48 504 MET B O 1
ATOM 11804 N N . ARG B 2 482 ? 77.604 12.832 -61.909 1.00 27.00 505 ARG B N 1
ATOM 11805 C CA . ARG B 2 482 ? 76.208 12.784 -61.491 1.00 38.76 505 ARG B CA 1
ATOM 11806 C C . ARG B 2 482 ? 76.060 13.518 -60.166 1.00 40.33 505 ARG B C 1
ATOM 11807 O O . ARG B 2 482 ? 76.988 13.539 -59.358 1.00 34.40 505 ARG B O 1
ATOM 11815 N N . PRO B 2 483 ? 74.890 14.130 -59.940 1.00 47.84 506 PRO B N 1
ATOM 11816 C CA . PRO B 2 483 ? 74.676 14.938 -58.733 1.00 49.07 506 PRO B CA 1
ATOM 11817 C C . PRO B 2 483 ? 74.673 14.105 -57.458 1.00 45.97 506 PRO B C 1
ATOM 11818 O O . PRO B 2 483 ? 74.271 12.941 -57.483 1.00 38.11 506 PRO B O 1
ATOM 11822 N N . ASP B 2 484 ? 75.136 14.706 -56.364 1.00 48.62 507 ASP B N 1
ATOM 11823 C CA . ASP B 2 484 ? 74.975 14.141 -55.029 1.00 53.81 507 ASP B CA 1
ATOM 11824 C C . ASP B 2 484 ? 74.123 15.121 -54.234 1.00 54.75 507 ASP B C 1
ATOM 11825 O O . ASP B 2 484 ? 74.479 16.294 -54.102 1.00 53.28 507 ASP B O 1
ATOM 11830 N N . ASP B 2 485 ? 73.002 14.635 -53.709 1.00 58.42 508 ASP B N 1
ATOM 11831 C CA . ASP B 2 485 ? 72.048 15.471 -52.979 1.00 64.46 508 ASP B CA 1
ATOM 11832 C C . ASP B 2 485 ? 72.667 16.190 -51.779 1.00 57.27 508 ASP B C 1
ATOM 11833 O O . ASP B 2 485 ? 72.215 17.267 -51.390 1.00 57.41 508 ASP B O 1
ATOM 11838 N N . LYS B 2 486 ? 73.701 15.592 -51.197 1.00 48.75 509 LYS B N 1
ATOM 11839 C CA . LYS B 2 486 ? 74.342 16.169 -50.022 1.00 51.55 509 LYS B CA 1
ATOM 11840 C C . LYS B 2 486 ? 75.809 16.506 -50.278 1.00 47.16 509 LYS B C 1
ATOM 11841 O O . LYS B 2 486 ? 76.625 16.467 -49.359 1.00 44.67 509 LYS B O 1
ATOM 11847 N N . TYR B 2 487 ? 76.131 16.839 -51.527 1.00 43.11 510 TYR B N 1
ATOM 11848 C CA . TYR B 2 487 ? 77.503 17.158 -51.918 1.00 43.20 510 TYR B CA 1
ATOM 11849 C C . TYR B 2 487 ? 78.130 18.191 -50.988 1.00 48.31 510 TYR B C 1
ATOM 11850 O O . TYR B 2 487 ? 79.213 17.974 -50.449 1.00 48.15 510 TYR B O 1
ATOM 11859 N N . HIS B 2 488 ? 77.441 19.309 -50.794 1.00 48.35 511 HIS B N 1
ATOM 11860 C CA . HIS B 2 488 ? 77.983 20.386 -49.972 1.00 51.58 511 HIS B CA 1
ATOM 11861 C C . HIS B 2 488 ? 77.860 20.095 -48.473 1.00 51.42 511 HIS B C 1
ATOM 11862 O O . HIS B 2 488 ? 78.601 20.657 -47.664 1.00 50.51 511 HIS B O 1
ATOM 11869 N N . GLU B 2 489 ? 76.939 19.207 -48.108 1.00 47.84 512 GLU B N 1
ATOM 11870 C CA . GLU B 2 489 ? 76.806 18.775 -46.720 1.00 51.31 512 GLU B CA 1
ATOM 11871 C C . GLU B 2 489 ? 77.958 17.854 -46.322 1.00 55.12 512 GLU B C 1
ATOM 11872 O O . GLU B 2 489 ? 78.444 17.918 -45.193 1.00 54.94 512 GLU B O 1
ATOM 11889 N N . GLN B 2 491 ? 80.912 17.951 -47.806 1.00 43.91 514 GLN B N 1
ATOM 11890 C CA . GLN B 2 491 ? 82.066 18.846 -47.821 1.00 44.56 514 GLN B CA 1
ATOM 11891 C C . GLN B 2 491 ? 82.174 19.617 -46.502 1.00 38.02 514 GLN B C 1
ATOM 11892 O O . GLN B 2 491 ? 83.253 19.716 -45.914 1.00 36.07 514 GLN B O 1
ATOM 11898 N N . ALA B 2 492 ? 81.048 20.157 -46.045 1.00 32.31 515 ALA B N 1
ATOM 11899 C CA . ALA B 2 492 ? 80.990 20.869 -44.771 1.00 37.33 515 ALA B CA 1
ATOM 11900 C C . ALA B 2 492 ? 81.360 19.963 -43.593 1.00 40.79 515 ALA B C 1
ATOM 11901 O O . ALA B 2 492 ? 81.989 20.416 -42.636 1.00 46.50 515 ALA B O 1
ATOM 11903 N N . GLN B 2 493 ? 80.959 18.693 -43.661 1.00 36.70 516 GLN B N 1
ATOM 11904 C CA . GLN B 2 493 ? 81.335 17.704 -42.648 1.00 41.85 516 GLN B CA 1
ATOM 11905 C C . GLN B 2 493 ? 82.842 17.476 -42.626 1.00 39.01 516 GLN B C 1
ATOM 11906 O O . GLN B 2 493 ? 83.456 17.443 -41.554 1.00 39.14 516 GLN B O 1
ATOM 11912 N N . VAL B 2 494 ? 83.427 17.302 -43.811 1.00 32.39 517 VAL B N 1
ATOM 11913 C CA . VAL B 2 494 ? 84.873 17.175 -43.948 1.00 32.54 517 VAL B CA 1
ATOM 11914 C C . VAL B 2 494 ? 85.578 18.416 -43.407 1.00 34.99 517 VAL B C 1
ATOM 11915 O O . VAL B 2 494 ? 86.576 18.309 -42.686 1.00 32.82 517 VAL B O 1
ATOM 11919 N N . GLU B 2 495 ? 85.051 19.591 -43.743 1.00 33.55 518 GLU B N 1
ATOM 11920 C CA . GLU B 2 495 ? 85.646 20.848 -43.285 1.00 40.60 518 GLU B CA 1
ATOM 11921 C C . GLU B 2 495 ? 85.618 20.972 -41.757 1.00 31.19 518 GLU B C 1
ATOM 11922 O O . GLU B 2 495 ? 86.579 21.438 -41.143 1.00 31.45 518 GLU B O 1
ATOM 11928 N N . ALA B 2 496 ? 84.513 20.550 -41.150 1.00 31.45 519 ALA B N 1
ATOM 11929 C CA . ALA B 2 496 ? 84.365 20.603 -39.697 1.00 35.10 519 ALA B CA 1
ATOM 11930 C C . ALA B 2 496 ? 85.387 19.697 -39.013 1.00 36.72 519 ALA B C 1
ATOM 11931 O O . ALA B 2 496 ? 85.964 20.056 -37.982 1.00 35.02 519 ALA B O 1
ATOM 11933 N N . THR B 2 497 ? 85.606 18.523 -39.599 1.00 30.08 520 THR B N 1
ATOM 11934 C CA . THR B 2 497 ? 86.615 17.587 -39.112 1.00 35.80 520 THR B CA 1
ATOM 11935 C C . THR B 2 497 ? 88.013 18.193 -39.221 1.00 34.99 520 THR B C 1
ATOM 11936 O O . THR B 2 497 ? 88.783 18.158 -38.262 1.00 33.86 520 THR B O 1
ATOM 11940 N N . LYS B 2 498 ? 88.329 18.752 -40.389 1.00 30.34 521 LYS B N 1
ATOM 11941 C CA . LYS B 2 498 ? 89.603 19.436 -40.599 1.00 30.91 521 LYS B CA 1
ATOM 11942 C C . LYS B 2 498 ? 89.781 20.582 -39.608 1.00 27.88 521 LYS B C 1
ATOM 11943 O O . LYS B 2 498 ? 90.875 20.798 -39.087 1.00 28.42 521 LYS B O 1
ATOM 11949 N N . LEU B 2 499 ? 88.704 21.318 -39.353 1.00 27.72 522 LEU B N 1
ATOM 11950 C CA . LEU B 2 499 ? 88.756 22.438 -38.419 1.00 26.11 522 LEU B CA 1
ATOM 11951 C C . LEU B 2 499 ? 89.088 21.963 -37.006 1.00 27.42 522 LEU B C 1
ATOM 11952 O O . LEU B 2 499 ? 89.992 22.501 -36.354 1.00 27.86 522 LEU B O 1
ATOM 11957 N N . LYS B 2 500 ? 88.360 20.951 -36.539 1.00 24.47 523 LYS B N 1
ATOM 11958 C CA . LYS B 2 500 ? 88.584 20.389 -35.204 1.00 29.09 523 LYS B CA 1
ATOM 11959 C C . LYS B 2 500 ? 90.013 19.893 -35.037 1.00 27.07 523 LYS B C 1
ATOM 11960 O O . LYS B 2 500 ? 90.625 20.082 -33.981 1.00 27.81 523 LYS B O 1
ATOM 11966 N N . GLN B 2 501 ? 90.539 19.255 -36.080 1.00 28.62 524 GLN B N 1
ATOM 11967 C CA . GLN B 2 501 ? 91.894 18.710 -36.045 1.00 28.41 524 GLN B CA 1
ATOM 11968 C C . GLN B 2 501 ? 92.937 19.805 -35.867 1.00 27.87 524 GLN B C 1
ATOM 11969 O O . GLN B 2 501 ? 93.910 19.640 -35.128 1.00 33.97 524 GLN B O 1
ATOM 11986 N N . VAL B 2 503 ? 92.306 22.899 -34.631 1.00 29.18 526 VAL B N 1
ATOM 11987 C CA . VAL B 2 503 ? 92.082 23.546 -33.341 1.00 30.58 526 VAL B CA 1
ATOM 11988 C C . VAL B 2 503 ? 92.685 22.721 -32.208 1.00 34.50 526 VAL B C 1
ATOM 11989 O O . VAL B 2 503 ? 93.400 23.256 -31.348 1.00 28.20 526 VAL B O 1
ATOM 11993 N N . GLU B 2 504 ? 92.403 21.418 -32.213 1.00 26.87 527 GLU B N 1
ATOM 11994 C CA . GLU B 2 504 ? 92.957 20.518 -31.201 1.00 32.68 527 GLU B CA 1
ATOM 11995 C C . GLU B 2 504 ? 94.486 20.523 -31.194 1.00 27.67 527 GLU B C 1
ATOM 11996 O O . GLU B 2 504 ? 95.105 20.287 -30.159 1.00 26.27 527 GLU B O 1
ATOM 12002 N N . ALA B 2 505 ? 95.090 20.808 -32.345 1.00 20.57 528 ALA B N 1
ATOM 12003 C CA . ALA B 2 505 ? 96.548 20.811 -32.460 1.00 28.38 528 ALA B CA 1
ATOM 12004 C C . ALA B 2 505 ? 97.187 22.021 -31.775 1.00 32.85 528 ALA B C 1
ATOM 12005 O O . ALA B 2 505 ? 98.405 22.068 -31.597 1.00 30.70 528 ALA B O 1
ATOM 12007 N N . LEU B 2 506 ? 96.367 22.995 -31.390 1.00 30.49 529 LEU B N 1
ATOM 12008 C CA . LEU B 2 506 ? 96.881 24.242 -30.817 1.00 32.31 529 LEU B CA 1
ATOM 12009 C C . LEU B 2 506 ? 97.298 24.093 -29.357 1.00 32.65 529 LEU B C 1
ATOM 12010 O O . LEU B 2 506 ? 96.487 23.714 -28.509 1.00 36.90 529 LEU B O 1
ATOM 12015 N N . SER B 2 507 ? 98.557 24.408 -29.062 1.00 30.38 530 SER B N 1
ATOM 12016 C CA . SER B 2 507 ? 99.001 24.534 -27.673 1.00 38.08 530 SER B CA 1
ATOM 12017 C C . SER B 2 507 ? 98.341 25.766 -27.056 1.00 38.91 530 SER B C 1
ATOM 12018 O O . SER B 2 507 ? 97.785 26.595 -27.779 1.00 30.70 530 SER B O 1
ATOM 12021 N N . PRO B 2 508 ? 98.369 25.882 -25.717 1.00 45.72 531 PRO B N 1
ATOM 12022 C CA . PRO B 2 508 ? 97.831 27.095 -25.089 1.00 45.00 531 PRO B CA 1
ATOM 12023 C C . PRO B 2 508 ? 98.556 28.351 -25.564 1.00 39.79 531 PRO B C 1
ATOM 12024 O O . PRO B 2 508 ? 97.947 29.419 -25.645 1.00 40.44 531 PRO B O 1
ATOM 12028 N N . GLY B 2 509 ? 99.841 28.216 -25.876 1.00 38.73 532 GLY B N 1
ATOM 12029 C CA . GLY B 2 509 ? 100.594 29.296 -26.485 1.00 43.95 532 GLY B CA 1
ATOM 12030 C C . GLY B 2 509 ? 100.062 29.642 -27.866 1.00 46.49 532 GLY B C 1
ATOM 12031 O O . GLY B 2 509 ? 99.900 30.822 -28.194 1.00 42.27 532 GLY B O 1
ATOM 12032 N N . ASP B 2 510 ? 99.789 28.615 -28.672 1.00 36.24 533 ASP B N 1
ATOM 12033 C CA . ASP B 2 510 ? 99.265 28.814 -30.021 1.00 32.72 533 ASP B CA 1
ATOM 12034 C C . ASP B 2 510 ? 97.931 29.552 -29.983 1.00 30.75 533 ASP B C 1
ATOM 12035 O O . ASP B 2 510 ? 97.702 30.485 -30.765 1.00 29.14 533 ASP B O 1
ATOM 12040 N N . ARG B 2 511 ? 97.055 29.124 -29.074 1.00 22.03 534 ARG B N 1
ATOM 12041 C CA . ARG B 2 511 ? 95.730 29.717 -28.944 1.00 29.01 534 ARG B CA 1
ATOM 12042 C C . ARG B 2 511 ? 95.834 31.190 -28.579 1.00 31.25 534 ARG B C 1
ATOM 12043 O O . ARG B 2 511 ? 95.067 32.013 -29.077 1.00 34.91 534 ARG B O 1
ATOM 12051 N N . GLN B 2 512 ? 96.781 31.521 -27.708 1.00 33.55 535 GLN B N 1
ATOM 12052 C CA . GLN B 2 512 ? 96.999 32.913 -27.326 1.00 39.57 535 GLN B CA 1
ATOM 12053 C C . GLN B 2 512 ? 97.484 33.727 -28.526 1.00 35.16 535 GLN B C 1
ATOM 12054 O O . GLN B 2 512 ? 97.002 34.834 -28.767 1.00 36.28 535 GLN B O 1
ATOM 12060 N N . GLN B 2 513 ? 98.428 33.168 -29.280 1.00 30.47 536 GLN B N 1
ATOM 12061 C CA . GLN B 2 513 ? 98.951 33.831 -30.473 1.00 36.19 536 GLN B CA 1
ATOM 12062 C C . GLN B 2 513 ? 97.879 34.062 -31.535 1.00 33.60 536 GLN B C 1
ATOM 12063 O O . GLN B 2 513 ? 97.844 35.117 -32.171 1.00 31.96 536 GLN B O 1
ATOM 12069 N N . ILE B 2 514 ? 97.009 33.075 -31.724 1.00 24.12 537 ILE B N 1
ATOM 12070 C CA . ILE B 2 514 ? 95.943 33.177 -32.714 1.00 29.07 537 ILE B CA 1
ATOM 12071 C C . ILE B 2 514 ? 94.965 34.285 -32.335 1.00 29.13 537 ILE B C 1
ATOM 12072 O O . ILE B 2 514 ? 94.491 35.037 -33.194 1.00 26.39 537 ILE B O 1
ATOM 12077 N N . TYR B 2 515 ? 94.680 34.380 -31.040 1.00 23.14 538 TYR B N 1
ATOM 12078 C CA . TYR B 2 515 ? 93.800 35.412 -30.506 1.00 25.67 538 TYR B CA 1
ATOM 12079 C C . TYR B 2 515 ? 94.406 36.796 -30.699 1.00 25.27 538 TYR B C 1
ATOM 12080 O O . TYR B 2 515 ? 93.740 37.714 -31.185 1.00 25.62 538 TYR B O 1
ATOM 12089 N N . GLU B 2 516 ? 95.674 36.939 -30.325 1.00 18.48 539 GLU B N 1
ATOM 12090 C CA . GLU B 2 516 ? 96.370 38.216 -30.457 1.00 24.42 539 GLU B CA 1
ATOM 12091 C C . GLU B 2 516 ? 96.544 38.628 -31.918 1.00 23.14 539 GLU B C 1
ATOM 12092 O O . GLU B 2 516 ? 96.349 39.796 -32.263 1.00 25.43 539 GLU B O 1
ATOM 12109 N N . GLY B 2 518 ? 94.685 37.687 -34.439 1.00 24.27 541 GLY B N 1
ATOM 12110 C CA . GLY B 2 518 ? 93.367 38.013 -34.959 1.00 20.75 541 GLY B CA 1
ATOM 12111 C C . GLY B 2 518 ? 92.981 39.449 -34.643 1.00 27.33 541 GLY B C 1
ATOM 12112 O O . GLY B 2 518 ? 92.393 40.142 -35.476 1.00 26.27 541 GLY B O 1
ATOM 12113 N N . LEU B 2 519 ? 93.311 39.894 -33.433 1.00 27.46 542 LEU B N 1
ATOM 12114 C CA . LEU B 2 519 ? 93.054 41.268 -33.016 1.00 26.56 542 LEU B CA 1
ATOM 12115 C C . LEU B 2 519 ? 93.944 42.226 -33.788 1.00 18.70 542 LEU B C 1
ATOM 12116 O O . LEU B 2 519 ? 93.505 43.302 -34.196 1.00 21.07 542 LEU B O 1
ATOM 12121 N N . GLU B 2 520 ? 95.194 41.821 -34.000 1.00 17.36 543 GLU B N 1
ATOM 12122 C CA . GLU B 2 520 ? 96.157 42.629 -34.738 1.00 25.19 543 GLU B CA 1
ATOM 12123 C C . GLU B 2 520 ? 95.738 42.789 -36.200 1.00 24.28 543 GLU B C 1
ATOM 12124 O O . GLU B 2 520 ? 95.885 43.865 -36.782 1.00 21.43 543 GLU B O 1
ATOM 12130 N N . LEU B 2 521 ? 95.213 41.722 -36.795 1.00 18.34 544 LEU B N 1
ATOM 12131 C CA . LEU B 2 521 ? 94.698 41.809 -38.161 1.00 23.07 544 LEU B CA 1
ATOM 12132 C C . LEU B 2 521 ? 93.490 42.739 -38.205 1.00 25.55 544 LEU B C 1
ATOM 12133 O O . LEU B 2 521 ? 93.401 43.613 -39.068 1.00 24.19 544 LEU B O 1
ATOM 12138 N N . ARG B 2 522 ? 92.566 42.548 -37.266 1.00 24.23 545 ARG B N 1
ATOM 12139 C CA . ARG B 2 522 ? 91.349 43.357 -37.213 1.00 23.98 545 ARG B CA 1
ATOM 12140 C C . ARG B 2 522 ? 91.721 44.832 -37.043 1.00 23.07 545 ARG B C 1
ATOM 12141 O O . ARG B 2 522 ? 91.153 45.709 -37.690 1.00 22.65 545 ARG B O 1
ATOM 12149 N N . SER B 2 523 ? 92.710 45.086 -36.195 1.00 20.03 546 SER B N 1
ATOM 12150 C CA . SER B 2 523 ? 93.244 46.426 -36.004 1.00 25.02 546 SER B CA 1
ATOM 12151 C C . SER B 2 523 ? 93.827 46.996 -37.303 1.00 27.58 546 SER B C 1
ATOM 12152 O O . SER B 2 523 ? 93.534 48.134 -37.680 1.00 25.30 546 SER B O 1
ATOM 12155 N N . GLN B 2 524 ? 94.639 46.203 -37.997 1.00 25.24 547 GLN B N 1
ATOM 12156 C CA . GLN B 2 524 ? 95.225 46.646 -39.263 1.00 24.53 547 GLN B CA 1
ATOM 12157 C C . GLN B 2 524 ? 94.171 46.921 -40.341 1.00 26.69 547 GLN B C 1
ATOM 12158 O O . GLN B 2 524 ? 94.364 47.786 -41.194 1.00 27.11 547 GLN B O 1
ATOM 12164 N N . GLN B 2 525 ? 93.061 46.192 -40.299 1.00 20.51 548 GLN B N 1
ATOM 12165 C CA . GLN B 2 525 ? 91.973 46.407 -41.254 1.00 27.94 548 GLN B CA 1
ATOM 12166 C C . GLN B 2 525 ? 91.117 47.630 -40.898 1.00 30.92 548 GLN B C 1
ATOM 12167 O O . GLN B 2 525 ? 90.440 48.188 -41.759 1.00 34.66 548 GLN B O 1
ATOM 12173 N N . SER B 2 526 ? 91.159 48.037 -39.631 1.00 27.51 549 SER B N 1
ATOM 12174 C CA . SER B 2 526 ? 90.304 49.107 -39.108 1.00 27.89 549 SER B CA 1
ATOM 12175 C C . SER B 2 526 ? 90.987 50.469 -39.111 1.00 29.42 549 SER B C 1
ATOM 12176 O O . SER B 2 526 ? 90.370 51.491 -39.433 1.00 28.82 549 SER B O 1
ATOM 12190 N N . PRO B 2 528 ? 92.896 53.737 -39.780 1.00 39.27 551 PRO B N 1
ATOM 12191 C CA . PRO B 2 528 ? 93.185 54.591 -40.939 1.00 35.84 551 PRO B CA 1
ATOM 12192 C C . PRO B 2 528 ? 94.691 54.751 -41.071 1.00 40.77 551 PRO B C 1
ATOM 12193 O O . PRO B 2 528 ? 95.348 55.109 -40.092 1.00 40.46 551 PRO B O 1
ATOM 12197 N N . GLN B 2 529 ? 95.237 54.477 -42.249 1.00 45.06 552 GLN B N 1
ATOM 12198 C CA . GLN B 2 529 ? 96.685 54.506 -42.421 1.00 48.66 552 GLN B CA 1
ATOM 12199 C C . GLN B 2 529 ? 97.132 55.376 -43.594 1.00 51.79 552 GLN B C 1
ATOM 12200 O O . GLN B 2 529 ? 96.404 55.557 -44.570 1.00 49.57 552 GLN B O 1
ATOM 12206 N N . ASP B 2 530 ? 98.338 55.918 -43.468 1.00 58.56 553 ASP B N 1
ATOM 12207 C CA . ASP B 2 530 ? 98.905 56.831 -44.452 1.00 60.00 553 ASP B CA 1
ATOM 12208 C C . ASP B 2 530 ? 99.245 56.087 -45.743 1.00 53.08 553 ASP B C 1
ATOM 12209 O O . ASP B 2 530 ? 99.864 55.026 -45.708 1.00 51.21 553 ASP B O 1
ATOM 12214 N N . ALA B 2 531 ? 98.823 56.637 -46.878 1.00 49.96 554 ALA B N 1
ATOM 12215 C CA . ALA B 2 531 ? 99.095 56.018 -48.174 1.00 50.42 554 ALA B CA 1
ATOM 12216 C C . ALA B 2 531 ? 99.920 56.930 -49.079 1.00 45.84 554 ALA B C 1
ATOM 12217 O O . ALA B 2 531 ? 99.945 56.744 -50.299 1.00 41.25 554 ALA B O 1
ATOM 12219 N N . SER B 2 532 ? 100.599 57.905 -48.478 1.00 43.57 555 SER B N 1
ATOM 12220 C CA . SER B 2 532 ? 101.448 58.830 -49.227 1.00 47.76 555 SER B CA 1
ATOM 12221 C C . SER B 2 532 ? 102.639 58.119 -49.880 1.00 42.04 555 SER B C 1
ATOM 12222 O O . SER B 2 532 ? 103.338 58.703 -50.705 1.00 40.99 555 SER B O 1
ATOM 12234 N N . LEU B 2 534 ? 102.237 55.795 -51.976 1.00 25.59 557 LEU B N 1
ATOM 12235 C CA . LEU B 2 534 ? 101.808 55.468 -53.331 1.00 24.72 557 LEU B CA 1
ATOM 12236 C C . LEU B 2 534 ? 101.822 56.653 -54.290 1.00 24.70 557 LEU B C 1
ATOM 12237 O O . LEU B 2 534 ? 101.581 57.794 -53.888 1.00 29.84 557 LEU B O 1
ATOM 12242 N N . PRO B 2 535 ? 102.090 56.375 -55.574 1.00 26.49 558 PRO B N 1
ATOM 12243 C CA . PRO B 2 535 ? 101.922 57.394 -56.611 1.00 31.24 558 PRO B CA 1
ATOM 12244 C C . PRO B 2 535 ? 100.437 57.679 -56.753 1.00 26.68 558 PRO B C 1
ATOM 12245 O O . PRO B 2 535 ? 99.621 56.886 -56.272 1.00 25.59 558 PRO B O 1
ATOM 12249 N N . ALA B 2 536 ? 100.089 58.784 -57.403 1.00 25.16 559 ALA B N 1
ATOM 12250 C CA . ALA B 2 536 ? 98.688 59.140 -57.594 1.00 31.08 559 ALA B CA 1
ATOM 12251 C C . ALA B 2 536 ? 98.517 60.210 -58.661 1.00 32.03 559 ALA B C 1
ATOM 12252 O O . ALA B 2 536 ? 99.304 61.149 -58.740 1.00 30.27 559 ALA B O 1
ATOM 12254 N N . LEU B 2 537 ? 97.481 60.066 -59.479 1.00 34.57 560 LEU B N 1
ATOM 12255 C CA . LEU B 2 537 ? 97.043 61.165 -60.325 1.00 34.97 560 LEU B CA 1
ATOM 12256 C C . LEU B 2 537 ? 96.213 62.090 -59.445 1.00 37.51 560 LEU B C 1
ATOM 12257 O O . LEU B 2 537 ? 95.943 61.771 -58.287 1.00 33.91 560 LEU B O 1
ATOM 12262 N N . LYS B 2 538 ? 95.823 63.238 -59.981 1.00 42.57 561 LYS B N 1
ATOM 12263 C CA . LYS B 2 538 ? 94.925 64.135 -59.267 1.00 38.75 561 LYS B CA 1
ATOM 12264 C C . LYS B 2 538 ? 93.734 64.427 -60.159 1.00 36.76 561 LYS B C 1
ATOM 12265 O O . LYS B 2 538 ? 93.749 64.072 -61.336 1.00 29.63 561 LYS B O 1
ATOM 12271 N N . VAL B 2 539 ? 92.702 65.055 -59.605 1.00 35.88 562 VAL B N 1
ATOM 12272 C CA . VAL B 2 539 ? 91.485 65.314 -60.365 1.00 42.95 562 VAL B CA 1
ATOM 12273 C C . VAL B 2 539 ? 91.746 66.255 -61.535 1.00 36.66 562 VAL B C 1
ATOM 12274 O O . VAL B 2 539 ? 91.000 66.258 -62.513 1.00 35.71 562 VAL B O 1
ATOM 12278 N N . SER B 2 540 ? 92.816 67.040 -61.436 1.00 41.74 563 SER B N 1
ATOM 12279 C CA . SER B 2 540 ? 93.223 67.922 -62.528 1.00 44.42 563 SER B CA 1
ATOM 12280 C C . SER B 2 540 ? 93.759 67.140 -63.728 1.00 40.07 563 SER B C 1
ATOM 12281 O O . SER B 2 540 ? 93.920 67.694 -64.817 1.00 44.89 563 SER B O 1
ATOM 12284 N N . ASP B 2 541 ? 94.033 65.853 -63.529 1.00 34.80 564 ASP B N 1
ATOM 12285 C CA . ASP B 2 541 ? 94.474 64.987 -64.622 1.00 34.28 564 ASP B CA 1
ATOM 12286 C C . ASP B 2 541 ? 93.292 64.483 -65.450 1.00 39.37 564 ASP B C 1
ATOM 12287 O O . ASP B 2 541 ? 93.478 63.875 -66.506 1.00 42.78 564 ASP B O 1
ATOM 12292 N N . ILE B 2 542 ? 92.077 64.732 -64.966 1.00 33.70 565 ILE B N 1
ATOM 12293 C CA . ILE B 2 542 ? 90.872 64.334 -65.691 1.00 33.84 565 ILE B CA 1
ATOM 12294 C C . ILE B 2 542 ? 90.496 65.381 -66.738 1.00 37.35 565 ILE B C 1
ATOM 12295 O O . ILE B 2 542 ? 90.441 66.576 -66.432 1.00 35.18 565 ILE B O 1
ATOM 12300 N N . GLU B 2 543 ? 90.242 64.934 -67.968 1.00 36.33 566 GLU B N 1
ATOM 12301 C CA . GLU B 2 543 ? 89.800 65.832 -69.036 1.00 43.89 566 GLU B CA 1
ATOM 12302 C C . GLU B 2 543 ? 88.513 66.552 -68.641 1.00 45.46 566 GLU B C 1
ATOM 12303 O O . GLU B 2 543 ? 87.528 65.912 -68.262 1.00 38.23 566 GLU B O 1
ATOM 12309 N N . PRO B 2 544 ? 88.521 67.891 -68.717 1.00 48.25 567 PRO B N 1
ATOM 12310 C CA . PRO B 2 544 ? 87.342 68.690 -68.363 1.00 46.50 567 PRO B CA 1
ATOM 12311 C C . PRO B 2 544 ? 86.201 68.493 -69.355 1.00 42.69 567 PRO B C 1
ATOM 12312 O O . PRO B 2 544 ? 85.033 68.679 -68.998 1.00 38.47 567 PRO B O 1
ATOM 12316 N N . THR B 2 545 ? 86.539 68.118 -70.585 1.00 42.14 568 THR B N 1
ATOM 12317 C CA . THR B 2 545 ? 85.528 67.903 -71.618 1.00 51.54 568 THR B CA 1
ATOM 12318 C C . THR B 2 545 ? 85.797 66.642 -72.443 1.00 54.91 568 THR B C 1
ATOM 12319 O O . THR B 2 545 ? 86.934 66.185 -72.539 1.00 61.29 568 THR B O 1
ATOM 12323 N N . ILE B 2 546 ? 84.741 66.082 -73.028 1.00 57.11 569 ILE B N 1
ATOM 12324 C CA . ILE B 2 546 ? 84.859 64.920 -73.909 1.00 59.12 569 ILE B CA 1
ATOM 12325 C C . ILE B 2 546 ? 84.741 65.356 -75.369 1.00 56.55 569 ILE B C 1
ATOM 12326 O O . ILE B 2 546 ? 84.147 66.393 -75.652 1.00 53.47 569 ILE B O 1
ATOM 12331 N N . PRO B 2 547 ? 85.314 64.575 -76.303 1.00 60.51 570 PRO B N 1
ATOM 12332 C CA . PRO B 2 547 ? 85.154 64.930 -77.718 1.00 59.73 570 PRO B CA 1
ATOM 12333 C C . PRO B 2 547 ? 83.741 64.631 -78.202 1.00 57.61 570 PRO B C 1
ATOM 12334 O O . PRO B 2 547 ? 83.138 63.657 -77.752 1.00 62.08 570 PRO B O 1
ATOM 12338 N N . VAL B 2 548 ? 83.223 65.461 -79.102 1.00 52.34 571 VAL B N 1
ATOM 12339 C CA . VAL B 2 548 ? 81.873 65.286 -79.624 1.00 47.71 571 VAL B CA 1
ATOM 12340 C C . VAL B 2 548 ? 81.773 64.031 -80.488 1.00 45.82 571 VAL B C 1
ATOM 12341 O O . VAL B 2 548 ? 82.685 63.725 -81.261 1.00 46.06 571 VAL B O 1
ATOM 12345 N N . THR B 2 549 ? 80.679 63.290 -80.333 1.00 43.65 572 THR B N 1
ATOM 12346 C CA . THR B 2 549 ? 80.383 62.172 -81.221 1.00 51.12 572 THR B CA 1
ATOM 12347 C C . THR B 2 549 ? 79.593 62.705 -82.411 1.00 50.58 572 THR B C 1
ATOM 12348 O O . THR B 2 549 ? 78.509 63.263 -82.242 1.00 49.47 572 THR B O 1
ATOM 12352 N N . GLU B 2 550 ? 80.137 62.551 -83.613 1.00 50.40 573 GLU B N 1
ATOM 12353 C CA . GLU B 2 550 ? 79.474 63.078 -84.803 1.00 49.75 573 GLU B CA 1
ATOM 12354 C C . GLU B 2 550 ? 78.495 62.090 -85.426 1.00 42.55 573 GLU B C 1
ATOM 12355 O O . GLU B 2 550 ? 78.864 60.982 -85.824 1.00 37.14 573 GLU B O 1
ATOM 12361 N N . LEU B 2 551 ? 77.238 62.512 -85.497 1.00 40.35 574 LEU B N 1
ATOM 12362 C CA . LEU B 2 551 ? 76.160 61.675 -85.998 1.00 47.26 574 LEU B CA 1
ATOM 12363 C C . LEU B 2 551 ? 75.441 62.375 -87.135 1.00 53.16 574 LEU B C 1
ATOM 12364 O O . LEU B 2 551 ? 75.499 63.599 -87.265 1.00 53.25 574 LEU B O 1
ATOM 12369 N N . ASP B 2 552 ? 74.767 61.586 -87.960 1.00 55.93 575 ASP B N 1
ATOM 12370 C CA . ASP B 2 552 ? 73.910 62.116 -89.006 1.00 58.95 575 ASP B CA 1
ATOM 12371 C C . ASP B 2 552 ? 72.651 61.260 -89.062 1.00 51.99 575 ASP B C 1
ATOM 12372 O O . ASP B 2 552 ? 72.691 60.108 -89.493 1.00 57.19 575 ASP B O 1
ATOM 12377 N N . VAL B 2 553 ? 71.538 61.817 -88.601 1.00 41.17 576 VAL B N 1
ATOM 12378 C CA . VAL B 2 553 ? 70.273 61.096 -88.611 1.00 41.80 576 VAL B CA 1
ATOM 12379 C C . VAL B 2 553 ? 69.509 61.383 -89.904 1.00 49.39 576 VAL B C 1
ATOM 12380 O O . VAL B 2 553 ? 69.329 62.540 -90.287 1.00 50.47 576 VAL B O 1
ATOM 12384 N N . VAL B 2 554 ? 69.076 60.324 -90.580 1.00 46.11 577 VAL B N 1
ATOM 12385 C CA . VAL B 2 554 ? 68.357 60.460 -91.839 1.00 45.76 577 VAL B CA 1
ATOM 12386 C C . VAL B 2 554 ? 67.003 59.767 -91.781 1.00 48.02 577 VAL B C 1
ATOM 12387 O O . VAL B 2 554 ? 66.922 58.580 -91.462 1.00 49.64 577 VAL B O 1
ATOM 12391 N N . LEU B 2 555 ? 65.939 60.513 -92.072 1.00 50.07 578 LEU B N 1
ATOM 12392 C CA . LEU B 2 555 ? 64.619 59.912 -92.220 1.00 52.72 578 LEU B CA 1
ATOM 12393 C C . LEU B 2 555 ? 64.623 59.007 -93.441 1.00 49.80 578 LEU B C 1
ATOM 12394 O O . LEU B 2 555 ? 65.088 59.395 -94.513 1.00 49.21 578 LEU B O 1
ATOM 12399 N N . THR B 2 556 ? 64.110 57.796 -93.273 1.00 49.60 579 THR B N 1
ATOM 12400 C CA . THR B 2 556 ? 64.259 56.773 -94.294 1.00 52.33 579 THR B CA 1
ATOM 12401 C C . THR B 2 556 ? 63.009 55.909 -94.395 1.00 55.54 579 THR B C 1
ATOM 12402 O O . THR B 2 556 ? 62.480 55.445 -93.384 1.00 55.03 579 THR B O 1
ATOM 12406 N N . ALA B 2 557 ? 62.530 55.726 -95.621 1.00 54.88 580 ALA B N 1
ATOM 12407 C CA . ALA B 2 557 ? 61.431 54.805 -95.917 1.00 52.71 580 ALA B CA 1
ATOM 12408 C C . ALA B 2 557 ? 60.120 54.918 -95.112 1.00 60.16 580 ALA B C 1
ATOM 12409 O O . ALA B 2 557 ? 59.625 53.897 -94.636 1.00 65.76 580 ALA B O 1
ATOM 12411 N N . GLY B 2 558 ? 59.540 56.107 -94.951 1.00 62.77 581 GLY B N 1
ATOM 12412 C CA . GLY B 2 558 ? 60.106 57.381 -95.356 1.00 69.01 581 GLY B CA 1
ATOM 12413 C C . GLY B 2 558 ? 60.215 58.250 -94.118 1.00 73.37 581 GLY B C 1
ATOM 12414 O O . GLY B 2 558 ? 60.513 59.444 -94.197 1.00 76.89 581 GLY B O 1
ATOM 12415 N N . ASP B 2 559 ? 59.977 57.626 -92.965 1.00 66.85 582 ASP B N 1
ATOM 12416 C CA . ASP B 2 559 ? 59.924 58.321 -91.684 1.00 64.88 582 ASP B CA 1
ATOM 12417 C C . ASP B 2 559 ? 60.644 57.546 -90.577 1.00 55.29 582 ASP B C 1
ATOM 12418 O O . ASP B 2 559 ? 60.500 57.856 -89.393 1.00 50.99 582 ASP B O 1
ATOM 12423 N N . ILE B 2 560 ? 61.402 56.526 -90.961 1.00 41.56 583 ILE B N 1
ATOM 12424 C CA . ILE B 2 560 ? 62.172 55.756 -89.993 1.00 38.99 583 ILE B CA 1
ATOM 12425 C C . ILE B 2 560 ? 63.562 56.368 -89.859 1.00 32.49 583 ILE B C 1
ATOM 12426 O O . ILE B 2 560 ? 64.323 56.395 -90.823 1.00 29.95 583 ILE B O 1
ATOM 12431 N N . PRO B 2 561 ? 63.889 56.884 -88.664 1.00 29.87 584 PRO B N 1
ATOM 12432 C CA . PRO B 2 561 ? 65.185 57.541 -88.465 1.00 33.89 584 PRO B CA 1
ATOM 12433 C C . PRO B 2 561 ? 66.340 56.546 -88.494 1.00 33.32 584 PRO B C 1
ATOM 12434 O O . PRO B 2 561 ? 66.280 55.503 -87.840 1.00 33.89 584 PRO B O 1
ATOM 12438 N N . VAL B 2 562 ? 67.377 56.866 -89.256 1.00 35.51 585 VAL B N 1
ATOM 12439 C CA . VAL B 2 562 ? 68.579 56.046 -89.284 1.00 35.87 585 VAL B CA 1
ATOM 12440 C C . VAL B 2 562 ? 69.782 56.876 -88.867 1.00 37.85 585 VAL B C 1
ATOM 12441 O O . VAL B 2 562 ? 70.090 57.898 -89.484 1.00 35.91 585 VAL B O 1
ATOM 12445 N N . GLN B 2 563 ? 70.460 56.422 -87.818 1.00 32.39 586 GLN B N 1
ATOM 12446 C CA . GLN B 2 563 ? 71.616 57.123 -87.274 1.00 30.62 586 GLN B CA 1
ATOM 12447 C C . GLN B 2 563 ? 72.919 56.607 -87.891 1.00 30.80 586 GLN B C 1
ATOM 12448 O O . GLN B 2 563 ? 73.262 55.435 -87.744 1.00 36.54 586 GLN B O 1
ATOM 12454 N N . TYR B 2 564 ? 73.637 57.482 -88.592 1.00 32.04 587 TYR B N 1
ATOM 12455 C CA . TYR B 2 564 ? 74.898 57.108 -89.227 1.00 36.14 587 TYR B CA 1
ATOM 12456 C C . TYR B 2 564 ? 76.075 57.688 -88.458 1.00 33.15 587 TYR B C 1
ATOM 12457 O O . TYR B 2 564 ? 76.100 58.879 -88.157 1.00 31.62 587 TYR B O 1
ATOM 12466 N N . CYS B 2 565 ? 77.049 56.841 -88.142 1.00 33.36 588 CYS B N 1
ATOM 12467 C CA . CYS B 2 565 ? 78.231 57.284 -87.413 1.00 38.55 588 CYS B CA 1
ATOM 12468 C C . CYS B 2 565 ? 79.509 56.790 -88.082 1.00 35.80 588 CYS B C 1
ATOM 12469 O O . CYS B 2 565 ? 79.827 55.601 -88.035 1.00 35.17 588 CYS B O 1
ATOM 12472 N N . ALA B 2 566 ? 80.239 57.709 -88.707 1.00 32.41 589 ALA B N 1
ATOM 12473 C CA . ALA B 2 566 ? 81.461 57.357 -89.426 1.00 32.31 589 ALA B CA 1
ATOM 12474 C C . ALA B 2 566 ? 82.604 57.066 -88.464 1.00 32.43 589 ALA B C 1
ATOM 12475 O O . ALA B 2 566 ? 82.951 57.903 -87.633 1.00 38.54 589 ALA B O 1
ATOM 12477 N N . GLN B 2 567 ? 83.192 55.881 -88.584 1.00 29.76 590 GLN B N 1
ATOM 12478 C CA . GLN B 2 567 ? 84.207 55.429 -87.634 1.00 32.66 590 GLN B CA 1
ATOM 12479 C C . GLN B 2 567 ? 85.271 54.565 -88.299 1.00 36.68 590 GLN B C 1
ATOM 12480 O O . GLN B 2 567 ? 84.997 53.886 -89.286 1.00 35.76 590 GLN B O 1
ATOM 12486 N N . PRO B 2 568 ? 86.496 54.587 -87.751 1.00 34.51 591 PRO B N 1
ATOM 12487 C CA . PRO B 2 568 ? 87.565 53.691 -88.205 1.00 36.40 591 PRO B CA 1
ATOM 12488 C C . PRO B 2 568 ? 87.298 52.238 -87.815 1.00 33.33 591 PRO B C 1
ATOM 12489 O O . PRO B 2 568 ? 87.986 51.695 -86.947 1.00 34.66 591 PRO B O 1
ATOM 12493 N N . THR B 2 569 ? 86.319 51.619 -88.470 1.00 29.70 592 THR B N 1
ATOM 12494 C CA . THR B 2 569 ? 85.893 50.260 -88.144 1.00 30.66 592 THR B CA 1
ATOM 12495 C C . THR B 2 569 ? 86.703 49.173 -88.850 1.00 31.47 592 THR B C 1
ATOM 12496 O O . THR B 2 569 ? 86.416 47.984 -88.687 1.00 30.47 592 THR B O 1
ATOM 12500 N N . ASN B 2 570 ? 87.691 49.581 -89.643 1.00 29.33 593 ASN B N 1
ATOM 12501 C CA . ASN B 2 570 ? 88.552 48.643 -90.367 1.00 31.13 593 ASN B CA 1
ATOM 12502 C C . ASN B 2 570 ? 87.792 47.731 -91.346 1.00 33.38 593 ASN B C 1
ATOM 12503 O O . ASN B 2 570 ? 87.985 46.512 -91.367 1.00 27.80 593 ASN B O 1
ATOM 12508 N N . GLY B 2 571 ? 86.925 48.328 -92.158 1.00 33.53 594 GLY B N 1
ATOM 12509 C CA . GLY B 2 571 ? 86.233 47.587 -93.200 1.00 37.26 594 GLY B CA 1
ATOM 12510 C C . GLY B 2 571 ? 85.093 46.726 -92.684 1.00 37.09 594 GLY B C 1
ATOM 12511 O O . GLY B 2 571 ? 84.709 45.741 -93.323 1.00 35.02 594 GLY B O 1
ATOM 12512 N N . MET B 2 572 ? 84.559 47.101 -91.523 1.00 29.69 595 MET B N 1
ATOM 12513 C CA . MET B 2 572 ? 83.430 46.407 -90.913 1.00 27.41 595 MET B CA 1
ATOM 12514 C C . MET B 2 572 ? 82.213 47.327 -90.875 1.00 31.17 595 MET B C 1
ATOM 12515 O O . MET B 2 572 ? 82.346 48.548 -90.749 1.00 32.05 595 MET B O 1
ATOM 12520 N N . VAL B 2 573 ? 81.025 46.741 -90.969 1.00 31.21 596 VAL B N 1
ATOM 12521 C CA . VAL B 2 573 ? 79.789 47.505 -90.813 1.00 27.43 596 VAL B CA 1
ATOM 12522 C C . VAL B 2 573 ? 78.991 46.956 -89.637 1.00 28.33 596 VAL B C 1
ATOM 12523 O O . VAL B 2 573 ? 78.842 45.739 -89.497 1.00 25.83 596 VAL B O 1
ATOM 12527 N N . TYR B 2 574 ? 78.487 47.845 -88.788 1.00 26.44 597 TYR B N 1
ATOM 12528 C CA . TYR B 2 574 ? 77.681 47.422 -87.643 1.00 27.68 597 TYR B CA 1
ATOM 12529 C C . TYR B 2 574 ? 76.272 47.984 -87.754 1.00 32.09 597 TYR B C 1
ATOM 12530 O O . TYR B 2 574 ? 76.077 49.200 -87.829 1.00 30.40 597 TYR B O 1
ATOM 12539 N N . PHE B 2 575 ? 75.289 47.091 -87.780 1.00 24.95 598 PHE B N 1
ATOM 12540 C CA . PHE B 2 575 ? 73.905 47.503 -87.930 1.00 28.50 598 PHE B CA 1
ATOM 12541 C C . PHE B 2 575 ? 73.083 47.198 -86.683 1.00 27.23 598 PHE B C 1
ATOM 12542 O O . PHE B 2 575 ? 73.209 46.122 -86.090 1.00 30.47 598 PHE B O 1
ATOM 12550 N N . ARG B 2 576 ? 72.253 48.156 -86.277 1.00 26.89 599 ARG B N 1
ATOM 12551 C CA . ARG B 2 576 ? 71.248 47.907 -85.247 1.00 27.78 599 ARG B CA 1
ATOM 12552 C C . ARG B 2 576 ? 69.892 48.454 -85.657 1.00 30.98 599 ARG B C 1
ATOM 12553 O O . ARG B 2 576 ? 69.795 49.504 -86.292 1.00 31.94 599 ARG B O 1
ATOM 12561 N N . ALA B 2 577 ? 68.848 47.725 -85.289 1.00 28.62 600 ALA B N 1
ATOM 12562 C CA . ALA B 2 577 ? 67.487 48.214 -85.407 1.00 32.42 600 ALA B CA 1
ATOM 12563 C C . ALA B 2 577 ? 66.838 48.009 -84.052 1.00 32.26 600 ALA B C 1
ATOM 12564 O O . ALA B 2 577 ? 67.064 46.988 -83.394 1.00 29.16 600 ALA B O 1
ATOM 12566 N N . PHE B 2 578 ? 66.052 48.988 -83.623 1.00 27.43 601 PHE B N 1
ATOM 12567 C CA . PHE B 2 578 ? 65.332 48.878 -82.363 1.00 30.50 601 PHE B CA 1
ATOM 12568 C C . PHE B 2 578 ? 63.835 48.976 -82.625 1.00 32.37 601 PHE B C 1
ATOM 12569 O O . PHE B 2 578 ? 63.358 49.964 -83.185 1.00 32.27 601 PHE B O 1
ATOM 12577 N N . SER B 2 579 ? 63.098 47.941 -82.233 1.00 28.58 602 SER B N 1
ATOM 12578 C CA . SER B 2 579 ? 61.662 47.893 -82.487 1.00 33.72 602 SER B CA 1
ATOM 12579 C C . SER B 2 579 ? 60.878 47.892 -81.180 1.00 30.30 602 SER B C 1
ATOM 12580 O O . SER B 2 579 ? 61.100 47.046 -80.314 1.00 31.23 602 SER B O 1
ATOM 12583 N N . SER B 2 580 ? 59.954 48.840 -81.051 1.00 33.21 603 SER B N 1
ATOM 12584 C CA . SER B 2 580 ? 59.176 49.021 -79.825 1.00 32.33 603 SER B CA 1
ATOM 12585 C C . SER B 2 580 ? 58.299 47.828 -79.438 1.00 30.67 603 SER B C 1
ATOM 12586 O O . SER B 2 580 ? 57.770 47.120 -80.295 1.00 29.57 603 SER B O 1
ATOM 12589 N N . LEU B 2 581 ? 58.148 47.629 -78.133 1.00 28.20 604 LEU B N 1
ATOM 12590 C CA . LEU B 2 581 ? 57.302 46.575 -77.579 1.00 32.98 604 LEU B CA 1
ATOM 12591 C C . LEU B 2 581 ? 55.915 47.126 -77.224 1.00 30.60 604 LEU B C 1
ATOM 12592 O O . LEU B 2 581 ? 55.085 46.418 -76.654 1.00 33.54 604 LEU B O 1
ATOM 12597 N N . ASN B 2 582 ? 55.664 48.388 -77.565 1.00 29.54 605 ASN B N 1
ATOM 12598 C CA . ASN B 2 582 ? 54.462 49.082 -77.086 1.00 33.67 605 ASN B CA 1
ATOM 12599 C C . ASN B 2 582 ? 53.117 48.511 -77.544 1.00 33.13 605 ASN B C 1
ATOM 12600 O O . ASN B 2 582 ? 52.120 48.664 -76.847 1.00 41.57 605 ASN B O 1
ATOM 12605 N N . THR B 2 583 ? 53.078 47.852 -78.699 1.00 30.98 606 THR B N 1
ATOM 12606 C CA . THR B 2 583 ? 51.815 47.284 -79.180 1.00 35.29 606 THR B CA 1
ATOM 12607 C C . THR B 2 583 ? 51.603 45.838 -78.739 1.00 36.22 606 THR B C 1
ATOM 12608 O O . THR B 2 583 ? 50.525 45.273 -78.929 1.00 38.64 606 THR B O 1
ATOM 12612 N N . LEU B 2 584 ? 52.628 45.242 -78.141 1.00 36.57 607 LEU B N 1
ATOM 12613 C CA . LEU B 2 584 ? 52.550 43.839 -77.738 1.00 35.03 607 LEU B CA 1
ATOM 12614 C C . LEU B 2 584 ? 51.604 43.608 -76.559 1.00 39.05 607 LEU B C 1
ATOM 12615 O O . LEU B 2 584 ? 51.709 44.277 -75.530 1.00 38.96 607 LEU B O 1
ATOM 12620 N N . PRO B 2 585 ? 50.668 42.658 -76.713 1.00 42.38 608 PRO B N 1
ATOM 12621 C CA . PRO B 2 585 ? 49.853 42.188 -75.589 1.00 42.04 608 PRO B CA 1
ATOM 12622 C C . PRO B 2 585 ? 50.754 41.749 -74.438 1.00 48.71 608 PRO B C 1
ATOM 12623 O O . PRO B 2 585 ? 51.579 40.846 -74.608 1.00 42.12 608 PRO B O 1
ATOM 12627 N N . GLU B 2 586 ? 50.592 42.379 -73.280 1.00 45.97 609 GLU B N 1
ATOM 12628 C CA . GLU B 2 586 ? 51.539 42.209 -72.187 1.00 47.55 609 GLU B CA 1
ATOM 12629 C C . GLU B 2 586 ? 51.635 40.778 -71.651 1.00 41.71 609 GLU B C 1
ATOM 12630 O O . GLU B 2 586 ? 52.622 40.420 -71.011 1.00 37.64 609 GLU B O 1
ATOM 12636 N N . GLU B 2 587 ? 50.631 39.954 -71.931 1.00 39.44 610 GLU B N 1
ATOM 12637 C CA . GLU B 2 587 ? 50.699 38.543 -71.558 1.00 43.70 610 GLU B CA 1
ATOM 12638 C C . GLU B 2 587 ? 51.756 37.786 -72.367 1.00 44.89 610 GLU B C 1
ATOM 12639 O O . GLU B 2 587 ? 52.144 36.675 -72.004 1.00 42.88 610 GLU B O 1
ATOM 12645 N N . LEU B 2 588 ? 52.222 38.389 -73.459 1.00 40.23 611 LEU B N 1
ATOM 12646 C CA . LEU B 2 588 ? 53.240 37.767 -74.308 1.00 34.79 611 LEU B CA 1
ATOM 12647 C C . LEU B 2 588 ? 54.664 38.160 -73.911 1.00 35.30 611 LEU B C 1
ATOM 12648 O O . LEU B 2 588 ? 55.624 37.488 -74.293 1.00 40.82 611 LEU B O 1
ATOM 12653 N N . ARG B 2 589 ? 54.793 39.250 -73.155 1.00 29.83 612 ARG B N 1
ATOM 12654 C CA . ARG B 2 589 ? 56.099 39.754 -72.701 1.00 35.30 612 ARG B CA 1
ATOM 12655 C C . ARG B 2 589 ? 57.080 38.719 -72.136 1.00 32.87 612 ARG B C 1
ATOM 12656 O O . ARG B 2 589 ? 58.263 38.758 -72.474 1.00 33.13 612 ARG B O 1
ATOM 12664 N N . PRO B 2 590 ? 56.612 37.812 -71.252 1.00 34.92 613 PRO B N 1
ATOM 12665 C CA . PRO B 2 590 ? 57.588 36.860 -70.705 1.00 33.02 613 PRO B CA 1
ATOM 12666 C C . PRO B 2 590 ? 58.217 35.964 -71.774 1.00 34.06 613 PRO B C 1
ATOM 12667 O O . PRO B 2 590 ? 59.260 35.358 -71.524 1.00 34.25 613 PRO B O 1
ATOM 12671 N N . TYR B 2 591 ? 57.597 35.896 -72.949 1.00 28.62 614 TYR B N 1
ATOM 12672 C CA . TYR B 2 591 ? 58.071 35.022 -74.016 1.00 29.92 614 TYR B CA 1
ATOM 12673 C C . TYR B 2 591 ? 58.948 35.757 -75.029 1.00 29.82 614 TYR B C 1
ATOM 12674 O O . TYR B 2 591 ? 59.492 35.141 -75.942 1.00 27.31 614 TYR B O 1
ATOM 12683 N N . VAL B 2 592 ? 59.079 37.071 -74.866 1.00 26.73 615 VAL B N 1
ATOM 12684 C CA . VAL B 2 592 ? 59.938 37.865 -75.747 1.00 25.53 615 VAL B CA 1
ATOM 12685 C C . VAL B 2 592 ? 61.411 37.416 -75.761 1.00 24.99 615 VAL B C 1
ATOM 12686 O O . VAL B 2 592 ? 61.995 37.287 -76.839 1.00 27.62 615 VAL B O 1
ATOM 12690 N N . PRO B 2 593 ? 62.013 37.158 -74.580 1.00 29.70 616 PRO B N 1
ATOM 12691 C CA . PRO B 2 593 ? 63.393 36.653 -74.621 1.00 29.76 616 PRO B CA 1
ATOM 12692 C C . PRO B 2 593 ? 63.534 35.352 -75.411 1.00 29.56 616 PRO B C 1
ATOM 12693 O O . PRO B 2 593 ? 64.479 35.227 -76.186 1.00 28.97 616 PRO B O 1
ATOM 12697 N N . LEU B 2 594 ? 62.614 34.408 -75.231 1.00 29.95 617 LEU B N 1
ATOM 12698 C CA . LEU B 2 594 ? 62.658 33.158 -75.991 1.00 28.39 617 LEU B CA 1
ATOM 12699 C C . LEU B 2 594 ? 62.529 33.431 -77.494 1.00 31.17 617 LEU B C 1
ATOM 12700 O O . LEU B 2 594 ? 63.307 32.912 -78.296 1.00 29.33 617 LEU B O 1
ATOM 12705 N N . PHE B 2 595 ? 61.555 34.260 -77.859 1.00 27.49 618 PHE B N 1
ATOM 12706 C CA . PHE B 2 595 ? 61.387 34.710 -79.241 1.00 29.11 618 PHE B CA 1
ATOM 12707 C C . PHE B 2 595 ? 62.697 35.255 -79.804 1.00 30.08 618 PHE B C 1
ATOM 12708 O O . PHE B 2 595 ? 63.148 34.832 -80.870 1.00 25.53 618 PHE B O 1
ATOM 12716 N N . CYS B 2 596 ? 63.306 36.193 -79.083 1.00 29.39 619 CYS B N 1
ATOM 12717 C CA . CYS B 2 596 ? 64.557 36.804 -79.524 1.00 31.59 619 CYS B CA 1
ATOM 12718 C C . CYS B 2 596 ? 65.661 35.767 -79.657 1.00 33.78 619 CYS B C 1
ATOM 12719 O O . CYS B 2 596 ? 66.504 35.847 -80.549 1.00 32.34 619 CYS B O 1
ATOM 12722 N N . SER B 2 597 ? 65.637 34.786 -78.767 1.00 28.18 620 SER B N 1
ATOM 12723 C CA . SER B 2 597 ? 66.663 33.761 -78.735 1.00 30.50 620 SER B CA 1
ATOM 12724 C C . SER B 2 597 ? 66.634 32.853 -79.966 1.00 32.60 620 SER B C 1
ATOM 12725 O O . SER B 2 597 ? 67.683 32.446 -80.461 1.00 33.62 620 SER B O 1
ATOM 12728 N N . VAL B 2 598 ? 65.439 32.546 -80.463 1.00 24.28 621 VAL B N 1
ATOM 12729 C CA . VAL B 2 598 ? 65.308 31.581 -81.553 1.00 29.66 621 VAL B CA 1
ATOM 12730 C C . VAL B 2 598 ? 65.044 32.215 -82.920 1.00 31.76 621 VAL B C 1
ATOM 12731 O O . VAL B 2 598 ? 65.119 31.531 -83.948 1.00 25.09 621 VAL B O 1
ATOM 12735 N N . LEU B 2 599 ? 64.740 33.512 -82.931 1.00 27.21 622 LEU B N 1
ATOM 12736 C CA . LEU B 2 599 ? 64.357 34.214 -84.164 1.00 29.41 622 LEU B CA 1
ATOM 12737 C C . LEU B 2 599 ? 65.323 34.012 -85.332 1.00 30.05 622 LEU B C 1
ATOM 12738 O O . LEU B 2 599 ? 64.896 33.805 -86.467 1.00 29.18 622 LEU B O 1
ATOM 12743 N N . THR B 2 600 ? 66.621 34.072 -85.054 1.00 27.30 623 THR B N 1
ATOM 12744 C CA . THR B 2 600 ? 67.618 34.000 -86.113 1.00 27.88 623 THR B CA 1
ATOM 12745 C C . THR B 2 600 ? 68.197 32.599 -86.248 1.00 28.04 623 THR B C 1
ATOM 12746 O O . THR B 2 600 ? 69.275 32.419 -86.821 1.00 25.73 623 THR B O 1
ATOM 12761 N N . LEU B 2 602 ? 65.798 29.587 -86.564 1.00 22.93 625 LEU B N 1
ATOM 12762 C CA . LEU B 2 602 ? 64.770 28.620 -86.936 1.00 24.69 625 LEU B CA 1
ATOM 12763 C C . LEU B 2 602 ? 64.617 28.443 -88.443 1.00 27.05 625 LEU B C 1
ATOM 12764 O O . LEU B 2 602 ? 63.827 27.614 -88.902 1.00 31.86 625 LEU B O 1
ATOM 12769 N N . GLY B 2 603 ? 65.380 29.214 -89.208 1.00 22.82 626 GLY B N 1
ATOM 12770 C CA . GLY B 2 603 ? 65.270 29.199 -90.657 1.00 31.69 626 GLY B CA 1
ATOM 12771 C C . GLY B 2 603 ? 64.495 30.408 -91.141 1.00 32.41 626 GLY B C 1
ATOM 12772 O O . GLY B 2 603 ? 63.701 30.982 -90.392 1.00 28.36 626 GLY B O 1
ATOM 12773 N N . CYS B 2 604 ? 64.727 30.802 -92.388 1.00 34.76 627 CYS B N 1
ATOM 12774 C CA . CYS B 2 604 ? 64.026 31.939 -92.976 1.00 31.61 627 CYS B CA 1
ATOM 12775 C C . CYS B 2 604 ? 64.006 31.808 -94.493 1.00 30.56 627 CYS B C 1
ATOM 12776 O O . CYS B 2 604 ? 64.985 31.370 -95.091 1.00 26.62 627 CYS B O 1
ATOM 12779 N N . GLY B 2 605 ? 62.894 32.191 -95.114 1.00 28.03 628 GLY B N 1
ATOM 12780 C CA . GLY B 2 605 ? 62.773 32.114 -96.560 1.00 23.54 628 GLY B CA 1
ATOM 12781 C C . GLY B 2 605 ? 62.863 30.683 -97.050 1.00 25.90 628 GLY B C 1
ATOM 12782 O O . GLY B 2 605 ? 62.084 29.827 -96.619 1.00 25.95 628 GLY B O 1
ATOM 12783 N N . LEU B 2 606 ? 63.816 30.423 -97.946 1.00 26.90 629 LEU B N 1
ATOM 12784 C CA . LEU B 2 606 ? 64.043 29.080 -98.477 1.00 27.78 629 LEU B CA 1
ATOM 12785 C C . LEU B 2 606 ? 65.138 28.352 -97.701 1.00 29.15 629 LEU B C 1
ATOM 12786 O O . LEU B 2 606 ? 65.539 27.245 -98.067 1.00 28.62 629 LEU B O 1
ATOM 12791 N N . LEU B 2 607 ? 65.629 28.982 -96.638 1.00 25.92 630 LEU B N 1
ATOM 12792 C CA . LEU B 2 607 ? 66.725 28.419 -95.859 1.00 27.61 630 LEU B CA 1
ATOM 12793 C C . LEU B 2 607 ? 66.195 27.768 -94.583 1.00 29.59 630 LEU B C 1
ATOM 12794 O O . LEU B 2 607 ? 65.581 28.440 -93.754 1.00 23.89 630 LEU B O 1
ATOM 12799 N N . ASP B 2 608 ? 66.413 26.463 -94.428 1.00 27.22 631 ASP B N 1
ATOM 12800 C CA . ASP B 2 608 ? 66.080 25.806 -93.167 1.00 27.32 631 ASP B CA 1
ATOM 12801 C C . ASP B 2 608 ? 67.113 26.201 -92.108 1.00 28.40 631 ASP B C 1
ATOM 12802 O O . ASP B 2 608 ? 68.073 26.925 -92.413 1.00 23.34 631 ASP B O 1
ATOM 12807 N N . TYR B 2 609 ? 66.932 25.738 -90.874 1.00 26.61 632 TYR B N 1
ATOM 12808 C CA . TYR B 2 609 ? 67.808 26.184 -89.788 1.00 27.16 632 TYR B CA 1
ATOM 12809 C C . TYR B 2 609 ? 69.293 25.912 -90.044 1.00 23.23 632 TYR B C 1
ATOM 12810 O O . TYR B 2 609 ? 70.143 26.712 -89.657 1.00 23.99 632 TYR B O 1
ATOM 12819 N N . ARG B 2 610 ? 69.602 24.810 -90.722 1.00 23.47 633 ARG B N 1
ATOM 12820 C CA . ARG B 2 610 ? 70.987 24.487 -91.054 1.00 25.43 633 ARG B CA 1
ATOM 12821 C C . ARG B 2 610 ? 71.544 25.422 -92.118 1.00 29.32 633 ARG B C 1
ATOM 12822 O O . ARG B 2 610 ? 72.674 25.897 -92.018 1.00 27.21 633 ARG B O 1
ATOM 12830 N N . GLU B 2 611 ? 70.753 25.663 -93.156 1.00 27.53 634 GLU B N 1
ATOM 12831 C CA . GLU B 2 611 ? 71.187 26.502 -94.263 1.00 23.61 634 GLU B CA 1
ATOM 12832 C C . GLU B 2 611 ? 71.305 27.956 -93.822 1.00 22.84 634 GLU B C 1
ATOM 12833 O O . GLU B 2 611 ? 72.187 28.680 -94.282 1.00 28.12 634 GLU B O 1
ATOM 12839 N N . GLN B 2 612 ? 70.415 28.372 -92.926 1.00 25.61 635 GLN B N 1
ATOM 12840 C CA . GLN B 2 612 ? 70.456 29.727 -92.384 1.00 25.18 635 GLN B CA 1
ATOM 12841 C C . GLN B 2 612 ? 71.698 29.930 -91.521 1.00 25.66 635 GLN B C 1
ATOM 12842 O O . GLN B 2 612 ? 72.363 30.960 -91.619 1.00 26.93 635 GLN B O 1
ATOM 12848 N N . ALA B 2 613 ? 72.016 28.950 -90.678 1.00 30.52 636 ALA B N 1
ATOM 12849 C CA . ALA B 2 613 ? 73.207 29.051 -89.837 1.00 27.47 636 ALA B CA 1
ATOM 12850 C C . ALA B 2 613 ? 74.461 29.144 -90.697 1.00 26.39 636 ALA B C 1
ATOM 12851 O O . ALA B 2 613 ? 75.372 29.919 -90.401 1.00 22.58 636 ALA B O 1
ATOM 12853 N N . GLN B 2 614 ? 74.500 28.364 -91.775 1.00 21.39 637 GLN B N 1
ATOM 12854 C CA . GLN B 2 614 ? 75.627 28.422 -92.704 1.00 25.07 637 GLN B CA 1
ATOM 12855 C C . GLN B 2 614 ? 75.774 29.804 -93.349 1.00 25.18 637 GLN B C 1
ATOM 12856 O O . GLN B 2 614 ? 76.882 30.340 -93.412 1.00 24.32 637 GLN B O 1
ATOM 12862 N N . GLN B 2 615 ? 74.665 30.383 -93.814 1.00 24.23 638 GLN B N 1
ATOM 12863 C CA . GLN B 2 615 ? 74.707 31.703 -94.457 1.00 27.65 638 GLN B CA 1
ATOM 12864 C C . GLN B 2 615 ? 75.124 32.809 -93.491 1.00 25.48 638 GLN B C 1
ATOM 12865 O O . GLN B 2 615 ? 75.908 33.689 -93.843 1.00 24.40 638 GLN B O 1
ATOM 12871 N N . ILE B 2 616 ? 74.581 32.766 -92.279 1.00 20.88 639 ILE B N 1
ATOM 12872 C CA . ILE B 2 616 ? 74.925 33.746 -91.257 1.00 22.09 639 ILE B CA 1
ATOM 12873 C C . ILE B 2 616 ? 76.416 33.677 -90.914 1.00 26.31 639 ILE B C 1
ATOM 12874 O O . ILE B 2 616 ? 77.077 34.708 -90.759 1.00 27.35 639 ILE B O 1
ATOM 12879 N N . GLU B 2 617 ? 76.955 32.464 -90.833 1.00 25.30 640 GLU B N 1
ATOM 12880 C CA . GLU B 2 617 ? 78.368 32.288 -90.507 1.00 32.05 640 GLU B CA 1
ATOM 12881 C C . GLU B 2 617 ? 79.274 32.702 -91.671 1.00 27.94 640 GLU B C 1
ATOM 12882 O O . GLU B 2 617 ? 80.366 33.238 -91.465 1.00 29.58 640 GLU B O 1
ATOM 12888 N N . LEU B 2 618 ? 78.808 32.460 -92.893 1.00 26.63 641 LEU B N 1
ATOM 12889 C CA . LEU B 2 618 ? 79.568 32.782 -94.093 1.00 27.89 641 LEU B CA 1
ATOM 12890 C C . LEU B 2 618 ? 79.552 34.278 -94.423 1.00 26.86 641 LEU B C 1
ATOM 12891 O O . LEU B 2 618 ? 80.544 34.818 -94.908 1.00 27.40 641 LEU B O 1
ATOM 12907 N N . THR B 2 620 ? 78.176 37.007 -92.257 1.00 24.12 643 THR B N 1
ATOM 12908 C CA . THR B 2 620 ? 78.159 37.980 -91.158 1.00 22.95 643 THR B CA 1
ATOM 12909 C C . THR B 2 620 ? 79.033 37.535 -89.990 1.00 30.19 643 THR B C 1
ATOM 12910 O O . THR B 2 620 ? 79.556 36.420 -89.981 1.00 27.40 643 THR B O 1
ATOM 12914 N N . GLY B 2 621 ? 79.171 38.407 -88.994 1.00 27.52 644 GLY B N 1
ATOM 12915 C CA . GLY B 2 621 ? 79.903 38.068 -87.784 1.00 23.27 644 GLY B CA 1
ATOM 12916 C C . GLY B 2 621 ? 78.934 37.658 -86.701 1.00 33.48 644 GLY B C 1
ATOM 12917 O O . GLY B 2 621 ? 79.314 37.441 -85.547 1.00 35.98 644 GLY B O 1
ATOM 12918 N N . GLY B 2 622 ? 77.666 37.556 -87.085 1.00 33.13 645 GLY B N 1
ATOM 12919 C CA . GLY B 2 622 ? 76.612 37.241 -86.145 1.00 31.19 645 GLY B CA 1
ATOM 12920 C C . GLY B 2 622 ? 75.403 38.127 -86.355 1.00 29.31 645 GLY B C 1
ATOM 12921 O O . GLY B 2 622 ? 75.524 39.283 -86.763 1.00 32.39 645 GLY B O 1
ATOM 12922 N N . MET B 2 623 ? 74.230 37.565 -86.098 1.00 24.47 646 MET B N 1
ATOM 12923 C CA . MET B 2 623 ? 72.978 38.311 -86.132 1.00 31.26 646 MET B CA 1
ATOM 12924 C C . MET B 2 623 ? 72.185 37.888 -84.907 1.00 30.44 646 MET B C 1
ATOM 12925 O O . MET B 2 623 ? 71.976 36.695 -84.682 1.00 29.67 646 MET B O 1
ATOM 12930 N N . SER B 2 624 ? 71.742 38.849 -84.107 1.00 23.80 647 SER B N 1
ATOM 12931 C CA . SER B 2 624 ? 70.999 38.497 -82.906 1.00 29.24 647 SER B CA 1
ATOM 12932 C C . SER B 2 624 ? 69.892 39.486 -82.581 1.00 26.03 647 SER B C 1
ATOM 12933 O O . SER B 2 624 ? 69.889 40.624 -83.057 1.00 24.60 647 SER B O 1
ATOM 12936 N N . ALA B 2 625 ? 68.944 39.028 -81.774 1.00 29.07 648 ALA B N 1
ATOM 12937 C CA . ALA B 2 625 ? 67.886 39.878 -81.262 1.00 31.66 648 ALA B CA 1
ATOM 12938 C C . ALA B 2 625 ? 67.885 39.738 -79.747 1.00 32.47 648 ALA B C 1
ATOM 12939 O O . ALA B 2 625 ? 68.154 38.657 -79.221 1.00 32.06 648 ALA B O 1
ATOM 12941 N N . SER B 2 626 ? 67.591 40.827 -79.046 1.00 25.26 649 SER B N 1
ATOM 12942 C CA . SER B 2 626 ? 67.558 40.798 -77.590 1.00 30.20 649 SER B CA 1
ATOM 12943 C C . SER B 2 626 ? 66.610 41.866 -77.052 1.00 29.07 649 SER B C 1
ATOM 12944 O O . SER B 2 626 ? 66.545 42.973 -77.594 1.00 27.32 649 SER B O 1
ATOM 12947 N N . PRO B 2 627 ? 65.866 41.532 -75.988 1.00 30.50 650 PRO B N 1
ATOM 12948 C CA . PRO B 2 627 ? 64.914 42.463 -75.374 1.00 34.12 650 PRO B CA 1
ATOM 12949 C C . PRO B 2 627 ? 65.621 43.444 -74.449 1.00 34.62 650 PRO B C 1
ATOM 12950 O O . PRO B 2 627 ? 66.568 43.064 -73.754 1.00 27.93 650 PRO B O 1
ATOM 12954 N N . HIS B 2 628 ? 65.167 44.692 -74.444 1.00 26.87 651 HIS B N 1
ATOM 12955 C CA . HIS B 2 628 ? 65.784 45.710 -73.606 1.00 32.09 651 HIS B CA 1
ATOM 12956 C C . HIS B 2 628 ? 64.759 46.591 -72.902 1.00 37.48 651 HIS B C 1
ATOM 12957 O O . HIS B 2 628 ? 63.716 46.935 -73.464 1.00 34.64 651 HIS B O 1
ATOM 12964 N N . VAL B 2 629 ? 65.068 46.942 -71.659 1.00 30.91 652 VAL B N 1
ATOM 12965 C CA . VAL B 2 629 ? 64.310 47.944 -70.932 1.00 30.96 652 VAL B CA 1
ATOM 12966 C C . VAL B 2 629 ? 65.229 49.139 -70.748 1.00 31.75 652 VAL B C 1
ATOM 12967 O O . VAL B 2 629 ? 66.281 49.023 -70.119 1.00 30.17 652 VAL B O 1
ATOM 12971 N N . LEU B 2 630 ? 64.851 50.279 -71.311 1.00 29.59 653 LEU B N 1
ATOM 12972 C CA . LEU B 2 630 ? 65.722 51.448 -71.280 1.00 29.21 653 LEU B CA 1
ATOM 12973 C C . LEU B 2 630 ? 65.111 52.565 -70.448 1.00 32.78 653 LEU B C 1
ATOM 12974 O O . LEU B 2 630 ? 64.205 53.263 -70.897 1.00 32.59 653 LEU B O 1
ATOM 12979 N N . PRO B 2 631 ? 65.610 52.727 -69.222 1.00 40.59 654 PRO B N 1
ATOM 12980 C CA . PRO B 2 631 ? 65.170 53.757 -68.279 1.00 38.51 654 PRO B CA 1
ATOM 12981 C C . PRO B 2 631 ? 65.234 55.154 -68.875 1.00 31.60 654 PRO B C 1
ATOM 12982 O O . PRO B 2 631 ? 66.177 55.469 -69.596 1.00 35.77 654 PRO B O 1
ATOM 12986 N N . ASP B 2 632 ? 64.232 55.975 -68.578 1.00 31.13 655 ASP B N 1
ATOM 12987 C CA . ASP B 2 632 ? 64.254 57.376 -68.967 1.00 33.66 655 ASP B CA 1
ATOM 12988 C C . ASP B 2 632 ? 65.293 58.084 -68.107 1.00 34.49 655 ASP B C 1
ATOM 12989 O O . ASP B 2 632 ? 65.562 57.662 -66.987 1.00 31.33 655 ASP B O 1
ATOM 12994 N N . ASP B 2 633 ? 65.882 59.155 -68.625 1.00 39.18 656 ASP B N 1
ATOM 12995 C CA . ASP B 2 633 ? 66.963 59.834 -67.916 1.00 44.60 656 ASP B CA 1
ATOM 12996 C C . ASP B 2 633 ? 66.476 60.832 -66.864 1.00 42.00 656 ASP B C 1
ATOM 12997 O O . ASP B 2 633 ? 67.278 61.361 -66.098 1.00 44.10 656 ASP B O 1
ATOM 13002 N N . SER B 2 634 ? 65.170 61.084 -66.826 1.00 37.97 657 SER B N 1
ATOM 13003 C CA . SER B 2 634 ? 64.625 62.143 -65.974 1.00 41.08 657 SER B CA 1
ATOM 13004 C C . SER B 2 634 ? 63.433 61.726 -65.117 1.00 39.25 657 SER B C 1
ATOM 13005 O O . SER B 2 634 ? 63.013 62.475 -64.237 1.00 40.65 657 SER B O 1
ATOM 13008 N N . HIS B 2 635 ? 62.884 60.542 -65.366 1.00 36.38 658 HIS B N 1
ATOM 13009 C CA . HIS B 2 635 ? 61.681 60.119 -64.651 1.00 34.60 658 HIS B CA 1
ATOM 13010 C C . HIS B 2 635 ? 61.722 58.629 -64.323 1.00 37.76 658 HIS B C 1
ATOM 13011 O O . HIS B 2 635 ? 61.790 57.785 -65.224 1.00 35.70 658 HIS B O 1
ATOM 13018 N N . MET B 2 636 ? 61.662 58.324 -63.029 1.00 31.56 659 MET B N 1
ATOM 13019 C CA . MET B 2 636 ? 61.900 56.978 -62.505 1.00 36.95 659 MET B CA 1
ATOM 13020 C C . MET B 2 636 ? 60.890 55.939 -62.981 1.00 37.21 659 MET B C 1
ATOM 13021 O O . MET B 2 636 ? 61.189 54.741 -63.026 1.00 31.60 659 MET B O 1
ATOM 13026 N N . ASP B 2 637 ? 59.691 56.398 -63.321 1.00 34.00 660 ASP B N 1
ATOM 13027 C CA . ASP B 2 637 ? 58.609 55.494 -63.695 1.00 38.00 660 ASP B CA 1
ATOM 13028 C C . ASP B 2 637 ? 58.286 55.590 -65.181 1.00 37.68 660 ASP B C 1
ATOM 13029 O O . ASP B 2 637 ? 57.183 55.248 -65.614 1.00 33.93 660 ASP B O 1
ATOM 13034 N N . THR B 2 638 ? 59.264 56.057 -65.954 1.00 36.80 661 THR B N 1
ATOM 13035 C CA . THR B 2 638 ? 59.161 56.122 -67.408 1.00 36.11 661 THR B CA 1
ATOM 13036 C C . THR B 2 638 ? 60.288 55.280 -67.998 1.00 36.85 661 THR B C 1
ATOM 13037 O O . THR B 2 638 ? 61.411 55.307 -67.494 1.00 33.25 661 THR B O 1
ATOM 13041 N N . TYR B 2 639 ? 59.994 54.523 -69.051 1.00 32.74 662 TYR B N 1
ATOM 13042 C CA . TYR B 2 639 ? 61.006 53.668 -69.667 1.00 31.01 662 TYR B CA 1
ATOM 13043 C C . TYR B 2 639 ? 60.656 53.326 -71.111 1.00 33.92 662 TYR B C 1
ATOM 13044 O O . TYR B 2 639 ? 59.489 53.376 -71.502 1.00 35.35 662 TYR B O 1
ATOM 13053 N N . GLU B 2 640 ? 61.669 52.975 -71.897 1.00 26.38 663 GLU B N 1
ATOM 13054 C CA . GLU B 2 640 ? 61.454 52.480 -73.253 1.00 28.38 663 GLU B CA 1
ATOM 13055 C C . GLU B 2 640 ? 61.652 50.967 -73.277 1.00 32.90 663 GLU B C 1
ATOM 13056 O O . GLU B 2 640 ? 62.578 50.445 -72.653 1.00 35.62 663 GLU B O 1
ATOM 13062 N N . GLN B 2 641 ? 60.767 50.267 -73.979 1.00 26.76 664 GLN B N 1
ATOM 13063 C CA . GLN B 2 641 ? 60.836 48.814 -74.083 1.00 25.05 664 GLN B CA 1
ATOM 13064 C C . GLN B 2 641 ? 60.843 48.426 -75.552 1.00 33.37 664 GLN B C 1
ATOM 13065 O O . GLN B 2 641 ? 60.078 48.968 -76.357 1.00 33.38 664 GLN B O 1
ATOM 13071 N N . GLY B 2 642 ? 61.718 47.493 -75.906 1.00 29.36 665 GLY B N 1
ATOM 13072 C CA . GLY B 2 642 ? 61.798 47.045 -77.279 1.00 29.26 665 GLY B CA 1
ATOM 13073 C C . GLY B 2 642 ? 62.785 45.917 -77.475 1.00 31.40 665 GLY B C 1
ATOM 13074 O O . GLY B 2 642 ? 63.387 45.419 -76.517 1.00 27.64 665 GLY B O 1
ATOM 13075 N N . VAL B 2 643 ? 62.933 45.508 -78.730 1.00 31.24 666 VAL B N 1
ATOM 13076 C CA . VAL B 2 643 ? 63.893 44.486 -79.104 1.00 28.22 666 VAL B CA 1
ATOM 13077 C C . VAL B 2 643 ? 64.992 45.115 -79.945 1.00 28.30 666 VAL B C 1
ATOM 13078 O O . VAL B 2 643 ? 64.716 45.878 -80.870 1.00 28.42 666 VAL B O 1
ATOM 13082 N N . LEU B 2 644 ? 66.238 44.819 -79.594 1.00 27.62 667 LEU B N 1
ATOM 13083 C CA . LEU B 2 644 ? 67.386 45.294 -80.361 1.00 32.32 667 LEU B CA 1
ATOM 13084 C C . LEU B 2 644 ? 67.856 44.202 -81.309 1.00 26.58 667 LEU B C 1
ATOM 13085 O O . LEU B 2 644 ? 68.210 43.107 -80.876 1.00 25.73 667 LEU B O 1
ATOM 13090 N N . PHE B 2 645 ? 67.837 44.496 -82.604 1.00 22.80 668 PHE B N 1
ATOM 13091 C CA . PHE B 2 645 ? 68.374 43.586 -83.607 1.00 27.26 668 PHE B CA 1
ATOM 13092 C C . PHE B 2 645 ? 69.766 44.065 -83.963 1.00 30.19 668 PHE B C 1
ATOM 13093 O O . PHE B 2 645 ? 69.965 45.237 -84.280 1.00 33.30 668 PHE B O 1
ATOM 13101 N N . SER B 2 646 ? 70.735 43.161 -83.911 1.00 24.17 669 SER B N 1
ATOM 13102 C CA . SER B 2 646 ? 72.131 43.567 -84.013 1.00 29.95 669 SER B CA 1
ATOM 13103 C C . SER B 2 646 ? 72.914 42.610 -84.898 1.00 26.34 669 SER B C 1
ATOM 13104 O O . SER B 2 646 ? 72.792 41.388 -84.769 1.00 24.55 669 SER B O 1
ATOM 13107 N N . SER B 2 647 ? 73.712 43.171 -85.801 1.00 22.13 670 SER B N 1
ATOM 13108 C CA . SER B 2 647 ? 74.551 42.364 -86.677 1.00 25.45 670 SER B CA 1
ATOM 13109 C C . SER B 2 647 ? 75.795 43.133 -87.102 1.00 27.62 670 SER B C 1
ATOM 13110 O O . SER B 2 647 ? 75.884 44.354 -86.929 1.00 22.71 670 SER B O 1
ATOM 13113 N N . LEU B 2 648 ? 76.757 42.405 -87.654 1.00 23.66 671 LEU B N 1
ATOM 13114 C CA . LEU B 2 648 ? 77.969 43.004 -88.191 1.00 24.36 671 LEU B CA 1
ATOM 13115 C C . LEU B 2 648 ? 78.443 42.173 -89.377 1.00 26.73 671 LEU B C 1
ATOM 13116 O O . LEU B 2 648 ? 78.132 40.983 -89.474 1.00 26.41 671 LEU B O 1
ATOM 13121 N N . CYS B 2 649 ? 79.185 42.799 -90.283 1.00 25.11 672 CYS B N 1
ATOM 13122 C CA . CYS B 2 649 ? 79.732 42.089 -91.431 1.00 26.40 672 CYS B CA 1
ATOM 13123 C C . CYS B 2 649 ? 80.887 42.868 -92.041 1.00 28.66 672 CYS B C 1
ATOM 13124 O O . CYS B 2 649 ? 81.109 44.037 -91.707 1.00 27.56 672 CYS B O 1
ATOM 13127 N N . LEU B 2 650 ? 81.621 42.207 -92.930 1.00 26.10 673 LEU B N 1
ATOM 13128 C CA . LEU B 2 650 ? 82.628 42.870 -93.749 1.00 30.53 673 LEU B CA 1
ATOM 13129 C C . LEU B 2 650 ? 81.904 43.723 -94.783 1.00 30.64 673 LEU B C 1
ATOM 13130 O O . LEU B 2 650 ? 80.786 43.381 -95.187 1.00 30.82 673 LEU B O 1
ATOM 13135 N N . ASP B 2 651 ? 82.523 44.829 -95.197 1.00 30.92 674 ASP B N 1
ATOM 13136 C CA . ASP B 2 651 ? 81.939 45.715 -96.212 1.00 36.15 674 ASP B CA 1
ATOM 13137 C C . ASP B 2 651 ? 81.334 44.952 -97.394 1.00 34.62 674 ASP B C 1
ATOM 13138 O O . ASP B 2 651 ? 80.192 45.197 -97.788 1.00 33.38 674 ASP B O 1
ATOM 13143 N N . ARG B 2 652 ? 82.098 44.012 -97.939 1.00 30.89 675 ARG B N 1
ATOM 13144 C CA . ARG B 2 652 ? 81.697 43.299 -99.152 1.00 36.20 675 ARG B CA 1
ATOM 13145 C C . ARG B 2 652 ? 80.453 42.422 -98.971 1.00 35.82 675 ARG B C 1
ATOM 13146 O O . ARG B 2 652 ? 79.808 42.058 -99.949 1.00 35.06 675 ARG B O 1
ATOM 13154 N N . ASN B 2 653 ? 80.119 42.087 -97.726 1.00 27.45 676 ASN B N 1
ATOM 13155 C CA . ASN B 2 653 ? 78.984 41.207 -97.457 1.00 26.51 676 ASN B CA 1
ATOM 13156 C C . ASN B 2 653 ? 77.767 41.956 -96.933 1.00 26.18 676 ASN B C 1
ATOM 13157 O O . ASN B 2 653 ? 76.792 41.346 -96.487 1.00 29.70 676 ASN B O 1
ATOM 13162 N N . LEU B 2 654 ? 77.831 43.281 -96.978 1.00 24.71 677 LEU B N 1
ATOM 13163 C CA . LEU B 2 654 ? 76.734 44.115 -96.494 1.00 30.92 677 LEU B CA 1
ATOM 13164 C C . LEU B 2 654 ? 75.366 43.813 -97.134 1.00 28.57 677 LEU B C 1
ATOM 13165 O O . LEU B 2 654 ? 74.379 43.674 -96.410 1.00 26.31 677 LEU B O 1
ATOM 13170 N N . PRO B 2 655 ? 75.297 43.700 -98.479 1.00 32.96 678 PRO B N 1
ATOM 13171 C CA . PRO B 2 655 ? 73.981 43.380 -99.051 1.00 32.93 678 PRO B CA 1
ATOM 13172 C C . PRO B 2 655 ? 73.452 42.025 -98.581 1.00 29.10 678 PRO B C 1
ATOM 13173 O O . PRO B 2 655 ? 72.253 41.896 -98.347 1.00 30.57 678 PRO B O 1
ATOM 13177 N N . ASP B 2 656 ? 74.329 41.032 -98.456 1.00 24.38 679 ASP B N 1
ATOM 13178 C CA . ASP B 2 656 ? 73.934 39.721 -97.937 1.00 28.29 679 ASP B CA 1
ATOM 13179 C C . ASP B 2 656 ? 73.364 39.820 -96.521 1.00 26.82 679 ASP B C 1
ATOM 13180 O O . ASP B 2 656 ? 72.357 39.182 -96.199 1.00 29.67 679 ASP B O 1
ATOM 13185 N N . MET B 2 657 ? 74.008 40.623 -95.678 1.00 25.45 680 MET B N 1
ATOM 13186 C CA . MET B 2 657 ? 73.572 40.771 -94.288 1.00 24.61 680 MET B CA 1
ATOM 13187 C C . MET B 2 657 ? 72.177 41.380 -94.220 1.00 28.77 680 MET B C 1
ATOM 13188 O O . MET B 2 657 ? 71.316 40.896 -93.487 1.00 28.49 680 MET B O 1
ATOM 13193 N N . MET B 2 658 ? 71.943 42.433 -94.996 1.00 28.66 681 MET B N 1
ATOM 13194 C CA . MET B 2 658 ? 70.642 43.095 -94.960 1.00 29.52 681 MET B CA 1
ATOM 13195 C C . MET B 2 658 ? 69.547 42.256 -95.622 1.00 29.28 681 MET B C 1
ATOM 13196 O O . MET B 2 658 ? 68.383 42.330 -95.229 1.00 29.03 681 MET B O 1
ATOM 13201 N N . GLN B 2 659 ? 69.921 41.454 -96.616 1.00 29.51 682 GLN B N 1
ATOM 13202 C CA . GLN B 2 659 ? 68.977 40.536 -97.245 1.00 27.58 682 GLN B CA 1
ATOM 13203 C C . GLN B 2 659 ? 68.533 39.479 -96.248 1.00 23.89 682 GLN B C 1
ATOM 13204 O O . GLN B 2 659 ? 67.379 39.054 -96.255 1.00 26.00 682 GLN B O 1
ATOM 13210 N N . LEU B 2 660 ? 69.453 39.052 -95.388 1.00 25.08 683 LEU B N 1
ATOM 13211 C CA . LEU B 2 660 ? 69.117 38.071 -94.364 1.00 24.37 683 LEU B CA 1
ATOM 13212 C C . LEU B 2 660 ? 68.126 38.668 -93.375 1.00 27.56 683 LEU B C 1
ATOM 13213 O O . LEU B 2 660 ? 67.189 37.996 -92.944 1.00 32.12 683 LEU B O 1
ATOM 13218 N N . TRP B 2 661 ? 68.317 39.938 -93.030 1.00 24.10 684 TRP B N 1
ATOM 13219 C CA . TRP B 2 661 ? 67.371 40.612 -92.144 1.00 27.17 684 TRP B CA 1
ATOM 13220 C C . TRP B 2 661 ? 65.992 40.722 -92.799 1.00 23.82 684 TRP B C 1
ATOM 13221 O O . TRP B 2 661 ? 64.975 40.567 -92.129 1.00 24.35 684 TRP B O 1
ATOM 13232 N N . SER B 2 662 ? 65.958 40.986 -94.105 1.00 25.87 685 SER B N 1
ATOM 13233 C CA . SER B 2 662 ? 64.687 41.023 -94.833 1.00 26.36 685 SER B CA 1
ATOM 13234 C C . SER B 2 662 ? 63.944 39.701 -94.706 1.00 24.86 685 SER B C 1
ATOM 13235 O O . SER B 2 662 ? 62.752 39.681 -94.393 1.00 26.62 685 SER B O 1
ATOM 13238 N N . GLU B 2 663 ? 64.651 38.600 -94.957 1.00 27.98 686 GLU B N 1
ATOM 13239 C CA . GLU B 2 663 ? 64.051 37.269 -94.881 1.00 33.02 686 GLU B CA 1
ATOM 13240 C C . GLU B 2 663 ? 63.602 36.918 -93.458 1.00 30.35 686 GLU B C 1
ATOM 13241 O O . GLU B 2 663 ? 62.543 36.328 -93.267 1.00 29.76 686 GLU B O 1
ATOM 13247 N N . ILE B 2 664 ? 64.414 37.276 -92.466 1.00 29.17 687 ILE B N 1
ATOM 13248 C CA . ILE B 2 664 ? 64.080 37.022 -91.065 1.00 26.85 687 ILE B CA 1
ATOM 13249 C C . ILE B 2 664 ? 62.849 37.821 -90.627 1.00 25.54 687 ILE B C 1
ATOM 13250 O O . ILE B 2 664 ? 62.005 37.331 -89.867 1.00 27.63 687 ILE B O 1
ATOM 13255 N N . PHE B 2 665 ? 62.740 39.051 -91.117 1.00 25.72 688 PHE B N 1
ATOM 13256 C CA . PHE B 2 665 ? 61.595 39.897 -90.795 1.00 25.47 688 PHE B CA 1
ATOM 13257 C C . PHE B 2 665 ? 60.352 39.477 -91.577 1.00 30.95 688 PHE B C 1
ATOM 13258 O O . PHE B 2 665 ? 59.243 39.485 -91.042 1.00 33.25 688 PHE B O 1
ATOM 13266 N N . ASN B 2 666 ? 60.542 39.104 -92.841 1.00 27.31 689 ASN B N 1
ATOM 13267 C CA . ASN B 2 666 ? 59.412 38.809 -93.727 1.00 30.74 689 ASN B CA 1
ATOM 13268 C C . ASN B 2 666 ? 58.998 37.344 -93.811 1.00 29.15 689 ASN B C 1
ATOM 13269 O O . ASN B 2 666 ? 57.816 37.047 -93.977 1.00 32.30 689 ASN B O 1
ATOM 13274 N N . ASN B 2 667 ? 59.960 36.432 -93.715 1.00 23.73 690 ASN B N 1
ATOM 13275 C CA . ASN B 2 667 ? 59.640 35.006 -93.794 1.00 24.03 690 ASN B CA 1
ATOM 13276 C C . ASN B 2 667 ? 60.312 34.114 -92.748 1.00 29.75 690 ASN B C 1
ATOM 13277 O O . ASN B 2 667 ? 60.990 33.148 -93.106 1.00 29.46 690 ASN B O 1
ATOM 13282 N N . PRO B 2 668 ? 60.111 34.411 -91.451 1.00 32.92 691 PRO B N 1
ATOM 13283 C CA . PRO B 2 668 ? 60.728 33.547 -90.438 1.00 29.46 691 PRO B CA 1
ATOM 13284 C C . PRO B 2 668 ? 60.059 32.181 -90.347 1.00 28.69 691 PRO B C 1
ATOM 13285 O O . PRO B 2 668 ? 58.847 32.075 -90.530 1.00 29.48 691 PRO B O 1
ATOM 13298 N N . PHE B 2 670 ? 58.578 29.573 -88.259 1.00 36.88 693 PHE B N 1
ATOM 13299 C CA . PHE B 2 670 ? 58.030 29.226 -86.941 1.00 38.25 693 PHE B CA 1
ATOM 13300 C C . PHE B 2 670 ? 57.386 27.835 -86.909 1.00 41.78 693 PHE B C 1
ATOM 13301 O O . PHE B 2 670 ? 56.617 27.523 -86.001 1.00 41.80 693 PHE B O 1
ATOM 13309 N N . GLU B 2 671 ? 57.728 27.002 -87.893 1.00 41.02 694 GLU B N 1
ATOM 13310 C CA . GLU B 2 671 ? 57.207 25.637 -87.986 1.00 48.92 694 GLU B CA 1
ATOM 13311 C C . GLU B 2 671 ? 58.221 24.568 -87.548 1.00 45.36 694 GLU B C 1
ATOM 13312 O O . GLU B 2 671 ? 57.864 23.402 -87.371 1.00 43.97 694 GLU B O 1
ATOM 13318 N N . GLU B 2 672 ? 59.479 24.968 -87.374 1.00 43.64 695 GLU B N 1
ATOM 13319 C CA . GLU B 2 672 ? 60.548 24.033 -87.018 1.00 44.76 695 GLU B CA 1
ATOM 13320 C C . GLU B 2 672 ? 60.462 23.640 -85.547 1.00 42.02 695 GLU B C 1
ATOM 13321 O O . GLU B 2 672 ? 61.165 24.192 -84.699 1.00 38.76 695 GLU B O 1
ATOM 13327 N N . GLU B 2 673 ? 59.604 22.669 -85.259 1.00 43.12 696 GLU B N 1
ATOM 13328 C CA . GLU B 2 673 ? 59.253 22.323 -83.889 1.00 42.25 696 GLU B CA 1
ATOM 13329 C C . GLU B 2 673 ? 60.363 21.588 -83.143 1.00 39.85 696 GLU B C 1
ATOM 13330 O O . GLU B 2 673 ? 60.617 21.872 -81.974 1.00 35.77 696 GLU B O 1
ATOM 13336 N N . GLU B 2 674 ? 61.020 20.645 -83.809 1.00 37.16 697 GLU B N 1
ATOM 13337 C CA . GLU B 2 674 ? 62.026 19.830 -83.134 1.00 41.28 697 GLU B CA 1
ATOM 13338 C C . GLU B 2 674 ? 63.296 20.617 -82.816 1.00 37.68 697 GLU B C 1
ATOM 13339 O O . GLU B 2 674 ? 63.866 20.471 -81.734 1.00 36.72 697 GLU B O 1
ATOM 13345 N N . HIS B 2 675 ? 63.736 21.457 -83.746 1.00 31.08 698 HIS B N 1
ATOM 13346 C CA . HIS B 2 675 ? 64.886 22.314 -83.475 1.00 33.80 698 HIS B CA 1
ATOM 13347 C C . HIS B 2 675 ? 64.557 23.360 -82.401 1.00 31.54 698 HIS B C 1
ATOM 13348 O O . HIS B 2 675 ? 65.421 23.728 -81.610 1.00 31.59 698 HIS B O 1
ATOM 13355 N N . PHE B 2 676 ? 63.311 23.828 -82.376 1.00 28.37 699 PHE B N 1
ATOM 13356 C CA . PHE B 2 676 ? 62.867 24.771 -81.352 1.00 30.29 699 PHE B CA 1
ATOM 13357 C C . PHE B 2 676 ? 63.016 24.161 -79.959 1.00 30.97 699 PHE B C 1
ATOM 13358 O O . PHE B 2 676 ? 63.500 24.819 -79.032 1.00 27.82 699 PHE B O 1
ATOM 13366 N N . LYS B 2 677 ? 62.608 22.901 -79.817 1.00 27.89 700 LYS B N 1
ATOM 13367 C CA . LYS B 2 677 ? 62.751 22.188 -78.547 1.00 36.83 700 LYS B CA 1
ATOM 13368 C C . LYS B 2 677 ? 64.218 22.048 -78.154 1.00 32.80 700 LYS B C 1
ATOM 13369 O O . LYS B 2 677 ? 64.563 22.149 -76.976 1.00 30.61 700 LYS B O 1
ATOM 13375 N N . VAL B 2 678 ? 65.073 21.814 -79.145 1.00 30.99 701 VAL B N 1
ATOM 13376 C CA . VAL B 2 678 ? 66.510 21.730 -78.913 1.00 30.85 701 VAL B CA 1
ATOM 13377 C C . VAL B 2 678 ? 67.048 23.050 -78.362 1.00 30.66 701 VAL B C 1
ATOM 13378 O O . VAL B 2 678 ? 67.771 23.067 -77.366 1.00 28.35 701 VAL B O 1
ATOM 13382 N N . LEU B 2 679 ? 66.674 24.155 -78.999 1.00 28.15 702 LEU B N 1
ATOM 13383 C CA . LEU B 2 679 ? 67.122 25.480 -78.571 1.00 30.20 702 LEU B CA 1
ATOM 13384 C C . LEU B 2 679 ? 66.648 25.801 -77.159 1.00 31.71 702 LEU B C 1
ATOM 13385 O O . LEU B 2 679 ? 67.413 26.312 -76.337 1.00 29.12 702 LEU B O 1
ATOM 13390 N N . VAL B 2 680 ? 65.385 25.488 -76.885 1.00 29.72 703 VAL B N 1
ATOM 13391 C CA . VAL B 2 680 ? 64.780 25.744 -75.585 1.00 33.09 703 VAL B CA 1
ATOM 13392 C C . VAL B 2 680 ? 65.511 25.003 -74.463 1.00 29.42 703 VAL B C 1
ATOM 13393 O O . VAL B 2 680 ? 65.801 25.582 -73.413 1.00 27.47 703 VAL B O 1
ATOM 13408 N N . MET B 2 682 ? 68.627 23.783 -74.527 1.00 23.51 705 MET B N 1
ATOM 13409 C CA . MET B 2 682 ? 69.977 24.333 -74.414 1.00 29.73 705 MET B CA 1
ATOM 13410 C C . MET B 2 682 ? 69.970 25.620 -73.592 1.00 32.69 705 MET B C 1
ATOM 13411 O O . MET B 2 682 ? 70.774 25.782 -72.668 1.00 30.49 705 MET B O 1
ATOM 13416 N N . THR B 2 683 ? 69.052 26.524 -73.926 1.00 28.85 706 THR B N 1
ATOM 13417 C CA . THR B 2 683 ? 68.953 27.818 -73.249 1.00 33.90 706 THR B CA 1
ATOM 13418 C C . THR B 2 683 ? 68.635 27.672 -71.765 1.00 27.96 706 THR B C 1
ATOM 13419 O O . THR B 2 683 ? 69.213 28.362 -70.923 1.00 28.88 706 THR B O 1
ATOM 13423 N N . ALA B 2 684 ? 67.704 26.779 -71.450 1.00 28.87 707 ALA B N 1
ATOM 13424 C CA . ALA B 2 684 ? 67.295 26.567 -70.068 1.00 29.25 707 ALA B CA 1
ATOM 13425 C C . ALA B 2 684 ? 68.449 26.005 -69.252 1.00 26.54 707 ALA B C 1
ATOM 13426 O O . ALA B 2 684 ? 68.635 26.367 -68.092 1.00 24.37 707 ALA B O 1
ATOM 13428 N N . GLN B 2 685 ? 69.216 25.112 -69.867 1.00 26.54 708 GLN B N 1
ATOM 13429 C CA . GLN B 2 685 ? 70.361 24.502 -69.211 1.00 27.66 708 GLN B CA 1
ATOM 13430 C C . GLN B 2 685 ? 71.440 25.550 -68.961 1.00 29.73 708 GLN B C 1
ATOM 13431 O O . GLN B 2 685 ? 72.047 25.586 -67.890 1.00 25.02 708 GLN B O 1
ATOM 13437 N N . GLU B 2 686 ? 71.672 26.408 -69.951 1.00 28.27 709 GLU B N 1
ATOM 13438 C CA . GLU B 2 686 ? 72.707 27.432 -69.833 1.00 27.83 709 GLU B CA 1
ATOM 13439 C C . GLU B 2 686 ? 72.341 28.467 -68.775 1.00 25.61 709 GLU B C 1
ATOM 13440 O O . GLU B 2 686 ? 73.185 28.872 -67.974 1.00 30.47 709 GLU B O 1
ATOM 13446 N N . LEU B 2 687 ? 71.078 28.880 -68.769 1.00 25.67 710 LEU B N 1
ATOM 13447 C CA . LEU B 2 687 ? 70.584 29.808 -67.759 1.00 29.28 710 LEU B CA 1
ATOM 13448 C C . LEU B 2 687 ? 70.736 29.244 -66.352 1.00 32.29 710 LEU B C 1
ATOM 13449 O O . LEU B 2 687 ? 71.223 29.929 -65.455 1.00 30.90 710 LEU B O 1
ATOM 13454 N N . ALA B 2 688 ? 70.327 27.993 -66.162 1.00 21.57 711 ALA B N 1
ATOM 13455 C CA . ALA B 2 688 ? 70.445 27.349 -64.860 1.00 24.71 711 ALA B CA 1
ATOM 13456 C C . ALA B 2 688 ? 71.902 27.220 -64.411 1.00 26.69 711 ALA B C 1
ATOM 13457 O O . ALA B 2 688 ? 72.222 27.498 -63.256 1.00 31.45 711 ALA B O 1
ATOM 13459 N N . ASN B 2 689 ? 72.776 26.784 -65.317 1.00 26.18 712 ASN B N 1
ATOM 13460 C CA . ASN B 2 689 ? 74.194 26.628 -64.992 1.00 28.05 712 ASN B CA 1
ATOM 13461 C C . ASN B 2 689 ? 74.850 27.945 -64.582 1.00 30.39 712 ASN B C 1
ATOM 13462 O O . ASN B 2 689 ? 75.743 27.966 -63.733 1.00 28.49 712 ASN B O 1
ATOM 13467 N N . GLY B 2 690 ? 74.398 29.040 -65.187 1.00 26.99 713 GLY B N 1
ATOM 13468 C CA . GLY B 2 690 ? 75.033 30.332 -65.001 1.00 22.73 713 GLY B CA 1
ATOM 13469 C C . GLY B 2 690 ? 74.623 31.107 -63.761 1.00 23.86 713 GLY B C 1
ATOM 13470 O O . GLY B 2 690 ? 75.130 32.206 -63.531 1.00 24.87 713 GLY B O 1
ATOM 13471 N N . ILE B 2 691 ? 73.717 30.551 -62.959 1.00 20.50 714 ILE B N 1
ATOM 13472 C CA . ILE B 2 691 ? 73.229 31.262 -61.772 1.00 20.35 714 ILE B CA 1
ATOM 13473 C C . ILE B 2 691 ? 74.324 31.643 -60.756 1.00 27.21 714 ILE B C 1
ATOM 13474 O O . ILE B 2 691 ? 74.453 32.827 -60.413 1.00 24.30 714 ILE B O 1
ATOM 13479 N N . PRO B 2 692 ? 75.116 30.658 -60.273 1.00 25.73 715 PRO B N 1
ATOM 13480 C CA . PRO B 2 692 ? 76.103 31.019 -59.246 1.00 30.06 715 PRO B CA 1
ATOM 13481 C C . PRO B 2 692 ? 77.057 32.115 -59.713 1.00 26.20 715 PRO B C 1
ATOM 13482 O O . PRO B 2 692 ? 77.307 33.061 -58.966 1.00 25.41 715 PRO B O 1
ATOM 13486 N N . ASP B 2 693 ? 77.569 31.997 -60.933 1.00 26.33 716 ASP B N 1
ATOM 13487 C CA . ASP B 2 693 ? 78.542 32.963 -61.440 1.00 31.83 716 ASP B CA 1
ATOM 13488 C C . ASP B 2 693 ? 77.980 34.381 -61.517 1.00 27.63 716 ASP B C 1
ATOM 13489 O O . ASP B 2 693 ? 78.730 35.357 -61.458 1.00 24.59 716 ASP B O 1
ATOM 13494 N N . SER B 2 694 ? 76.662 34.489 -61.648 1.00 23.60 717 SER B N 1
ATOM 13495 C CA . SER B 2 694 ? 76.008 35.788 -61.689 1.00 24.40 717 SER B CA 1
ATOM 13496 C C . SER B 2 694 ? 75.039 35.941 -60.523 1.00 29.33 717 SER B C 1
ATOM 13497 O O . SER B 2 694 ? 74.045 36.661 -60.627 1.00 25.51 717 SER B O 1
ATOM 13500 N N . GLY B 2 695 ? 75.339 35.269 -59.413 1.00 22.42 718 GLY B N 1
ATOM 13501 C CA . GLY B 2 695 ? 74.449 35.248 -58.263 1.00 18.78 718 GLY B CA 1
ATOM 13502 C C . GLY B 2 695 ? 74.030 36.616 -57.750 1.00 23.38 718 GLY B C 1
ATOM 13503 O O . GLY B 2 695 ? 72.863 36.831 -57.431 1.00 23.85 718 GLY B O 1
ATOM 13504 N N . HIS B 2 696 ? 74.976 37.545 -57.671 1.00 21.86 719 HIS B N 1
ATOM 13505 C CA . HIS B 2 696 ? 74.672 38.887 -57.174 1.00 25.55 719 HIS B CA 1
ATOM 13506 C C . HIS B 2 696 ? 73.793 39.683 -58.141 1.00 27.46 719 HIS B C 1
ATOM 13507 O O . HIS B 2 696 ? 73.032 40.556 -57.719 1.00 22.02 719 HIS B O 1
ATOM 13514 N N . LEU B 2 697 ? 73.898 39.383 -59.434 1.00 27.30 720 LEU B N 1
ATOM 13515 C CA . LEU B 2 697 ? 73.066 40.050 -60.436 1.00 23.26 720 LEU B CA 1
ATOM 13516 C C . LEU B 2 697 ? 71.621 39.583 -60.330 1.00 25.63 720 LEU B C 1
ATOM 13517 O O . LEU B 2 697 ? 70.692 40.396 -60.379 1.00 26.53 720 LEU B O 1
ATOM 13522 N N . TYR B 2 698 ? 71.426 38.273 -60.186 1.00 23.90 721 TYR B N 1
ATOM 13523 C CA . TYR B 2 698 ? 70.086 37.738 -59.966 1.00 25.65 721 TYR B CA 1
ATOM 13524 C C . TYR B 2 698 ? 69.473 38.298 -58.681 1.00 29.04 721 TYR B C 1
ATOM 13525 O O . TYR B 2 698 ? 68.281 38.613 -58.636 1.00 25.99 721 TYR B O 1
ATOM 13534 N N . ALA B 2 699 ? 70.291 38.442 -57.643 1.00 22.63 722 ALA B N 1
ATOM 13535 C CA . ALA B 2 699 ? 69.819 39.039 -56.395 1.00 25.71 722 ALA B CA 1
ATOM 13536 C C . ALA B 2 699 ? 69.429 40.507 -56.569 1.00 20.47 722 ALA B C 1
ATOM 13537 O O . ALA B 2 699 ? 68.393 40.941 -56.076 1.00 25.72 722 ALA B O 1
ATOM 13539 N N A SER B 2 700 ? 70.273 41.259 -57.265 0.48 22.74 723 SER B N 1
ATOM 13540 N N B SER B 2 700 ? 70.249 41.279 -57.273 0.52 22.80 723 SER B N 1
ATOM 13541 C CA A SER B 2 700 ? 70.010 42.673 -57.508 0.48 24.95 723 SER B CA 1
ATOM 13542 C CA B SER B 2 700 ? 69.944 42.698 -57.457 0.52 25.55 723 SER B CA 1
ATOM 13543 C C A SER B 2 700 ? 68.741 42.872 -58.339 0.48 29.38 723 SER B C 1
ATOM 13544 C C B SER B 2 700 ? 68.742 42.922 -58.380 0.52 30.21 723 SER B C 1
ATOM 13545 O O A SER B 2 700 ? 67.921 43.741 -58.034 0.48 28.72 723 SER B O 1
ATOM 13546 O O B SER B 2 700 ? 67.974 43.869 -58.190 0.52 28.69 723 SER B O 1
ATOM 13551 N N . ILE B 2 701 ? 68.585 42.058 -59.380 1.00 29.85 724 ILE B N 1
ATOM 13552 C CA . ILE B 2 701 ? 67.421 42.131 -60.263 1.00 23.20 724 ILE B CA 1
ATOM 13553 C C . ILE B 2 701 ? 66.130 41.856 -59.487 1.00 26.44 724 ILE B C 1
ATOM 13554 O O . ILE B 2 701 ? 65.138 42.577 -59.636 1.00 26.93 724 ILE B O 1
ATOM 13559 N N . ARG B 2 702 ? 66.144 40.824 -58.649 1.00 24.23 725 ARG B N 1
ATOM 13560 C CA . ARG B 2 702 ? 64.999 40.536 -57.797 1.00 27.43 725 ARG B CA 1
ATOM 13561 C C . ARG B 2 702 ? 64.776 41.675 -56.805 1.00 28.44 725 ARG B C 1
ATOM 13562 O O . ARG B 2 702 ? 63.653 42.126 -56.612 1.00 24.21 725 ARG B O 1
ATOM 13570 N N . ALA B 2 703 ? 65.855 42.153 -56.194 1.00 24.72 726 ALA B N 1
ATOM 13571 C CA . ALA B 2 703 ? 65.748 43.203 -55.182 1.00 27.95 726 ALA B CA 1
ATOM 13572 C C . ALA B 2 703 ? 65.161 44.502 -55.737 1.00 26.29 726 ALA B C 1
ATOM 13573 O O . ALA B 2 703 ? 64.479 45.234 -55.022 1.00 28.38 726 ALA B O 1
ATOM 13575 N N . GLY B 2 704 ? 65.424 44.786 -57.008 1.00 24.09 727 GLY B N 1
ATOM 13576 C CA . GLY B 2 704 ? 64.957 46.025 -57.613 1.00 28.51 727 GLY B CA 1
ATOM 13577 C C . GLY B 2 704 ? 63.607 45.932 -58.310 1.00 28.94 727 GLY B C 1
ATOM 13578 O O . GLY B 2 704 ? 63.066 46.948 -58.765 1.00 28.79 727 GLY B O 1
ATOM 13579 N N . ARG B 2 705 ? 63.053 44.722 -58.379 1.00 26.33 728 ARG B N 1
ATOM 13580 C CA . ARG B 2 705 ? 61.844 44.455 -59.171 1.00 28.72 728 ARG B CA 1
ATOM 13581 C C . ARG B 2 705 ? 60.605 45.243 -58.735 1.00 30.18 728 ARG B C 1
ATOM 13582 O O . ARG B 2 705 ? 59.768 45.599 -59.569 1.00 31.26 728 ARG B O 1
ATOM 13590 N N . THR B 2 706 ? 60.484 45.505 -57.435 1.00 26.20 729 THR B N 1
ATOM 13591 C CA . THR B 2 706 ? 59.292 46.163 -56.898 1.00 30.30 729 THR B CA 1
ATOM 13592 C C . THR B 2 706 ? 59.484 47.666 -56.748 1.00 31.76 729 THR B C 1
ATOM 13593 O O . THR B 2 706 ? 58.613 48.359 -56.215 1.00 32.39 729 THR B O 1
ATOM 13597 N N . LEU B 2 707 ? 60.619 48.170 -57.227 1.00 29.65 730 LEU B N 1
ATOM 13598 C CA . LEU B 2 707 ? 60.993 49.566 -56.988 1.00 31.00 730 LEU B CA 1
ATOM 13599 C C . LEU B 2 707 ? 60.668 50.517 -58.140 1.00 30.14 730 LEU B C 1
ATOM 13600 O O . LEU B 2 707 ? 60.406 51.702 -57.914 1.00 27.59 730 LEU B O 1
ATOM 13605 N N . THR B 2 708 ? 60.726 50.002 -59.368 1.00 26.42 731 THR B N 1
ATOM 13606 C CA . THR B 2 708 ? 60.415 50.781 -60.575 1.00 30.16 731 THR B CA 1
ATOM 13607 C C . THR B 2 708 ? 59.697 49.889 -61.586 1.00 32.82 731 THR B C 1
ATOM 13608 O O . THR B 2 708 ? 59.835 48.661 -61.535 1.00 33.79 731 THR B O 1
ATOM 13612 N N . PRO B 2 709 ? 58.921 50.499 -62.502 1.00 32.84 732 PRO B N 1
ATOM 13613 C CA . PRO B 2 709 ? 58.289 49.731 -63.583 1.00 36.22 732 PRO B CA 1
ATOM 13614 C C . PRO B 2 709 ? 59.327 48.981 -64.408 1.00 34.34 732 PRO B C 1
ATOM 13615 O O . PRO B 2 709 ? 59.142 47.803 -64.710 1.00 35.64 732 PRO B O 1
ATOM 13619 N N . ALA B 2 710 ? 60.407 49.671 -64.767 1.00 34.18 733 ALA B N 1
ATOM 13620 C CA . ALA B 2 710 ? 61.491 49.076 -65.546 1.00 33.23 733 ALA B CA 1
ATOM 13621 C C . ALA B 2 710 ? 62.093 47.865 -64.836 1.00 37.08 733 ALA B C 1
ATOM 13622 O O . ALA B 2 710 ? 62.410 46.854 -65.467 1.00 32.25 733 ALA B O 1
ATOM 13624 N N . GLY B 2 711 ? 62.252 47.981 -63.520 1.00 34.87 734 GLY B N 1
ATOM 13625 C CA . GLY B 2 711 ? 62.825 46.911 -62.723 1.00 30.01 734 GLY B CA 1
ATOM 13626 C C . GLY B 2 711 ? 61.956 45.668 -62.740 1.00 31.96 734 GLY B C 1
ATOM 13627 O O . GLY B 2 711 ? 62.462 44.542 -62.775 1.00 30.26 734 GLY B O 1
ATOM 13628 N N . ASP B 2 712 ? 60.642 45.870 -62.715 1.00 27.70 735 ASP B N 1
ATOM 13629 C CA . ASP B 2 712 ? 59.708 44.756 -62.740 1.00 31.40 735 ASP B CA 1
ATOM 13630 C C . ASP B 2 712 ? 59.815 44.014 -64.068 1.00 30.50 735 ASP B C 1
ATOM 13631 O O . ASP B 2 712 ? 59.735 42.783 -64.120 1.00 28.39 735 ASP B O 1
ATOM 13636 N N . LEU B 2 713 ? 59.998 44.774 -65.143 1.00 29.62 736 LEU B N 1
ATOM 13637 C CA . LEU B 2 713 ? 60.124 44.193 -66.476 1.00 34.81 736 LEU B CA 1
ATOM 13638 C C . LEU B 2 713 ? 61.448 43.448 -66.622 1.00 35.67 736 LEU B C 1
ATOM 13639 O O . LEU B 2 713 ? 61.495 42.354 -67.189 1.00 31.59 736 LEU B O 1
ATOM 13644 N N . GLN B 2 714 ? 62.522 44.033 -66.101 1.00 34.73 737 GLN B N 1
ATOM 13645 C CA . GLN B 2 714 ? 63.834 43.399 -66.194 1.00 32.30 737 GLN B CA 1
ATOM 13646 C C . GLN B 2 714 ? 63.845 42.015 -65.540 1.00 31.13 737 GLN B C 1
ATOM 13647 O O . GLN B 2 714 ? 64.475 41.080 -66.047 1.00 30.02 737 GLN B O 1
ATOM 13653 N N . GLU B 2 715 ? 63.137 41.886 -64.421 1.00 27.01 738 GLU B N 1
ATOM 13654 C CA . GLU B 2 715 ? 63.014 40.592 -63.751 1.00 31.27 738 GLU B CA 1
ATOM 13655 C C . GLU B 2 715 ? 62.313 39.586 -64.657 1.00 32.99 738 GLU B C 1
ATOM 13656 O O . GLU B 2 715 ? 62.713 38.423 -64.743 1.00 27.56 738 GLU B O 1
ATOM 13662 N N . THR B 2 716 ? 61.267 40.046 -65.336 1.00 30.24 739 THR B N 1
ATOM 13663 C CA . THR B 2 716 ? 60.557 39.212 -66.303 1.00 35.78 739 THR B CA 1
ATOM 13664 C C . THR B 2 716 ? 61.485 38.756 -67.424 1.00 31.53 739 THR B C 1
ATOM 13665 O O . THR B 2 716 ? 61.514 37.577 -67.779 1.00 33.05 739 THR B O 1
ATOM 13669 N N . PHE B 2 717 ? 62.266 39.691 -67.956 1.00 31.06 740 PHE B N 1
ATOM 13670 C CA . PHE B 2 717 ? 63.152 39.401 -69.081 1.00 27.25 740 PHE B CA 1
ATOM 13671 C C . PHE B 2 717 ? 64.402 38.589 -68.732 1.00 33.81 740 PHE B C 1
ATOM 13672 O O . PHE B 2 717 ? 64.795 37.715 -69.501 1.00 31.12 740 PHE B O 1
ATOM 13680 N N . SER B 2 718 ? 65.037 38.880 -67.596 1.00 28.59 741 SER B N 1
ATOM 13681 C CA . SER B 2 718 ? 66.351 38.295 -67.317 1.00 29.57 741 SER B CA 1
ATOM 13682 C C . SER B 2 718 ? 66.606 37.906 -65.861 1.00 27.07 741 SER B C 1
ATOM 13683 O O . SER B 2 718 ? 67.735 37.578 -65.496 1.00 30.78 741 SER B O 1
ATOM 13686 N N . GLY B 2 719 ? 65.570 37.941 -65.030 1.00 26.38 742 GLY B N 1
ATOM 13687 C CA . GLY B 2 719 ? 65.714 37.538 -63.642 1.00 29.30 742 GLY B CA 1
ATOM 13688 C C . GLY B 2 719 ? 65.475 36.054 -63.438 1.00 29.30 742 GLY B C 1
ATOM 13689 O O . GLY B 2 719 ? 65.377 35.289 -64.407 1.00 26.67 742 GLY B O 1
ATOM 13690 N N . MET B 2 720 ? 65.385 35.645 -62.174 1.00 22.21 743 MET B N 1
ATOM 13691 C CA . MET B 2 720 ? 65.075 34.258 -61.829 1.00 26.42 743 MET B CA 1
ATOM 13692 C C . MET B 2 720 ? 63.720 33.826 -62.386 1.00 31.83 743 MET B C 1
ATOM 13693 O O . MET B 2 720 ? 63.499 32.641 -62.655 1.00 30.82 743 MET B O 1
ATOM 13698 N N . ASP B 2 721 ? 62.812 34.784 -62.550 1.00 27.01 744 ASP B N 1
ATOM 13699 C CA . ASP B 2 721 ? 61.515 34.498 -63.167 1.00 32.70 744 ASP B CA 1
ATOM 13700 C C . ASP B 2 721 ? 61.673 33.968 -64.594 1.00 31.79 744 ASP B C 1
ATOM 13701 O O . ASP B 2 721 ? 60.945 33.068 -65.010 1.00 31.83 744 ASP B O 1
ATOM 13706 N N . GLN B 2 722 ? 62.628 34.519 -65.340 1.00 24.95 745 GLN B N 1
ATOM 13707 C CA . GLN B 2 722 ? 62.871 34.060 -66.704 1.00 25.21 745 GLN B CA 1
ATOM 13708 C C . GLN B 2 722 ? 63.558 32.699 -66.710 1.00 26.88 745 GLN B C 1
ATOM 13709 O O . GLN B 2 722 ? 63.262 31.846 -67.549 1.00 25.96 745 GLN B O 1
ATOM 13715 N N . VAL B 2 723 ? 64.468 32.489 -65.766 1.00 25.07 746 VAL B N 1
ATOM 13716 C CA . VAL B 2 723 ? 65.154 31.205 -65.668 1.00 31.01 746 VAL B CA 1
ATOM 13717 C C . VAL B 2 723 ? 64.162 30.073 -65.405 1.00 26.62 746 VAL B C 1
ATOM 13718 O O . VAL B 2 723 ? 64.199 29.031 -66.069 1.00 26.54 746 VAL B O 1
ATOM 13722 N N . ARG B 2 724 ? 63.266 30.292 -64.448 1.00 27.15 747 ARG B N 1
ATOM 13723 C CA . ARG B 2 724 ? 62.263 29.292 -64.088 1.00 36.40 747 ARG B CA 1
ATOM 13724 C C . ARG B 2 724 ? 61.237 29.073 -65.201 1.00 33.59 747 ARG B C 1
ATOM 13725 O O . ARG B 2 724 ? 60.766 27.950 -65.410 1.00 30.67 747 ARG B O 1
ATOM 13733 N N . LEU B 2 725 ? 60.892 30.144 -65.914 1.00 29.08 748 LEU B N 1
ATOM 13734 C CA . LEU B 2 725 ? 59.998 30.031 -67.065 1.00 31.71 748 LEU B CA 1
ATOM 13735 C C . LEU B 2 725 ? 60.603 29.116 -68.127 1.00 34.49 748 LEU B C 1
ATOM 13736 O O . LEU B 2 725 ? 59.944 28.199 -68.618 1.00 35.31 748 LEU B O 1
ATOM 13741 N N . MET B 2 726 ? 61.865 29.363 -68.471 1.00 33.26 749 MET B N 1
ATOM 13742 C CA . MET B 2 726 ? 62.556 28.559 -69.479 1.00 31.40 749 MET B CA 1
ATOM 13743 C C . MET B 2 726 ? 62.699 27.093 -69.073 1.00 31.78 749 MET B C 1
ATOM 13744 O O . MET B 2 726 ? 62.667 26.202 -69.925 1.00 29.20 749 MET B O 1
ATOM 13760 N N . ARG B 2 728 ? 60.523 25.524 -67.142 1.00 33.63 751 ARG B N 1
ATOM 13761 C CA . ARG B 2 728 ? 59.180 24.960 -67.296 1.00 37.61 751 ARG B CA 1
ATOM 13762 C C . ARG B 2 728 ? 58.891 24.632 -68.760 1.00 37.96 751 ARG B C 1
ATOM 13763 O O . ARG B 2 728 ? 58.393 23.549 -69.076 1.00 35.47 751 ARG B O 1
ATOM 13771 N N . ILE B 2 729 ? 59.211 25.567 -69.650 1.00 33.92 752 ILE B N 1
ATOM 13772 C CA . ILE B 2 729 ? 59.040 25.342 -71.083 1.00 36.21 752 ILE B CA 1
ATOM 13773 C C . ILE B 2 729 ? 59.855 24.133 -71.553 1.00 38.10 752 ILE B C 1
ATOM 13774 O O . ILE B 2 729 ? 59.374 23.317 -72.339 1.00 35.13 752 ILE B O 1
ATOM 13779 N N . ALA B 2 730 ? 61.075 24.002 -71.039 1.00 31.87 753 ALA B N 1
ATOM 13780 C CA . ALA B 2 730 ? 61.965 22.909 -71.426 1.00 33.84 753 ALA B CA 1
ATOM 13781 C C . ALA B 2 730 ? 61.453 21.530 -71.016 1.00 35.55 753 ALA B C 1
ATOM 13782 O O . ALA B 2 730 ? 61.923 20.510 -71.526 1.00 36.18 753 ALA B O 1
ATOM 13784 N N . GLU B 2 731 ? 60.503 21.506 -70.088 1.00 35.34 754 GLU B N 1
ATOM 13785 C CA . GLU B 2 731 ? 59.958 20.254 -69.574 1.00 46.50 754 GLU B CA 1
ATOM 13786 C C . GLU B 2 731 ? 58.556 19.967 -70.104 1.00 46.70 754 GLU B C 1
ATOM 13787 O O . GLU B 2 731 ? 57.932 18.982 -69.708 1.00 46.98 754 GLU B O 1
ATOM 13793 N N . MET B 2 732 ? 58.062 20.825 -70.993 1.00 44.92 755 MET B N 1
ATOM 13794 C CA . MET B 2 732 ? 56.750 20.611 -71.597 1.00 47.47 755 MET B CA 1
ATOM 13795 C C . MET B 2 732 ? 56.777 19.418 -72.544 1.00 49.30 755 MET B C 1
ATOM 13796 O O . MET B 2 732 ? 57.687 19.277 -73.361 1.00 47.04 755 MET B O 1
ATOM 13801 N N . THR B 2 733 ? 55.776 18.555 -72.419 1.00 57.05 756 THR B N 1
ATOM 13802 C CA . THR B 2 733 ? 55.640 17.405 -73.302 1.00 61.54 756 THR B CA 1
ATOM 13803 C C . THR B 2 733 ? 55.148 17.859 -74.673 1.00 58.89 756 THR B C 1
ATOM 13804 O O . THR B 2 733 ? 55.545 17.308 -75.700 1.00 59.06 756 THR B O 1
ATOM 13808 N N . ASP B 2 734 ? 54.286 18.872 -74.675 1.00 56.27 757 ASP B N 1
ATOM 13809 C CA . ASP B 2 734 ? 53.798 19.473 -75.915 1.00 54.84 757 ASP B CA 1
ATOM 13810 C C . ASP B 2 734 ? 54.189 20.946 -75.988 1.00 46.07 757 ASP B C 1
ATOM 13811 O O . ASP B 2 734 ? 53.638 21.782 -75.269 1.00 41.68 757 ASP B O 1
ATOM 13816 N N . ILE B 2 735 ? 55.134 21.254 -76.871 1.00 45.05 758 ILE B N 1
ATOM 13817 C CA . ILE B 2 735 ? 55.698 22.595 -76.973 1.00 45.69 758 ILE B CA 1
ATOM 13818 C C . ILE B 2 735 ? 54.878 23.499 -77.901 1.00 45.30 758 ILE B C 1
ATOM 13819 O O . ILE B 2 735 ? 55.124 24.705 -77.989 1.00 41.50 758 ILE B O 1
ATOM 13834 N N . PRO B 2 737 ? 51.856 24.895 -77.848 1.00 46.06 760 PRO B N 1
ATOM 13835 C CA . PRO B 2 737 ? 51.252 26.170 -77.432 1.00 51.55 760 PRO B CA 1
ATOM 13836 C C . PRO B 2 737 ? 52.252 27.314 -77.219 1.00 48.27 760 PRO B C 1
ATOM 13837 O O . PRO B 2 737 ? 51.845 28.475 -77.244 1.00 49.09 760 PRO B O 1
ATOM 13841 N N . ILE B 2 738 ? 53.529 27.001 -77.018 1.00 42.96 761 ILE B N 1
ATOM 13842 C CA . ILE B 2 738 ? 54.551 28.043 -76.922 1.00 42.05 761 ILE B CA 1
ATOM 13843 C C . ILE B 2 738 ? 54.956 28.502 -78.319 1.00 37.55 761 ILE B C 1
ATOM 13844 O O . ILE B 2 738 ? 55.066 29.701 -78.589 1.00 39.54 761 ILE B O 1
ATOM 13849 N N . LEU B 2 739 ? 55.166 27.532 -79.203 1.00 35.97 762 LEU B N 1
ATOM 13850 C CA . LEU B 2 739 ? 55.535 27.796 -80.590 1.00 37.35 762 LEU B CA 1
ATOM 13851 C C . LEU B 2 739 ? 54.517 28.714 -81.269 1.00 36.95 762 LEU B C 1
ATOM 13852 O O . LEU B 2 739 ? 54.882 29.562 -82.081 1.00 43.27 762 LEU B O 1
ATOM 13857 N N . ARG B 2 740 ? 53.243 28.551 -80.917 1.00 34.24 763 ARG B N 1
ATOM 13858 C CA . ARG B 2 740 ? 52.168 29.360 -81.497 1.00 39.21 763 ARG B CA 1
ATOM 13859 C C . ARG B 2 740 ? 52.210 30.828 -81.067 1.00 40.83 763 ARG B C 1
ATOM 13860 O O . ARG B 2 740 ? 51.584 31.680 -81.700 1.00 40.50 763 ARG B O 1
ATOM 13878 N N . LEU B 2 742 ? 54.899 32.602 -81.029 1.00 30.43 765 LEU B N 1
ATOM 13879 C CA . LEU B 2 742 ? 55.909 33.281 -81.844 1.00 33.23 765 LEU B CA 1
ATOM 13880 C C . LEU B 2 742 ? 55.341 34.102 -83.018 1.00 35.09 765 LEU B C 1
ATOM 13881 O O . LEU B 2 742 ? 55.762 35.245 -83.227 1.00 33.19 765 LEU B O 1
ATOM 13886 N N . PRO B 2 743 ? 54.391 33.531 -83.791 1.00 36.05 766 PRO B N 1
ATOM 13887 C CA . PRO B 2 743 ? 53.797 34.359 -84.849 1.00 38.27 766 PRO B CA 1
ATOM 13888 C C . PRO B 2 743 ? 53.109 35.600 -84.293 1.00 35.36 766 PRO B C 1
ATOM 13889 O O . PRO B 2 743 ? 53.105 36.644 -84.953 1.00 33.32 766 PRO B O 1
ATOM 13893 N N . ARG B 2 744 ? 52.544 35.485 -83.095 1.00 31.73 767 ARG B N 1
ATOM 13894 C CA . ARG B 2 744 ? 51.825 36.593 -82.471 1.00 36.93 767 ARG B CA 1
ATOM 13895 C C . ARG B 2 744 ? 52.774 37.730 -82.115 1.00 38.51 767 ARG B C 1
ATOM 13896 O O . ARG B 2 744 ? 52.473 38.904 -82.339 1.00 43.56 767 ARG B O 1
ATOM 13904 N N . ILE B 2 745 ? 53.922 37.369 -81.555 1.00 35.13 768 ILE B N 1
ATOM 13905 C CA . ILE B 2 745 ? 54.956 38.338 -81.227 1.00 31.41 768 ILE B CA 1
ATOM 13906 C C . ILE B 2 745 ? 55.509 38.955 -82.507 1.00 31.83 768 ILE B C 1
ATOM 13907 O O . ILE B 2 745 ? 55.772 40.159 -82.565 1.00 30.11 768 ILE B O 1
ATOM 13922 N N . LYS B 2 747 ? 54.093 39.619 -85.262 1.00 34.99 770 LYS B N 1
ATOM 13923 C CA . LYS B 2 747 ? 53.204 40.654 -85.792 1.00 41.45 770 LYS B CA 1
ATOM 13924 C C . LYS B 2 747 ? 53.443 42.031 -85.176 1.00 39.24 770 LYS B C 1
ATOM 13925 O O . LYS B 2 747 ? 53.268 43.053 -85.838 1.00 37.22 770 LYS B O 1
ATOM 13931 N N . HIS B 2 748 ? 53.836 42.061 -83.908 1.00 33.04 771 HIS B N 1
ATOM 13932 C CA . HIS B 2 748 ? 54.009 43.337 -83.213 1.00 38.79 771 HIS B CA 1
ATOM 13933 C C . HIS B 2 748 ? 55.443 43.853 -83.268 1.00 41.23 771 HIS B C 1
ATOM 13934 O O . HIS B 2 748 ? 55.702 45.014 -82.942 1.00 44.97 771 HIS B O 1
ATOM 13941 N N . LEU B 2 749 ? 56.372 42.995 -83.682 1.00 31.43 772 LEU B N 1
ATOM 13942 C CA . LEU B 2 749 ? 57.788 43.357 -83.661 1.00 35.75 772 LEU B CA 1
ATOM 13943 C C . LEU B 2 749 ? 58.442 43.490 -85.032 1.00 37.68 772 LEU B C 1
ATOM 13944 O O . LEU B 2 749 ? 59.123 44.481 -85.308 1.00 35.43 772 LEU B O 1
ATOM 13949 N N . LEU B 2 750 ? 58.250 42.489 -85.885 1.00 35.57 773 LEU B N 1
ATOM 13950 C CA . LEU B 2 750 ? 58.972 42.432 -87.154 1.00 30.08 773 LEU B CA 1
ATOM 13951 C C . LEU B 2 750 ? 58.297 43.275 -88.233 1.00 35.05 773 LEU B C 1
ATOM 13952 O O . LEU B 2 750 ? 57.771 42.752 -89.217 1.00 36.10 773 LEU B O 1
ATOM 13957 N N . ASN B 2 751 ? 58.330 44.588 -88.034 1.00 33.89 774 ASN B N 1
ATOM 13958 C CA . ASN B 2 751 ? 57.774 45.546 -88.978 1.00 34.41 774 ASN B CA 1
ATOM 13959 C C . ASN B 2 751 ? 58.413 46.908 -88.744 1.00 37.91 774 ASN B C 1
ATOM 13960 O O . ASN B 2 751 ? 59.191 47.076 -87.805 1.00 37.26 774 ASN B O 1
ATOM 13965 N N . GLY B 2 752 ? 58.066 47.888 -89.573 1.00 36.19 775 GLY B N 1
ATOM 13966 C CA . GLY B 2 752 ? 58.661 49.207 -89.461 1.00 35.89 775 GLY B CA 1
ATOM 13967 C C . GLY B 2 752 ? 57.759 50.276 -88.868 1.00 30.30 775 GLY B C 1
ATOM 13968 O O . GLY B 2 752 ? 57.961 51.466 -89.117 1.00 35.60 775 GLY B O 1
ATOM 13969 N N . ASP B 2 753 ? 56.776 49.867 -88.070 1.00 31.03 776 ASP B N 1
ATOM 13970 C CA . ASP B 2 753 ? 55.826 50.818 -87.491 1.00 35.72 776 ASP B CA 1
ATOM 13971 C C . ASP B 2 753 ? 56.412 51.653 -86.347 1.00 40.15 776 ASP B C 1
ATOM 13972 O O . ASP B 2 753 ? 56.075 52.828 -86.190 1.00 38.53 776 ASP B O 1
ATOM 13977 N N . ASN B 2 754 ? 57.281 51.043 -85.546 1.00 38.78 777 ASN B N 1
ATOM 13978 C CA . ASN B 2 754 ? 57.868 51.716 -84.387 1.00 38.18 777 ASN B CA 1
ATOM 13979 C C . ASN B 2 754 ? 59.360 51.406 -84.266 1.00 35.34 777 ASN B C 1
ATOM 13980 O O . ASN B 2 754 ? 59.780 50.676 -83.362 1.00 31.72 777 ASN B O 1
ATOM 13985 N N . MET B 2 755 ? 60.155 51.978 -85.168 1.00 29.12 778 MET B N 1
ATOM 13986 C CA . MET B 2 755 ? 61.547 51.573 -85.339 1.00 30.56 778 MET B CA 1
ATOM 13987 C C . MET B 2 755 ? 62.517 52.748 -85.483 1.00 31.25 778 MET B C 1
ATOM 13988 O O . MET B 2 755 ? 62.155 53.806 -85.996 1.00 33.85 778 MET B O 1
ATOM 13993 N N . ARG B 2 756 ? 63.742 52.557 -85.001 1.00 29.58 779 ARG B N 1
ATOM 13994 C CA . ARG B 2 756 ? 64.870 53.400 -85.389 1.00 30.44 779 ARG B CA 1
ATOM 13995 C C . ARG B 2 756 ? 66.092 52.513 -85.623 1.00 28.84 779 ARG B C 1
ATOM 13996 O O . ARG B 2 756 ? 66.170 51.402 -85.089 1.00 29.40 779 ARG B O 1
ATOM 14004 N N . CYS B 2 757 ? 67.029 52.990 -86.438 1.00 27.86 780 CYS B N 1
ATOM 14005 C CA . CYS B 2 757 ? 68.214 52.212 -86.777 1.00 27.73 780 CYS B CA 1
ATOM 14006 C C . CYS B 2 757 ? 69.504 52.992 -86.578 1.00 29.90 780 CYS B C 1
ATOM 14007 O O . CYS B 2 757 ? 69.498 54.220 -86.485 1.00 25.97 780 CYS B O 1
ATOM 14010 N N . SER B 2 758 ? 70.611 52.260 -86.524 1.00 28.04 781 SER B N 1
ATOM 14011 C CA . SER B 2 758 ? 71.927 52.868 -86.439 1.00 28.65 781 SER B CA 1
ATOM 14012 C C . SER B 2 758 ? 72.908 52.115 -87.328 1.00 33.78 781 SER B C 1
ATOM 14013 O O . SER B 2 758 ? 72.801 50.898 -87.514 1.00 32.61 781 SER B O 1
ATOM 14016 N N . VAL B 2 759 ? 73.859 52.853 -87.883 1.00 29.58 782 VAL B N 1
ATOM 14017 C CA . VAL B 2 759 ? 74.886 52.271 -88.727 1.00 30.55 782 VAL B CA 1
ATOM 14018 C C . VAL B 2 759 ? 76.236 52.830 -88.304 1.00 31.16 782 VAL B C 1
ATOM 14019 O O . VAL B 2 759 ? 76.409 54.047 -88.213 1.00 30.67 782 VAL B O 1
ATOM 14023 N N . ASN B 2 760 ? 77.182 51.942 -88.022 1.00 31.89 783 ASN B N 1
ATOM 14024 C CA . ASN B 2 760 ? 78.558 52.346 -87.778 1.00 28.83 783 ASN B CA 1
ATOM 14025 C C . ASN B 2 760 ? 79.434 51.759 -88.864 1.00 29.02 783 ASN B C 1
ATOM 14026 O O . ASN B 2 760 ? 79.494 50.538 -89.022 1.00 31.69 783 ASN B O 1
ATOM 14031 N N . ALA B 2 761 ? 80.107 52.627 -89.613 1.00 27.72 784 ALA B N 1
ATOM 14032 C CA . ALA B 2 761 ? 80.946 52.200 -90.723 1.00 35.47 784 ALA B CA 1
ATOM 14033 C C . ALA B 2 761 ? 81.971 53.276 -91.074 1.00 36.05 784 ALA B C 1
ATOM 14034 O O . ALA B 2 761 ? 81.881 54.409 -90.602 1.00 35.43 784 ALA B O 1
ATOM 14036 N N . THR B 2 762 ? 82.948 52.914 -91.898 1.00 31.41 785 THR B N 1
ATOM 14037 C CA . THR B 2 762 ? 83.924 53.880 -92.389 1.00 38.60 785 THR B CA 1
ATOM 14038 C C . THR B 2 762 ? 83.222 54.895 -93.287 1.00 40.06 785 THR B C 1
ATOM 14039 O O . THR B 2 762 ? 82.194 54.580 -93.888 1.00 38.37 785 THR B O 1
ATOM 14043 N N . PRO B 2 763 ? 83.760 56.124 -93.366 1.00 42.10 786 PRO B N 1
ATOM 14044 C CA . PRO B 2 763 ? 83.145 57.127 -94.247 1.00 47.57 786 PRO B CA 1
ATOM 14045 C C . PRO B 2 763 ? 83.134 56.702 -95.719 1.00 43.91 786 PRO B C 1
ATOM 14046 O O . PRO B 2 763 ? 82.225 57.100 -96.448 1.00 43.60 786 PRO B O 1
ATOM 14050 N N . GLN B 2 764 ? 84.116 55.904 -96.135 1.00 41.98 787 GLN B N 1
ATOM 14051 C CA . GLN B 2 764 ? 84.160 55.365 -97.496 1.00 49.46 787 GLN B CA 1
ATOM 14052 C C . GLN B 2 764 ? 82.941 54.497 -97.787 1.00 51.18 787 GLN B C 1
ATOM 14053 O O . GLN B 2 764 ? 82.378 54.543 -98.881 1.00 52.68 787 GLN B O 1
ATOM 14059 N N . GLN B 2 765 ? 82.546 53.703 -96.797 1.00 43.46 788 GLN B N 1
ATOM 14060 C CA . GLN B 2 765 ? 81.514 52.684 -96.968 1.00 43.73 788 GLN B CA 1
ATOM 14061 C C . GLN B 2 765 ? 80.100 53.247 -96.787 1.00 43.02 788 GLN B C 1
ATOM 14062 O O . GLN B 2 765 ? 79.121 52.676 -97.279 1.00 44.43 788 GLN B O 1
ATOM 14068 N N . MET B 2 766 ? 80.007 54.381 -96.101 1.00 39.24 789 MET B N 1
ATOM 14069 C CA . MET B 2 766 ? 78.718 54.965 -95.724 1.00 42.31 789 MET B CA 1
ATOM 14070 C C . MET B 2 766 ? 77.671 55.115 -96.849 1.00 46.79 789 MET B C 1
ATOM 14071 O O . MET B 2 766 ? 76.508 54.761 -96.646 1.00 47.82 789 MET B O 1
ATOM 14076 N N . PRO B 2 767 ? 78.068 55.634 -98.030 1.00 53.47 790 PRO B N 1
ATOM 14077 C CA . PRO B 2 767 ? 77.049 55.758 -99.085 1.00 55.41 790 PRO B CA 1
ATOM 14078 C C . PRO B 2 767 ? 76.497 54.405 -99.545 1.00 49.74 790 PRO B C 1
ATOM 14079 O O . PRO B 2 767 ? 75.292 54.283 -99.782 1.00 47.23 790 PRO B O 1
ATOM 14083 N N . GLN B 2 768 ? 77.366 53.406 -99.669 1.00 41.91 791 GLN B N 1
ATOM 14084 C CA . GLN B 2 768 ? 76.931 52.056 -100.024 1.00 41.01 791 GLN B CA 1
ATOM 14085 C C . GLN B 2 768 ? 76.001 51.467 -98.965 1.00 46.67 791 GLN B C 1
ATOM 14086 O O . GLN B 2 768 ? 75.115 50.671 -99.279 1.00 50.86 791 GLN B O 1
ATOM 14092 N N . THR B 2 769 ? 76.200 51.862 -97.710 1.00 44.21 792 THR B N 1
ATOM 14093 C CA . THR B 2 769 ? 75.412 51.315 -96.609 1.00 44.26 792 THR B CA 1
ATOM 14094 C C . THR B 2 769 ? 74.006 51.902 -96.538 1.00 43.70 792 THR B C 1
ATOM 14095 O O . THR B 2 769 ? 73.057 51.210 -96.162 1.00 42.19 792 THR B O 1
ATOM 14099 N N . GLU B 2 770 ? 73.869 53.173 -96.904 1.00 44.53 793 GLU B N 1
ATOM 14100 C CA . GLU B 2 770 ? 72.560 53.815 -96.883 1.00 47.13 793 GLU B CA 1
ATOM 14101 C C . GLU B 2 770 ? 71.580 53.118 -97.821 1.00 43.17 793 GLU B C 1
ATOM 14102 O O . GLU B 2 770 ? 70.403 52.968 -97.493 1.00 44.28 793 GLU B O 1
ATOM 14108 N N . LYS B 2 771 ? 72.069 52.685 -98.979 1.00 42.54 794 LYS B N 1
ATOM 14109 C CA . LYS B 2 771 ? 71.222 52.003 -99.952 1.00 43.56 794 LYS B CA 1
ATOM 14110 C C . LYS B 2 771 ? 70.691 50.700 -99.367 1.00 40.05 794 LYS B C 1
ATOM 14111 O O . LYS B 2 771 ? 69.484 50.455 -99.367 1.00 43.10 794 LYS B O 1
ATOM 14117 N N . ALA B 2 772 ? 71.599 49.873 -98.860 1.00 39.26 795 ALA B N 1
ATOM 14118 C CA . ALA B 2 772 ? 71.240 48.561 -98.336 1.00 35.58 795 ALA B CA 1
ATOM 14119 C C . ALA B 2 772 ? 70.256 48.649 -97.172 1.00 32.61 795 ALA B C 1
ATOM 14120 O O . ALA B 2 772 ? 69.333 47.836 -97.067 1.00 34.49 795 ALA B O 1
ATOM 14122 N N . VAL B 2 773 ? 70.456 49.631 -96.298 1.00 31.92 796 VAL B N 1
ATOM 14123 C CA . VAL B 2 773 ? 69.580 49.806 -95.143 1.00 31.05 796 VAL B CA 1
ATOM 14124 C C . VAL B 2 773 ? 68.193 50.275 -95.574 1.00 34.68 796 VAL B C 1
ATOM 14125 O O . VAL B 2 773 ? 67.180 49.767 -95.088 1.00 32.55 796 VAL B O 1
ATOM 14129 N N . GLU B 2 774 ? 68.146 51.232 -96.499 1.00 39.94 797 GLU B N 1
ATOM 14130 C CA . GLU B 2 774 ? 66.865 51.741 -96.983 1.00 42.72 797 GLU B CA 1
ATOM 14131 C C . GLU B 2 774 ? 66.086 50.649 -97.711 1.00 39.11 797 GLU B C 1
ATOM 14132 O O . GLU B 2 774 ? 64.868 50.535 -97.556 1.00 40.35 797 GLU B O 1
ATOM 14138 N N . ASP B 2 775 ? 66.797 49.847 -98.498 1.00 38.37 798 ASP B N 1
ATOM 14139 C CA . ASP B 2 775 ? 66.194 48.693 -99.159 1.00 41.97 798 ASP B CA 1
ATOM 14140 C C . ASP B 2 775 ? 65.588 47.725 -98.148 1.00 43.29 798 ASP B C 1
ATOM 14141 O O . ASP B 2 775 ? 64.476 47.236 -98.344 1.00 39.28 798 ASP B O 1
ATOM 14146 N N . PHE B 2 776 ? 66.319 47.448 -97.069 1.00 35.72 799 PHE B N 1
ATOM 14147 C CA . PHE B 2 776 ? 65.783 46.619 -95.994 1.00 34.96 799 PHE B CA 1
ATOM 14148 C C . PHE B 2 776 ? 64.531 47.241 -95.372 1.00 32.34 799 PHE B C 1
ATOM 14149 O O . PHE B 2 776 ? 63.517 46.565 -95.197 1.00 27.81 799 PHE B O 1
ATOM 14157 N N . LEU B 2 777 ? 64.604 48.527 -95.036 1.00 31.54 800 LEU B N 1
ATOM 14158 C CA . LEU B 2 777 ? 63.482 49.199 -94.389 1.00 36.78 800 LEU B CA 1
ATOM 14159 C C . LEU B 2 777 ? 62.258 49.260 -95.301 1.00 35.67 800 LEU B C 1
ATOM 14160 O O . LEU B 2 777 ? 61.129 49.081 -94.848 1.00 32.22 800 LEU B O 1
ATOM 14165 N N . ARG B 2 778 ? 62.483 49.496 -96.588 1.00 37.80 801 ARG B N 1
ATOM 14166 C CA . ARG B 2 778 ? 61.381 49.522 -97.541 1.00 45.58 801 ARG B CA 1
ATOM 14167 C C . ARG B 2 778 ? 60.795 48.124 -97.729 1.00 46.95 801 ARG B C 1
ATOM 14168 O O . ARG B 2 778 ? 59.648 47.974 -98.148 1.00 51.24 801 ARG B O 1
ATOM 14176 N N . SER B 2 779 ? 61.576 47.102 -97.387 1.00 42.53 802 SER B N 1
ATOM 14177 C CA . SER B 2 779 ? 61.157 45.721 -97.615 1.00 43.46 802 SER B CA 1
ATOM 14178 C C . SER B 2 779 ? 60.275 45.173 -96.500 1.00 41.42 802 SER B C 1
ATOM 14179 O O . SER B 2 779 ? 59.565 44.185 -96.696 1.00 42.46 802 SER B O 1
ATOM 14182 N N . ILE B 2 780 ? 60.317 45.801 -95.329 1.00 38.80 803 ILE B N 1
ATOM 14183 C CA . ILE B 2 780 ? 59.524 45.315 -94.203 1.00 36.12 803 ILE B CA 1
ATOM 14184 C C . ILE B 2 780 ? 58.158 45.987 -94.119 1.00 41.56 803 ILE B C 1
ATOM 14185 O O . ILE B 2 780 ? 57.957 47.081 -94.651 1.00 40.67 803 ILE B O 1
ATOM 14190 N N . GLY B 2 781 ? 57.222 45.319 -93.450 1.00 43.50 804 GLY B N 1
ATOM 14191 C CA . GLY B 2 781 ? 55.841 45.763 -93.406 1.00 49.86 804 GLY B CA 1
ATOM 14192 C C . GLY B 2 781 ? 55.616 47.066 -92.668 1.00 55.26 804 GLY B C 1
ATOM 14193 O O . GLY B 2 781 ? 56.328 47.390 -91.718 1.00 56.76 804 GLY B O 1
ATOM 14194 N N . ARG B 2 782 ? 54.622 47.822 -93.122 1.00 55.66 805 ARG B N 1
ATOM 14195 C CA . ARG B 2 782 ? 54.205 49.043 -92.445 1.00 58.64 805 ARG B CA 1
ATOM 14196 C C . ARG B 2 782 ? 52.709 48.943 -92.166 1.00 67.00 805 ARG B C 1
ATOM 14197 O O . ARG B 2 782 ? 51.997 48.219 -92.865 1.00 66.70 805 ARG B O 1
ATOM 14205 N N . SER B 2 783 ? 52.245 49.657 -91.141 1.00 72.01 806 SER B N 1
ATOM 14206 C CA . SER B 2 783 ? 50.836 49.645 -90.736 1.00 77.45 806 SER B CA 1
ATOM 14207 C C . SER B 2 783 ? 50.339 48.251 -90.365 1.00 82.76 806 SER B C 1
ATOM 14208 O O . SER B 2 783 ? 49.732 47.564 -91.187 1.00 87.44 806 SER B O 1
ATOM 14211 N N . PRO B 2 789 ? 49.395 51.709 -79.090 1.00 74.22 812 PRO B N 1
ATOM 14212 C CA . PRO B 2 789 ? 49.937 51.430 -77.761 1.00 75.13 812 PRO B CA 1
ATOM 14213 C C . PRO B 2 789 ? 48.863 50.936 -76.807 1.00 74.79 812 PRO B C 1
ATOM 14214 O O . PRO B 2 789 ? 47.726 51.399 -76.882 1.00 73.19 812 PRO B O 1
ATOM 14218 N N . VAL B 2 790 ? 49.231 50.019 -75.916 1.00 78.04 813 VAL B N 1
ATOM 14219 C CA . VAL B 2 790 ? 48.304 49.478 -74.927 1.00 80.88 813 VAL B CA 1
ATOM 14220 C C . VAL B 2 790 ? 48.353 50.309 -73.645 1.00 81.97 813 VAL B C 1
ATOM 14221 O O . VAL B 2 790 ? 47.318 50.623 -73.058 1.00 84.36 813 VAL B O 1
ATOM 14225 N N . ARG B 2 791 ? 49.562 50.659 -73.219 1.00 79.33 814 ARG B N 1
ATOM 14226 C CA . ARG B 2 791 ? 49.749 51.452 -72.010 1.00 76.43 814 ARG B CA 1
ATOM 14227 C C . ARG B 2 791 ? 49.817 52.941 -72.333 1.00 72.05 814 ARG B C 1
ATOM 14228 O O . ARG B 2 791 ? 49.352 53.379 -73.385 1.00 65.89 814 ARG B O 1
ATOM 14236 N N . HIS B 2 793 ? 50.603 54.452 -70.261 1.00 74.21 816 HIS B N 1
ATOM 14237 C CA . HIS B 2 793 ? 50.592 55.664 -71.071 1.00 75.88 816 HIS B CA 1
ATOM 14238 C C . HIS B 2 793 ? 51.811 55.730 -71.984 1.00 67.39 816 HIS B C 1
ATOM 14239 O O . HIS B 2 793 ? 52.794 55.020 -71.774 1.00 61.02 816 HIS B O 1
ATOM 14246 N N . THR B 2 794 ? 51.738 56.587 -72.996 1.00 60.09 817 THR B N 1
ATOM 14247 C CA . THR B 2 794 ? 52.839 56.760 -73.935 1.00 59.59 817 THR B CA 1
ATOM 14248 C C . THR B 2 794 ? 53.256 58.223 -74.018 1.00 60.31 817 THR B C 1
ATOM 14249 O O . THR B 2 794 ? 52.453 59.089 -74.367 1.00 61.51 817 THR B O 1
ATOM 14253 N N . VAL B 2 795 ? 54.516 58.494 -73.695 1.00 59.35 818 VAL B N 1
ATOM 14254 C CA . VAL B 2 795 ? 55.038 59.854 -73.725 1.00 64.01 818 VAL B CA 1
ATOM 14255 C C . VAL B 2 795 ? 56.013 60.002 -74.883 1.00 69.55 818 VAL B C 1
ATOM 14256 O O . VAL B 2 795 ? 56.890 59.156 -75.076 1.00 63.20 818 VAL B O 1
ATOM 14260 N N . GLU B 2 796 ? 55.862 61.073 -75.656 1.00 78.47 819 GLU B N 1
ATOM 14261 C CA . GLU B 2 796 ? 56.818 61.372 -76.713 1.00 86.07 819 GLU B CA 1
ATOM 14262 C C . GLU B 2 796 ? 58.059 62.027 -76.123 1.00 85.77 819 GLU B C 1
ATOM 14263 O O . GLU B 2 796 ? 57.974 63.088 -75.507 1.00 90.14 819 GLU B O 1
ATOM 14269 N N . LYS B 2 797 ? 59.208 61.383 -76.300 1.00 79.78 820 LYS B N 1
ATOM 14270 C CA . LYS B 2 797 ? 60.479 61.950 -75.863 1.00 73.36 820 LYS B CA 1
ATOM 14271 C C . LYS B 2 797 ? 61.354 62.294 -77.062 1.00 70.72 820 LYS B C 1
ATOM 14272 O O . LYS B 2 797 ? 62.038 61.428 -77.607 1.00 68.92 820 LYS B O 1
ATOM 14278 N N . PRO B 2 798 ? 61.324 63.569 -77.480 1.00 72.34 821 PRO B N 1
ATOM 14279 C CA . PRO B 2 798 ? 62.096 64.065 -78.625 1.00 73.40 821 PRO B CA 1
ATOM 14280 C C . PRO B 2 798 ? 63.597 63.871 -78.443 1.00 69.28 821 PRO B C 1
ATOM 14281 O O . PRO B 2 798 ? 64.060 63.916 -77.305 1.00 66.84 821 PRO B O 1
ATOM 14285 N N . VAL B 2 815 ? 63.311 60.927 -84.724 1.00 95.26 838 VAL B N 1
ATOM 14286 C CA . VAL B 2 815 ? 64.117 61.375 -83.594 1.00 95.02 838 VAL B CA 1
ATOM 14287 C C . VAL B 2 815 ? 63.272 61.440 -82.324 1.00 93.12 838 VAL B C 1
ATOM 14288 O O . VAL B 2 815 ? 63.730 61.912 -81.281 1.00 93.46 838 VAL B O 1
ATOM 14292 N N . ILE B 2 816 ? 62.039 60.951 -82.424 1.00 87.83 839 ILE B N 1
ATOM 14293 C CA . ILE B 2 816 ? 61.081 61.007 -81.324 1.00 80.11 839 ILE B CA 1
ATOM 14294 C C . ILE B 2 816 ? 60.815 59.613 -80.765 1.00 71.09 839 ILE B C 1
ATOM 14295 O O . ILE B 2 816 ? 60.239 58.769 -81.449 1.00 73.55 839 ILE B O 1
ATOM 14300 N N . ARG B 2 817 ? 61.223 59.374 -79.523 1.00 58.58 840 ARG B N 1
ATOM 14301 C CA . ARG B 2 817 ? 61.016 58.071 -78.897 1.00 49.70 840 ARG B CA 1
ATOM 14302 C C . ARG B 2 817 ? 59.681 58.011 -78.157 1.00 44.70 840 ARG B C 1
ATOM 14303 O O . ARG B 2 817 ? 59.249 58.997 -77.560 1.00 40.10 840 ARG B O 1
ATOM 14311 N N . LYS B 2 818 ? 59.028 56.852 -78.212 1.00 44.73 841 LYS B N 1
ATOM 14312 C CA . LYS B 2 818 ? 57.758 56.646 -77.519 1.00 47.01 841 LYS B CA 1
ATOM 14313 C C . LYS B 2 818 ? 57.955 55.750 -76.304 1.00 43.72 841 LYS B C 1
ATOM 14314 O O . LYS B 2 818 ? 58.146 54.539 -76.435 1.00 44.30 841 LYS B O 1
ATOM 14320 N N . LEU B 2 819 ? 57.905 56.354 -75.123 1.00 40.46 842 LEU B N 1
ATOM 14321 C CA . LEU B 2 819 ? 58.150 55.632 -73.883 1.00 41.35 842 LEU B CA 1
ATOM 14322 C C . LEU B 2 819 ? 56.849 55.374 -73.142 1.00 40.16 842 LEU B C 1
ATOM 14323 O O . LEU B 2 819 ? 55.875 56.102 -73.319 1.00 43.90 842 LEU B O 1
ATOM 14328 N N . VAL B 2 820 ? 56.831 54.325 -72.328 1.00 33.72 843 VAL B N 1
ATOM 14329 C CA . VAL B 2 820 ? 55.695 54.065 -71.449 1.00 41.63 843 VAL B CA 1
ATOM 14330 C C . VAL B 2 820 ? 55.938 54.715 -70.093 1.00 43.17 843 VAL B C 1
ATOM 14331 O O . VAL B 2 820 ? 57.037 54.631 -69.541 1.00 40.89 843 VAL B O 1
ATOM 14335 N N . MET B 2 821 ? 54.921 55.397 -69.579 1.00 43.69 844 MET B N 1
ATOM 14336 C CA . MET B 2 821 ? 54.988 55.967 -68.241 1.00 42.79 844 MET B CA 1
ATOM 14337 C C . MET B 2 821 ? 53.942 55.319 -67.353 1.00 43.93 844 MET B C 1
ATOM 14338 O O . MET B 2 821 ? 52.801 55.130 -67.770 1.00 46.81 844 MET B O 1
ATOM 14343 N N . GLU B 2 822 ? 54.341 54.961 -66.137 1.00 45.04 845 GLU B N 1
ATOM 14344 C CA . GLU B 2 822 ? 53.411 54.441 -65.141 1.00 52.22 845 GLU B CA 1
ATOM 14345 C C . GLU B 2 822 ? 53.445 55.346 -63.912 1.00 53.96 845 GLU B C 1
ATOM 14346 O O . GLU B 2 822 ? 54.115 55.037 -62.926 1.00 51.04 845 GLU B O 1
ATOM 14352 N N . PRO B 2 823 ? 52.716 56.473 -63.970 1.00 61.88 846 PRO B N 1
ATOM 14353 C CA . PRO B 2 823 ? 52.781 57.521 -62.940 1.00 62.46 846 PRO B CA 1
ATOM 14354 C C . PRO B 2 823 ? 52.139 57.148 -61.605 1.00 60.81 846 PRO B C 1
ATOM 14355 O O . PRO B 2 823 ? 52.360 57.856 -60.622 1.00 62.78 846 PRO B O 1
ATOM 14359 N N . THR B 2 824 ? 51.361 56.070 -61.564 1.00 60.32 847 THR B N 1
ATOM 14360 C CA . THR B 2 824 ? 50.822 55.592 -60.294 1.00 63.30 847 THR B CA 1
ATOM 14361 C C . THR B 2 824 ? 51.553 54.348 -59.814 1.00 60.68 847 THR B C 1
ATOM 14362 O O . THR B 2 824 ? 51.010 53.568 -59.030 1.00 61.07 847 THR B O 1
ATOM 14366 N N . PHE B 2 825 ? 52.779 54.150 -60.285 1.00 58.14 848 PHE B N 1
ATOM 14367 C CA . PHE B 2 825 ? 53.552 53.019 -59.798 1.00 51.73 848 PHE B CA 1
ATOM 14368 C C . PHE B 2 825 ? 53.812 53.186 -58.313 1.00 40.45 848 PHE B C 1
ATOM 14369 O O . PHE B 2 825 ? 54.237 54.254 -57.859 1.00 38.55 848 PHE B O 1
ATOM 14377 N N . LYS B 2 826 ? 53.534 52.129 -57.559 1.00 39.93 849 LYS B N 1
ATOM 14378 C CA . LYS B 2 826 ? 53.724 52.153 -56.118 1.00 44.45 849 LYS B CA 1
ATOM 14379 C C . LYS B 2 826 ? 54.892 51.252 -55.785 1.00 40.64 849 LYS B C 1
ATOM 14380 O O . LYS B 2 826 ? 54.754 50.033 -55.793 1.00 38.43 849 LYS B O 1
ATOM 14386 N N . PRO B 2 827 ? 56.060 51.846 -55.519 1.00 40.27 850 PRO B N 1
ATOM 14387 C CA . PRO B 2 827 ? 57.176 51.027 -55.039 1.00 37.99 850 PRO B CA 1
ATOM 14388 C C . PRO B 2 827 ? 56.846 50.413 -53.687 1.00 39.09 850 PRO B C 1
ATOM 14389 O O . PRO B 2 827 ? 56.323 51.108 -52.818 1.00 40.70 850 PRO B O 1
ATOM 14393 N N . TRP B 2 828 ? 57.129 49.127 -53.512 1.00 33.91 851 TRP B N 1
ATOM 14394 C CA . TRP B 2 828 ? 56.917 48.504 -52.213 1.00 38.38 851 TRP B CA 1
ATOM 14395 C C . TRP B 2 828 ? 58.089 47.614 -51.802 1.00 34.49 851 TRP B C 1
ATOM 14396 O O . TRP B 2 828 ? 58.799 47.064 -52.643 1.00 32.08 851 TRP B O 1
ATOM 14407 N N . GLN B 2 829 ? 58.299 47.504 -50.497 1.00 29.15 852 GLN B N 1
ATOM 14408 C CA . GLN B 2 829 ? 59.441 46.779 -49.969 1.00 32.91 852 GLN B CA 1
ATOM 14409 C C . GLN B 2 829 ? 59.192 45.280 -50.028 1.00 36.26 852 GLN B C 1
ATOM 14410 O O . GLN B 2 829 ? 58.100 44.814 -49.708 1.00 35.11 852 GLN B O 1
ATOM 14416 N N . MET B 2 830 ? 60.205 44.530 -50.447 1.00 34.37 853 MET B N 1
ATOM 14417 C CA . MET B 2 830 ? 60.108 43.077 -50.526 1.00 32.03 853 MET B CA 1
ATOM 14418 C C . MET B 2 830 ? 61.457 42.470 -50.160 1.00 30.27 853 MET B C 1
ATOM 14419 O O . MET B 2 830 ? 62.495 43.027 -50.495 1.00 29.42 853 MET B O 1
ATOM 14434 N N . THR B 2 832 ? 63.385 38.788 -50.421 1.00 25.65 855 THR B N 1
ATOM 14435 C CA . THR B 2 832 ? 63.273 37.432 -50.951 1.00 21.58 855 THR B CA 1
ATOM 14436 C C . THR B 2 832 ? 64.528 36.597 -50.691 1.00 29.42 855 THR B C 1
ATOM 14437 O O . THR B 2 832 ? 65.643 37.033 -50.977 1.00 32.00 855 THR B O 1
ATOM 14441 N N . HIS B 2 833 ? 64.346 35.398 -50.142 1.00 27.77 856 HIS B N 1
ATOM 14442 C CA . HIS B 2 833 ? 65.452 34.453 -50.007 1.00 26.12 856 HIS B CA 1
ATOM 14443 C C . HIS B 2 833 ? 65.267 33.258 -50.944 1.00 31.23 856 HIS B C 1
ATOM 14444 O O . HIS B 2 833 ? 64.412 32.404 -50.712 1.00 29.51 856 HIS B O 1
ATOM 14451 N N . PHE B 2 834 ? 66.077 33.198 -51.996 1.00 24.58 857 PHE B N 1
ATOM 14452 C CA . PHE B 2 834 ? 66.097 32.029 -52.869 1.00 27.50 857 PHE B CA 1
ATOM 14453 C C . PHE B 2 834 ? 66.915 30.926 -52.217 1.00 30.11 857 PHE B C 1
ATOM 14454 O O . PHE B 2 834 ? 68.145 31.024 -52.143 1.00 27.39 857 PHE B O 1
ATOM 14462 N N . LEU B 2 835 ? 66.240 29.879 -51.749 1.00 25.86 858 LEU B N 1
ATOM 14463 C CA . LEU B 2 835 ? 66.925 28.712 -51.195 1.00 33.65 858 LEU B CA 1
ATOM 14464 C C . LEU B 2 835 ? 67.697 27.977 -52.284 1.00 37.59 858 LEU B C 1
ATOM 14465 O O . LEU B 2 835 ? 67.097 27.383 -53.181 1.00 39.14 858 LEU B O 1
ATOM 14470 N N . MET B 2 836 ? 69.024 28.013 -52.198 1.00 37.39 859 MET B N 1
ATOM 14471 C CA . MET B 2 836 ? 69.882 27.356 -53.182 1.00 37.49 859 MET B CA 1
ATOM 14472 C C . MET B 2 836 ? 70.900 26.471 -52.467 1.00 38.56 859 MET B C 1
ATOM 14473 O O . MET B 2 836 ? 71.398 26.832 -51.401 1.00 33.99 859 MET B O 1
ATOM 14478 N N . PRO B 2 837 ? 71.228 25.314 -53.060 1.00 39.08 860 PRO B N 1
ATOM 14479 C CA . PRO B 2 837 ? 72.212 24.409 -52.458 1.00 39.32 860 PRO B CA 1
ATOM 14480 C C . PRO B 2 837 ? 73.629 24.929 -52.681 1.00 41.24 860 PRO B C 1
ATOM 14481 O O . PRO B 2 837 ? 74.436 24.253 -53.322 1.00 36.08 860 PRO B O 1
ATOM 14485 N N . PHE B 2 838 ? 73.917 26.116 -52.150 1.00 39.80 861 PHE B N 1
ATOM 14486 C CA . PHE B 2 838 ? 75.205 26.775 -52.335 1.00 28.32 861 PHE B CA 1
ATOM 14487 C C . PHE B 2 838 ? 75.995 26.769 -51.026 1.00 32.74 861 PHE B C 1
ATOM 14488 O O . PHE B 2 838 ? 75.411 26.874 -49.948 1.00 31.86 861 PHE B O 1
ATOM 14496 N N . PRO B 2 839 ? 77.332 26.661 -51.113 1.00 30.96 862 PRO B N 1
ATOM 14497 C CA . PRO B 2 839 ? 78.151 26.794 -49.902 1.00 34.83 862 PRO B CA 1
ATOM 14498 C C . PRO B 2 839 ? 78.427 28.259 -49.544 1.00 36.04 862 PRO B C 1
ATOM 14499 O O . PRO B 2 839 ? 78.994 28.530 -48.486 1.00 35.06 862 PRO B O 1
ATOM 14503 N N . VAL B 2 840 ? 78.040 29.184 -50.421 1.00 28.54 863 VAL B N 1
ATOM 14504 C CA . VAL B 2 840 ? 78.218 30.615 -50.168 1.00 29.63 863 VAL B CA 1
ATOM 14505 C C . VAL B 2 840 ? 76.962 31.380 -50.558 1.00 25.17 863 VAL B C 1
ATOM 14506 O O . VAL B 2 840 ? 76.014 30.799 -51.089 1.00 24.92 863 VAL B O 1
ATOM 14510 N N . ASN B 2 841 ? 76.968 32.686 -50.307 1.00 19.36 864 ASN B N 1
ATOM 14511 C CA . ASN B 2 841 ? 75.778 33.512 -50.492 1.00 18.23 864 ASN B CA 1
ATOM 14512 C C . ASN B 2 841 ? 75.981 34.651 -51.490 1.00 22.48 864 ASN B C 1
ATOM 14513 O O . ASN B 2 841 ? 77.110 35.070 -51.753 1.00 25.46 864 ASN B O 1
ATOM 14518 N N . TYR B 2 842 ? 74.877 35.147 -52.039 1.00 19.52 865 TYR B N 1
ATOM 14519 C CA . TYR B 2 842 ? 74.897 36.300 -52.933 1.00 24.76 865 TYR B CA 1
ATOM 14520 C C . TYR B 2 842 ? 73.794 37.226 -52.460 1.00 26.69 865 TYR B C 1
ATOM 14521 O O . TYR B 2 842 ? 72.626 36.829 -52.379 1.00 24.39 865 TYR B O 1
ATOM 14530 N N . VAL B 2 843 ? 74.170 38.452 -52.115 1.00 21.10 866 VAL B N 1
ATOM 14531 C CA . VAL B 2 843 ? 73.258 39.348 -51.412 1.00 23.94 866 VAL B CA 1
ATOM 14532 C C . VAL B 2 843 ? 73.058 40.639 -52.191 1.00 29.99 866 VAL B C 1
ATOM 14533 O O . VAL B 2 843 ? 74.019 41.206 -52.712 1.00 25.84 866 VAL B O 1
ATOM 14537 N N . GLY B 2 844 ? 71.813 41.096 -52.283 1.00 23.98 867 GLY B N 1
ATOM 14538 C CA . GLY B 2 844 ? 71.525 42.350 -52.955 1.00 21.94 867 GLY B CA 1
ATOM 14539 C C . GLY B 2 844 ? 70.508 43.197 -52.205 1.00 26.17 867 GLY B C 1
ATOM 14540 O O . GLY B 2 844 ? 69.459 42.702 -51.795 1.00 27.75 867 GLY B O 1
ATOM 14541 N N . GLU B 2 845 ? 70.832 44.473 -52.013 1.00 23.53 868 GLU B N 1
ATOM 14542 C CA . GLU B 2 845 ? 69.873 45.439 -51.487 1.00 24.45 868 GLU B CA 1
ATOM 14543 C C . GLU B 2 845 ? 69.800 46.651 -52.405 1.00 27.51 868 GLU B C 1
ATOM 14544 O O . GLU B 2 845 ? 70.821 47.259 -52.731 1.00 25.34 868 GLU B O 1
ATOM 14550 N N . CYS B 2 846 ? 68.586 47.004 -52.809 1.00 20.82 869 CYS B N 1
ATOM 14551 C CA . CYS B 2 846 ? 68.379 48.078 -53.766 1.00 20.80 869 CYS B CA 1
ATOM 14552 C C . CYS B 2 846 ? 67.576 49.215 -53.147 1.00 21.45 869 CYS B C 1
ATOM 14553 O O . CYS B 2 846 ? 66.651 48.983 -52.378 1.00 25.81 869 CYS B O 1
ATOM 14556 N N . ILE B 2 847 ? 67.944 50.446 -53.484 1.00 23.87 870 ILE B N 1
ATOM 14557 C CA . ILE B 2 847 ? 67.275 51.621 -52.946 1.00 24.46 870 ILE B CA 1
ATOM 14558 C C . ILE B 2 847 ? 66.873 52.563 -54.075 1.00 28.55 870 ILE B C 1
ATOM 14559 O O . ILE B 2 847 ? 67.696 52.926 -54.920 1.00 27.96 870 ILE B O 1
ATOM 14564 N N . ARG B 2 848 ? 65.601 52.949 -54.096 1.00 21.16 871 ARG B N 1
ATOM 14565 C CA . ARG B 2 848 ? 65.094 53.852 -55.127 1.00 28.13 871 ARG B CA 1
ATOM 14566 C C . ARG B 2 848 ? 65.574 55.272 -54.843 1.00 24.88 871 ARG B C 1
ATOM 14567 O O . ARG B 2 848 ? 65.221 55.844 -53.817 1.00 30.26 871 ARG B O 1
ATOM 14575 N N . THR B 2 849 ? 66.389 55.838 -55.733 1.00 29.40 872 THR B N 1
ATOM 14576 C CA . THR B 2 849 ? 66.865 57.212 -55.537 1.00 33.49 872 THR B CA 1
ATOM 14577 C C . THR B 2 849 ? 66.367 58.178 -56.616 1.00 33.14 872 THR B C 1
ATOM 14578 O O . THR B 2 849 ? 65.165 58.407 -56.723 1.00 36.04 872 THR B O 1
ATOM 14582 N N . VAL B 2 850 ? 67.279 58.748 -57.400 1.00 32.86 873 VAL B N 1
ATOM 14583 C CA . VAL B 2 850 ? 66.901 59.737 -58.418 1.00 33.05 873 VAL B CA 1
ATOM 14584 C C . VAL B 2 850 ? 67.546 59.445 -59.768 1.00 30.83 873 VAL B C 1
ATOM 14585 O O . VAL B 2 850 ? 68.641 58.897 -59.826 1.00 39.14 873 VAL B O 1
ATOM 14589 N N . PRO B 2 851 ? 66.871 59.819 -60.865 1.00 30.81 874 PRO B N 1
ATOM 14590 C CA . PRO B 2 851 ? 67.420 59.481 -62.183 1.00 35.83 874 PRO B CA 1
ATOM 14591 C C . PRO B 2 851 ? 68.614 60.343 -62.590 1.00 31.75 874 PRO B C 1
ATOM 14592 O O . PRO B 2 851 ? 69.014 61.258 -61.866 1.00 27.96 874 PRO B O 1
ATOM 14596 N N . TYR B 2 852 ? 69.145 60.041 -63.769 1.00 30.65 875 TYR B N 1
ATOM 14597 C CA . TYR B 2 852 ? 70.385 60.605 -64.299 1.00 33.03 875 TYR B CA 1
ATOM 14598 C C . TYR B 2 852 ? 70.463 62.132 -64.309 1.00 35.90 875 TYR B C 1
ATOM 14599 O O . TYR B 2 852 ? 71.503 62.704 -63.978 1.00 33.07 875 TYR B O 1
ATOM 14608 N N . THR B 2 853 ? 69.374 62.790 -64.698 1.00 29.80 876 THR B N 1
ATOM 14609 C CA . THR B 2 853 ? 69.402 64.245 -64.866 1.00 37.34 876 THR B CA 1
ATOM 14610 C C . THR B 2 853 ? 69.233 65.016 -63.560 1.00 32.44 876 THR B C 1
ATOM 14611 O O . THR B 2 853 ? 69.494 66.219 -63.503 1.00 37.38 876 THR B O 1
ATOM 14615 N N . ASP B 2 854 ? 68.786 64.327 -62.517 1.00 34.80 877 ASP B N 1
ATOM 14616 C CA . ASP B 2 854 ? 68.693 64.936 -61.196 1.00 35.52 877 ASP B CA 1
ATOM 14617 C C . ASP B 2 854 ? 70.108 65.265 -60.724 1.00 39.91 877 ASP B C 1
ATOM 14618 O O . ASP B 2 854 ? 70.991 64.410 -60.769 1.00 35.17 877 ASP B O 1
ATOM 14623 N N . PRO B 2 855 ? 70.337 66.516 -60.299 1.00 45.43 878 PRO B N 1
ATOM 14624 C CA . PRO B 2 855 ? 71.676 66.925 -59.859 1.00 46.33 878 PRO B CA 1
ATOM 14625 C C . PRO B 2 855 ? 72.196 66.091 -58.685 1.00 40.98 878 PRO B C 1
ATOM 14626 O O . PRO B 2 855 ? 73.407 65.989 -58.502 1.00 48.11 878 PRO B O 1
ATOM 14630 N N . ASP B 2 856 ? 71.296 65.496 -57.909 1.00 32.76 879 ASP B N 1
ATOM 14631 C CA . ASP B 2 856 ? 71.708 64.610 -56.821 1.00 35.08 879 ASP B CA 1
ATOM 14632 C C . ASP B 2 856 ? 72.259 63.273 -57.325 1.00 33.87 879 ASP B C 1
ATOM 14633 O O . ASP B 2 856 ? 72.871 62.526 -56.563 1.00 30.66 879 ASP B O 1
ATOM 14638 N N . HIS B 2 857 ? 72.039 62.970 -58.602 1.00 29.68 880 HIS B N 1
ATOM 14639 C CA . HIS B 2 857 ? 72.487 61.695 -59.162 1.00 26.02 880 HIS B CA 1
ATOM 14640 C C . HIS B 2 857 ? 74.008 61.603 -59.162 1.00 24.31 880 HIS B C 1
ATOM 14641 O O . HIS B 2 857 ? 74.582 60.562 -58.836 1.00 31.05 880 HIS B O 1
ATOM 14648 N N . ALA B 2 858 ? 74.661 62.699 -59.523 1.00 22.69 881 ALA B N 1
ATOM 14649 C CA . ALA B 2 858 ? 76.118 62.747 -59.504 1.00 27.13 881 ALA B CA 1
ATOM 14650 C C . ALA B 2 858 ? 76.689 62.479 -58.105 1.00 28.33 881 ALA B C 1
ATOM 14651 O O . ALA B 2 858 ? 77.646 61.717 -57.959 1.00 25.42 881 ALA B O 1
ATOM 14653 N N . SER B 2 859 ? 76.103 63.099 -57.083 1.00 23.92 882 SER B N 1
ATOM 14654 C CA . SER B 2 859 ? 76.566 62.898 -55.710 1.00 25.29 882 SER B CA 1
ATOM 14655 C C . SER B 2 859 ? 76.428 61.446 -55.262 1.00 24.33 882 SER B C 1
ATOM 14656 O O . SER B 2 859 ? 77.330 60.898 -54.625 1.00 24.36 882 SER B O 1
ATOM 14659 N N . LEU B 2 860 ? 75.301 60.824 -55.597 1.00 25.66 883 LEU B N 1
ATOM 14660 C CA . LEU B 2 860 ? 75.067 59.428 -55.233 1.00 23.96 883 LEU B CA 1
ATOM 14661 C C . LEU B 2 860 ? 76.015 58.481 -55.972 1.00 23.38 883 LEU B C 1
ATOM 14662 O O . LEU B 2 860 ? 76.336 57.396 -55.477 1.00 24.65 883 LEU B O 1
ATOM 14677 N N . ILE B 2 862 ? 79.194 59.339 -56.834 1.00 24.43 885 ILE B N 1
ATOM 14678 C CA . ILE B 2 862 ? 80.455 59.464 -56.107 1.00 25.90 885 ILE B CA 1
ATOM 14679 C C . ILE B 2 862 ? 80.355 58.730 -54.767 1.00 27.87 885 ILE B C 1
ATOM 14680 O O . ILE B 2 862 ? 81.293 58.049 -54.342 1.00 26.61 885 ILE B O 1
ATOM 14685 N N . LEU B 2 863 ? 79.203 58.859 -54.115 1.00 24.25 886 LEU B N 1
ATOM 14686 C CA . LEU B 2 863 ? 78.958 58.198 -52.833 1.00 23.04 886 LEU B CA 1
ATOM 14687 C C . LEU B 2 863 ? 79.056 56.667 -52.916 1.00 25.17 886 LEU B C 1
ATOM 14688 O O . LEU B 2 863 ? 79.647 56.031 -52.042 1.00 27.54 886 LEU B O 1
ATOM 14693 N N . ALA B 2 864 ? 78.482 56.081 -53.963 1.00 22.42 887 ALA B N 1
ATOM 14694 C CA . ALA B 2 864 ? 78.555 54.632 -54.162 1.00 24.61 887 ALA B CA 1
ATOM 14695 C C . ALA B 2 864 ? 80.004 54.149 -54.203 1.00 22.92 887 ALA B C 1
ATOM 14696 O O . ALA B 2 864 ? 80.370 53.169 -53.542 1.00 24.00 887 ALA B O 1
ATOM 14698 N N . ARG B 2 865 ? 80.831 54.846 -54.976 1.00 18.34 888 ARG B N 1
ATOM 14699 C CA . ARG B 2 865 ? 82.247 54.513 -55.079 1.00 25.74 888 ARG B CA 1
ATOM 14700 C C . ARG B 2 865 ? 82.999 54.757 -53.764 1.00 26.75 888 ARG B C 1
ATOM 14701 O O . ARG B 2 865 ? 83.830 53.942 -53.342 1.00 27.83 888 ARG B O 1
ATOM 14709 N N . LEU B 2 866 ? 82.707 55.888 -53.130 1.00 24.22 889 LEU B N 1
ATOM 14710 C CA . LEU B 2 866 ? 83.280 56.236 -51.831 1.00 21.73 889 LEU B CA 1
ATOM 14711 C C . LEU B 2 866 ? 82.982 55.157 -50.794 1.00 24.07 889 LEU B C 1
ATOM 14712 O O . LEU B 2 866 ? 83.884 54.687 -50.092 1.00 23.85 889 LEU B O 1
ATOM 14717 N N . MET B 2 867 ? 81.713 54.762 -50.709 1.00 19.92 890 MET B N 1
ATOM 14718 C CA . MET B 2 867 ? 81.277 53.743 -49.759 1.00 21.81 890 MET B CA 1
ATOM 14719 C C . MET B 2 867 ? 81.918 52.390 -50.042 1.00 23.64 890 MET B C 1
ATOM 14720 O O . MET B 2 867 ? 82.207 51.624 -49.121 1.00 23.09 890 MET B O 1
ATOM 14725 N N . THR B 2 868 ? 82.142 52.097 -51.317 1.00 19.47 891 THR B N 1
ATOM 14726 C CA . THR B 2 868 ? 82.768 50.834 -51.698 1.00 20.79 891 THR B CA 1
ATOM 14727 C C . THR B 2 868 ? 84.225 50.799 -51.250 1.00 22.44 891 THR B C 1
ATOM 14728 O O . THR B 2 868 ? 84.660 49.868 -50.563 1.00 23.93 891 THR B O 1
ATOM 14732 N N . ALA B 2 869 ? 84.971 51.833 -51.623 1.00 20.80 892 ALA B N 1
ATOM 14733 C CA . ALA B 2 869 ? 86.408 51.880 -51.364 1.00 21.90 892 ALA B CA 1
ATOM 14734 C C . ALA B 2 869 ? 86.765 52.057 -49.886 1.00 24.08 892 ALA B C 1
ATOM 14735 O O . ALA B 2 869 ? 87.744 51.488 -49.409 1.00 25.64 892 ALA B O 1
ATOM 14737 N N . LYS B 2 870 ? 85.980 52.843 -49.159 1.00 22.85 893 LYS B N 1
ATOM 14738 C CA . LYS B 2 870 ? 86.357 53.188 -47.793 1.00 24.52 893 LYS B CA 1
ATOM 14739 C C . LYS B 2 870 ? 85.630 52.372 -46.728 1.00 25.79 893 LYS B C 1
ATOM 14740 O O . LYS B 2 870 ? 86.080 52.306 -45.586 1.00 31.60 893 LYS B O 1
ATOM 14746 N N . PHE B 2 871 ? 84.523 51.731 -47.092 1.00 22.45 894 PHE B N 1
ATOM 14747 C CA . PHE B 2 871 ? 83.760 50.984 -46.097 1.00 24.56 894 PHE B CA 1
ATOM 14748 C C . PHE B 2 871 ? 83.442 49.532 -46.466 1.00 26.57 894 PHE B C 1
ATOM 14749 O O . PHE B 2 871 ? 83.818 48.611 -45.740 1.00 27.60 894 PHE B O 1
ATOM 14757 N N . LEU B 2 872 ? 82.720 49.331 -47.566 1.00 20.18 895 LEU B N 1
ATOM 14758 C CA . LEU B 2 872 ? 82.149 48.015 -47.859 1.00 24.16 895 LEU B CA 1
ATOM 14759 C C . LEU B 2 872 ? 83.195 46.947 -48.169 1.00 23.57 895 LEU B C 1
ATOM 14760 O O . LEU B 2 872 ? 83.077 45.810 -47.709 1.00 23.16 895 LEU B O 1
ATOM 14765 N N . HIS B 2 873 ? 84.211 47.308 -48.945 1.00 25.21 896 HIS B N 1
ATOM 14766 C CA . HIS B 2 873 ? 85.277 46.373 -49.281 1.00 26.33 896 HIS B CA 1
ATOM 14767 C C . HIS B 2 873 ? 85.934 45.828 -48.013 1.00 27.39 896 HIS B C 1
ATOM 14768 O O . HIS B 2 873 ? 86.129 44.620 -47.868 1.00 26.89 896 HIS B O 1
ATOM 14775 N N . THR B 2 874 ? 86.257 46.727 -47.090 1.00 24.76 897 THR B N 1
ATOM 14776 C CA . THR B 2 874 ? 86.854 46.336 -45.816 1.00 26.44 897 THR B CA 1
ATOM 14777 C C . THR B 2 874 ? 85.951 45.418 -44.986 1.00 23.66 897 THR B C 1
ATOM 14778 O O . THR B 2 874 ? 86.386 44.352 -44.542 1.00 25.86 897 THR B O 1
ATOM 14782 N N . GLU B 2 875 ? 84.701 45.828 -44.771 1.00 23.60 898 GLU B N 1
ATOM 14783 C CA . GLU B 2 875 ? 83.781 45.055 -43.930 1.00 25.07 898 GLU B CA 1
ATOM 14784 C C . GLU B 2 875 ? 83.436 43.705 -44.538 1.00 24.03 898 GLU B C 1
ATOM 14785 O O . GLU B 2 875 ? 83.453 42.677 -43.860 1.00 27.32 898 GLU B O 1
ATOM 14791 N N . ILE B 2 876 ? 83.100 43.720 -45.821 1.00 19.84 899 ILE B N 1
ATOM 14792 C CA . ILE B 2 876 ? 82.501 42.557 -46.456 1.00 25.16 899 ILE B CA 1
ATOM 14793 C C . ILE B 2 876 ? 83.550 41.578 -46.968 1.00 24.89 899 ILE B C 1
ATOM 14794 O O . ILE B 2 876 ? 83.440 40.369 -46.747 1.00 24.89 899 ILE B O 1
ATOM 14799 N N . ARG B 2 877 ? 84.576 42.099 -47.630 1.00 23.40 900 ARG B N 1
ATOM 14800 C CA . ARG B 2 877 ? 85.627 41.249 -48.176 1.00 24.21 900 ARG B CA 1
ATOM 14801 C C . ARG B 2 877 ? 86.798 41.028 -47.213 1.00 25.31 900 ARG B C 1
ATOM 14802 O O . ARG B 2 877 ? 87.099 39.890 -46.852 1.00 23.29 900 ARG B O 1
ATOM 14810 N N . GLU B 2 878 ? 87.456 42.103 -46.792 1.00 22.62 901 GLU B N 1
ATOM 14811 C CA . GLU B 2 878 ? 88.650 41.966 -45.961 1.00 26.51 901 GLU B CA 1
ATOM 14812 C C . GLU B 2 878 ? 88.367 41.285 -44.622 1.00 28.60 901 GLU B C 1
ATOM 14813 O O . GLU B 2 878 ? 89.033 40.311 -44.265 1.00 27.43 901 GLU B O 1
ATOM 14830 N N . GLY B 2 880 ? 85.125 40.031 -43.563 1.00 21.41 903 GLY B N 1
ATOM 14831 C CA . GLY B 2 880 ? 84.206 38.913 -43.708 1.00 21.60 903 GLY B CA 1
ATOM 14832 C C . GLY B 2 880 ? 84.747 37.761 -44.536 1.00 27.31 903 GLY B C 1
ATOM 14833 O O . GLY B 2 880 ? 84.452 36.596 -44.264 1.00 32.51 903 GLY B O 1
ATOM 14834 N N . GLY B 2 881 ? 85.533 38.072 -45.560 1.00 24.01 904 GLY B N 1
ATOM 14835 C CA . GLY B 2 881 ? 86.098 37.020 -46.387 1.00 25.86 904 GLY B CA 1
ATOM 14836 C C . GLY B 2 881 ? 85.278 36.726 -47.629 1.00 29.29 904 GLY B C 1
ATOM 14837 O O . GLY B 2 881 ? 85.511 35.723 -48.305 1.00 30.09 904 GLY B O 1
ATOM 14838 N N . ALA B 2 882 ? 84.310 37.588 -47.931 1.00 22.65 905 ALA B N 1
ATOM 14839 C CA . ALA B 2 882 ? 83.565 37.462 -49.185 1.00 21.79 905 ALA B CA 1
ATOM 14840 C C . ALA B 2 882 ? 84.474 37.822 -50.351 1.00 23.71 905 ALA B C 1
ATOM 14841 O O . ALA B 2 882 ? 85.431 38.581 -50.189 1.00 22.59 905 ALA B O 1
ATOM 14843 N N . TYR B 2 883 ? 84.178 37.290 -51.530 1.00 20.09 906 TYR B N 1
ATOM 14844 C CA . TYR B 2 883 ? 85.002 37.570 -52.696 1.00 22.06 906 TYR B CA 1
ATOM 14845 C C . TYR B 2 883 ? 84.799 39.000 -53.203 1.00 26.04 906 TYR B C 1
ATOM 14846 O O . TYR B 2 883 ? 85.724 39.621 -53.735 1.00 24.85 906 TYR B O 1
ATOM 14855 N N . GLY B 2 884 ? 83.593 39.525 -53.026 1.00 24.15 907 GLY B N 1
ATOM 14856 C CA . GLY B 2 884 ? 83.299 40.875 -53.473 1.00 28.10 907 GLY B CA 1
ATOM 14857 C C . GLY B 2 884 ? 82.201 41.524 -52.654 1.00 34.95 907 GLY B C 1
ATOM 14858 O O . GLY B 2 884 ? 81.263 40.852 -52.229 1.00 26.53 907 GLY B O 1
ATOM 14859 N N . GLY B 2 885 ? 82.335 42.827 -52.419 1.00 33.96 908 GLY B N 1
ATOM 14860 C CA . GLY B 2 885 ? 81.324 43.610 -51.728 1.00 34.32 908 GLY B CA 1
ATOM 14861 C C . GLY B 2 885 ? 81.443 45.072 -52.126 1.00 34.58 908 GLY B C 1
ATOM 14862 O O . GLY B 2 885 ? 82.551 45.612 -52.187 1.00 31.18 908 GLY B O 1
ATOM 14863 N N . GLY B 2 886 ? 80.315 45.719 -52.405 1.00 27.45 909 GLY B N 1
ATOM 14864 C CA . GLY B 2 886 ? 80.351 47.109 -52.822 1.00 25.80 909 GLY B CA 1
ATOM 14865 C C . GLY B 2 886 ? 78.994 47.739 -53.048 1.00 28.08 909 GLY B C 1
ATOM 14866 O O . GLY B 2 886 ? 77.951 47.154 -52.727 1.00 22.88 909 GLY B O 1
ATOM 14867 N N . ALA B 2 887 ? 79.013 48.951 -53.594 1.00 21.89 910 ALA B N 1
ATOM 14868 C CA . ALA B 2 887 ? 77.788 49.675 -53.889 1.00 21.35 910 ALA B CA 1
ATOM 14869 C C . ALA B 2 887 ? 77.888 50.282 -55.277 1.00 25.55 910 ALA B C 1
ATOM 14870 O O . ALA B 2 887 ? 78.985 50.574 -55.753 1.00 25.96 910 ALA B O 1
ATOM 14883 N N . LEU B 2 889 ? 75.412 52.634 -58.510 1.00 23.98 912 LEU B N 1
ATOM 14884 C CA . LEU B 2 889 ? 74.221 53.386 -58.866 1.00 23.67 912 LEU B CA 1
ATOM 14885 C C . LEU B 2 889 ? 73.974 53.220 -60.351 1.00 25.14 912 LEU B C 1
ATOM 14886 O O . LEU B 2 889 ? 74.836 53.533 -61.166 1.00 25.05 912 LEU B O 1
ATOM 14891 N N . SER B 2 890 ? 72.797 52.725 -60.700 1.00 30.30 913 SER B N 1
ATOM 14892 C CA . SER B 2 890 ? 72.445 52.530 -62.097 1.00 38.24 913 SER B CA 1
ATOM 14893 C C . SER B 2 890 ? 71.900 53.813 -62.718 1.00 37.96 913 SER B C 1
ATOM 14894 O O . SER B 2 890 ? 71.538 54.755 -62.009 1.00 27.00 913 SER B O 1
ATOM 14897 N N . HIS B 2 891 ? 71.844 53.829 -64.047 1.00 40.26 914 HIS B N 1
ATOM 14898 C CA . HIS B 2 891 ? 71.299 54.943 -64.822 1.00 44.40 914 HIS B CA 1
ATOM 14899 C C . HIS B 2 891 ? 69.874 55.304 -64.389 1.00 42.43 914 HIS B C 1
ATOM 14900 O O . HIS B 2 891 ? 69.473 56.468 -64.450 1.00 41.51 914 HIS B O 1
ATOM 14907 N N A ASN B 2 892 ? 69.143 54.293 -63.929 0.51 43.34 915 ASN B N 1
ATOM 14908 N N B ASN B 2 892 ? 69.102 54.311 -63.958 0.49 43.30 915 ASN B N 1
ATOM 14909 C CA A ASN B 2 892 ? 67.746 54.422 -63.528 0.51 44.35 915 ASN B CA 1
ATOM 14910 C CA B ASN B 2 892 ? 67.722 54.566 -63.548 0.49 44.26 915 ASN B CA 1
ATOM 14911 C C A ASN B 2 892 ? 67.587 54.932 -62.093 0.51 45.08 915 ASN B C 1
ATOM 14912 C C B ASN B 2 892 ? 67.582 54.946 -62.084 0.49 45.06 915 ASN B C 1
ATOM 14913 O O A ASN B 2 892 ? 66.476 55.010 -61.575 0.51 46.04 915 ASN B O 1
ATOM 14914 O O B ASN B 2 892 ? 66.483 54.932 -61.535 0.49 45.99 915 ASN B O 1
ATOM 14923 N N . GLY B 2 893 ? 68.701 55.272 -61.451 1.00 42.59 916 GLY B N 1
ATOM 14924 C CA . GLY B 2 893 ? 68.673 55.783 -60.094 1.00 39.54 916 GLY B CA 1
ATOM 14925 C C . GLY B 2 893 ? 68.492 54.748 -59.005 1.00 31.21 916 GLY B C 1
ATOM 14926 O O . GLY B 2 893 ? 68.187 55.097 -57.867 1.00 28.48 916 GLY B O 1
ATOM 14927 N N . ILE B 2 894 ? 68.672 53.474 -59.335 1.00 26.13 917 ILE B N 1
ATOM 14928 C CA . ILE B 2 894 ? 68.640 52.442 -58.302 1.00 25.45 917 ILE B CA 1
ATOM 14929 C C . ILE B 2 894 ? 70.016 52.322 -57.648 1.00 26.86 917 ILE B C 1
ATOM 14930 O O . ILE B 2 894 ? 70.993 51.981 -58.314 1.00 25.21 917 ILE B O 1
ATOM 14935 N N . PHE B 2 895 ? 70.086 52.615 -56.351 1.00 25.53 918 PHE B N 1
ATOM 14936 C CA . PHE B 2 895 ? 71.323 52.496 -55.580 1.00 25.29 918 PHE B CA 1
ATOM 14937 C C . PHE B 2 895 ? 71.402 51.063 -55.059 1.00 25.38 918 PHE B C 1
ATOM 14938 O O . PHE B 2 895 ? 70.531 50.625 -54.316 1.00 24.03 918 PHE B O 1
ATOM 14946 N N . THR B 2 896 ? 72.433 50.328 -55.462 1.00 25.25 919 THR B N 1
ATOM 14947 C CA . THR B 2 896 ? 72.522 48.909 -55.122 1.00 24.20 919 THR B CA 1
ATOM 14948 C C . THR B 2 896 ? 73.709 48.619 -54.218 1.00 26.58 919 THR B C 1
ATOM 14949 O O . THR B 2 896 ? 74.820 49.068 -54.486 1.00 24.43 919 THR B O 1
ATOM 14953 N N . LEU B 2 897 ? 73.462 47.878 -53.141 1.00 26.42 920 LEU B N 1
ATOM 14954 C CA . LEU B 2 897 ? 74.530 47.336 -52.314 1.00 22.69 920 LEU B CA 1
ATOM 14955 C C . LEU B 2 897 ? 74.526 45.823 -52.502 1.00 24.64 920 LEU B C 1
ATOM 14956 O O . LEU B 2 897 ? 73.459 45.204 -52.535 1.00 21.67 920 LEU B O 1
ATOM 14961 N N . TYR B 2 898 ? 75.708 45.223 -52.636 1.00 19.72 921 TYR B N 1
ATOM 14962 C CA . TYR B 2 898 ? 75.776 43.808 -53.000 1.00 21.81 921 TYR B CA 1
ATOM 14963 C C . TYR B 2 898 ? 76.979 43.100 -52.401 1.00 22.17 921 TYR B C 1
ATOM 14964 O O . TYR B 2 898 ? 77.968 43.736 -52.031 1.00 21.58 921 TYR B O 1
ATOM 14973 N N . SER B 2 899 ? 76.887 41.776 -52.313 1.00 19.43 922 SER B N 1
ATOM 14974 C CA . SER B 2 899 ? 78.045 40.954 -51.995 1.00 20.69 922 SER B CA 1
ATOM 14975 C C . SER B 2 899 ? 78.019 39.698 -52.855 1.00 23.61 922 SER B C 1
ATOM 14976 O O . SER B 2 899 ? 76.970 39.305 -53.363 1.00 22.93 922 SER B O 1
ATOM 14979 N N . TYR B 2 900 ? 79.180 39.073 -53.010 1.00 20.73 923 TYR B N 1
ATOM 14980 C CA . TYR B 2 900 ? 79.368 38.014 -53.989 1.00 23.96 923 TYR B CA 1
ATOM 14981 C C . TYR B 2 900 ? 80.267 36.944 -53.375 1.00 23.23 923 TYR B C 1
ATOM 14982 O O . TYR B 2 900 ? 81.326 37.265 -52.826 1.00 22.40 923 TYR B O 1
ATOM 14991 N N . ARG B 2 901 ? 79.843 35.683 -53.463 1.00 23.40 924 ARG B N 1
ATOM 14992 C CA . ARG B 2 901 ? 80.529 34.569 -52.790 1.00 21.31 924 ARG B CA 1
ATOM 14993 C C . ARG B 2 901 ? 80.814 34.918 -51.332 1.00 26.85 924 ARG B C 1
ATOM 14994 O O . ARG B 2 901 ? 81.970 34.991 -50.906 1.00 22.89 924 ARG B O 1
ATOM 15002 N N . ASP B 2 902 ? 79.738 35.135 -50.584 1.00 24.13 925 ASP B N 1
ATOM 15003 C CA . ASP B 2 902 ? 79.782 35.694 -49.239 1.00 21.05 925 ASP B CA 1
ATOM 15004 C C . ASP B 2 902 ? 79.433 34.602 -48.230 1.00 20.97 925 ASP B C 1
ATOM 15005 O O . ASP B 2 902 ? 78.409 33.930 -48.375 1.00 28.91 925 ASP B O 1
ATOM 15010 N N . PRO B 2 903 ? 80.282 34.408 -47.207 1.00 24.21 926 PRO B N 1
ATOM 15011 C CA . PRO B 2 903 ? 79.912 33.398 -46.210 1.00 28.41 926 PRO B CA 1
ATOM 15012 C C . PRO B 2 903 ? 78.824 33.920 -45.287 1.00 31.39 926 PRO B C 1
ATOM 15013 O O . PRO B 2 903 ? 78.205 33.133 -44.579 1.00 33.05 926 PRO B O 1
ATOM 15017 N N . ASN B 2 904 ? 78.598 35.231 -45.302 1.00 24.72 927 ASN B N 1
ATOM 15018 C CA . ASN B 2 904 ? 77.603 35.844 -44.430 1.00 27.63 927 ASN B CA 1
ATOM 15019 C C . ASN B 2 904 ? 76.348 36.268 -45.177 1.00 30.80 927 ASN B C 1
ATOM 15020 O O . ASN B 2 904 ? 76.338 36.353 -46.409 1.00 25.20 927 ASN B O 1
ATOM 15025 N N . THR B 2 905 ? 75.291 36.536 -44.416 1.00 25.24 928 THR B N 1
ATOM 15026 C CA . THR B 2 905 ? 74.067 37.112 -44.955 1.00 28.33 928 THR B CA 1
ATOM 15027 C C . THR B 2 905 ? 73.614 38.243 -44.040 1.00 28.81 928 THR B C 1
ATOM 15028 O O . THR B 2 905 ? 73.634 39.415 -44.427 1.00 29.52 928 THR B O 1
ATOM 15032 N N . ILE B 2 906 ? 73.221 37.879 -42.821 1.00 27.01 929 ILE B N 1
ATOM 15033 C CA . ILE B 2 906 ? 72.754 38.844 -41.828 1.00 30.98 929 ILE B CA 1
ATOM 15034 C C . ILE B 2 906 ? 73.805 39.913 -41.552 1.00 27.33 929 ILE B C 1
ATOM 15035 O O . ILE B 2 906 ? 73.504 41.108 -41.583 1.00 30.10 929 ILE B O 1
ATOM 15040 N N . GLU B 2 907 ? 75.037 39.482 -41.286 1.00 24.94 930 GLU B N 1
ATOM 15041 C CA . GLU B 2 907 ? 76.129 40.417 -41.011 1.00 29.84 930 GLU B CA 1
ATOM 15042 C C . GLU B 2 907 ? 76.363 41.356 -42.190 1.00 30.66 930 GLU B C 1
ATOM 15043 O O . GLU B 2 907 ? 76.706 42.522 -42.002 1.00 27.01 930 GLU B O 1
ATOM 15049 N N . THR B 2 908 ? 76.176 40.844 -43.405 1.00 30.32 931 THR B N 1
ATOM 15050 C CA . THR B 2 908 ? 76.357 41.655 -44.605 1.00 23.03 931 THR B CA 1
ATOM 15051 C C . THR B 2 908 ? 75.255 42.701 -44.690 1.00 22.43 931 THR B C 1
ATOM 15052 O O . THR B 2 908 ? 75.524 43.882 -44.944 1.00 21.84 931 THR B O 1
ATOM 15056 N N . LEU B 2 909 ? 74.019 42.267 -44.459 1.00 21.70 932 LEU B N 1
ATOM 15057 C CA . LEU B 2 909 ? 72.884 43.183 -44.410 1.00 27.39 932 LEU B CA 1
ATOM 15058 C C . LEU B 2 909 ? 73.106 44.253 -43.344 1.00 27.02 932 LEU B C 1
ATOM 15059 O O . LEU B 2 909 ? 72.798 45.426 -43.562 1.00 24.48 932 LEU B O 1
ATOM 15064 N N . GLN B 2 910 ? 73.662 43.855 -42.202 1.00 27.20 933 GLN B N 1
ATOM 15065 C CA . GLN B 2 910 ? 73.973 44.814 -41.143 1.00 32.13 933 GLN B CA 1
ATOM 15066 C C . GLN B 2 910 ? 75.051 45.791 -41.594 1.00 30.29 933 GLN B C 1
ATOM 15067 O O . GLN B 2 910 ? 74.995 46.975 -41.268 1.00 29.52 933 GLN B O 1
ATOM 15073 N N . SER B 2 911 ? 76.030 45.296 -42.347 1.00 29.53 934 SER B N 1
ATOM 15074 C CA . SER B 2 911 ? 77.099 46.158 -42.842 1.00 30.84 934 SER B CA 1
ATOM 15075 C C . SER B 2 911 ? 76.577 47.161 -43.865 1.00 26.96 934 SER B C 1
ATOM 15076 O O . SER B 2 911 ? 77.093 48.278 -43.960 1.00 24.79 934 SER B O 1
ATOM 15079 N N . PHE B 2 912 ? 75.557 46.765 -44.623 1.00 25.26 935 PHE B N 1
ATOM 15080 C CA . PHE B 2 912 ? 74.902 47.690 -45.545 1.00 30.43 935 PHE B CA 1
ATOM 15081 C C . PHE B 2 912 ? 74.369 48.905 -44.780 1.00 29.37 935 PHE B C 1
ATOM 15082 O O . PHE B 2 912 ? 74.572 50.046 -45.197 1.00 29.93 935 PHE B O 1
ATOM 15090 N N . GLY B 2 913 ? 73.707 48.653 -43.653 1.00 27.73 936 GLY B N 1
ATOM 15091 C CA . GLY B 2 913 ? 73.183 49.721 -42.814 1.00 29.51 936 GLY B CA 1
ATOM 15092 C C . GLY B 2 913 ? 74.262 50.591 -42.182 1.00 27.61 936 GLY B C 1
ATOM 15093 O O . GLY B 2 913 ? 74.150 51.819 -42.162 1.00 29.18 936 GLY B O 1
ATOM 15104 N N . ALA B 2 915 ? 77.148 51.089 -43.329 1.00 28.81 938 ALA B N 1
ATOM 15105 C CA . ALA B 2 915 ? 77.785 51.847 -44.403 1.00 28.90 938 ALA B CA 1
ATOM 15106 C C . ALA B 2 915 ? 77.049 53.160 -44.625 1.00 24.62 938 ALA B C 1
ATOM 15107 O O . ALA B 2 915 ? 77.661 54.208 -44.859 1.00 25.89 938 ALA B O 1
ATOM 15109 N N . VAL B 2 916 ? 75.726 53.086 -44.560 1.00 21.72 939 VAL B N 1
ATOM 15110 C CA . VAL B 2 916 ? 74.880 54.262 -44.693 1.00 25.74 939 VAL B CA 1
ATOM 15111 C C . VAL B 2 916 ? 75.068 55.210 -43.502 1.00 30.39 939 VAL B C 1
ATOM 15112 O O . VAL B 2 916 ? 75.171 56.430 -43.677 1.00 28.52 939 VAL B O 1
ATOM 15116 N N . ASP B 2 917 ? 75.122 54.649 -42.295 1.00 24.95 940 ASP B N 1
ATOM 15117 C CA . ASP B 2 917 ? 75.399 55.449 -41.102 1.00 26.50 940 ASP B CA 1
ATOM 15118 C C . ASP B 2 917 ? 76.754 56.132 -41.242 1.00 27.24 940 ASP B C 1
ATOM 15119 O O . ASP B 2 917 ? 76.931 57.280 -40.838 1.00 30.80 940 ASP B O 1
ATOM 15124 N N . TRP B 2 918 ? 77.714 55.419 -41.820 1.00 26.59 941 TRP B N 1
ATOM 15125 C CA . TRP B 2 918 ? 79.045 55.981 -42.020 1.00 26.58 941 TRP B CA 1
ATOM 15126 C C . TRP B 2 918 ? 79.012 57.154 -43.003 1.00 24.89 941 TRP B C 1
ATOM 15127 O O . TRP B 2 918 ? 79.613 58.201 -42.755 1.00 24.86 941 TRP B O 1
ATOM 15138 N N . ALA B 2 919 ? 78.308 56.978 -44.116 1.00 21.27 942 ALA B N 1
ATOM 15139 C CA . ALA B 2 919 ? 78.155 58.050 -45.100 1.00 26.52 942 ALA B CA 1
ATOM 15140 C C . ALA B 2 919 ? 77.531 59.296 -44.472 1.00 23.31 942 ALA B C 1
ATOM 15141 O O . ALA B 2 919 ? 78.013 60.413 -44.684 1.00 24.36 942 ALA B O 1
ATOM 15154 N N . SER B 2 921 ? 77.514 60.224 -41.381 1.00 27.34 944 SER B N 1
ATOM 15155 C CA . SER B 2 921 ? 78.401 60.802 -40.374 1.00 26.69 944 SER B CA 1
ATOM 15156 C C . SER B 2 921 ? 79.418 61.760 -40.984 1.00 26.95 944 SER B C 1
ATOM 15157 O O . SER B 2 921 ? 79.952 62.628 -40.293 1.00 31.10 944 SER B O 1
ATOM 15160 N N . GLY B 2 922 ? 79.703 61.584 -42.273 1.00 25.82 945 GLY B N 1
ATOM 15161 C CA . GLY B 2 922 ? 80.634 62.445 -42.979 1.00 19.39 945 GLY B CA 1
ATOM 15162 C C . GLY B 2 922 ? 82.084 62.297 -42.570 1.00 26.93 945 GLY B C 1
ATOM 15163 O O . GLY B 2 922 ? 82.889 63.202 -42.801 1.00 23.81 945 GLY B O 1
ATOM 15175 N N . PHE B 2 924 ? 84.691 61.169 -43.782 1.00 28.20 947 PHE B N 1
ATOM 15176 C CA . PHE B 2 924 ? 85.591 60.916 -44.907 1.00 28.37 947 PHE B CA 1
ATOM 15177 C C . PHE B 2 924 ? 86.205 62.242 -45.345 1.00 28.44 947 PHE B C 1
ATOM 15178 O O . PHE B 2 924 ? 85.610 63.302 -45.143 1.00 29.26 947 PHE B O 1
ATOM 15186 N N . THR B 2 925 ? 87.390 62.180 -45.947 1.00 25.30 948 THR B N 1
ATOM 15187 C CA . THR B 2 925 ? 88.161 63.376 -46.277 1.00 26.46 948 THR B CA 1
ATOM 15188 C C . THR B 2 925 ? 87.977 63.846 -47.714 1.00 29.77 948 THR B C 1
ATOM 15189 O O . THR B 2 925 ? 87.371 63.156 -48.540 1.00 28.31 948 THR B O 1
ATOM 15193 N N . GLN B 2 926 ? 88.526 65.020 -48.007 1.00 27.94 949 GLN B N 1
ATOM 15194 C CA . GLN B 2 926 ? 88.522 65.562 -49.359 1.00 31.55 949 GLN B CA 1
ATOM 15195 C C . GLN B 2 926 ? 89.294 64.654 -50.315 1.00 31.84 949 GLN B C 1
ATOM 15196 O O . GLN B 2 926 ? 88.923 64.509 -51.485 1.00 29.79 949 GLN B O 1
ATOM 15202 N N . GLN B 2 927 ? 90.367 64.045 -49.819 1.00 26.97 950 GLN B N 1
ATOM 15203 C CA . GLN B 2 927 ? 91.150 63.133 -50.647 1.00 30.25 950 GLN B CA 1
ATOM 15204 C C . GLN B 2 927 ? 90.336 61.884 -50.979 1.00 25.19 950 GLN B C 1
ATOM 15205 O O . GLN B 2 927 ? 90.417 61.369 -52.097 1.00 27.40 950 GLN B O 1
ATOM 15211 N N . ASP B 2 928 ? 89.552 61.404 -50.012 1.00 25.03 951 ASP B N 1
ATOM 15212 C CA . ASP B 2 928 ? 88.642 60.284 -50.261 1.00 30.40 951 ASP B CA 1
ATOM 15213 C C . ASP B 2 928 ? 87.679 60.627 -51.396 1.00 31.36 951 ASP B C 1
ATOM 15214 O O . ASP B 2 928 ? 87.420 59.804 -52.278 1.00 27.34 951 ASP B O 1
ATOM 15219 N N . ILE B 2 929 ? 87.152 61.849 -51.364 1.00 26.85 952 ILE B N 1
ATOM 15220 C CA . ILE B 2 929 ? 86.235 62.327 -52.395 1.00 27.01 952 ILE B CA 1
ATOM 15221 C C . ILE B 2 929 ? 86.925 62.434 -53.749 1.00 28.28 952 ILE B C 1
ATOM 15222 O O . ILE B 2 929 ? 86.358 62.047 -54.771 1.00 28.23 952 ILE B O 1
ATOM 15227 N N . ASP B 2 930 ? 88.148 62.959 -53.755 1.00 25.05 953 ASP B N 1
ATOM 15228 C CA . ASP B 2 930 ? 88.907 63.085 -54.992 1.00 24.78 953 ASP B CA 1
ATOM 15229 C C . ASP B 2 930 ? 89.187 61.708 -55.585 1.00 23.56 953 ASP B C 1
ATOM 15230 O O . ASP B 2 930 ? 89.025 61.497 -56.783 1.00 24.32 953 ASP B O 1
ATOM 15235 N N . GLU B 2 931 ? 89.596 60.772 -54.735 1.00 22.40 954 GLU B N 1
ATOM 15236 C CA . GLU B 2 931 ? 89.824 59.398 -55.170 1.00 25.73 954 GLU B CA 1
ATOM 15237 C C . GLU B 2 931 ? 88.554 58.734 -55.713 1.00 28.33 954 GLU B C 1
ATOM 15238 O O . GLU B 2 931 ? 88.609 57.990 -56.690 1.00 32.41 954 GLU B O 1
ATOM 15244 N N . ALA B 2 932 ? 87.411 59.003 -55.087 1.00 27.28 955 ALA B N 1
ATOM 15245 C CA . ALA B 2 932 ? 86.142 58.487 -55.598 1.00 26.10 955 ALA B CA 1
ATOM 15246 C C . ALA B 2 932 ? 85.849 59.026 -56.996 1.00 26.53 955 ALA B C 1
ATOM 15247 O O . ALA B 2 932 ? 85.333 58.300 -57.848 1.00 25.44 955 ALA B O 1
ATOM 15260 N N . LEU B 2 934 ? 88.188 60.019 -59.220 1.00 27.75 957 LEU B N 1
ATOM 15261 C CA . LEU B 2 934 ? 89.111 59.324 -60.115 1.00 32.74 957 LEU B CA 1
ATOM 15262 C C . LEU B 2 934 ? 88.556 57.961 -60.516 1.00 29.83 957 LEU B C 1
ATOM 15263 O O . LEU B 2 934 ? 88.609 57.573 -61.690 1.00 26.80 957 LEU B O 1
ATOM 15268 N N . SER B 2 935 ? 88.009 57.239 -59.543 1.00 23.32 958 SER B N 1
ATOM 15269 C CA . SER B 2 935 ? 87.472 55.918 -59.818 1.00 25.49 958 SER B CA 1
ATOM 15270 C C . SER B 2 935 ? 86.245 55.986 -60.721 1.00 28.83 958 SER B C 1
ATOM 15271 O O . SER B 2 935 ? 86.105 55.191 -61.651 1.00 26.02 958 SER B O 1
ATOM 15274 N N . VAL B 2 936 ? 85.358 56.936 -60.447 1.00 24.94 959 VAL B N 1
ATOM 15275 C CA . VAL B 2 936 ? 84.171 57.111 -61.277 1.00 28.32 959 VAL B CA 1
ATOM 15276 C C . VAL B 2 936 ? 84.551 57.512 -62.703 1.00 28.07 959 VAL B C 1
ATOM 15277 O O . VAL B 2 936 ? 84.026 56.967 -63.678 1.00 27.39 959 VAL B O 1
ATOM 15281 N N . PHE B 2 937 ? 85.482 58.447 -62.835 1.00 26.02 960 PHE B N 1
ATOM 15282 C CA . PHE B 2 937 ? 85.921 58.843 -64.169 1.00 30.21 960 PHE B CA 1
ATOM 15283 C C . PHE B 2 937 ? 86.699 57.754 -64.916 1.00 30.76 960 PHE B C 1
ATOM 15284 O O . PHE B 2 937 ? 86.653 57.708 -66.142 1.00 27.73 960 PHE B O 1
ATOM 15292 N N . SER B 2 938 ? 87.395 56.879 -64.189 1.00 30.41 961 SER B N 1
ATOM 15293 C CA . SER B 2 938 ? 88.025 55.708 -64.814 1.00 28.89 961 SER B CA 1
ATOM 15294 C C . SER B 2 938 ? 86.990 54.919 -65.609 1.00 32.49 961 SER B C 1
ATOM 15295 O O . SER B 2 938 ? 87.255 54.472 -66.726 1.00 38.30 961 SER B O 1
ATOM 15298 N N . THR B 2 939 ? 85.804 54.774 -65.022 1.00 31.07 962 THR B N 1
ATOM 15299 C CA . THR B 2 939 ? 84.705 54.026 -65.622 1.00 35.36 962 THR B CA 1
ATOM 15300 C C . THR B 2 939 ? 84.039 54.762 -66.781 1.00 36.40 962 THR B C 1
ATOM 15301 O O . THR B 2 939 ? 83.947 54.233 -67.886 1.00 34.69 962 THR B O 1
ATOM 15305 N N . VAL B 2 940 ? 83.570 55.981 -66.529 1.00 31.29 963 VAL B N 1
ATOM 15306 C CA . VAL B 2 940 ? 82.782 56.702 -67.528 1.00 32.34 963 VAL B CA 1
ATOM 15307 C C . VAL B 2 940 ? 83.594 57.210 -68.722 1.00 33.18 963 VAL B C 1
ATOM 15308 O O . VAL B 2 940 ? 83.035 57.459 -69.788 1.00 33.36 963 VAL B O 1
ATOM 15312 N N . ASP B 2 941 ? 84.904 57.359 -68.548 1.00 30.57 964 ASP B N 1
ATOM 15313 C CA . ASP B 2 941 ? 85.762 57.790 -69.652 1.00 34.49 964 ASP B CA 1
ATOM 15314 C C . ASP B 2 941 ? 86.528 56.628 -70.291 1.00 33.89 964 ASP B C 1
ATOM 15315 O O . ASP B 2 941 ? 87.516 56.843 -70.993 1.00 35.17 964 ASP B O 1
ATOM 15320 N N . ALA B 2 942 ? 86.080 55.401 -70.035 1.00 33.08 965 ALA B N 1
ATOM 15321 C CA . ALA B 2 942 ? 86.675 54.222 -70.662 1.00 35.16 965 ALA B CA 1
ATOM 15322 C C . ALA B 2 942 ? 86.489 54.325 -72.170 1.00 36.28 965 ALA B C 1
ATOM 15323 O O . ALA B 2 942 ? 85.465 54.833 -72.631 1.00 34.71 965 ALA B O 1
ATOM 15325 N N . PRO B 2 943 ? 87.478 53.849 -72.945 1.00 35.51 966 PRO B N 1
ATOM 15326 C CA . PRO B 2 943 ? 87.409 53.983 -74.405 1.00 36.87 966 PRO B CA 1
ATOM 15327 C C . PRO B 2 943 ? 86.185 53.288 -75.006 1.00 31.31 966 PRO B C 1
ATOM 15328 O O . PRO B 2 943 ? 85.740 52.256 -74.505 1.00 33.49 966 PRO B O 1
ATOM 15332 N N . VAL B 2 944 ? 85.638 53.881 -76.060 1.00 31.73 967 VAL B N 1
ATOM 15333 C CA . VAL B 2 944 ? 84.492 53.322 -76.762 1.00 31.24 967 VAL B CA 1
ATOM 15334 C C . VAL B 2 944 ? 84.956 52.772 -78.110 1.00 28.99 967 VAL B C 1
ATOM 15335 O O . VAL B 2 944 ? 85.717 53.426 -78.822 1.00 26.18 967 VAL B O 1
ATOM 15339 N N . ALA B 2 945 ? 84.515 51.567 -78.456 1.00 26.75 968 ALA B N 1
ATOM 15340 C CA . ALA B 2 945 ? 84.899 50.959 -79.729 1.00 28.72 968 ALA B CA 1
ATOM 15341 C C . ALA B 2 945 ? 84.277 51.710 -80.905 1.00 28.01 968 ALA B C 1
ATOM 15342 O O . ALA B 2 945 ? 83.195 52.285 -80.772 1.00 27.44 968 ALA B O 1
ATOM 15344 N N . PRO B 2 946 ? 84.961 51.714 -82.060 1.00 29.78 969 PRO B N 1
ATOM 15345 C CA . PRO B 2 946 ? 84.367 52.306 -83.264 1.00 36.47 969 PRO B CA 1
ATOM 15346 C C . PRO B 2 946 ? 82.950 51.787 -83.511 1.00 36.06 969 PRO B C 1
ATOM 15347 O O . PRO B 2 946 ? 82.061 52.564 -83.864 1.00 35.53 969 PRO B O 1
ATOM 15351 N N . SER B 2 947 ? 82.749 50.489 -83.298 1.00 29.79 970 SER B N 1
ATOM 15352 C CA . SER B 2 947 ? 81.446 49.857 -83.483 1.00 31.36 970 SER B CA 1
ATOM 15353 C C . SER B 2 947 ? 80.375 50.376 -82.526 1.00 31.91 970 SER B C 1
ATOM 15354 O O . SER B 2 947 ? 79.183 50.325 -82.839 1.00 35.49 970 SER B O 1
ATOM 15357 N N . ASP B 2 948 ? 80.795 50.868 -81.361 1.00 27.34 971 ASP B N 1
ATOM 15358 C CA . ASP B 2 948 ? 79.856 51.256 -80.308 1.00 27.89 971 ASP B CA 1
ATOM 15359 C C . ASP B 2 948 ? 79.665 52.763 -80.173 1.00 30.64 971 ASP B C 1
ATOM 15360 O O . ASP B 2 948 ? 78.931 53.220 -79.290 1.00 30.67 971 ASP B O 1
ATOM 15376 N N . GLY B 2 950 ? 78.195 56.280 -80.526 1.00 31.23 973 GLY B N 1
ATOM 15377 C CA . GLY B 2 950 ? 76.861 56.792 -80.788 1.00 29.00 973 GLY B CA 1
ATOM 15378 C C . GLY B 2 950 ? 75.745 55.974 -80.165 1.00 31.10 973 GLY B C 1
ATOM 15379 O O . GLY B 2 950 ? 74.566 56.284 -80.353 1.00 30.13 973 GLY B O 1
ATOM 15380 N N . MET B 2 951 ? 76.104 54.937 -79.413 1.00 26.33 974 MET B N 1
ATOM 15381 C CA . MET B 2 951 ? 75.097 54.067 -78.807 1.00 32.59 974 MET B CA 1
ATOM 15382 C C . MET B 2 951 ? 74.391 54.681 -77.596 1.00 36.09 974 MET B C 1
ATOM 15383 O O . MET B 2 951 ? 73.218 54.389 -77.347 1.00 37.68 974 MET B O 1
ATOM 15388 N N . ASP B 2 952 ? 75.097 55.529 -76.851 1.00 36.88 975 ASP B N 1
ATOM 15389 C CA . ASP B 2 952 ? 74.471 56.290 -75.770 1.00 40.22 975 ASP B CA 1
ATOM 15390 C C . ASP B 2 952 ? 73.314 57.105 -76.331 1.00 38.51 975 ASP B C 1
ATOM 15391 O O . ASP B 2 952 ? 72.233 57.168 -75.746 1.00 40.21 975 ASP B O 1
ATOM 15396 N N . HIS B 2 953 ? 73.556 57.731 -77.474 1.00 31.10 976 HIS B N 1
ATOM 15397 C CA . HIS B 2 953 ? 72.536 58.521 -78.141 1.00 34.36 976 HIS B CA 1
ATOM 15398 C C . HIS B 2 953 ? 71.427 57.625 -78.699 1.00 33.04 976 HIS B C 1
ATOM 15399 O O . HIS B 2 953 ? 70.248 57.850 -78.435 1.00 35.40 976 HIS B O 1
ATOM 15406 N N . PHE B 2 954 ? 71.812 56.606 -79.461 1.00 29.45 977 PHE B N 1
ATOM 15407 C CA . PHE B 2 954 ? 70.851 55.689 -80.076 1.00 29.30 977 PHE B CA 1
ATOM 15408 C C . PHE B 2 954 ? 69.935 54.996 -79.062 1.00 31.37 977 PHE B C 1
ATOM 15409 O O . PHE B 2 954 ? 68.715 54.965 -79.234 1.00 31.62 977 PHE B O 1
ATOM 15417 N N . LEU B 2 955 ? 70.522 54.442 -78.006 1.00 32.56 978 LEU B N 1
ATOM 15418 C CA . LEU B 2 955 ? 69.756 53.679 -77.024 1.00 38.83 978 LEU B CA 1
ATOM 15419 C C . LEU B 2 955 ? 69.019 54.540 -75.994 1.00 45.78 978 LEU B C 1
ATOM 15420 O O . LEU B 2 955 ? 67.810 54.389 -75.811 1.00 49.22 978 LEU B O 1
ATOM 15425 N N . TYR B 2 956 ? 69.745 55.440 -75.334 1.00 44.91 979 TYR B N 1
ATOM 15426 C CA . TYR B 2 956 ? 69.209 56.167 -74.183 1.00 44.70 979 TYR B CA 1
ATOM 15427 C C . TYR B 2 956 ? 68.851 57.620 -74.474 1.00 47.99 979 TYR B C 1
ATOM 15428 O O . TYR B 2 956 ? 68.333 58.318 -73.603 1.00 54.47 979 TYR B O 1
ATOM 15437 N N . GLY B 2 957 ? 69.120 58.078 -75.690 1.00 43.29 980 GLY B N 1
ATOM 15438 C CA . GLY B 2 957 ? 68.839 59.458 -76.042 1.00 46.12 980 GLY B CA 1
ATOM 15439 C C . GLY B 2 957 ? 69.716 60.431 -75.271 1.00 47.88 980 GLY B C 1
ATOM 15440 O O . GLY B 2 957 ? 69.323 61.568 -75.006 1.00 44.34 980 GLY B O 1
ATOM 15441 N N . LEU B 2 958 ? 70.910 59.978 -74.904 1.00 46.56 981 LEU B N 1
ATOM 15442 C CA . LEU B 2 958 ? 71.866 60.841 -74.224 1.00 50.71 981 LEU B CA 1
ATOM 15443 C C . LEU B 2 958 ? 72.628 61.715 -75.215 1.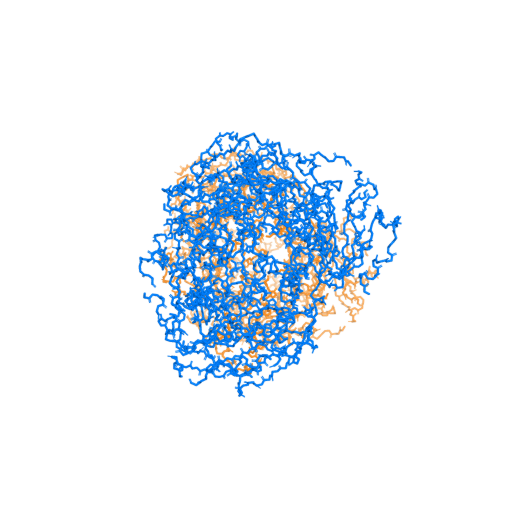00 47.52 981 LEU B C 1
ATOM 15444 O O . LEU B 2 958 ? 73.441 61.221 -75.995 1.00 51.14 981 LEU B O 1
ATOM 15449 N N . SER B 2 959 ? 72.361 63.015 -75.186 1.00 47.07 982 SER B N 1
ATOM 15450 C CA . SER B 2 959 ? 73.129 63.953 -75.995 1.00 47.52 982 SER B CA 1
ATOM 15451 C C . SER B 2 959 ? 74.481 64.204 -75.335 1.00 48.09 982 SER B C 1
ATOM 15452 O O . SER B 2 959 ? 74.681 63.863 -74.166 1.00 47.46 982 SER B O 1
ATOM 15455 N N . ASP B 2 960 ? 75.410 64.789 -76.083 1.00 46.36 983 ASP B N 1
ATOM 15456 C CA . ASP B 2 960 ? 76.704 65.160 -75.522 1.00 51.35 983 ASP B CA 1
ATOM 15457 C C . ASP B 2 960 ? 76.530 66.280 -74.497 1.00 51.52 983 ASP B C 1
ATOM 15458 O O . ASP B 2 960 ? 77.266 66.349 -73.512 1.00 49.25 983 ASP B O 1
ATOM 15463 N N . GLU B 2 961 ? 75.551 67.150 -74.732 1.00 47.57 984 GLU B N 1
ATOM 15464 C CA . GLU B 2 961 ? 75.242 68.221 -73.792 1.00 51.31 984 GLU B CA 1
ATOM 15465 C C . GLU B 2 961 ? 74.857 67.646 -72.433 1.00 45.39 984 GLU B C 1
ATOM 15466 O O . GLU B 2 961 ? 75.331 68.112 -71.398 1.00 46.23 984 GLU B O 1
ATOM 15472 N N . MET B 2 962 ? 74.005 66.625 -72.446 1.00 42.95 985 MET B N 1
ATOM 15473 C CA . MET B 2 962 ? 73.538 65.988 -71.218 1.00 45.72 985 MET B CA 1
ATOM 15474 C C . MET B 2 962 ? 74.675 65.288 -70.481 1.00 42.11 985 MET B C 1
ATOM 15475 O O . MET B 2 962 ? 74.725 65.310 -69.249 1.00 42.83 985 MET B O 1
ATOM 15491 N N . GLN B 2 964 ? 77.946 66.085 -70.712 1.00 42.89 987 GLN B N 1
ATOM 15492 C CA . GLN B 2 964 ? 78.869 67.100 -70.213 1.00 41.48 987 GLN B CA 1
ATOM 15493 C C . GLN B 2 964 ? 78.308 67.783 -68.970 1.00 38.57 987 GLN B C 1
ATOM 15494 O O . GLN B 2 964 ? 79.047 68.079 -68.031 1.00 40.45 987 GLN B O 1
ATOM 15500 N N . ALA B 2 965 ? 77.000 68.028 -68.971 1.00 33.24 988 ALA B N 1
ATOM 15501 C CA . ALA B 2 965 ? 76.327 68.584 -67.803 1.00 35.25 988 ALA B CA 1
ATOM 15502 C C . ALA B 2 965 ? 76.527 67.655 -66.610 1.00 37.51 988 ALA B C 1
ATOM 15503 O O . ALA B 2 965 ? 76.905 68.092 -65.523 1.00 35.38 988 ALA B O 1
ATOM 15505 N N . HIS B 2 966 ? 76.280 66.368 -66.829 1.00 32.65 989 HIS B N 1
ATOM 15506 C CA . HIS B 2 966 ? 76.488 65.369 -65.794 1.00 35.74 989 HIS B CA 1
ATOM 15507 C C . HIS B 2 966 ? 77.948 65.347 -65.359 1.00 33.29 989 HIS B C 1
ATOM 15508 O O . HIS B 2 966 ? 78.252 65.217 -64.173 1.00 35.79 989 HIS B O 1
ATOM 15515 N N . ARG B 2 967 ? 78.845 65.474 -66.332 1.00 27.20 990 ARG B N 1
ATOM 15516 C CA . ARG B 2 967 ? 80.278 65.489 -66.078 1.00 30.10 990 ARG B CA 1
ATOM 15517 C C . ARG B 2 967 ? 80.665 66.627 -65.133 1.00 32.32 990 ARG B C 1
ATOM 15518 O O . ARG B 2 967 ? 81.453 66.440 -64.204 1.00 30.65 990 ARG B O 1
ATOM 15526 N N . GLU B 2 968 ? 80.099 67.804 -65.369 1.00 28.66 991 GLU B N 1
ATOM 15527 C CA . GLU B 2 968 ? 80.393 68.970 -64.543 1.00 32.44 991 GLU B CA 1
ATOM 15528 C C . GLU B 2 968 ? 79.790 68.846 -63.138 1.00 33.28 991 GLU B C 1
ATOM 15529 O O . GLU B 2 968 ? 80.328 69.385 -62.171 1.00 35.23 991 GLU B O 1
ATOM 15535 N N . GLN B 2 969 ? 78.672 68.136 -63.026 1.00 30.08 992 GLN B N 1
ATOM 15536 C CA . GLN B 2 969 ? 78.070 67.878 -61.723 1.00 36.66 992 GLN B CA 1
ATOM 15537 C C . GLN B 2 969 ? 78.937 66.942 -60.884 1.00 31.05 992 GLN B C 1
ATOM 15538 O O . GLN B 2 969 ? 79.059 67.122 -59.672 1.00 31.13 992 GLN B O 1
ATOM 15544 N N . LEU B 2 970 ? 79.538 65.945 -61.531 1.00 25.35 993 LEU B N 1
ATOM 15545 C CA . LEU B 2 970 ? 80.449 65.026 -60.851 1.00 24.52 993 LEU B CA 1
ATOM 15546 C C . LEU B 2 970 ? 81.667 65.787 -60.323 1.00 28.27 993 LEU B C 1
ATOM 15547 O O . LEU B 2 970 ? 82.126 65.556 -59.202 1.00 30.58 993 LEU B O 1
ATOM 15552 N N . PHE B 2 971 ? 82.172 66.711 -61.132 1.00 27.53 994 PHE B N 1
ATOM 15553 C CA . PHE B 2 971 ? 83.293 67.559 -60.733 1.00 33.73 994 PHE B CA 1
ATOM 15554 C C . PHE B 2 971 ? 82.926 68.400 -59.520 1.00 29.83 994 PHE B C 1
ATOM 15555 O O . PHE B 2 971 ? 83.748 68.628 -58.641 1.00 35.52 994 PHE B O 1
ATOM 15563 N N . ALA B 2 972 ? 81.681 68.857 -59.476 1.00 27.93 995 ALA B N 1
ATOM 15564 C CA . ALA B 2 972 ? 81.247 69.765 -58.419 1.00 33.83 995 ALA B CA 1
ATOM 15565 C C . ALA B 2 972 ? 80.875 69.076 -57.103 1.00 32.94 995 ALA B C 1
ATOM 15566 O O . ALA B 2 972 ? 80.673 69.755 -56.094 1.00 36.06 995 ALA B O 1
ATOM 15568 N N . VAL B 2 973 ? 80.776 67.746 -57.109 1.00 27.98 996 VAL B N 1
ATOM 15569 C CA . VAL B 2 973 ? 80.365 67.015 -55.908 1.00 29.13 996 VAL B CA 1
ATOM 15570 C C . VAL B 2 973 ? 81.262 67.377 -54.721 1.00 33.67 996 VAL B C 1
ATOM 15571 O O . VAL B 2 973 ? 82.484 67.279 -54.813 1.00 34.61 996 VAL B O 1
ATOM 15575 N N . SER B 2 974 ? 80.648 67.813 -53.623 1.00 33.90 997 SER B N 1
ATOM 15576 C CA . SER B 2 974 ? 81.389 68.263 -52.441 1.00 31.70 997 SER B CA 1
ATOM 15577 C C . SER B 2 974 ? 81.016 67.453 -51.203 1.00 33.31 997 SER B C 1
ATOM 15578 O O . SER B 2 974 ? 80.040 66.698 -51.218 1.00 29.14 997 SER B O 1
ATOM 15581 N N . HIS B 2 975 ? 81.792 67.625 -50.132 1.00 29.93 998 HIS B N 1
ATOM 15582 C CA . HIS B 2 975 ? 81.576 66.900 -48.882 1.00 22.08 998 HIS B CA 1
ATOM 15583 C C . HIS B 2 975 ? 80.169 67.113 -48.317 1.00 24.37 998 HIS B C 1
ATOM 15584 O O . HIS B 2 975 ? 79.520 66.161 -47.882 1.00 25.36 998 HIS B O 1
ATOM 15591 N N . ASP B 2 976 ? 79.686 68.352 -48.335 1.00 25.84 999 ASP B N 1
ATOM 15592 C CA . ASP B 2 976 ? 78.361 68.642 -47.783 1.00 34.29 999 ASP B CA 1
ATOM 15593 C C . ASP B 2 976 ? 77.235 68.031 -48.617 1.00 32.10 999 ASP B C 1
ATOM 15594 O O . ASP B 2 976 ? 76.206 67.627 -48.077 1.00 31.92 999 ASP B O 1
ATOM 15609 N N . LEU B 2 978 ? 77.482 65.231 -50.304 1.00 24.61 1001 LEU B N 1
ATOM 15610 C CA . LEU B 2 978 ? 77.510 63.804 -49.994 1.00 28.70 1001 LEU B CA 1
ATOM 15611 C C . LEU B 2 978 ? 76.795 63.512 -48.679 1.00 35.46 1001 LEU B C 1
ATOM 15612 O O . LEU B 2 978 ? 76.117 62.489 -48.546 1.00 31.24 1001 LEU B O 1
ATOM 15617 N N . LEU B 2 979 ? 76.942 64.426 -47.722 1.00 32.64 1002 LEU B N 1
ATOM 15618 C CA . LEU B 2 979 ? 76.209 64.369 -46.458 1.00 38.45 1002 LEU B CA 1
ATOM 15619 C C . LEU B 2 979 ? 74.713 64.429 -46.681 1.00 30.33 1002 LEU B C 1
ATOM 15620 O O . LEU B 2 979 ? 73.966 63.579 -46.202 1.00 33.49 1002 LEU B O 1
ATOM 15625 N N . ALA B 2 980 ? 74.287 65.465 -47.393 1.00 32.69 1003 ALA B N 1
ATOM 15626 C CA . ALA B 2 980 ? 72.878 65.696 -47.676 1.00 36.96 1003 ALA B CA 1
ATOM 15627 C C . ALA B 2 980 ? 72.209 64.502 -48.358 1.00 38.49 1003 ALA B C 1
ATOM 15628 O O . ALA B 2 980 ? 71.164 64.028 -47.901 1.00 37.02 1003 ALA B O 1
ATOM 15630 N N . VAL B 2 981 ? 72.805 64.014 -49.446 1.00 33.49 1004 VAL B N 1
ATOM 15631 C CA . VAL B 2 981 ? 72.165 62.947 -50.215 1.00 27.91 1004 VAL B CA 1
ATOM 15632 C C . VAL B 2 981 ? 72.093 61.627 -49.446 1.00 30.54 1004 VAL B C 1
ATOM 15633 O O . VAL B 2 981 ? 71.144 60.863 -49.617 1.00 31.73 1004 VAL B O 1
ATOM 15637 N N . SER B 2 982 ? 73.078 61.375 -48.584 1.00 29.48 1005 SER B N 1
ATOM 15638 C CA . SER B 2 982 ? 73.072 60.174 -47.751 1.00 32.14 1005 SER B CA 1
ATOM 15639 C C . SER B 2 982 ? 71.867 60.177 -46.820 1.00 33.54 1005 SER B C 1
ATOM 15640 O O . SER B 2 982 ? 71.175 59.169 -46.668 1.00 31.33 1005 SER B O 1
ATOM 15643 N N . ASP B 2 983 ? 71.631 61.323 -46.190 1.00 33.34 1006 ASP B N 1
ATOM 15644 C CA . ASP B 2 983 ? 70.533 61.468 -45.246 1.00 35.48 1006 ASP B CA 1
ATOM 15645 C C . ASP B 2 983 ? 69.206 61.485 -45.989 1.00 29.12 1006 ASP B C 1
ATOM 15646 O O . ASP B 2 983 ? 68.216 60.918 -45.526 1.00 32.76 1006 ASP B O 1
ATOM 15651 N N . ARG B 2 984 ? 69.196 62.130 -47.150 1.00 22.99 1007 ARG B N 1
ATOM 15652 C CA . ARG B 2 984 ? 67.962 62.319 -47.905 1.00 34.42 1007 ARG B CA 1
ATOM 15653 C C . ARG B 2 984 ? 67.429 61.031 -48.545 1.00 35.64 1007 ARG B C 1
ATOM 15654 O O . ARG B 2 984 ? 66.217 60.813 -48.584 1.00 31.10 1007 ARG B O 1
ATOM 15662 N N . TYR B 2 985 ? 68.325 60.174 -49.028 1.00 33.13 1008 TYR B N 1
ATOM 15663 C CA . TYR B 2 985 ? 67.899 59.006 -49.805 1.00 26.90 1008 TYR B CA 1
ATOM 15664 C C . TYR B 2 985 ? 68.167 57.643 -49.164 1.00 28.91 1008 TYR B C 1
ATOM 15665 O O . TYR B 2 985 ? 67.405 56.698 -49.370 1.00 30.31 1008 TYR B O 1
ATOM 15674 N N . LEU B 2 986 ? 69.243 57.536 -48.392 1.00 26.98 1009 LEU B N 1
ATOM 15675 C CA . LEU B 2 986 ? 69.732 56.222 -47.975 1.00 29.91 1009 LEU B CA 1
ATOM 15676 C C . LEU B 2 986 ? 69.331 55.816 -46.559 1.00 32.48 1009 LEU B C 1
ATOM 15677 O O . LEU B 2 986 ? 69.299 54.628 -46.235 1.00 37.95 1009 LEU B O 1
ATOM 15682 N N . GLY B 2 987 ? 69.023 56.800 -45.720 1.00 33.34 1010 GLY B N 1
ATOM 15683 C CA . GLY B 2 987 ? 68.591 56.530 -44.359 1.00 41.32 1010 GLY B CA 1
ATOM 15684 C C . GLY B 2 987 ? 67.341 55.671 -44.283 1.00 42.54 1010 GLY B C 1
ATOM 15685 O O . GLY B 2 987 ? 66.589 55.565 -45.253 1.00 41.85 1010 GLY B O 1
ATOM 15686 N N . THR B 2 988 ? 67.121 55.059 -43.123 1.00 45.81 1011 THR B N 1
ATOM 15687 C CA . THR B 2 988 ? 65.954 54.211 -42.899 1.00 50.77 1011 THR B CA 1
ATOM 15688 C C . THR B 2 988 ? 64.659 55.002 -43.076 1.00 45.59 1011 THR B C 1
ATOM 15689 O O . THR B 2 988 ? 64.514 56.096 -42.529 1.00 41.76 1011 THR B O 1
ATOM 15693 N N . GLY B 2 989 ? 63.727 54.453 -43.852 1.00 42.17 1012 GLY B N 1
ATOM 15694 C CA . GLY B 2 989 ? 62.418 55.063 -44.023 1.00 41.95 1012 GLY B CA 1
ATOM 15695 C C . GLY B 2 989 ? 62.365 56.213 -45.013 1.00 42.71 1012 GLY B C 1
ATOM 15696 O O . GLY B 2 989 ? 61.291 56.751 -45.290 1.00 43.87 1012 GLY B O 1
ATOM 15708 N N . SER B 2 991 ? 63.498 56.064 -48.266 1.00 30.33 1014 SER B N 1
ATOM 15709 C CA . SER B 2 991 ? 63.196 55.555 -49.600 1.00 33.00 1014 SER B CA 1
ATOM 15710 C C . SER B 2 991 ? 62.754 54.101 -49.521 1.00 34.86 1014 SER B C 1
ATOM 15711 O O . SER B 2 991 ? 62.937 53.445 -48.496 1.00 40.90 1014 SER B O 1
ATOM 15714 N N . THR B 2 992 ? 62.180 53.591 -50.606 1.00 29.23 1015 THR B N 1
ATOM 15715 C CA . THR B 2 992 ? 61.790 52.188 -50.651 1.00 28.72 1015 THR B CA 1
ATOM 15716 C C . THR B 2 992 ? 62.994 51.302 -50.952 1.00 24.89 1015 THR B C 1
ATOM 15717 O O . THR B 2 992 ? 63.752 51.565 -51.889 1.00 28.23 1015 THR B O 1
ATOM 15721 N N . HIS B 2 993 ? 63.159 50.252 -50.151 1.00 26.10 1016 HIS B N 1
ATOM 15722 C CA . HIS B 2 993 ? 64.258 49.305 -50.304 1.00 24.15 1016 HIS B CA 1
ATOM 15723 C C . HIS B 2 993 ? 63.723 47.956 -50.758 1.00 31.48 1016 HIS B C 1
ATOM 15724 O O . HIS B 2 993 ? 62.601 47.579 -50.414 1.00 34.14 1016 HIS B O 1
ATOM 15731 N N . GLY B 2 994 ? 64.533 47.226 -51.520 1.00 27.09 1017 GLY B N 1
ATOM 15732 C CA . GLY B 2 994 ? 64.242 45.839 -51.838 1.00 22.47 1017 GLY B CA 1
ATOM 15733 C C . GLY B 2 994 ? 65.447 44.997 -51.463 1.00 31.15 1017 GLY B C 1
ATOM 15734 O O . GLY B 2 994 ? 66.581 45.459 -51.575 1.00 28.84 1017 GLY B O 1
ATOM 15735 N N . LEU B 2 995 ? 65.213 43.774 -50.998 1.00 27.26 1018 LEU B N 1
ATOM 15736 C CA . LEU B 2 995 ? 66.309 42.890 -50.609 1.00 24.44 1018 LEU B CA 1
ATOM 15737 C C . LEU B 2 995 ? 66.135 41.509 -51.228 1.00 27.28 1018 LEU B C 1
ATOM 15738 O O . LEU B 2 995 ? 65.014 41.009 -51.353 1.00 23.25 1018 LEU B O 1
ATOM 15743 N N . ALA B 2 996 ? 67.248 40.884 -51.600 1.00 22.08 1019 ALA B N 1
ATOM 15744 C CA . ALA B 2 996 ? 67.212 39.509 -52.086 1.00 24.82 1019 ALA B CA 1
ATOM 15745 C C . ALA B 2 996 ? 68.497 38.777 -51.735 1.00 30.28 1019 ALA B C 1
ATOM 15746 O O . ALA B 2 996 ? 69.575 39.372 -51.737 1.00 23.14 1019 ALA B O 1
ATOM 15748 N N . ILE B 2 997 ? 68.371 37.487 -51.430 1.00 24.23 1020 ILE B N 1
ATOM 15749 C CA . ILE B 2 997 ? 69.522 36.645 -51.130 1.00 23.08 1020 ILE B CA 1
ATOM 15750 C C . ILE B 2 997 ? 69.447 35.327 -51.896 1.00 29.22 1020 ILE B C 1
ATOM 15751 O O . ILE B 2 997 ? 68.393 34.689 -51.936 1.00 29.13 1020 ILE B O 1
ATOM 15756 N N . LEU B 2 998 ? 70.556 34.930 -52.519 1.00 21.82 1021 LEU B N 1
ATOM 15757 C CA . LEU B 2 998 ? 70.678 33.577 -53.053 1.00 24.92 1021 LEU B CA 1
ATOM 15758 C C . LEU B 2 998 ? 71.646 32.823 -52.159 1.00 31.62 1021 LEU B C 1
ATOM 15759 O O . LEU B 2 998 ? 72.816 33.204 -52.037 1.00 27.11 1021 LEU B O 1
ATOM 15764 N N . GLY B 2 999 ? 71.160 31.767 -51.517 1.00 28.96 1022 GLY B N 1
ATOM 15765 C CA . GLY B 2 999 ? 71.992 31.005 -50.603 1.00 31.08 1022 GLY B CA 1
ATOM 15766 C C . GLY B 2 999 ? 71.226 29.912 -49.889 1.00 31.32 1022 GLY B C 1
ATOM 15767 O O . GLY B 2 999 ? 70.005 29.822 -50.018 1.00 31.99 1022 GLY B O 1
ATOM 15768 N N . PRO B 2 1000 ? 71.945 29.084 -49.119 1.00 28.89 1023 PRO B N 1
ATOM 15769 C CA . PRO B 2 1000 ? 71.395 27.906 -48.442 1.00 35.45 1023 PRO B CA 1
ATOM 15770 C C . PRO B 2 1000 ? 70.439 28.298 -47.321 1.00 37.74 1023 PRO B C 1
ATOM 15771 O O . PRO B 2 1000 ? 70.292 29.489 -47.041 1.00 30.96 1023 PRO B O 1
ATOM 15775 N N . GLU B 2 1001 ? 69.803 27.312 -46.692 1.00 42.71 1024 GLU B N 1
ATOM 15776 C CA . GLU B 2 1001 ? 68.802 27.592 -45.667 1.00 45.11 1024 GLU B CA 1
ATOM 15777 C C . GLU B 2 1001 ? 69.363 28.457 -44.542 1.00 38.24 1024 GLU B C 1
ATOM 15778 O O . GLU B 2 1001 ? 70.507 28.286 -44.113 1.00 36.37 1024 GLU B O 1
ATOM 15784 N N . ASN B 2 1002 ? 68.557 29.414 -44.102 1.00 37.92 1025 ASN B N 1
ATOM 15785 C CA . ASN B 2 1002 ? 68.943 30.331 -43.042 1.00 47.30 1025 ASN B CA 1
ATOM 15786 C C . ASN B 2 1002 ? 67.818 30.404 -42.015 1.00 41.90 1025 ASN B C 1
ATOM 15787 O O . ASN B 2 1002 ? 66.812 31.083 -42.241 1.00 33.98 1025 ASN B O 1
ATOM 15792 N N . PRO B 2 1003 ? 67.988 29.698 -40.886 1.00 47.09 1026 PRO B N 1
ATOM 15793 C CA . PRO B 2 1003 ? 66.984 29.604 -39.819 1.00 51.36 1026 PRO B CA 1
ATOM 15794 C C . PRO B 2 1003 ? 66.567 30.979 -39.319 1.00 49.19 1026 PRO B C 1
ATOM 15795 O O . PRO B 2 1003 ? 65.388 31.200 -39.046 1.00 53.79 1026 PRO B O 1
ATOM 15799 N N . LYS B 2 1004 ? 67.527 31.893 -39.220 1.00 49.79 1027 LYS B N 1
ATOM 15800 C CA . LYS B 2 1004 ? 67.253 33.254 -38.767 1.00 55.80 1027 LYS B CA 1
ATOM 15801 C C . LYS B 2 1004 ? 66.338 34.019 -39.731 1.00 51.95 1027 LYS B C 1
ATOM 15802 O O . LYS B 2 1004 ? 65.409 34.706 -39.303 1.00 53.10 1027 LYS B O 1
ATOM 15808 N N . ILE B 2 1005 ? 66.609 33.899 -41.027 1.00 40.75 1028 ILE B N 1
ATOM 15809 C CA . ILE B 2 1005 ? 65.782 34.529 -42.052 1.00 40.34 1028 ILE B CA 1
ATOM 15810 C C . ILE B 2 1005 ? 64.390 33.889 -42.078 1.00 48.63 1028 ILE B C 1
ATOM 15811 O O . ILE B 2 1005 ? 63.382 34.568 -42.287 1.00 53.67 1028 ILE B O 1
ATOM 15816 N N . ALA B 2 1006 ? 64.340 32.580 -41.844 1.00 52.62 1029 ALA B N 1
ATOM 15817 C CA . ALA B 2 1006 ? 63.077 31.841 -41.865 1.00 60.52 1029 ALA B CA 1
ATOM 15818 C C . ALA B 2 1006 ? 62.134 32.202 -40.711 1.00 64.59 1029 ALA B C 1
ATOM 15819 O O . ALA B 2 1006 ? 60.917 32.063 -40.834 1.00 68.09 1029 ALA B O 1
ATOM 15821 N N . LYS B 2 1007 ? 62.695 32.657 -39.595 1.00 65.27 1030 LYS B N 1
ATOM 15822 C CA . LYS B 2 1007 ? 61.889 33.086 -38.453 1.00 69.17 1030 LYS B CA 1
ATOM 15823 C C . LYS B 2 1007 ? 61.523 34.565 -38.546 1.00 66.32 1030 LYS B C 1
ATOM 15824 O O . LYS B 2 1007 ? 61.198 35.196 -37.539 1.00 70.29 1030 LYS B O 1
ATOM 15830 N N . ASP B 2 1008 ? 61.578 35.112 -39.756 1.00 54.72 1031 ASP B N 1
ATOM 15831 C CA . ASP B 2 1008 ? 61.240 36.511 -39.980 1.00 50.77 1031 ASP B CA 1
ATOM 15832 C C . ASP B 2 1008 ? 60.114 36.626 -41.007 1.00 57.14 1031 ASP B C 1
ATOM 15833 O O . ASP B 2 1008 ? 60.293 36.271 -42.174 1.00 58.23 1031 ASP B O 1
ATOM 15838 N N . PRO B 2 1009 ? 58.949 37.134 -40.569 1.00 56.60 1032 PRO B N 1
ATOM 15839 C CA . PRO B 2 1009 ? 57.744 37.266 -41.397 1.00 53.81 1032 PRO B CA 1
ATOM 15840 C C . PRO B 2 1009 ? 57.949 38.177 -42.606 1.00 49.18 1032 PRO B C 1
ATOM 15841 O O . PRO B 2 1009 ? 57.246 38.025 -43.604 1.00 52.41 1032 PRO B O 1
ATOM 15845 N N . SER B 2 1010 ? 58.894 39.108 -42.513 1.00 48.69 1033 SER B N 1
ATOM 15846 C CA . SER B 2 1010 ? 59.142 40.063 -43.591 1.00 50.34 1033 SER B CA 1
ATOM 15847 C C . SER B 2 1010 ? 59.916 39.453 -44.765 1.00 46.39 1033 SER B C 1
ATOM 15848 O O . SER B 2 1010 ? 60.045 40.072 -45.821 1.00 39.92 1033 SER B O 1
ATOM 15851 N N . TRP B 2 1011 ? 60.425 38.239 -44.576 1.00 42.02 1034 TRP B N 1
ATOM 15852 C CA . TRP B 2 1011 ? 61.130 37.526 -45.636 1.00 36.22 1034 TRP B CA 1
ATOM 15853 C C . TRP B 2 1011 ? 60.238 36.466 -46.275 1.00 43.62 1034 TRP B C 1
ATOM 15854 O O . TRP B 2 1011 ? 59.679 35.614 -45.581 1.00 49.71 1034 TRP B O 1
ATOM 15865 N N . ILE B 2 1012 ? 60.101 36.518 -47.597 1.00 41.21 1035 ILE B N 1
ATOM 15866 C CA . ILE B 2 1012 ? 59.445 35.434 -48.317 1.00 39.18 1035 ILE B CA 1
ATOM 15867 C C . ILE B 2 1012 ? 60.508 34.451 -48.806 1.00 41.26 1035 ILE B C 1
ATOM 15868 O O . ILE B 2 1012 ? 61.578 34.855 -49.269 1.00 44.58 1035 ILE B O 1
ATOM 15873 N N . ILE B 2 1013 ? 60.231 33.161 -48.666 1.00 36.35 1036 ILE B N 1
ATOM 15874 C CA . ILE B 2 1013 ? 61.183 32.141 -49.092 1.00 34.94 1036 ILE B CA 1
ATOM 15875 C C . ILE B 2 1013 ? 60.756 31.587 -50.447 1.00 41.53 1036 ILE B C 1
ATOM 15876 O O . ILE B 2 1013 ? 59.640 31.092 -50.605 1.00 46.41 1036 ILE B O 1
ATOM 15881 N N . ARG B 2 1014 ? 61.641 31.700 -51.431 1.00 39.36 1037 ARG B N 1
ATOM 15882 C CA . ARG B 2 1014 ? 61.344 31.253 -52.787 1.00 41.01 1037 ARG B CA 1
ATOM 15883 C C . ARG B 2 1014 ? 62.350 30.200 -53.241 1.00 47.93 1037 ARG B C 1
ATOM 15884 O O . ARG B 2 1014 ? 63.183 29.743 -52.458 1.00 47.48 1037 ARG B O 1
#

Sequence (1870 aa):
AACERALQYKLGDKIHGFTVNQVTSVPELFLTAVLTHDDTGARYLHLAREDTNNLFSVQFRTTPMDSTGVPHILQHTVLCGSQYPCRDPFFKMLNRSLSTFMNAFTASDYTLYPFSTQNPDFQNLLSVYLDATFFPLRELDFWQEGWRLEHENPSDPQTPLVFKGVVFNEMGAFTDNERIFSQHLQNRLLPDHTYSVVSGGDPLIPELTWEQLQFHATHYHPSNARFFTYGNFPLEQHLQIHEEALSFQIEPSTVVPAQTPWDKPREFQITGPDKQTTVSVSFLLPDITDTFEAFTLSLLSSLLTSGPNSPFYALIESGLGTDFSPDVGYNGYTREAYFSVGLQGIVEKDIETVRSLIDRTIDEVVEKGFEDDRIEALLHIEIQMHQSTSFGLMLTSYIASCWNHDGDPVELLLGNQLAKFRQLQENPKFLQEVKQYFKNNQHKLTLSMRPDDKYHEQAQVEATLKQVEALSPGDRQQIYEGLELRSQQQSPQDASLPALKVSDIEPTIPVTELDVVLTAGDIPVQYCAQPTNGMVYFRAFSSLNTLPEELRPYVPLFCSVLTKLGCGLLDYREQAQQIELTGGMSASPHVLPDDSHHMDTYEQGVLFSSSLCLDRNLPDMMQLWSEIFNNPFEEEEHFVLVMTAQELANGIPDSGHLYASIRAGRTLTPAGDLQETFSGMDQVRLMRIAEMTDIPILRLPRIKHLLNGDNNMRCSVNATPQQMPQTEAVEDFLRSIGRSRPVRPHTVEKPVPVIRKLVMEPTFKPWQMTHFLMPFPVNYVGECIRTVPYTDPDHASLILARRLMTAKFLHTEIREGGAYGGGALSHNNGIFTLYSYRDPNTIETLQSFGAVDWASGFTQQQDIDEALSVFSTVDAPVAPSDGMDHFLYGLSDEMKQAHREQLFAVSHDLLAVSDRYLGTGSTHGLAILGPENPKIAKDPSWIIRAAACERALQYLGDKIHGFTVNQVTSVPELFLTAVLTHDDTGARYLHLAREDTNNLFSVQFRTTPMDSTGVPHILQHTVLGSQYPCRDPFFKMLNRSLSTFMNAFFTASDYTLYPFSTQNPKDFQNLLSVYLDATFFPLRELDFWQEGWRLEHENPSDPQTPLVFGVVFNEMKGAFTDNERIFSQHLQNRLLPDHTYSVVSGGDPLCIPELTWEQLQFHATHYHPSNARFFTYGNFPLEQHLQIHEEALSFQIEPSTVVPAQTPWDKPREFQITGPDQTTVSVSFLLPDITDTFEAFTLSLLSSLLTSGPNSPFYALIESGLGTDFSPDVGYNGYTREAYFSVGLQGIVEKDIETVRSLIDRTIDEVVEKGFEDDRIEALLHIEIQMKHQSTSFGLMLTSYIASCWNHDGDPVELLLGNQLAFRQLQENPKFLQEVQYFNNQHLTLSMRPDDKYHEQAQVEATKLKQVEALSPGDRQQIYEGLELRSQQSPQDASLPALKVSDIEPTIPVTELDVVLTAGDIPVQYCAQPTNGMVYFRAFSSLNTLPEELRPYVPLFCSVLTLGCGLLDYREQAQQIELTGGMSASPHVLPDDSHMDTYEQGVLFSSLCLDRNLPDMMQLWSEIFNNPFEEEEHFKVLVMTAQELANGIPDSGHLYASSIRAGRTLTPAGDLQETFSGMDQVRLMRIAEMTDIPILRLPRIKHLLNGDNMRCSVNATPQQMPQTEKAVEDFLRSIGRSPVRHTVEKPVIRKLVMEPTFKPWQMTHFLMPFPVNYVGECIRTVPYTDPDHASLILARLMTAKFLHTEIREGGAYGGGALSHNNGIFTLYSYRDPNTIETLQSFGAVDWASGFTQQDIDEALSVFSTVDAPVAPSDGMDHFLYGLSDEMQAHREQLFAVSHDLLAVSDRYLGTGSTHGLAILGPENPKIAKDPSWIIR

B-factor: mean 36.09, std 14.86, range [8.83, 287.69]

Radius of gyration: 44.86 Å; Cα contacts (8 Å, |Δi|>4): 3860; chains: 2; bounding box: 73×108×130 Å

CATH classification: 3.30.830.10 (+3 more: 3.30.830.10, 3.30.830.10, 3.30.830.10)